Protein 1L5J (pdb70)

Radius of gyration: 39.79 Å; Cα contacts (8 Å, |Δi|>4): 3976; chains: 2; bounding box: 123×72×80 Å

InterPro domains:
  IPR001030 Aconitase/3-isopropylmalate dehydratase large subunit, alpha/beta/alpha domain [PF00330] (472-818)
  IPR004406 Aconitase B [PIRSF036687] (1-857)
  IPR004406 Aconitase B [TIGR00117] (1-854)
  IPR015928 Aconitase/3-isopropylmalate dehydratase, swivel [G3DSA:3.20.19.10] (162-361)
  IPR015929 Aconitase B, swivel [PF06434] (168-382)
  IPR015929 Aconitase B, swivel [cd01576] (171-311)
  IPR015931 Aconitase/3-isopropylmalate dehydratase large subunit, alpha/beta/alpha, subdomain 1/3 [G3DSA:3.30.499.10] (402-529)
  IPR015931 Aconitase/3-isopropylmalate dehydratase large subunit, alpha/beta/alpha, subdomain 1/3 [G3DSA:3.30.499.10] (683-865)
  IPR015932 Aconitase, domain 2 [G3DSA:3.40.1060.10] (382-681)
  IPR015933 Aconitase B, HEAT-like domain [PF11791] (4-156)
  IPR018136 Aconitase family, 4Fe-4S cluster binding site [PS00450] (702-719)
  IPR018136 Aconitase family, 4Fe-4S cluster binding site [PS01244] (761-774)
  IPR036008 Aconitase, iron-sulfur domain [SSF53732] (380-859)
  IPR036288 Aconitase B, HEAT-like domain superfamily [G3DSA:1.25.40.310] (1-161)
  IPR036288 Aconitase B, HEAT-like domain superfamily [SSF74778] (1-160)
  IPR050926 Aconitase/IPM Isomerase [PTHR43160] (245-829)

Sequence (1724 aa):
MLEEYRKHVAERAAEGIAPKPLDANQMAALVELLKNPPAGEEEFLLDLLTNRVPPGVDEAAYVKAGFLAAIAKGEAKSPLLTPEKAIELLGTMQGGYNIHPLIDALDDAKLAPIAAKALSHTLLMFDNFYDVEEKAKAGNEYAKQVMQSWADAEWFLNRPALAEKLTVTVFKVTGETNTDDLSPAPDAWSRPDIPLHALAMLKNAREGIEPDQPGVVGPIKQIEALQQKGFPLAYVGDVVGTGSSRKSATNSVLWFMGDDIPHVPNKRGGGLCLGGKIAPIFFNTMEDAGALPIEVDVSNLNMGDVIDVYPYKGEVRNHETGELLATFELKTDVLIDEVRAGGRIPLIIGRGLTTKAREALGLPHSDVFRQAKDVAESDRGFSLAQKMVGRACGVKGIRPGAYCEPKMTSVGSQDTTGPMTRDELKDLACLGFSADLVMQSFCHTAAYPKPVDVNTHHTLPDFIMNRGGVSLRPGDGVIHSWLNRMLLPDTVGTGGDSHTRFPIGISFPAGSGLVAFAAATGVMPLDMPESVLVRFKGKMQPGITLRDLVHAIPLYAIKQGLLTVEKKGKKNIFSGRILEIEGLPDLKVEQAFELTDASAERSAAGCTIKLNKEPIIEYLNSNIVLLKWMIAEGYGDRRTLERRIQGMEKWLANPELLEADADAEYAAVIDIDLADIKEPILCAPNDPDDARPLSAVQGEKIDEVFIGSCMTNIGHFRAAGKLLDAHKGQLPTRLWVAPPTRMDAAQLTEEGYYSVFGKSGARIEIPGCSLCMGNQARVADGATVVSTSTRNFPNRLGTGANVFLASAELAAVAALIGKLPTPEEYQTYVAQVDKTAVDTYRYLNFNQLSQYTEKADGVIFQMLEEYRKHVAERAAEGIAPKPLDANQMAALVELLKNPPAGEEEFLLDLLTNRVPPGVDEAAYVKAGFLAAIAKGEAKSPLLTPEKAIELLGTMQGGYNIHPLIDALDDAKLAPIAAKALSHTLLMFDNFYDVEEKAKAGNEYAKQVMQSWADAEWFLNRPALAEKLTVTVFKVTGETNTDDLSPAPDAWSRPDIPLHALAMLKNAREGIEPDQPGVVGPIKQIEALQQKGFPLAYVGDVVGTGSSRKSATNSVLWFMGDDIPHVPNKRGGGLCLGGKIAPIFFNTMEDAGALPIEVDVSNLNMGDVIDVYPYKGEVRNHETGELLATFELKTDVLIDEVRAGGRIPLIIGRGLTTKAREALGLPHSDVFRQAKDVAESDRGFSLAQKMVGRACGVKGIRPGAYCEPKMTSVGSQDTTGPMTRDELKDLACLGFSADLVMQSFCHTAAYPKPVDVNTHHTLPDFIMNRGGVSLRPGDGVIHSWLNRMLLPDTVGTGGDSHTRFPIGISFPAGSGLVAFAAATGVMPLDMPESVLVRFKGKMQPGITLRDLVHAIPLYAIKQGLLTVEKKGKKNIFSGRILEIEGLPDLKVEQAFELTDASAERSAAGCTIKLNKEPIIEYLNSNIVLLKWMIAEGYGDRRTLERRIQGMEKWLANPELLEADADAEYAAVIDIDLADIKEPILCAPNDPDDARPLSAVQGEKIDEVFIGSCMTNIGHFRAAGKLLDAHKGQLPTRLWVAPPTRMDAAQLTEEGYYSVFGKSGARIEIPGCSLCMGNQARVADGATVVSTSTRNFPNRLGTGANVFLASAELAAVAALIGKLPTPEEYQTYVAQVDKTAVDTYRYLNFNQLSQYTEKADGVIFQ

CATH classification: 1.25.40.310 (+4 more: 3.20.19.10, 3.40.1060.10, 3.30.499.10)

GO terms:
  GO:0051539 4 iron, 4 sulfur cluster binding (F, IDA)
  GO:0005829 cytosol (C, IDA)
  GO:0003729 mRNA binding (F, IDA)
  GO:0003730 mRNA 3'-UTR binding (F, IDA)
  GO:0003994 aconitate hydratase activity (F, IDA)
  GO:0006417 regulation of translation (P, IDA)
  GO:0047456 2-methylisocitrate dehydratase activity (F, IDA)
  GO:0005515 protein binding (F, IPI)

Solvent-accessible surface area: 63455 Å² total; per-residue (Å²): 60,19,152,141,6,93,148,51,48,60,112,22,65,91,126,65,18,29,25,103,42,3,72,31,122,52,0,49,38,0,15,107,36,0,90,118,26,52,101,72,31,63,141,59,0,44,68,2,0,24,50,40,2,24,8,1,9,22,96,0,0,136,39,3,2,44,12,0,28,21,3,15,169,46,136,18,169,13,108,41,12,62,51,72,72,0,0,98,8,0,25,20,4,69,0,21,71,1,2,114,28,0,6,96,8,4,98,55,91,163,13,0,56,51,0,0,147,15,0,8,76,4,32,16,0,92,112,38,3,109,65,0,59,119,41,13,185,91,44,25,128,72,0,105,98,0,4,80,8,0,3,64,0,73,8,4,85,105,102,118,59,21,51,124,102,46,28,5,0,0,0,24,0,37,15,24,0,6,2,12,26,1,0,6,3,51,23,12,103,6,5,58,19,15,1,45,4,0,31,5,1,2,23,47,75,63,130,56,8,127,19,62,100,95,36,83,29,0,1,24,136,38,1,85,57,20,72,154,110,63,64,87,5,0,2,0,0,13,6,0,3,14,15,14,7,3,17,0,0,1,16,1,3,3,33,32,13,20,99,102,58,96,69,15,14,14,44,65,10,20,26,13,2,0,0,32,54,6,7,18,15,11,14,33,9,1,2,15,22,2,1,4,2,3,78,10,85,3,75,78,1,82,67,10,48,31,0,7,0,40,4,90,144,5,46,1,73,44,66,165,82,35,100,101,32,13,97,16,158,28,105,30,94,18,0,10,7,8,32,48,5,34,0,6,13,38,0,25,21,0,55,30,10,0,64,94,0,41,116,46,73,66,60,94,139,36,140,59,22,98,166,38,142,138,63,83,148,87,116,118,13,28,0,13,0,3,39,7,0,0,137,19,42,73,90,185,8,15,33,41,27,22,67,14,70,0,123,2,10,0,0,0,4,6,4,9,6,2,15,8,7,41,39,20,2,21,30,22,16,7,110,39,32,73,9,46,1,6,0,1,0,1,4,16,6,12,22,14,1,48,83,67,14,13,90,11,22,116,55,1,24,80,25,7,58,117,34,26,0,0,4,3,95,59,20,4,1,3,1,4,20,0,0,7,9,0,1,33,11,9,20,0,0,0,0,1,14,4,14,0,4,2,2,8,4,0,1,7,4,2,5,2,8,5,2,0,9,0,2,18,48,8,43,4,2,12,26,4,20,76,1,0,10,0,74,4,98,66,160,86,39,103,16,17,23,13,13,1,0,3,4,0,5,0,25,31,0,56,151,93,54,53,6,41,62,110,48,138,58,16,127,16,32,1,17,30,61,0,2,4,2,33,38,24,46,100,17,67,2,38,38,0,10,5,2,0,0,12,0,9,20,8,14,1,14,0,2,2,12,64,15,63,104,88,10,3,50,60,18,0,59,2,0,15,20,1,0,46,16,0,9,49,48,59,10,5,43,77,185,6,0,16,109,4,0,103,20,0,77,165,33,39,90,97,50,117,60,44,103,24,47,120,62,11,94,53,47,19,69,0,63,1,70,3,45,97,4,151,44,1,5,1,1,3,44,41,19,8,10,28,9,95,46,0,55,65,16,91,43,88,154,3,58,6,0,0,1,0,1,19,5,11,9,3,0,20,0,4,0,1,0,43,0,2,72,63,74,177,48,77,26,93,14,79,2,2,0,0,0,3,0,76,4,6,16,53,28,0,38,82,48,5,26,26,6,25,1,5,119,6,18,0,13,38,13,77,16,4,11,22,0,13,11,0,22,25,5,44,1,38,109,45,7,24,0,0,0,1,0,8,6,0,13,57,46,8,2,1,71,47,4,61,3,8,4,0,0,4,5,0,0,1,0,0,0,20,41,11,90,1,0,36,20,122,66,0,58,90,39,7,56,80,5,80,179,60,31,132,60,0,74,98,40,12,22,0,60,139,39,74,107,16,35,122,98,9,127,65,25,144,82,163,49,20,120,134,6,106,132,47,48,62,128,21,62,90,113,70,17,29,24,101,42,4,83,35,123,52,0,48,38,0,15,105,37,0,88,125,33,54,100,72,34,76,154,67,0,56,68,3,0,26,50,44,2,24,6,0,8,22,104,0,0,133,40,5,3,44,14,0,17,18,4,12,125,62,134,22,178,8,100,36,10,77,51,66,84,0,0,91,6,0,24,28,4,88,0,22,70,1,1,104,22,0,7,66,8,3,101,53,86,166,10,0,51,44,0,0,143,14,0,5,90,7,32,15,0,92,107,33,4,97,58,0,49,119,42,9,184,89,43,32,128,82,0,99,93,0,7,80,7,0,1,63,0,68,7,2,82,105,103,120,59,24,52,120,106,40,23,6,0,0,0,19,0,54,20,20,0,12,2,24,44,1,0,7,5,61,26,13,104,7,4,51,18,16,1,41,4,2,23,6,2,2,24,71,75,63,141,53,5,133,17,51,99,96,35,92,21,1,3,31,138,40,2,89,72,22,67,159,104,62,71,84,4,0,4,0,0,14,5,0,2,15,20,17,7,7,16,0,0,1,15,0,5,4,39,35,14,18,97,105,58,98,63,18,13,14,43,62,7,20,22,14,0,1,0,29,56,7,7,18,18,11,12,30,8,2,2,16,22,4,1,5,2,3,80,10,82,5,60,86,1,85,65,13,45,27,1,9,0,34,5,84,143,9,38,1,72,42,70,166,92,32,113,89,39,11,84,24,155,24,109,25,94,17,1,14,7,5,33,50,4,32,0,5,15,37,0,21,19,0,52,33,12,0,61,87,0,40,134,54,69,71,69,98,171,23,136,50,31,100,149,32,137,130,59,84,151,85,116,128,12,30,0,12,0,5,41,8,0,0,133,22,42,70,83,184,11,19,36,48,26,18,59,10,66,0,117,1,10,1,0,0,4,8,6,14,5,1,15,5,6,47,40,22,2,24,32,24,15,8,110,37,30,75,7,46,1,5,0,1,0,0,3,21,4,15,19,15,2,55,84,63,20,12,89,16,23,111,63,1,24,81,31,6,54,117,28,26,0,0,6,3,95,59,23,4,0,3,2,4,18,0,0,7,5,0,2,30,7,8,35,1,0,0,0,1,14,4,13,0,5,5,3,7,4,0,1,10,5,1,4,2,7,6,2,0,7,0,2,17,49,9,42,2,3,14,26,4,20,78,2,0,8,0,100,8,112,59,168,87,44,101,12,14,23,13,12,1,1,4,5,0,5,0,17,30,0,50,138,102,56,57,5,39,52,111,56,144,58,18,129,16,32,1,23,27,66,0,3,4,1,42,37,28,44,96,20,67,2,36,39,0,10,4,2,0,0,9,1,14,22,8,18,3,13,0,3,2,12,78,18,56,98,99,6,4,48,62,18,0,59,2,1,16,21,0,0,49,13,0,16,49,54,56,9,10,43,83,175,5,0,12,114,4,0,96,22,0,80,164,32,41,88,93,47,111,57,46,100,26,45,118,68,12,104,42,51,19,62,0,58,0,50,4,45,95,6,130,54,1,6,1,1,2,45,40,16,5,9,22,6,94,42,0,50,69,13,74,48,84,152,3,55,6,0,0,0,0,1,17,5,10,8,3,0,18,0,5,0,0,0,40,3,6,79,61,69,189,51,73,26,93,14,84,3,2,0,0,0,2,0,74,4,5,16,57,33,0,35,66,47,6,24,24,6,22,0,5,109,8,17,0,12,37,12,76,16,3,12,18,0,13,9,2,30,32,4,60,1,41,102,47,7,22,0,0,0,0,0,7,8,0,24,80,64,17,0,1,72,48,3,59,2,6,5,0,1,4,7,1,0,0,0,0,0,19,52,11,88,0,0,40,28,144,52,0,52,89,40,10,54,113,10,65,174,66,29,139,60,0,71,100,44,13,20,0,61,138,37,69,93,22,42,125,97,3,114,62,24,141,68,135

Foldseek 3Di:
DVVVQVVQQVVVVVVPFGGAADAQVRLQVLLVCQQPPDPPCLVVSVCNLQFRHAAFQHNSNLSSLVSLLCQLVVVGDGPNDHNLRSLQSLLQRQDASSLVSLLVCLPPPVNNLSSLVSLLLRQLCVVVLVVLLVCVVVPRPSSVVSLVSLLQLVNQVVFDFDDQKAKAWEAEDEFEDELCQQQPQLLLLCLVQQRLRLQSGNLDDDPPFDAPHRPGGGRLVVLVVLVVVPHAHEYEYAEYHADKQALSSVQNVCLSRFADDGSHPSGGAEHEYEYCYYQQQRCQSNQQQLYAYFRWACPQPDRGFIWMQGQVQQFIAGPVPRHTRTGGHRLWPQSSSSNRLRHPVSSVSSLVSNQVSCVSVPHDGDPPHDDFDDDDDPDDFAAQQQCLQQVQQVHRGDDAQDKGKGFAQEEEEEQSLQVVLLSLLSSSNFQAFPHLEYEYEYFSAQFPHDPSSVVSQVPSLCSQLSRQYWYDHRLFFAGCVLRLLLDDASHEHEYCILLPARLGHKYQYHHSNQSSVCGRPRIGIDNHFFEEEEEEDDDAAALEDLLLVLLVVLVQCVVVPQFDDGSRSTHAVQRAAEYEYEHCQDDQSLSSSLNRSLSSLSSHRHYYYHHDQPSVLLSNLLSLLVLLLCVLVPIRRNVSSLVSSVSSVVCNVPPDGDRTDPRHDHPYYHYHYNVPCHAGWKAWWAGSSRIDGLQVFFFAFAAEEEEEASSDFLLLLLLLLVLLQVPFDEWNHAYEYAHRGVVSVVVCVVVPSVVSCVRNNYDYTRHHHPLLACNPQADDAQGEYEYCHRGNHAQGRHHNYTYMYGGSLQRSLCRRPRTRHHRVSSSVSNVVCVVVSVVSPDGDRNVPPCVSNVSSVVDDDD/DVVVQVVQQVVQVVVPFGGAADALVVLLVLLVCQQPPDPPCLVVSVCNLQARHAAFQHNSNLSSLVSLLCQLVVVGDGPNDHNQRSLLSLLQRLDASSPVSLLVLLPPPVNLLSSLVSLLLRLLCVPVLVVLVVVVVVPRVSSVSSLVSLLVLVNLVVFDFDDQKAKAWEAEDEFEDELCQQQPLQLLLCLVQLRVRLQSRNLADDVPWDAPHRPGGGRPVLLVVLCVVPHAYAYEYAEYHADKLALSSVQNVCQSRFADDGSHPSGGAEHEYEYCAYQQQRCQSNQQQLYQYFNWACPQPDHGFIWMARQVQQFIAGPVPGDTPTGGHRLWPQSSSQNRLRHPLSSVSSQVSNVVSQVSVVHDDDPPGDDQDDDDDPDFFAAQLQCLQQVQQVHRGDDARGKGKGFAQEEEEEQSLQVVLLSLLSSSNFQAFPHLEYEYEYFAAQFPHDPSSVVCQVPSCCSQLRRQYWYDHRLFFDGCVLRLLLDDASHEHEYCTLLPAHLGHKYFYHHSNQSSVCRRPRIGIDNHFFEEEEEEEEDAAFLEDLLLVLLVVLVVCVVVVQFDDGRRSTHQVQRAAEYEYEHCQDDQSLSSSLNQSLSSLSSHRHYYYHHDCVSVLLSNLQSLLVLLLCVLVPIRRNPSSLVSSVSSVVCNVPPDHDRTDPRHDHPYYHYHYSVPCHFGWKAWWAGSSRIDGLQVFFPAFAAEEEEEASSDALLLLLLLLVLQVVDFDAWPHAYEYEHRGVVSVVVCVVVPSVVSCVRNVYDYTRHHRPLLACNPDADDAQGEYEYCHRGNHAQGRHHNYTYMHGGSLQRSVCRRVRTRHHSVVSSVSSVVSCVCSVVSPDGDRNVPPPVSNVSSVPGDRD

Structure (mmCIF, N/CA/C/O backbone):
data_1L5J
#
_entry.id   1L5J
#
_cell.length_a   138.970
_cell.length_b   169.630
_cell.length_c   113.380
_cell.angle_alpha   90.00
_cell.angle_beta   90.00
_cell.angle_gamma   90.00
#
_symmetry.space_group_name_H-M   'P 21 21 2'
#
loop_
_entity.id
_entity.type
_entity.pdbx_description
1 polymer 'Aconitate hydratase 2'
2 non-polymer 'ACONITATE ION'
3 non-polymer 'FE3-S4 CLUSTER'
4 water water
#
loop_
_atom_site.group_PDB
_atom_site.id
_atom_site.type_symbol
_atom_site.label_atom_id
_atom_site.label_alt_id
_atom_site.label_comp_id
_atom_site.label_asym_id
_atom_site.label_entity_id
_atom_site.label_seq_id
_atom_site.pdbx_PDB_ins_code
_atom_site.Cartn_x
_atom_site.Cartn_y
_atom_site.Cartn_z
_atom_site.occupancy
_atom_site.B_iso_or_equiv
_atom_site.auth_seq_id
_atom_site.auth_comp_id
_atom_site.auth_asym_id
_atom_site.auth_atom_id
_atom_site.pdbx_PDB_model_num
ATOM 1 N N . MET A 1 1 ? 51.689 -25.464 59.810 1.00 35.98 1 MET A N 1
ATOM 2 C CA . MET A 1 1 ? 52.105 -26.163 58.565 1.00 56.62 1 MET A CA 1
ATOM 3 C C . MET A 1 1 ? 52.744 -27.511 58.864 1.00 41.42 1 MET A C 1
ATOM 4 O O . MET A 1 1 ? 52.367 -28.536 58.289 1.00 39.26 1 MET A O 1
ATOM 9 N N . LEU A 1 2 ? 53.705 -27.492 59.781 1.00 27.12 2 LEU A N 1
ATOM 10 C CA . LEU A 1 2 ? 54.508 -28.666 60.113 1.00 45.93 2 LEU A CA 1
ATOM 11 C C . LEU A 1 2 ? 53.720 -29.935 60.414 1.00 43.24 2 LEU A C 1
ATOM 12 O O . LEU A 1 2 ? 54.014 -30.995 59.866 1.00 30.80 2 LEU A O 1
ATOM 17 N N . GLU A 1 3 ? 52.723 -29.828 61.281 1.00 23.33 3 GLU A N 1
ATOM 18 C CA . GLU A 1 3 ? 51.951 -30.991 61.694 1.00 42.09 3 GLU A CA 1
ATOM 19 C C . GLU A 1 3 ? 51.222 -31.623 60.512 1.00 36.91 3 GLU A C 1
ATOM 20 O O . GLU A 1 3 ? 51.337 -32.828 60.265 1.00 43.35 3 GLU A O 1
ATOM 26 N N . GLU A 1 4 ? 50.492 -30.802 59.772 1.00 34.74 4 GLU A N 1
ATOM 27 C CA . GLU A 1 4 ? 49.779 -31.285 58.603 1.00 49.91 4 GLU A CA 1
ATOM 28 C C . GLU A 1 4 ? 50.795 -31.795 57.596 1.00 32.31 4 GLU A C 1
ATOM 29 O O . GLU A 1 4 ? 50.608 -32.838 56.970 1.00 29.06 4 GLU A O 1
ATOM 35 N N . TYR A 1 5 ? 51.901 -31.084 57.462 1.00 30.99 5 TYR A N 1
ATOM 36 C CA . TYR A 1 5 ? 52.875 -31.511 56.483 1.00 32.36 5 TYR A CA 1
ATOM 37 C C . TYR A 1 5 ? 53.465 -32.909 56.722 1.00 38.60 5 TYR A C 1
ATOM 38 O O . TYR A 1 5 ? 53.618 -33.671 55.769 1.00 33.64 5 TYR A O 1
ATOM 47 N N . ARG A 1 6 ? 53.819 -33.255 57.960 1.00 26.78 6 ARG A N 1
ATOM 48 C CA . ARG A 1 6 ? 54.369 -34.602 58.176 1.00 36.27 6 ARG A CA 1
ATOM 49 C C . ARG A 1 6 ? 53.331 -35.698 58.293 1.00 40.76 6 ARG A C 1
ATOM 50 O O . ARG A 1 6 ? 53.664 -36.873 58.161 1.00 36.49 6 ARG A O 1
ATOM 58 N N . LYS A 1 7 ? 52.082 -35.332 58.553 1.00 23.80 7 LYS A N 1
ATOM 59 C CA . LYS A 1 7 ? 51.043 -36.337 58.491 1.00 32.09 7 LYS A CA 1
ATOM 60 C C . LYS A 1 7 ? 51.022 -36.790 57.025 1.00 41.38 7 LYS A C 1
ATOM 61 O O . LYS A 1 7 ? 50.917 -37.980 56.729 1.00 35.60 7 LYS A O 1
ATOM 67 N N . HIS A 1 8 ? 51.171 -35.826 56.116 1.00 31.87 8 HIS A N 1
ATOM 68 C CA . HIS A 1 8 ? 51.214 -36.091 54.678 1.00 44.74 8 HIS A CA 1
ATOM 69 C C . HIS A 1 8 ? 52.429 -36.953 54.336 1.00 35.74 8 HIS A C 1
ATOM 70 O O . HIS A 1 8 ? 52.336 -37.913 53.569 1.00 33.06 8 HIS A O 1
ATOM 77 N N . VAL A 1 9 ? 53.566 -36.619 54.931 1.00 30.71 9 VAL A N 1
ATOM 78 C CA . VAL A 1 9 ? 54.795 -37.370 54.708 1.00 21.15 9 VAL A CA 1
ATOM 79 C C . VAL A 1 9 ? 54.613 -38.833 55.086 1.00 33.96 9 VAL A C 1
ATOM 80 O O . VAL A 1 9 ? 55.022 -39.740 54.356 1.00 32.86 9 VAL A O 1
ATOM 84 N N . ALA A 1 10 ? 53.984 -39.043 56.236 1.00 25.24 10 ALA A N 1
ATOM 85 C CA . ALA A 1 10 ? 53.718 -40.373 56.763 1.00 49.91 10 ALA A CA 1
ATOM 86 C C . ALA A 1 10 ? 52.705 -41.134 55.908 1.00 28.79 10 ALA A C 1
ATOM 87 O O . ALA A 1 10 ? 52.880 -42.324 55.640 1.00 47.55 10 ALA A O 1
ATOM 89 N N . GLU A 1 11 ? 51.654 -40.443 55.481 1.00 31.83 11 GLU A N 1
ATOM 90 C CA . GLU A 1 11 ? 50.630 -41.050 54.632 1.00 35.09 11 GLU A CA 1
ATOM 91 C C . GLU A 1 11 ? 51.308 -41.588 53.391 1.00 43.42 11 GLU A C 1
ATOM 92 O O . GLU A 1 11 ? 51.035 -42.695 52.939 1.00 33.06 11 GLU A O 1
ATOM 98 N N . ARG A 1 12 ? 52.214 -40.788 52.850 1.00 28.02 12 ARG A N 1
ATOM 99 C CA . ARG A 1 12 ? 52.897 -41.134 51.617 1.00 37.51 12 ARG A CA 1
ATOM 100 C C . ARG A 1 12 ? 53.980 -42.178 51.772 1.00 39.26 12 ARG A C 1
ATOM 101 O O . ARG A 1 12 ? 54.154 -43.025 50.897 1.00 36.80 12 ARG A O 1
ATOM 109 N N . ALA A 1 13 ? 54.723 -42.105 52.872 1.00 36.91 13 ALA A N 1
ATOM 110 C CA . ALA A 1 13 ? 55.788 -43.067 53.108 1.00 25.18 13 ALA A CA 1
ATOM 111 C C . ALA A 1 13 ? 55.177 -44.448 53.278 1.00 24.21 13 ALA A C 1
ATOM 112 O O . ALA A 1 13 ? 55.770 -45.451 52.899 1.00 29.97 13 ALA A O 1
ATOM 114 N N . ALA A 1 14 ? 53.982 -44.491 53.854 1.00 23.74 14 ALA A N 1
ATOM 115 C CA . ALA A 1 14 ? 53.277 -45.749 54.031 1.00 51.00 14 ALA A CA 1
ATOM 116 C C . ALA A 1 14 ? 53.043 -46.373 52.663 1.00 73.78 14 ALA A C 1
ATOM 117 O O . ALA A 1 14 ? 53.067 -47.592 52.509 1.00 53.95 14 ALA A O 1
ATOM 119 N N . GLU A 1 15 ? 52.829 -45.527 51.664 1.00 45.70 15 GLU A N 1
ATOM 120 C CA . GLU A 1 15 ? 52.584 -46.014 50.313 1.00 49.22 15 GLU A CA 1
ATOM 121 C C . GLU A 1 15 ? 53.862 -46.110 49.499 1.00 40.46 15 GLU A C 1
ATOM 122 O O . GLU A 1 15 ? 53.832 -46.431 48.313 1.00 41.40 15 GLU A O 1
ATOM 128 N N . GLY A 1 16 ? 54.986 -45.829 50.150 1.00 43.53 16 GLY A N 1
ATOM 129 C CA . GLY A 1 16 ? 56.289 -45.942 49.519 1.00 20.84 16 GLY A CA 1
ATOM 130 C C . GLY A 1 16 ? 56.719 -44.825 48.581 1.00 29.62 16 GLY A C 1
ATOM 131 O O . GLY A 1 16 ? 57.601 -45.027 47.751 1.00 38.69 16 GLY A O 1
ATOM 132 N N . ILE A 1 17 ? 56.131 -43.640 48.699 1.00 29.86 17 ILE A N 1
ATOM 133 C CA . ILE A 1 17 ? 56.533 -42.571 47.788 1.00 35.06 17 ILE A CA 1
ATOM 134 C C . ILE A 1 17 ? 56.868 -41.250 48.453 1.00 39.02 17 ILE A C 1
ATOM 135 O O . ILE A 1 17 ? 56.506 -40.998 49.598 1.00 24.51 17 ILE A O 1
ATOM 140 N N . ALA A 1 18 ? 57.571 -40.407 47.709 1.00 24.29 18 ALA A N 1
ATOM 141 C CA . ALA A 1 18 ? 57.938 -39.086 48.187 1.00 26.28 18 ALA A CA 1
ATOM 142 C C . ALA A 1 18 ? 56.710 -38.194 48.375 1.00 23.29 18 ALA A C 1
ATOM 143 O O . ALA A 1 18 ? 55.665 -38.409 47.757 1.00 32.39 18 ALA A O 1
ATOM 145 N N . PRO A 1 19 ? 56.839 -37.209 49.254 1.00 31.03 19 PRO A N 1
ATOM 146 C CA . PRO A 1 19 ? 55.777 -36.231 49.493 1.00 22.48 19 PRO A CA 1
ATOM 147 C C . PRO A 1 19 ? 55.731 -35.178 48.376 1.00 18.06 19 PRO A C 1
ATOM 148 O O . PRO A 1 19 ? 56.747 -34.919 47.737 1.00 28.64 19 PRO A O 1
ATOM 152 N N . LYS A 1 20 ? 54.569 -34.568 48.161 1.00 29.52 20 LYS A N 1
ATOM 153 C CA . LYS A 1 20 ? 54.440 -33.514 47.161 1.00 24.18 20 LYS A CA 1
ATOM 154 C C . LYS A 1 20 ? 55.265 -32.303 47.585 1.00 29.71 20 LYS A C 1
ATOM 155 O O . LYS A 1 20 ? 55.469 -32.069 48.773 1.00 28.02 20 LYS A O 1
ATOM 161 N N . PRO A 1 21 ? 55.730 -31.527 46.617 1.00 35.54 21 PRO A N 1
ATOM 162 C CA . PRO A 1 21 ? 56.500 -30.317 46.908 1.00 22.27 21 PRO A CA 1
ATOM 163 C C . PRO A 1 21 ? 55.643 -29.313 47.665 1.00 24.22 21 PRO A C 1
ATOM 164 O O . PRO A 1 21 ? 54.422 -29.395 47.615 1.00 26.71 21 PRO A O 1
ATOM 168 N N . LEU A 1 22 ? 56.273 -28.374 48.358 1.00 25.35 22 LEU A N 1
ATOM 169 C CA . LEU A 1 22 ? 55.528 -27.361 49.086 1.00 36.96 22 LEU A CA 1
ATOM 170 C C . LEU A 1 22 ? 54.790 -26.458 48.116 1.00 32.97 22 LEU A C 1
ATOM 171 O O . LEU A 1 22 ? 55.283 -26.177 47.022 1.00 29.96 22 LEU A O 1
ATOM 176 N N . ASP A 1 23 ? 53.610 -26.004 48.516 1.00 40.92 23 ASP A N 1
ATOM 177 C CA . ASP A 1 23 ? 52.862 -25.049 47.714 1.00 21.68 23 ASP A CA 1
ATOM 178 C C . ASP A 1 23 ? 53.081 -23.648 48.276 1.00 37.25 23 ASP A C 1
ATOM 179 O O . ASP A 1 23 ? 53.800 -23.471 49.271 1.00 27.44 23 ASP A O 1
ATOM 184 N N . ALA A 1 24 ? 52.449 -22.661 47.651 1.00 26.18 24 ALA A N 1
ATOM 185 C CA . ALA A 1 24 ? 52.607 -21.263 48.059 1.00 32.51 24 ALA A CA 1
ATOM 186 C C . ALA A 1 24 ? 52.212 -21.015 49.510 1.00 21.79 24 ALA A C 1
ATOM 187 O O . ALA A 1 24 ? 52.929 -20.339 50.246 1.00 32.85 24 ALA A O 1
ATOM 189 N N . ASN A 1 25 ? 51.072 -21.557 49.925 1.00 29.75 25 ASN A N 1
ATOM 190 C CA . ASN A 1 25 ? 50.636 -21.345 51.301 1.00 27.42 25 ASN A CA 1
ATOM 191 C C . ASN A 1 25 ? 51.654 -21.906 52.282 1.00 33.51 25 ASN A C 1
ATOM 192 O O . ASN A 1 25 ? 52.062 -21.234 53.220 1.00 44.37 25 ASN A O 1
ATOM 197 N N . GLN A 1 26 ? 52.090 -23.135 52.044 1.00 29.99 26 GLN A N 1
ATOM 198 C CA . GLN A 1 26 ? 53.042 -23.762 52.947 1.00 41.77 26 GLN A CA 1
ATOM 199 C C . GLN A 1 26 ? 54.368 -23.012 52.950 1.00 40.92 26 GLN A C 1
ATOM 200 O O . GLN A 1 26 ? 55.019 -22.883 53.984 1.00 31.01 26 GLN A O 1
ATOM 206 N N . MET A 1 27 ? 54.765 -22.500 51.794 1.00 27.88 27 MET A N 1
ATOM 207 C CA . MET A 1 27 ? 56.032 -21.792 51.704 1.00 34.50 27 MET A CA 1
ATOM 208 C C . MET A 1 27 ? 55.975 -20.507 52.527 1.00 39.43 27 MET A C 1
ATOM 209 O O . MET A 1 27 ? 56.955 -20.125 53.168 1.00 38.18 27 MET A O 1
ATOM 214 N N . ALA A 1 28 ? 54.813 -19.863 52.528 1.00 42.10 28 ALA A N 1
ATOM 215 C CA . ALA A 1 28 ? 54.618 -18.623 53.280 1.00 37.29 28 ALA A CA 1
ATOM 216 C C . ALA A 1 28 ? 54.747 -18.861 54.777 1.00 42.97 28 ALA A C 1
ATOM 217 O O . ALA A 1 28 ? 55.386 -18.084 55.486 1.00 49.31 28 ALA A O 1
ATOM 219 N N . ALA A 1 29 ? 54.117 -19.929 55.255 1.00 29.09 29 ALA A N 1
ATOM 220 C CA . ALA A 1 29 ? 54.202 -20.295 56.661 1.00 68.53 29 ALA A CA 1
ATOM 221 C C . ALA A 1 29 ? 55.642 -20.648 57.005 1.00 27.82 29 ALA A C 1
ATOM 222 O O . ALA A 1 29 ? 56.142 -20.326 58.083 1.00 51.85 29 ALA A O 1
ATOM 224 N N . LEU A 1 30 ? 56.309 -21.309 56.069 1.00 35.12 30 LEU A N 1
ATOM 225 C CA . LEU A 1 30 ? 57.695 -21.696 56.257 1.00 42.76 30 LEU A CA 1
ATOM 226 C C . LEU A 1 30 ? 58.586 -20.469 56.467 1.00 39.43 30 LEU A C 1
ATOM 227 O O . LEU A 1 30 ? 59.501 -20.497 57.287 1.00 39.09 30 LEU A O 1
ATOM 232 N N . VAL A 1 31 ? 58.312 -19.396 55.726 1.00 57.89 31 VAL A N 1
ATOM 233 C CA . VAL A 1 31 ? 59.065 -18.146 55.846 1.00 41.18 31 VAL A CA 1
ATOM 234 C C . VAL A 1 31 ? 59.065 -17.667 57.295 1.00 70.35 31 VAL A C 1
ATOM 235 O O . VAL A 1 31 ? 60.097 -17.294 57.844 1.00 30.97 31 VAL A O 1
ATOM 239 N N . GLU A 1 32 ? 57.889 -17.682 57.908 1.00 26.42 32 GLU A N 1
ATOM 240 C CA . GLU A 1 32 ? 57.741 -17.274 59.293 1.00 44.34 32 GLU A CA 1
ATOM 241 C C . GLU A 1 32 ? 58.580 -18.155 60.214 1.00 49.96 32 GLU A C 1
ATOM 242 O O . GLU A 1 32 ? 59.214 -17.664 61.144 1.00 63.29 32 GLU A O 1
ATOM 248 N N . LEU A 1 33 ? 58.586 -19.455 59.940 1.00 39.86 33 LEU A N 1
ATOM 249 C CA . LEU A 1 33 ? 59.340 -20.411 60.744 1.00 38.37 33 LEU A CA 1
ATOM 250 C C . LEU A 1 33 ? 60.842 -20.191 60.634 1.00 42.73 33 LEU A C 1
ATOM 251 O O . LEU A 1 33 ? 61.576 -20.391 61.595 1.00 43.80 33 LEU A O 1
ATOM 256 N N . LEU A 1 34 ? 61.298 -19.775 59.461 1.00 38.34 34 LEU A N 1
ATOM 257 C CA . LEU A 1 34 ? 62.715 -19.521 59.261 1.00 41.99 34 LEU A CA 1
ATOM 258 C C . LEU A 1 34 ? 63.163 -18.275 60.019 1.00 56.74 34 LEU A C 1
ATOM 259 O O . LEU A 1 34 ? 64.326 -18.155 60.404 1.00 39.85 34 LEU A O 1
ATOM 264 N N . LYS A 1 35 ? 62.236 -17.349 60.231 1.00 41.77 35 LYS A N 1
ATOM 265 C CA . LYS A 1 35 ? 62.543 -16.115 60.948 1.00 63.04 35 LYS A CA 1
ATOM 266 C C . LYS A 1 35 ? 62.607 -16.347 62.458 1.00 41.97 35 LYS A C 1
ATOM 267 O O . LYS A 1 35 ? 63.349 -15.676 63.171 1.00 65.43 35 LYS A O 1
ATOM 273 N N . ASN A 1 36 ? 61.812 -17.299 62.932 1.00 59.42 36 ASN A N 1
ATOM 274 C CA . ASN A 1 36 ? 61.778 -17.657 64.343 1.00 46.60 36 ASN A CA 1
ATOM 275 C C . ASN A 1 36 ? 61.647 -19.172 64.471 1.00 52.57 36 ASN A C 1
ATOM 276 O O . ASN A 1 36 ? 60.567 -19.695 64.760 1.00 51.62 36 ASN A O 1
ATOM 281 N N . PRO A 1 37 ? 62.760 -19.868 64.265 1.00 44.90 37 PRO A N 1
ATOM 282 C CA . PRO A 1 37 ? 62.776 -21.332 64.257 1.00 48.17 37 PRO A CA 1
ATOM 283 C C . PRO A 1 37 ? 62.560 -21.960 65.630 1.00 43.58 37 PRO A C 1
ATOM 284 O O . PRO A 1 37 ? 63.304 -21.671 66.566 1.00 78.40 37 PRO A O 1
ATOM 288 N N . PRO A 1 38 ? 61.549 -22.816 65.732 1.00 48.59 38 PRO A N 1
ATOM 289 C CA . PRO A 1 38 ? 61.290 -23.571 66.960 1.00 41.21 38 PRO A CA 1
ATOM 290 C C . PRO A 1 38 ? 62.465 -24.503 67.207 1.00 54.81 38 PRO A C 1
ATOM 291 O O . PRO A 1 38 ? 63.045 -25.015 66.248 1.00 51.30 38 PRO A O 1
ATOM 295 N N . ALA A 1 39 ? 62.820 -24.710 68.469 1.00 55.24 39 ALA A N 1
ATOM 296 C CA . ALA A 1 39 ? 63.962 -25.552 68.814 1.00 55.94 39 ALA A CA 1
ATOM 297 C C . ALA A 1 39 ? 63.835 -26.979 68.280 1.00 43.46 39 ALA A C 1
ATOM 298 O O . ALA A 1 39 ? 62.781 -27.600 68.370 1.00 39.34 39 ALA A O 1
ATOM 300 N N . GLY A 1 40 ? 64.917 -27.490 67.709 1.00 29.83 40 GLY A N 1
ATOM 301 C CA . GLY A 1 40 ? 64.933 -28.856 67.226 1.00 33.17 40 GLY A CA 1
ATOM 302 C C . GLY A 1 40 ? 64.364 -29.073 65.840 1.00 58.02 40 GLY A C 1
ATOM 303 O O . GLY A 1 40 ? 64.261 -30.209 65.379 1.00 33.31 40 GLY A O 1
ATOM 304 N N . GLU A 1 41 ? 63.986 -27.997 65.164 1.00 26.70 41 GLU A N 1
ATOM 305 C CA . GLU A 1 41 ? 63.456 -28.143 63.821 1.00 44.66 41 GLU A CA 1
ATOM 306 C C . GLU A 1 41 ? 64.378 -27.593 62.736 1.00 33.46 41 GLU A C 1
ATOM 307 O O . GLU A 1 41 ? 64.061 -27.636 61.544 1.00 47.25 41 GLU A O 1
ATOM 313 N N . GLU A 1 42 ? 65.544 -27.118 63.160 1.00 28.80 42 GLU A N 1
ATOM 314 C CA . GLU A 1 42 ? 66.506 -26.477 62.266 1.00 32.50 42 GLU A CA 1
ATOM 315 C C . GLU A 1 42 ? 66.824 -27.249 60.982 1.00 54.50 42 GLU A C 1
ATOM 316 O O . GLU A 1 42 ? 66.823 -26.678 59.893 1.00 31.46 42 GLU A O 1
ATOM 322 N N . GLU A 1 43 ? 67.110 -28.538 61.106 1.00 27.81 43 GLU A N 1
ATOM 323 C CA . GLU A 1 43 ? 67.526 -29.319 59.944 1.00 34.73 43 GLU A CA 1
ATOM 324 C C . GLU A 1 43 ? 66.383 -29.586 58.970 1.00 44.62 43 GLU A C 1
ATOM 325 O O . GLU A 1 43 ? 66.578 -29.555 57.758 1.00 32.30 43 GLU A O 1
ATOM 331 N N . PHE A 1 44 ? 65.200 -29.858 59.513 1.00 31.34 44 PHE A N 1
ATOM 332 C CA . PHE A 1 44 ? 63.995 -30.078 58.716 1.00 34.40 44 PHE A CA 1
ATOM 333 C C . PHE A 1 44 ? 63.674 -28.816 57.921 1.00 30.19 44 PHE A C 1
ATOM 334 O O . PHE A 1 44 ? 63.521 -28.872 56.703 1.00 27.92 44 PHE A O 1
ATOM 342 N N . LEU A 1 45 ? 63.593 -27.680 58.616 1.00 29.57 45 LEU A N 1
ATOM 343 C CA . LEU A 1 45 ? 63.231 -26.411 57.985 1.00 26.68 45 LEU A CA 1
ATOM 344 C C . LEU A 1 45 ? 64.191 -26.069 56.875 1.00 29.41 45 LEU A C 1
ATOM 345 O O . LEU A 1 45 ? 63.801 -25.490 55.860 1.00 40.64 45 LEU A O 1
ATOM 350 N N . LEU A 1 46 ? 65.451 -26.430 57.073 1.00 31.13 46 LEU A N 1
ATOM 351 C CA . LEU A 1 46 ? 66.482 -26.133 56.093 1.00 26.95 46 LEU A CA 1
ATOM 352 C C . LEU A 1 46 ? 66.367 -27.066 54.890 1.00 50.87 46 LEU A C 1
ATOM 353 O O . LEU A 1 46 ? 66.677 -26.687 53.757 1.00 24.72 46 LEU A O 1
ATOM 358 N N . ASP A 1 47 ? 65.927 -28.295 55.126 1.00 22.29 47 ASP A N 1
ATOM 359 C CA . ASP A 1 47 ? 65.783 -29.222 54.016 1.00 29.54 47 ASP A CA 1
ATOM 360 C C . ASP A 1 47 ? 64.604 -28.839 53.134 1.00 43.80 47 ASP A C 1
ATOM 361 O O . ASP A 1 47 ? 64.707 -28.873 51.908 1.00 32.43 47 ASP A O 1
ATOM 366 N N . LEU A 1 48 ? 63.487 -28.483 53.764 1.00 23.63 48 LEU A N 1
ATOM 367 C CA . LEU A 1 48 ? 62.287 -28.087 53.037 1.00 27.10 48 LEU A CA 1
ATOM 368 C C . LEU A 1 48 ? 62.601 -26.907 52.143 1.00 33.51 48 LEU A C 1
ATOM 369 O O . LEU A 1 48 ? 62.289 -26.916 50.952 1.00 28.59 48 LEU A O 1
ATOM 374 N N . LEU A 1 49 ? 63.237 -25.898 52.728 1.00 30.53 49 LEU A N 1
ATOM 375 C CA . LEU A 1 49 ? 63.602 -24.692 52.004 1.00 28.32 49 LEU A CA 1
ATOM 376 C C . LEU A 1 49 ? 64.513 -24.991 50.828 1.00 31.54 49 LEU A C 1
ATOM 377 O O . LEU A 1 49 ? 64.337 -24.462 49.733 1.00 29.66 49 LEU A O 1
ATOM 382 N N . THR A 1 50 ? 65.487 -25.855 51.066 1.00 26.51 50 THR A N 1
ATOM 383 C CA . THR A 1 50 ? 66.518 -26.143 50.079 1.00 26.64 50 THR A CA 1
ATOM 384 C C . THR A 1 50 ? 66.125 -27.102 48.958 1.00 26.73 50 THR A C 1
ATOM 385 O O . THR A 1 50 ? 66.557 -26.938 47.817 1.00 32.66 50 THR A O 1
ATOM 389 N N . ASN A 1 51 ? 65.301 -28.096 49.271 1.00 27.12 51 ASN A N 1
ATOM 390 C CA . ASN A 1 51 ? 65.050 -29.164 48.310 1.00 21.61 51 ASN A CA 1
ATOM 391 C C . ASN A 1 51 ? 63.611 -29.414 47.905 1.00 25.47 51 ASN A C 1
ATOM 392 O O . ASN A 1 51 ? 63.359 -30.110 46.922 1.00 25.14 51 ASN A O 1
ATOM 397 N N . ARG A 1 52 ? 62.670 -28.856 48.656 1.00 23.66 52 ARG A N 1
ATOM 398 C CA . ARG A 1 52 ? 61.272 -29.220 48.479 1.00 17.35 52 ARG A CA 1
ATOM 399 C C . ARG A 1 52 ? 60.392 -28.134 47.871 1.00 22.44 52 ARG A C 1
ATOM 400 O O . ARG A 1 52 ? 59.178 -28.169 48.027 1.00 26.33 52 ARG A O 1
ATOM 408 N N . VAL A 1 53 ? 61.004 -27.184 47.172 1.00 22.07 53 VAL A N 1
ATOM 409 C CA . VAL A 1 53 ? 60.260 -26.092 46.555 1.00 13.31 53 VAL A CA 1
ATOM 410 C C . VAL A 1 53 ? 60.530 -26.054 45.061 1.00 22.48 53 VAL A C 1
ATOM 411 O O . VAL A 1 53 ? 61.683 -26.041 44.627 1.00 26.30 53 VAL A O 1
ATOM 415 N N . PRO A 1 54 ? 59.471 -26.059 44.265 1.00 21.86 54 PRO A N 1
ATOM 416 C CA . PRO A 1 54 ? 59.621 -25.983 42.811 1.00 28.04 54 PRO A CA 1
ATOM 417 C C . PRO A 1 54 ? 60.410 -24.734 42.439 1.00 22.33 54 PRO A C 1
ATOM 418 O O . PRO A 1 54 ? 60.368 -23.753 43.171 1.00 25.95 54 PRO A O 1
ATOM 422 N N . PRO A 1 55 ? 61.151 -24.792 41.340 1.00 23.80 55 PRO A N 1
ATOM 423 C CA . PRO A 1 55 ? 61.950 -23.660 40.862 1.00 35.83 55 PRO A CA 1
ATOM 424 C C . PRO A 1 55 ? 61.155 -22.784 39.908 1.00 26.50 55 PRO A C 1
ATOM 425 O O . PRO A 1 55 ? 59.942 -22.936 39.808 1.00 26.86 55 PRO A O 1
ATOM 429 N N . GLY A 1 56 ? 61.844 -21.877 39.221 1.00 28.19 56 GLY A N 1
ATOM 430 C CA . GLY A 1 56 ? 61.234 -21.042 38.198 1.00 17.62 56 GLY A CA 1
ATOM 431 C C . GLY A 1 56 ? 60.161 -20.076 38.647 1.00 33.58 56 GLY A C 1
ATOM 432 O O . GLY A 1 56 ? 60.321 -19.377 39.643 1.00 35.09 56 GLY A O 1
ATOM 433 N N . VAL A 1 57 ? 59.057 -20.021 37.912 1.00 24.99 57 VAL A N 1
ATOM 434 C CA . VAL A 1 57 ? 58.006 -19.079 38.278 1.00 28.23 57 VAL A CA 1
ATOM 435 C C . VAL A 1 57 ? 56.794 -19.731 38.897 1.00 30.41 57 VAL A C 1
ATOM 436 O O . VAL A 1 57 ? 55.676 -19.237 38.784 1.00 39.98 57 VAL A O 1
ATOM 440 N N . ASP A 1 58 ? 57.030 -20.848 39.568 1.00 33.35 58 ASP A N 1
ATOM 441 C CA . ASP A 1 58 ? 55.979 -21.477 40.335 1.00 14.23 58 ASP A CA 1
ATOM 442 C C . ASP A 1 58 ? 55.642 -20.491 41.458 1.00 36.93 58 ASP A C 1
ATOM 443 O O . ASP A 1 58 ? 56.503 -19.738 41.919 1.00 18.63 58 ASP A O 1
ATOM 448 N N . GLU A 1 59 ? 54.394 -20.486 41.897 1.00 25.44 59 GLU A N 1
ATOM 449 C CA . GLU A 1 59 ? 53.978 -19.566 42.943 1.00 37.08 59 GLU A CA 1
ATOM 450 C C . GLU A 1 59 ? 54.791 -19.725 44.228 1.00 40.64 59 GLU A C 1
ATOM 451 O O . GLU A 1 59 ? 55.091 -18.743 44.897 1.00 38.27 59 GLU A O 1
ATOM 457 N N . ALA A 1 60 ? 55.168 -20.952 44.565 1.00 32.12 60 ALA A N 1
ATOM 458 C CA . ALA A 1 60 ? 55.957 -21.166 45.775 1.00 30.38 60 ALA A CA 1
ATOM 459 C C . ALA A 1 60 ? 57.351 -20.582 45.587 1.00 43.40 60 ALA A C 1
ATOM 460 O O . ALA A 1 60 ? 57.949 -20.049 46.525 1.00 27.44 60 ALA A O 1
ATOM 462 N N . ALA A 1 61 ? 57.862 -20.675 44.365 1.00 25.47 61 ALA A N 1
ATOM 463 C CA . ALA A 1 61 ? 59.170 -20.109 44.056 1.00 42.16 61 ALA A CA 1
ATOM 464 C C . ALA A 1 61 ? 59.152 -18.597 44.247 1.00 28.79 61 ALA A C 1
ATOM 465 O O . ALA A 1 61 ? 60.112 -18.017 44.761 1.00 23.85 61 ALA A O 1
ATOM 467 N N . TYR A 1 62 ? 58.052 -17.961 43.844 1.00 37.15 62 TYR A N 1
ATOM 468 C CA . TYR A 1 62 ? 57.916 -16.515 44.006 1.00 26.98 62 TYR A CA 1
ATOM 469 C C . TYR A 1 62 ? 58.119 -16.140 45.469 1.00 30.16 62 TYR A C 1
ATOM 470 O O . TYR A 1 62 ? 58.895 -15.249 45.796 1.00 29.22 62 TYR A O 1
ATOM 479 N N . VAL A 1 63 ? 57.425 -16.848 46.347 1.00 35.42 63 VAL A N 1
ATOM 480 C CA . VAL A 1 63 ? 57.527 -16.595 47.770 1.00 31.47 63 VAL A CA 1
ATOM 481 C C . VAL A 1 63 ? 58.934 -16.852 48.286 1.00 47.84 63 VAL A C 1
ATOM 482 O O . VAL A 1 63 ? 59.478 -16.046 49.040 1.00 39.45 63 VAL A O 1
ATOM 486 N N . LYS A 1 64 ? 59.520 -17.971 47.872 1.00 39.00 64 LYS A N 1
ATOM 487 C CA . LYS A 1 64 ? 60.859 -18.337 48.314 1.00 34.62 64 LYS A CA 1
ATOM 488 C C . LYS A 1 64 ? 61.897 -17.305 47.885 1.00 36.01 64 LYS A C 1
ATOM 489 O O . LYS A 1 64 ? 62.689 -16.834 48.703 1.00 40.92 64 LYS A O 1
ATOM 495 N N . ALA A 1 65 ? 61.886 -16.948 46.609 1.00 39.97 65 ALA A N 1
ATOM 496 C CA . ALA A 1 65 ? 62.830 -15.959 46.094 1.00 33.07 65 ALA A CA 1
ATOM 497 C C . ALA A 1 65 ? 62.707 -14.607 46.812 1.00 39.42 65 ALA A C 1
ATOM 498 O O . ALA A 1 65 ? 63.712 -13.980 47.146 1.00 38.68 65 ALA A O 1
ATOM 500 N N . GLY A 1 66 ? 61.477 -14.160 47.045 1.00 21.66 66 GLY A N 1
ATOM 501 C CA . GLY A 1 66 ? 61.250 -12.892 47.718 1.00 73.38 66 GLY A CA 1
ATOM 502 C C . GLY A 1 66 ? 61.878 -12.877 49.097 1.00 36.58 66 GLY A C 1
ATOM 503 O O . GLY A 1 66 ? 62.535 -11.915 49.491 1.00 71.61 66 GLY A O 1
ATOM 504 N N . PHE A 1 67 ? 61.681 -13.970 49.824 1.00 48.54 67 PHE A N 1
ATOM 505 C CA . PHE A 1 67 ? 62.222 -14.119 51.162 1.00 30.16 67 PHE A CA 1
ATOM 506 C C . PHE A 1 67 ? 63.743 -14.072 51.158 1.00 52.58 67 PHE A C 1
ATOM 507 O O . PHE A 1 67 ? 64.359 -13.362 51.949 1.00 39.51 67 PHE A O 1
ATOM 515 N N . LEU A 1 68 ? 64.347 -14.835 50.259 1.00 27.99 68 LEU A N 1
ATOM 516 C CA . LEU A 1 68 ? 65.796 -14.891 50.175 1.00 39.18 68 LEU A CA 1
ATOM 517 C C . LEU A 1 68 ? 66.421 -13.557 49.769 1.00 39.76 68 LEU A C 1
ATOM 518 O O . LEU A 1 68 ? 67.445 -13.161 50.314 1.00 49.01 68 LEU A O 1
ATOM 523 N N . ALA A 1 69 ? 65.806 -12.868 48.812 1.00 30.95 69 ALA A N 1
ATOM 524 C CA . ALA A 1 69 ? 66.312 -11.575 48.365 1.00 43.88 69 ALA A CA 1
ATOM 525 C C . ALA A 1 69 ? 66.384 -10.616 49.550 1.00 65.48 69 ALA A C 1
ATOM 526 O O . ALA A 1 69 ? 67.364 -9.890 49.730 1.00 36.72 69 ALA A O 1
ATOM 528 N N . ALA A 1 70 ? 65.333 -10.627 50.356 1.00 37.73 70 ALA A N 1
ATOM 529 C CA . ALA A 1 70 ? 65.271 -9.816 51.562 1.00 50.22 70 ALA A CA 1
ATOM 530 C C . ALA A 1 70 ? 66.404 -10.159 52.528 1.00 67.96 70 ALA A C 1
ATOM 531 O O . ALA A 1 70 ? 66.982 -9.271 53.149 1.00 52.88 70 ALA A O 1
ATOM 533 N N . ILE A 1 71 ? 66.716 -11.446 52.656 1.00 44.00 71 ILE A N 1
ATOM 534 C CA . ILE A 1 71 ? 67.768 -11.878 53.569 1.00 32.34 71 ILE A CA 1
ATOM 535 C C . ILE A 1 71 ? 69.114 -11.354 53.091 1.00 38.48 71 ILE A C 1
ATOM 536 O O . ILE A 1 71 ? 69.915 -10.846 53.873 1.00 67.17 71 ILE A O 1
ATOM 541 N N . ALA A 1 72 ? 69.341 -11.481 51.793 1.00 38.85 72 ALA A N 1
ATOM 542 C CA . ALA A 1 72 ? 70.578 -11.050 51.165 1.00 75.87 72 ALA A CA 1
ATOM 543 C C . ALA A 1 72 ? 70.765 -9.545 51.247 1.00 64.75 72 ALA A C 1
ATOM 544 O O . ALA A 1 72 ? 71.891 -9.053 51.206 1.00 50.50 72 ALA A O 1
ATOM 546 N N . LYS A 1 73 ? 69.660 -8.817 51.358 1.00 46.30 73 LYS A N 1
ATOM 547 C CA . LYS A 1 73 ? 69.718 -7.362 51.375 1.00 61.78 73 LYS A CA 1
ATOM 548 C C . LYS A 1 73 ? 69.575 -6.798 52.790 1.00 83.99 73 LYS A C 1
ATOM 549 O O . LYS A 1 73 ? 69.389 -5.596 52.975 1.00 79.35 73 LYS A O 1
ATOM 555 N N . GLY A 1 74 ? 69.671 -7.672 53.787 1.00 44.31 74 GLY A N 1
ATOM 556 C CA . GLY A 1 74 ? 69.550 -7.265 55.177 1.00 82.34 74 GLY A CA 1
ATOM 557 C C . GLY A 1 74 ? 68.130 -6.884 55.564 1.00 52.00 74 GLY A C 1
ATOM 558 O O . GLY A 1 74 ? 67.813 -6.713 56.744 1.00 55.93 74 GLY A O 1
ATOM 559 N N . GLU A 1 75 ? 67.268 -6.753 54.563 1.00 43.23 75 GLU A N 1
ATOM 560 C CA . GLU A 1 75 ? 65.869 -6.390 54.794 1.00 32.77 75 GLU A CA 1
ATOM 561 C C . GLU A 1 75 ? 65.127 -7.431 55.633 1.00 48.00 75 GLU A C 1
ATOM 562 O O . GLU A 1 75 ? 63.969 -7.234 55.999 1.00 56.41 75 GLU A O 1
ATOM 568 N N . ALA A 1 76 ? 65.793 -8.540 55.933 1.00 51.87 76 ALA A N 1
ATOM 569 C CA . ALA A 1 76 ? 65.185 -9.592 56.741 1.00 50.11 76 ALA A CA 1
ATOM 570 C C . ALA A 1 76 ? 66.274 -10.456 57.361 1.00 36.35 76 ALA A C 1
ATOM 571 O O . ALA A 1 76 ? 67.399 -10.524 56.849 1.00 41.12 76 ALA A O 1
ATOM 573 N N . LYS A 1 77 ? 65.944 -11.118 58.465 1.00 40.64 77 LYS A N 1
ATOM 574 C CA . LYS A 1 77 ? 66.944 -11.907 59.172 1.00 74.17 77 LYS A CA 1
ATOM 575 C C . LYS A 1 77 ? 66.452 -13.262 59.668 1.00 35.36 77 LYS A C 1
ATOM 576 O O . LYS A 1 77 ? 65.307 -13.416 60.095 1.00 44.35 77 LYS A O 1
ATOM 582 N N . SER A 1 78 ? 67.350 -14.238 59.608 1.00 48.86 78 SER A N 1
ATOM 583 C CA . SER A 1 78 ? 67.081 -15.581 60.089 1.00 49.98 78 SER A CA 1
ATOM 584 C C . SER A 1 78 ? 68.345 -16.134 60.719 1.00 46.89 78 SER A C 1
ATOM 585 O O . SER A 1 78 ? 69.430 -16.034 60.154 1.00 42.93 78 SER A O 1
ATOM 588 N N . PRO A 1 79 ? 68.202 -16.727 61.893 1.00 48.51 79 PRO A N 1
ATOM 589 C CA . PRO A 1 79 ? 69.337 -17.341 62.582 1.00 39.38 79 PRO A CA 1
ATOM 590 C C . PRO A 1 79 ? 69.853 -18.561 61.822 1.00 57.94 79 PRO A C 1
ATOM 591 O O . PRO A 1 79 ? 70.953 -19.026 62.109 1.00 58.52 79 PRO A O 1
ATOM 595 N N . LEU A 1 80 ? 69.079 -19.063 60.862 1.00 41.22 80 LEU A N 1
ATOM 596 C CA . LEU A 1 80 ? 69.481 -20.258 60.112 1.00 40.34 80 LEU A CA 1
ATOM 597 C C . LEU A 1 80 ? 70.212 -19.976 58.804 1.00 41.96 80 LEU A C 1
ATOM 598 O O . LEU A 1 80 ? 70.873 -20.855 58.255 1.00 41.51 80 LEU A O 1
ATOM 603 N N . LEU A 1 81 ? 70.098 -18.763 58.283 1.00 41.31 81 LEU A N 1
ATOM 604 C CA . LEU A 1 81 ? 70.808 -18.478 57.048 1.00 44.11 81 LEU A CA 1
ATOM 605 C C . LEU A 1 81 ? 71.459 -17.103 56.994 1.00 55.94 81 LEU A C 1
ATOM 606 O O . LEU A 1 81 ? 70.947 -16.126 57.531 1.00 52.23 81 LEU A O 1
ATOM 611 N N . THR A 1 82 ? 72.612 -17.043 56.348 1.00 66.41 82 THR A N 1
ATOM 612 C CA . THR A 1 82 ? 73.322 -15.792 56.207 1.00 39.04 82 THR A CA 1
ATOM 613 C C . THR A 1 82 ? 73.118 -15.275 54.787 1.00 64.36 82 THR A C 1
ATOM 614 O O . THR A 1 82 ? 72.844 -16.054 53.876 1.00 58.23 82 THR A O 1
ATOM 618 N N . PRO A 1 83 ? 73.217 -13.964 54.598 1.00 66.82 83 PRO A N 1
ATOM 619 C CA . PRO A 1 83 ? 73.078 -13.376 53.264 1.00 40.37 83 PRO A CA 1
ATOM 620 C C . PRO A 1 83 ? 73.839 -14.186 52.216 1.00 47.41 83 PRO A C 1
ATOM 621 O O . PRO A 1 83 ? 73.314 -14.418 51.131 1.00 55.53 83 PRO A O 1
ATOM 625 N N . GLU A 1 84 ? 75.056 -14.613 52.545 1.00 37.00 84 GLU A N 1
ATOM 626 C CA . GLU A 1 84 ? 75.861 -15.413 51.629 1.00 50.38 84 GLU A CA 1
ATOM 627 C C . GLU A 1 84 ? 75.105 -16.676 51.219 1.00 51.67 84 GLU A C 1
ATOM 628 O O . GLU A 1 84 ? 75.071 -17.045 50.047 1.00 40.47 84 GLU A O 1
ATOM 634 N N . LYS A 1 85 ? 74.504 -17.332 52.203 1.00 34.20 85 LYS A N 1
ATOM 635 C CA . LYS A 1 85 ? 73.753 -18.556 51.977 1.00 59.46 85 LYS A CA 1
ATOM 636 C C . LYS A 1 85 ? 72.528 -18.286 51.108 1.00 51.60 85 LYS A C 1
ATOM 637 O O . LYS A 1 85 ? 72.194 -19.076 50.227 1.00 41.19 85 LYS A O 1
ATOM 643 N N . ALA A 1 86 ? 71.867 -17.160 51.354 1.00 41.77 86 ALA A N 1
ATOM 644 C CA . ALA A 1 86 ? 70.684 -16.790 50.587 1.00 44.27 86 ALA A CA 1
ATOM 645 C C . ALA A 1 86 ? 70.995 -16.628 49.101 1.00 34.91 86 ALA A C 1
ATOM 646 O O . ALA A 1 86 ? 70.213 -17.035 48.244 1.00 58.71 86 ALA A O 1
ATOM 648 N N . ILE A 1 87 ? 72.140 -16.031 48.802 1.00 45.37 87 ILE A N 1
ATOM 649 C CA . ILE A 1 87 ? 72.560 -15.853 47.425 1.00 47.05 87 ILE A CA 1
ATOM 650 C C . ILE A 1 87 ? 72.792 -17.221 46.806 1.00 49.03 87 ILE A C 1
ATOM 651 O O . ILE A 1 87 ? 72.356 -17.500 45.687 1.00 49.31 87 ILE A O 1
ATOM 656 N N . GLU A 1 88 ? 73.482 -18.075 47.549 1.00 44.45 88 GLU A N 1
ATOM 657 C CA . GLU A 1 88 ? 73.794 -19.412 47.070 1.00 55.47 88 GLU A CA 1
ATOM 658 C C . GLU A 1 88 ? 72.512 -20.142 46.687 1.00 34.47 88 GLU A C 1
ATOM 659 O O . GLU A 1 88 ? 72.411 -20.686 45.589 1.00 39.44 88 GLU A O 1
ATOM 665 N N . LEU A 1 89 ? 71.535 -20.137 47.592 1.00 33.58 89 LEU A N 1
ATOM 666 C CA . LEU A 1 89 ? 70.255 -20.798 47.350 1.00 38.32 89 LEU A CA 1
ATOM 667 C C . LEU A 1 89 ? 69.520 -20.163 46.178 1.00 64.27 89 LEU A C 1
ATOM 668 O O . LEU A 1 89 ? 68.913 -20.862 45.370 1.00 43.46 89 LEU A O 1
ATOM 673 N N . LEU A 1 90 ? 69.580 -18.839 46.079 1.00 33.45 90 LEU A N 1
ATOM 674 C CA . LEU A 1 90 ? 68.951 -18.155 44.957 1.00 33.46 90 LEU A CA 1
ATOM 675 C C . LEU A 1 90 ? 69.505 -18.699 43.646 1.00 36.57 90 LEU A C 1
ATOM 676 O O . LEU A 1 90 ? 68.782 -18.826 42.657 1.00 32.94 90 LEU A O 1
ATOM 681 N N . GLY A 1 91 ? 70.789 -19.038 43.644 1.00 38.94 91 GLY A N 1
ATOM 682 C CA . GLY A 1 91 ? 71.424 -19.566 42.448 1.00 33.36 91 GLY A CA 1
ATOM 683 C C . GLY A 1 91 ? 71.019 -20.996 42.142 1.00 43.03 91 GLY A C 1
ATOM 684 O O . GLY A 1 91 ? 71.556 -21.625 41.237 1.00 30.39 91 GLY A O 1
ATOM 685 N N . THR A 1 92 ? 70.065 -21.524 42.895 1.00 37.38 92 THR A N 1
ATOM 686 C CA . THR A 1 92 ? 69.637 -22.897 42.677 1.00 35.27 92 THR A CA 1
ATOM 687 C C . THR A 1 92 ? 68.216 -22.984 42.102 1.00 39.36 92 THR A C 1
ATOM 688 O O . THR A 1 92 ? 67.706 -24.074 41.848 1.00 35.77 92 THR A O 1
ATOM 692 N N . MET A 1 93 ? 67.598 -21.829 41.861 1.00 25.14 93 MET A N 1
ATOM 693 C CA . MET A 1 93 ? 66.218 -21.767 41.378 1.00 37.45 93 MET A CA 1
ATOM 694 C C . MET A 1 93 ? 66.103 -21.670 39.851 1.00 32.38 93 MET A C 1
ATOM 695 O O . MET A 1 93 ? 65.019 -21.448 39.312 1.00 37.45 93 MET A O 1
ATOM 700 N N . GLN A 1 94 ? 67.239 -21.852 39.182 1.00 26.66 94 GLN A N 1
ATOM 701 C CA . GLN A 1 94 ? 67.397 -21.826 37.716 1.00 32.17 94 GLN A CA 1
ATOM 702 C C . GLN A 1 94 ? 66.895 -20.649 36.872 1.00 29.37 94 GLN A C 1
ATOM 703 O O . GLN A 1 94 ? 67.435 -20.404 35.802 1.00 35.03 94 GLN A O 1
ATOM 709 N N . GLY A 1 95 ? 65.872 -19.940 37.314 1.00 25.05 95 GLY A N 1
ATOM 710 C CA . GLY A 1 95 ? 65.402 -18.828 36.518 1.00 15.88 95 GLY A CA 1
ATOM 711 C C . GLY A 1 95 ? 64.134 -18.254 37.085 1.00 33.16 95 GLY A C 1
ATOM 712 O O . GLY A 1 95 ? 63.562 -18.798 38.027 1.00 30.39 95 GLY A O 1
ATOM 713 N N . GLY A 1 96 ? 63.685 -17.154 36.499 1.00 18.53 96 GLY A N 1
ATOM 714 C CA . GLY A 1 96 ? 62.476 -16.523 36.960 1.00 23.91 96 GLY A CA 1
ATOM 715 C C . GLY A 1 96 ? 62.748 -15.459 37.999 1.00 47.03 96 GLY A C 1
ATOM 716 O O . GLY A 1 96 ? 63.503 -14.519 37.772 1.00 40.23 96 GLY A O 1
ATOM 717 N N . TYR A 1 97 ? 62.140 -15.635 39.161 1.00 42.02 97 TYR A N 1
ATOM 718 C CA . TYR A 1 97 ? 62.188 -14.644 40.223 1.00 35.48 97 TYR A CA 1
ATOM 719 C C . TYR A 1 97 ? 63.512 -14.536 40.976 1.00 36.23 97 TYR A C 1
ATOM 720 O O . TYR A 1 97 ? 63.662 -13.673 41.838 1.00 44.68 97 TYR A O 1
ATOM 729 N N . ASN A 1 98 ? 64.465 -15.405 40.669 1.00 24.28 98 ASN A N 1
ATOM 730 C CA . ASN A 1 98 ? 65.738 -15.374 41.377 1.00 39.80 98 ASN A CA 1
ATOM 731 C C . ASN A 1 98 ? 66.814 -14.557 40.674 1.00 34.28 98 ASN A C 1
ATOM 732 O O . ASN A 1 98 ? 67.863 -14.281 41.250 1.00 40.90 98 ASN A O 1
ATOM 737 N N . ILE A 1 99 ? 66.562 -14.164 39.433 1.00 38.98 99 ILE A N 1
ATOM 738 C CA . ILE A 1 99 ? 67.588 -13.477 38.651 1.00 43.59 99 ILE A CA 1
ATOM 739 C C . ILE A 1 99 ? 67.875 -12.010 39.023 1.00 48.02 99 ILE A C 1
ATOM 740 O O . ILE A 1 99 ? 69.039 -11.626 39.146 1.00 43.84 99 ILE A O 1
ATOM 745 N N . HIS A 1 100 ? 66.834 -11.205 39.224 1.00 24.69 100 HIS A N 1
ATOM 746 C CA . HIS A 1 100 ? 67.013 -9.799 39.595 1.00 65.50 100 HIS A CA 1
ATOM 747 C C . HIS A 1 100 ? 67.839 -9.637 40.871 1.00 53.88 100 HIS A C 1
ATOM 748 O O . HIS A 1 100 ? 68.809 -8.880 40.891 1.00 52.08 100 HIS A O 1
ATOM 755 N N . PRO A 1 101 ? 67.464 -10.347 41.932 1.00 51.95 101 PRO A N 1
ATOM 756 C CA . PRO A 1 101 ? 68.198 -10.276 43.199 1.00 42.53 101 PRO A CA 1
ATOM 757 C C . PRO A 1 101 ? 69.645 -10.719 43.017 1.00 34.29 101 PRO A C 1
ATOM 758 O O . PRO A 1 101 ? 70.547 -10.262 43.721 1.00 50.74 101 PRO A O 1
ATOM 762 N N . LEU A 1 102 ? 69.860 -11.608 42.058 1.00 49.70 102 LEU A N 1
ATOM 763 C CA . LEU A 1 102 ? 71.185 -12.138 41.808 1.00 33.78 102 LEU A CA 1
ATOM 764 C C . LEU A 1 102 ? 72.030 -11.092 41.088 1.00 65.05 102 LEU A C 1
ATOM 765 O O . LEU A 1 102 ? 73.230 -10.971 41.330 1.00 35.72 102 LEU A O 1
ATOM 770 N N . ILE A 1 103 ? 71.393 -10.323 40.214 1.00 45.42 103 ILE A N 1
ATOM 771 C CA . ILE A 1 103 ? 72.098 -9.298 39.456 1.00 69.22 103 ILE A CA 1
ATOM 772 C C . ILE A 1 103 ? 72.421 -8.095 40.337 1.00 87.73 103 ILE A C 1
ATOM 773 O O . ILE A 1 103 ? 73.525 -7.555 40.281 1.00 49.63 103 ILE A O 1
ATOM 778 N N . ASP A 1 104 ? 71.455 -7.685 41.154 1.00 47.47 104 ASP A N 1
ATOM 779 C CA . ASP A 1 104 ? 71.653 -6.586 42.092 1.00 54.34 104 ASP A CA 1
ATOM 780 C C . ASP A 1 104 ? 72.831 -6.859 43.013 1.00 74.03 104 ASP A C 1
ATOM 781 O O . ASP A 1 104 ? 73.557 -5.943 43.397 1.00 62.74 104 ASP A O 1
ATOM 786 N N . ALA A 1 105 ? 73.014 -8.128 43.358 1.00 48.29 105 ALA A N 1
ATOM 787 C CA . ALA A 1 105 ? 74.064 -8.535 44.280 1.00 57.94 105 ALA A CA 1
ATOM 788 C C . ALA A 1 105 ? 75.457 -8.344 43.705 1.00 50.09 105 ALA A C 1
ATOM 789 O O . ALA A 1 105 ? 76.449 -8.478 44.419 1.00 61.12 105 ALA A O 1
ATOM 791 N N . LEU A 1 106 ? 75.539 -8.043 42.414 1.00 45.96 106 LEU A N 1
ATOM 792 C CA . LEU A 1 106 ? 76.839 -7.840 41.786 1.00 72.08 106 LEU A CA 1
ATOM 793 C C . LEU A 1 106 ? 77.410 -6.484 42.168 1.00 67.57 106 LEU A C 1
ATOM 794 O O . LEU A 1 106 ? 78.592 -6.214 41.963 1.00 73.78 106 LEU A O 1
ATOM 799 N N . ASP A 1 107 ? 76.555 -5.635 42.723 1.00 69.18 107 ASP A N 1
ATOM 800 C CA . ASP A 1 107 ? 76.955 -4.305 43.148 1.00 53.75 107 ASP A CA 1
ATOM 801 C C . ASP A 1 107 ? 77.292 -4.302 44.635 1.00 75.93 107 ASP A C 1
ATOM 802 O O . ASP A 1 107 ? 77.346 -3.250 45.270 1.00 72.91 107 ASP A O 1
ATOM 807 N N . ASP A 1 108 ? 77.523 -5.490 45.180 1.00 80.98 108 ASP A N 1
ATOM 808 C CA . ASP A 1 108 ? 77.843 -5.643 46.593 1.00 61.53 108 ASP A CA 1
ATOM 809 C C . ASP A 1 108 ? 79.113 -6.469 46.767 1.00 75.05 108 ASP A C 1
ATOM 810 O O . ASP A 1 108 ? 79.094 -7.690 46.615 1.00 97.09 108 ASP A O 1
ATOM 815 N N . ALA A 1 109 ? 80.203 -5.789 47.112 1.00 72.29 109 ALA A N 1
ATOM 816 C CA . ALA A 1 109 ? 81.528 -6.399 47.248 1.00 64.26 109 ALA A CA 1
ATOM 817 C C . ALA A 1 109 ? 81.584 -7.695 48.062 1.00 33.16 109 ALA A C 1
ATOM 818 O O . ALA A 1 109 ? 82.455 -8.539 47.835 1.00 68.71 109 ALA A O 1
ATOM 820 N N . LYS A 1 110 ? 80.669 -7.857 49.008 1.00 42.21 110 LYS A N 1
ATOM 821 C CA . LYS A 1 110 ? 80.644 -9.077 49.804 1.00 55.90 110 LYS A CA 1
ATOM 822 C C . LYS A 1 110 ? 79.993 -10.225 49.036 1.00 97.09 110 LYS A C 1
ATOM 823 O O . LYS A 1 110 ? 80.595 -11.284 48.848 1.00 52.39 110 LYS A O 1
ATOM 829 N N . LEU A 1 111 ? 78.768 -9.992 48.573 1.00 42.99 111 LEU A N 1
ATOM 830 C CA . LEU A 1 111 ? 77.979 -11.021 47.897 1.00 45.95 111 LEU A CA 1
ATOM 831 C C . LEU A 1 111 ? 78.403 -11.290 46.450 1.00 52.43 111 LEU A C 1
ATOM 832 O O . LEU A 1 111 ? 78.390 -12.431 45.995 1.00 51.22 111 LEU A O 1
ATOM 837 N N . ALA A 1 112 ? 78.789 -10.230 45.747 1.00 49.78 112 ALA A N 1
ATOM 838 C CA . ALA A 1 112 ? 79.166 -10.296 44.334 1.00 45.64 112 ALA A CA 1
ATOM 839 C C . ALA A 1 112 ? 79.863 -11.578 43.840 1.00 47.62 112 ALA A C 1
ATOM 840 O O . ALA A 1 112 ? 79.397 -12.204 42.892 1.00 68.37 112 ALA A O 1
ATOM 842 N N . PRO A 1 113 ? 80.974 -11.961 44.460 1.00 59.89 113 PRO A N 1
ATOM 843 C CA . PRO A 1 113 ? 81.707 -13.158 44.033 1.00 61.57 113 PRO A CA 1
ATOM 844 C C . PRO A 1 113 ? 80.833 -14.410 44.023 1.00 54.87 113 PRO A C 1
ATOM 845 O O . PRO A 1 113 ? 81.066 -15.321 43.226 1.00 47.19 113 PRO A O 1
ATOM 849 N N . ILE A 1 114 ? 79.846 -14.455 44.911 1.00 59.26 114 ILE A N 1
ATOM 850 C CA . ILE A 1 114 ? 78.963 -15.609 45.009 1.00 68.23 114 ILE A CA 1
ATOM 851 C C . ILE A 1 114 ? 77.870 -15.524 43.962 1.00 45.94 114 ILE A C 1
ATOM 852 O O . ILE A 1 114 ? 77.556 -16.508 43.294 1.00 55.43 114 ILE A O 1
ATOM 857 N N . ALA A 1 115 ? 77.292 -14.337 43.826 1.00 40.68 115 ALA A N 1
ATOM 858 C CA . ALA A 1 115 ? 76.248 -14.112 42.843 1.00 43.73 115 ALA A CA 1
ATOM 859 C C . ALA A 1 115 ? 76.790 -14.413 41.457 1.00 52.19 115 ALA A C 1
ATOM 860 O O . ALA A 1 115 ? 76.095 -14.974 40.609 1.00 68.39 115 ALA A O 1
ATOM 862 N N . ALA A 1 116 ? 78.050 -14.053 41.250 1.00 41.07 116 ALA A N 1
ATOM 863 C CA . ALA A 1 116 ? 78.710 -14.237 39.967 1.00 63.25 116 ALA A CA 1
ATOM 864 C C . ALA A 1 116 ? 78.860 -15.710 39.612 1.00 46.72 116 ALA A C 1
ATOM 865 O O . ALA A 1 116 ? 78.685 -16.097 38.456 1.00 50.64 116 ALA A O 1
ATOM 867 N N . LYS A 1 117 ? 79.197 -16.524 40.607 1.00 41.74 117 LYS A N 1
ATOM 868 C CA . LYS A 1 117 ? 79.335 -17.963 40.402 1.00 56.87 117 LYS A CA 1
ATOM 869 C C . LYS A 1 117 ? 77.973 -18.590 40.096 1.00 41.34 117 LYS A C 1
ATOM 870 O O . LYS A 1 117 ? 77.860 -19.517 39.294 1.00 49.26 117 LYS A O 1
ATOM 876 N N . ALA A 1 118 ? 76.939 -18.070 40.743 1.00 43.11 118 ALA A N 1
ATOM 877 C CA . ALA A 1 118 ? 75.582 -18.556 40.549 1.00 42.47 118 ALA A CA 1
ATOM 878 C C . ALA A 1 118 ? 75.045 -18.195 39.162 1.00 38.94 118 ALA A C 1
ATOM 879 O O . ALA A 1 118 ? 74.435 -19.024 38.484 1.00 45.48 118 ALA A O 1
ATOM 881 N N . LEU A 1 119 ? 75.275 -16.955 38.746 1.00 32.91 119 LEU A N 1
ATOM 882 C CA . LEU A 1 119 ? 74.824 -16.492 37.441 1.00 48.73 119 LEU A CA 1
ATOM 883 C C . LEU A 1 119 ? 75.617 -17.174 36.337 1.00 37.21 119 LEU A C 1
ATOM 884 O O . LEU A 1 119 ? 75.144 -17.344 35.208 1.00 44.74 119 LEU A O 1
ATOM 889 N N . SER A 1 120 ? 76.836 -17.568 36.669 1.00 42.82 120 SER A N 1
ATOM 890 C CA . SER A 1 120 ? 77.694 -18.221 35.700 1.00 40.87 120 SER A CA 1
ATOM 891 C C . SER A 1 120 ? 77.085 -19.542 35.238 1.00 39.28 120 SER A C 1
ATOM 892 O O . SER A 1 120 ? 77.298 -19.972 34.106 1.00 41.09 120 SER A O 1
ATOM 895 N N . HIS A 1 121 ? 76.312 -20.179 36.110 1.00 43.70 121 HIS A N 1
ATOM 896 C CA . HIS A 1 121 ? 75.697 -21.454 35.767 1.00 35.30 121 HIS A CA 1
ATOM 897 C C . HIS A 1 121 ? 74.184 -21.349 35.635 1.00 57.34 121 HIS A C 1
ATOM 898 O O . HIS A 1 121 ? 73.474 -22.348 35.707 1.00 37.64 121 HIS A O 1
ATOM 905 N N . THR A 1 122 ? 73.695 -20.132 35.451 1.00 33.32 122 THR A N 1
ATOM 906 C CA . THR A 1 122 ? 72.274 -19.905 35.255 1.00 30.34 122 THR A CA 1
ATOM 907 C C . THR A 1 122 ? 71.990 -19.828 33.760 1.00 34.20 122 THR A C 1
ATOM 908 O O . THR A 1 122 ? 72.518 -18.963 33.067 1.00 29.60 122 THR A O 1
ATOM 912 N N . LEU A 1 123 ? 71.158 -20.732 33.256 1.00 34.67 123 LEU A N 1
ATOM 913 C CA . LEU A 1 123 ? 70.878 -20.759 31.824 1.00 30.25 123 LEU A CA 1
ATOM 914 C C . LEU A 1 123 ? 69.715 -19.868 31.391 1.00 34.49 123 LEU A C 1
ATOM 915 O O . LEU A 1 123 ? 69.784 -19.203 30.358 1.00 29.60 123 LEU A O 1
ATOM 920 N N . LEU A 1 124 ? 68.658 -19.840 32.191 1.00 35.51 124 LEU A N 1
ATOM 921 C CA . LEU A 1 124 ? 67.442 -19.124 31.809 1.00 31.81 124 LEU A CA 1
ATOM 922 C C . LEU A 1 124 ? 67.541 -17.610 31.959 1.00 36.81 124 LEU A C 1
ATOM 923 O O . LEU A 1 124 ? 66.692 -16.986 32.588 1.00 41.56 124 LEU A O 1
ATOM 928 N N . MET A 1 125 ? 68.571 -17.019 31.362 1.00 23.38 125 MET A N 1
ATOM 929 C CA . MET A 1 125 ? 68.783 -15.581 31.480 1.00 44.33 125 MET A CA 1
ATOM 930 C C . MET A 1 125 ? 67.857 -14.795 30.569 1.00 32.59 125 MET A C 1
ATOM 931 O O . MET A 1 125 ? 67.334 -13.754 30.958 1.00 42.27 125 MET A O 1
ATOM 936 N N . PHE A 1 126 ? 67.664 -15.299 29.355 1.00 44.72 126 PHE A N 1
ATOM 937 C CA . PHE A 1 126 ? 66.858 -14.612 28.351 1.00 57.45 126 PHE A CA 1
ATOM 938 C C . PHE A 1 126 ? 67.245 -13.138 28.266 1.00 32.04 126 PHE A C 1
ATOM 939 O O . PHE A 1 126 ? 68.431 -12.815 28.198 1.00 52.07 126 PHE A O 1
ATOM 947 N N . ASP A 1 127 ? 66.266 -12.243 28.281 1.00 59.19 127 ASP A N 1
ATOM 948 C CA . ASP A 1 127 ? 66.561 -10.819 28.135 1.00 57.52 127 ASP A CA 1
ATOM 949 C C . ASP A 1 127 ? 67.416 -10.254 29.260 1.00 48.92 127 ASP A C 1
ATOM 950 O O . ASP A 1 127 ? 68.020 -9.195 29.114 1.00 52.05 127 ASP A O 1
ATOM 955 N N . ASN A 1 128 ? 67.477 -10.961 30.378 1.00 51.63 128 ASN A N 1
ATOM 956 C CA . ASN A 1 128 ? 68.265 -10.495 31.512 1.00 45.14 128 ASN A CA 1
ATOM 957 C C . ASN A 1 128 ? 69.766 -10.502 31.250 1.00 44.42 128 ASN A C 1
ATOM 958 O O . ASN A 1 128 ? 70.547 -9.979 32.043 1.00 46.17 128 ASN A O 1
ATOM 963 N N . PHE A 1 129 ? 70.162 -11.086 30.126 1.00 40.44 129 PHE A N 1
ATOM 964 C CA . PHE A 1 129 ? 71.565 -11.137 29.744 1.00 61.61 129 PHE A CA 1
ATOM 965 C C . PHE A 1 129 ? 72.106 -9.735 29.528 1.00 67.56 129 PHE A C 1
ATOM 966 O O . PHE A 1 129 ? 73.278 -9.463 29.792 1.00 43.72 129 PHE A O 1
ATOM 974 N N . TYR A 1 130 ? 71.235 -8.851 29.054 1.00 48.38 130 TYR A N 1
ATOM 975 C CA . TYR A 1 130 ? 71.611 -7.481 28.738 1.00 76.74 130 TYR A CA 1
ATOM 976 C C . TYR A 1 130 ? 71.855 -6.683 30.002 1.00 69.41 130 TYR A C 1
ATOM 977 O O . TYR A 1 130 ? 72.740 -5.833 30.046 1.00 51.10 130 TYR A O 1
ATOM 986 N N . ASP A 1 131 ? 71.075 -6.969 31.036 1.00 65.67 131 ASP A N 1
ATOM 987 C CA . ASP A 1 131 ? 71.267 -6.302 32.310 1.00 63.34 131 ASP A CA 1
ATOM 988 C C . ASP A 1 131 ? 72.677 -6.585 32.806 1.00 35.50 131 ASP A C 1
ATOM 989 O O . ASP A 1 131 ? 73.319 -5.723 33.401 1.00 72.51 131 ASP A O 1
ATOM 994 N N . VAL A 1 132 ? 73.162 -7.793 32.544 1.00 50.32 132 VAL A N 1
ATOM 995 C CA . VAL A 1 132 ? 74.492 -8.179 32.992 1.00 59.35 132 VAL A CA 1
ATOM 996 C C . VAL A 1 132 ? 75.579 -7.544 32.139 1.00 85.01 132 VAL A C 1
ATOM 997 O O . VAL A 1 132 ? 76.634 -7.173 32.656 1.00 46.18 132 VAL A O 1
ATOM 1001 N N . GLU A 1 133 ? 75.326 -7.407 30.840 1.00 34.97 133 GLU A N 1
ATOM 1002 C CA . GLU A 1 133 ? 76.332 -6.826 29.958 1.00 65.45 133 GLU A CA 1
ATOM 1003 C C . GLU A 1 133 ? 76.537 -5.356 30.318 1.00 58.58 133 GLU A C 1
ATOM 1004 O O . GLU A 1 133 ? 77.658 -4.851 30.301 1.00 72.65 133 GLU A O 1
ATOM 1010 N N . GLU A 1 134 ? 75.441 -4.692 30.673 1.00 68.68 134 GLU A N 1
ATOM 1011 C CA . GLU A 1 134 ? 75.465 -3.279 31.025 1.00 52.70 134 GLU A CA 1
ATOM 1012 C C . GLU A 1 134 ? 76.303 -2.998 32.272 1.00 69.72 134 GLU A C 1
ATOM 1013 O O . GLU A 1 134 ? 76.987 -1.980 32.342 1.00 87.17 134 GLU A O 1
ATOM 1019 N N . LYS A 1 135 ? 76.250 -3.891 33.256 1.00 58.04 135 LYS A N 1
ATOM 1020 C CA . LYS A 1 135 ? 77.035 -3.697 34.468 1.00 56.13 135 LYS A CA 1
ATOM 1021 C C . LYS A 1 135 ? 78.511 -3.912 34.160 1.00 54.14 135 LYS A C 1
ATOM 1022 O O . LYS A 1 135 ? 79.381 -3.245 34.721 1.00 64.57 135 LYS A O 1
ATOM 1028 N N . ALA A 1 136 ? 78.786 -4.835 33.247 1.00 43.19 136 ALA A N 1
ATOM 1029 C CA . ALA A 1 136 ? 80.158 -5.124 32.864 1.00 66.66 136 ALA A CA 1
ATOM 1030 C C . ALA A 1 136 ? 80.755 -3.920 32.149 1.00 75.61 136 ALA A C 1
ATOM 1031 O O . ALA A 1 136 ? 81.914 -3.562 32.357 1.00 90.54 136 ALA A O 1
ATOM 1033 N N . LYS A 1 137 ? 79.935 -3.292 31.316 1.00 67.06 137 LYS A N 1
ATOM 1034 C CA . LYS A 1 137 ? 80.354 -2.146 30.529 1.00 82.52 137 LYS A CA 1
ATOM 1035 C C . LYS A 1 137 ? 80.528 -0.897 31.393 1.00 71.69 137 LYS A C 1
ATOM 1036 O O . LYS A 1 137 ? 81.189 0.061 30.993 1.00 85.98 137 LYS A O 1
ATOM 1042 N N . ALA A 1 138 ? 79.930 -0.917 32.579 1.00 74.45 138 ALA A N 1
ATOM 1043 C CA . ALA A 1 138 ? 80.030 0.204 33.504 1.00 58.00 138 ALA A CA 1
ATOM 1044 C C . ALA A 1 138 ? 81.195 -0.001 34.472 1.00 78.95 138 ALA A C 1
ATOM 1045 O O . ALA A 1 138 ? 81.366 0.761 35.429 1.00 96.71 138 ALA A O 1
ATOM 1047 N N . GLY A 1 139 ? 81.988 -1.041 34.220 1.00 53.71 139 GLY A N 1
ATOM 1048 C CA . GLY A 1 139 ? 83.155 -1.330 35.035 1.00 78.14 139 GLY A CA 1
ATOM 1049 C C . GLY A 1 139 ? 83.050 -2.429 36.084 1.00 67.93 139 GLY A C 1
ATOM 1050 O O . GLY A 1 139 ? 83.982 -2.616 36.863 1.00 75.48 139 GLY A O 1
ATOM 1051 N N . ASN A 1 140 ? 81.941 -3.164 36.114 1.00 93.66 140 ASN A N 1
ATOM 1052 C CA . ASN A 1 140 ? 81.785 -4.216 37.119 1.00 92.38 140 ASN A CA 1
ATOM 1053 C C . ASN A 1 140 ? 82.615 -5.459 36.809 1.00 56.62 140 ASN A C 1
ATOM 1054 O O . ASN A 1 140 ? 82.350 -6.176 35.848 1.00 55.98 140 ASN A O 1
ATOM 1059 N N . GLU A 1 141 ? 83.615 -5.711 37.643 1.00 39.38 141 GLU A N 1
ATOM 1060 C CA . GLU A 1 141 ? 84.531 -6.823 37.423 1.00 61.45 141 GLU A CA 1
ATOM 1061 C C . GLU A 1 141 ? 83.856 -8.185 37.506 1.00 65.34 141 GLU A C 1
ATOM 1062 O O . GLU A 1 141 ? 84.137 -9.076 36.702 1.00 80.74 141 GLU A O 1
ATOM 1068 N N . TYR A 1 142 ? 82.971 -8.343 38.484 1.00 57.25 142 TYR A N 1
ATOM 1069 C CA . TYR A 1 142 ? 82.263 -9.601 38.669 1.00 77.40 142 TYR A CA 1
ATOM 1070 C C . TYR A 1 142 ? 81.287 -9.866 37.520 1.00 52.90 142 TYR A C 1
ATOM 1071 O O . TYR A 1 142 ? 81.042 -11.012 37.158 1.00 51.65 142 TYR A O 1
ATOM 1080 N N . ALA A 1 143 ? 80.751 -8.804 36.930 1.00 42.53 143 ALA A N 1
ATOM 1081 C CA . ALA A 1 143 ? 79.903 -8.961 35.763 1.00 36.61 143 ALA A CA 1
ATOM 1082 C C . ALA A 1 143 ? 80.759 -9.447 34.605 1.00 42.05 143 ALA A C 1
ATOM 1083 O O . ALA A 1 143 ? 80.317 -10.246 33.773 1.00 58.76 143 ALA A O 1
ATOM 1085 N N . LYS A 1 144 ? 81.997 -8.968 34.566 1.00 54.34 144 LYS A N 1
ATOM 1086 C CA . LYS A 1 144 ? 82.918 -9.322 33.496 1.00 50.32 144 LYS A CA 1
ATOM 1087 C C . LYS A 1 144 ? 83.270 -10.795 33.544 1.00 67.47 144 LYS A C 1
ATOM 1088 O O . LYS A 1 144 ? 83.394 -11.441 32.505 1.00 52.71 144 LYS A O 1
ATOM 1094 N N . GLN A 1 145 ? 83.428 -11.335 34.747 1.00 38.10 145 GLN A N 1
ATOM 1095 C CA . GLN A 1 145 ? 83.802 -12.738 34.847 1.00 70.97 145 GLN A CA 1
ATOM 1096 C C . GLN A 1 145 ? 82.616 -13.652 34.543 1.00 85.93 145 GLN A C 1
ATOM 1097 O O . GLN A 1 145 ? 82.799 -14.792 34.130 1.00 58.73 145 GLN A O 1
ATOM 1103 N N . VAL A 1 146 ? 81.404 -13.143 34.732 1.00 40.50 146 VAL A N 1
ATOM 1104 C CA . VAL A 1 146 ? 80.214 -13.894 34.373 1.00 54.89 146 VAL A CA 1
ATOM 1105 C C . VAL A 1 146 ? 80.153 -13.994 32.852 1.00 50.77 146 VAL A C 1
ATOM 1106 O O . VAL A 1 146 ? 79.919 -15.069 32.292 1.00 50.57 146 VAL A O 1
ATOM 1110 N N . MET A 1 147 ? 80.383 -12.869 32.186 1.00 40.34 147 MET A N 1
ATOM 1111 C CA . MET A 1 147 ? 80.374 -12.829 30.723 1.00 35.34 147 MET A CA 1
ATOM 1112 C C . MET A 1 147 ? 81.386 -13.813 30.157 1.00 62.82 147 MET A C 1
ATOM 1113 O O . MET A 1 147 ? 81.052 -14.670 29.342 1.00 55.31 147 MET A O 1
ATOM 1118 N N . GLN A 1 148 ? 82.626 -13.687 30.609 1.00 45.94 148 GLN A N 1
ATOM 1119 C CA . GLN A 1 148 ? 83.695 -14.558 30.154 1.00 70.81 148 GLN A CA 1
ATOM 1120 C C . GLN A 1 148 ? 83.352 -16.014 30.451 1.00 31.24 148 GLN A C 1
ATOM 1121 O O . GLN A 1 148 ? 83.631 -16.904 29.644 1.00 57.29 148 GLN A O 1
ATOM 1127 N N . SER A 1 149 ? 82.741 -16.256 31.608 1.00 47.29 149 SER A N 1
ATOM 1128 C CA . SER A 1 149 ? 82.355 -17.613 31.986 1.00 41.02 149 SER A CA 1
ATOM 1129 C C . SER A 1 149 ? 81.348 -18.180 30.986 1.00 55.39 149 SER A C 1
ATOM 1130 O O . SER A 1 149 ? 81.477 -19.322 30.551 1.00 41.29 149 SER A O 1
ATOM 1133 N N . TRP A 1 150 ? 80.348 -17.376 30.626 1.00 35.38 150 TRP A N 1
ATOM 1134 C CA . TRP A 1 150 ? 79.375 -17.784 29.628 1.00 40.86 150 TRP A CA 1
ATOM 1135 C C . TRP A 1 150 ? 80.101 -18.005 28.316 1.00 48.25 150 TRP A C 1
ATOM 1136 O O . TRP A 1 150 ? 79.867 -18.995 27.622 1.00 51.51 150 TRP A O 1
ATOM 1147 N N . ALA A 1 151 ? 80.991 -17.075 27.988 1.00 53.60 151 ALA A N 1
ATOM 1148 C CA . ALA A 1 151 ? 81.745 -17.135 26.744 1.00 50.70 151 ALA A CA 1
ATOM 1149 C C . ALA A 1 151 ? 82.603 -18.394 26.660 1.00 29.81 151 ALA A C 1
ATOM 1150 O O . ALA A 1 151 ? 82.843 -18.918 25.576 1.00 47.86 151 ALA A O 1
ATOM 1152 N N . ASP A 1 152 ? 83.057 -18.888 27.805 1.00 50.23 152 ASP A N 1
ATOM 1153 C CA . ASP A 1 152 ? 83.882 -20.092 27.817 1.00 36.95 152 ASP A CA 1
ATOM 1154 C C . ASP A 1 152 ? 83.057 -21.359 28.026 1.00 78.32 152 ASP A C 1
ATOM 1155 O O . ASP A 1 152 ? 83.603 -22.465 28.090 1.00 43.43 152 ASP A O 1
ATOM 1160 N N . ALA A 1 153 ? 81.743 -21.190 28.142 1.00 39.30 153 ALA A N 1
ATOM 1161 C CA . ALA A 1 153 ? 80.829 -22.318 28.303 1.00 53.30 153 ALA A CA 1
ATOM 1162 C C . ALA A 1 153 ? 81.119 -23.137 29.558 1.00 37.70 153 ALA A C 1
ATOM 1163 O O . ALA A 1 153 ? 81.045 -24.368 29.536 1.00 49.11 153 ALA A O 1
ATOM 1165 N N . GLU A 1 154 ? 81.462 -22.462 30.651 1.00 38.80 154 GLU A N 1
ATOM 1166 C CA . GLU A 1 154 ? 81.732 -23.172 31.896 1.00 48.19 154 GLU A CA 1
ATOM 1167 C C . GLU A 1 154 ? 80.514 -23.982 32.337 1.00 50.76 154 GLU A C 1
ATOM 1168 O O . GLU A 1 154 ? 80.660 -25.108 32.810 1.00 40.02 154 GLU A O 1
ATOM 1174 N N . TRP A 1 155 ? 79.317 -23.419 32.161 1.00 40.73 155 TRP A N 1
ATOM 1175 C CA . TRP A 1 155 ? 78.082 -24.108 32.544 1.00 44.38 155 TRP A CA 1
ATOM 1176 C C . TRP A 1 155 ? 78.026 -25.499 31.924 1.00 32.12 155 TRP A C 1
ATOM 1177 O O . TRP A 1 155 ? 77.481 -26.432 32.509 1.00 47.18 155 TRP A O 1
ATOM 1188 N N . PHE A 1 156 ? 78.616 -25.627 30.743 1.00 33.19 156 PHE A N 1
ATOM 1189 C CA . PHE A 1 156 ? 78.615 -26.876 30.002 1.00 30.08 156 PHE A CA 1
ATOM 1190 C C . PHE A 1 156 ? 79.807 -27.770 30.358 1.00 50.18 156 PHE A C 1
ATOM 1191 O O . PHE A 1 156 ? 79.642 -28.959 30.638 1.00 39.72 156 PHE A O 1
ATOM 1199 N N . LEU A 1 157 ? 81.007 -27.197 30.355 1.00 43.16 157 LEU A N 1
ATOM 1200 C CA . LEU A 1 157 ? 82.219 -27.977 30.612 1.00 41.53 157 LEU A CA 1
ATOM 1201 C C . LEU A 1 157 ? 82.358 -28.480 32.046 1.00 40.22 157 LEU A C 1
ATOM 1202 O O . LEU A 1 157 ? 83.070 -29.454 32.292 1.00 40.69 157 LEU A O 1
ATOM 1207 N N . ASN A 1 158 ? 81.683 -27.825 32.990 1.00 32.29 158 ASN A N 1
ATOM 1208 C CA . ASN A 1 158 ? 81.715 -28.274 34.384 1.00 31.38 158 ASN A CA 1
ATOM 1209 C C . ASN A 1 158 ? 80.810 -29.480 34.622 1.00 49.83 158 ASN A C 1
ATOM 1210 O O . ASN A 1 158 ? 80.773 -30.044 35.718 1.00 52.76 158 ASN A O 1
ATOM 1215 N N . ARG A 1 159 ? 80.078 -29.872 33.587 1.00 60.38 159 ARG A N 1
ATOM 1216 C CA . ARG A 1 159 ? 79.213 -31.033 33.676 1.00 47.38 159 ARG A CA 1
ATOM 1217 C C . ARG A 1 159 ? 79.949 -32.263 33.170 1.00 43.05 159 ARG A C 1
ATOM 1218 O O . ARG A 1 159 ? 80.650 -32.206 32.164 1.00 58.94 159 ARG A O 1
ATOM 1226 N N . PRO A 1 160 ? 79.784 -33.375 33.874 1.00 58.53 160 PRO A N 1
ATOM 1227 C CA . PRO A 1 160 ? 80.424 -34.633 33.489 1.00 55.51 160 PRO A CA 1
ATOM 1228 C C . PRO A 1 160 ? 80.081 -34.996 32.052 1.00 57.85 160 PRO A C 1
ATOM 1229 O O . PRO A 1 160 ? 78.907 -35.020 31.698 1.00 58.35 160 PRO A O 1
ATOM 1233 N N . ALA A 1 161 ? 81.087 -35.273 31.233 1.00 39.14 161 ALA A N 1
ATOM 1234 C CA . ALA A 1 161 ? 80.834 -35.693 29.864 1.00 41.86 161 ALA A CA 1
ATOM 1235 C C . ALA A 1 161 ? 80.230 -37.090 29.874 1.00 51.88 161 ALA A C 1
ATOM 1236 O O . ALA A 1 161 ? 80.314 -37.808 30.869 1.00 58.92 161 ALA A O 1
ATOM 1238 N N . LEU A 1 162 ? 79.604 -37.469 28.770 1.00 51.67 162 LEU A N 1
ATOM 1239 C CA . LEU A 1 162 ? 79.031 -38.795 28.667 1.00 43.43 162 LEU A CA 1
ATOM 1240 C C . LEU A 1 162 ? 80.171 -39.799 28.680 1.00 46.39 162 LEU A C 1
ATOM 1241 O O . LEU A 1 162 ? 81.079 -39.722 27.853 1.00 53.69 162 LEU A O 1
ATOM 1246 N N . ALA A 1 163 ? 80.125 -40.731 29.626 1.00 70.21 163 ALA A N 1
ATOM 1247 C CA . ALA A 1 163 ? 81.161 -41.752 29.755 1.00 53.22 163 ALA A CA 1
ATOM 1248 C C . ALA A 1 163 ? 81.322 -42.558 28.469 1.00 69.48 163 ALA A C 1
ATOM 1249 O O . ALA A 1 163 ? 80.446 -42.544 27.603 1.00 66.62 163 ALA A O 1
ATOM 1251 N N . GLU A 1 164 ? 82.444 -43.259 28.347 1.00 43.02 164 GLU A N 1
ATOM 1252 C CA . GLU A 1 164 ? 82.712 -44.047 27.149 1.00 59.64 164 GLU A CA 1
ATOM 1253 C C . GLU A 1 164 ? 82.171 -45.451 27.326 1.00 36.59 164 GLU A C 1
ATOM 1254 O O . GLU A 1 164 ? 81.899 -46.151 26.353 1.00 42.87 164 GLU A O 1
ATOM 1260 N N . LYS A 1 165 ? 82.006 -45.846 28.585 1.00 36.39 165 LYS A N 1
ATOM 1261 C CA . LYS A 1 165 ? 81.506 -47.169 28.918 1.00 34.79 165 LYS A CA 1
ATOM 1262 C C . LYS A 1 165 ? 80.362 -47.047 29.923 1.00 51.83 165 LYS A C 1
ATOM 1263 O O . LYS A 1 165 ? 80.550 -46.560 31.034 1.00 39.48 165 LYS A O 1
ATOM 1269 N N . LEU A 1 166 ? 79.170 -47.475 29.524 1.00 45.77 166 LEU A N 1
ATOM 1270 C CA . LEU A 1 166 ? 78.021 -47.443 30.418 1.00 52.32 166 LEU A CA 1
ATOM 1271 C C . LEU A 1 166 ? 77.629 -48.867 30.765 1.00 37.74 166 LEU A C 1
ATOM 1272 O O . LEU A 1 166 ? 77.332 -49.674 29.884 1.00 58.60 166 LEU A O 1
ATOM 1277 N N . THR A 1 167 ? 77.647 -49.181 32.051 1.00 45.10 167 THR A N 1
ATOM 1278 C CA . THR A 1 167 ? 77.266 -50.508 32.480 1.00 45.41 167 THR A CA 1
ATOM 1279 C C . THR A 1 167 ? 75.876 -50.409 33.054 1.00 55.29 167 THR A C 1
ATOM 1280 O O . THR A 1 167 ? 75.642 -49.709 34.038 1.00 40.16 167 THR A O 1
ATOM 1284 N N . VAL A 1 168 ? 74.948 -51.127 32.447 1.00 37.66 168 VAL A N 1
ATOM 1285 C CA . VAL A 1 168 ? 73.568 -50.993 32.843 1.00 49.26 168 VAL A CA 1
ATOM 1286 C C . VAL A 1 168 ? 72.893 -52.350 32.883 1.00 28.69 168 VAL A C 1
ATOM 1287 O O . VAL A 1 168 ? 73.296 -53.277 32.183 1.00 49.05 168 VAL A O 1
ATOM 1291 N N . THR A 1 169 ? 71.873 -52.462 33.728 1.00 55.64 169 THR A N 1
ATOM 1292 C CA . THR A 1 169 ? 71.098 -53.687 33.854 1.00 24.41 169 THR A CA 1
ATOM 1293 C C . THR A 1 169 ? 69.846 -53.560 32.987 1.00 75.12 169 THR A C 1
ATOM 1294 O O . THR A 1 169 ? 69.122 -52.564 33.054 1.00 31.74 169 THR A O 1
ATOM 1298 N N . VAL A 1 170 ? 69.593 -54.580 32.178 1.00 31.02 170 VAL A N 1
ATOM 1299 C CA . VAL A 1 170 ? 68.497 -54.564 31.217 1.00 31.56 170 VAL A CA 1
ATOM 1300 C C . VAL A 1 170 ? 67.124 -54.872 31.805 1.00 56.39 170 VAL A C 1
ATOM 1301 O O . VAL A 1 170 ? 66.879 -55.976 32.281 1.00 41.92 170 VAL A O 1
ATOM 1305 N N . PHE A 1 171 ? 66.233 -53.886 31.784 1.00 31.36 171 PHE A N 1
ATOM 1306 C CA . PHE A 1 171 ? 64.842 -54.129 32.161 1.00 33.61 171 PHE A CA 1
ATOM 1307 C C . PHE A 1 171 ? 64.113 -54.265 30.831 1.00 31.47 171 PHE A C 1
ATOM 1308 O O . PHE A 1 171 ? 63.837 -53.279 30.154 1.00 46.65 171 PHE A O 1
ATOM 1316 N N . LYS A 1 172 ? 63.828 -55.502 30.450 1.00 36.10 172 LYS A N 1
ATOM 1317 C CA . LYS A 1 172 ? 63.313 -55.790 29.122 1.00 35.08 172 LYS A CA 1
ATOM 1318 C C . LYS A 1 172 ? 61.823 -56.061 29.052 1.00 38.48 172 LYS A C 1
ATOM 1319 O O . LYS A 1 172 ? 61.288 -56.877 29.796 1.00 35.93 172 LYS A O 1
ATOM 1325 N N . VAL A 1 173 ? 61.164 -55.385 28.122 1.00 36.98 173 VAL A N 1
ATOM 1326 C CA . VAL A 1 173 ? 59.741 -55.553 27.912 1.00 27.12 173 VAL A CA 1
ATOM 1327 C C . VAL A 1 173 ? 59.552 -55.998 26.465 1.00 31.70 173 VAL A C 1
ATOM 1328 O O . VAL A 1 173 ? 59.776 -55.232 25.545 1.00 28.42 173 VAL A O 1
ATOM 1332 N N . THR A 1 174 ? 59.170 -57.250 26.266 1.00 19.97 174 THR A N 1
ATOM 1333 C CA . THR A 1 174 ? 59.009 -57.778 24.921 1.00 54.06 174 THR A CA 1
ATOM 1334 C C . THR A 1 174 ? 57.779 -57.223 24.253 1.00 35.01 174 THR A C 1
ATOM 1335 O O . THR A 1 174 ? 56.775 -56.938 24.900 1.00 31.83 174 THR A O 1
ATOM 1339 N N . GLY A 1 175 ? 57.852 -57.103 22.938 1.00 33.15 175 GLY A N 1
ATOM 1340 C CA . GLY A 1 175 ? 56.722 -56.616 22.184 1.00 42.98 175 GLY A CA 1
ATOM 1341 C C . GLY A 1 175 ? 56.750 -55.110 22.118 1.00 24.33 175 GLY A C 1
ATOM 1342 O O . GLY A 1 175 ? 57.818 -54.492 22.224 1.00 26.34 175 GLY A O 1
ATOM 1343 N N . GLU A 1 176 ? 55.571 -54.521 21.947 1.00 26.52 176 GLU A N 1
ATOM 1344 C CA . GLU A 1 176 ? 55.449 -53.075 21.825 1.00 17.54 176 GLU A CA 1
ATOM 1345 C C . GLU A 1 176 ? 55.011 -52.483 23.142 1.00 36.93 176 GLU A C 1
ATOM 1346 O O . GLU A 1 176 ? 54.081 -52.979 23.777 1.00 22.17 176 GLU A O 1
ATOM 1352 N N . THR A 1 177 ? 55.714 -51.435 23.552 1.00 27.31 177 THR A N 1
ATOM 1353 C CA . THR A 1 177 ? 55.338 -50.644 24.704 1.00 34.79 177 THR A CA 1
ATOM 1354 C C . THR A 1 177 ? 54.776 -49.349 24.144 1.00 27.21 177 THR A C 1
ATOM 1355 O O . THR A 1 177 ? 55.529 -48.554 23.579 1.00 20.39 177 THR A O 1
ATOM 1359 N N . ASN A 1 178 ? 53.465 -49.137 24.245 1.00 18.37 178 ASN A N 1
ATOM 1360 C CA . ASN A 1 178 ? 52.919 -47.842 23.840 1.00 25.05 178 ASN A CA 1
ATOM 1361 C C . ASN A 1 178 ? 52.837 -46.967 25.081 1.00 18.45 178 ASN A C 1
ATOM 1362 O O . ASN A 1 178 ? 52.982 -47.468 26.199 1.00 22.94 178 ASN A O 1
ATOM 1367 N N . THR A 1 179 ? 52.620 -45.668 24.908 1.00 24.83 179 THR A N 1
ATOM 1368 C CA . THR A 1 179 ? 52.598 -44.785 26.070 1.00 19.12 179 THR A CA 1
ATOM 1369 C C . THR A 1 179 ? 51.414 -45.001 27.018 1.00 33.87 179 THR A C 1
ATOM 1370 O O . THR A 1 179 ? 51.467 -44.597 28.180 1.00 31.91 179 THR A O 1
ATOM 1374 N N . ASP A 1 180 ? 50.365 -45.659 26.532 1.00 19.39 180 ASP A N 1
ATOM 1375 C CA . ASP A 1 180 ? 49.244 -46.043 27.394 1.00 16.27 180 ASP A CA 1
ATOM 1376 C C . ASP A 1 180 ? 49.713 -47.085 28.394 1.00 32.42 180 ASP A C 1
ATOM 1377 O O . ASP A 1 180 ? 49.293 -47.073 29.544 1.00 18.05 180 ASP A O 1
ATOM 1382 N N . ASP A 1 181 ? 50.556 -48.013 27.941 1.00 15.61 181 ASP A N 1
ATOM 1383 C CA . ASP A 1 181 ? 51.078 -49.052 28.820 1.00 18.11 181 ASP A CA 1
ATOM 1384 C C . ASP A 1 181 ? 51.849 -48.439 29.974 1.00 27.41 181 ASP A C 1
ATOM 1385 O O . ASP A 1 181 ? 51.698 -48.850 31.122 1.00 30.56 181 ASP A O 1
ATOM 1390 N N . LEU A 1 182 ? 52.690 -47.465 29.648 1.00 24.11 182 LEU A N 1
ATOM 1391 C CA . LEU A 1 182 ? 53.540 -46.799 30.622 1.00 25.11 182 LEU A CA 1
ATOM 1392 C C . LEU A 1 182 ? 52.799 -45.786 31.494 1.00 34.88 182 LEU A C 1
ATOM 1393 O O . LEU A 1 182 ? 53.192 -45.539 32.632 1.00 25.49 182 LEU A O 1
ATOM 1398 N N . SER A 1 183 ? 51.741 -45.193 30.952 1.00 18.58 183 SER A N 1
ATOM 1399 C CA . SER A 1 183 ? 50.979 -44.159 31.652 1.00 26.91 183 SER A CA 1
ATOM 1400 C C . SER A 1 183 ? 49.500 -44.319 31.290 1.00 26.16 183 SER A C 1
ATOM 1401 O O . SER A 1 183 ? 49.011 -43.677 30.375 1.00 16.50 183 SER A O 1
ATOM 1404 N N . PRO A 1 184 ? 48.798 -45.192 32.004 1.00 24.33 184 PRO A N 1
ATOM 1405 C CA . PRO A 1 184 ? 47.401 -45.538 31.677 1.00 24.56 184 PRO A CA 1
ATOM 1406 C C . PRO A 1 184 ? 46.391 -44.386 31.770 1.00 24.43 184 PRO A C 1
ATOM 1407 O O . PRO A 1 184 ? 46.460 -43.545 32.667 1.00 21.05 184 PRO A O 1
ATOM 1411 N N . ALA A 1 185 ? 45.438 -44.374 30.843 1.00 23.81 185 ALA A N 1
ATOM 1412 C CA . ALA A 1 185 ? 44.443 -43.300 30.761 1.00 29.90 185 ALA A CA 1
ATOM 1413 C C . ALA A 1 185 ? 43.725 -42.986 32.072 1.00 11.12 185 ALA A C 1
ATOM 1414 O O . ALA A 1 185 ? 43.725 -41.841 32.518 1.00 35.23 185 ALA A O 1
ATOM 1416 N N . PRO A 1 186 ? 43.132 -43.992 32.703 1.00 22.64 186 PRO A N 1
ATOM 1417 C CA . PRO A 1 186 ? 42.399 -43.772 33.955 1.00 22.17 186 PRO A CA 1
ATOM 1418 C C . PRO A 1 186 ? 43.259 -43.101 35.023 1.00 20.70 186 PRO A C 1
ATOM 1419 O O . PRO A 1 186 ? 42.727 -42.602 36.010 1.00 29.56 186 PRO A O 1
ATOM 1423 N N . ASP A 1 187 ? 44.570 -43.071 34.822 1.00 26.62 187 ASP A N 1
ATOM 1424 C CA . ASP A 1 187 ? 45.457 -42.446 35.794 1.00 20.42 187 ASP A CA 1
ATOM 1425 C C . ASP A 1 187 ? 45.937 -41.084 35.331 1.00 27.04 187 ASP A C 1
ATOM 1426 O O . ASP A 1 187 ? 46.884 -40.550 35.890 1.00 27.51 187 ASP A O 1
ATOM 1431 N N . ALA A 1 188 ? 45.269 -40.504 34.336 1.00 13.82 188 ALA A N 1
ATOM 1432 C CA . ALA A 1 188 ? 45.717 -39.229 33.783 1.00 38.12 188 ALA A CA 1
ATOM 1433 C C . ALA A 1 188 ? 45.614 -38.126 34.811 1.00 20.09 188 ALA A C 1
ATOM 1434 O O . ALA A 1 188 ? 46.347 -37.138 34.755 1.00 27.17 188 ALA A O 1
ATOM 1436 N N . TRP A 1 189 ? 44.703 -38.301 35.756 1.00 22.36 189 TRP A N 1
ATOM 1437 C CA . TRP A 1 189 ? 44.482 -37.298 36.787 1.00 14.36 189 TRP A CA 1
ATOM 1438 C C . TRP A 1 189 ? 45.703 -37.027 37.657 1.00 38.36 189 TRP A C 1
ATOM 1439 O O . TRP A 1 189 ? 45.859 -35.917 38.155 1.00 23.25 189 TRP A O 1
ATOM 1450 N N . SER A 1 190 ? 46.573 -38.022 37.826 1.00 15.28 190 SER A N 1
ATOM 1451 C CA . SER A 1 190 ? 47.724 -37.868 38.733 1.00 21.72 190 SER A CA 1
ATOM 1452 C C . SER A 1 190 ? 49.051 -37.537 38.054 1.00 25.38 190 SER A C 1
ATOM 1453 O O . SER A 1 190 ? 50.078 -37.508 38.711 1.00 25.09 190 SER A O 1
ATOM 1456 N N . ARG A 1 191 ? 49.030 -37.276 36.752 1.00 23.18 191 ARG A N 1
ATOM 1457 C CA . ARG A 1 191 ? 50.257 -37.000 35.999 1.00 19.57 191 ARG A CA 1
ATOM 1458 C C . ARG A 1 191 ? 51.213 -35.951 36.585 1.00 20.52 191 ARG A C 1
ATOM 1459 O O . ARG A 1 191 ? 52.418 -36.161 36.587 1.00 29.73 191 ARG A O 1
ATOM 1467 N N . PRO A 1 192 ? 50.700 -34.820 37.056 1.00 26.86 192 PRO A N 1
ATOM 1468 C CA . PRO A 1 192 ? 51.574 -33.758 37.576 1.00 29.17 192 PRO A CA 1
ATOM 1469 C C . PRO A 1 192 ? 52.287 -34.181 38.854 1.00 45.08 192 PRO A C 1
ATOM 1470 O O . PRO A 1 192 ? 53.292 -33.576 39.218 1.00 21.16 192 PRO A O 1
ATOM 1474 N N . ASP A 1 193 ? 51.756 -35.201 39.523 1.00 22.67 193 ASP A 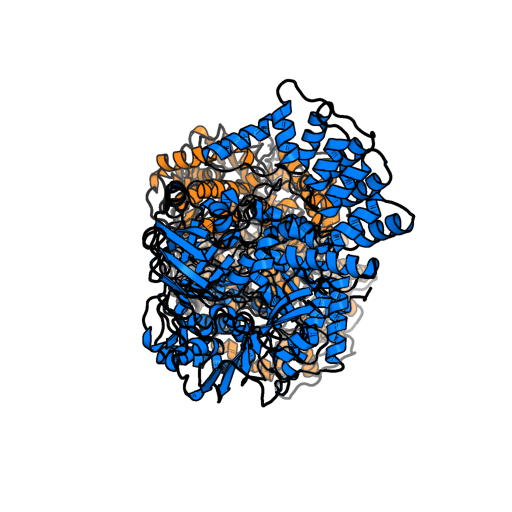N 1
ATOM 1475 C CA . ASP A 1 193 ? 52.351 -35.747 40.736 1.00 21.39 193 ASP A CA 1
ATOM 1476 C C . ASP A 1 193 ? 53.170 -36.968 40.322 1.00 31.12 193 ASP A C 1
ATOM 1477 O O . ASP A 1 193 ? 52.710 -38.118 40.421 1.00 17.46 193 ASP A O 1
ATOM 1482 N N . ILE A 1 194 ? 54.385 -36.699 39.856 1.00 22.39 194 ILE A N 1
ATOM 1483 C CA . ILE A 1 194 ? 55.250 -37.720 39.260 1.00 18.18 194 ILE A CA 1
ATOM 1484 C C . ILE A 1 194 ? 55.428 -39.038 40.032 1.00 27.62 194 ILE A C 1
ATOM 1485 O O . ILE A 1 194 ? 55.170 -40.106 39.483 1.00 23.19 194 ILE A O 1
ATOM 1490 N N . PRO A 1 195 ? 55.818 -38.976 41.299 1.00 23.15 195 PRO A N 1
ATOM 1491 C CA . PRO A 1 195 ? 56.047 -40.198 42.079 1.00 26.97 195 PRO A CA 1
ATOM 1492 C C . PRO A 1 195 ? 54.773 -41.037 42.236 1.00 22.52 195 PRO A C 1
ATOM 1493 O O . PRO A 1 195 ? 54.834 -42.265 42.179 1.00 29.23 195 PRO A O 1
ATOM 1497 N N . LEU A 1 196 ? 53.636 -40.383 42.439 1.00 25.33 196 LEU A N 1
ATOM 1498 C CA . LEU A 1 196 ? 52.363 -41.092 42.583 1.00 22.08 196 LEU A CA 1
ATOM 1499 C C . LEU A 1 196 ? 51.950 -41.705 41.241 1.00 26.20 196 LEU A C 1
ATOM 1500 O O . LEU A 1 196 ? 51.598 -42.873 41.165 1.00 24.14 196 LEU A O 1
ATOM 1505 N N . HIS A 1 197 ? 52.000 -40.908 40.181 1.00 21.20 197 HIS A N 1
ATOM 1506 C CA . HIS A 1 197 ? 51.612 -41.384 38.854 1.00 26.42 197 HIS A CA 1
ATOM 1507 C C . HIS A 1 197 ? 52.464 -42.562 38.377 1.00 21.64 197 HIS A C 1
ATOM 1508 O O . HIS A 1 197 ? 51.966 -43.477 37.716 1.00 21.55 197 HIS A O 1
ATOM 1515 N N . ALA A 1 198 ? 53.747 -42.537 38.722 1.00 23.96 198 ALA A N 1
ATOM 1516 C CA . ALA A 1 198 ? 54.679 -43.603 38.349 1.00 23.45 198 ALA A CA 1
ATOM 1517 C C . ALA A 1 198 ? 54.290 -44.990 38.882 1.00 33.65 198 ALA A C 1
ATOM 1518 O O . ALA A 1 198 ? 54.710 -46.010 38.337 1.00 35.21 198 ALA A O 1
ATOM 1520 N N . LEU A 1 199 ? 53.484 -45.036 39.937 1.00 27.14 199 LEU A N 1
ATOM 1521 C CA . LEU A 1 199 ? 53.041 -46.322 40.474 1.00 33.09 199 LEU A CA 1
ATOM 1522 C C . LEU A 1 199 ? 52.178 -47.091 39.493 1.00 20.51 199 LEU A C 1
ATOM 1523 O O . LEU A 1 199 ? 52.043 -48.313 39.601 1.00 30.03 199 LEU A O 1
ATOM 1528 N N . ALA A 1 200 ? 51.585 -46.377 38.541 1.00 25.62 200 ALA A N 1
ATOM 1529 C CA . ALA A 1 200 ? 50.674 -47.004 37.586 1.00 19.91 200 ALA A CA 1
ATOM 1530 C C . ALA A 1 200 ? 51.396 -47.541 36.368 1.00 21.48 200 ALA A C 1
ATOM 1531 O O . ALA A 1 200 ? 50.795 -48.221 35.543 1.00 26.86 200 ALA A O 1
ATOM 1533 N N . MET A 1 201 ? 52.684 -47.229 36.256 1.00 22.34 201 MET A N 1
ATOM 1534 C CA . MET A 1 201 ? 53.463 -47.668 35.113 1.00 27.21 201 MET A CA 1
ATOM 1535 C C . MET A 1 201 ? 53.426 -49.181 34.951 1.00 35.10 201 MET A C 1
ATOM 1536 O O . MET A 1 201 ? 53.818 -49.916 35.850 1.00 33.42 201 MET A O 1
ATOM 1541 N N . LEU A 1 202 ? 52.939 -49.633 33.799 1.00 23.03 202 LEU A N 1
ATOM 1542 C CA . LEU A 1 202 ? 52.836 -51.059 33.480 1.00 25.58 202 LEU A CA 1
ATOM 1543 C C . LEU A 1 202 ? 52.012 -51.828 34.497 1.00 27.19 202 LEU A C 1
ATOM 1544 O O . LEU A 1 202 ? 52.341 -52.965 34.836 1.00 32.49 202 LEU A O 1
ATOM 1549 N N . LYS A 1 203 ? 50.935 -51.218 34.978 1.00 35.60 203 LYS A N 1
ATOM 1550 C CA . LYS A 1 203 ? 50.097 -51.861 35.983 1.00 26.54 203 LYS A CA 1
ATOM 1551 C C . LYS A 1 203 ? 49.275 -53.002 35.388 1.00 38.74 203 LYS A C 1
ATOM 1552 O O . LYS A 1 203 ? 48.692 -53.806 36.116 1.00 26.12 203 LYS A O 1
ATOM 1558 N N . ASN A 1 204 ? 49.210 -53.066 34.063 1.00 30.80 204 ASN A N 1
ATOM 1559 C CA . ASN A 1 204 ? 48.490 -54.156 33.409 1.00 28.69 204 ASN A CA 1
ATOM 1560 C C . ASN A 1 204 ? 49.463 -55.271 33.041 1.00 24.70 204 ASN A C 1
ATOM 1561 O O . ASN A 1 204 ? 50.526 -55.018 32.473 1.00 43.52 204 ASN A O 1
ATOM 1566 N N . ALA A 1 205 ? 49.105 -56.500 33.389 1.00 38.96 205 ALA A N 1
ATOM 1567 C CA . ALA A 1 205 ? 49.982 -57.647 33.177 1.00 23.64 205 ALA A CA 1
ATOM 1568 C C . ALA A 1 205 ? 50.230 -57.956 31.712 1.00 29.03 205 ALA A C 1
ATOM 1569 O O . ALA A 1 205 ? 49.336 -57.854 30.867 1.00 32.78 205 ALA A O 1
ATOM 1571 N N . ARG A 1 206 ? 51.475 -58.320 31.436 1.00 31.22 206 ARG A N 1
ATOM 1572 C CA . ARG A 1 206 ? 51.914 -58.706 30.114 1.00 59.98 206 ARG A CA 1
ATOM 1573 C C . ARG A 1 206 ? 53.146 -59.583 30.287 1.00 52.80 206 ARG A C 1
ATOM 1574 O O . ARG A 1 206 ? 53.761 -59.602 31.355 1.00 44.35 206 ARG A O 1
ATOM 1582 N N . GLU A 1 207 ? 53.495 -60.313 29.237 1.00 49.79 207 GLU A N 1
ATOM 1583 C CA . GLU A 1 207 ? 54.603 -61.255 29.280 1.00 48.67 207 GLU A CA 1
ATOM 1584 C C . GLU A 1 207 ? 55.847 -60.760 30.010 1.00 31.57 207 GLU A C 1
ATOM 1585 O O . GLU A 1 207 ? 56.422 -59.730 29.657 1.00 35.92 207 GLU A O 1
ATOM 1591 N N . GLY A 1 208 ? 56.256 -61.507 31.032 1.00 29.13 208 GLY A N 1
ATOM 1592 C CA . GLY A 1 208 ? 57.521 -61.259 31.704 1.00 29.22 208 GLY A CA 1
ATOM 1593 C C . GLY A 1 208 ? 57.565 -60.117 32.693 1.00 35.76 208 GLY A C 1
ATOM 1594 O O . GLY A 1 208 ? 58.619 -59.794 33.246 1.00 37.46 208 GLY A O 1
ATOM 1595 N N . ILE A 1 209 ? 56.416 -59.510 32.934 1.00 33.13 209 ILE A N 1
ATOM 1596 C CA . ILE A 1 209 ? 56.349 -58.394 33.853 1.00 42.27 209 ILE A CA 1
ATOM 1597 C C . ILE A 1 209 ? 55.354 -58.701 34.957 1.00 39.39 209 ILE A C 1
ATOM 1598 O O . ILE A 1 209 ? 54.238 -59.156 34.686 1.00 32.93 209 ILE A O 1
ATOM 1603 N N . GLU A 1 210 ? 55.773 -58.459 36.199 1.00 33.68 210 GLU A N 1
ATOM 1604 C CA . GLU A 1 210 ? 54.960 -58.758 37.375 1.00 48.39 210 GLU A CA 1
ATOM 1605 C C . GLU A 1 210 ? 54.481 -57.523 38.138 1.00 31.63 210 GLU A C 1
ATOM 1606 O O . GLU A 1 210 ? 55.193 -56.995 38.991 1.00 51.72 210 GLU A O 1
ATOM 1612 N N . PRO A 1 211 ? 53.261 -57.090 37.850 1.00 55.19 211 PRO A N 1
ATOM 1613 C CA . PRO A 1 211 ? 52.659 -55.929 38.516 1.00 30.54 211 PRO A CA 1
ATOM 1614 C C . PRO A 1 211 ? 52.466 -56.233 39.995 1.00 53.52 211 PRO A C 1
ATOM 1615 O O . PRO A 1 211 ? 51.910 -57.285 40.311 1.00 38.43 211 PRO A O 1
ATOM 1619 N N . ASP A 1 212 ? 52.892 -55.348 40.890 1.00 36.07 212 ASP A N 1
ATOM 1620 C CA . ASP A 1 212 ? 52.714 -55.631 42.316 1.00 44.15 212 ASP A CA 1
ATOM 1621 C C . ASP A 1 212 ? 51.237 -55.835 42.648 1.00 33.81 212 ASP A C 1
ATOM 1622 O O . ASP A 1 212 ? 50.895 -56.617 43.526 1.00 42.13 212 ASP A O 1
ATOM 1627 N N . GLN A 1 213 ? 50.365 -55.131 41.930 1.00 32.38 213 GLN A N 1
ATOM 1628 C CA . GLN A 1 213 ? 48.925 -55.273 42.110 1.00 45.84 213 GLN A CA 1
ATOM 1629 C C . GLN A 1 213 ? 48.237 -55.037 40.765 1.00 29.44 213 GLN A C 1
ATOM 1630 O O . GLN A 1 213 ? 47.919 -53.906 40.403 1.00 42.38 213 GLN A O 1
ATOM 1636 N N . PRO A 1 214 ? 48.014 -56.124 40.036 1.00 56.82 214 PRO A N 1
ATOM 1637 C CA . PRO A 1 214 ? 47.444 -56.072 38.686 1.00 41.29 214 PRO A CA 1
ATOM 1638 C C . PRO A 1 214 ? 46.291 -55.088 38.546 1.00 45.59 214 PRO A C 1
ATOM 1639 O O . PRO A 1 214 ? 45.319 -55.175 39.283 1.00 40.37 214 PRO A O 1
ATOM 1643 N N . GLY A 1 215 ? 46.408 -54.166 37.596 1.00 38.72 215 GLY A N 1
ATOM 1644 C CA . GLY A 1 215 ? 45.367 -53.192 37.345 1.00 24.65 215 GLY A CA 1
ATOM 1645 C C . GLY A 1 215 ? 45.453 -51.953 38.216 1.00 32.89 215 GLY A C 1
ATOM 1646 O O . GLY A 1 215 ? 44.630 -51.048 38.080 1.00 32.84 215 GLY A O 1
ATOM 1647 N N . VAL A 1 216 ? 46.452 -51.894 39.095 1.00 30.45 216 VAL A N 1
ATOM 1648 C CA . VAL A 1 216 ? 46.567 -50.777 40.037 1.00 25.01 216 VAL A CA 1
ATOM 1649 C C . VAL A 1 216 ? 48.010 -50.319 40.245 1.00 33.91 216 VAL A C 1
ATOM 1650 O O . VAL A 1 216 ? 48.302 -49.129 40.149 1.00 37.87 216 VAL A O 1
ATOM 1654 N N . VAL A 1 217 ? 48.902 -51.261 40.542 1.00 32.01 217 VAL A N 1
ATOM 1655 C CA . VAL A 1 217 ? 50.315 -50.943 40.762 1.00 30.42 217 VAL A CA 1
ATOM 1656 C C . VAL A 1 217 ? 51.247 -51.793 39.891 1.00 23.23 217 VAL A C 1
ATOM 1657 O O . VAL A 1 217 ? 51.060 -52.998 39.761 1.00 29.35 217 VAL A O 1
ATOM 1661 N N . GLY A 1 218 ? 52.244 -51.151 39.289 1.00 23.22 218 GLY A N 1
ATOM 1662 C CA . GLY A 1 218 ? 53.184 -51.836 38.417 1.00 26.44 218 GLY A CA 1
ATOM 1663 C C . GLY A 1 218 ? 54.208 -52.703 39.131 1.00 34.33 218 GLY A C 1
ATOM 1664 O O . GLY A 1 218 ? 54.093 -52.980 40.321 1.00 30.13 218 GLY A O 1
ATOM 1665 N N . PRO A 1 219 ? 55.241 -53.102 38.402 1.00 44.09 219 PRO A N 1
ATOM 1666 C CA . PRO A 1 219 ? 56.260 -54.025 38.915 1.00 32.54 219 PRO A CA 1
ATOM 1667 C C . PRO A 1 219 ? 57.326 -53.272 39.696 1.00 27.77 219 PRO A C 1
ATOM 1668 O O . PRO A 1 219 ? 58.523 -53.400 39.406 1.00 24.48 219 PRO A O 1
ATOM 1672 N N . ILE A 1 220 ? 56.900 -52.479 40.668 1.00 35.41 220 ILE A N 1
ATOM 1673 C CA . ILE A 1 220 ? 57.844 -51.656 41.406 1.00 25.66 220 ILE A CA 1
ATOM 1674 C C . ILE A 1 220 ? 58.860 -52.540 42.105 1.00 48.59 220 ILE A C 1
ATOM 1675 O O . ILE A 1 220 ? 60.059 -52.290 42.041 1.00 37.79 220 ILE A O 1
ATOM 1680 N N . LYS A 1 221 ? 58.380 -53.601 42.740 1.00 29.24 221 LYS A N 1
ATOM 1681 C CA . LYS A 1 221 ? 59.281 -54.505 43.438 1.00 68.22 221 LYS A CA 1
ATOM 1682 C C . LYS A 1 221 ? 60.175 -55.312 42.497 1.00 43.87 221 LYS A C 1
ATOM 1683 O O . LYS A 1 221 ? 61.309 -55.618 42.835 1.00 39.60 221 LYS A O 1
ATOM 1689 N N . GLN A 1 222 ? 59.686 -55.622 41.304 1.00 34.35 222 GLN A N 1
ATOM 1690 C CA . GLN A 1 222 ? 60.530 -56.288 40.321 1.00 26.82 222 GLN A CA 1
ATOM 1691 C C . GLN A 1 222 ? 61.640 -55.329 39.886 1.00 34.56 222 GLN A C 1
ATOM 1692 O O . GLN A 1 222 ? 62.790 -55.729 39.707 1.00 37.82 222 GLN A O 1
ATOM 1698 N N . ILE A 1 223 ? 61.289 -54.057 39.730 1.00 36.22 223 ILE A N 1
ATOM 1699 C CA . ILE A 1 223 ? 62.261 -53.043 39.339 1.00 35.51 223 ILE A CA 1
ATOM 1700 C C . ILE A 1 223 ? 63.296 -52.851 40.452 1.00 36.41 223 ILE A C 1
ATOM 1701 O O . ILE A 1 223 ? 64.503 -52.862 40.202 1.00 30.73 223 ILE A O 1
ATOM 1706 N N . GLU A 1 224 ? 62.815 -52.702 41.683 1.00 35.17 224 GLU A N 1
ATOM 1707 C CA . GLU A 1 224 ? 63.689 -52.502 42.836 1.00 46.75 224 GLU A CA 1
ATOM 1708 C C . GLU A 1 224 ? 64.682 -53.639 43.018 1.00 47.86 224 GLU A C 1
ATOM 1709 O O . GLU A 1 224 ? 65.856 -53.407 43.306 1.00 47.64 224 GLU A O 1
ATOM 1715 N N . ALA A 1 225 ? 64.209 -54.867 42.833 1.00 37.88 225 ALA A N 1
ATOM 1716 C CA . ALA A 1 225 ? 65.070 -56.036 42.942 1.00 49.21 225 ALA A CA 1
ATOM 1717 C C . ALA A 1 225 ? 66.209 -55.972 41.929 1.00 51.80 225 ALA A C 1
ATOM 1718 O O . ALA A 1 225 ? 67.343 -56.328 42.236 1.00 69.80 225 ALA A O 1
ATOM 1720 N N . LEU A 1 226 ? 65.905 -55.514 40.720 1.00 46.79 226 LEU A N 1
ATOM 1721 C CA . LEU A 1 226 ? 66.926 -55.405 39.686 1.00 60.72 226 LEU A CA 1
ATOM 1722 C C . LEU A 1 226 ? 67.924 -54.304 40.011 1.00 53.45 226 LEU A C 1
ATOM 1723 O O . LEU A 1 226 ? 69.073 -54.350 39.580 1.00 43.06 226 LEU A O 1
ATOM 1728 N N . GLN A 1 227 ? 67.485 -53.306 40.768 1.00 35.20 227 GLN A N 1
ATOM 1729 C CA . GLN A 1 227 ? 68.370 -52.208 41.119 1.00 59.62 227 GLN A CA 1
ATOM 1730 C C . GLN A 1 227 ? 69.456 -52.662 42.085 1.00 66.68 227 GLN A C 1
ATOM 1731 O O . GLN A 1 227 ? 70.507 -52.034 42.186 1.00 64.90 227 GLN A O 1
ATOM 1737 N N . GLN A 1 228 ? 69.200 -53.768 42.775 1.00 57.47 228 GLN A N 1
ATOM 1738 C CA . GLN A 1 228 ? 70.138 -54.311 43.752 1.00 83.44 228 GLN A CA 1
ATOM 1739 C C . GLN A 1 228 ? 71.378 -54.943 43.124 1.00 86.82 228 GLN A C 1
ATOM 1740 O O . GLN A 1 228 ? 72.339 -55.246 43.826 1.00 73.14 228 GLN A O 1
ATOM 1746 N N . LYS A 1 229 ? 71.365 -55.151 41.812 1.00 50.21 229 LYS A N 1
ATOM 1747 C CA . LYS A 1 229 ? 72.530 -55.729 41.154 1.00 50.52 229 LYS A CA 1
ATOM 1748 C C . LYS A 1 229 ? 73.658 -54.712 41.132 1.00 57.41 229 LYS A C 1
ATOM 1749 O O . LYS A 1 229 ? 74.777 -55.022 40.732 1.00 56.33 229 LYS A O 1
ATOM 1755 N N . GLY A 1 230 ? 73.348 -53.494 41.565 1.00 50.84 230 GLY A N 1
ATOM 1756 C CA . GLY A 1 230 ? 74.340 -52.442 41.665 1.00 73.45 230 GLY A CA 1
ATOM 1757 C C . GLY A 1 230 ? 74.453 -51.506 40.478 1.00 52.68 230 GLY A C 1
ATOM 1758 O O . GLY A 1 230 ? 75.165 -50.507 40.547 1.00 56.29 230 GLY A O 1
ATOM 1759 N N . PHE A 1 231 ? 73.758 -51.806 39.388 1.00 60.47 231 PHE A N 1
ATOM 1760 C CA . PHE A 1 231 ? 73.845 -50.952 38.205 1.00 54.63 231 PHE A CA 1
ATOM 1761 C C . PHE A 1 231 ? 72.537 -50.234 37.909 1.00 41.99 231 PHE A C 1
ATOM 1762 O O . PHE A 1 231 ? 71.466 -50.724 38.254 1.00 55.51 231 PHE A O 1
ATOM 1770 N N . PRO A 1 232 ? 72.628 -49.060 37.295 1.00 48.03 232 PRO A N 1
ATOM 1771 C CA . PRO A 1 232 ? 71.436 -48.327 36.865 1.00 56.21 232 PRO A CA 1
ATOM 1772 C C . PRO A 1 232 ? 70.680 -49.155 35.832 1.00 41.37 232 PRO A C 1
ATOM 1773 O O . PRO A 1 232 ? 71.284 -49.995 35.159 1.00 44.24 232 PRO A O 1
ATOM 1777 N N . LEU A 1 233 ? 69.375 -48.934 35.718 1.00 44.82 233 LEU A N 1
ATOM 1778 C CA . LEU A 1 233 ? 68.561 -49.672 34.763 1.00 35.46 233 LEU A CA 1
ATOM 1779 C C . LEU A 1 233 ? 68.447 -48.961 33.427 1.00 42.72 233 LEU A C 1
ATOM 1780 O O . LEU A 1 233 ? 68.608 -47.744 33.339 1.00 34.84 233 LEU A O 1
ATOM 1785 N N . ALA A 1 234 ? 68.179 -49.745 32.389 1.00 31.77 234 ALA A N 1
ATOM 1786 C CA . ALA A 1 234 ? 67.892 -49.226 31.060 1.00 44.08 234 ALA A CA 1
ATOM 1787 C C . ALA A 1 234 ? 66.573 -49.839 30.611 1.00 44.11 234 ALA A C 1
ATOM 1788 O O . ALA A 1 234 ? 66.326 -51.033 30.823 1.00 33.59 234 ALA A O 1
ATOM 1790 N N . TYR A 1 235 ? 65.717 -49.030 29.999 1.00 23.62 235 TYR A N 1
ATOM 1791 C CA . TYR A 1 235 ? 64.457 -49.563 29.494 1.00 31.99 235 TYR A CA 1
ATOM 1792 C C . TYR A 1 235 ? 64.723 -50.149 28.113 1.00 21.57 235 TYR A C 1
ATOM 1793 O O . TYR A 1 235 ? 65.358 -49.504 27.271 1.00 31.19 235 TYR A O 1
ATOM 1802 N N . VAL A 1 236 ? 64.236 -51.364 27.876 1.00 29.63 236 VAL A N 1
ATOM 1803 C CA . VAL A 1 236 ? 64.509 -52.057 26.620 1.00 17.54 236 VAL A CA 1
ATOM 1804 C C . VAL A 1 236 ? 63.298 -52.782 26.048 1.00 26.78 236 VAL A C 1
ATOM 1805 O O . VAL A 1 236 ? 62.673 -53.601 26.729 1.00 28.54 236 VAL A O 1
ATOM 1809 N N . GLY A 1 237 ? 62.993 -52.512 24.781 1.00 20.37 237 GLY A N 1
ATOM 1810 C CA . GLY A 1 237 ? 61.858 -53.148 24.135 1.00 27.70 237 GLY A CA 1
ATOM 1811 C C . GLY A 1 237 ? 62.006 -53.221 22.627 1.00 24.52 237 GLY A C 1
ATOM 1812 O O . GLY A 1 237 ? 62.842 -52.532 22.056 1.00 28.92 237 GLY A O 1
ATOM 1813 N N . ASP A 1 238 ? 61.192 -54.056 21.982 1.00 29.46 238 ASP A N 1
ATOM 1814 C CA . ASP A 1 238 ? 61.241 -54.196 20.527 1.00 28.85 238 ASP A CA 1
ATOM 1815 C C . ASP A 1 238 ? 60.714 -52.947 19.843 1.00 45.66 238 ASP A C 1
ATOM 1816 O O . ASP A 1 238 ? 61.347 -52.408 18.938 1.00 39.32 238 ASP A O 1
ATOM 1821 N N . VAL A 1 239 ? 59.544 -52.493 20.275 1.00 23.64 239 VAL A N 1
ATOM 1822 C CA . VAL A 1 239 ? 58.978 -51.261 19.758 1.00 27.11 239 VAL A CA 1
ATOM 1823 C C . VAL A 1 239 ? 58.627 -50.421 20.968 1.00 36.25 239 VAL A C 1
ATOM 1824 O O . VAL A 1 239 ? 57.911 -50.869 21.860 1.00 27.15 239 VAL A O 1
ATOM 1828 N N . VAL A 1 240 ? 59.142 -49.202 21.012 1.00 26.75 240 VAL A N 1
ATOM 1829 C CA . VAL A 1 240 ? 58.975 -48.391 22.204 1.00 26.56 240 VAL A CA 1
ATOM 1830 C C . VAL A 1 240 ? 58.463 -46.984 21.976 1.00 32.81 240 VAL A C 1
ATOM 1831 O O . VAL A 1 240 ? 59.001 -46.234 21.162 1.00 26.31 240 VAL A O 1
ATOM 1835 N N . GLY A 1 241 ? 57.416 -46.635 22.714 1.00 25.24 241 GLY A N 1
ATOM 1836 C CA . GLY A 1 241 ? 56.925 -45.271 22.746 1.00 29.29 241 GLY A CA 1
ATOM 1837 C C . GLY A 1 241 ? 55.935 -44.864 21.680 1.00 19.99 241 GLY A C 1
ATOM 1838 O O . GLY A 1 241 ? 55.820 -43.687 21.363 1.00 26.12 241 GLY A O 1
ATOM 1839 N N . THR A 1 242 ? 55.219 -45.826 21.118 1.00 17.82 242 THR A N 1
ATOM 1840 C CA . THR A 1 242 ? 54.222 -45.488 20.123 1.00 29.48 242 THR A CA 1
ATOM 1841 C C . THR A 1 242 ? 52.993 -44.910 20.803 1.00 32.30 242 THR A C 1
ATOM 1842 O O . THR A 1 242 ? 52.825 -45.023 22.023 1.00 18.85 242 THR A O 1
ATOM 1846 N N . GLY A 1 243 ? 52.141 -44.271 20.011 1.00 24.32 243 GLY A N 1
ATOM 1847 C CA . GLY A 1 243 ? 50.888 -43.753 20.523 1.00 15.27 243 GLY A CA 1
ATOM 1848 C C . GLY A 1 243 ? 50.961 -42.354 21.081 1.00 26.19 243 GLY A C 1
ATOM 1849 O O . GLY A 1 243 ? 51.706 -41.514 20.585 1.00 19.95 243 GLY A O 1
ATOM 1850 N N . SER A 1 244 ? 50.173 -42.125 22.126 1.00 16.39 244 SER A N 1
ATOM 1851 C CA . SER A 1 244 ? 50.028 -40.820 22.779 1.00 19.85 244 SER A CA 1
ATOM 1852 C C . SER A 1 244 ? 51.344 -40.132 23.123 1.00 30.62 244 SER A C 1
ATOM 1853 O O . SER A 1 244 ? 52.345 -40.786 23.415 1.00 20.01 244 SER A O 1
ATOM 1856 N N . SER A 1 245 ? 51.321 -38.802 23.108 1.00 23.98 245 SER A N 1
ATOM 1857 C CA . SER A 1 245 ? 52.510 -37.996 23.372 1.00 19.83 245 SER A CA 1
ATOM 1858 C C . SER A 1 245 ? 52.771 -37.760 24.867 1.00 27.58 245 SER A C 1
ATOM 1859 O O . SER A 1 245 ? 53.817 -37.232 25.235 1.00 17.39 245 SER A O 1
ATOM 1862 N N . ARG A 1 246 ? 51.828 -38.150 25.718 1.00 9.56 246 ARG A N 1
ATOM 1863 C CA . ARG A 1 246 ? 51.916 -37.873 27.157 1.00 18.20 246 ARG A CA 1
ATOM 1864 C C . ARG A 1 246 ? 53.311 -38.051 27.730 1.00 18.11 246 ARG A C 1
ATOM 1865 O O . ARG A 1 246 ? 53.850 -39.157 27.757 1.00 17.19 246 ARG A O 1
ATOM 1873 N N . LYS A 1 247 ? 53.882 -36.943 28.194 1.00 16.83 247 LYS A N 1
ATOM 1874 C CA . LYS A 1 247 ? 55.220 -36.935 28.760 1.00 30.80 247 LYS A CA 1
ATOM 1875 C C . LYS A 1 247 ? 55.273 -37.786 30.021 1.00 35.85 247 LYS A C 1
ATOM 1876 O O . LYS A 1 247 ? 56.345 -38.227 30.443 1.00 23.81 247 LYS A O 1
ATOM 1882 N N . SER A 1 248 ? 54.103 -38.014 30.610 1.00 21.37 248 SER A N 1
ATOM 1883 C CA . SER A 1 248 ? 53.989 -38.779 31.843 1.00 20.60 248 SER A CA 1
ATOM 1884 C C . SER A 1 248 ? 54.610 -40.160 31.695 1.00 30.39 248 SER A C 1
ATOM 1885 O O . SER A 1 248 ? 55.150 -40.708 32.658 1.00 26.03 248 SER A O 1
ATOM 1888 N N . ALA A 1 249 ? 54.532 -40.713 30.488 1.00 15.53 249 ALA A N 1
ATOM 1889 C CA . ALA A 1 249 ? 55.149 -42.001 30.198 1.00 27.23 249 ALA A CA 1
ATOM 1890 C C . ALA A 1 249 ? 56.649 -41.901 30.422 1.00 35.33 249 ALA A C 1
ATOM 1891 O O . ALA A 1 249 ? 57.263 -42.788 31.016 1.00 25.82 249 ALA A O 1
ATOM 1893 N N . THR A 1 250 ? 57.233 -40.808 29.954 1.00 22.40 250 THR A N 1
ATOM 1894 C CA . THR A 1 250 ? 58.664 -40.596 30.117 1.00 23.09 250 THR A CA 1
ATOM 1895 C C . THR A 1 250 ? 59.000 -40.249 31.559 1.00 34.14 250 THR A C 1
ATOM 1896 O O . THR A 1 250 ? 59.948 -40.791 32.112 1.00 26.31 250 THR A O 1
ATOM 1900 N N . ASN A 1 251 ? 58.221 -39.352 32.164 1.00 22.24 251 ASN A N 1
ATOM 1901 C CA . ASN A 1 251 ? 58.428 -38.976 33.563 1.00 25.74 251 ASN A CA 1
ATOM 1902 C C . ASN A 1 251 ? 58.548 -40.224 34.428 1.00 40.21 251 ASN A C 1
ATOM 1903 O O . ASN A 1 251 ? 59.431 -40.328 35.271 1.00 19.10 251 ASN A O 1
ATOM 1908 N N . SER A 1 252 ? 57.638 -41.164 34.216 1.00 18.33 252 SER A N 1
ATOM 1909 C CA . SER A 1 252 ? 57.602 -42.380 35.009 1.00 18.99 252 SER A CA 1
ATOM 1910 C C . SER A 1 252 ? 58.842 -43.259 34.840 1.00 50.46 252 SER A C 1
ATOM 1911 O O . SER A 1 252 ? 59.442 -43.693 35.826 1.00 27.01 252 SER A O 1
ATOM 1914 N N . VAL A 1 253 ? 59.220 -43.534 33.598 1.00 25.82 253 VAL A N 1
ATOM 1915 C CA . VAL A 1 253 ? 60.403 -44.348 33.342 1.00 22.84 253 VAL A CA 1
ATOM 1916 C C . VAL A 1 253 ? 61.608 -43.734 34.037 1.00 47.65 253 VAL A C 1
ATOM 1917 O O . VAL A 1 253 ? 62.328 -44.405 34.776 1.00 29.33 253 VAL A O 1
ATOM 1921 N N . LEU A 1 254 ? 61.807 -42.442 33.808 1.00 15.84 254 LEU A N 1
ATOM 1922 C CA . LEU A 1 254 ? 62.928 -41.730 34.386 1.00 37.89 254 LEU A CA 1
ATOM 1923 C C . LEU A 1 254 ? 62.853 -41.652 35.905 1.00 21.38 254 LEU A C 1
ATOM 1924 O O . LEU A 1 254 ? 63.884 -41.621 36.572 1.00 25.91 254 LEU A O 1
ATOM 1929 N N . TRP A 1 255 ? 61.645 -41.634 36.457 1.00 24.18 255 TRP A N 1
ATOM 1930 C CA . TRP A 1 255 ? 61.514 -41.596 37.908 1.00 32.80 255 TRP A CA 1
ATOM 1931 C C . TRP A 1 255 ? 62.188 -42.829 38.493 1.00 50.42 255 TRP A C 1
ATOM 1932 O O . TRP A 1 255 ? 62.835 -42.756 39.528 1.00 28.60 255 TRP A O 1
ATOM 1943 N N . PHE A 1 256 ? 62.058 -43.951 37.796 1.00 27.72 256 PHE A N 1
ATOM 1944 C CA . PHE A 1 256 ? 62.624 -45.214 38.241 1.00 31.56 256 PHE A CA 1
ATOM 1945 C C . PHE A 1 256 ? 64.066 -45.430 37.770 1.00 28.56 256 PHE A C 1
ATOM 1946 O O . PHE A 1 256 ? 64.868 -46.026 38.477 1.00 44.53 256 PHE A O 1
ATOM 1954 N N . MET A 1 257 ? 64.395 -44.936 36.583 1.00 24.33 257 MET A N 1
ATOM 1955 C CA . MET A 1 257 ? 65.703 -45.206 35.988 1.00 23.05 257 MET A CA 1
ATOM 1956 C C . MET A 1 257 ? 66.559 -43.984 35.718 1.00 28.52 257 MET A C 1
ATOM 1957 O O . MET A 1 257 ? 67.578 -44.083 35.039 1.00 55.88 257 MET A O 1
ATOM 1962 N N . GLY A 1 258 ? 66.147 -42.832 36.227 1.00 29.69 258 GLY A N 1
ATOM 1963 C CA . GLY A 1 258 ? 66.912 -41.619 36.011 1.00 38.17 258 GLY A CA 1
ATOM 1964 C C . GLY A 1 258 ? 67.647 -41.150 37.248 1.00 29.14 258 GLY A C 1
ATOM 1965 O O . GLY A 1 258 ? 67.698 -41.848 38.261 1.00 31.04 258 GLY A O 1
ATOM 1966 N N . ASP A 1 259 ? 68.209 -39.950 37.155 1.00 43.55 259 ASP A N 1
ATOM 1967 C CA . ASP A 1 259 ? 68.958 -39.343 38.242 1.00 30.23 259 ASP A CA 1
ATOM 1968 C C . ASP A 1 259 ? 68.223 -38.125 38.776 1.00 44.21 259 ASP A C 1
ATOM 1969 O O . ASP A 1 259 ? 67.550 -37.420 38.020 1.00 33.46 259 ASP A O 1
ATOM 1974 N N . ASP A 1 260 ? 68.362 -37.874 40.075 1.00 25.39 260 ASP A N 1
ATOM 1975 C CA . ASP A 1 260 ? 67.780 -36.692 40.702 1.00 34.99 260 ASP A CA 1
ATOM 1976 C C . ASP A 1 260 ? 68.361 -35.416 40.106 1.00 38.59 260 ASP A C 1
ATOM 1977 O O . ASP A 1 260 ? 69.471 -35.409 39.577 1.00 33.49 260 ASP A O 1
ATOM 1982 N N . ILE A 1 261 ? 67.594 -34.339 40.181 1.00 38.87 261 ILE A N 1
ATOM 1983 C CA . ILE A 1 261 ? 68.066 -33.041 39.729 1.00 32.15 261 ILE A CA 1
ATOM 1984 C C . ILE A 1 261 ? 68.245 -32.192 40.982 1.00 32.78 261 ILE A C 1
ATOM 1985 O O . ILE A 1 261 ? 67.304 -31.978 41.747 1.00 41.83 261 ILE A O 1
ATOM 1990 N N . PRO A 1 262 ? 69.468 -31.748 41.219 1.00 45.92 262 PRO A N 1
ATOM 1991 C CA . PRO A 1 262 ? 69.782 -30.997 42.435 1.00 34.52 262 PRO A CA 1
ATOM 1992 C C . PRO A 1 262 ? 68.775 -29.888 42.722 1.00 23.69 262 PRO A C 1
ATOM 1993 O O . PRO A 1 262 ? 68.538 -29.029 41.869 1.00 36.72 262 PRO A O 1
ATOM 1997 N N . HIS A 1 263 ? 68.166 -29.945 43.903 1.00 38.38 263 HIS A N 1
ATOM 1998 C CA . HIS A 1 263 ? 67.281 -28.887 44.389 1.00 33.95 263 HIS A CA 1
ATOM 1999 C C . HIS A 1 263 ? 65.956 -28.742 43.650 1.00 31.00 263 HIS A C 1
ATOM 2000 O O . HIS A 1 263 ? 65.246 -27.758 43.823 1.00 40.40 263 HIS A O 1
ATOM 2007 N N . VAL A 1 264 ? 65.624 -29.740 42.844 1.00 33.00 264 VAL A N 1
ATOM 2008 C CA . VAL A 1 264 ? 64.366 -29.763 42.123 1.00 23.85 264 VAL A CA 1
ATOM 2009 C C . VAL A 1 264 ? 63.640 -31.035 42.543 1.00 25.41 264 VAL A C 1
ATOM 2010 O O . VAL A 1 264 ? 63.998 -32.133 42.131 1.00 40.68 264 VAL A O 1
ATOM 2014 N N . PRO A 1 265 ? 62.621 -30.884 43.376 1.00 30.36 265 PRO A N 1
ATOM 2015 C CA . PRO A 1 265 ? 61.901 -32.029 43.943 1.00 42.02 265 PRO A CA 1
ATOM 2016 C C . PRO A 1 265 ? 61.003 -32.787 42.972 1.00 37.58 265 PRO A C 1
ATOM 2017 O O . PRO A 1 265 ? 60.366 -32.181 42.119 1.00 24.17 265 PRO A O 1
ATOM 2021 N N . ASN A 1 266 ? 60.974 -34.107 43.133 1.00 28.21 266 ASN A N 1
ATOM 2022 C CA . ASN A 1 266 ? 60.051 -34.996 42.434 1.00 28.96 266 ASN A CA 1
ATOM 2023 C C . ASN A 1 266 ? 60.115 -35.017 40.926 1.00 32.67 266 ASN A C 1
ATOM 2024 O O . ASN A 1 266 ? 59.101 -35.211 40.262 1.00 33.52 266 ASN A O 1
ATOM 2029 N N . LYS A 1 267 ? 61.304 -34.818 40.386 1.00 24.23 267 LYS A N 1
ATOM 2030 C CA . LYS A 1 267 ? 61.483 -34.836 38.948 1.00 32.72 267 LYS A CA 1
ATOM 2031 C C . LYS A 1 267 ? 62.871 -35.367 38.668 1.00 24.99 267 LYS A C 1
ATOM 2032 O O . LYS A 1 267 ? 63.846 -34.899 39.238 1.00 31.23 267 LYS A O 1
ATOM 2038 N N . ARG A 1 268 ? 62.963 -36.347 37.783 1.00 37.19 268 ARG A N 1
ATOM 2039 C CA . ARG A 1 268 ? 64.247 -36.963 37.515 1.00 32.70 268 ARG A CA 1
ATOM 2040 C C . ARG A 1 268 ? 64.628 -36.776 36.036 1.00 31.14 268 ARG A C 1
ATOM 2041 O O . ARG A 1 268 ? 63.774 -36.544 35.184 1.00 29.45 268 ARG A O 1
ATOM 2049 N N . GLY A 1 269 ? 65.917 -36.853 35.736 1.00 32.45 269 GLY A N 1
ATOM 2050 C CA . GLY A 1 269 ? 66.383 -36.721 34.367 1.00 28.99 269 GLY A CA 1
ATOM 2051 C C . GLY A 1 269 ? 67.336 -37.849 34.016 1.00 35.15 269 GLY A C 1
ATOM 2052 O O . GLY A 1 269 ? 67.482 -38.802 34.774 1.00 35.00 269 GLY A O 1
ATOM 2053 N N . GLY A 1 270 ? 67.991 -37.747 32.868 1.00 37.64 270 GLY A N 1
ATOM 2054 C CA . GLY A 1 270 ? 68.950 -38.757 32.462 1.00 27.33 270 GLY A CA 1
ATOM 2055 C C . GLY A 1 270 ? 68.305 -40.063 32.037 1.00 30.57 270 GLY A C 1
ATOM 2056 O O . GLY A 1 270 ? 67.152 -40.092 31.623 1.00 43.44 270 GLY A O 1
ATOM 2057 N N . GLY A 1 271 ? 69.057 -41.151 32.142 1.00 40.48 271 GLY A N 1
ATOM 2058 C CA . GLY A 1 271 ? 68.548 -42.454 31.770 1.00 30.51 271 GLY A CA 1
ATOM 2059 C C . GLY A 1 271 ? 68.998 -42.907 30.394 1.00 30.81 271 GLY A C 1
ATOM 2060 O O . GLY A 1 271 ? 69.642 -42.168 29.649 1.00 34.39 271 GLY A O 1
ATOM 2061 N N . LEU A 1 272 ? 68.622 -44.132 30.057 1.00 34.35 272 LEU A N 1
ATOM 2062 C CA . LEU A 1 272 ? 69.013 -44.762 28.812 1.00 22.98 272 LEU A CA 1
ATOM 2063 C C . LEU A 1 272 ? 67.845 -45.617 28.346 1.00 29.02 272 LEU A C 1
ATOM 2064 O O . LEU A 1 272 ? 67.221 -46.313 29.141 1.00 31.08 272 LEU A O 1
ATOM 2069 N N . CYS A 1 273 ? 67.547 -45.559 27.056 1.00 28.12 273 CYS A N 1
ATOM 2070 C CA . CYS A 1 273 ? 66.418 -46.292 26.516 1.00 27.74 273 CYS A CA 1
ATOM 2071 C C . CYS A 1 273 ? 66.822 -46.950 25.205 1.00 23.38 273 CYS A C 1
ATOM 2072 O O . CYS A 1 273 ? 67.417 -46.308 24.342 1.00 27.74 273 CYS A O 1
ATOM 2075 N N . LEU A 1 274 ? 66.507 -48.231 25.052 1.00 24.33 274 LEU A N 1
ATOM 2076 C CA . LEU A 1 274 ? 66.882 -48.949 23.839 1.00 31.02 274 LEU A CA 1
ATOM 2077 C C . LEU A 1 274 ? 65.692 -49.678 23.259 1.00 33.20 274 LEU A C 1
ATOM 2078 O O . LEU A 1 274 ? 65.003 -50.419 23.961 1.00 31.11 274 LEU A O 1
ATOM 2083 N N . GLY A 1 275 ? 65.457 -49.480 21.969 1.00 19.86 275 GLY A N 1
ATOM 2084 C CA . GLY A 1 275 ? 64.358 -50.157 21.311 1.00 32.51 275 GLY A CA 1
ATOM 2085 C C . GLY A 1 275 ? 64.701 -50.548 19.893 1.00 25.69 275 GLY A C 1
ATOM 2086 O O . GLY A 1 275 ? 65.526 -49.900 19.255 1.00 33.44 275 GLY A O 1
ATOM 2087 N N . GLY A 1 276 ? 64.081 -51.618 19.404 1.00 30.12 276 GLY A N 1
ATOM 2088 C CA . GLY A 1 276 ? 64.291 -52.033 18.032 1.00 22.18 276 GLY A CA 1
ATOM 2089 C C . GLY A 1 276 ? 63.874 -50.861 17.171 1.00 43.59 276 GLY A C 1
ATOM 2090 O O . GLY A 1 276 ? 64.543 -50.493 16.211 1.00 26.32 276 GLY A O 1
ATOM 2091 N N . LYS A 1 277 ? 62.748 -50.269 17.546 1.00 24.78 277 LYS A N 1
ATOM 2092 C CA . LYS A 1 277 ? 62.229 -49.076 16.901 1.00 26.78 277 LYS A CA 1
ATOM 2093 C C . LYS A 1 277 ? 61.710 -48.150 18.003 1.00 37.58 277 LYS A C 1
ATOM 2094 O O . LYS A 1 277 ? 61.093 -48.610 18.968 1.00 26.61 277 LYS A O 1
ATOM 2100 N N . ILE A 1 278 ? 61.989 -46.856 17.884 1.00 31.38 278 ILE A N 1
ATOM 2101 C CA . ILE A 1 278 ? 61.495 -45.883 18.853 1.00 26.18 278 ILE A CA 1
ATOM 2102 C C . ILE A 1 278 ? 60.673 -44.807 18.154 1.00 26.34 278 ILE A C 1
ATOM 2103 O O . ILE A 1 278 ? 61.200 -44.064 17.329 1.00 25.24 278 ILE A O 1
ATOM 2108 N N . ALA A 1 279 ? 59.385 -44.729 18.483 1.00 29.06 279 ALA A N 1
ATOM 2109 C CA . ALA A 1 279 ? 58.496 -43.726 17.890 1.00 17.44 279 ALA A CA 1
ATOM 2110 C C . ALA A 1 279 ? 59.087 -42.315 18.013 1.00 29.11 279 ALA A C 1
ATOM 2111 O O . ALA A 1 279 ? 59.654 -41.938 19.041 1.00 29.56 279 ALA A O 1
ATOM 2113 N N . PRO A 1 280 ? 58.950 -41.539 16.951 1.00 21.90 280 PRO A N 1
ATOM 2114 C CA . PRO A 1 280 ? 59.574 -40.208 16.869 1.00 24.50 280 PRO A CA 1
ATOM 2115 C C . PRO A 1 280 ? 59.224 -39.258 18.024 1.00 35.06 280 PRO A C 1
ATOM 2116 O O . PRO A 1 280 ? 60.121 -38.643 18.588 1.00 21.32 280 PRO A O 1
ATOM 2120 N N . ILE A 1 281 ? 57.952 -39.137 18.382 1.00 23.99 281 ILE A N 1
ATOM 2121 C CA . ILE A 1 281 ? 57.590 -38.238 19.469 1.00 20.23 281 ILE A CA 1
ATOM 2122 C C . ILE A 1 281 ? 58.243 -38.667 20.782 1.00 23.02 281 ILE A C 1
ATOM 2123 O O . ILE A 1 281 ? 58.732 -37.839 21.555 1.00 21.69 281 ILE A O 1
ATOM 2128 N N . PHE A 1 282 ? 58.242 -39.968 21.035 1.00 20.36 282 PHE A N 1
ATOM 2129 C CA . PHE A 1 282 ? 58.802 -40.487 22.272 1.00 23.81 282 PHE A CA 1
ATOM 2130 C C . PHE A 1 282 ? 60.282 -40.212 22.296 1.00 34.00 282 PHE A C 1
ATOM 2131 O O . PHE A 1 282 ? 60.819 -39.777 23.311 1.00 18.59 282 PHE A O 1
ATOM 2139 N N . PHE A 1 283 ? 60.930 -40.459 21.162 1.00 19.71 283 PHE A N 1
ATOM 2140 C CA . PHE A 1 283 ? 62.352 -40.203 21.021 1.00 30.08 283 PHE A CA 1
ATOM 2141 C C . PHE A 1 283 ? 62.683 -38.768 21.428 1.00 33.42 283 PHE A C 1
ATOM 2142 O O . PHE A 1 283 ? 63.615 -38.535 22.205 1.00 28.25 283 PHE A O 1
ATOM 2150 N N . ASN A 1 284 ? 61.910 -37.814 20.911 1.00 21.44 284 ASN A N 1
ATOM 2151 C CA . ASN A 1 284 ? 62.134 -36.393 21.206 1.00 19.92 284 ASN A CA 1
ATOM 2152 C C . ASN A 1 284 ? 61.959 -36.070 22.677 1.00 30.81 284 ASN A C 1
ATOM 2153 O O . ASN A 1 284 ? 62.766 -35.353 23.280 1.00 23.40 284 ASN A O 1
ATOM 2158 N N . THR A 1 285 ? 60.903 -36.614 23.262 1.00 16.38 285 THR A N 1
ATOM 2159 C CA . THR A 1 285 ? 60.618 -36.354 24.663 1.00 28.37 285 THR A CA 1
ATOM 2160 C C . THR A 1 285 ? 61.747 -36.851 25.548 1.00 25.42 285 THR A C 1
ATOM 2161 O O . THR A 1 285 ? 62.134 -36.208 26.527 1.00 28.31 285 THR A O 1
ATOM 2165 N N . MET A 1 286 ? 62.270 -38.014 25.194 1.00 32.11 286 MET A N 1
ATOM 2166 C CA . MET A 1 286 ? 63.352 -38.621 25.946 1.00 17.54 286 MET A CA 1
ATOM 2167 C C . MET A 1 286 ? 64.616 -37.749 25.846 1.00 25.52 286 MET A C 1
ATOM 2168 O O . MET A 1 286 ? 65.249 -37.449 26.856 1.00 30.73 286 MET A O 1
ATOM 2173 N N . GLU A 1 287 ? 64.961 -37.297 24.643 1.00 22.02 287 GLU A N 1
ATOM 2174 C CA . GLU A 1 287 ? 66.169 -36.486 24.486 1.00 33.73 287 GLU A CA 1
ATOM 2175 C C . GLU A 1 287 ? 66.034 -35.104 25.121 1.00 28.62 287 GLU A C 1
ATOM 2176 O O . GLU A 1 287 ? 67.019 -34.529 25.591 1.00 24.38 287 GLU A O 1
ATOM 2182 N N . ASP A 1 288 ? 64.817 -34.574 25.143 1.00 24.61 288 ASP A N 1
ATOM 2183 C CA . ASP A 1 288 ? 64.584 -33.264 25.740 1.00 24.31 288 ASP A CA 1
ATOM 2184 C C . ASP A 1 288 ? 64.706 -33.364 27.248 1.00 26.07 288 ASP A C 1
ATOM 2185 O O . ASP A 1 288 ? 65.016 -32.388 27.930 1.00 26.46 288 ASP A O 1
ATOM 2190 N N . ALA A 1 289 ? 64.448 -34.558 27.764 1.00 27.34 289 ALA A N 1
ATOM 2191 C CA . ALA A 1 289 ? 64.488 -34.795 29.198 1.00 25.66 289 ALA A CA 1
ATOM 2192 C C . ALA A 1 289 ? 65.867 -35.241 29.677 1.00 45.63 289 ALA A C 1
ATOM 2193 O O . ALA A 1 289 ? 66.052 -35.515 30.855 1.00 29.10 289 ALA A O 1
ATOM 2195 N N . GLY A 1 290 ? 66.827 -35.341 28.763 1.00 31.39 290 GLY A N 1
ATOM 2196 C CA . GLY A 1 290 ? 68.181 -35.707 29.141 1.00 31.11 290 GLY A CA 1
ATOM 2197 C C . GLY A 1 290 ? 68.532 -37.182 29.072 1.00 48.51 290 GLY A C 1
ATOM 2198 O O . GLY A 1 290 ? 69.614 -37.581 29.484 1.00 31.44 290 GLY A O 1
ATOM 2199 N N . ALA A 1 291 ? 67.624 -38.001 28.556 1.00 20.13 291 ALA A N 1
ATOM 2200 C CA . ALA A 1 291 ? 67.889 -39.425 28.434 1.00 20.79 291 ALA A CA 1
ATOM 2201 C C . ALA A 1 291 ? 68.597 -39.674 27.113 1.00 20.53 291 ALA A C 1
ATOM 2202 O O . ALA A 1 291 ? 68.693 -38.778 26.279 1.00 32.04 291 ALA A O 1
ATOM 2204 N N . LEU A 1 292 ? 69.096 -40.891 26.937 1.00 34.37 292 LEU A N 1
ATOM 2205 C CA . LEU A 1 292 ? 69.784 -41.280 25.715 1.00 18.10 292 LEU A CA 1
ATOM 2206 C C . LEU A 1 292 ? 69.001 -42.409 25.059 1.00 34.49 292 LEU A C 1
ATOM 2207 O O . LEU A 1 292 ? 69.018 -43.551 25.534 1.00 30.56 292 LEU A O 1
ATOM 2212 N N . PRO A 1 293 ? 68.286 -42.084 23.989 1.00 31.67 293 PRO A N 1
ATOM 2213 C CA . PRO A 1 293 ? 67.493 -43.077 23.264 1.00 34.80 293 PRO A CA 1
ATOM 2214 C C . PRO A 1 293 ? 68.309 -43.608 22.098 1.00 28.89 293 PRO A C 1
ATOM 2215 O O . PRO A 1 293 ? 68.919 -42.830 21.359 1.00 31.12 293 PRO A O 1
ATOM 2219 N N . ILE A 1 294 ? 68.310 -44.923 21.934 1.00 32.75 294 ILE A N 1
ATOM 2220 C CA . ILE A 1 294 ? 69.086 -45.567 20.892 1.00 26.92 294 ILE A CA 1
ATOM 2221 C C . ILE A 1 294 ? 68.282 -46.669 20.207 1.00 21.84 294 ILE A C 1
ATOM 2222 O O . ILE A 1 294 ? 67.735 -47.558 20.866 1.00 41.63 294 ILE A O 1
ATOM 2227 N N . GLU A 1 295 ? 68.206 -46.606 18.885 1.00 32.69 295 GLU A N 1
ATOM 2228 C CA . GLU A 1 295 ? 67.559 -47.665 18.128 1.00 38.01 295 GLU A CA 1
ATOM 2229 C C . GLU A 1 295 ? 68.604 -48.721 17.805 1.00 42.36 295 GLU A C 1
ATOM 2230 O O . GLU A 1 295 ? 69.614 -48.433 17.162 1.00 48.97 295 GLU A O 1
ATOM 2236 N N . VAL A 1 296 ? 68.361 -49.938 18.276 1.00 32.06 296 VAL A N 1
ATOM 2237 C CA . VAL A 1 296 ? 69.276 -51.057 18.083 1.00 34.13 296 VAL A CA 1
ATOM 2238 C C . VAL A 1 296 ? 68.529 -52.364 18.145 1.00 38.53 296 VAL A C 1
ATOM 2239 O O . VAL A 1 296 ? 67.431 -52.434 18.695 1.00 33.42 296 VAL A O 1
ATOM 2243 N N . ASP A 1 297 ? 69.130 -53.404 17.581 1.00 50.33 297 ASP A N 1
ATOM 2244 C CA . ASP A 1 297 ? 68.561 -54.738 17.665 1.00 39.04 297 ASP A CA 1
ATOM 2245 C C . ASP A 1 297 ? 68.610 -55.144 19.135 1.00 46.71 297 ASP A C 1
ATOM 2246 O O . ASP A 1 297 ? 69.650 -55.032 19.783 1.00 31.05 297 ASP A O 1
ATOM 2251 N N . VAL A 1 298 ? 67.481 -55.595 19.668 1.00 26.63 298 VAL A N 1
ATOM 2252 C CA . VAL A 1 298 ? 67.395 -55.927 21.081 1.00 35.73 298 VAL A CA 1
ATOM 2253 C C . VAL A 1 298 ? 67.128 -57.406 21.330 1.00 44.07 298 VAL A C 1
ATOM 2254 O O . VAL A 1 298 ? 66.952 -57.827 22.475 1.00 34.64 298 VAL A O 1
ATOM 2258 N N . SER A 1 299 ? 67.091 -58.199 20.267 1.00 33.36 299 SER A N 1
ATOM 2259 C CA . SER A 1 299 ? 66.764 -59.616 20.418 1.00 87.42 299 SER A CA 1
ATOM 2260 C C . SER A 1 299 ? 67.739 -60.382 21.311 1.00 51.97 299 SER A C 1
ATOM 2261 O O . SER A 1 299 ? 67.367 -61.390 21.909 1.00 53.16 299 SER A O 1
ATOM 2264 N N . ASN A 1 300 ? 68.972 -59.894 21.423 1.00 48.85 300 ASN A N 1
ATOM 2265 C CA . ASN A 1 300 ? 69.972 -60.553 22.262 1.00 56.87 300 ASN A CA 1
ATOM 2266 C C . ASN A 1 300 ? 70.030 -60.011 23.677 1.00 76.45 300 ASN A C 1
ATOM 2267 O O . ASN A 1 300 ? 70.873 -60.433 24.465 1.00 43.40 300 ASN A O 1
ATOM 2272 N N . LEU A 1 301 ? 69.151 -59.065 23.997 1.00 53.27 301 LEU A N 1
ATOM 2273 C CA . LEU A 1 301 ? 69.127 -58.485 25.337 1.00 29.70 301 LEU A CA 1
ATOM 2274 C C . LEU A 1 301 ? 67.959 -59.054 26.138 1.00 50.84 301 LEU A C 1
ATOM 2275 O O . LEU A 1 301 ? 66.810 -58.997 25.706 1.00 48.70 301 LEU A O 1
ATOM 2280 N N . ASN A 1 302 ? 68.262 -59.599 27.309 1.00 38.52 302 ASN A N 1
ATOM 2281 C CA . ASN A 1 302 ? 67.256 -60.271 28.117 1.00 32.57 302 ASN A CA 1
ATOM 2282 C C . ASN A 1 302 ? 67.045 -59.631 29.475 1.00 36.98 302 ASN A C 1
ATOM 2283 O O . ASN A 1 302 ? 67.945 -58.993 30.028 1.00 32.31 302 ASN A O 1
ATOM 2288 N N . MET A 1 303 ? 65.848 -59.832 30.015 1.00 33.44 303 MET A N 1
ATOM 2289 C CA . MET A 1 303 ? 65.481 -59.280 31.308 1.00 40.45 303 MET A CA 1
ATOM 2290 C C . MET A 1 303 ? 66.526 -59.662 32.341 1.00 51.83 303 MET A C 1
ATOM 2291 O O . MET A 1 303 ? 66.693 -60.835 32.666 1.00 55.53 303 MET A O 1
ATOM 2296 N N . GLY A 1 304 ? 67.248 -58.663 32.833 1.00 54.93 304 GLY A N 1
ATOM 2297 C CA . GLY A 1 304 ? 68.243 -58.879 33.864 1.00 40.50 304 GLY A CA 1
ATOM 2298 C C . GLY A 1 304 ? 69.672 -58.969 33.369 1.00 42.93 304 GLY A C 1
ATOM 2299 O O . GLY A 1 304 ? 70.595 -59.027 34.170 1.00 39.40 304 GLY A O 1
ATOM 2300 N N . ASP A 1 305 ? 69.867 -59.002 32.057 1.00 38.28 305 ASP A N 1
ATOM 2301 C CA . ASP A 1 305 ? 71.218 -59.058 31.518 1.00 42.43 305 ASP A CA 1
ATOM 2302 C C . ASP A 1 305 ? 71.971 -57.806 31.928 1.00 39.67 305 ASP A C 1
ATOM 2303 O O . ASP A 1 305 ? 71.421 -56.709 31.878 1.00 44.61 305 ASP A O 1
ATOM 2308 N N . VAL A 1 306 ? 73.217 -57.960 32.363 1.00 60.70 306 VAL A N 1
ATOM 2309 C CA . VAL A 1 306 ? 74.042 -56.792 32.635 1.00 38.37 306 VAL A CA 1
ATOM 2310 C C . VAL A 1 306 ? 74.748 -56.500 31.329 1.00 54.67 306 VAL A C 1
ATOM 2311 O O . VAL A 1 306 ? 75.166 -57.418 30.632 1.00 48.55 306 VAL A O 1
ATOM 2315 N N . ILE A 1 307 ? 74.889 -55.228 30.990 1.00 44.48 307 ILE A N 1
ATOM 2316 C CA . ILE A 1 307 ? 75.381 -54.887 29.670 1.00 35.28 307 ILE A CA 1
ATOM 2317 C C . ILE A 1 307 ? 76.278 -53.663 29.658 1.00 57.69 307 ILE A C 1
ATOM 2318 O O . ILE A 1 307 ? 76.169 -52.792 30.520 1.00 38.98 307 ILE A O 1
ATOM 2323 N N . ASP A 1 308 ? 77.178 -53.622 28.682 1.00 38.30 308 ASP A N 1
ATOM 2324 C CA . ASP A 1 308 ? 78.088 -52.500 28.508 1.00 46.59 308 ASP A CA 1
ATOM 2325 C C . ASP A 1 308 ? 77.733 -51.769 27.233 1.00 39.32 308 ASP A C 1
ATOM 2326 O O . ASP A 1 308 ? 77.775 -52.350 26.151 1.00 57.82 308 ASP A O 1
ATOM 2331 N N . VAL A 1 309 ? 77.393 -50.492 27.361 1.00 53.58 309 VAL A N 1
ATOM 2332 C CA . VAL A 1 309 ? 77.023 -49.678 26.209 1.00 39.30 309 VAL A CA 1
ATOM 2333 C C . VAL A 1 309 ? 78.124 -48.657 25.944 1.00 34.72 309 VAL A C 1
ATOM 2334 O O . VAL A 1 309 ? 78.542 -47.938 26.849 1.00 49.08 309 VAL A O 1
ATOM 2338 N N . TYR A 1 310 ? 78.615 -48.627 24.710 1.00 36.61 310 TYR A N 1
ATOM 2339 C CA . TYR A 1 310 ? 79.696 -47.720 24.328 1.00 40.01 310 TYR A CA 1
ATOM 2340 C C . TYR A 1 310 ? 79.149 -46.749 23.311 1.00 37.46 310 TYR A C 1
ATOM 2341 O O . TYR A 1 310 ? 79.089 -47.060 22.123 1.00 47.09 310 TYR A O 1
ATOM 2350 N N . PRO A 1 311 ? 78.778 -45.562 23.770 1.00 45.36 311 PRO A N 1
ATOM 2351 C CA . PRO A 1 311 ? 78.136 -44.568 22.910 1.00 50.49 311 PRO A CA 1
ATOM 2352 C C . PRO A 1 311 ? 79.025 -44.136 21.756 1.00 68.67 311 PRO A C 1
ATOM 2353 O O . PRO A 1 311 ? 78.591 -44.167 20.607 1.00 56.13 311 PRO A O 1
ATOM 2357 N N . TYR A 1 312 ? 80.257 -43.746 22.055 1.00 46.19 312 TYR A N 1
ATOM 2358 C CA . TYR A 1 312 ? 81.155 -43.265 21.010 1.00 67.22 312 TYR A CA 1
ATOM 2359 C C . TYR A 1 312 ? 81.517 -44.341 19.984 1.00 49.29 312 TYR A C 1
ATOM 2360 O O . TYR A 1 312 ? 81.694 -44.038 18.808 1.00 50.38 312 TYR A O 1
ATOM 2369 N N . LYS A 1 313 ? 81.599 -45.595 20.420 1.00 40.43 313 LYS A N 1
ATOM 2370 C CA . LYS A 1 313 ? 81.957 -46.688 19.512 1.00 66.41 313 LYS A CA 1
ATOM 2371 C C . LYS A 1 313 ? 80.754 -47.306 18.801 1.00 61.17 313 LYS A C 1
ATOM 2372 O O . LYS A 1 313 ? 80.893 -47.885 17.724 1.00 59.92 313 LYS A O 1
ATOM 2378 N N . GLY A 1 314 ? 79.579 -47.199 19.410 1.00 76.62 314 GLY A N 1
ATOM 2379 C CA . GLY A 1 314 ? 78.369 -47.746 18.819 1.00 40.36 314 GLY A CA 1
ATOM 2380 C C . GLY A 1 314 ? 78.252 -49.249 18.983 1.00 51.01 314 GLY A C 1
ATOM 2381 O O . GLY A 1 314 ? 77.817 -49.954 18.067 1.00 42.94 314 GLY A O 1
ATOM 2382 N N . GLU A 1 315 ? 78.630 -49.742 20.157 1.00 41.96 315 GLU A N 1
ATOM 2383 C CA . GLU A 1 315 ? 78.618 -51.178 20.421 1.00 43.38 315 GLU A CA 1
ATOM 2384 C C . GLU A 1 315 ? 77.974 -51.516 21.756 1.00 36.26 315 GLU A C 1
ATOM 2385 O O . GLU A 1 315 ? 78.105 -50.765 22.727 1.00 46.81 315 GLU A O 1
ATOM 2391 N N . VAL A 1 316 ? 77.283 -52.656 21.794 1.00 47.78 316 VAL A N 1
ATOM 2392 C CA . VAL A 1 316 ? 76.705 -53.188 23.025 1.00 33.05 316 VAL A CA 1
ATOM 2393 C C . VAL A 1 316 ? 77.291 -54.577 23.285 1.00 50.89 316 VAL A C 1
ATOM 2394 O O . VAL A 1 316 ? 77.179 -55.469 22.444 1.00 52.57 316 VAL A O 1
ATOM 2398 N N . ARG A 1 317 ? 77.894 -54.760 24.456 1.00 50.33 317 ARG A N 1
ATOM 2399 C CA . ARG A 1 317 ? 78.549 -56.018 24.795 1.00 55.47 317 ARG A CA 1
ATOM 2400 C C . ARG A 1 317 ? 78.106 -56.575 26.131 1.00 56.61 317 ARG A C 1
ATOM 2401 O O . ARG A 1 317 ? 77.743 -55.829 27.040 1.00 53.15 317 ARG A O 1
ATOM 2409 N N . ASN A 1 318 ? 78.167 -57.897 26.249 1.00 65.97 318 ASN A N 1
ATOM 2410 C CA . ASN A 1 318 ? 77.896 -58.555 27.512 1.00 80.20 318 ASN A CA 1
ATOM 2411 C C . ASN A 1 318 ? 78.981 -58.112 28.485 1.00 54.73 318 ASN A C 1
ATOM 2412 O O . ASN A 1 318 ? 80.151 -58.043 28.118 1.00 57.35 318 ASN A O 1
ATOM 2417 N N . HIS A 1 319 ? 78.597 -57.808 29.719 1.00 56.19 319 HIS A N 1
ATOM 2418 C CA . HIS A 1 319 ? 79.554 -57.319 30.710 1.00 63.42 319 HIS A CA 1
ATOM 2419 C C . HIS A 1 319 ? 80.511 -58.398 31.206 1.00 96.81 319 HIS A C 1
ATOM 2420 O O . HIS A 1 319 ? 81.692 -58.136 3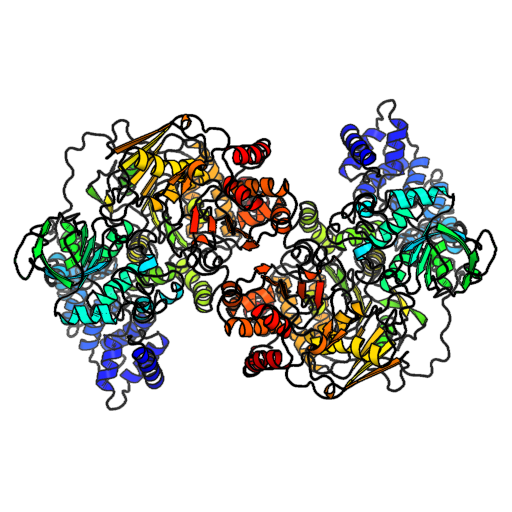1.423 1.00 49.02 319 HIS A O 1
ATOM 2427 N N . GLU A 1 320 ? 80.001 -59.611 31.391 1.00 57.38 320 GLU A N 1
ATOM 2428 C CA . GLU A 1 320 ? 80.829 -60.706 31.889 1.00 73.22 320 GLU A CA 1
ATOM 2429 C C . GLU A 1 320 ? 81.727 -61.303 30.814 1.00 55.96 320 GLU A C 1
ATOM 2430 O O . GLU A 1 320 ? 82.887 -61.616 31.066 1.00 92.01 320 GLU A O 1
ATOM 2436 N N . THR A 1 321 ? 81.187 -61.443 29.611 1.00 85.73 321 THR A N 1
ATOM 2437 C CA . THR A 1 321 ? 81.909 -62.095 28.530 1.00 50.71 321 THR A CA 1
ATOM 2438 C C . THR A 1 321 ? 82.691 -61.164 27.604 1.00 71.43 321 THR A C 1
ATOM 2439 O O . THR A 1 321 ? 83.751 -61.534 27.100 1.00 86.55 321 THR A O 1
ATOM 2443 N N . GLY A 1 322 ? 82.175 -59.963 27.375 1.00 85.55 322 GLY A N 1
ATOM 2444 C CA . GLY A 1 322 ? 82.822 -59.040 26.459 1.00 40.66 322 GLY A CA 1
ATOM 2445 C C . GLY A 1 322 ? 82.333 -59.303 25.046 1.00 60.28 322 GLY A C 1
ATOM 2446 O O . GLY A 1 322 ? 82.746 -58.652 24.084 1.00 49.85 322 GLY A O 1
ATOM 2447 N N . GLU A 1 323 ? 81.436 -60.275 24.928 1.00 47.08 323 GLU A N 1
ATOM 2448 C CA . GLU A 1 323 ? 80.854 -60.639 23.646 1.00 60.93 323 GLU A CA 1
ATOM 2449 C C . GLU A 1 323 ? 80.108 -59.469 23.013 1.00 74.79 323 GLU A C 1
ATOM 2450 O O . GLU A 1 323 ? 79.450 -58.693 23.705 1.00 77.94 323 GLU A O 1
ATOM 2456 N N . LEU A 1 324 ? 80.214 -59.341 21.696 1.00 63.84 324 LEU A N 1
ATOM 2457 C CA . LEU A 1 324 ? 79.471 -58.313 20.981 1.00 43.39 324 LEU A CA 1
ATOM 2458 C C . LEU A 1 324 ? 78.016 -58.764 20.874 1.00 87.84 324 LEU A C 1
ATOM 2459 O O . LEU A 1 324 ? 77.738 -59.870 20.414 1.00 50.88 324 LEU A O 1
ATOM 2464 N N . LEU A 1 325 ? 77.090 -57.918 21.314 1.00 68.28 325 LEU A N 1
ATOM 2465 C CA . LEU A 1 325 ? 75.671 -58.258 21.268 1.00 38.65 325 LEU A CA 1
ATOM 2466 C C . LEU A 1 325 ? 74.968 -57.528 20.132 1.00 57.51 325 LEU A C 1
ATOM 2467 O O . LEU A 1 325 ? 74.039 -58.057 19.515 1.00 39.72 325 LEU A O 1
ATOM 2472 N N . ALA A 1 326 ? 75.416 -56.307 19.868 1.00 54.33 326 ALA A N 1
ATOM 2473 C CA . ALA A 1 326 ? 74.855 -55.504 18.794 1.00 35.63 326 ALA A CA 1
ATOM 2474 C C . ALA A 1 326 ? 75.675 -54.251 18.554 1.00 43.10 326 ALA A C 1
ATOM 2475 O O . ALA A 1 326 ? 76.511 -53.867 19.373 1.00 43.72 326 ALA A O 1
ATOM 2477 N N . THR A 1 327 ? 75.418 -53.623 17.414 1.00 37.06 327 THR A N 1
ATOM 2478 C CA . THR A 1 327 ? 76.080 -52.395 17.012 1.00 48.71 327 THR A CA 1
ATOM 2479 C C . THR A 1 327 ? 75.006 -51.349 16.692 1.00 43.05 327 THR A C 1
ATOM 2480 O O . THR A 1 327 ? 73.859 -51.693 16.415 1.00 47.45 327 THR A O 1
ATOM 2484 N N . PHE A 1 328 ? 75.376 -50.076 16.706 1.00 42.99 328 PHE A N 1
ATOM 2485 C CA . PHE A 1 328 ? 74.407 -49.026 16.439 1.00 41.52 328 PHE A CA 1
ATOM 2486 C C . PHE A 1 328 ? 75.060 -47.691 16.138 1.00 55.03 328 PHE A C 1
ATOM 2487 O O . PHE A 1 328 ? 76.263 -47.508 16.323 1.00 37.76 328 PHE A O 1
ATOM 2495 N N . GLU A 1 329 ? 74.231 -46.749 15.704 1.00 40.99 329 GLU A N 1
ATOM 2496 C CA . GLU A 1 329 ? 74.656 -45.376 15.458 1.00 41.10 329 GLU A CA 1
ATOM 2497 C C . GLU A 1 329 ? 73.652 -44.419 16.090 1.00 45.70 329 GLU A C 1
ATOM 2498 O O . GLU A 1 329 ? 72.439 -44.593 15.943 1.00 47.84 329 GLU A O 1
ATOM 2504 N N . LEU A 1 330 ? 74.149 -43.426 16.816 1.00 33.65 330 LEU A N 1
ATOM 2505 C CA . LEU A 1 330 ? 73.271 -42.410 17.367 1.00 50.66 330 LEU A CA 1
ATOM 2506 C C . LEU A 1 330 ? 72.654 -41.669 16.185 1.00 52.16 330 LEU A C 1
ATOM 2507 O O . LEU A 1 330 ? 73.302 -41.526 15.152 1.00 50.32 330 LEU A O 1
ATOM 2512 N N . LYS A 1 331 ? 71.412 -41.206 16.319 1.00 33.67 331 LYS A N 1
ATOM 2513 C CA . LYS A 1 331 ? 70.752 -40.523 15.201 1.00 37.96 331 LYS A CA 1
ATOM 2514 C C . LYS A 1 331 ? 71.525 -39.282 14.755 1.00 31.97 331 LYS A C 1
ATOM 2515 O O . LYS A 1 331 ? 71.559 -38.959 13.565 1.00 32.56 331 LYS A O 1
ATOM 2521 N N . THR A 1 332 ? 72.130 -38.589 15.719 1.00 27.55 332 THR A N 1
ATOM 2522 C CA . THR A 1 332 ? 72.984 -37.431 15.456 1.00 59.32 332 THR A CA 1
ATOM 2523 C C . THR A 1 332 ? 74.111 -37.447 16.474 1.00 51.40 332 THR A C 1
ATOM 2524 O O . THR A 1 332 ? 73.989 -38.074 17.525 1.00 49.20 332 THR A O 1
ATOM 2528 N N . ASP A 1 333 ? 75.204 -36.758 16.173 1.00 48.71 333 ASP A N 1
ATOM 2529 C CA . ASP A 1 333 ? 76.305 -36.657 17.123 1.00 57.62 333 ASP A CA 1
ATOM 2530 C C . ASP A 1 333 ? 75.983 -35.641 18.215 1.00 49.84 333 ASP A C 1
ATOM 2531 O O . ASP A 1 333 ? 76.521 -35.710 19.318 1.00 39.41 333 ASP A O 1
ATOM 2536 N N . VAL A 1 334 ? 75.095 -34.704 17.901 1.00 32.69 334 VAL A N 1
ATOM 2537 C CA . VAL A 1 334 ? 74.670 -33.685 18.853 1.00 20.72 334 VAL A CA 1
ATOM 2538 C C . VAL A 1 334 ? 74.009 -34.291 20.111 1.00 21.50 334 VAL A C 1
ATOM 2539 O O . VAL A 1 334 ? 73.963 -33.656 21.164 1.00 39.56 334 VAL A O 1
ATOM 2543 N N . LEU A 1 335 ? 73.515 -35.522 20.005 1.00 26.79 335 LEU A N 1
ATOM 2544 C CA . LEU A 1 335 ? 72.918 -36.204 21.156 1.00 29.11 335 LEU A CA 1
ATOM 2545 C C . LEU A 1 335 ? 73.882 -36.231 22.331 1.00 37.94 335 LEU A C 1
ATOM 2546 O O . LEU A 1 335 ? 73.477 -36.079 23.481 1.00 38.13 335 LEU A O 1
ATOM 2551 N N . ILE A 1 336 ? 75.161 -36.442 22.035 1.00 36.37 336 ILE A N 1
ATOM 2552 C CA . ILE A 1 336 ? 76.185 -36.462 23.070 1.00 33.10 336 ILE A CA 1
ATOM 2553 C C . ILE A 1 336 ? 76.176 -35.157 23.871 1.00 30.78 336 ILE A C 1
ATOM 2554 O O . ILE A 1 336 ? 76.210 -35.176 25.101 1.00 36.08 336 ILE A O 1
ATOM 2559 N N . ASP A 1 337 ? 76.096 -34.023 23.184 1.00 31.13 337 ASP A N 1
ATOM 2560 C CA . ASP A 1 337 ? 75.985 -32.751 23.889 1.00 25.04 337 ASP A CA 1
ATOM 2561 C C . ASP A 1 337 ? 74.670 -32.650 24.656 1.00 47.30 337 ASP A C 1
ATOM 2562 O O . ASP A 1 337 ? 74.620 -32.128 25.774 1.00 27.28 337 ASP A O 1
ATOM 2567 N N . GLU A 1 338 ? 73.600 -33.157 24.059 1.00 27.31 338 GLU A N 1
ATOM 2568 C CA . GLU A 1 338 ? 72.292 -33.058 24.696 1.00 43.67 338 GLU A CA 1
ATOM 2569 C C . GLU A 1 338 ? 72.301 -33.726 26.060 1.00 30.28 338 GLU A C 1
ATOM 2570 O O . GLU A 1 338 ? 71.837 -33.152 27.050 1.00 28.92 338 GLU A O 1
ATOM 2576 N N . VAL A 1 339 ? 72.856 -34.929 26.123 1.00 25.73 339 VAL A N 1
ATOM 2577 C CA . VAL A 1 339 ? 72.906 -35.653 27.387 1.00 24.90 339 VAL A CA 1
ATOM 2578 C C . VAL A 1 339 ? 73.752 -34.919 28.430 1.00 39.48 339 VAL A C 1
ATOM 2579 O O . VAL A 1 339 ? 73.394 -34.868 29.605 1.00 26.19 339 VAL A O 1
ATOM 2583 N N . ARG A 1 340 ? 74.865 -34.342 27.991 1.00 25.54 340 ARG A N 1
ATOM 2584 C CA . ARG A 1 340 ? 75.769 -33.640 28.895 1.00 33.08 340 ARG A CA 1
ATOM 2585 C C . ARG A 1 340 ? 75.085 -32.431 29.515 1.00 28.67 340 ARG A C 1
ATOM 2586 O O . ARG A 1 340 ? 75.204 -32.185 30.717 1.00 49.53 340 ARG A O 1
ATOM 2594 N N . ALA A 1 341 ? 74.369 -31.680 28.680 1.00 37.21 341 ALA A N 1
ATOM 2595 C CA . ALA A 1 341 ? 73.647 -30.489 29.116 1.00 43.18 341 ALA A CA 1
ATOM 2596 C C . ALA A 1 341 ? 72.465 -30.789 30.032 1.00 31.41 341 ALA A C 1
ATOM 2597 O O . ALA A 1 341 ? 71.931 -29.887 30.670 1.00 45.91 341 ALA A O 1
ATOM 2599 N N . GLY A 1 342 ? 72.063 -32.053 30.105 1.00 23.36 342 GLY A N 1
ATOM 2600 C CA . GLY A 1 342 ? 70.904 -32.430 30.900 1.00 28.67 342 GLY A CA 1
ATOM 2601 C C . GLY A 1 342 ? 69.640 -32.400 30.052 1.00 43.99 342 GLY A C 1
ATOM 2602 O O . GLY A 1 342 ? 68.520 -32.306 30.555 1.00 31.06 342 GLY A O 1
ATOM 2603 N N . GLY A 1 343 ? 69.829 -32.484 28.744 1.00 32.37 343 GLY A N 1
ATOM 2604 C CA . GLY A 1 343 ? 68.726 -32.455 27.815 1.00 27.63 343 GLY A CA 1
ATOM 2605 C C . GLY A 1 343 ? 68.948 -31.492 26.666 1.00 26.19 343 GLY A C 1
ATOM 2606 O O . GLY A 1 343 ? 69.676 -30.505 26.777 1.00 40.42 343 GLY A O 1
ATOM 2607 N N . ARG A 1 344 ? 68.291 -31.790 25.555 1.00 24.59 344 ARG A N 1
ATOM 2608 C CA . ARG A 1 344 ? 68.341 -30.970 24.355 1.00 30.02 344 ARG A CA 1
ATOM 2609 C C . ARG A 1 344 ? 67.894 -29.525 24.599 1.00 31.45 344 ARG A C 1
ATOM 2610 O O . ARG A 1 344 ? 68.548 -28.578 24.157 1.00 34.22 344 ARG A O 1
ATOM 2618 N N . ILE A 1 345 ? 66.791 -29.351 25.313 1.00 28.38 345 ILE A N 1
ATOM 2619 C CA . ILE A 1 345 ? 66.292 -28.008 25.602 1.00 30.73 345 ILE A CA 1
ATOM 2620 C C . ILE A 1 345 ? 67.315 -27.121 26.341 1.00 22.37 345 ILE A C 1
ATOM 2621 O O . ILE A 1 345 ? 67.667 -26.047 25.857 1.00 30.72 345 ILE A O 1
ATOM 2626 N N . PRO A 1 346 ? 67.800 -27.556 27.502 1.00 29.64 346 PRO A N 1
ATOM 2627 C CA . PRO A 1 346 ? 68.855 -26.813 28.197 1.00 27.56 346 PRO A CA 1
ATOM 2628 C C . PRO A 1 346 ? 70.059 -26.587 27.284 1.00 25.49 346 PRO A C 1
ATOM 2629 O O . PRO A 1 346 ? 70.688 -25.531 27.349 1.00 26.82 346 PRO A O 1
ATOM 2633 N N . LEU A 1 347 ? 70.375 -27.564 26.439 1.00 22.66 347 LEU A N 1
ATOM 2634 C CA . LEU A 1 347 ? 71.482 -27.399 25.511 1.00 26.94 347 LEU A CA 1
ATOM 2635 C C . LEU A 1 347 ? 71.232 -26.199 24.604 1.00 31.36 347 LEU A C 1
ATOM 2636 O O . LEU A 1 347 ? 72.053 -25.286 24.537 1.00 41.44 347 LEU A O 1
ATOM 2641 N N . ILE A 1 348 ? 70.097 -26.196 23.910 1.00 31.01 348 ILE A N 1
ATOM 2642 C CA . ILE A 1 348 ? 69.776 -25.094 23.000 1.00 17.73 348 ILE A CA 1
ATOM 2643 C C . ILE A 1 348 ? 69.866 -23.744 23.718 1.00 27.67 348 ILE A C 1
ATOM 2644 O O . ILE A 1 348 ? 70.510 -22.819 23.238 1.00 32.63 348 ILE A O 1
ATOM 2649 N N . ILE A 1 349 ? 69.222 -23.640 24.873 1.00 33.74 349 ILE A N 1
ATOM 2650 C CA . ILE A 1 349 ? 69.204 -22.387 25.621 1.00 37.81 349 ILE A CA 1
ATOM 2651 C C . ILE A 1 349 ? 70.594 -21.940 26.071 1.00 47.98 349 ILE A C 1
ATOM 2652 O O . ILE A 1 349 ? 70.971 -20.781 25.890 1.00 30.55 349 ILE A O 1
ATOM 2657 N N . GLY A 1 350 ? 71.349 -22.861 26.662 1.00 30.80 350 GLY A N 1
ATOM 2658 C CA . GLY A 1 350 ? 72.687 -22.556 27.142 1.00 35.44 350 GLY A CA 1
ATOM 2659 C C . GLY A 1 350 ? 73.652 -22.199 26.030 1.00 61.79 350 GLY A C 1
ATOM 2660 O O . GLY A 1 350 ? 74.416 -21.235 26.135 1.00 33.80 350 GLY A O 1
ATOM 2661 N N . ARG A 1 351 ? 73.616 -22.991 24.964 1.00 25.07 351 ARG A N 1
ATOM 2662 C CA . ARG A 1 351 ? 74.450 -22.772 23.791 1.00 41.18 351 ARG A CA 1
ATOM 2663 C C . ARG A 1 351 ? 74.194 -21.379 23.204 1.00 35.90 351 ARG A C 1
ATOM 2664 O O . ARG A 1 351 ? 75.104 -20.726 22.707 1.00 51.38 351 ARG A O 1
ATOM 2672 N N . GLY A 1 352 ? 72.952 -20.919 23.288 1.00 42.80 352 GLY A N 1
ATOM 2673 C CA . GLY A 1 352 ? 72.600 -19.602 22.793 1.00 28.35 352 GLY A CA 1
ATOM 2674 C C . GLY A 1 352 ? 73.111 -18.498 23.707 1.00 47.43 352 GLY A C 1
ATOM 2675 O O . GLY A 1 352 ? 73.369 -17.376 23.269 1.00 43.19 352 GLY A O 1
ATOM 2676 N N . LEU A 1 353 ? 73.257 -18.816 24.985 1.00 29.68 353 LEU A N 1
ATOM 2677 C CA . LEU A 1 353 ? 73.731 -17.840 25.955 1.00 44.38 353 LEU A CA 1
ATOM 2678 C C . LEU A 1 353 ? 75.206 -17.606 25.687 1.00 56.90 353 LEU A C 1
ATOM 2679 O O . LEU A 1 353 ? 75.671 -16.473 25.608 1.00 40.61 353 LEU A O 1
ATOM 2684 N N . THR A 1 354 ? 75.928 -18.703 25.521 1.00 32.41 354 THR A N 1
ATOM 2685 C CA . THR A 1 354 ? 77.350 -18.660 25.234 1.00 63.53 354 THR A CA 1
ATOM 2686 C C . THR A 1 354 ? 77.600 -17.881 23.952 1.00 55.26 354 THR A C 1
ATOM 2687 O O . THR A 1 354 ? 78.404 -16.946 23.923 1.00 45.93 354 THR A O 1
ATOM 2691 N N . THR A 1 355 ? 76.895 -18.264 22.896 1.00 41.54 355 THR A N 1
ATOM 2692 C CA . THR A 1 355 ? 76.990 -17.582 21.615 1.00 39.68 355 THR A CA 1
ATOM 2693 C C . THR A 1 355 ? 76.765 -16.083 21.771 1.00 50.14 355 THR A C 1
ATOM 2694 O O . THR A 1 355 ? 77.511 -15.272 21.228 1.00 80.94 355 THR A O 1
ATOM 2698 N N . LYS A 1 356 ? 75.739 -15.724 22.532 1.00 61.36 356 LYS A N 1
ATOM 2699 C CA . LYS A 1 356 ? 75.389 -14.327 22.735 1.00 51.90 356 LYS A CA 1
ATOM 2700 C C . LYS A 1 356 ? 76.502 -13.580 23.462 1.00 62.84 356 LYS A C 1
ATOM 2701 O O . LYS A 1 356 ? 76.774 -12.413 23.179 1.00 45.33 356 LYS A O 1
ATOM 2707 N N . ALA A 1 357 ? 77.144 -14.265 24.399 1.00 39.11 357 ALA A N 1
ATOM 2708 C CA . ALA A 1 357 ? 78.228 -13.674 25.176 1.00 79.73 357 ALA A CA 1
ATOM 2709 C C . ALA A 1 357 ? 79.498 -13.566 24.344 1.00 51.61 357 ALA A C 1
ATOM 2710 O O . ALA A 1 357 ? 80.301 -12.653 24.524 1.00 63.67 357 ALA A O 1
ATOM 2712 N N . ARG A 1 358 ? 79.667 -14.515 23.433 1.00 75.06 358 ARG A N 1
ATOM 2713 C CA . ARG A 1 358 ? 80.841 -14.570 22.582 1.00 49.48 358 ARG A CA 1
ATOM 2714 C C . ARG A 1 358 ? 80.824 -13.420 21.580 1.00 48.62 358 ARG A C 1
ATOM 2715 O O . ARG A 1 358 ? 81.869 -12.970 21.115 1.00 96.48 358 ARG A O 1
ATOM 2723 N N . GLU A 1 359 ? 79.629 -12.953 21.243 1.00 66.91 359 GLU A N 1
ATOM 2724 C CA . GLU A 1 359 ? 79.484 -11.877 20.274 1.00 61.97 359 GLU A CA 1
ATOM 2725 C C . GLU A 1 359 ? 79.550 -10.520 20.953 1.00 70.29 359 GLU A C 1
ATOM 2726 O O . GLU A 1 359 ? 79.891 -9.520 20.325 1.00 95.20 359 GLU A O 1
ATOM 2732 N N . ALA A 1 360 ? 79.215 -10.486 22.237 1.00 69.13 360 ALA A N 1
ATOM 2733 C CA . ALA A 1 360 ? 79.253 -9.241 22.988 1.00 73.42 360 ALA A CA 1
ATOM 2734 C C . ALA A 1 360 ? 80.696 -8.875 23.304 1.00 62.68 360 ALA A C 1
ATOM 2735 O O . ALA A 1 360 ? 81.094 -7.716 23.196 1.00 77.54 360 ALA A O 1
ATOM 2737 N N . LEU A 1 361 ? 81.475 -9.882 23.683 1.00 46.04 361 LEU A N 1
ATOM 2738 C CA . LEU A 1 361 ? 82.881 -9.690 24.024 1.00 49.79 361 LEU A CA 1
ATOM 2739 C C . LEU A 1 361 ? 83.781 -9.662 22.787 1.00 57.98 361 LEU A C 1
ATOM 2740 O O . LEU A 1 361 ? 85.003 -9.568 22.907 1.00 62.06 361 LEU A O 1
ATOM 2745 N N . GLY A 1 362 ? 83.180 -9.760 21.606 1.00 91.92 362 GLY A N 1
ATOM 2746 C CA . GLY A 1 362 ? 83.927 -9.700 20.362 1.00 61.99 362 GLY A CA 1
ATOM 2747 C C . GLY A 1 362 ? 84.795 -10.906 20.045 1.00 92.70 362 GLY A C 1
ATOM 2748 O O . GLY A 1 362 ? 85.768 -10.793 19.301 1.00 86.50 362 GLY A O 1
ATOM 2749 N N . LEU A 1 363 ? 84.446 -12.063 20.598 1.00 72.65 363 LEU A N 1
ATOM 2750 C CA . LEU A 1 363 ? 85.203 -13.288 20.344 1.00 61.21 363 LEU A CA 1
ATOM 2751 C C . LEU A 1 363 ? 84.771 -13.958 19.033 1.00 70.86 363 LEU A C 1
ATOM 2752 O O . LEU A 1 363 ? 83.737 -13.606 18.463 1.00 66.79 363 LEU A O 1
ATOM 2757 N N . PRO A 1 364 ? 85.569 -14.912 18.555 1.00 61.12 364 PRO A N 1
ATOM 2758 C CA . PRO A 1 364 ? 85.303 -15.590 17.278 1.00 97.09 364 PRO A CA 1
ATOM 2759 C C . PRO A 1 364 ? 83.979 -16.346 17.238 1.00 97.09 364 PRO A C 1
ATOM 2760 O O . PRO A 1 364 ? 82.935 -15.759 16.952 1.00 93.67 364 PRO A O 1
ATOM 2764 N N . HIS A 1 365 ? 84.047 -17.647 17.501 1.00 61.44 365 HIS A N 1
ATOM 2765 C CA . HIS A 1 365 ? 82.886 -18.533 17.490 1.00 47.45 365 HIS A CA 1
ATOM 2766 C C . HIS A 1 365 ? 83.292 -19.783 18.247 1.00 76.98 365 HIS A C 1
ATOM 2767 O O . HIS A 1 365 ? 84.375 -20.322 18.018 1.00 60.95 365 HIS A O 1
ATOM 2774 N N . SER A 1 366 ? 82.435 -20.245 19.151 1.00 53.63 366 SER A N 1
ATOM 2775 C CA . SER A 1 366 ? 82.792 -21.385 19.984 1.00 51.92 366 SER A CA 1
ATOM 2776 C C . SER A 1 366 ? 83.102 -22.653 19.197 1.00 82.59 366 SER A C 1
ATOM 2777 O O . SER A 1 366 ? 82.459 -22.952 18.188 1.00 53.57 366 SER A O 1
ATOM 2780 N N . ASP A 1 367 ? 84.106 -23.383 19.673 1.00 44.07 367 ASP A N 1
ATOM 2781 C CA . ASP A 1 367 ? 84.479 -24.675 19.105 1.00 61.18 367 ASP A CA 1
ATOM 2782 C C . ASP A 1 367 ? 84.148 -25.779 20.112 1.00 50.51 367 ASP A C 1
ATOM 2783 O O . ASP A 1 367 ? 84.380 -26.960 19.862 1.00 51.59 367 ASP A O 1
ATOM 2788 N N . VAL A 1 368 ? 83.599 -25.378 21.254 1.00 33.98 368 VAL A N 1
ATOM 2789 C CA . VAL A 1 368 ? 83.256 -26.317 22.319 1.00 53.90 368 VAL A CA 1
ATOM 2790 C C . VAL A 1 368 ? 82.094 -27.261 21.985 1.00 44.95 368 VAL A C 1
ATOM 2791 O O . VAL A 1 368 ? 82.087 -28.420 22.408 1.00 49.10 368 VAL A O 1
ATOM 2795 N N . PHE A 1 369 ? 81.117 -26.770 21.230 1.00 50.82 369 PHE A N 1
ATOM 2796 C CA . PHE A 1 369 ? 79.935 -27.567 20.903 1.00 39.48 369 PHE A CA 1
ATOM 2797 C C . PHE A 1 369 ? 80.031 -28.267 19.552 1.00 48.70 369 PHE A C 1
ATOM 2798 O O . PHE A 1 369 ? 80.596 -27.732 18.600 1.00 70.55 369 PHE A O 1
ATOM 2806 N N . ARG A 1 370 ? 79.463 -29.465 19.478 1.00 36.80 370 ARG A N 1
ATOM 2807 C CA . ARG A 1 370 ? 79.415 -30.210 18.232 1.00 38.29 370 ARG A CA 1
ATOM 2808 C C . ARG A 1 370 ? 78.348 -29.598 17.345 1.00 39.06 370 ARG A C 1
ATOM 2809 O O . ARG A 1 370 ? 77.261 -29.267 17.816 1.00 45.06 370 ARG A O 1
ATOM 2817 N N . GLN A 1 371 ? 78.652 -29.441 16.063 1.00 51.77 371 GLN A N 1
ATOM 2818 C CA . GLN A 1 371 ? 77.684 -28.877 15.133 1.00 66.48 371 GLN A CA 1
ATOM 2819 C C . GLN A 1 371 ? 76.948 -29.994 14.419 1.00 53.99 371 GLN A C 1
ATOM 2820 O O . GLN A 1 371 ? 77.461 -31.107 14.299 1.00 87.63 371 GLN A O 1
ATOM 2826 N N . ALA A 1 372 ? 75.737 -29.703 13.957 1.00 97.09 372 ALA A N 1
ATOM 2827 C CA . ALA A 1 372 ? 74.961 -30.687 13.216 1.00 54.06 372 ALA A CA 1
ATOM 2828 C C . ALA A 1 372 ? 75.631 -30.914 11.872 1.00 87.64 372 ALA A C 1
ATOM 2829 O O . ALA A 1 372 ? 76.204 -29.987 11.294 1.00 96.79 372 ALA A O 1
ATOM 2831 N N . LYS A 1 373 ? 75.560 -32.147 11.379 1.00 97.09 373 LYS A N 1
ATOM 2832 C CA . LYS A 1 373 ? 76.185 -32.505 10.106 1.00 97.09 373 LYS A CA 1
ATOM 2833 C C . LYS A 1 373 ? 75.725 -31.609 8.958 1.00 97.09 373 LYS A C 1
ATOM 2834 O O . LYS A 1 373 ? 74.637 -31.030 8.997 1.00 92.02 373 LYS A O 1
ATOM 2840 N N . ASP A 1 374 ? 76.565 -31.497 7.936 1.00 95.01 374 ASP A N 1
ATOM 2841 C CA . ASP A 1 374 ? 76.232 -30.687 6.775 1.00 97.09 374 ASP A CA 1
ATOM 2842 C C . ASP A 1 374 ? 75.538 -31.542 5.730 1.00 97.09 374 ASP A C 1
ATOM 2843 O O . ASP A 1 374 ? 75.823 -32.735 5.603 1.00 61.28 374 ASP A O 1
ATOM 2848 N N . VAL A 1 375 ? 74.617 -30.928 4.994 1.00 80.38 375 VAL A N 1
ATOM 2849 C CA . VAL A 1 375 ? 73.925 -31.611 3.910 1.00 93.18 375 VAL A CA 1
ATOM 2850 C C . VAL A 1 375 ? 74.644 -31.318 2.595 1.00 95.63 375 VAL A C 1
ATOM 2851 O O . VAL A 1 375 ? 75.048 -30.184 2.339 1.00 92.54 375 VAL A O 1
ATOM 2855 N N . ALA A 1 376 ? 74.799 -32.348 1.769 1.00 97.09 376 ALA A N 1
ATOM 2856 C CA . ALA A 1 376 ? 75.524 -32.241 0.504 1.00 97.09 376 ALA A CA 1
ATOM 2857 C C . ALA A 1 376 ? 74.893 -31.295 -0.527 1.00 97.09 376 ALA A C 1
ATOM 2858 O O . ALA A 1 376 ? 73.846 -30.694 -0.285 1.00 92.48 376 ALA A O 1
ATOM 2860 N N . GLU A 1 377 ? 75.556 -31.191 -1.679 1.00 97.09 377 GLU A N 1
ATOM 2861 C CA . GLU A 1 377 ? 75.138 -30.346 -2.805 1.00 84.54 377 GLU A CA 1
ATOM 2862 C C . GLU A 1 377 ? 73.631 -30.087 -2.912 1.00 88.36 377 GLU A C 1
ATOM 2863 O O . GLU A 1 377 ? 72.841 -31.005 -3.170 1.00 69.04 377 GLU A O 1
ATOM 2869 N N . SER A 1 378 ? 73.243 -28.828 -2.742 1.00 71.71 378 SER A N 1
ATOM 2870 C CA . SER A 1 378 ? 71.837 -28.451 -2.843 1.00 97.09 378 SER A CA 1
ATOM 2871 C C . SER A 1 378 ? 71.391 -28.313 -4.300 1.00 86.12 378 SER A C 1
ATOM 2872 O O . SER A 1 378 ? 71.004 -27.231 -4.737 1.00 97.09 378 SER A O 1
ATOM 2875 N N . ASP A 1 379 ? 71.438 -29.413 -5.046 1.00 49.19 379 ASP A N 1
ATOM 2876 C CA . ASP A 1 379 ? 71.031 -29.397 -6.455 1.00 71.47 379 ASP A CA 1
ATOM 2877 C C . ASP A 1 379 ? 69.518 -29.550 -6.672 1.00 82.15 379 ASP A C 1
ATOM 2878 O O . ASP A 1 379 ? 68.877 -28.707 -7.306 1.00 55.48 379 ASP A O 1
ATOM 2883 N N . ARG A 1 380 ? 68.960 -30.634 -6.140 1.00 83.67 380 ARG A N 1
ATOM 2884 C CA . ARG A 1 380 ? 67.558 -30.982 -6.368 1.00 49.66 380 ARG A CA 1
ATOM 2885 C C . ARG A 1 380 ? 66.506 -30.116 -5.669 1.00 30.59 380 ARG A C 1
ATOM 2886 O O . ARG A 1 380 ? 66.816 -29.322 -4.781 1.00 43.07 380 ARG A O 1
ATOM 2894 N N . GLY A 1 381 ? 65.256 -30.283 -6.095 1.00 31.19 381 GLY A N 1
ATOM 2895 C CA . GLY A 1 381 ? 64.144 -29.525 -5.555 1.00 38.13 381 GLY A CA 1
ATOM 2896 C C . GLY A 1 381 ? 63.674 -30.029 -4.207 1.00 36.78 381 GLY A C 1
ATOM 2897 O O . GLY A 1 381 ? 64.297 -30.903 -3.598 1.00 28.39 381 GLY A O 1
ATOM 2898 N N . PHE A 1 382 ? 62.554 -29.493 -3.739 1.00 32.72 382 PHE A N 1
ATOM 2899 C CA . PHE A 1 382 ? 62.068 -29.850 -2.413 1.00 21.83 382 PHE A CA 1
ATOM 2900 C C . PHE A 1 382 ? 60.658 -30.358 -2.431 1.00 24.43 382 PHE A C 1
ATOM 2901 O O . PHE A 1 382 ? 59.876 -29.995 -3.315 1.00 24.96 382 PHE A O 1
ATOM 2909 N N . SER A 1 383 ? 60.332 -31.192 -1.441 1.00 22.69 383 SER A N 1
ATOM 2910 C CA . SER A 1 383 ? 58.965 -31.685 -1.292 1.00 26.85 383 SER A CA 1
ATOM 2911 C C . SER A 1 383 ? 58.154 -30.601 -0.612 1.00 36.84 383 SER A C 1
ATOM 2912 O O . SER A 1 383 ? 58.720 -29.646 -0.068 1.00 22.00 383 SER A O 1
ATOM 2915 N N . LEU A 1 384 ? 56.835 -30.756 -0.645 1.00 19.28 384 LEU A N 1
ATOM 2916 C CA . LEU A 1 384 ? 55.929 -29.787 -0.043 1.00 23.75 384 LEU A CA 1
ATOM 2917 C C . LEU A 1 384 ? 56.346 -29.437 1.387 1.00 32.90 384 LEU A C 1
ATOM 2918 O O . LEU A 1 384 ? 56.542 -28.267 1.716 1.00 28.66 384 LEU A O 1
ATOM 2923 N N . ALA A 1 385 ? 56.498 -30.459 2.224 1.00 17.21 385 ALA A N 1
ATOM 2924 C CA . ALA A 1 385 ? 56.868 -30.265 3.629 1.00 24.91 385 ALA A CA 1
ATOM 2925 C C . ALA A 1 385 ? 58.212 -29.581 3.811 1.00 39.24 385 ALA A C 1
ATOM 2926 O O . ALA A 1 385 ? 58.402 -28.812 4.755 1.00 26.77 385 ALA A O 1
ATOM 2928 N N . GLN A 1 386 ? 59.154 -29.887 2.927 1.00 23.47 386 GLN A N 1
ATOM 2929 C CA . GLN A 1 386 ? 60.491 -29.310 3.008 1.00 26.24 386 GLN A CA 1
ATOM 2930 C C . GLN A 1 386 ? 60.428 -27.817 2.716 1.00 43.33 386 GLN A C 1
ATOM 2931 O O . GLN A 1 386 ? 61.192 -27.025 3.276 1.00 28.64 386 GLN A O 1
ATOM 2937 N N . LYS A 1 387 ? 59.501 -27.443 1.841 1.00 19.93 387 LYS A N 1
ATOM 2938 C CA . LYS A 1 387 ? 59.264 -26.045 1.511 1.00 34.67 387 LYS A CA 1
ATOM 2939 C C . LYS A 1 387 ? 58.551 -25.352 2.665 1.00 24.27 387 LYS A C 1
ATOM 2940 O O . LYS A 1 387 ? 58.835 -24.195 2.981 1.00 31.12 387 LYS A O 1
ATOM 2946 N N . MET A 1 388 ? 57.631 -26.057 3.312 1.00 23.98 388 MET A N 1
ATOM 2947 C CA . MET A 1 388 ? 56.911 -25.452 4.426 1.00 21.63 388 MET A CA 1
ATOM 2948 C C . MET A 1 388 ? 57.872 -25.154 5.557 1.00 25.08 388 MET A C 1
ATOM 2949 O O . MET A 1 388 ? 57.892 -24.046 6.095 1.00 23.58 388 MET A O 1
ATOM 2954 N N . VAL A 1 389 ? 58.683 -26.144 5.917 1.00 22.77 389 VAL A N 1
ATOM 2955 C CA . VAL A 1 389 ? 59.625 -25.938 7.003 1.00 30.20 389 VAL A CA 1
ATOM 2956 C C . VAL A 1 389 ? 60.651 -24.886 6.599 1.00 32.18 389 VAL A C 1
ATOM 2957 O O . VAL A 1 389 ? 61.015 -24.031 7.402 1.00 30.17 389 VAL A O 1
ATOM 2961 N N . GLY A 1 390 ? 61.095 -24.930 5.345 1.00 35.28 390 GLY A N 1
ATOM 2962 C CA . GLY A 1 390 ? 62.076 -23.971 4.863 1.00 27.20 390 GLY A CA 1
ATOM 2963 C C . GLY A 1 390 ? 61.597 -22.538 5.037 1.00 18.87 390 GLY A C 1
ATOM 2964 O O . GLY A 1 390 ? 62.311 -21.674 5.558 1.00 35.38 390 GLY A O 1
ATOM 2965 N N . ARG A 1 391 ? 60.372 -22.288 4.598 1.00 27.99 391 ARG A N 1
ATOM 2966 C CA . ARG A 1 391 ? 59.769 -20.969 4.710 1.00 17.77 391 ARG A CA 1
ATOM 2967 C C . ARG A 1 391 ? 59.705 -20.535 6.175 1.00 40.23 391 ARG A C 1
ATOM 2968 O O . ARG A 1 391 ? 59.930 -19.372 6.493 1.00 25.01 391 ARG A O 1
ATOM 2976 N N . ALA A 1 392 ? 59.430 -21.467 7.080 1.00 29.02 392 ALA A N 1
ATOM 2977 C CA . ALA A 1 392 ? 59.402 -21.105 8.498 1.00 25.33 392 ALA A CA 1
ATOM 2978 C C . ALA A 1 392 ? 60.797 -20.803 9.032 1.00 26.60 392 ALA A C 1
ATOM 2979 O O . ALA A 1 392 ? 60.952 -20.351 10.164 1.00 26.05 392 ALA A O 1
ATOM 2981 N N . CYS A 1 393 ? 61.815 -21.056 8.217 1.00 30.73 393 CYS A N 1
ATOM 2982 C CA . CYS A 1 393 ? 63.192 -20.816 8.631 1.00 25.23 393 CYS A CA 1
ATOM 2983 C C . CYS A 1 393 ? 63.865 -19.709 7.823 1.00 42.59 393 CYS A C 1
ATOM 2984 O O . CYS A 1 393 ? 65.060 -19.470 7.965 1.00 36.44 393 CYS A O 1
ATOM 2987 N N . GLY A 1 394 ? 63.093 -19.038 6.977 1.00 39.24 394 GLY A N 1
ATOM 2988 C CA . GLY A 1 394 ? 63.617 -17.956 6.167 1.00 49.97 394 GLY A CA 1
ATOM 2989 C C . GLY A 1 394 ? 64.405 -18.436 4.965 1.00 65.40 394 GLY A C 1
ATOM 2990 O O . GLY A 1 394 ? 65.211 -17.696 4.419 1.00 38.54 394 GLY A O 1
ATOM 2991 N N . VAL A 1 395 ? 64.168 -19.676 4.551 1.00 41.35 395 VAL A N 1
ATOM 2992 C CA . VAL A 1 395 ? 64.868 -20.259 3.411 1.00 32.05 395 VAL A CA 1
ATOM 2993 C C . VAL A 1 395 ? 63.869 -20.916 2.440 1.00 35.50 395 VAL A C 1
ATOM 2994 O O . VAL A 1 395 ? 62.695 -21.065 2.761 1.00 48.07 395 VAL A O 1
ATOM 2998 N N . LYS A 1 396 ? 64.333 -21.278 1.248 1.00 31.01 396 LYS A N 1
ATOM 2999 C CA . LYS A 1 396 ? 63.489 -21.905 0.236 1.00 31.68 396 LYS A CA 1
ATOM 3000 C C . LYS A 1 396 ? 63.071 -23.322 0.613 1.00 50.51 396 LYS A C 1
ATOM 3001 O O . LYS A 1 396 ? 62.013 -23.787 0.224 1.00 32.34 396 LYS A O 1
ATOM 3007 N N . GLY A 1 397 ? 63.908 -24.008 1.374 1.00 27.89 397 GLY A N 1
ATOM 3008 C CA . GLY A 1 397 ? 63.642 -25.384 1.740 1.00 25.80 397 GLY A CA 1
ATOM 3009 C C . GLY A 1 397 ? 64.694 -25.975 2.648 1.00 25.08 397 GLY A C 1
ATOM 3010 O O . GLY A 1 397 ? 65.841 -25.532 2.672 1.00 41.30 397 GLY A O 1
ATOM 3011 N N . ILE A 1 398 ? 64.292 -26.971 3.425 1.00 36.85 398 ILE A N 1
ATOM 3012 C CA . ILE A 1 398 ? 65.213 -27.628 4.334 1.00 29.08 398 ILE A CA 1
ATOM 3013 C C . ILE A 1 398 ? 65.361 -29.103 3.981 1.00 29.90 398 ILE A C 1
ATOM 3014 O O . ILE A 1 398 ? 64.374 -29.787 3.758 1.00 30.43 398 ILE A O 1
ATOM 3019 N N . ARG A 1 399 ? 66.593 -29.594 3.923 1.00 30.49 399 ARG A N 1
ATOM 3020 C CA . ARG A 1 399 ? 66.811 -30.982 3.528 1.00 23.68 399 ARG A CA 1
ATOM 3021 C C . ARG A 1 399 ? 66.821 -31.958 4.713 1.00 25.87 399 ARG A C 1
ATOM 3022 O O . ARG A 1 399 ? 67.194 -31.604 5.832 1.00 35.77 399 ARG A O 1
ATOM 3030 N N . PRO A 1 400 ? 66.372 -33.182 4.456 1.00 27.74 400 PRO A N 1
ATOM 3031 C CA . PRO A 1 400 ? 66.353 -34.235 5.474 1.00 26.75 400 PRO A CA 1
ATOM 3032 C C . PRO A 1 400 ? 67.723 -34.380 6.111 1.00 28.20 400 PRO A C 1
ATOM 3033 O O . PRO A 1 400 ? 68.730 -34.376 5.410 1.00 32.96 400 PRO A O 1
ATOM 3037 N N . GLY A 1 401 ? 67.759 -34.502 7.429 1.00 37.18 401 GLY A N 1
ATOM 3038 C CA . GLY A 1 401 ? 69.016 -34.654 8.135 1.00 22.16 401 GLY A CA 1
ATOM 3039 C C . GLY A 1 401 ? 69.512 -33.326 8.662 1.00 38.30 401 GLY A C 1
ATOM 3040 O O . GLY A 1 401 ? 70.345 -33.274 9.556 1.00 29.99 401 GLY A O 1
ATOM 3041 N N . ALA A 1 402 ? 68.997 -32.234 8.120 1.00 28.13 402 ALA A N 1
ATOM 3042 C CA . ALA A 1 402 ? 69.447 -30.938 8.587 1.00 34.48 402 ALA A CA 1
ATOM 3043 C C . ALA A 1 402 ? 68.775 -30.580 9.902 1.00 34.43 402 ALA A C 1
ATOM 3044 O O . ALA A 1 402 ? 67.633 -30.959 10.167 1.00 33.43 402 ALA A O 1
ATOM 3046 N N . TYR A 1 403 ? 69.502 -29.854 10.731 1.00 32.05 403 TYR A N 1
ATOM 3047 C CA . TYR A 1 403 ? 68.954 -29.348 11.959 1.00 35.76 403 TYR A CA 1
ATOM 3048 C C . TYR A 1 403 ? 68.426 -27.956 11.675 1.00 41.72 403 TYR A C 1
ATOM 3049 O O . TYR A 1 403 ? 69.106 -27.150 11.047 1.00 45.54 403 TYR A O 1
ATOM 3058 N N . CYS A 1 404 ? 67.223 -27.663 12.144 1.00 32.72 404 CYS A N 1
ATOM 3059 C CA . CYS A 1 404 ? 66.667 -26.337 11.941 1.00 24.67 404 CYS A CA 1
ATOM 3060 C C . CYS A 1 404 ? 65.742 -25.951 13.086 1.00 21.93 404 CYS A C 1
ATOM 3061 O O . CYS A 1 404 ? 65.445 -26.767 13.965 1.00 28.79 404 CYS A O 1
ATOM 3064 N N . GLU A 1 405 ? 65.286 -24.703 13.063 1.00 32.96 405 GLU A N 1
ATOM 3065 C CA . GLU A 1 405 ? 64.451 -24.164 14.125 1.00 35.68 405 GLU A CA 1
ATOM 3066 C C . GLU A 1 405 ? 63.300 -23.336 13.571 1.00 39.90 405 GLU A C 1
ATOM 3067 O O . GLU A 1 405 ? 63.337 -22.116 13.622 1.00 33.20 405 GLU A O 1
ATOM 3073 N N . PRO A 1 406 ? 62.270 -24.007 13.072 1.00 28.63 406 PRO A N 1
ATOM 3074 C CA . PRO A 1 406 ? 61.123 -23.333 12.461 1.00 23.11 406 PRO A CA 1
ATOM 3075 C C . PRO A 1 406 ? 60.349 -22.465 13.438 1.00 25.49 406 PRO A C 1
ATOM 3076 O O . PRO A 1 406 ? 60.174 -22.814 14.605 1.00 25.85 406 PRO A O 1
ATOM 3080 N N . LYS A 1 407 ? 59.886 -21.335 12.928 1.00 31.77 407 LYS A N 1
ATOM 3081 C CA . LYS A 1 407 ? 59.034 -20.418 13.660 1.00 24.98 407 LYS A CA 1
ATOM 3082 C C . LYS A 1 407 ? 57.689 -21.103 13.917 1.00 34.06 407 LYS A C 1
ATOM 3083 O O . LYS A 1 407 ? 57.145 -21.783 13.048 1.00 26.61 407 LYS A O 1
ATOM 3089 N N . MET A 1 408 ? 57.163 -20.942 15.121 1.00 20.36 408 MET A N 1
ATOM 3090 C CA . MET A 1 408 ? 55.898 -21.565 15.472 1.00 37.19 408 MET A CA 1
ATOM 3091 C C . MET A 1 408 ? 54.724 -20.604 15.282 1.00 22.64 408 MET A C 1
ATOM 3092 O O . MET A 1 408 ? 54.607 -19.614 15.996 1.00 33.30 408 MET A O 1
ATOM 3097 N N . THR A 1 409 ? 53.859 -20.896 14.317 1.00 33.50 409 THR A N 1
ATOM 3098 C CA . THR A 1 409 ? 52.694 -20.049 14.060 1.00 18.64 409 THR A CA 1
ATOM 3099 C C . THR A 1 409 ? 51.511 -20.423 14.952 1.00 28.22 409 THR A C 1
ATOM 3100 O O . THR A 1 409 ? 50.810 -19.550 15.458 1.00 24.03 409 THR A O 1
ATOM 3104 N N . SER A 1 410 ? 51.296 -21.718 15.158 1.00 22.78 410 SER A N 1
ATOM 3105 C CA . SER A 1 410 ? 50.194 -22.176 15.999 1.00 26.92 410 SER A CA 1
ATOM 3106 C C . SER A 1 410 ? 50.632 -23.271 16.953 1.00 23.70 410 SER A C 1
ATOM 3107 O O . SER A 1 410 ? 51.335 -24.200 16.566 1.00 29.11 410 SER A O 1
ATOM 3110 N N . VAL A 1 411 ? 50.206 -23.162 18.204 1.00 22.87 411 VAL A N 1
ATOM 3111 C CA . VAL A 1 411 ? 50.522 -24.170 19.204 1.00 16.43 411 VAL A CA 1
ATOM 3112 C C . VAL A 1 411 ? 49.238 -24.592 19.919 1.00 30.54 411 VAL A C 1
ATOM 3113 O O . VAL A 1 411 ? 48.513 -23.754 20.450 1.00 26.39 411 VAL A O 1
ATOM 3117 N N . GLY A 1 412 ? 48.943 -25.886 19.920 1.00 20.23 412 GLY A N 1
ATOM 3118 C CA . GLY A 1 412 ? 47.764 -26.377 20.612 1.00 23.53 412 GLY A CA 1
ATOM 3119 C C . GLY A 1 412 ? 48.074 -27.054 21.941 1.00 17.90 412 GLY A C 1
ATOM 3120 O O . GLY A 1 412 ? 49.146 -27.619 22.141 1.00 21.45 412 GLY A O 1
ATOM 3121 N N . SER A 1 413 ? 47.126 -26.989 22.863 1.00 22.97 413 SER A N 1
ATOM 3122 C CA . SER A 1 413 ? 47.273 -27.646 24.154 1.00 14.97 413 SER A CA 1
ATOM 3123 C C . SER A 1 413 ? 45.901 -28.129 24.626 1.00 21.44 413 SER A C 1
ATOM 3124 O O . SER A 1 413 ? 44.911 -27.410 24.504 1.00 21.15 413 SER A O 1
ATOM 3127 N N . GLN A 1 414 ? 45.835 -29.347 25.153 1.00 19.27 414 GLN A N 1
ATOM 3128 C CA . GLN A 1 414 ? 44.567 -29.879 25.651 1.00 17.74 414 GLN A CA 1
ATOM 3129 C C . GLN A 1 414 ? 44.657 -30.123 27.151 1.00 28.00 414 GLN A C 1
ATOM 3130 O O . GLN A 1 414 ? 45.682 -29.840 27.759 1.00 25.37 414 GLN A O 1
ATOM 3136 N N . ASP A 1 415 ? 43.609 -30.669 27.751 1.00 15.92 415 ASP A N 1
ATOM 3137 C CA . ASP A 1 415 ? 43.562 -30.706 29.222 1.00 16.65 415 ASP A CA 1
ATOM 3138 C C . ASP A 1 415 ? 44.155 -31.896 29.957 1.00 18.97 415 ASP A C 1
ATOM 3139 O O . ASP A 1 415 ? 44.146 -31.908 31.184 1.00 22.82 415 ASP A O 1
ATOM 3144 N N . THR A 1 416 ? 44.642 -32.911 29.242 1.00 11.38 416 THR A N 1
ATOM 3145 C CA . THR A 1 416 ? 45.344 -33.996 29.930 1.00 12.19 416 THR A CA 1
ATOM 3146 C C . THR A 1 416 ? 46.871 -33.852 29.829 1.00 22.62 416 THR A C 1
ATOM 3147 O O . THR A 1 416 ? 47.589 -34.419 30.642 1.00 24.43 416 THR A O 1
ATOM 3151 N N . THR A 1 417 ? 47.368 -33.106 28.839 1.00 13.90 417 THR A N 1
ATOM 3152 C CA . THR A 1 417 ? 48.786 -32.734 28.861 1.00 13.00 417 THR A CA 1
ATOM 3153 C C . THR A 1 417 ? 48.966 -31.325 29.429 1.00 18.02 417 THR A C 1
ATOM 3154 O O . THR A 1 417 ? 50.074 -30.945 29.812 1.00 28.10 417 THR A O 1
ATOM 3158 N N . GLY A 1 418 ? 47.870 -30.563 29.486 1.00 18.11 418 GLY A N 1
ATOM 3159 C CA . GLY A 1 418 ? 47.884 -29.175 29.938 1.00 21.59 418 GLY A CA 1
ATOM 3160 C C . GLY A 1 418 ? 48.589 -28.909 31.259 1.00 20.75 418 GLY A C 1
ATOM 3161 O O . GLY A 1 418 ? 49.494 -28.082 31.342 1.00 23.59 418 GLY A O 1
ATOM 3162 N N . PRO A 1 419 ? 48.160 -29.605 32.301 1.00 15.87 419 PRO A N 1
ATOM 3163 C CA . PRO A 1 419 ? 48.785 -29.481 33.622 1.00 16.39 419 PRO A CA 1
ATOM 3164 C C . PRO A 1 419 ? 50.290 -29.720 33.566 1.00 21.70 419 PRO A C 1
ATOM 3165 O O . PRO A 1 419 ? 51.028 -28.989 34.221 1.00 24.68 419 PRO A O 1
ATOM 3169 N N . MET A 1 420 ? 50.743 -30.698 32.785 1.00 20.03 420 MET A N 1
ATOM 3170 C CA . MET A 1 420 ? 52.180 -30.954 32.666 1.00 25.68 420 MET A CA 1
ATOM 3171 C C . MET A 1 420 ? 52.856 -29.831 31.905 1.00 34.87 420 MET A C 1
ATOM 3172 O O . MET A 1 420 ? 53.935 -29.371 32.281 1.00 30.60 420 MET A O 1
ATOM 3177 N N . THR A 1 421 ? 52.222 -29.399 30.824 1.00 19.78 421 THR A N 1
ATOM 3178 C CA . THR A 1 421 ? 52.766 -28.321 30.019 1.00 22.04 421 THR A CA 1
ATOM 3179 C C . THR A 1 421 ? 52.864 -27.051 30.849 1.00 19.59 421 THR A C 1
ATOM 3180 O O . THR A 1 421 ? 53.813 -26.287 30.725 1.00 24.56 421 THR A O 1
ATOM 3184 N N . ARG A 1 422 ? 51.872 -26.833 31.704 1.00 21.09 422 ARG A N 1
ATOM 3185 C CA . ARG A 1 422 ? 51.881 -25.665 32.562 1.00 23.15 422 ARG A CA 1
ATOM 3186 C C . ARG A 1 422 ? 53.085 -25.747 33.503 1.00 23.85 422 ARG A C 1
ATOM 3187 O O . ARG A 1 422 ? 53.805 -24.760 33.710 1.00 21.41 422 ARG A O 1
ATOM 3195 N N . ASP A 1 423 ? 53.335 -26.935 34.042 1.00 17.78 423 ASP A N 1
ATOM 3196 C CA . ASP A 1 423 ? 54.479 -27.106 34.941 1.00 21.25 423 ASP A CA 1
ATOM 3197 C C . ASP A 1 423 ? 55.802 -26.887 34.232 1.00 19.12 423 ASP A C 1
ATOM 3198 O O . ASP A 1 423 ? 56.691 -26.230 34.771 1.00 22.68 423 ASP A O 1
ATOM 3203 N N . GLU A 1 424 ? 55.915 -27.409 33.011 1.00 19.68 424 GLU A N 1
ATOM 3204 C CA . GLU A 1 424 ? 57.130 -27.256 32.227 1.00 29.22 424 GLU A CA 1
ATOM 3205 C C . GLU A 1 424 ? 57.346 -25.787 31.922 1.00 19.86 424 GLU A C 1
ATOM 3206 O O . GLU A 1 424 ? 58.476 -25.307 31.913 1.00 24.57 424 GLU A O 1
ATOM 3212 N N . LEU A 1 425 ? 56.254 -25.068 31.681 1.00 26.18 425 LEU A N 1
ATOM 3213 C CA . LEU A 1 425 ? 56.346 -23.639 31.410 1.00 22.55 425 LEU A CA 1
ATOM 3214 C C . LEU A 1 425 ? 56.868 -22.894 32.633 1.00 32.58 425 LEU A C 1
ATOM 3215 O O . LEU A 1 425 ? 57.597 -21.915 32.503 1.00 29.52 425 LEU A O 1
ATOM 3220 N N . LYS A 1 426 ? 56.480 -23.348 33.820 1.00 21.42 426 LYS A N 1
ATOM 3221 C CA . LYS A 1 426 ? 56.951 -22.725 35.052 1.00 31.11 426 LYS A CA 1
ATOM 3222 C C . LYS A 1 426 ? 58.442 -22.971 35.196 1.00 41.33 426 LYS A C 1
ATOM 3223 O O . LYS A 1 426 ? 59.188 -22.074 35.595 1.00 37.37 426 LYS A O 1
ATOM 3229 N N . ASP A 1 427 ? 58.871 -24.189 34.868 1.00 19.14 427 ASP A N 1
ATOM 3230 C CA . ASP A 1 427 ? 60.285 -24.558 34.989 1.00 29.02 427 ASP A CA 1
ATOM 3231 C C . ASP A 1 427 ? 61.144 -23.743 34.042 1.00 37.34 427 ASP A C 1
ATOM 3232 O O . ASP A 1 427 ? 62.332 -23.555 34.281 1.00 38.20 427 ASP A O 1
ATOM 3237 N N . LEU A 1 428 ? 60.541 -23.278 32.954 1.00 22.34 428 LEU A N 1
ATOM 3238 C CA . LEU A 1 428 ? 61.264 -22.509 31.957 1.00 28.12 428 LEU A CA 1
ATOM 3239 C C . LEU A 1 428 ? 61.120 -21.030 32.244 1.00 30.26 428 LEU A C 1
ATOM 3240 O O . LEU A 1 428 ? 61.544 -20.193 31.452 1.00 29.61 428 LEU A O 1
ATOM 3245 N N . ALA A 1 429 ? 60.491 -20.725 33.373 1.00 18.06 429 ALA A N 1
ATOM 3246 C CA . ALA A 1 429 ? 60.316 -19.357 33.817 1.00 36.14 429 ALA A CA 1
ATOM 3247 C C . ALA A 1 429 ? 59.565 -18.532 32.785 1.00 44.24 429 ALA A C 1
ATOM 3248 O O . ALA A 1 429 ? 59.843 -17.348 32.603 1.00 29.91 429 ALA A O 1
ATOM 3250 N N . CYS A 1 430 ? 58.601 -19.155 32.112 1.00 30.35 430 CYS A N 1
ATOM 3251 C CA . CYS A 1 430 ? 57.833 -18.443 31.092 1.00 19.77 430 CYS A CA 1
ATOM 3252 C C . CYS A 1 430 ? 56.724 -17.560 31.675 1.00 19.16 430 CYS A C 1
ATOM 3253 O O . CYS A 1 430 ? 55.862 -18.028 32.410 1.00 28.29 430 CYS A O 1
ATOM 3256 N N . LEU A 1 431 ? 56.759 -16.278 31.330 1.00 30.39 431 LEU A N 1
ATOM 3257 C CA . LEU A 1 431 ? 55.760 -15.322 31.795 1.00 20.20 431 LEU A CA 1
ATOM 3258 C C . LEU A 1 431 ? 54.905 -14.799 30.637 1.00 52.26 431 LEU A C 1
ATOM 3259 O O . LEU A 1 431 ? 53.935 -14.091 30.856 1.00 29.12 431 LEU A O 1
ATOM 3264 N N . GLY A 1 432 ? 55.275 -15.142 29.407 1.00 23.53 432 GLY A N 1
ATOM 3265 C CA . GLY A 1 432 ? 54.527 -14.724 28.232 1.00 23.31 432 GLY A CA 1
ATOM 3266 C C . GLY A 1 432 ? 54.866 -15.596 27.036 1.00 34.70 432 GLY A C 1
ATOM 3267 O O . GLY A 1 432 ? 55.975 -16.104 26.948 1.00 31.28 432 GLY A O 1
ATOM 3268 N N . PHE A 1 433 ? 53.916 -15.772 26.122 1.00 22.53 433 PHE A N 1
ATOM 3269 C CA . PHE A 1 433 ? 54.122 -16.603 24.937 1.00 30.48 433 PHE A CA 1
ATOM 3270 C C . PHE A 1 433 ? 54.692 -15.794 23.783 1.00 29.91 433 PHE A C 1
ATOM 3271 O O . PHE A 1 433 ? 54.314 -14.644 23.590 1.00 31.38 433 PHE A O 1
ATOM 3279 N N . SER A 1 434 ? 55.587 -16.404 23.009 1.00 23.57 434 SER A N 1
ATOM 3280 C CA . SER A 1 434 ? 56.133 -15.760 21.813 1.00 27.83 434 SER A CA 1
ATOM 3281 C C . SER A 1 434 ? 55.566 -16.388 20.554 1.00 39.46 434 SER A C 1
ATOM 3282 O O . SER A 1 434 ? 55.678 -15.820 19.472 1.00 29.26 434 SER A O 1
ATOM 3285 N N . ALA A 1 435 ? 54.977 -17.572 20.675 1.00 21.42 435 ALA A N 1
ATOM 3286 C CA . ALA A 1 435 ? 54.375 -18.179 19.501 1.00 39.69 435 ALA A CA 1
ATOM 3287 C C . ALA A 1 435 ? 53.204 -17.297 19.118 1.00 24.23 435 ALA A C 1
ATOM 3288 O O . ALA A 1 435 ? 52.579 -16.691 19.974 1.00 29.35 435 ALA A O 1
ATOM 3290 N N . ASP A 1 436 ? 52.919 -17.213 17.829 1.00 20.66 436 ASP A N 1
ATOM 3291 C CA . ASP A 1 436 ? 51.870 -16.336 17.338 1.00 35.85 436 ASP A CA 1
ATOM 3292 C C . ASP A 1 436 ? 50.492 -16.652 17.924 1.00 21.09 436 ASP A C 1
ATOM 3293 O O . ASP A 1 436 ? 49.696 -15.750 18.170 1.00 36.24 436 ASP A O 1
ATOM 3298 N N . LEU A 1 437 ? 50.218 -17.931 18.150 1.00 21.03 437 LEU A N 1
ATOM 3299 C CA . LEU A 1 437 ? 48.943 -18.357 18.706 1.00 19.23 437 LEU A CA 1
ATOM 3300 C C . LEU A 1 437 ? 49.108 -19.619 19.527 1.00 19.29 437 LEU A C 1
ATOM 3301 O O . LEU A 1 437 ? 49.679 -20.597 19.066 1.00 28.62 437 LEU A O 1
ATOM 3306 N N . VAL A 1 438 ? 48.610 -19.579 20.756 1.00 25.25 438 VAL A N 1
ATOM 3307 C CA . VAL A 1 438 ? 48.607 -20.741 21.630 1.00 20.46 438 VAL A CA 1
ATOM 3308 C C . VAL A 1 438 ? 47.165 -20.910 22.072 1.00 31.42 438 VAL A C 1
ATOM 3309 O O . VAL A 1 438 ? 46.565 -19.995 22.628 1.00 23.91 438 VAL A O 1
ATOM 3313 N N . MET A 1 439 ? 46.599 -22.073 21.800 1.00 16.99 439 MET A N 1
ATOM 3314 C CA . MET A 1 439 ? 45.215 -22.343 22.149 1.00 32.14 439 MET A CA 1
ATOM 3315 C C . MET A 1 439 ? 45.147 -23.509 23.134 1.00 18.23 439 MET A C 1
ATOM 3316 O O . MET A 1 439 ? 45.881 -24.486 22.993 1.00 23.93 439 MET A O 1
ATOM 3321 N N . GLN A 1 440 ? 44.249 -23.412 24.109 1.00 27.10 440 GLN A N 1
ATOM 3322 C CA . GLN A 1 440 ? 44.087 -24.438 25.132 1.00 15.13 440 GLN A CA 1
ATOM 3323 C C . GLN A 1 440 ? 42.639 -24.914 25.177 1.00 29.22 440 GLN A C 1
ATOM 3324 O O . GLN A 1 440 ? 41.724 -24.103 25.257 1.00 25.31 440 GLN A O 1
ATOM 3330 N N . SER A 1 441 ? 42.424 -26.224 25.116 1.00 15.75 441 SER A N 1
ATOM 3331 C CA . SER A 1 441 ? 41.066 -26.758 25.144 1.00 18.52 441 SER A CA 1
ATOM 3332 C C . SER A 1 441 ? 40.766 -27.557 26.407 1.00 16.89 441 SER A C 1
ATOM 3333 O O . SER A 1 441 ? 41.653 -27.837 27.214 1.00 21.30 441 SER A O 1
ATOM 3336 N N . PHE A 1 442 ? 39.499 -27.930 26.557 1.00 19.23 442 PHE A N 1
ATOM 3337 C CA . PHE A 1 442 ? 39.052 -28.737 27.682 1.00 13.00 442 PHE A CA 1
ATOM 3338 C C . PHE A 1 442 ? 38.134 -29.833 27.188 1.00 22.58 442 PHE A C 1
ATOM 3339 O O . PHE A 1 442 ? 36.948 -29.865 27.521 1.00 21.57 442 PHE A O 1
ATOM 3347 N N . CYS A 1 443 ? 38.711 -30.730 26.390 1.00 21.28 443 CYS A N 1
ATOM 3348 C CA . CYS A 1 443 ? 37.977 -31.810 25.721 1.00 20.38 443 CYS A CA 1
ATOM 3349 C C . CYS A 1 443 ? 38.138 -33.201 26.338 1.00 23.79 443 CYS A C 1
ATOM 3350 O O . CYS A 1 443 ? 37.298 -34.070 26.128 1.00 14.62 443 CYS A O 1
ATOM 3353 N N . HIS A 1 444 ? 39.211 -33.431 27.088 1.00 17.38 444 HIS A N 1
ATOM 3354 C CA . HIS A 1 444 ? 39.425 -34.766 27.645 1.00 30.87 444 HIS A CA 1
ATOM 3355 C C . HIS A 1 444 ? 38.840 -35.012 29.042 1.00 20.09 444 HIS A C 1
ATOM 3356 O O . HIS A 1 444 ? 38.661 -36.164 29.430 1.00 25.19 444 HIS A O 1
ATOM 3363 N N . THR A 1 445 ? 38.553 -33.955 29.801 1.00 18.99 445 THR A N 1
ATOM 3364 C CA . THR A 1 445 ? 38.055 -34.141 31.169 1.00 18.81 445 THR A CA 1
ATOM 3365 C C . THR A 1 445 ? 36.700 -33.503 31.455 1.00 24.50 445 THR A C 1
ATOM 3366 O O . THR A 1 445 ? 36.259 -33.488 32.598 1.00 24.23 445 THR A O 1
ATOM 3370 N N . ALA A 1 446 ? 36.039 -32.975 30.435 1.00 26.44 446 ALA A N 1
ATOM 3371 C CA . ALA A 1 446 ? 34.824 -32.199 30.662 1.00 34.85 446 ALA A CA 1
ATOM 3372 C C . ALA A 1 446 ? 33.580 -33.011 31.008 1.00 15.56 446 ALA A C 1
ATOM 3373 O O . ALA A 1 446 ? 32.742 -32.571 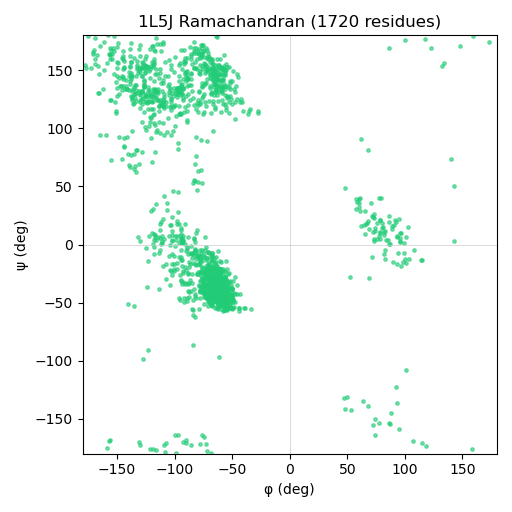31.779 1.00 32.37 446 ALA A O 1
ATOM 3375 N N . ALA A 1 447 ? 33.466 -34.198 30.441 1.00 25.09 447 ALA A N 1
ATOM 3376 C CA . ALA A 1 447 ? 32.274 -34.997 30.655 1.00 24.62 447 ALA A CA 1
ATOM 3377 C C . ALA A 1 447 ? 32.094 -35.441 32.104 1.00 23.84 447 ALA A C 1
ATOM 3378 O O . ALA A 1 447 ? 31.057 -35.196 32.699 1.00 23.18 447 ALA A O 1
ATOM 3380 N N . TYR A 1 448 ? 33.096 -36.091 32.678 1.00 17.61 448 TYR A N 1
ATOM 3381 C CA . TYR A 1 448 ? 32.955 -36.603 34.043 1.00 23.24 448 TYR A CA 1
ATOM 3382 C C . TYR A 1 448 ? 34.132 -36.235 34.922 1.00 22.31 448 TYR A C 1
ATOM 3383 O O . TYR A 1 448 ? 34.891 -37.104 35.343 1.00 31.08 448 TYR A O 1
ATOM 3392 N N . PRO A 1 449 ? 34.243 -34.950 35.237 1.00 23.85 449 PRO A N 1
ATOM 3393 C CA . PRO A 1 449 ? 35.388 -34.413 35.968 1.00 18.81 449 PRO A CA 1
ATOM 3394 C C . PRO A 1 449 ? 35.534 -34.922 37.389 1.00 32.29 449 PRO A C 1
ATOM 3395 O O . PRO A 1 449 ? 34.552 -35.029 38.122 1.00 20.37 449 PRO A O 1
ATOM 3399 N N . LYS A 1 450 ? 36.772 -35.204 37.771 1.00 18.65 450 LYS A N 1
ATOM 3400 C CA . LYS A 1 450 ? 37.108 -35.461 39.161 1.00 29.07 450 LYS A CA 1
ATOM 3401 C C . LYS A 1 450 ? 37.366 -34.085 39.779 1.00 18.21 450 LYS A C 1
ATOM 3402 O O . LYS A 1 450 ? 37.553 -33.093 39.064 1.00 31.46 450 LYS A O 1
ATOM 3408 N N . PRO A 1 451 ? 37.370 -34.014 41.103 1.00 26.83 451 PRO A N 1
ATOM 3409 C CA . PRO A 1 451 ? 37.660 -32.752 41.782 1.00 21.97 451 PRO A CA 1
ATOM 3410 C C . PRO A 1 451 ? 38.944 -32.101 41.263 1.00 32.18 451 PRO A C 1
ATOM 3411 O O . PRO A 1 451 ? 38.971 -30.895 41.047 1.00 30.85 451 PRO A O 1
ATOM 3415 N N . VAL A 1 452 ? 39.998 -32.878 41.056 1.00 27.95 452 VAL A N 1
ATOM 3416 C CA . VAL A 1 452 ? 41.234 -32.289 40.548 1.00 21.64 452 VAL A CA 1
ATOM 3417 C C . VAL A 1 452 ? 41.059 -31.705 39.131 1.00 28.77 452 VAL A C 1
ATOM 3418 O O . VAL A 1 452 ? 41.670 -30.690 38.788 1.00 27.87 452 VAL A O 1
ATOM 3422 N N . ASP A 1 453 ? 40.221 -32.339 38.315 1.00 19.03 453 ASP A N 1
ATOM 3423 C CA . ASP A 1 453 ? 39.926 -31.816 36.976 1.00 17.79 453 ASP A CA 1
ATOM 3424 C C . ASP A 1 453 ? 39.191 -30.469 37.073 1.00 31.25 453 ASP A C 1
ATOM 3425 O O . ASP A 1 453 ? 39.468 -29.537 36.313 1.00 22.34 453 ASP A O 1
ATOM 3430 N N . VAL A 1 454 ? 38.253 -30.375 38.014 1.00 21.33 454 VAL A N 1
ATOM 3431 C CA . VAL A 1 454 ? 37.526 -29.133 38.256 1.00 26.70 454 VAL A CA 1
ATOM 3432 C C . VAL A 1 454 ? 38.495 -27.994 38.583 1.00 26.54 454 VAL A C 1
ATOM 3433 O O . VAL A 1 454 ? 38.338 -26.870 38.094 1.00 18.85 454 VAL A O 1
ATOM 3437 N N . ASN A 1 455 ? 39.501 -28.279 39.404 1.00 21.36 455 ASN A N 1
ATOM 3438 C CA . ASN A 1 455 ? 40.515 -27.269 39.711 1.00 25.71 455 ASN A CA 1
ATOM 3439 C C . ASN A 1 455 ? 41.235 -26.900 38.428 1.00 21.50 455 ASN A C 1
ATOM 3440 O O . ASN A 1 455 ? 41.539 -25.732 38.173 1.00 28.97 455 ASN A O 1
ATOM 3445 N N . THR A 1 456 ? 41.502 -27.907 37.601 1.00 20.90 456 THR A N 1
ATOM 3446 C CA . THR A 1 456 ? 42.129 -27.640 36.318 1.00 20.32 456 THR A CA 1
ATOM 3447 C C . THR A 1 456 ? 41.247 -26.679 35.521 1.00 30.17 456 THR A C 1
ATOM 3448 O O . THR A 1 456 ? 41.738 -25.699 34.961 1.00 20.68 456 THR A O 1
ATOM 3452 N N . HIS A 1 457 ? 39.941 -26.944 35.498 1.00 17.56 457 HIS A N 1
ATOM 3453 C CA . HIS A 1 457 ? 39.011 -26.086 34.757 1.00 23.24 457 HIS A CA 1
ATOM 3454 C C . HIS A 1 457 ? 39.027 -24.642 35.236 1.00 27.55 457 HIS A C 1
ATOM 3455 O O . HIS A 1 457 ? 38.904 -23.727 34.432 1.00 25.33 457 HIS A O 1
ATOM 3462 N N . HIS A 1 458 ? 39.154 -24.437 36.546 1.00 23.71 458 HIS A N 1
ATOM 3463 C CA . HIS A 1 458 ? 39.088 -23.086 37.107 1.00 36.21 458 HIS A CA 1
ATOM 3464 C C . HIS A 1 458 ? 40.418 -22.374 37.099 1.00 30.62 458 HIS A C 1
ATOM 3465 O O . HIS A 1 458 ? 40.493 -21.194 37.420 1.00 38.24 458 HIS A O 1
ATOM 3472 N N . THR A 1 459 ? 41.481 -23.074 36.746 1.00 29.98 459 THR A N 1
ATOM 3473 C CA . THR A 1 459 ? 42.790 -22.466 36.931 1.00 23.22 459 THR A CA 1
ATOM 3474 C C . THR A 1 459 ? 43.632 -22.394 35.660 1.00 24.12 459 THR A C 1
ATOM 3475 O O . THR A 1 459 ? 44.317 -21.407 35.426 1.00 20.61 459 THR A O 1
ATOM 3479 N N . LEU A 1 460 ? 43.540 -23.408 34.805 1.00 25.45 460 LEU A N 1
ATOM 3480 C CA . LEU A 1 460 ? 44.350 -23.417 33.590 1.00 26.11 460 LEU A CA 1
ATOM 3481 C C . LEU A 1 460 ? 44.022 -22.285 32.579 1.00 22.13 460 LEU A C 1
ATOM 3482 O O . LEU A 1 460 ? 44.928 -21.719 31.972 1.00 27.64 460 LEU A O 1
ATOM 3487 N N . PRO A 1 461 ? 42.747 -21.953 32.389 1.00 26.92 461 PRO A N 1
ATOM 3488 C CA . PRO A 1 461 ? 42.374 -20.872 31.457 1.00 18.15 461 PRO A CA 1
ATOM 3489 C C . PRO A 1 461 ? 43.123 -19.566 31.724 1.00 28.08 461 PRO A C 1
ATOM 3490 O O . PRO A 1 461 ? 43.708 -18.998 30.802 1.00 25.49 461 PRO A O 1
ATOM 3494 N N . ASP A 1 462 ? 43.107 -19.094 32.966 1.00 24.75 462 ASP A N 1
ATOM 3495 C CA . ASP A 1 462 ? 43.822 -17.868 33.321 1.00 22.03 462 ASP A CA 1
ATOM 3496 C C . ASP A 1 462 ? 45.312 -17.995 33.070 1.00 38.33 462 ASP A C 1
ATOM 3497 O O . ASP A 1 462 ? 45.925 -17.119 32.462 1.00 28.27 462 ASP A O 1
ATOM 3502 N N . PHE A 1 463 ? 45.899 -19.090 33.539 1.00 22.10 463 PHE A N 1
ATOM 3503 C CA . PHE A 1 463 ? 47.318 -19.307 33.323 1.00 20.72 463 PHE A CA 1
ATOM 3504 C C . PHE A 1 463 ? 47.645 -19.130 31.841 1.00 37.85 463 PHE A C 1
ATOM 3505 O O . PHE A 1 463 ? 48.678 -18.571 31.489 1.00 24.14 463 PHE A O 1
ATOM 3513 N N . ILE A 1 464 ? 46.753 -19.596 30.974 1.00 20.89 464 ILE A N 1
ATOM 3514 C CA . ILE A 1 464 ? 46.962 -19.492 29.532 1.00 18.25 464 ILE A CA 1
ATOM 3515 C C . ILE A 1 464 ? 46.669 -18.104 28.968 1.00 29.36 464 ILE A C 1
ATOM 3516 O O . ILE A 1 464 ? 47.448 -17.561 28.178 1.00 26.91 464 ILE A O 1
ATOM 3521 N N . MET A 1 465 ? 45.544 -17.523 29.364 1.00 18.05 465 MET A N 1
ATOM 3522 C CA . MET A 1 465 ? 45.169 -16.216 28.819 1.00 36.63 465 MET A CA 1
ATOM 3523 C C . MET A 1 465 ? 46.110 -15.107 29.280 1.00 23.59 465 MET A C 1
ATOM 3524 O O . MET A 1 465 ? 46.419 -14.192 28.519 1.00 26.40 465 MET A O 1
ATOM 3529 N N . ASN A 1 466 ? 46.574 -15.196 30.522 1.00 22.42 466 ASN A N 1
ATOM 3530 C CA . ASN A 1 466 ? 47.510 -14.209 31.055 1.00 32.23 466 ASN A CA 1
ATOM 3531 C C . ASN A 1 466 ? 48.809 -14.162 30.267 1.00 36.54 466 ASN A C 1
ATOM 3532 O O . ASN A 1 466 ? 49.503 -13.159 30.266 1.00 27.60 466 ASN A O 1
ATOM 3537 N N . ARG A 1 467 ? 49.136 -15.258 29.601 1.00 29.38 467 ARG A N 1
ATOM 3538 C CA . ARG A 1 467 ? 50.361 -15.333 28.824 1.00 23.56 467 ARG A CA 1
ATOM 3539 C C . ARG A 1 467 ? 50.092 -14.983 27.369 1.00 26.85 467 ARG A C 1
ATOM 3540 O O . ARG A 1 467 ? 50.990 -15.064 26.530 1.00 25.46 467 ARG A O 1
ATOM 3548 N N . GLY A 1 468 ? 48.854 -14.596 27.070 1.00 27.80 468 GLY A N 1
ATOM 3549 C CA . GLY A 1 468 ? 48.493 -14.200 25.716 1.00 19.77 468 GLY A CA 1
ATOM 3550 C C . GLY A 1 468 ? 47.861 -15.300 24.878 1.00 52.20 468 GLY A C 1
ATOM 3551 O O . GLY A 1 468 ? 47.564 -15.107 23.700 1.00 18.37 468 GLY A O 1
ATOM 3552 N N . GLY A 1 469 ? 47.652 -16.463 25.481 1.00 15.03 469 GLY A N 1
ATOM 3553 C CA . GLY A 1 469 ? 47.045 -17.577 24.778 1.00 26.12 469 GLY A CA 1
ATOM 3554 C C . GLY A 1 469 ? 45.524 -17.534 24.741 1.00 18.39 469 GLY A C 1
ATOM 3555 O O . GLY A 1 469 ? 44.885 -16.795 25.481 1.00 19.98 469 GLY A O 1
ATOM 3556 N N . VAL A 1 470 ? 44.941 -18.340 23.869 1.00 20.55 470 VAL A N 1
ATOM 3557 C CA . VAL A 1 470 ? 43.496 -18.425 23.750 1.00 13.48 470 VAL A CA 1
ATOM 3558 C C . VAL A 1 470 ? 42.975 -19.659 24.470 1.00 31.92 470 VAL A C 1
ATOM 3559 O O . VAL A 1 470 ? 43.520 -20.750 24.324 1.00 27.35 470 VAL A O 1
ATOM 3563 N N . SER A 1 471 ? 41.909 -19.491 25.239 1.00 12.33 471 SER A N 1
ATOM 3564 C CA . SER A 1 471 ? 41.368 -20.589 26.007 1.00 22.18 471 SER A CA 1
ATOM 3565 C C . SER A 1 471 ? 39.925 -20.867 25.690 1.00 22.19 471 SER A C 1
ATOM 3566 O O . SER A 1 471 ? 39.110 -19.957 25.654 1.00 23.59 471 SER A O 1
ATOM 3569 N N . LEU A 1 472 ? 39.613 -22.142 25.490 1.00 18.96 472 LEU A N 1
ATOM 3570 C CA . LEU A 1 472 ? 38.248 -22.566 25.261 1.00 16.32 472 LEU A CA 1
ATOM 3571 C C . LEU A 1 472 ? 37.608 -22.889 26.616 1.00 18.52 472 LEU A C 1
ATOM 3572 O O . LEU A 1 472 ? 38.200 -22.631 27.651 1.00 22.35 472 LEU A O 1
ATOM 3577 N N . ARG A 1 473 ? 36.414 -23.478 26.600 1.00 14.73 473 ARG A N 1
ATOM 3578 C CA . ARG A 1 473 ? 35.703 -23.816 27.829 1.00 16.78 473 ARG A CA 1
ATOM 3579 C C . ARG A 1 473 ? 35.292 -25.287 27.863 1.00 22.50 473 ARG A C 1
ATOM 3580 O O . ARG A 1 473 ? 35.065 -25.895 26.820 1.00 18.05 473 ARG A O 1
ATOM 3588 N N . PRO A 1 474 ? 35.177 -25.853 29.061 1.00 22.12 474 PRO A N 1
ATOM 3589 C CA . PRO A 1 474 ? 34.699 -27.229 29.203 1.00 8.18 474 PRO A CA 1
ATOM 3590 C C . PRO A 1 474 ? 33.332 -27.298 28.529 1.00 18.99 474 PRO A C 1
ATOM 3591 O O . PRO A 1 474 ? 32.468 -26.482 28.827 1.00 21.38 474 PRO A O 1
ATOM 3595 N N . GLY A 1 475 ? 33.135 -28.253 27.636 1.00 19.76 475 GLY A N 1
ATOM 3596 C CA . GLY A 1 475 ? 31.879 -28.351 26.919 1.00 13.04 475 GLY A CA 1
ATOM 3597 C C . GLY A 1 475 ? 31.982 -27.830 25.491 1.00 23.44 475 GLY A C 1
ATOM 3598 O O . GLY A 1 475 ? 31.083 -28.062 24.694 1.00 21.80 475 GLY A O 1
ATOM 3599 N N . ASP A 1 476 ? 33.063 -27.130 25.152 1.00 12.58 476 ASP A N 1
ATOM 3600 C CA . ASP A 1 476 ? 33.182 -26.580 23.797 1.00 20.28 476 ASP A CA 1
ATOM 3601 C C . ASP A 1 476 ? 33.497 -27.678 22.793 1.00 13.28 476 ASP A C 1
ATOM 3602 O O . ASP A 1 476 ? 33.127 -27.600 21.615 1.00 22.96 476 ASP A O 1
ATOM 3607 N N . GLY A 1 477 ? 34.178 -28.711 23.262 1.00 16.42 477 GLY A N 1
ATOM 3608 C CA . GLY A 1 477 ? 34.496 -29.817 22.385 1.00 23.80 477 GLY A CA 1
ATOM 3609 C C . GLY A 1 477 ? 35.972 -30.016 22.116 1.00 37.49 477 GLY A C 1
ATOM 3610 O O . GLY A 1 477 ? 36.828 -29.366 22.721 1.00 20.46 477 GLY A O 1
ATOM 3611 N N . VAL A 1 478 ? 36.241 -30.905 21.167 1.00 20.55 478 VAL A N 1
ATOM 3612 C CA . VAL A 1 478 ? 37.580 -31.399 20.851 1.00 15.69 478 VAL A CA 1
ATOM 3613 C C . VAL A 1 478 ? 38.614 -30.412 20.321 1.00 18.95 478 VAL A C 1
ATOM 3614 O O . VAL A 1 478 ? 38.348 -29.636 19.406 1.00 20.37 478 VAL A O 1
ATOM 3618 N N . ILE A 1 479 ? 39.818 -30.482 20.884 1.00 19.57 479 ILE A N 1
ATOM 3619 C CA . ILE A 1 479 ? 40.892 -29.573 20.504 1.00 17.04 479 ILE A CA 1
ATOM 3620 C C . ILE A 1 479 ? 41.069 -29.338 18.998 1.00 19.39 479 ILE A C 1
ATOM 3621 O O . ILE A 1 479 ? 41.041 -28.197 18.545 1.00 22.24 479 ILE A O 1
ATOM 3626 N N . HIS A 1 480 ? 41.236 -30.403 18.220 1.00 13.55 480 HIS A N 1
ATOM 3627 C CA . HIS A 1 480 ? 41.570 -30.225 16.801 1.00 17.24 480 HIS A CA 1
ATOM 3628 C C . HIS A 1 480 ? 40.449 -29.632 15.962 1.00 16.04 480 HIS A C 1
ATOM 3629 O O . HIS A 1 480 ? 40.710 -28.928 14.993 1.00 20.14 480 HIS A O 1
ATOM 3636 N N . SER A 1 481 ? 39.202 -29.897 16.345 1.00 17.15 481 SER A N 1
ATOM 3637 C CA . SER A 1 481 ? 38.077 -29.354 15.600 1.00 13.63 481 SER A CA 1
ATOM 3638 C C . SER A 1 481 ? 38.082 -27.840 15.686 1.00 16.55 481 SER A C 1
ATOM 3639 O O . SER A 1 481 ? 37.599 -27.155 14.781 1.00 22.80 481 SER A O 1
ATOM 3642 N N . TRP A 1 482 ? 38.609 -27.318 16.789 1.00 15.35 482 TRP A N 1
ATOM 3643 C CA . TRP A 1 482 ? 38.671 -25.877 16.969 1.00 21.96 482 TRP A CA 1
ATOM 3644 C C . TRP A 1 482 ? 39.987 -25.353 16.449 1.00 17.56 482 TRP A C 1
ATOM 3645 O O . TRP A 1 482 ? 40.025 -24.383 15.702 1.00 21.02 482 TRP A O 1
ATOM 3656 N N . LEU A 1 483 ? 41.067 -25.996 16.872 1.00 30.93 483 LEU A N 1
ATOM 3657 C CA . LEU A 1 483 ? 42.405 -25.576 16.491 1.00 11.78 483 LEU A CA 1
ATOM 3658 C C . LEU A 1 483 ? 42.565 -25.511 14.976 1.00 40.97 483 LEU A C 1
ATOM 3659 O O . LEU A 1 483 ? 43.160 -24.571 14.457 1.00 18.40 483 LEU A O 1
ATOM 3664 N N . ASN A 1 484 ? 42.034 -26.497 14.260 1.00 11.53 484 ASN A N 1
ATOM 3665 C CA . ASN A 1 484 ? 42.142 -26.469 12.801 1.00 26.35 484 ASN A CA 1
ATOM 3666 C C . ASN A 1 484 ? 41.483 -25.244 12.179 1.00 23.80 484 ASN A C 1
ATOM 3667 O O . ASN A 1 484 ? 41.911 -24.775 11.131 1.00 28.09 484 ASN A O 1
ATOM 3672 N N . ARG A 1 485 ? 40.450 -24.720 12.833 1.00 18.93 485 ARG A N 1
ATOM 3673 C CA . ARG A 1 485 ? 39.772 -23.531 12.334 1.00 24.77 485 ARG A CA 1
ATOM 3674 C C . ARG A 1 485 ? 40.518 -22.250 12.723 1.00 29.78 485 ARG A C 1
ATOM 3675 O O . ARG A 1 485 ? 40.005 -21.149 12.544 1.00 21.71 485 ARG A O 1
ATOM 3683 N N . MET A 1 486 ? 41.728 -22.388 13.255 1.00 13.17 486 MET A N 1
ATOM 3684 C CA . MET A 1 486 ? 42.516 -21.214 13.625 1.00 16.10 486 MET A CA 1
ATOM 3685 C C . MET A 1 486 ? 43.833 -21.137 12.863 1.00 15.52 486 MET A C 1
ATOM 3686 O O . MET A 1 486 ? 44.608 -20.205 13.055 1.00 26.99 486 MET A O 1
ATOM 3691 N N . LEU A 1 487 ? 44.070 -22.113 11.991 1.00 17.37 487 LEU A N 1
ATOM 3692 C CA . LEU A 1 487 ? 45.332 -22.233 11.268 1.00 16.74 487 LEU A CA 1
ATOM 3693 C C . LEU A 1 487 ? 45.486 -21.354 10.038 1.00 28.28 487 LEU A C 1
ATOM 3694 O O . LEU A 1 487 ? 44.517 -21.028 9.360 1.00 22.33 487 LEU A O 1
ATOM 3699 N N . LEU A 1 488 ? 46.734 -21.013 9.738 1.00 29.41 488 LEU A N 1
ATOM 3700 C CA . LEU A 1 488 ? 47.069 -20.294 8.519 1.00 28.44 488 LEU A CA 1
ATOM 3701 C C . LEU A 1 488 ? 47.718 -21.288 7.572 1.00 17.97 488 LEU A C 1
ATOM 3702 O O . LEU A 1 488 ? 48.553 -22.094 7.984 1.00 29.98 488 LEU A O 1
ATOM 3707 N N . PRO A 1 489 ? 47.333 -21.243 6.309 1.00 25.40 489 PRO A N 1
ATOM 3708 C CA . PRO A 1 489 ? 47.902 -22.145 5.293 1.00 17.64 489 PRO A CA 1
ATOM 3709 C C . PRO A 1 489 ? 49.420 -22.066 5.189 1.00 32.98 489 PRO A C 1
ATOM 3710 O O . PRO A 1 489 ? 49.993 -20.996 5.385 1.00 22.27 489 PRO A O 1
ATOM 3714 N N . ASP A 1 490 ? 50.054 -23.198 4.893 1.00 24.58 490 ASP A N 1
ATOM 3715 C CA . ASP A 1 490 ? 51.496 -23.257 4.647 1.00 25.85 490 ASP A CA 1
ATOM 3716 C C . ASP A 1 490 ? 52.358 -22.750 5.793 1.00 22.78 490 ASP A C 1
ATOM 3717 O O . ASP A 1 490 ? 53.456 -22.229 5.579 1.00 26.93 490 ASP A O 1
ATOM 3722 N N . THR A 1 491 ? 51.882 -22.907 7.015 1.00 26.87 491 THR A N 1
ATOM 3723 C CA . THR A 1 491 ? 52.689 -22.469 8.136 1.00 19.59 491 THR A CA 1
ATOM 3724 C C . THR A 1 491 ? 53.005 -23.651 9.031 1.00 20.55 491 THR A C 1
ATOM 3725 O O . THR A 1 491 ? 52.474 -24.740 8.823 1.00 28.07 491 THR A O 1
ATOM 3729 N N . VAL A 1 492 ? 53.884 -23.451 10.003 1.00 21.79 492 VAL A N 1
ATOM 3730 C CA . VAL A 1 492 ? 54.343 -24.554 10.835 1.00 26.97 492 VAL A CA 1
ATOM 3731 C C . VAL A 1 492 ? 53.926 -24.406 12.297 1.00 26.70 492 VAL A C 1
ATOM 3732 O O . VAL A 1 492 ? 53.842 -23.298 12.826 1.00 28.56 492 VAL A O 1
ATOM 3736 N N . GLY A 1 493 ? 53.671 -25.530 12.953 1.00 25.89 493 GLY A N 1
ATOM 3737 C CA . GLY A 1 493 ? 53.240 -25.496 14.339 1.00 11.80 493 GLY A CA 1
ATOM 3738 C C . GLY A 1 493 ? 53.530 -26.770 15.103 1.00 30.96 493 GLY A C 1
ATOM 3739 O O . GLY A 1 493 ? 54.270 -27.637 14.643 1.00 29.27 493 GLY A O 1
ATOM 3740 N N . THR A 1 494 ? 52.948 -26.873 16.289 1.00 20.13 494 THR A N 1
ATOM 3741 C CA . THR A 1 494 ? 53.082 -28.059 17.114 1.00 22.59 494 THR A CA 1
ATOM 3742 C C . THR A 1 494 ? 51.926 -28.089 18.114 1.00 22.02 494 THR A C 1
ATOM 3743 O O . THR A 1 494 ? 51.042 -27.243 18.064 1.00 23.82 494 THR A O 1
ATOM 3747 N N . GLY A 1 495 ? 51.930 -29.054 19.024 1.00 17.73 495 GLY A N 1
ATOM 3748 C CA . GLY A 1 495 ? 50.873 -29.136 20.006 1.00 18.76 495 GLY A CA 1
ATOM 3749 C C . GLY A 1 495 ? 51.065 -30.250 21.011 1.00 27.63 495 GLY A C 1
ATOM 3750 O O . GLY A 1 495 ? 51.665 -31.277 20.708 1.00 20.79 495 GLY A O 1
ATOM 3751 N N . GLY A 1 496 ? 50.531 -30.061 22.211 1.00 22.89 496 GLY A N 1
ATOM 3752 C CA . GLY A 1 496 ? 50.664 -31.065 23.250 1.00 13.01 496 GLY A CA 1
ATOM 3753 C C . GLY A 1 496 ? 49.674 -32.194 23.059 1.00 26.68 496 GLY A C 1
ATOM 3754 O O . GLY A 1 496 ? 48.929 -32.531 23.971 1.00 17.36 496 GLY A O 1
ATOM 3755 N N . ASP A 1 497 ? 49.674 -32.788 21.870 1.00 16.01 497 ASP A N 1
ATOM 3756 C CA . ASP A 1 497 ? 48.773 -33.898 21.561 1.00 20.38 497 ASP A CA 1
ATOM 3757 C C . ASP A 1 497 ? 49.232 -34.580 20.269 1.00 20.23 497 ASP A C 1
ATOM 3758 O O . ASP A 1 497 ? 49.469 -33.928 19.256 1.00 22.07 497 ASP A O 1
ATOM 3763 N N . SER A 1 498 ? 49.345 -35.897 20.296 1.00 15.03 498 SER A N 1
ATOM 3764 C CA . SER A 1 498 ? 49.911 -36.605 19.155 1.00 19.01 498 SER A CA 1
ATOM 3765 C C . SER A 1 498 ? 49.099 -36.420 17.887 1.00 30.72 498 SER A C 1
ATOM 3766 O O . SER A 1 498 ? 49.624 -36.585 16.787 1.00 19.56 498 SER A O 1
ATOM 3769 N N . HIS A 1 499 ? 47.822 -36.085 18.044 1.00 17.92 499 HIS A N 1
ATOM 3770 C CA . HIS A 1 499 ? 46.938 -35.888 16.895 1.00 20.16 499 HIS A CA 1
ATOM 3771 C C . HIS A 1 499 ? 46.904 -34.435 16.393 1.00 13.08 499 HIS A C 1
ATOM 3772 O O . HIS A 1 499 ? 46.004 -34.027 15.656 1.00 20.80 499 HIS A O 1
ATOM 3779 N N . THR A 1 500 ? 47.893 -33.646 16.784 1.00 21.56 500 THR A N 1
ATOM 3780 C CA . THR A 1 500 ? 47.995 -32.317 16.218 1.00 21.01 500 THR A CA 1
ATOM 3781 C C . THR A 1 500 ? 48.576 -32.520 14.829 1.00 28.66 500 THR A C 1
ATOM 3782 O O . THR A 1 500 ? 49.791 -32.536 14.637 1.00 20.55 500 THR A O 1
ATOM 3786 N N . ARG A 1 501 ? 47.703 -32.712 13.856 1.00 17.40 501 ARG A N 1
ATOM 3787 C CA . ARG A 1 501 ? 48.154 -32.970 12.499 1.00 18.48 501 ARG A CA 1
ATOM 3788 C C . ARG A 1 501 ? 47.465 -32.006 11.559 1.00 19.44 501 ARG A C 1
ATOM 3789 O O . ARG A 1 501 ? 46.483 -32.359 10.904 1.00 19.82 501 ARG A O 1
ATOM 3797 N N . PHE A 1 502 ? 47.976 -30.779 11.511 1.00 17.08 502 PHE A N 1
ATOM 3798 C CA . PHE A 1 502 ? 47.389 -29.722 10.686 1.00 12.67 502 PHE A CA 1
ATOM 3799 C C . PHE A 1 502 ? 46.988 -30.193 9.291 1.00 39.68 502 PHE A C 1
ATOM 3800 O O . PHE A 1 502 ? 47.827 -30.685 8.551 1.00 23.03 502 PHE A O 1
ATOM 3808 N N . PRO A 1 503 ? 45.716 -30.024 8.928 1.00 18.17 503 PRO A N 1
ATOM 3809 C CA . PRO A 1 503 ? 45.232 -30.376 7.581 1.00 19.73 503 PRO A CA 1
ATOM 3810 C C . PRO A 1 503 ? 45.712 -29.346 6.557 1.00 26.34 503 PRO A C 1
ATOM 3811 O O . PRO A 1 503 ? 45.708 -29.626 5.364 1.00 23.54 503 PRO A O 1
ATOM 3815 N N . ILE A 1 504 ? 46.076 -28.151 7.017 1.00 16.55 504 ILE A N 1
ATOM 3816 C CA . ILE A 1 504 ? 46.741 -27.168 6.156 1.00 22.79 504 ILE A CA 1
ATOM 3817 C C . ILE A 1 504 ? 48.018 -26.752 6.893 1.00 20.02 504 ILE A C 1
ATOM 3818 O O . ILE A 1 504 ? 48.022 -26.626 8.116 1.00 23.87 504 ILE A O 1
ATOM 3823 N N . GLY A 1 505 ? 49.110 -26.571 6.164 1.00 29.24 505 GLY A N 1
ATOM 3824 C CA . GLY A 1 505 ? 50.388 -26.322 6.811 1.00 16.16 505 GLY A CA 1
ATOM 3825 C C . GLY A 1 505 ? 50.878 -27.633 7.404 1.00 27.04 505 GLY A C 1
ATOM 3826 O O . GLY A 1 505 ? 50.372 -28.691 7.051 1.00 26.22 505 GLY A O 1
ATOM 3827 N N . ILE A 1 506 ? 51.846 -27.577 8.311 1.00 15.14 506 ILE A N 1
ATOM 3828 C CA . ILE A 1 506 ? 52.357 -28.791 8.924 1.00 19.11 506 ILE A CA 1
ATOM 3829 C C . ILE A 1 506 ? 52.675 -28.606 10.410 1.00 26.17 506 ILE A C 1
ATOM 3830 O O . ILE A 1 506 ? 53.147 -27.551 10.830 1.00 21.73 506 ILE A O 1
ATOM 3835 N N . SER A 1 507 ? 52.385 -29.629 11.204 1.00 19.12 507 SER A N 1
ATOM 3836 C CA . SER A 1 507 ? 52.671 -29.602 12.634 1.00 20.03 507 SER A CA 1
ATOM 3837 C C . SER A 1 507 ? 53.510 -30.817 13.035 1.00 30.57 507 SER A C 1
ATOM 3838 O O . SER A 1 507 ? 53.375 -31.887 12.443 1.00 27.75 507 SER A O 1
ATOM 3841 N N . PHE A 1 508 ? 54.371 -30.633 14.035 1.00 23.50 508 PHE A N 1
ATOM 3842 C CA . PHE A 1 508 ? 55.198 -31.702 14.595 1.00 19.61 508 PHE A CA 1
ATOM 3843 C C . PHE A 1 508 ? 54.872 -31.843 16.075 1.00 22.34 508 PHE A C 1
ATOM 3844 O O . PHE A 1 508 ? 55.487 -31.189 16.920 1.00 29.20 508 PHE A O 1
ATOM 3852 N N . PRO A 1 509 ? 53.927 -32.724 16.378 1.00 20.47 509 PRO A N 1
ATOM 3853 C CA . PRO A 1 509 ? 53.440 -32.934 17.747 1.00 17.85 509 PRO A CA 1
ATOM 3854 C C . PRO A 1 509 ? 54.596 -33.209 18.692 1.00 31.00 509 PRO A C 1
ATOM 3855 O O . PRO A 1 509 ? 55.611 -33.745 18.254 1.00 20.96 509 PRO A O 1
ATOM 3859 N N . ALA A 1 510 ? 54.436 -32.886 19.972 1.00 22.29 510 ALA A N 1
ATOM 3860 C CA . ALA A 1 510 ? 55.523 -33.071 20.920 1.00 19.76 510 ALA A CA 1
ATOM 3861 C C . ALA A 1 510 ? 55.073 -33.232 22.371 1.00 22.04 510 ALA A C 1
ATOM 3862 O O . ALA A 1 510 ? 53.914 -32.990 22.717 1.00 26.27 510 ALA A O 1
ATOM 3864 N N . GLY A 1 511 ? 56.004 -33.663 23.217 1.00 27.59 511 GLY A N 1
ATOM 3865 C CA . GLY A 1 511 ? 55.743 -33.782 24.638 1.00 13.69 511 GLY A CA 1
ATOM 3866 C C . GLY A 1 511 ? 55.679 -32.400 25.265 1.00 22.94 511 GLY A C 1
ATOM 3867 O O . GLY A 1 511 ? 56.066 -31.398 24.646 1.00 20.09 511 GLY A O 1
ATOM 3868 N N . SER A 1 512 ? 55.233 -32.347 26.514 1.00 12.47 512 SER A N 1
ATOM 3869 C CA . SER A 1 512 ? 55.018 -31.073 27.207 1.00 17.92 512 SER A CA 1
ATOM 3870 C C . SER A 1 512 ? 56.243 -30.163 27.323 1.00 26.41 512 SER A C 1
ATOM 3871 O O . SER A 1 512 ? 56.114 -28.941 27.303 1.00 27.61 512 SER A O 1
ATOM 3874 N N . GLY A 1 513 ? 57.425 -30.757 27.442 1.00 20.96 513 GLY A N 1
ATOM 3875 C CA . GLY A 1 513 ? 58.644 -29.988 27.549 1.00 25.66 513 GLY A CA 1
ATOM 3876 C C . GLY A 1 513 ? 58.884 -29.137 26.318 1.00 19.87 513 GLY A C 1
ATOM 3877 O O . GLY A 1 513 ? 59.110 -27.936 26.414 1.00 22.28 513 GLY A O 1
ATOM 3878 N N . LEU A 1 514 ? 58.820 -29.763 25.155 1.00 22.90 514 LEU A N 1
ATOM 3879 C CA . LEU A 1 514 ? 59.057 -29.063 23.901 1.00 17.68 514 LEU A CA 1
ATOM 3880 C C . LEU A 1 514 ? 57.887 -28.129 23.557 1.00 22.52 514 LEU A C 1
ATOM 3881 O O . LEU A 1 514 ? 58.088 -27.052 23.007 1.00 24.90 514 LEU A O 1
ATOM 3886 N N . VAL A 1 515 ? 56.665 -28.529 23.895 1.00 15.89 515 VAL A N 1
ATOM 3887 C CA . VAL A 1 515 ? 55.519 -27.648 23.652 1.00 24.27 515 VAL A CA 1
ATOM 3888 C C . VAL A 1 515 ? 55.679 -26.364 24.467 1.00 26.49 515 VAL A C 1
ATOM 3889 O O . VAL A 1 515 ? 55.409 -25.274 23.979 1.00 19.50 515 VAL A O 1
ATOM 3893 N N . ALA A 1 516 ? 56.151 -26.499 25.701 1.00 18.30 516 ALA A N 1
ATOM 3894 C CA . ALA A 1 516 ? 56.408 -25.336 26.546 1.00 32.13 516 ALA A CA 1
ATOM 3895 C C . ALA A 1 516 ? 57.455 -24.426 25.913 1.00 25.63 516 ALA A C 1
ATOM 3896 O O . ALA A 1 516 ? 57.266 -23.210 25.812 1.00 30.56 516 ALA A O 1
ATOM 3898 N N . PHE A 1 517 ? 58.551 -25.029 25.467 1.00 24.74 517 PHE A N 1
ATOM 3899 C CA . PHE A 1 517 ? 59.649 -24.284 24.866 1.00 20.07 517 PHE A CA 1
ATOM 3900 C C . PHE A 1 517 ? 59.166 -23.553 23.615 1.00 29.94 517 PHE A C 1
ATOM 3901 O O . PHE A 1 517 ? 59.460 -22.376 23.413 1.00 29.81 517 PHE A O 1
ATOM 3909 N N . ALA A 1 518 ? 58.399 -24.256 22.792 1.00 18.89 518 ALA A N 1
ATOM 3910 C CA . ALA A 1 518 ? 57.892 -23.695 21.546 1.00 31.04 518 ALA A CA 1
ATOM 3911 C C . ALA A 1 518 ? 56.911 -22.562 21.816 1.00 20.38 518 ALA A C 1
ATOM 3912 O O . ALA A 1 518 ? 56.916 -21.544 21.125 1.00 28.50 518 ALA A O 1
ATOM 3914 N N . ALA A 1 519 ? 56.069 -22.734 22.827 1.00 23.36 519 ALA A N 1
ATOM 3915 C CA . ALA A 1 519 ? 55.149 -21.673 23.210 1.00 23.15 519 ALA A CA 1
ATOM 3916 C C . ALA A 1 519 ? 55.902 -20.431 23.683 1.00 38.68 519 ALA A C 1
ATOM 3917 O O . ALA A 1 519 ? 55.594 -19.314 23.278 1.00 19.38 519 ALA A O 1
ATOM 3919 N N . ALA A 1 520 ? 56.896 -20.634 24.539 1.00 15.95 520 ALA A N 1
ATOM 3920 C CA . ALA A 1 520 ? 57.641 -19.522 25.126 1.00 28.73 520 ALA A CA 1
ATOM 3921 C C . ALA A 1 520 ? 58.532 -18.764 24.145 1.00 25.88 520 ALA A C 1
ATOM 3922 O O . ALA A 1 520 ? 58.499 -17.545 24.103 1.00 33.90 520 ALA A O 1
ATOM 3924 N N . THR A 1 521 ? 59.324 -19.482 23.356 1.00 30.99 521 THR A N 1
ATOM 3925 C CA . THR A 1 521 ? 60.274 -18.837 22.449 1.00 31.21 521 THR A CA 1
ATOM 3926 C C . THR A 1 521 ? 59.751 -18.630 21.038 1.00 39.17 521 THR A C 1
ATOM 3927 O O . THR A 1 521 ? 60.359 -17.908 20.256 1.00 29.61 521 THR A O 1
ATOM 3931 N N . GLY A 1 522 ? 58.642 -19.273 20.697 1.00 27.01 522 GLY A N 1
ATOM 3932 C CA . GLY A 1 522 ? 58.101 -19.149 19.354 1.00 15.23 522 GLY A CA 1
ATOM 3933 C C . GLY A 1 522 ? 58.895 -19.918 18.311 1.00 29.56 522 GLY A C 1
ATOM 3934 O O . GLY A 1 522 ? 58.713 -19.735 17.109 1.00 22.54 522 GLY A O 1
ATOM 3935 N N . VAL A 1 523 ? 59.763 -20.808 18.768 1.00 28.40 523 VAL A N 1
ATOM 3936 C CA . VAL A 1 523 ? 60.593 -21.579 17.853 1.00 33.06 523 VAL A CA 1
ATOM 3937 C C . VAL A 1 523 ? 60.671 -23.040 18.308 1.00 27.71 523 VAL A C 1
ATOM 3938 O O . VAL A 1 523 ? 60.441 -23.332 19.473 1.00 27.28 523 VAL A O 1
ATOM 3942 N N . MET A 1 524 ? 60.967 -23.960 17.396 1.00 27.60 524 MET A N 1
ATOM 3943 C CA . MET A 1 524 ? 61.118 -25.365 17.776 1.00 43.12 524 MET A CA 1
ATOM 3944 C C . MET A 1 524 ? 62.318 -26.037 17.107 1.00 32.02 524 MET A C 1
ATOM 3945 O O . MET A 1 524 ? 62.452 -25.990 15.893 1.00 34.16 524 MET A O 1
ATOM 3950 N N . PRO A 1 525 ? 63.201 -26.646 17.895 1.00 28.80 525 PRO A N 1
ATOM 3951 C CA . PRO A 1 525 ? 64.319 -27.416 17.334 1.00 20.64 525 PRO A CA 1
ATOM 3952 C C . PRO A 1 525 ? 63.786 -28.595 16.529 1.00 32.77 525 PRO A C 1
ATOM 3953 O O . PRO A 1 525 ? 62.796 -29.211 16.917 1.00 23.23 525 PRO A O 1
ATOM 3957 N N . LEU A 1 526 ? 64.434 -28.914 15.418 1.00 28.72 526 LEU A N 1
ATOM 3958 C CA . LEU A 1 526 ? 63.968 -30.005 14.587 1.00 30.70 526 LEU A CA 1
ATOM 3959 C C . LEU A 1 526 ? 65.085 -30.591 13.747 1.00 25.68 526 LEU A C 1
ATOM 3960 O O . LEU A 1 526 ? 65.763 -29.867 13.021 1.00 27.73 526 LEU A O 1
ATOM 3965 N N . ASP A 1 527 ? 65.289 -31.898 13.875 1.00 22.33 527 ASP A N 1
ATOM 3966 C CA . ASP A 1 527 ? 66.167 -32.615 12.971 1.00 37.77 527 ASP A CA 1
ATOM 3967 C C . ASP A 1 527 ? 65.242 -33.033 11.855 1.00 29.47 527 ASP A C 1
ATOM 3968 O O . ASP A 1 527 ? 64.404 -33.906 12.050 1.00 29.63 527 ASP A O 1
ATOM 3973 N N . MET A 1 528 ? 65.372 -32.385 10.700 1.00 20.79 528 MET A N 1
ATOM 3974 C CA . MET A 1 528 ? 64.480 -32.639 9.568 1.00 25.07 528 MET A CA 1
ATOM 3975 C C . MET A 1 528 ? 64.422 -34.093 9.141 1.00 21.58 528 MET A C 1
ATOM 3976 O O . MET A 1 528 ? 65.409 -34.652 8.686 1.00 38.00 528 MET A O 1
ATOM 3981 N N . PRO A 1 529 ? 63.246 -34.694 9.280 1.00 33.73 529 PRO A N 1
ATOM 3982 C CA . PRO A 1 529 ? 63.034 -36.094 8.914 1.00 27.06 529 PRO A CA 1
ATOM 3983 C C . PRO A 1 529 ? 62.867 -36.274 7.413 1.00 35.10 529 PRO A C 1
ATOM 3984 O O . PRO A 1 529 ? 62.708 -35.298 6.680 1.00 23.03 529 PRO A O 1
ATOM 3988 N N . GLU A 1 530 ? 62.919 -37.524 6.968 1.00 35.85 530 GLU A N 1
ATOM 3989 C CA . GLU A 1 530 ? 62.703 -37.854 5.571 1.00 33.84 530 GLU A CA 1
ATOM 3990 C C . GLU A 1 530 ? 61.207 -37.933 5.358 1.00 19.12 530 GLU A C 1
ATOM 3991 O O . GLU A 1 530 ? 60.436 -37.924 6.314 1.00 26.39 530 GLU A O 1
ATOM 3997 N N . SER A 1 531 ? 60.793 -38.010 4.103 1.00 21.79 531 SER A N 1
ATOM 3998 C CA . SER A 1 531 ? 59.385 -38.085 3.793 1.00 18.21 531 SER A CA 1
ATOM 3999 C C . SER A 1 531 ? 59.060 -39.345 3.034 1.00 24.39 531 SER A C 1
ATOM 4000 O O . SER A 1 531 ? 59.909 -39.902 2.342 1.00 30.64 531 SER A O 1
ATOM 4003 N N . VAL A 1 532 ? 57.815 -39.787 3.173 1.00 30.04 532 VAL A N 1
ATOM 4004 C CA . VAL A 1 532 ? 57.304 -40.904 2.406 1.00 17.93 532 VAL A CA 1
ATOM 4005 C C . VAL A 1 532 ? 56.107 -40.357 1.641 1.00 40.30 532 VAL A C 1
ATOM 4006 O O . VAL A 1 532 ? 55.240 -39.704 2.214 1.00 35.37 532 VAL A O 1
ATOM 4010 N N . LEU A 1 533 ? 56.062 -40.605 0.341 1.00 28.81 533 LEU A N 1
ATOM 4011 C CA . LEU A 1 533 ? 54.987 -40.085 -0.482 1.00 18.60 533 LEU A CA 1
ATOM 4012 C C . LEU A 1 533 ? 53.906 -41.124 -0.709 1.00 23.85 533 LEU A C 1
ATOM 4013 O O . LEU A 1 533 ? 54.176 -42.246 -1.129 1.00 28.18 533 LEU A O 1
ATOM 4018 N N . VAL A 1 534 ? 52.673 -40.749 -0.416 1.00 24.12 534 VAL A N 1
ATOM 4019 C CA . VAL A 1 534 ? 51.556 -41.627 -0.677 1.00 24.24 534 VAL A CA 1
ATOM 4020 C C . VAL A 1 534 ? 50.710 -40.914 -1.705 1.00 18.79 534 VAL A C 1
ATOM 4021 O O . VAL A 1 534 ? 50.317 -39.762 -1.511 1.00 29.77 534 VAL A O 1
ATOM 4025 N N . ARG A 1 535 ? 50.424 -41.606 -2.797 1.00 25.12 535 ARG A N 1
ATOM 4026 C CA . ARG A 1 535 ? 49.695 -41.017 -3.909 1.00 18.48 535 ARG A CA 1
ATOM 4027 C C . ARG A 1 535 ? 48.446 -41.849 -4.179 1.00 23.48 535 ARG A C 1
ATOM 4028 O O . ARG A 1 535 ? 48.529 -43.055 -4.416 1.00 36.20 535 ARG A O 1
ATOM 4036 N N . PHE A 1 536 ? 47.285 -41.210 -4.114 1.00 27.48 536 PHE A N 1
ATOM 4037 C CA . PHE A 1 536 ? 46.028 -41.884 -4.404 1.00 27.27 536 PHE A CA 1
ATOM 4038 C C . PHE A 1 536 ? 45.707 -41.680 -5.877 1.00 26.22 536 PHE A C 1
ATOM 4039 O O . PHE A 1 536 ? 45.951 -40.606 -6.417 1.00 25.29 536 PHE A O 1
ATOM 4047 N N . LYS A 1 537 ? 45.150 -42.700 -6.520 1.00 34.19 537 LYS A N 1
ATOM 4048 C CA . LYS A 1 537 ? 44.801 -42.606 -7.933 1.00 24.78 537 LYS A CA 1
ATOM 4049 C C . LYS A 1 537 ? 43.435 -43.215 -8.223 1.00 27.72 537 LYS A C 1
ATOM 4050 O O . LYS A 1 537 ? 43.046 -44.212 -7.610 1.00 36.93 537 LYS A O 1
ATOM 4056 N N . GLY A 1 538 ? 42.717 -42.615 -9.164 1.00 36.00 538 GLY A N 1
ATOM 4057 C CA . GLY A 1 538 ? 41.437 -43.140 -9.591 1.00 31.08 538 GLY A CA 1
ATOM 4058 C C . GLY A 1 538 ? 40.243 -42.532 -8.893 1.00 37.90 538 GLY A C 1
ATOM 4059 O O . GLY A 1 538 ? 40.325 -41.438 -8.329 1.00 36.97 538 GLY A O 1
ATOM 4060 N N . LYS A 1 539 ? 39.130 -43.259 -8.923 1.00 41.64 539 LYS A N 1
ATOM 4061 C CA . LYS A 1 539 ? 37.880 -42.794 -8.328 1.00 44.14 539 LYS A CA 1
ATOM 4062 C C . LYS A 1 539 ? 37.374 -43.765 -7.264 1.00 44.89 539 LYS A C 1
ATOM 4063 O O . LYS A 1 539 ? 37.505 -44.976 -7.406 1.00 30.06 539 LYS A O 1
ATOM 4069 N N . MET A 1 540 ? 36.796 -43.234 -6.194 1.00 34.98 540 MET A N 1
ATOM 4070 C CA . MET A 1 540 ? 36.274 -44.091 -5.142 1.00 45.64 540 MET A CA 1
ATOM 4071 C C . MET A 1 540 ? 35.139 -44.947 -5.664 1.00 43.71 540 MET A C 1
ATOM 4072 O O . MET A 1 540 ? 34.288 -44.478 -6.411 1.00 36.12 540 MET A O 1
ATOM 4077 N N . GLN A 1 541 ? 35.140 -46.213 -5.268 1.00 31.58 541 GLN A N 1
ATOM 4078 C CA . GLN A 1 541 ? 34.079 -47.133 -5.641 1.00 30.18 541 GLN A CA 1
ATOM 4079 C C . GLN A 1 541 ? 32.842 -46.917 -4.758 1.00 39.54 541 GLN A C 1
ATOM 4080 O O . GLN A 1 541 ? 32.920 -46.267 -3.718 1.00 42.67 541 GLN A O 1
ATOM 4086 N N . PRO A 1 542 ? 31.699 -47.445 -5.177 1.00 54.81 542 PRO A N 1
ATOM 4087 C CA . PRO A 1 542 ? 30.449 -47.255 -4.431 1.00 46.56 542 PRO A CA 1
ATOM 4088 C C . PRO A 1 542 ? 30.546 -47.679 -2.967 1.00 42.67 542 PRO A C 1
ATOM 4089 O O . PRO A 1 542 ? 31.114 -48.729 -2.672 1.00 29.49 542 PRO A O 1
ATOM 4093 N N . GLY A 1 543 ? 30.001 -46.863 -2.067 1.00 30.24 543 GLY A N 1
ATOM 4094 C CA . GLY A 1 543 ? 29.969 -47.187 -0.649 1.00 27.76 543 GLY A CA 1
ATOM 4095 C C . GLY A 1 543 ? 31.292 -47.088 0.089 1.00 35.73 543 GLY A C 1
ATOM 4096 O O . GLY A 1 543 ? 31.388 -47.428 1.267 1.00 38.70 543 GLY A O 1
ATOM 4097 N N . ILE A 1 544 ? 32.324 -46.629 -0.596 1.00 26.38 544 ILE A N 1
ATOM 4098 C CA . ILE A 1 544 ? 33.616 -46.474 0.053 1.00 22.99 544 ILE A CA 1
ATOM 4099 C C . ILE A 1 544 ? 33.689 -45.074 0.642 1.00 28.55 544 ILE A C 1
ATOM 4100 O O . ILE A 1 544 ? 33.155 -44.137 0.064 1.00 23.11 544 ILE A O 1
ATOM 4105 N N . THR A 1 545 ? 34.321 -44.929 1.801 1.00 19.68 545 THR A N 1
ATOM 4106 C CA . THR A 1 545 ? 34.413 -43.618 2.431 1.00 16.86 545 THR A CA 1
ATOM 4107 C C . THR A 1 545 ? 35.866 -43.193 2.512 1.00 21.15 545 THR A C 1
ATOM 4108 O O . THR A 1 545 ? 36.769 -43.931 2.116 1.00 23.29 545 THR A O 1
ATOM 4112 N N . LEU A 1 546 ? 36.078 -41.988 3.020 1.00 27.18 546 LEU A N 1
ATOM 4113 C CA . LEU A 1 546 ? 37.408 -41.447 3.198 1.00 18.28 546 LEU A CA 1
ATOM 4114 C C . LEU A 1 546 ? 38.130 -42.292 4.236 1.00 21.39 546 LEU A C 1
ATOM 4115 O O . LEU A 1 546 ? 39.324 -42.557 4.116 1.00 29.48 546 LEU A O 1
ATOM 4120 N N . ARG A 1 547 ? 37.394 -42.698 5.268 1.00 26.98 547 ARG A N 1
ATOM 4121 C CA . ARG A 1 547 ? 37.971 -43.468 6.361 1.00 19.89 547 ARG A CA 1
ATOM 4122 C C . ARG A 1 547 ? 38.558 -44.790 5.853 1.00 27.96 547 ARG A C 1
ATOM 4123 O O . ARG A 1 547 ? 39.610 -45.224 6.319 1.00 26.82 547 ARG A O 1
ATOM 4131 N N . ASP A 1 548 ? 37.892 -45.420 4.889 1.00 28.12 548 ASP A N 1
ATOM 4132 C CA . ASP A 1 548 ? 38.417 -46.657 4.305 1.00 26.03 548 ASP A CA 1
ATOM 4133 C C . ASP A 1 548 ? 39.769 -46.419 3.630 1.00 30.45 548 ASP A C 1
ATOM 4134 O O . ASP A 1 548 ? 40.634 -47.296 3.619 1.00 19.63 548 ASP A O 1
ATOM 4139 N N . LEU A 1 549 ? 39.942 -45.226 3.067 1.00 14.29 549 LEU A N 1
ATOM 4140 C CA . LEU A 1 549 ? 41.191 -44.868 2.406 1.00 17.72 549 LEU A CA 1
ATOM 4141 C C . LEU A 1 549 ? 42.285 -44.703 3.444 1.00 30.77 549 LEU A C 1
ATOM 4142 O O . LEU A 1 549 ? 43.427 -45.108 3.231 1.00 42.78 549 LEU A O 1
ATOM 4147 N N . VAL A 1 550 ? 41.930 -44.090 4.568 1.00 24.01 550 VAL A N 1
ATOM 4148 C CA . VAL A 1 550 ? 42.883 -43.919 5.654 1.00 22.04 550 VAL A CA 1
ATOM 4149 C C . VAL A 1 550 ? 43.446 -45.285 6.029 1.00 22.78 550 VAL A C 1
ATOM 4150 O O . VAL A 1 550 ? 44.652 -45.456 6.152 1.00 20.33 550 VAL A O 1
ATOM 4154 N N . HIS A 1 551 ? 42.566 -46.268 6.165 1.00 17.06 551 HIS A N 1
ATOM 4155 C CA . HIS A 1 551 ? 42.988 -47.620 6.517 1.00 17.80 551 HIS A CA 1
ATOM 4156 C C . HIS A 1 551 ? 43.698 -48.359 5.375 1.00 26.49 551 HIS A C 1
ATOM 4157 O O . HIS A 1 551 ? 44.445 -49.309 5.606 1.00 21.36 551 HIS A O 1
ATOM 4164 N N . ALA A 1 552 ? 43.475 -47.926 4.144 1.00 27.22 552 ALA A N 1
ATOM 4165 C CA . ALA A 1 552 ? 44.124 -48.580 3.013 1.00 20.97 552 ALA A CA 1
ATOM 4166 C C . ALA A 1 552 ? 45.631 -48.330 2.992 1.00 31.35 552 ALA A C 1
ATOM 4167 O O . ALA A 1 552 ? 46.399 -49.130 2.449 1.00 28.19 552 ALA A O 1
ATOM 4169 N N . ILE A 1 553 ? 46.053 -47.218 3.581 1.00 19.34 553 ILE A N 1
ATOM 4170 C CA . ILE A 1 553 ? 47.472 -46.892 3.617 1.00 33.97 553 ILE A CA 1
ATOM 4171 C C . ILE A 1 553 ? 48.317 -48.017 4.261 1.00 20.47 553 ILE A C 1
ATOM 4172 O O . ILE A 1 553 ? 49.233 -48.537 3.629 1.00 34.95 553 ILE A O 1
ATOM 4177 N N . PRO A 1 554 ? 48.006 -48.415 5.490 1.00 37.35 554 PRO A N 1
ATOM 4178 C CA . PRO A 1 554 ? 48.721 -49.534 6.122 1.00 25.19 554 PRO A CA 1
ATOM 4179 C C . PRO A 1 554 ? 48.505 -50.820 5.326 1.00 30.01 554 PRO A C 1
ATOM 4180 O O . PRO A 1 554 ? 49.416 -51.628 5.153 1.00 18.73 554 PRO A O 1
ATOM 4184 N N . LEU A 1 555 ? 47.287 -51.017 4.845 1.00 22.62 555 LEU A N 1
ATOM 4185 C CA . LEU A 1 555 ? 46.994 -52.211 4.066 1.00 19.64 555 LEU A CA 1
ATOM 4186 C C . LEU A 1 555 ? 47.958 -52.369 2.878 1.00 26.67 555 LEU A C 1
ATOM 4187 O O . LEU A 1 555 ? 48.643 -53.378 2.761 1.00 22.47 555 LEU A O 1
ATOM 4192 N N . TYR A 1 556 ? 48.053 -51.353 2.026 1.00 18.36 556 TYR A N 1
ATOM 4193 C CA . TYR A 1 556 ? 48.897 -51.455 0.838 1.00 23.61 556 TYR A CA 1
ATOM 4194 C C . TYR A 1 556 ? 50.378 -51.455 1.157 1.00 24.27 556 TYR A C 1
ATOM 4195 O O . TYR A 1 556 ? 51.190 -52.027 0.426 1.00 31.88 556 TYR A O 1
ATOM 4204 N N . ALA A 1 557 ? 50.728 -50.841 2.277 1.00 27.51 557 ALA A N 1
ATOM 4205 C CA . ALA A 1 557 ? 52.116 -50.823 2.707 1.00 19.82 557 ALA A CA 1
ATOM 4206 C C . ALA A 1 557 ? 52.543 -52.234 3.130 1.00 29.91 557 ALA A C 1
ATOM 4207 O O . ALA A 1 557 ? 53.709 -52.627 3.000 1.00 24.55 557 ALA A O 1
ATOM 4209 N N . ILE A 1 558 ? 51.588 -52.997 3.641 1.00 21.17 558 ILE A N 1
ATOM 4210 C CA . ILE A 1 558 ? 51.855 -54.366 4.059 1.00 35.20 558 ILE A CA 1
ATOM 4211 C C . ILE A 1 558 ? 51.995 -55.241 2.825 1.00 28.23 558 ILE A C 1
ATOM 4212 O O . ILE A 1 558 ? 52.876 -56.087 2.754 1.00 30.41 558 ILE A O 1
ATOM 4217 N N . LYS A 1 559 ? 51.142 -55.004 1.838 1.00 30.50 559 LYS A N 1
ATOM 4218 C CA . LYS A 1 559 ? 51.195 -55.769 0.603 1.00 27.37 559 LYS A CA 1
ATOM 4219 C C . LYS A 1 559 ? 52.516 -55.555 -0.116 1.00 49.37 559 LYS A C 1
ATOM 4220 O O . LYS A 1 559 ? 53.108 -56.497 -0.617 1.00 33.41 559 LYS A O 1
ATOM 4226 N N . GLN A 1 560 ? 52.986 -54.314 -0.146 1.00 28.68 560 GLN A N 1
ATOM 4227 C CA . GLN A 1 560 ? 54.226 -53.999 -0.830 1.00 29.86 560 GLN A CA 1
ATOM 4228 C C . GLN A 1 560 ? 55.448 -54.367 -0.004 1.00 28.08 560 GLN A C 1
ATOM 4229 O O . GLN A 1 560 ? 56.569 -54.321 -0.501 1.00 41.60 560 GLN A O 1
ATOM 4235 N N . GLY A 1 561 ? 55.235 -54.730 1.257 1.00 31.36 561 GLY A N 1
ATOM 4236 C CA . GLY A 1 561 ? 56.342 -55.149 2.103 1.00 20.78 561 GLY A CA 1
ATOM 4237 C C . GLY A 1 561 ? 57.049 -54.048 2.867 1.00 35.77 561 GLY A C 1
ATOM 4238 O O . GLY A 1 561 ? 58.138 -54.253 3.377 1.00 24.07 561 GLY A O 1
ATOM 4239 N N . LEU A 1 562 ? 56.430 -52.880 2.966 1.00 23.19 562 LEU A N 1
ATOM 4240 C CA . LEU A 1 562 ? 57.052 -51.770 3.677 1.00 24.51 562 LEU A CA 1
ATOM 4241 C C . LEU A 1 562 ? 56.594 -51.691 5.129 1.00 16.81 562 LEU A C 1
ATOM 4242 O O . LEU A 1 562 ? 57.081 -50.865 5.894 1.00 33.31 562 LEU A O 1
ATOM 4247 N N . LEU A 1 563 ? 55.649 -52.548 5.500 1.00 26.12 563 LEU A N 1
ATOM 4248 C CA . LEU A 1 563 ? 55.129 -52.557 6.861 1.00 18.14 563 LEU A CA 1
ATOM 4249 C C . LEU A 1 563 ? 54.820 -53.991 7.257 1.00 23.42 563 LEU A C 1
ATOM 4250 O O . LEU A 1 563 ? 54.384 -54.788 6.432 1.00 32.19 563 LEU A O 1
ATOM 4255 N N . THR A 1 564 ? 55.087 -54.326 8.512 1.00 19.26 564 THR A N 1
ATOM 4256 C CA . THR A 1 564 ? 54.783 -55.656 9.016 1.00 29.08 564 THR A CA 1
ATOM 4257 C C . THR A 1 564 ? 53.997 -55.507 10.305 1.00 18.73 564 THR A C 1
ATOM 4258 O O . THR A 1 564 ? 54.127 -54.496 10.995 1.00 35.49 564 THR A O 1
ATOM 4262 N N . VAL A 1 565 ? 53.160 -56.490 10.627 1.00 29.87 565 VAL A N 1
ATOM 4263 C CA . VAL A 1 565 ? 52.347 -56.395 11.831 1.00 29.47 565 VAL A CA 1
ATOM 4264 C C . VAL A 1 565 ? 53.038 -56.922 13.085 1.00 36.15 565 VAL A C 1
ATOM 4265 O O . VAL A 1 565 ? 52.820 -56.404 14.180 1.00 37.14 565 VAL A O 1
ATOM 4269 N N . GLU A 1 566 ? 53.868 -57.944 12.927 1.00 34.88 566 GLU A N 1
ATOM 4270 C CA . GLU A 1 566 ? 54.543 -58.556 14.073 1.00 29.59 566 GLU A CA 1
ATOM 4271 C C . GLU A 1 566 ? 55.494 -57.583 14.758 1.00 28.13 566 GLU A C 1
ATOM 4272 O O . GLU A 1 566 ? 56.295 -56.925 14.108 1.00 34.38 566 GLU A O 1
ATOM 4278 N N . LYS A 1 567 ? 55.404 -57.509 16.077 1.00 28.55 567 LYS A N 1
ATOM 4279 C CA . LYS A 1 567 ? 56.170 -56.530 16.837 1.00 29.49 567 LYS A CA 1
ATOM 4280 C C . LYS A 1 567 ? 57.666 -56.799 16.874 1.00 30.16 567 LYS A C 1
ATOM 4281 O O . LYS A 1 567 ? 58.459 -55.867 16.771 1.00 35.07 567 LYS A O 1
ATOM 4287 N N . LYS A 1 568 ? 58.055 -58.062 17.026 1.00 36.55 568 LYS A N 1
ATOM 4288 C CA . LYS A 1 568 ? 59.473 -58.409 17.035 1.00 37.15 568 LYS A CA 1
ATOM 4289 C C . LYS A 1 568 ? 60.057 -58.155 15.658 1.00 32.10 568 LYS A C 1
ATOM 4290 O O . LYS A 1 568 ? 59.595 -58.714 14.666 1.00 45.23 568 LYS A O 1
ATOM 4296 N N . GLY A 1 569 ? 61.068 -57.296 15.601 1.00 44.29 569 GLY A N 1
ATOM 4297 C CA . GLY A 1 569 ? 61.694 -56.954 14.338 1.00 27.11 569 GLY A CA 1
ATOM 4298 C C . GLY A 1 569 ? 60.753 -56.218 13.400 1.00 39.21 569 GLY A C 1
ATOM 4299 O O . GLY A 1 569 ? 60.896 -56.301 12.190 1.00 35.82 569 GLY A O 1
ATOM 4300 N N . LYS A 1 570 ? 59.793 -55.482 13.950 1.00 42.43 570 LYS A N 1
ATOM 4301 C CA . LYS A 1 570 ? 58.838 -54.765 13.114 1.00 30.98 570 LYS A CA 1
ATOM 4302 C C . LYS A 1 570 ? 59.462 -53.869 12.036 1.00 29.25 570 LYS A C 1
ATOM 4303 O O . LYS A 1 570 ? 60.463 -53.185 12.254 1.00 27.03 570 LYS A O 1
ATOM 4309 N N . LYS A 1 571 ? 58.841 -53.870 10.868 1.00 16.60 571 LYS A N 1
ATOM 4310 C CA . LYS A 1 571 ? 59.275 -53.008 9.782 1.00 30.18 571 LYS A CA 1
ATOM 4311 C C . LYS A 1 571 ? 58.195 -51.962 9.635 1.00 36.05 571 LYS A C 1
ATOM 4312 O O . LYS A 1 571 ? 57.008 -52.277 9.768 1.00 24.15 571 LYS A O 1
ATOM 4318 N N . ASN A 1 572 ? 58.592 -50.725 9.359 1.00 22.95 572 ASN A N 1
ATOM 4319 C CA . ASN A 1 572 ? 57.632 -49.629 9.259 1.00 22.55 572 ASN A CA 1
ATOM 4320 C C . ASN A 1 572 ? 58.256 -48.434 8.580 1.00 20.31 572 ASN A C 1
ATOM 4321 O O . ASN A 1 572 ? 58.883 -47.608 9.237 1.00 25.91 572 ASN A O 1
ATOM 4326 N N . ILE A 1 573 ? 58.058 -48.328 7.270 1.00 24.80 573 ILE A N 1
ATOM 4327 C CA . ILE A 1 573 ? 58.672 -47.268 6.475 1.00 22.69 573 ILE A CA 1
ATOM 4328 C C . ILE A 1 573 ? 58.273 -45.861 6.940 1.00 39.59 573 ILE A C 1
ATOM 4329 O O . ILE A 1 573 ? 59.002 -44.892 6.722 1.00 25.90 573 ILE A O 1
ATOM 4334 N N . PHE A 1 574 ? 57.116 -45.760 7.587 1.00 25.75 574 PHE A N 1
ATOM 4335 C CA . PHE A 1 574 ? 56.575 -44.476 8.028 1.00 24.10 574 PHE A CA 1
ATOM 4336 C C . PHE A 1 574 ? 57.189 -43.972 9.323 1.00 30.49 574 PHE A C 1
ATOM 4337 O O . PHE A 1 574 ? 57.198 -42.773 9.583 1.00 19.64 574 PHE A O 1
ATOM 4345 N N . SER A 1 575 ? 57.685 -44.888 10.146 1.00 18.54 575 SER A N 1
ATOM 4346 C CA . SER A 1 575 ? 58.159 -44.505 11.472 1.00 24.65 575 SER A CA 1
ATOM 4347 C C . SER A 1 575 ? 59.257 -43.471 11.418 1.00 29.22 575 SER A C 1
ATOM 4348 O O . SER A 1 575 ? 60.267 -43.667 10.766 1.00 24.41 575 SER A O 1
ATOM 4351 N N . GLY A 1 576 ? 59.034 -42.356 12.104 1.00 26.24 576 GLY A N 1
ATOM 4352 C CA . GLY A 1 576 ? 60.013 -41.295 12.168 1.00 25.42 576 GLY A CA 1
ATOM 4353 C C . GLY A 1 576 ? 60.081 -40.435 10.927 1.00 31.50 576 GLY A C 1
ATOM 4354 O O . GLY A 1 576 ? 60.959 -39.583 10.809 1.00 22.66 576 GLY A O 1
ATOM 4355 N N . ARG A 1 577 ? 59.158 -40.632 9.996 1.00 21.71 577 ARG A N 1
ATOM 4356 C CA . ARG A 1 577 ? 59.210 -39.842 8.776 1.00 24.17 577 ARG A CA 1
ATOM 4357 C C . ARG A 1 577 ? 57.980 -38.981 8.606 1.00 21.09 577 ARG A C 1
ATOM 4358 O O . ARG A 1 577 ? 56.987 -39.161 9.309 1.00 22.56 577 ARG A O 1
ATOM 4366 N N . ILE A 1 578 ? 58.052 -38.039 7.670 1.00 23.77 578 ILE A N 1
ATOM 4367 C CA . ILE A 1 578 ? 56.895 -37.222 7.345 1.00 21.24 578 ILE A CA 1
ATOM 4368 C C . ILE A 1 578 ? 56.100 -37.934 6.271 1.00 29.86 578 ILE A C 1
ATOM 4369 O O . ILE A 1 578 ? 56.642 -38.365 5.253 1.00 28.95 578 ILE A O 1
ATOM 4374 N N . LEU A 1 579 ? 54.809 -38.075 6.508 1.00 16.27 579 LEU A N 1
ATOM 4375 C CA . LEU A 1 579 ? 53.927 -38.670 5.525 1.00 13.93 579 LEU A CA 1
ATOM 4376 C C . LEU A 1 579 ? 53.343 -37.576 4.631 1.00 28.96 579 LEU A C 1
ATOM 4377 O O . LEU A 1 579 ? 52.658 -36.674 5.114 1.00 29.85 579 LEU A O 1
ATOM 4382 N N . GLU A 1 580 ? 53.629 -37.636 3.335 1.00 20.21 580 GLU A N 1
ATOM 4383 C CA . GLU A 1 580 ? 53.071 -36.660 2.398 1.00 18.77 580 GLU A CA 1
ATOM 4384 C C . GLU A 1 580 ? 52.079 -37.320 1.435 1.00 33.85 580 GLU A C 1
ATOM 4385 O O . GLU A 1 580 ? 52.430 -38.265 0.728 1.00 35.19 580 GLU A O 1
ATOM 4391 N N . ILE A 1 581 ? 50.844 -36.814 1.419 1.00 17.77 581 ILE A N 1
ATOM 4392 C CA . ILE A 1 581 ? 49.767 -37.373 0.602 1.00 26.37 581 ILE A CA 1
ATOM 4393 C C . ILE A 1 581 ? 49.381 -36.488 -0.581 1.00 28.56 581 ILE A C 1
ATOM 4394 O O . ILE A 1 581 ? 49.424 -35.263 -0.485 1.00 25.09 581 ILE A O 1
ATOM 4399 N N . GLU A 1 582 ? 49.009 -37.120 -1.694 1.00 27.44 582 GLU A N 1
ATOM 4400 C CA . GLU A 1 582 ? 48.515 -36.415 -2.874 1.00 24.33 582 GLU A CA 1
ATOM 4401 C C . GLU A 1 582 ? 47.441 -37.264 -3.547 1.00 17.92 582 GLU A C 1
ATOM 4402 O O . GLU A 1 582 ? 47.309 -38.446 -3.248 1.00 28.85 582 GLU A O 1
ATOM 4408 N N . GLY A 1 583 ? 46.689 -36.659 -4.465 1.00 25.06 583 GLY A N 1
ATOM 4409 C CA . GLY A 1 583 ? 45.711 -37.386 -5.257 1.00 20.16 583 GLY A CA 1
ATOM 4410 C C . GLY A 1 583 ? 44.269 -37.002 -4.996 1.00 36.97 583 GLY A C 1
ATOM 4411 O O . GLY A 1 583 ? 43.380 -37.363 -5.757 1.00 33.11 583 GLY A O 1
ATOM 4412 N N . LEU A 1 584 ? 44.035 -36.270 -3.916 1.00 24.59 584 LEU A N 1
ATOM 4413 C CA . LEU A 1 584 ? 42.686 -35.864 -3.538 1.00 18.80 584 LEU A CA 1
ATOM 4414 C C . LEU A 1 584 ? 42.675 -34.386 -3.156 1.00 23.36 584 LEU A C 1
ATOM 4415 O O . LEU A 1 584 ? 42.437 -34.047 -2.004 1.00 29.24 584 LEU A O 1
ATOM 4420 N N . PRO A 1 585 ? 42.898 -33.510 -4.130 1.00 38.24 585 PRO A N 1
ATOM 4421 C CA . PRO A 1 585 ? 43.096 -32.081 -3.858 1.00 21.41 585 PRO A CA 1
ATOM 4422 C C . PRO A 1 585 ? 41.819 -31.287 -3.628 1.00 22.16 585 PRO A C 1
ATOM 4423 O O . PRO A 1 585 ? 41.918 -30.125 -3.242 1.00 24.09 585 PRO A O 1
ATOM 4427 N N . ASP A 1 586 ? 40.658 -31.879 -3.883 1.00 19.09 586 ASP A N 1
ATOM 4428 C CA . ASP A 1 586 ? 39.386 -31.168 -3.723 1.00 33.82 586 ASP A CA 1
ATOM 4429 C C . ASP A 1 586 ? 38.649 -31.548 -2.447 1.00 29.74 586 ASP A C 1
ATOM 4430 O O . ASP A 1 586 ? 37.493 -31.170 -2.268 1.00 34.42 586 ASP A O 1
ATOM 4435 N N . LEU A 1 587 ? 39.298 -32.312 -1.574 1.00 22.87 587 LEU A N 1
ATOM 4436 C CA . LEU A 1 587 ? 38.680 -32.679 -0.303 1.00 24.29 587 LEU A CA 1
ATOM 4437 C C . LEU A 1 587 ? 38.367 -31.424 0.515 1.00 33.28 587 LEU A C 1
ATOM 4438 O O . LEU A 1 587 ? 39.093 -30.436 0.441 1.00 21.89 587 LEU A O 1
ATOM 4443 N N . LYS A 1 588 ? 37.284 -31.451 1.283 1.00 31.72 588 LYS A N 1
ATOM 4444 C CA . LYS A 1 588 ? 37.008 -30.351 2.196 1.00 26.33 588 LYS A CA 1
ATOM 4445 C C . LYS A 1 588 ? 38.105 -30.419 3.254 1.00 29.90 588 LYS A C 1
ATOM 4446 O O . LYS A 1 588 ? 38.640 -31.493 3.540 1.00 23.26 588 LYS A O 1
ATOM 4452 N N . VAL A 1 589 ? 38.461 -29.289 3.840 1.00 23.73 589 VAL A N 1
ATOM 4453 C CA . VAL A 1 589 ? 39.535 -29.315 4.821 1.00 17.88 589 VAL A CA 1
ATOM 4454 C C . VAL A 1 589 ? 39.315 -30.315 5.965 1.00 27.68 589 VAL A C 1
ATOM 4455 O O . VAL A 1 589 ? 40.246 -31.022 6.359 1.00 25.35 589 VAL A O 1
ATOM 4459 N N . GLU A 1 590 ? 38.100 -30.405 6.494 1.00 22.07 590 GLU A N 1
ATOM 4460 C CA . GLU A 1 590 ? 37.879 -31.369 7.577 1.00 45.62 590 GLU A CA 1
ATOM 4461 C C . GLU A 1 590 ? 37.966 -32.805 7.091 1.00 17.09 590 GLU A C 1
ATOM 4462 O O . GLU A 1 590 ? 38.242 -33.705 7.877 1.00 34.02 590 GLU A O 1
ATOM 4468 N N . GLN A 1 591 ? 37.742 -33.022 5.799 1.00 46.00 591 GLN A N 1
ATOM 4469 C CA . GLN A 1 591 ? 37.918 -34.355 5.239 1.00 25.36 591 GLN A CA 1
ATOM 4470 C C . GLN A 1 591 ? 39.410 -34.622 5.207 1.00 29.46 591 GLN A C 1
ATOM 4471 O O . GLN A 1 591 ? 39.880 -35.679 5.626 1.00 26.10 591 GLN A O 1
ATOM 4477 N N . ALA A 1 592 ? 40.160 -33.641 4.727 1.00 23.47 592 ALA A N 1
ATOM 4478 C CA . ALA A 1 592 ? 41.603 -33.768 4.704 1.00 13.53 592 ALA A CA 1
ATOM 4479 C C . ALA A 1 592 ? 42.124 -34.174 6.081 1.00 30.36 592 ALA A C 1
ATOM 4480 O O . ALA A 1 592 ? 43.074 -34.944 6.182 1.00 24.21 592 ALA A O 1
ATOM 4482 N N . PHE A 1 593 ? 41.482 -33.683 7.140 1.00 21.72 593 PHE A N 1
ATOM 4483 C CA . PHE A 1 593 ? 41.963 -33.978 8.485 1.00 19.47 593 PHE A CA 1
ATOM 4484 C C . PHE A 1 593 ? 41.925 -35.464 8.842 1.00 29.93 593 PHE A C 1
ATOM 4485 O O . PHE A 1 593 ? 42.793 -35.941 9.567 1.00 19.41 593 PHE A O 1
ATOM 4493 N N . GLU A 1 594 ? 40.924 -36.190 8.346 1.00 16.61 594 GLU A N 1
ATOM 4494 C CA . GLU A 1 594 ? 40.848 -37.636 8.575 1.00 24.73 594 GLU A CA 1
ATOM 4495 C C . GLU A 1 594 ? 42.138 -38.330 8.165 1.00 39.36 594 GLU A C 1
ATOM 4496 O O . GLU A 1 594 ? 42.635 -39.196 8.879 1.00 32.20 594 GLU A O 1
ATOM 4502 N N . LEU A 1 595 ? 42.681 -37.942 7.015 1.00 26.20 595 LEU A N 1
ATOM 4503 C CA . LEU A 1 595 ? 43.921 -38.531 6.523 1.00 25.33 595 LEU A CA 1
ATOM 4504 C C . LEU A 1 595 ? 45.136 -38.057 7.302 1.00 17.72 595 LEU A C 1
ATOM 4505 O O . LEU A 1 595 ? 46.009 -38.845 7.660 1.00 20.04 595 LEU A O 1
ATOM 4510 N N . THR A 1 596 ? 45.216 -36.761 7.549 1.00 18.06 596 THR A N 1
ATOM 4511 C CA . THR A 1 596 ? 46.385 -36.233 8.240 1.00 11.48 596 THR A CA 1
ATOM 4512 C C . THR A 1 596 ? 46.413 -36.676 9.696 1.00 20.12 596 THR A C 1
ATOM 4513 O O . THR A 1 596 ? 47.474 -36.984 10.251 1.00 22.56 596 THR A O 1
ATOM 4517 N N . ASP A 1 597 ? 45.241 -36.738 10.312 1.00 23.17 597 ASP A N 1
ATOM 4518 C CA . ASP A 1 597 ? 45.160 -37.185 11.694 1.00 21.92 597 ASP A CA 1
ATOM 4519 C C . ASP A 1 597 ? 45.733 -38.594 11.858 1.00 44.66 597 ASP A C 1
ATOM 4520 O O . ASP A 1 597 ? 46.512 -38.856 12.768 1.00 23.45 597 ASP A O 1
ATOM 4525 N N . ALA A 1 598 ? 45.364 -39.496 10.958 1.00 21.67 598 ALA A N 1
ATOM 4526 C CA . ALA A 1 598 ? 45.772 -40.894 11.073 1.00 24.13 598 ALA A CA 1
ATOM 4527 C C . ALA A 1 598 ? 47.259 -41.135 10.871 1.00 15.25 598 ALA A C 1
ATOM 4528 O O . ALA A 1 598 ? 47.743 -42.234 11.118 1.00 27.67 598 ALA A O 1
ATOM 4530 N N . SER A 1 599 ? 47.990 -40.121 10.424 1.00 22.41 599 SER A N 1
ATOM 4531 C CA . SER A 1 599 ? 49.427 -40.290 10.276 1.00 20.89 599 SER A CA 1
ATOM 4532 C C . SER A 1 599 ? 50.056 -40.609 11.635 1.00 38.01 599 SER A C 1
ATOM 4533 O O . SER A 1 599 ? 51.157 -41.159 11.703 1.00 18.64 599 SER A O 1
ATOM 4536 N N . ALA A 1 600 ? 49.363 -40.263 12.718 1.00 19.25 600 ALA A N 1
ATOM 4537 C CA . ALA A 1 600 ? 49.882 -40.541 14.061 1.00 25.93 600 ALA A CA 1
ATOM 4538 C C . ALA A 1 600 ? 50.046 -42.032 14.301 1.00 22.56 600 ALA A C 1
ATOM 4539 O O . ALA A 1 600 ? 51.048 -42.471 14.853 1.00 25.94 600 ALA A O 1
ATOM 4541 N N . GLU A 1 601 ? 49.051 -42.806 13.891 1.00 23.08 601 GLU A N 1
ATOM 4542 C CA . GLU A 1 601 ? 49.099 -44.255 14.056 1.00 19.69 601 GLU A CA 1
ATOM 4543 C C . GLU A 1 601 ? 50.133 -44.918 13.145 1.00 35.59 601 GLU A C 1
ATOM 4544 O O . GLU A 1 601 ? 50.536 -46.056 13.378 1.00 21.08 601 GLU A O 1
ATOM 4550 N N . ARG A 1 602 ? 50.570 -44.200 12.116 1.00 16.65 602 ARG A N 1
ATOM 4551 C CA . ARG A 1 602 ? 51.645 -44.683 11.257 1.00 21.56 602 ARG A CA 1
ATOM 4552 C C . ARG A 1 602 ? 52.984 -44.481 11.967 1.00 31.62 602 ARG A C 1
ATOM 4553 O O . ARG A 1 602 ? 54.009 -45.018 11.537 1.00 23.66 602 ARG A O 1
ATOM 4561 N N . SER A 1 603 ? 52.969 -43.713 13.057 1.00 18.72 603 SER A N 1
ATOM 4562 C CA . SER A 1 603 ? 54.195 -43.346 13.779 1.00 21.14 603 SER A CA 1
ATOM 4563 C C . SER A 1 603 ? 55.002 -42.323 12.985 1.00 15.56 603 SER A C 1
ATOM 4564 O O . SER A 1 603 ? 56.228 -42.254 13.110 1.00 27.43 603 SER A O 1
ATOM 4567 N N . ALA A 1 604 ? 54.317 -41.553 12.144 1.00 23.76 604 ALA A N 1
ATOM 4568 C CA . ALA A 1 604 ? 54.974 -40.510 11.365 1.00 22.83 604 ALA A CA 1
ATOM 4569 C C . ALA A 1 604 ? 55.212 -39.312 12.257 1.00 26.17 604 ALA A C 1
ATOM 4570 O O . ALA A 1 604 ? 54.436 -39.060 13.182 1.00 22.52 604 ALA A O 1
ATOM 4572 N N . ALA A 1 605 ? 56.281 -38.574 11.976 1.00 20.51 605 ALA A N 1
ATOM 4573 C CA . ALA A 1 605 ? 56.628 -37.397 12.760 1.00 24.19 605 ALA A CA 1
ATOM 4574 C C . ALA A 1 605 ? 55.696 -36.238 12.438 1.00 22.56 605 ALA A C 1
ATOM 4575 O O . ALA A 1 605 ? 55.501 -35.339 13.255 1.00 22.98 605 ALA A O 1
ATOM 4577 N N . GLY A 1 606 ? 55.114 -36.275 11.247 1.00 21.89 606 GLY A N 1
ATOM 4578 C CA . GLY A 1 606 ? 54.257 -35.202 10.778 1.00 25.21 606 GLY A CA 1
ATOM 4579 C C . GLY A 1 606 ? 53.638 -35.567 9.446 1.00 25.06 606 GLY A C 1
ATOM 4580 O O . GLY A 1 606 ? 53.925 -36.629 8.899 1.00 24.15 606 GLY A O 1
ATOM 4581 N N . CYS A 1 607 ? 52.817 -34.675 8.902 1.00 20.51 607 CYS A N 1
ATOM 4582 C CA . CYS A 1 607 ? 52.090 -34.989 7.688 1.00 15.80 607 CYS A CA 1
ATOM 4583 C C . CYS A 1 607 ? 51.807 -33.763 6.831 1.00 33.72 607 CYS A C 1
ATOM 4584 O O . CYS A 1 607 ? 51.742 -32.645 7.334 1.00 18.74 607 CYS A O 1
ATOM 4587 N N . THR A 1 608 ? 51.699 -33.969 5.521 1.00 14.05 608 THR A N 1
ATOM 4588 C CA . THR A 1 608 ? 51.177 -32.935 4.639 1.00 15.34 608 THR A CA 1
ATOM 4589 C C . THR A 1 608 ? 50.207 -33.597 3.705 1.00 18.35 608 THR A C 1
ATOM 4590 O O . THR A 1 608 ? 50.226 -34.814 3.521 1.00 21.81 608 THR A O 1
ATOM 4594 N N . ILE A 1 609 ? 49.348 -32.784 3.118 1.00 21.20 609 ILE A N 1
ATOM 4595 C CA . ILE A 1 609 ? 48.445 -33.270 2.102 1.00 19.93 609 ILE A CA 1
ATOM 4596 C C . ILE A 1 609 ? 48.271 -32.139 1.101 1.00 26.05 609 ILE A C 1
ATOM 4597 O O . ILE A 1 609 ? 48.083 -30.986 1.488 1.00 25.61 609 ILE A O 1
ATOM 4602 N N . LYS A 1 610 ? 48.375 -32.452 -0.184 1.00 27.28 610 LYS A N 1
ATOM 4603 C CA . LYS A 1 610 ? 48.222 -31.420 -1.194 1.00 24.59 610 LYS A CA 1
ATOM 4604 C C . LYS A 1 610 ? 46.753 -31.127 -1.540 1.00 18.27 610 LYS A C 1
ATOM 4605 O O . LYS A 1 610 ? 46.021 -31.994 -2.005 1.00 31.80 610 LYS A O 1
ATOM 4611 N N . LEU A 1 611 ? 46.348 -29.884 -1.326 1.00 16.46 611 LEU A N 1
ATOM 4612 C CA . LEU A 1 611 ? 44.986 -29.459 -1.585 1.00 37.25 611 LEU A CA 1
ATOM 4613 C C . LEU A 1 611 ? 44.958 -28.245 -2.514 1.00 15.46 611 LEU A C 1
ATOM 4614 O O . LEU A 1 611 ? 45.917 -27.478 -2.563 1.00 37.55 611 LEU A O 1
ATOM 4619 N N . ASN A 1 612 ? 43.858 -28.061 -3.236 1.00 22.90 612 ASN A N 1
ATOM 4620 C CA . ASN A 1 612 ? 43.693 -26.850 -4.029 1.00 24.25 612 ASN A CA 1
ATOM 4621 C C . ASN A 1 612 ? 43.199 -25.710 -3.147 1.00 34.30 612 ASN A C 1
ATOM 4622 O O . ASN A 1 612 ? 42.794 -25.918 -2.002 1.00 23.78 612 ASN A O 1
ATOM 4627 N N . LYS A 1 613 ? 43.220 -24.510 -3.709 1.00 23.87 613 LYS A N 1
ATOM 4628 C CA . LYS A 1 613 ? 42.849 -23.295 -3.002 1.00 21.93 613 LYS A CA 1
ATOM 4629 C C . LYS A 1 613 ? 41.376 -23.225 -2.606 1.00 22.57 613 LYS A C 1
ATOM 4630 O O . LYS A 1 613 ? 41.048 -22.748 -1.517 1.00 30.03 613 LYS A O 1
ATOM 4636 N N . GLU A 1 614 ? 40.485 -23.704 -3.469 1.00 19.39 614 GLU A N 1
ATOM 4637 C CA . GLU A 1 614 ? 39.052 -23.521 -3.210 1.00 41.43 614 GLU A CA 1
ATOM 4638 C C . GLU A 1 614 ? 38.524 -24.011 -1.847 1.00 17.16 614 GLU A C 1
ATOM 4639 O O . GLU A 1 614 ? 37.916 -23.237 -1.113 1.00 47.95 614 GLU A O 1
ATOM 4645 N N . PRO A 1 615 ? 38.734 -25.284 -1.523 1.00 38.50 615 PRO A N 1
ATOM 4646 C CA . PRO A 1 615 ? 38.295 -25.828 -0.235 1.00 29.52 615 PRO A CA 1
ATOM 4647 C C . PRO A 1 615 ? 38.914 -25.094 0.961 1.00 19.90 615 PRO A C 1
ATOM 4648 O O . PRO A 1 615 ? 38.286 -25.050 2.019 1.00 30.25 615 PRO A O 1
ATOM 4652 N N . ILE A 1 616 ? 40.114 -24.536 0.803 1.00 21.95 616 ILE A N 1
ATOM 4653 C CA . ILE A 1 616 ? 40.738 -23.766 1.878 1.00 22.89 616 ILE A CA 1
ATOM 4654 C C . ILE A 1 616 ? 40.075 -22.394 1.992 1.00 33.70 616 ILE A C 1
ATOM 4655 O O . ILE A 1 616 ? 39.867 -21.872 3.091 1.00 33.88 616 ILE A O 1
ATOM 4660 N N . ILE A 1 617 ? 39.744 -21.812 0.846 1.00 22.20 617 ILE A N 1
ATOM 4661 C CA . ILE A 1 617 ? 39.064 -20.524 0.813 1.00 30.76 617 ILE A CA 1
ATOM 4662 C C . ILE A 1 617 ? 37.708 -20.644 1.510 1.00 27.09 617 ILE A C 1
ATOM 4663 O O . ILE A 1 617 ? 37.321 -19.793 2.316 1.00 27.46 617 ILE A O 1
ATOM 4668 N N . GLU A 1 618 ? 36.990 -21.717 1.208 1.00 19.40 618 GLU A N 1
ATOM 4669 C CA . GLU A 1 618 ? 35.697 -21.953 1.835 1.00 17.69 618 GLU A CA 1
ATOM 4670 C C . GLU A 1 618 ? 35.867 -22.049 3.353 1.00 34.80 618 GLU A C 1
ATOM 4671 O O . GLU A 1 618 ? 35.162 -21.395 4.111 1.00 21.90 618 GLU A O 1
ATOM 4677 N N . TYR A 1 619 ? 36.821 -22.871 3.777 1.00 22.01 619 TYR A N 1
ATOM 4678 C CA . TYR A 1 619 ? 37.125 -23.094 5.187 1.00 28.03 619 TYR A CA 1
ATOM 4679 C C . TYR A 1 619 ? 37.472 -21.792 5.913 1.00 20.92 619 TYR A C 1
ATOM 4680 O O . TYR A 1 619 ? 36.887 -21.476 6.953 1.00 23.38 619 TYR A O 1
ATOM 4689 N N . LEU A 1 620 ? 38.415 -21.032 5.370 1.00 24.10 620 LEU A N 1
ATOM 4690 C CA . LEU A 1 620 ? 38.796 -19.778 6.011 1.00 26.72 620 LEU A CA 1
ATOM 4691 C C . LEU A 1 620 ? 37.646 -18.775 6.084 1.00 27.42 620 LEU A C 1
ATOM 4692 O O . LEU A 1 620 ? 37.487 -18.102 7.095 1.00 25.28 620 LEU A O 1
ATOM 4697 N N . ASN A 1 621 ? 36.845 -18.668 5.029 1.00 21.63 621 ASN A N 1
ATOM 4698 C CA . ASN A 1 621 ? 35.716 -17.739 5.072 1.00 24.96 621 ASN A CA 1
ATOM 4699 C C . ASN A 1 621 ? 34.784 -18.112 6.203 1.00 34.06 621 ASN A C 1
ATOM 4700 O O . ASN A 1 621 ? 34.206 -17.254 6.849 1.00 20.62 621 ASN A O 1
ATOM 4705 N N . SER A 1 622 ? 34.630 -19.405 6.439 1.00 22.74 622 SER A N 1
ATOM 4706 C CA . SER A 1 622 ? 33.804 -19.838 7.542 1.00 18.38 622 SER A CA 1
ATOM 4707 C C . SER A 1 622 ? 34.476 -19.526 8.891 1.00 20.07 622 SER A C 1
ATOM 4708 O O . SER A 1 622 ? 33.822 -19.051 9.822 1.00 24.53 622 SER A O 1
ATOM 4711 N N . ASN A 1 623 ? 35.782 -19.769 8.987 1.00 25.37 623 ASN A N 1
ATOM 4712 C CA . ASN A 1 623 ? 36.505 -19.587 10.253 1.00 19.26 623 ASN A CA 1
ATOM 4713 C C . ASN A 1 623 ? 36.561 -18.130 10.735 1.00 21.19 623 ASN A C 1
ATOM 4714 O O . ASN A 1 623 ? 36.468 -17.849 11.933 1.00 20.12 623 ASN A O 1
ATOM 4719 N N . ILE A 1 624 ? 36.707 -17.202 9.800 1.00 28.22 624 ILE A N 1
ATOM 4720 C CA . ILE A 1 624 ? 36.739 -15.801 10.162 1.00 19.65 624 ILE A CA 1
ATOM 4721 C C . ILE A 1 624 ? 35.500 -15.454 10.977 1.00 21.01 624 ILE A C 1
ATOM 4722 O O . ILE A 1 624 ? 35.593 -14.823 12.028 1.00 26.36 624 ILE A O 1
ATOM 4727 N N . VAL A 1 625 ? 34.342 -15.901 10.502 1.00 25.63 625 VAL A N 1
ATOM 4728 C CA . VAL A 1 625 ? 33.099 -15.629 11.204 1.00 28.26 625 VAL A CA 1
ATOM 4729 C C . VAL A 1 625 ? 33.082 -16.309 12.570 1.00 28.15 625 VAL A C 1
ATOM 4730 O O . VAL A 1 625 ? 32.639 -15.717 13.555 1.00 30.24 625 VAL A O 1
ATOM 4734 N N . LEU A 1 626 ? 33.581 -17.538 12.646 1.00 24.67 626 LEU A N 1
ATOM 4735 C CA . LEU A 1 626 ? 33.594 -18.240 13.932 1.00 25.72 626 LEU A CA 1
ATOM 4736 C C . LEU A 1 626 ? 34.451 -17.496 14.953 1.00 20.45 626 LEU A C 1
ATOM 4737 O O . LEU A 1 626 ? 34.069 -17.361 16.122 1.00 21.13 626 LEU A O 1
ATOM 4742 N N . LEU A 1 627 ? 35.603 -17.000 14.514 1.00 20.58 627 LEU A N 1
ATOM 4743 C CA . LEU A 1 627 ? 36.495 -16.289 15.430 1.00 25.36 627 LEU A CA 1
ATOM 4744 C C . LEU A 1 627 ? 35.907 -14.946 15.886 1.00 27.99 627 LEU A C 1
ATOM 4745 O O . LEU A 1 627 ? 36.029 -14.580 17.054 1.00 28.59 627 LEU A O 1
ATOM 4750 N N . LYS A 1 628 ? 35.262 -14.217 14.980 1.00 23.65 628 LYS A N 1
ATOM 4751 C CA . LYS A 1 628 ? 34.607 -12.971 15.378 1.00 32.83 628 LYS A CA 1
ATOM 4752 C C . LYS A 1 628 ? 33.509 -13.296 16.386 1.00 16.93 628 LYS A C 1
ATOM 4753 O O . LYS A 1 628 ? 33.326 -12.602 17.391 1.00 28.09 628 LYS A O 1
ATOM 4759 N N . TRP A 1 629 ? 32.782 -14.371 16.107 1.00 18.89 629 TRP A N 1
ATOM 4760 C CA . TRP A 1 629 ? 31.715 -14.829 16.985 1.00 22.33 629 TRP A CA 1
ATOM 4761 C C . TRP A 1 629 ? 32.278 -15.164 18.364 1.00 23.72 629 TRP A C 1
ATOM 4762 O O . TRP A 1 629 ? 31.673 -14.826 19.382 1.00 28.27 629 TRP A O 1
ATOM 4773 N N . MET A 1 630 ? 33.450 -15.797 18.400 1.00 19.04 630 MET A N 1
ATOM 4774 C CA . MET A 1 630 ? 34.093 -16.111 19.681 1.00 35.92 630 MET A CA 1
ATOM 4775 C C . MET A 1 630 ? 34.359 -14.829 20.473 1.00 32.43 630 MET A C 1
ATOM 4776 O O . MET A 1 630 ? 34.159 -14.785 21.683 1.00 19.47 630 MET A O 1
ATOM 4781 N N . ILE A 1 631 ? 34.830 -13.788 19.794 1.00 18.14 631 ILE A N 1
ATOM 4782 C CA . ILE A 1 631 ? 35.100 -12.529 20.471 1.00 28.84 631 ILE A CA 1
ATOM 4783 C C . ILE A 1 631 ? 33.815 -12.015 21.110 1.00 30.27 631 ILE A C 1
ATOM 4784 O O . ILE A 1 631 ? 33.787 -11.709 22.295 1.00 23.93 631 ILE A O 1
ATOM 4789 N N . ALA A 1 632 ? 32.745 -11.955 20.325 1.00 17.45 632 ALA A N 1
ATOM 4790 C CA . ALA A 1 632 ? 31.433 -11.538 20.826 1.00 33.98 632 ALA A CA 1
ATOM 4791 C C . ALA A 1 632 ? 30.966 -12.384 22.002 1.00 29.22 632 ALA A C 1
ATOM 4792 O O . ALA A 1 632 ? 30.192 -11.918 22.839 1.00 35.64 632 ALA A O 1
ATOM 4794 N N . GLU A 1 633 ? 31.404 -13.640 22.044 1.00 33.12 633 GLU A N 1
ATOM 4795 C CA . GLU A 1 633 ? 31.021 -14.552 23.122 1.00 21.08 633 GLU A CA 1
ATOM 4796 C C . GLU A 1 633 ? 31.917 -14.394 24.346 1.00 38.59 633 GLU A C 1
ATOM 4797 O O . GLU A 1 633 ? 31.669 -15.019 25.378 1.00 17.75 633 GLU A O 1
ATOM 4803 N N . GLY A 1 634 ? 32.974 -13.592 24.216 1.00 24.41 634 GLY A N 1
ATOM 4804 C CA . GLY A 1 634 ? 33.884 -13.319 25.321 1.00 24.80 634 GLY A CA 1
ATOM 4805 C C . GLY A 1 634 ? 35.123 -14.197 25.479 1.00 49.82 634 GLY A C 1
ATOM 4806 O O . GLY A 1 634 ? 35.714 -14.205 26.554 1.00 23.62 634 GLY A O 1
ATOM 4807 N N . TYR A 1 635 ? 35.543 -14.897 24.424 1.00 23.02 635 TYR A N 1
ATOM 4808 C CA . TYR A 1 635 ? 36.684 -15.817 24.509 1.00 38.14 635 TYR A CA 1
ATOM 4809 C C . TYR A 1 635 ? 38.092 -15.258 24.740 1.00 31.00 635 TYR A C 1
ATOM 4810 O O . TYR A 1 635 ? 38.400 -14.138 24.352 1.00 27.27 635 TYR A O 1
ATOM 4819 N N . GLY A 1 636 ? 38.923 -16.140 25.312 1.00 85.73 636 GLY A N 1
ATOM 4820 C CA . GLY A 1 636 ? 40.299 -15.940 25.762 1.00 64.34 636 GLY A CA 1
ATOM 4821 C C . GLY A 1 636 ? 41.391 -15.273 24.957 1.00 19.87 636 GLY A C 1
ATOM 4822 O O . GLY A 1 636 ? 41.951 -15.840 24.029 1.00 97.09 636 GLY A O 1
ATOM 4823 N N . ASP A 1 637 ? 41.724 -14.067 25.397 1.00 97.09 637 ASP A N 1
ATOM 4824 C CA . ASP A 1 637 ? 42.656 -13.143 24.747 1.00 39.46 637 ASP A CA 1
ATOM 4825 C C . ASP A 1 637 ? 42.231 -12.696 23.361 1.00 57.87 637 ASP A C 1
ATOM 4826 O O . ASP A 1 637 ? 42.557 -13.321 22.350 1.00 23.34 637 ASP A O 1
ATOM 4831 N N . ARG A 1 638 ? 41.506 -11.585 23.347 1.00 24.53 638 ARG A N 1
ATOM 4832 C CA . ARG A 1 638 ? 40.925 -11.045 22.128 1.00 39.74 638 ARG A CA 1
ATOM 4833 C C . ARG A 1 638 ? 41.967 -10.625 21.101 1.00 18.23 638 ARG A C 1
ATOM 4834 O O . ARG A 1 638 ? 41.784 -10.853 19.905 1.00 36.72 638 ARG A O 1
ATOM 4842 N N . ARG A 1 639 ? 43.052 -10.006 21.565 1.00 26.64 639 ARG A N 1
ATOM 4843 C CA . ARG A 1 639 ? 44.098 -9.535 20.659 1.00 25.20 639 ARG A CA 1
ATOM 4844 C C . ARG A 1 639 ? 44.638 -10.675 19.803 1.00 27.19 639 ARG A C 1
ATOM 4845 O O . ARG A 1 639 ? 44.852 -10.509 18.604 1.00 25.58 639 ARG A O 1
ATOM 4853 N N . THR A 1 640 ? 44.841 -11.837 20.422 1.00 25.51 640 THR A N 1
ATOM 4854 C CA . THR A 1 640 ? 45.367 -12.989 19.707 1.00 16.22 640 THR A CA 1
ATOM 4855 C C . THR A 1 640 ? 44.367 -13.435 18.647 1.00 19.55 640 THR A C 1
ATOM 4856 O O . THR A 1 640 ? 44.736 -13.712 17.511 1.00 33.88 640 THR A O 1
ATOM 4860 N N . LEU A 1 641 ? 43.096 -13.457 19.020 1.00 26.57 641 LEU A N 1
ATOM 4861 C CA . LEU A 1 641 ? 42.030 -13.791 18.092 1.00 20.36 641 LEU A CA 1
ATOM 4862 C C . LEU A 1 641 ? 41.964 -12.792 16.935 1.00 19.26 641 LEU A C 1
ATOM 4863 O O . LEU A 1 641 ? 41.861 -13.180 15.766 1.00 24.38 641 LEU A O 1
ATOM 4868 N N . GLU A 1 642 ? 42.038 -11.505 17.258 1.00 20.14 642 GLU A N 1
ATOM 4869 C CA . GLU A 1 642 ? 41.955 -10.455 16.235 1.00 27.37 642 GLU A CA 1
ATOM 4870 C C . GLU A 1 642 ? 43.106 -10.531 15.240 1.00 31.31 642 GLU A C 1
ATOM 4871 O O . GLU A 1 642 ? 42.906 -10.408 14.031 1.00 28.26 642 GLU A O 1
ATOM 4877 N N . ARG A 1 643 ? 44.313 -10.745 15.749 1.00 23.08 643 ARG A N 1
ATOM 4878 C CA . ARG A 1 643 ? 45.483 -10.815 14.887 1.00 33.72 643 ARG A CA 1
ATOM 4879 C C . ARG A 1 643 ? 45.372 -12.016 13.959 1.00 19.71 643 ARG A C 1
ATOM 4880 O O . ARG A 1 643 ? 45.702 -11.947 12.782 1.00 31.25 643 ARG A O 1
ATOM 4888 N N . ARG A 1 644 ? 44.864 -13.122 14.481 1.00 27.17 644 ARG A N 1
ATOM 4889 C CA . ARG A 1 644 ? 44.701 -14.285 13.639 1.00 20.73 644 ARG A CA 1
ATOM 4890 C C . ARG A 1 644 ? 43.678 -14.043 12.523 1.00 26.24 644 ARG A C 1
ATOM 4891 O O . ARG A 1 644 ? 43.869 -14.493 11.392 1.00 24.15 644 ARG A O 1
ATOM 4899 N N . ILE A 1 645 ? 42.593 -13.342 12.842 1.00 22.01 645 ILE A N 1
ATOM 4900 C CA . ILE A 1 645 ? 41.579 -13.041 11.832 1.00 22.63 645 ILE A CA 1
ATOM 4901 C C . ILE A 1 645 ? 42.192 -12.256 10.677 1.00 37.04 645 ILE A C 1
ATOM 4902 O O . ILE A 1 645 ? 41.963 -12.578 9.507 1.00 26.28 645 ILE A O 1
ATOM 4907 N N . GLN A 1 646 ? 42.976 -11.235 11.018 1.00 20.63 646 GLN A N 1
ATOM 4908 C CA . GLN A 1 646 ? 43.700 -10.438 10.026 1.00 33.95 646 GLN A CA 1
ATOM 4909 C C . GLN A 1 646 ? 44.628 -11.293 9.176 1.00 31.90 646 GLN A C 1
ATOM 4910 O O . GLN A 1 646 ? 44.771 -11.071 7.973 1.00 29.66 646 GLN A O 1
ATOM 4916 N N . GLY A 1 647 ? 45.278 -12.263 9.806 1.00 23.04 647 GLY A N 1
ATOM 4917 C CA . GLY A 1 647 ? 46.151 -13.158 9.072 1.00 20.35 647 GLY A CA 1
ATOM 4918 C C . GLY A 1 647 ? 45.358 -13.922 8.026 1.00 25.41 647 GLY A C 1
ATOM 4919 O O . GLY A 1 647 ? 45.824 -14.127 6.906 1.00 29.99 647 GLY A O 1
ATOM 4920 N N . MET A 1 648 ? 44.149 -14.343 8.383 1.00 20.40 648 MET A N 1
ATOM 4921 C CA . MET A 1 648 ? 43.326 -15.075 7.430 1.00 36.79 648 MET A CA 1
ATOM 4922 C C . MET A 1 648 ? 42.866 -14.167 6.305 1.00 32.35 648 MET A C 1
ATOM 4923 O O . MET A 1 648 ? 42.865 -14.562 5.139 1.00 35.52 648 MET A O 1
ATOM 4928 N N . GLU A 1 649 ? 42.486 -12.944 6.655 1.00 35.20 649 GLU A N 1
ATOM 4929 C CA . GLU A 1 649 ? 42.007 -12.002 5.655 1.00 35.07 649 GLU A CA 1
ATOM 4930 C C . GLU A 1 649 ? 43.112 -11.672 4.658 1.00 27.10 649 GLU A C 1
ATOM 4931 O O . GLU A 1 649 ? 42.868 -11.587 3.455 1.00 29.84 649 GLU A O 1
ATOM 4937 N N . LYS A 1 650 ? 44.332 -11.534 5.160 1.00 25.08 650 LYS A N 1
ATOM 4938 C CA . LYS A 1 650 ? 45.472 -11.219 4.314 1.00 31.85 650 LYS A CA 1
ATOM 4939 C C . LYS A 1 650 ? 45.711 -12.322 3.286 1.00 35.51 650 LYS A C 1
ATOM 4940 O O . LYS A 1 650 ? 45.992 -12.042 2.121 1.00 39.57 650 LYS A O 1
ATOM 4946 N N . TRP A 1 651 ? 45.569 -13.571 3.712 1.00 29.99 651 TRP A N 1
ATOM 4947 C CA . TRP A 1 651 ? 45.769 -14.703 2.817 1.00 41.56 651 TRP A CA 1
ATOM 4948 C C . TRP A 1 651 ? 44.654 -14.801 1.777 1.00 32.13 651 TRP A C 1
ATOM 4949 O O . TRP A 1 651 ? 44.914 -15.044 0.603 1.00 36.10 651 TRP A O 1
ATOM 4960 N N . LEU A 1 652 ? 43.412 -14.610 2.205 1.00 25.61 652 LEU A N 1
ATOM 4961 C CA . LEU A 1 652 ? 42.285 -14.680 1.282 1.00 42.47 652 LEU A CA 1
ATOM 4962 C C . LEU A 1 652 ? 42.428 -13.669 0.152 1.00 36.43 652 LEU A C 1
ATOM 4963 O O . LEU A 1 652 ? 41.984 -13.904 -0.971 1.00 45.48 652 LEU A O 1
ATOM 4968 N N . ALA A 1 653 ? 43.049 -12.540 0.468 1.00 35.58 653 ALA A N 1
ATOM 4969 C CA . ALA A 1 653 ? 43.271 -11.476 -0.497 1.00 67.11 653 ALA A CA 1
ATOM 4970 C C . ALA A 1 653 ? 44.325 -11.851 -1.540 1.00 42.19 653 ALA A C 1
ATOM 4971 O O . ALA A 1 653 ? 44.323 -11.311 -2.643 1.00 61.30 653 ALA A O 1
ATOM 4973 N N . ASN A 1 654 ? 45.217 -12.775 -1.186 1.00 43.07 654 ASN A N 1
ATOM 4974 C CA . ASN A 1 654 ? 46.267 -13.250 -2.095 1.00 39.61 654 ASN A CA 1
ATOM 4975 C C . ASN A 1 654 ? 46.552 -14.737 -1.837 1.00 38.88 654 ASN A C 1
ATOM 4976 O O . ASN A 1 654 ? 47.590 -15.109 -1.279 1.00 40.60 654 ASN A O 1
ATOM 4981 N N . PRO A 1 655 ? 45.626 -15.585 -2.268 1.00 41.15 655 PRO A N 1
ATOM 4982 C CA . PRO A 1 655 ? 45.660 -17.019 -1.952 1.00 37.17 655 PRO A CA 1
ATOM 4983 C C . PRO A 1 655 ? 46.749 -17.817 -2.669 1.00 35.87 655 PRO A C 1
ATOM 4984 O O . PRO A 1 655 ? 46.512 -18.375 -3.735 1.00 61.13 655 PRO A O 1
ATOM 4988 N N . GLU A 1 656 ? 47.926 -17.890 -2.062 1.00 42.87 656 GLU A N 1
ATOM 4989 C CA . GLU A 1 656 ? 49.044 -18.615 -2.648 1.00 38.50 656 GLU A CA 1
ATOM 4990 C C . GLU A 1 656 ? 49.346 -19.890 -1.861 1.00 49.99 656 GLU A C 1
ATOM 4991 O O . GLU A 1 656 ? 49.325 -19.884 -0.633 1.00 38.79 656 GLU A O 1
ATOM 4997 N N . LEU A 1 657 ? 49.632 -20.976 -2.574 1.00 26.69 657 LEU A N 1
ATOM 4998 C CA . LEU A 1 657 ? 49.980 -22.250 -1.950 1.00 21.59 657 LEU A CA 1
ATOM 4999 C C . LEU A 1 657 ? 51.295 -22.804 -2.480 1.00 25.17 657 LEU A C 1
ATOM 5000 O O . LEU A 1 657 ? 51.542 -22.773 -3.689 1.00 32.50 657 LEU A O 1
ATOM 5005 N N . LEU A 1 658 ? 52.132 -23.313 -1.577 1.00 24.95 658 LEU A N 1
ATOM 5006 C CA . LEU A 1 658 ? 53.397 -23.940 -1.963 1.00 26.00 658 LEU A CA 1
ATOM 5007 C C . LEU A 1 658 ? 53.107 -25.267 -2.645 1.00 19.09 658 LEU A C 1
ATOM 5008 O O . LEU A 1 658 ? 52.011 -25.821 -2.506 1.00 28.65 658 LEU A O 1
ATOM 5013 N N . GLU A 1 659 ? 54.093 -25.783 -3.370 1.00 31.31 659 GLU A N 1
ATOM 5014 C CA . GLU A 1 659 ? 53.917 -27.018 -4.128 1.00 24.40 659 GLU A CA 1
ATOM 5015 C C . GLU A 1 659 ? 55.238 -27.752 -4.237 1.00 29.77 659 GLU A C 1
ATOM 5016 O O . GLU A 1 659 ? 56.294 -27.132 -4.340 1.00 40.02 659 GLU A O 1
ATOM 5022 N N . ALA A 1 660 ? 55.182 -29.077 -4.206 1.00 31.13 660 ALA A N 1
ATOM 5023 C CA . ALA A 1 660 ? 56.390 -29.880 -4.326 1.00 30.71 660 ALA A CA 1
ATOM 5024 C C . ALA A 1 660 ? 57.028 -29.731 -5.711 1.00 41.63 660 ALA A C 1
ATOM 5025 O O . ALA A 1 660 ? 56.343 -29.485 -6.700 1.00 23.83 660 ALA A O 1
ATOM 5027 N N . ASP A 1 661 ? 58.346 -29.867 -5.775 1.00 43.60 661 ASP A N 1
ATOM 5028 C CA . ASP A 1 661 ? 59.039 -29.876 -7.055 1.00 39.42 661 ASP A CA 1
ATOM 5029 C C . ASP A 1 661 ? 58.952 -31.290 -7.618 1.00 27.83 661 ASP A C 1
ATOM 5030 O O . ASP A 1 661 ? 58.877 -32.261 -6.866 1.00 33.84 661 ASP A O 1
ATOM 5035 N N . ALA A 1 662 ? 58.978 -31.414 -8.937 1.00 45.71 662 ALA A N 1
ATOM 5036 C CA . ALA A 1 662 ? 58.845 -32.724 -9.564 1.00 36.04 662 ALA A CA 1
ATOM 5037 C C . ALA A 1 662 ? 59.997 -33.660 -9.222 1.00 38.53 662 ALA A C 1
ATOM 5038 O O . ALA A 1 662 ? 59.831 -34.877 -9.246 1.00 34.59 662 ALA A O 1
ATOM 5040 N N . ASP A 1 663 ? 61.154 -33.092 -8.889 1.00 25.76 663 ASP A N 1
ATOM 5041 C CA . ASP A 1 663 ? 62.341 -33.895 -8.589 1.00 35.90 663 ASP A CA 1
ATOM 5042 C C . ASP A 1 663 ? 62.651 -34.025 -7.096 1.00 28.92 663 ASP A C 1
ATOM 5043 O O . ASP A 1 663 ? 63.797 -34.261 -6.712 1.00 41.07 663 ASP A O 1
ATOM 5048 N N . ALA A 1 664 ? 61.643 -33.866 -6.252 1.00 35.44 664 ALA A N 1
ATOM 5049 C CA . ALA A 1 664 ? 61.855 -33.998 -4.814 1.00 27.14 664 ALA A CA 1
ATOM 5050 C C . ALA A 1 664 ? 62.274 -35.420 -4.459 1.00 35.06 664 ALA A C 1
ATOM 5051 O O . ALA A 1 664 ? 61.919 -36.379 -5.150 1.00 37.86 664 ALA A O 1
ATOM 5053 N N . GLU A 1 665 ? 63.023 -35.545 -3.371 1.00 25.62 665 GLU A N 1
ATOM 5054 C CA . GLU A 1 665 ? 63.491 -36.838 -2.899 1.00 44.32 665 GLU A CA 1
ATOM 5055 C C . GLU A 1 665 ? 62.615 -37.377 -1.775 1.00 30.63 665 GLU A C 1
ATOM 5056 O O . GLU A 1 665 ? 62.348 -36.692 -0.790 1.00 41.61 665 GLU A O 1
ATOM 5062 N N . TYR A 1 666 ? 62.179 -38.616 -1.933 1.00 37.71 666 TYR A N 1
ATOM 5063 C CA . TYR A 1 666 ? 61.367 -39.271 -0.931 1.00 21.56 666 TYR A CA 1
ATOM 5064 C C . TYR A 1 666 ? 62.034 -40.588 -0.559 1.00 34.40 666 TYR A C 1
ATOM 5065 O O . TYR A 1 666 ? 62.701 -41.199 -1.383 1.00 33.13 666 TYR A O 1
ATOM 5074 N N . ALA A 1 667 ? 61.875 -41.007 0.691 1.00 26.13 667 ALA A N 1
ATOM 5075 C CA . ALA A 1 667 ? 62.414 -42.279 1.153 1.00 25.47 667 ALA A CA 1
ATOM 5076 C C . ALA A 1 667 ? 61.707 -43.448 0.467 1.00 28.26 667 ALA A C 1
ATOM 5077 O O . ALA A 1 667 ? 62.281 -44.523 0.325 1.00 31.86 667 ALA A O 1
ATOM 5079 N N . ALA A 1 668 ? 60.457 -43.233 0.063 1.00 24.29 668 ALA A N 1
ATOM 5080 C CA . ALA A 1 668 ? 59.657 -44.252 -0.609 1.00 25.42 668 ALA A CA 1
ATOM 5081 C C . ALA A 1 668 ? 58.440 -43.601 -1.220 1.00 34.23 668 ALA A C 1
ATOM 5082 O O . ALA A 1 668 ? 57.985 -42.569 -0.740 1.00 25.74 668 ALA A O 1
ATOM 5084 N N . VAL A 1 669 ? 57.906 -44.207 -2.271 1.00 24.10 669 VAL A N 1
ATOM 5085 C CA . VAL A 1 669 ? 56.680 -43.711 -2.879 1.00 27.26 669 VAL A CA 1
ATOM 5086 C C . VAL A 1 669 ? 55.671 -44.842 -2.908 1.00 29.91 669 VAL A C 1
ATOM 5087 O O . VAL A 1 669 ? 55.980 -45.935 -3.356 1.00 31.51 669 VAL A O 1
ATOM 5091 N N . ILE A 1 670 ? 54.472 -44.597 -2.401 1.00 33.83 670 ILE A N 1
ATOM 5092 C CA . ILE A 1 670 ? 53.451 -45.625 -2.408 1.00 21.93 670 ILE A CA 1
ATOM 5093 C C . ILE A 1 670 ? 52.222 -45.203 -3.208 1.00 38.52 670 ILE A C 1
ATOM 5094 O O . ILE A 1 670 ? 51.544 -44.239 -2.860 1.00 36.57 670 ILE A O 1
ATOM 5099 N N . ASP A 1 671 ? 51.946 -45.935 -4.281 1.00 22.83 671 ASP A N 1
ATOM 5100 C CA . ASP A 1 671 ? 50.785 -45.679 -5.118 1.00 34.57 671 ASP A CA 1
ATOM 5101 C C . ASP A 1 671 ? 49.609 -46.522 -4.656 1.00 21.38 671 ASP A C 1
ATOM 5102 O O . ASP A 1 671 ? 49.754 -47.716 -4.389 1.00 39.71 671 ASP A O 1
ATOM 5107 N N . ILE A 1 672 ? 48.440 -45.905 -4.561 1.00 29.99 672 ILE A N 1
ATOM 5108 C CA . ILE A 1 672 ? 47.247 -46.641 -4.176 1.00 26.03 672 ILE A CA 1
ATOM 5109 C C . ILE A 1 672 ? 46.145 -46.350 -5.163 1.00 26.87 672 ILE A C 1
ATOM 5110 O O . ILE A 1 672 ? 45.767 -45.198 -5.363 1.00 34.00 672 ILE A O 1
ATOM 5115 N N . ASP A 1 673 ? 45.634 -47.411 -5.778 1.00 38.64 673 ASP A N 1
ATOM 5116 C CA . ASP A 1 673 ? 44.625 -47.291 -6.809 1.00 27.15 673 ASP A CA 1
ATOM 5117 C C . ASP A 1 673 ? 43.232 -47.479 -6.216 1.00 42.42 673 ASP A C 1
ATOM 5118 O O . ASP A 1 673 ? 42.874 -48.574 -5.792 1.00 30.79 673 ASP A O 1
ATOM 5123 N N . LEU A 1 674 ? 42.445 -46.408 -6.202 1.00 24.05 674 LEU A N 1
ATOM 5124 C CA . LEU A 1 674 ? 41.104 -46.446 -5.614 1.00 24.42 674 LEU A CA 1
ATOM 5125 C C . LEU A 1 674 ? 40.177 -47.509 -6.192 1.00 49.83 674 LEU A C 1
ATOM 5126 O O . LEU A 1 674 ? 39.257 -47.973 -5.513 1.00 41.38 674 LEU A O 1
ATOM 5131 N N . ALA A 1 675 ? 40.414 -47.887 -7.444 1.00 38.17 675 ALA A N 1
ATOM 5132 C CA . ALA A 1 675 ? 39.590 -48.896 -8.102 1.00 39.68 675 ALA A CA 1
ATOM 5133 C C . ALA A 1 675 ? 39.724 -50.266 -7.436 1.00 32.87 675 ALA A C 1
ATOM 5134 O O . ALA A 1 675 ? 38.812 -51.087 -7.501 1.00 61.76 675 ALA A O 1
ATOM 5136 N N . ASP A 1 676 ? 40.857 -50.500 -6.781 1.00 39.09 676 ASP A N 1
ATOM 5137 C CA . ASP A 1 676 ? 41.103 -51.765 -6.087 1.00 27.01 676 ASP A CA 1
ATOM 5138 C C . ASP A 1 676 ? 40.456 -51.837 -4.704 1.00 48.42 676 ASP A C 1
ATOM 5139 O O . ASP A 1 676 ? 40.520 -52.871 -4.040 1.00 34.92 676 ASP A O 1
ATOM 5144 N N . ILE A 1 677 ? 39.857 -50.741 -4.250 1.00 37.79 677 ILE A N 1
ATOM 5145 C CA . ILE A 1 677 ? 39.201 -50.759 -2.950 1.00 31.99 677 ILE A CA 1
ATOM 5146 C C . ILE A 1 677 ? 37.697 -50.857 -3.155 1.00 30.44 677 ILE A C 1
ATOM 5147 O O . ILE A 1 677 ? 37.016 -49.849 -3.347 1.00 30.14 677 ILE A O 1
ATOM 5152 N N . LYS A 1 678 ? 37.188 -52.085 -3.122 1.00 22.47 678 LYS A N 1
ATOM 5153 C CA . LYS A 1 678 ? 35.775 -52.332 -3.393 1.00 35.92 678 LYS A CA 1
ATOM 5154 C C . LYS A 1 678 ? 34.960 -52.566 -2.135 1.00 34.38 678 LYS A C 1
ATOM 5155 O O . LYS A 1 678 ? 33.735 -52.498 -2.159 1.00 26.11 678 LYS A O 1
ATOM 5161 N N . GLU A 1 679 ? 35.640 -52.859 -1.036 1.00 25.41 679 GLU A N 1
ATOM 5162 C CA . GLU A 1 679 ? 34.942 -53.078 0.214 1.00 28.62 679 GLU A CA 1
ATOM 5163 C C . GLU A 1 679 ? 35.597 -52.304 1.340 1.00 32.13 679 GLU A C 1
ATOM 5164 O O . GLU A 1 679 ? 36.771 -51.973 1.267 1.00 32.68 679 GLU A O 1
ATOM 5170 N N . PRO A 1 680 ? 34.821 -51.981 2.367 1.00 33.02 680 PRO A N 1
ATOM 5171 C CA . PRO A 1 680 ? 35.334 -51.216 3.505 1.00 33.21 680 PRO A CA 1
ATOM 5172 C C . PRO A 1 680 ? 36.521 -51.900 4.170 1.00 33.67 680 PRO A C 1
ATOM 5173 O O . PRO A 1 680 ? 36.647 -53.124 4.135 1.00 27.37 680 PRO A O 1
ATOM 5177 N N . ILE A 1 681 ? 37.394 -51.103 4.767 1.00 21.49 681 ILE A N 1
ATOM 5178 C CA . ILE A 1 681 ? 38.577 -51.637 5.415 1.00 14.03 681 ILE A CA 1
ATOM 5179 C C . ILE A 1 681 ? 38.570 -51.263 6.889 1.00 18.53 681 ILE A C 1
ATOM 5180 O O . ILE A 1 681 ? 38.425 -50.092 7.239 1.00 29.01 681 ILE A O 1
ATOM 5185 N N . LEU A 1 682 ? 38.735 -52.253 7.757 1.00 26.74 682 LEU A N 1
ATOM 5186 C CA . LEU A 1 682 ? 38.750 -51.992 9.196 1.00 16.94 682 LEU A CA 1
ATOM 5187 C C . LEU A 1 682 ? 40.130 -52.220 9.791 1.00 31.60 682 LEU A C 1
ATOM 5188 O O . LEU A 1 682 ? 41.011 -52.776 9.144 1.00 38.10 682 LEU A O 1
ATOM 5193 N N . CYS A 1 683 ? 40.329 -51.757 11.019 1.00 23.17 683 CYS A N 1
ATOM 5194 C CA . CYS A 1 683 ? 41.557 -52.063 11.735 1.00 28.37 683 CYS A CA 1
ATOM 5195 C C . CYS A 1 683 ? 41.132 -53.064 12.784 1.00 22.00 683 CYS A C 1
ATOM 5196 O O . CYS A 1 683 ? 40.233 -52.783 13.575 1.00 29.27 683 CYS A O 1
ATOM 5199 N N . ALA A 1 684 ? 41.753 -54.237 12.768 1.00 24.92 684 ALA A N 1
ATOM 5200 C CA . ALA A 1 684 ? 41.344 -55.332 13.642 1.00 26.23 684 ALA A CA 1
ATOM 5201 C C . ALA A 1 684 ? 41.783 -55.147 15.078 1.00 19.89 684 ALA A C 1
ATOM 5202 O O . ALA A 1 684 ? 42.806 -54.532 15.350 1.00 27.80 684 ALA A O 1
ATOM 5204 N N . PRO A 1 685 ? 40.996 -55.712 15.987 1.00 28.39 685 PRO A N 1
ATOM 5205 C CA . PRO A 1 685 ? 41.223 -55.576 17.416 1.00 33.60 685 PRO A CA 1
ATOM 5206 C C . PRO A 1 685 ? 42.651 -55.511 17.886 1.00 80.51 685 PRO A C 1
ATOM 5207 O O . PRO A 1 685 ? 43.475 -56.421 17.722 1.00 24.96 685 PRO A O 1
ATOM 5211 N N . ASN A 1 686 ? 42.889 -54.332 18.447 1.00 82.93 686 ASN A N 1
ATOM 5212 C CA . ASN A 1 686 ? 44.056 -53.954 19.218 1.00 31.50 686 ASN A CA 1
ATOM 5213 C C . ASN A 1 686 ? 45.354 -53.554 18.539 1.00 31.46 686 ASN A C 1
ATOM 5214 O O . ASN A 1 686 ? 46.383 -53.400 19.200 1.00 28.91 686 ASN A O 1
ATOM 5219 N N . ASP A 1 687 ? 45.278 -53.294 17.241 1.00 31.20 687 ASP A N 1
ATOM 5220 C CA . ASP A 1 687 ? 46.440 -52.829 16.507 1.00 23.15 687 ASP A CA 1
ATOM 5221 C C . ASP A 1 687 ? 45.995 -51.954 15.340 1.00 28.17 687 ASP A C 1
ATOM 5222 O O . ASP A 1 687 ? 45.360 -52.432 14.411 1.00 25.24 687 ASP A O 1
ATOM 5227 N N . PRO A 1 688 ? 46.314 -50.665 15.399 1.00 27.62 688 PRO A N 1
ATOM 5228 C CA . PRO A 1 688 ? 45.941 -49.724 14.337 1.00 24.07 688 PRO A CA 1
ATOM 5229 C C . PRO A 1 688 ? 46.521 -50.100 12.973 1.00 23.05 688 PRO A C 1
ATOM 5230 O O . PRO A 1 688 ? 45.994 -49.655 11.956 1.00 28.62 688 PRO A O 1
ATOM 5234 N N . ASP A 1 689 ? 47.585 -50.900 12.955 1.00 25.53 689 ASP A N 1
ATOM 5235 C CA . ASP A 1 689 ? 48.235 -51.306 11.704 1.00 17.70 689 ASP A CA 1
ATOM 5236 C C . ASP A 1 689 ? 47.618 -52.560 11.080 1.00 34.01 689 ASP A C 1
ATOM 5237 O O . ASP A 1 689 ? 47.862 -52.877 9.920 1.00 26.20 689 ASP A O 1
ATOM 5242 N N . ASP A 1 690 ? 46.823 -53.283 11.852 1.00 22.55 690 ASP A N 1
ATOM 5243 C CA . ASP A 1 690 ? 46.293 -54.555 11.380 1.00 25.93 690 ASP A CA 1
ATOM 5244 C C . ASP A 1 690 ? 45.067 -54.326 10.513 1.00 21.90 690 ASP A C 1
ATOM 5245 O O . ASP A 1 690 ? 43.948 -54.651 10.911 1.00 24.93 690 ASP A O 1
ATOM 5250 N N . ALA A 1 691 ? 45.281 -53.763 9.327 1.00 15.90 691 ALA A N 1
ATOM 5251 C CA . ALA A 1 691 ? 44.176 -53.437 8.432 1.00 26.57 691 ALA A CA 1
ATOM 5252 C C . ALA A 1 691 ? 43.648 -54.648 7.684 1.00 34.91 691 ALA A C 1
ATOM 5253 O O . ALA A 1 691 ? 44.415 -55.412 7.112 1.00 30.77 691 ALA A O 1
ATOM 5255 N N . ARG A 1 692 ? 42.329 -54.802 7.678 1.00 21.15 692 ARG A N 1
ATOM 5256 C CA . ARG A 1 692 ? 41.688 -55.925 7.010 1.00 21.10 692 ARG A CA 1
ATOM 5257 C C . ARG A 1 692 ? 40.422 -55.496 6.279 1.00 34.34 692 ARG A C 1
ATOM 5258 O O . ARG A 1 692 ? 39.731 -54.571 6.701 1.00 36.75 692 ARG A O 1
ATOM 5266 N N . PRO A 1 693 ? 40.124 -56.177 5.179 1.00 33.35 693 PRO A N 1
ATOM 5267 C CA . PRO A 1 693 ? 38.903 -55.920 4.418 1.00 19.89 693 PRO A CA 1
ATOM 5268 C C . PRO A 1 693 ? 37.714 -56.473 5.188 1.00 26.47 693 PRO A C 1
ATOM 5269 O O . PRO A 1 693 ? 37.868 -57.429 5.942 1.00 31.37 693 PRO A O 1
ATOM 5273 N N . LEU A 1 694 ? 36.540 -55.896 4.977 1.00 21.29 694 LEU A N 1
ATOM 5274 C CA . LEU A 1 694 ? 35.341 -56.324 5.680 1.00 29.43 694 LEU A CA 1
ATOM 5275 C C . LEU A 1 694 ? 35.066 -57.826 5.557 1.00 42.99 694 LEU A C 1
ATOM 5276 O O . LEU A 1 694 ? 34.697 -58.480 6.540 1.00 29.07 694 LEU A O 1
ATOM 5281 N N . SER A 1 695 ? 35.262 -58.365 4.357 1.00 30.11 695 SER A N 1
ATOM 5282 C CA . SER A 1 695 ? 34.979 -59.775 4.079 1.00 47.71 695 SER A CA 1
ATOM 5283 C C . SER A 1 695 ? 35.790 -60.711 4.962 1.00 31.91 695 SER A C 1
ATOM 5284 O O . SER A 1 695 ? 35.384 -61.843 5.208 1.00 40.41 695 SER A O 1
ATOM 5287 N N . ALA A 1 696 ? 36.933 -60.233 5.438 1.00 25.12 696 ALA A N 1
ATOM 5288 C CA . ALA A 1 696 ? 37.792 -61.031 6.303 1.00 29.32 696 ALA A CA 1
ATOM 5289 C C . ALA A 1 696 ? 37.327 -61.098 7.757 1.00 56.42 696 ALA A C 1
ATOM 5290 O O . ALA A 1 696 ? 37.787 -61.956 8.507 1.00 29.43 696 ALA A O 1
ATOM 5292 N N . VAL A 1 697 ? 36.436 -60.197 8.166 1.00 27.34 697 VAL A N 1
ATOM 5293 C CA . VAL A 1 697 ? 35.983 -60.185 9.564 1.00 29.59 697 VAL A CA 1
ATOM 5294 C C . VAL A 1 697 ? 34.460 -60.158 9.698 1.00 24.20 697 VAL A C 1
ATOM 5295 O O . VAL A 1 697 ? 33.926 -60.097 10.803 1.00 37.03 697 VAL A O 1
ATOM 5299 N N . GLN A 1 698 ? 33.768 -60.215 8.565 1.00 30.67 698 GLN A N 1
ATOM 5300 C CA . GLN A 1 698 ? 32.307 -60.234 8.542 1.00 25.51 698 GLN A CA 1
ATOM 5301 C C . GLN A 1 698 ? 31.727 -61.205 9.568 1.00 30.89 698 GLN A C 1
ATOM 5302 O O . GLN A 1 698 ? 32.290 -62.267 9.823 1.00 29.98 698 GLN A O 1
ATOM 5308 N N . GLY A 1 699 ? 30.599 -60.835 10.163 1.00 32.05 699 GLY A N 1
ATOM 5309 C CA . GLY A 1 699 ? 29.926 -61.726 11.086 1.00 28.20 699 GLY A CA 1
ATOM 5310 C C . GLY A 1 699 ? 30.317 -61.652 12.546 1.00 45.03 699 GLY A C 1
ATOM 5311 O O . GLY A 1 699 ? 29.603 -62.182 13.394 1.00 35.08 699 GLY A O 1
ATOM 5312 N N . GLU A 1 700 ? 31.444 -61.020 12.855 1.00 30.94 700 GLU A N 1
ATOM 5313 C CA . GLU A 1 700 ? 31.843 -60.884 14.258 1.00 31.76 700 GLU A CA 1
ATOM 5314 C C . GLU A 1 700 ? 30.757 -60.149 15.048 1.00 37.24 700 GLU A C 1
ATOM 5315 O O . GLU A 1 700 ? 30.220 -59.126 14.600 1.00 28.44 700 GLU A O 1
ATOM 5321 N N . LYS A 1 701 ? 30.435 -60.679 16.220 1.00 27.76 701 LYS A N 1
ATOM 5322 C CA . LYS A 1 701 ? 29.409 -60.100 17.074 1.00 54.61 701 LYS A CA 1
ATOM 5323 C C . LYS A 1 701 ? 29.933 -58.841 17.745 1.00 47.50 701 LYS A C 1
ATOM 5324 O O . LYS A 1 701 ? 31.067 -58.808 18.222 1.00 26.91 701 LYS A O 1
ATOM 5330 N N . ILE A 1 702 ? 29.084 -57.818 17.779 1.00 26.67 702 ILE A N 1
ATOM 5331 C CA . ILE A 1 702 ? 29.420 -56.514 18.324 1.00 29.71 702 ILE A CA 1
ATOM 5332 C C . ILE A 1 702 ? 28.570 -56.168 19.544 1.00 27.03 702 ILE A C 1
ATOM 5333 O O . ILE A 1 702 ? 27.358 -56.291 19.493 1.00 29.55 702 ILE A O 1
ATOM 5338 N N . ASP A 1 703 ? 29.199 -55.707 20.624 1.00 36.81 703 ASP A N 1
ATOM 5339 C CA . ASP A 1 703 ? 28.461 -55.301 21.827 1.00 23.49 703 ASP A CA 1
ATOM 5340 C C . ASP A 1 703 ? 28.184 -53.808 21.880 1.00 34.57 703 ASP A C 1
ATOM 5341 O O . ASP A 1 703 ? 27.069 -53.382 22.177 1.00 34.20 703 ASP A O 1
ATOM 5346 N N . GLU A 1 704 ? 29.219 -53.015 21.622 1.00 33.30 704 GLU A N 1
ATOM 5347 C CA . GLU A 1 704 ? 29.106 -51.569 21.730 1.00 22.02 704 GLU A CA 1
ATOM 5348 C C . GLU A 1 704 ? 29.671 -50.863 20.513 1.00 32.96 704 GLU A C 1
ATOM 5349 O O . GLU A 1 704 ? 30.611 -51.337 19.884 1.00 19.36 704 GLU A O 1
ATOM 5355 N N . VAL A 1 705 ? 29.079 -49.726 20.178 1.00 27.77 705 VAL A N 1
ATOM 5356 C CA . VAL A 1 705 ? 29.555 -48.932 19.065 1.00 19.67 705 VAL A CA 1
ATOM 5357 C C . VAL A 1 705 ? 29.799 -47.504 19.530 1.00 33.65 705 VAL A C 1
ATOM 5358 O O . VAL A 1 705 ? 29.045 -46.972 20.350 1.00 23.85 705 VAL A O 1
ATOM 5362 N N . PHE A 1 706 ? 30.863 -46.893 19.015 1.00 17.08 706 PHE A N 1
ATOM 5363 C CA . PHE A 1 706 ? 31.185 -45.502 19.329 1.00 17.61 706 PHE A CA 1
ATOM 5364 C C . PHE A 1 706 ? 31.350 -44.671 18.071 1.00 19.14 706 PHE A C 1
ATOM 5365 O O . PHE A 1 706 ? 32.131 -45.012 17.181 1.00 24.26 706 PHE A O 1
ATOM 5373 N N . ILE A 1 707 ? 30.634 -43.558 18.014 1.00 22.79 707 ILE A N 1
ATOM 5374 C CA . ILE A 1 707 ? 30.754 -42.658 16.888 1.00 26.49 707 ILE A CA 1
ATOM 5375 C C . ILE A 1 707 ? 31.056 -41.234 17.355 1.00 25.19 707 ILE A C 1
ATOM 5376 O O . ILE A 1 707 ? 30.216 -40.606 17.997 1.00 35.61 707 ILE A O 1
ATOM 5381 N N . GLY A 1 708 ? 32.242 -40.719 17.041 1.00 29.07 708 GLY A N 1
ATOM 5382 C CA . GLY A 1 708 ? 32.538 -39.336 17.359 1.00 31.01 708 GLY A CA 1
ATOM 5383 C C . GLY A 1 708 ? 33.923 -38.992 17.867 1.00 29.34 708 GLY A C 1
ATOM 5384 O O . GLY A 1 708 ? 34.112 -38.673 19.033 1.00 97.09 708 GLY A O 1
ATOM 5385 N N . SER A 1 709 ? 34.904 -39.006 17.001 1.00 47.13 709 SER A N 1
ATOM 5386 C CA . SER A 1 709 ? 36.224 -38.619 17.454 1.00 35.81 709 SER A CA 1
ATOM 5387 C C . SER A 1 709 ? 36.524 -37.272 16.812 1.00 37.71 709 SER A C 1
ATOM 5388 O O . SER A 1 709 ? 35.647 -36.682 16.186 1.00 13.52 709 SER A O 1
ATOM 5391 N N . CYS A 1 710 ? 37.745 -36.765 16.946 1.00 21.02 710 CYS A N 1
ATOM 5392 C CA . CYS A 1 710 ? 38.076 -35.615 16.115 1.00 20.04 710 CYS A CA 1
ATOM 5393 C C . CYS A 1 710 ? 38.111 -36.090 14.650 1.00 26.68 710 CYS A C 1
ATOM 5394 O O . CYS A 1 710 ? 38.230 -35.290 13.740 1.00 24.52 710 CYS A O 1
ATOM 5397 N N . MET A 1 711 ? 37.998 -37.400 14.433 1.00 20.11 711 MET A N 1
ATOM 5398 C CA . MET A 1 711 ? 37.962 -37.955 13.077 1.00 20.36 711 MET A CA 1
ATOM 5399 C C . MET A 1 711 ? 36.599 -37.746 12.421 1.00 35.86 711 MET A C 1
ATOM 5400 O O . MET A 1 711 ? 36.432 -38.032 11.242 1.00 37.56 711 MET A O 1
ATOM 5405 N N . THR A 1 712 ? 35.618 -37.261 13.172 1.00 25.59 712 THR A N 1
ATOM 5406 C CA . THR A 1 712 ? 34.283 -37.094 12.595 1.00 30.64 712 THR A CA 1
ATOM 5407 C C . THR A 1 712 ? 33.874 -35.658 12.360 1.00 30.45 712 THR A C 1
ATOM 5408 O O . THR A 1 712 ? 34.393 -34.736 12.983 1.00 23.01 712 THR A O 1
ATOM 5412 N N . ASN A 1 713 ? 32.938 -35.483 11.436 1.00 22.05 713 ASN A N 1
ATOM 5413 C CA . ASN A 1 713 ? 32.366 -34.181 11.160 1.00 25.41 713 ASN A CA 1
ATOM 5414 C C . ASN A 1 713 ? 30.861 -34.356 11.178 1.00 23.44 713 ASN A C 1
ATOM 5415 O O . ASN A 1 713 ? 30.370 -35.486 11.239 1.00 20.69 713 ASN A O 1
ATOM 5420 N N . ILE A 1 714 ? 30.127 -33.251 11.116 1.00 22.72 714 ILE A N 1
ATOM 5421 C CA . ILE A 1 714 ? 28.676 -33.317 11.220 1.00 21.35 714 ILE A CA 1
ATOM 5422 C C . ILE A 1 714 ? 28.037 -34.284 10.209 1.00 26.95 714 ILE A C 1
ATOM 5423 O O . ILE A 1 714 ? 27.038 -34.949 10.512 1.00 23.52 714 ILE A O 1
ATOM 5428 N N . GLY A 1 715 ? 28.639 -34.410 9.032 1.00 22.92 715 GLY A N 1
ATOM 5429 C CA . GLY A 1 715 ? 28.108 -35.317 8.020 1.00 20.73 715 GLY A CA 1
ATOM 5430 C C . GLY A 1 715 ? 27.998 -36.760 8.480 1.00 25.15 715 GLY A C 1
ATOM 5431 O O . GLY A 1 715 ? 27.028 -37.453 8.173 1.00 25.30 715 GLY A O 1
ATOM 5432 N N . HIS A 1 716 ? 29.001 -37.224 9.219 1.00 19.07 716 HIS A N 1
ATOM 5433 C CA . HIS A 1 716 ? 28.990 -38.590 9.729 1.00 20.73 716 HIS A CA 1
ATOM 5434 C C . HIS A 1 716 ? 27.779 -38.834 10.632 1.00 32.77 716 HIS A C 1
ATOM 5435 O O . HIS A 1 716 ? 27.199 -39.913 10.628 1.00 24.85 716 HIS A O 1
ATOM 5442 N N . PHE A 1 717 ? 27.420 -37.838 11.433 1.00 20.80 717 PHE A N 1
ATOM 5443 C CA . PHE A 1 717 ? 26.289 -37.973 12.336 1.00 28.43 717 PHE A CA 1
ATOM 5444 C C . PHE A 1 717 ? 24.959 -37.982 11.587 1.00 13.30 717 PHE A C 1
ATOM 5445 O O . PHE A 1 717 ? 24.041 -38.717 11.950 1.00 31.29 717 PHE A O 1
ATOM 5453 N N . ARG A 1 718 ? 24.860 -37.180 10.535 1.00 22.60 718 ARG A N 1
ATOM 5454 C CA . ARG A 1 718 ? 23.650 -37.176 9.724 1.00 22.78 718 ARG A CA 1
ATOM 5455 C C . ARG A 1 718 ? 23.513 -38.538 9.076 1.00 22.69 718 ARG A C 1
ATOM 5456 O O . ARG A 1 718 ? 22.424 -39.106 9.031 1.00 22.54 718 ARG A O 1
ATOM 5464 N N . ALA A 1 719 ? 24.629 -39.078 8.594 1.00 22.19 719 ALA A N 1
ATOM 5465 C CA . ALA A 1 719 ? 24.604 -40.399 7.974 1.00 32.55 719 ALA A CA 1
ATOM 5466 C C . ALA A 1 719 ? 24.097 -41.460 8.951 1.00 20.65 719 ALA A C 1
ATOM 5467 O O . ALA A 1 719 ? 23.188 -42.229 8.635 1.00 36.52 719 ALA A O 1
ATOM 5469 N N . ALA A 1 720 ? 24.678 -41.493 10.143 1.00 29.99 720 ALA A N 1
ATOM 5470 C CA . ALA A 1 720 ? 24.271 -42.476 11.134 1.00 16.82 720 ALA A CA 1
ATOM 5471 C C . ALA A 1 720 ? 22.801 -42.292 11.477 1.00 25.64 720 ALA A C 1
ATOM 5472 O O . ALA A 1 720 ? 22.063 -43.266 11.649 1.00 26.33 720 ALA A O 1
ATOM 5474 N N . GLY A 1 721 ? 22.381 -41.035 11.564 1.00 23.30 721 GLY A N 1
ATOM 5475 C CA . GLY A 1 721 ? 21.004 -40.712 11.872 1.00 37.99 721 GLY A CA 1
ATOM 5476 C C . GLY A 1 721 ? 20.034 -41.239 10.833 1.00 31.81 721 GLY A C 1
ATOM 5477 O O . GLY A 1 721 ? 18.994 -41.805 11.164 1.00 30.19 721 GLY A O 1
ATOM 5478 N N . LYS A 1 722 ? 20.362 -41.050 9.564 1.00 37.03 722 LYS A N 1
ATOM 5479 C CA . LYS A 1 722 ? 19.476 -41.527 8.507 1.00 36.43 722 LYS A CA 1
ATOM 5480 C C . LYS A 1 722 ? 19.392 -43.050 8.508 1.00 22.80 722 LYS A C 1
ATOM 5481 O O . LYS A 1 722 ? 18.346 -43.625 8.222 1.00 30.44 722 LYS A O 1
ATOM 5487 N N . LEU A 1 723 ? 20.492 -43.703 8.851 1.00 32.92 723 LEU A N 1
ATOM 5488 C CA . LEU A 1 723 ? 20.500 -45.155 8.927 1.00 29.58 723 LEU A CA 1
ATOM 5489 C C . LEU A 1 723 ? 19.650 -45.646 10.097 1.00 34.63 723 LEU A C 1
ATOM 5490 O O . LEU A 1 723 ? 18.895 -46.603 9.963 1.00 40.15 723 LEU A O 1
ATOM 5495 N N . LEU A 1 724 ? 19.754 -44.976 11.239 1.00 37.48 724 LEU A N 1
ATOM 5496 C CA . LEU A 1 724 ? 18.999 -45.383 12.415 1.00 35.20 724 LEU A CA 1
ATOM 5497 C C . LEU A 1 724 ? 17.520 -45.081 12.250 1.00 19.14 724 LEU A C 1
ATOM 5498 O O . LEU A 1 724 ? 16.665 -45.834 12.705 1.00 39.51 724 LEU A O 1
ATOM 5503 N N . ASP A 1 725 ? 17.224 -43.960 11.611 1.00 31.46 725 ASP A N 1
ATOM 5504 C CA . ASP A 1 725 ? 15.844 -43.552 11.396 1.00 36.67 725 ASP A CA 1
ATOM 5505 C C . ASP A 1 725 ? 15.113 -44.554 10.526 1.00 52.72 725 ASP A C 1
ATOM 5506 O O . ASP A 1 725 ? 13.916 -44.766 10.684 1.00 40.54 725 ASP A O 1
ATOM 5511 N N . ALA A 1 726 ? 15.842 -45.168 9.603 1.00 62.04 726 ALA A N 1
ATOM 5512 C CA . ALA A 1 726 ? 15.246 -46.123 8.682 1.00 68.89 726 ALA A CA 1
ATOM 5513 C C . ALA A 1 726 ? 14.860 -47.431 9.359 1.00 63.65 726 ALA A C 1
ATOM 5514 O O . ALA A 1 726 ? 13.914 -48.088 8.941 1.00 57.15 726 ALA A O 1
ATOM 5516 N N . HIS A 1 727 ? 15.578 -47.809 10.409 1.00 53.80 727 HIS A N 1
ATOM 5517 C CA . HIS A 1 727 ? 15.302 -49.083 11.064 1.00 48.23 727 HIS A CA 1
ATOM 5518 C C . HIS A 1 727 ? 14.901 -48.917 12.519 1.00 65.52 727 HIS A C 1
ATOM 5519 O O . HIS A 1 727 ? 15.643 -49.273 13.437 1.00 73.88 727 HIS A O 1
ATOM 5526 N N . LYS A 1 728 ? 13.697 -48.381 12.691 1.00 43.60 728 LYS A N 1
ATOM 5527 C CA . LYS A 1 728 ? 13.100 -48.065 13.990 1.00 48.83 728 LYS A CA 1
ATOM 5528 C C . LYS A 1 728 ? 13.029 -49.201 15.012 1.00 74.78 728 LYS A C 1
ATOM 5529 O O . LYS A 1 728 ? 12.942 -50.385 14.665 1.00 53.49 728 LYS A O 1
ATOM 5535 N N . GLY A 1 729 ? 13.031 -48.804 16.281 1.00 97.09 729 GLY A N 1
ATOM 5536 C CA . GLY A 1 729 ? 13.054 -49.724 17.402 1.00 97.08 729 GLY A CA 1
ATOM 5537 C C . GLY A 1 729 ? 14.343 -49.457 18.155 1.00 89.63 729 GLY A C 1
ATOM 5538 O O . GLY A 1 729 ? 15.144 -48.625 17.734 1.00 58.79 729 GLY A O 1
ATOM 5539 N N . GLN A 1 730 ? 14.553 -50.140 19.272 1.00 68.87 730 GLN A N 1
ATOM 5540 C CA . GLN A 1 730 ? 15.790 -49.956 20.018 1.00 56.99 730 GLN A CA 1
ATOM 5541 C C . GLN A 1 730 ? 16.871 -50.870 19.461 1.00 97.09 730 GLN A C 1
ATOM 5542 O O . GLN A 1 730 ? 16.583 -51.970 18.989 1.00 35.69 730 GLN A O 1
ATOM 5548 N N . LEU A 1 731 ? 18.113 -50.402 19.511 1.00 34.55 731 LEU A N 1
ATOM 5549 C CA . LEU A 1 731 ? 19.248 -51.149 18.984 1.00 53.69 731 LEU A CA 1
ATOM 5550 C C . LEU A 1 731 ? 19.629 -52.331 19.863 1.00 39.20 731 LEU A C 1
ATOM 5551 O O . LEU A 1 731 ? 19.370 -52.332 21.060 1.00 38.81 731 LEU A O 1
ATOM 5556 N N . PRO A 1 732 ? 20.245 -53.340 19.255 1.00 35.35 732 PRO A N 1
ATOM 5557 C CA . PRO A 1 732 ? 20.721 -54.517 19.978 1.00 30.56 732 PRO A CA 1
ATOM 5558 C C . PRO A 1 732 ? 22.082 -54.246 20.611 1.00 34.44 732 PRO A C 1
ATOM 5559 O O . PRO A 1 732 ? 22.627 -55.091 21.311 1.00 49.43 732 PRO A O 1
ATOM 5563 N N . THR A 1 733 ? 22.640 -53.080 20.332 1.00 31.21 733 THR A N 1
ATOM 5564 C CA . THR A 1 733 ? 23.941 -52.729 20.860 1.00 29.50 733 THR A CA 1
ATOM 5565 C C . THR A 1 733 ? 23.816 -51.460 21.676 1.00 21.36 733 THR A C 1
ATOM 5566 O O . THR A 1 733 ? 22.801 -50.762 21.629 1.00 36.93 733 THR A O 1
ATOM 5570 N N . ARG A 1 734 ? 24.870 -51.162 22.414 1.00 25.59 734 ARG A N 1
ATOM 5571 C CA . ARG A 1 734 ? 24.952 -49.944 23.186 1.00 28.26 734 ARG A CA 1
ATOM 5572 C C . ARG A 1 734 ? 25.683 -48.960 22.281 1.00 23.94 734 ARG A C 1
ATOM 5573 O O . ARG A 1 734 ? 26.857 -49.158 21.965 1.00 32.53 734 ARG A O 1
ATOM 5581 N N . LEU A 1 735 ? 24.980 -47.933 21.822 1.00 23.39 735 LEU A N 1
ATOM 5582 C CA . LEU A 1 735 ? 25.568 -46.947 20.921 1.00 25.59 735 LEU A CA 1
ATOM 5583 C C . LEU A 1 735 ? 25.921 -45.654 21.638 1.00 37.13 735 LEU A C 1
ATOM 5584 O O . LEU A 1 735 ? 25.069 -45.043 22.286 1.00 21.94 735 LEU A O 1
ATOM 5589 N N . TRP A 1 736 ? 27.183 -45.250 21.524 1.00 20.08 736 TRP A N 1
ATOM 5590 C CA . TRP A 1 736 ? 27.643 -43.980 22.074 1.00 13.76 736 TRP A CA 1
ATOM 5591 C C . TRP A 1 736 ? 27.843 -42.971 20.936 1.00 19.19 736 TRP A C 1
ATOM 5592 O O . TRP A 1 736 ? 28.483 -43.270 19.932 1.00 31.98 736 TRP A O 1
ATOM 5603 N N . VAL A 1 737 ? 27.304 -41.774 21.111 1.00 20.03 737 VAL A N 1
ATOM 5604 C CA . VAL A 1 737 ? 27.408 -40.720 20.120 1.00 19.33 737 VAL A CA 1
ATOM 5605 C C . VAL A 1 737 ? 27.980 -39.485 20.802 1.00 17.35 737 VAL A C 1
ATOM 5606 O O . VAL A 1 737 ? 27.482 -39.058 21.841 1.00 28.79 737 VAL A O 1
ATOM 5610 N N . ALA A 1 738 ? 29.018 -38.911 20.207 1.00 19.98 738 ALA A N 1
ATOM 5611 C CA . ALA A 1 738 ? 29.699 -37.771 20.798 1.00 25.53 738 ALA A CA 1
ATOM 5612 C C . ALA A 1 738 ? 30.165 -36.780 19.751 1.00 19.94 738 ALA A C 1
ATOM 5613 O O . ALA A 1 738 ? 31.261 -36.911 19.213 1.00 19.63 738 ALA A O 1
ATOM 5615 N N . PRO A 1 739 ? 29.322 -35.801 19.456 1.00 26.75 739 PRO A N 1
ATOM 5616 C CA . PRO A 1 739 ? 29.652 -34.744 18.498 1.00 28.68 739 PRO A CA 1
ATOM 5617 C C . PRO A 1 739 ? 30.905 -34.010 18.965 1.00 18.66 739 PRO A C 1
ATOM 5618 O O . PRO A 1 739 ? 31.039 -33.738 20.149 1.00 31.45 739 PRO A O 1
ATOM 5622 N N . PRO A 1 740 ? 31.823 -33.733 18.053 1.00 25.19 740 PRO A N 1
ATOM 5623 C CA . PRO A 1 740 ? 33.103 -33.111 18.404 1.00 25.56 740 PRO A CA 1
ATOM 5624 C C . PRO A 1 740 ? 33.026 -31.680 18.926 1.00 19.89 740 PRO A C 1
ATOM 5625 O O . PRO A 1 740 ? 33.935 -31.292 19.645 1.00 25.92 740 PRO A O 1
ATOM 5629 N N . THR A 1 741 ? 32.016 -30.898 18.558 1.00 26.08 741 THR A N 1
ATOM 5630 C CA . THR A 1 741 ? 31.918 -29.531 19.082 1.00 15.87 741 THR A CA 1
ATOM 5631 C C . THR A 1 741 ? 30.499 -29.191 19.437 1.00 21.65 741 THR A C 1
ATOM 5632 O O . THR A 1 741 ? 29.564 -29.823 18.955 1.00 18.64 741 THR A O 1
ATOM 5636 N N . ARG A 1 742 ? 30.334 -28.144 20.240 1.00 21.29 742 ARG A N 1
ATOM 5637 C CA . ARG A 1 742 ? 28.999 -27.725 20.602 1.00 21.37 742 ARG A CA 1
ATOM 5638 C C . ARG A 1 742 ? 28.285 -27.104 19.406 1.00 20.18 742 ARG A C 1
ATOM 5639 O O . ARG A 1 742 ? 27.060 -27.118 19.343 1.00 19.99 742 ARG A O 1
ATOM 5647 N N . MET A 1 743 ? 29.046 -26.576 18.453 1.00 20.13 743 MET A N 1
ATOM 5648 C CA . MET A 1 743 ? 28.430 -26.089 17.227 1.00 32.43 743 MET A CA 1
ATOM 5649 C C . MET A 1 743 ? 27.813 -27.282 16.498 1.00 26.89 743 MET A C 1
ATOM 5650 O O . MET A 1 743 ? 26.703 -27.188 15.979 1.00 23.40 743 MET A O 1
ATOM 5655 N N . ASP A 1 744 ? 28.524 -28.408 16.476 1.00 20.40 744 ASP A N 1
ATOM 5656 C CA . ASP A 1 744 ? 27.994 -29.616 15.841 1.00 21.31 744 ASP A CA 1
ATOM 5657 C C . ASP A 1 744 ? 26.730 -30.091 16.561 1.00 22.33 744 ASP A C 1
ATOM 5658 O O . ASP A 1 744 ? 25.724 -30.407 15.932 1.00 25.32 744 ASP A O 1
ATOM 5663 N N . ALA A 1 745 ? 26.796 -30.143 17.888 1.00 17.17 745 ALA A N 1
ATOM 5664 C CA . ALA A 1 745 ? 25.677 -30.604 18.701 1.00 21.46 745 ALA A CA 1
ATOM 5665 C C . ALA A 1 745 ? 24.428 -29.759 18.490 1.00 27.39 745 ALA A C 1
ATOM 5666 O O . ALA A 1 745 ? 23.326 -30.292 18.352 1.00 18.02 745 ALA A O 1
ATOM 5668 N N . ALA A 1 746 ? 24.613 -28.442 18.445 1.00 13.02 746 ALA A N 1
ATOM 5669 C CA . ALA A 1 746 ? 23.500 -27.500 18.289 1.00 23.67 746 ALA A CA 1
ATOM 5670 C C . ALA A 1 746 ? 22.825 -27.624 16.932 1.00 24.70 746 ALA A C 1
ATOM 5671 O O . ALA A 1 746 ? 21.605 -27.539 16.836 1.00 26.36 746 ALA A O 1
ATOM 5673 N N . GLN A 1 747 ? 23.619 -27.813 15.883 1.00 22.40 747 GLN A N 1
ATOM 5674 C CA . GLN A 1 747 ? 23.069 -27.938 14.542 1.00 14.03 747 GLN A CA 1
ATOM 5675 C C . GLN A 1 747 ? 22.325 -29.262 14.369 1.00 22.67 747 GLN A C 1
ATOM 5676 O O . GLN A 1 747 ? 21.268 -29.311 13.755 1.00 21.43 747 GLN A O 1
ATOM 5682 N N . LEU A 1 748 ? 22.873 -30.331 14.929 1.00 20.44 748 LEU A N 1
ATOM 5683 C CA . LEU A 1 748 ? 22.210 -31.625 14.885 1.00 23.61 748 LEU A CA 1
ATOM 5684 C C . LEU A 1 748 ? 20.900 -31.572 15.662 1.00 25.72 748 LEU A C 1
ATOM 5685 O O . LEU A 1 748 ? 19.917 -32.190 15.276 1.00 21.29 748 LEU A O 1
ATOM 5690 N N . THR A 1 749 ? 20.905 -30.843 16.773 1.00 24.15 749 THR A N 1
ATOM 5691 C CA . THR A 1 749 ? 19.711 -30.696 17.598 1.00 27.96 749 THR A CA 1
ATOM 5692 C C . THR A 1 749 ? 18.645 -29.953 16.814 1.00 23.10 749 THR A C 1
ATOM 5693 O O . THR A 1 749 ? 17.496 -30.368 16.740 1.00 23.70 749 THR A O 1
ATOM 5697 N N . GLU A 1 750 ? 19.047 -28.844 16.220 1.00 30.78 750 GLU A N 1
ATOM 5698 C CA . GLU A 1 750 ? 18.144 -28.022 15.443 1.00 14.14 750 GLU A CA 1
ATOM 5699 C C . GLU A 1 750 ? 17.528 -28.798 14.279 1.00 39.13 750 GLU A C 1
ATOM 5700 O O . GLU A 1 750 ? 16.367 -28.595 13.943 1.00 32.69 750 GLU A O 1
ATOM 5706 N N . GLU A 1 751 ? 18.298 -29.701 13.678 1.00 28.91 751 GLU A N 1
ATOM 5707 C CA . GLU A 1 751 ? 17.803 -30.453 12.526 1.00 32.05 751 GLU A CA 1
ATOM 5708 C C . GLU A 1 751 ? 16.929 -31.636 12.919 1.00 33.12 751 GLU A C 1
ATOM 5709 O O . GLU A 1 751 ? 16.336 -32.279 12.060 1.00 29.69 751 GLU A O 1
ATOM 5715 N N . GLY A 1 752 ? 16.852 -31.923 14.214 1.00 25.23 752 GLY A N 1
ATOM 5716 C CA . GLY A 1 752 ? 15.997 -32.993 14.700 1.00 21.51 752 GLY A CA 1
ATOM 5717 C C . GLY A 1 752 ? 16.668 -34.336 14.910 1.00 26.87 752 GLY A C 1
ATOM 5718 O O . GLY A 1 752 ? 16.011 -35.312 15.257 1.00 24.06 752 GLY A O 1
ATOM 5719 N N . TYR A 1 753 ? 17.981 -34.398 14.748 1.00 22.60 753 TYR A N 1
ATOM 5720 C CA . TYR A 1 753 ? 18.671 -35.679 14.903 1.00 20.89 753 TYR A CA 1
ATOM 5721 C C . TYR A 1 753 ? 18.785 -36.249 16.328 1.00 24.71 753 TYR A C 1
ATOM 5722 O O . TYR A 1 753 ? 19.001 -37.449 16.485 1.00 19.10 753 TYR A O 1
ATOM 5731 N N . TYR A 1 754 ? 18.647 -35.419 17.359 1.00 19.15 754 TYR A N 1
ATOM 5732 C CA . TYR A 1 754 ? 18.723 -35.940 18.729 1.00 20.73 754 TYR A CA 1
ATOM 5733 C C . TYR A 1 754 ? 17.523 -36.826 19.031 1.00 37.36 754 TYR A C 1
ATOM 5734 O O . TYR A 1 754 ? 17.612 -37.760 19.825 1.00 28.12 754 TYR A O 1
ATOM 5743 N N . SER A 1 755 ? 16.400 -36.534 18.387 1.00 17.52 755 SER A N 1
ATOM 5744 C CA . SER A 1 755 ? 15.204 -37.349 18.553 1.00 22.72 755 SER A CA 1
ATOM 5745 C C . SER A 1 755 ? 15.482 -38.733 17.964 1.00 23.18 755 SER A C 1
ATOM 5746 O O . SER A 1 755 ? 15.095 -39.764 18.516 1.00 24.50 755 SER A O 1
ATOM 5749 N N . VAL A 1 756 ? 16.177 -38.746 16.839 1.00 18.89 756 VAL A N 1
ATOM 5750 C CA . VAL A 1 756 ? 16.518 -39.994 16.180 1.00 15.58 756 VAL A CA 1
ATOM 5751 C C . VAL A 1 756 ? 17.475 -40.819 17.044 1.00 33.99 756 VAL A C 1
ATOM 5752 O O . VAL A 1 756 ? 17.255 -42.004 17.247 1.00 26.39 756 VAL A O 1
ATOM 5756 N N . PHE A 1 757 ? 18.519 -40.201 17.584 1.00 22.00 757 PHE A N 1
ATOM 5757 C CA . PHE A 1 757 ? 19.414 -40.946 18.465 1.00 29.08 757 PHE A CA 1
ATOM 5758 C C . PHE A 1 757 ? 18.694 -41.369 19.742 1.00 22.62 757 PHE A C 1
ATOM 5759 O O . PHE A 1 757 ? 18.897 -42.478 20.244 1.00 29.18 757 PHE A O 1
ATOM 5767 N N . GLY A 1 758 ? 17.854 -40.478 20.263 1.00 38.08 758 GLY A N 1
ATOM 5768 C CA . GLY A 1 758 ? 17.093 -40.754 21.470 1.00 17.18 758 GLY A CA 1
ATOM 5769 C C . GLY A 1 758 ? 16.169 -41.952 21.328 1.00 32.09 758 GLY A C 1
ATOM 5770 O O . GLY A 1 758 ? 16.158 -42.821 22.188 1.00 27.69 758 GLY A O 1
ATOM 5771 N N . LYS A 1 759 ? 15.403 -42.014 20.241 1.00 18.34 759 LYS A N 1
ATOM 5772 C CA . LYS A 1 759 ? 14.499 -43.151 20.024 1.00 38.15 759 LYS A CA 1
ATOM 5773 C C . LYS A 1 759 ? 15.257 -44.459 19.886 1.00 32.11 759 LYS A C 1
ATOM 5774 O O . LYS A 1 759 ? 14.806 -45.495 20.356 1.00 35.57 759 LYS A O 1
ATOM 5780 N N . SER A 1 760 ? 16.417 -44.402 19.244 1.00 37.08 760 SER A N 1
ATOM 5781 C CA . SER A 1 760 ? 17.234 -45.590 19.023 1.00 29.39 760 SER A CA 1
ATOM 5782 C C . SER A 1 760 ? 17.795 -46.179 20.312 1.00 21.78 760 SER A C 1
ATOM 5783 O O . SER A 1 760 ? 18.213 -47.336 20.338 1.00 31.53 760 SER A O 1
ATOM 5786 N N . GLY A 1 761 ? 17.818 -45.387 21.380 1.00 39.59 761 GLY A N 1
ATOM 5787 C CA . GLY A 1 761 ? 18.339 -45.869 22.649 1.00 30.28 761 GLY A CA 1
ATOM 5788 C C . GLY A 1 761 ? 19.794 -45.498 22.868 1.00 27.03 761 GLY A C 1
ATOM 5789 O O . GLY A 1 761 ? 20.431 -45.960 23.806 1.00 24.31 761 GLY A O 1
ATOM 5790 N N . ALA A 1 762 ? 20.319 -44.636 22.009 1.00 28.15 762 ALA A N 1
ATOM 5791 C CA . ALA A 1 762 ? 21.710 -44.235 22.124 1.00 26.10 762 ALA A CA 1
ATOM 5792 C C . ALA A 1 762 ? 21.976 -43.274 23.274 1.00 40.46 762 ALA A C 1
ATOM 5793 O O . ALA A 1 762 ? 21.087 -42.576 23.758 1.00 26.41 762 ALA A O 1
ATOM 5795 N N . ARG A 1 763 ? 23.226 -43.279 23.710 1.00 19.84 763 ARG A N 1
ATOM 5796 C CA . ARG A 1 763 ? 23.741 -42.337 24.679 1.00 40.20 763 ARG A CA 1
ATOM 5797 C C . ARG A 1 763 ? 24.340 -41.170 23.905 1.00 10.68 763 ARG A C 1
ATOM 5798 O O . ARG A 1 763 ? 25.219 -41.382 23.059 1.00 27.32 763 ARG A O 1
ATOM 5806 N N . ILE A 1 764 ? 23.923 -39.948 24.195 1.00 25.31 764 ILE A N 1
ATOM 5807 C CA . ILE A 1 764 ? 24.582 -38.808 23.574 1.00 17.40 764 ILE A CA 1
ATOM 5808 C C . ILE A 1 764 ? 25.480 -38.179 24.618 1.00 25.13 764 ILE A C 1
ATOM 5809 O O . ILE A 1 764 ? 24.994 -37.743 25.649 1.00 30.93 764 ILE A O 1
ATOM 5814 N N . GLU A 1 765 ? 26.787 -38.159 24.363 1.00 18.89 765 GLU A N 1
ATOM 5815 C CA . GLU A 1 765 ? 27.760 -37.579 25.301 1.00 16.56 765 GLU A CA 1
ATOM 5816 C C . GLU A 1 765 ? 28.010 -36.105 24.988 1.00 18.43 765 GLU A C 1
ATOM 5817 O O . GLU A 1 765 ? 27.794 -35.679 23.869 1.00 20.01 765 GLU A O 1
ATOM 5823 N N . ILE A 1 766 ? 28.478 -35.328 25.958 1.00 26.85 766 ILE A N 1
ATOM 5824 C CA . ILE A 1 766 ? 28.772 -33.928 25.683 1.00 17.69 766 ILE A CA 1
ATOM 5825 C C . ILE A 1 766 ? 29.980 -33.823 24.762 1.00 24.40 766 ILE A C 1
ATOM 5826 O O . ILE A 1 766 ? 30.798 -34.738 24.682 1.00 18.05 766 ILE A O 1
ATOM 5831 N N . PRO A 1 767 ? 30.081 -32.709 24.053 1.00 19.33 767 PRO A N 1
ATOM 5832 C CA . PRO A 1 767 ? 31.175 -32.502 23.101 1.00 19.78 767 PRO A CA 1
ATOM 5833 C C . PRO A 1 767 ? 32.533 -32.690 23.759 1.00 25.10 767 PRO A C 1
ATOM 5834 O O . PRO A 1 767 ? 32.811 -32.057 24.773 1.00 18.20 767 PRO A O 1
ATOM 5838 N N . GLY A 1 768 ? 33.365 -33.558 23.189 1.00 19.09 768 GLY A N 1
ATOM 5839 C CA . GLY A 1 768 ? 34.681 -33.826 23.747 1.00 19.55 768 GLY A CA 1
ATOM 5840 C C . GLY A 1 768 ? 35.179 -35.167 23.258 1.00 28.53 768 GLY A C 1
ATOM 5841 O O . GLY A 1 768 ? 34.512 -35.802 22.457 1.00 13.01 768 GLY A O 1
ATOM 5842 N N . CYS A 1 769 ? 36.335 -35.598 23.752 1.00 11.33 769 CYS A N 1
ATOM 5843 C CA . CYS A 1 769 ? 36.949 -36.848 23.337 1.00 20.58 769 CYS A CA 1
ATOM 5844 C C . CYS A 1 769 ? 36.186 -38.098 23.761 1.00 24.25 769 CYS A C 1
ATOM 5845 O O . CYS A 1 769 ? 36.279 -39.125 23.102 1.00 22.50 769 CYS A O 1
ATOM 5848 N N . SER A 1 770 ? 35.449 -38.035 24.863 1.00 28.32 770 SER A N 1
ATOM 5849 C CA . SER A 1 770 ? 34.667 -39.197 25.270 1.00 23.49 770 SER A CA 1
ATOM 5850 C C . SER A 1 770 ? 35.504 -40.489 25.245 1.00 26.51 770 SER A C 1
ATOM 5851 O O . SER A 1 770 ? 36.684 -40.476 25.598 1.00 24.76 770 SER A O 1
ATOM 5854 N N . LEU A 1 771 ? 34.890 -41.588 24.808 1.00 29.44 771 LEU A N 1
ATOM 5855 C CA . LEU A 1 771 ? 35.524 -42.919 24.783 1.00 21.45 771 LEU A CA 1
ATOM 5856 C C . LEU A 1 771 ? 36.869 -42.993 24.086 1.00 26.27 771 LEU A C 1
ATOM 5857 O O . LEU A 1 771 ? 37.672 -43.883 24.367 1.00 30.29 771 LEU A O 1
ATOM 5862 N N . CYS A 1 772 ? 37.114 -42.073 23.166 1.00 30.89 772 CYS A N 1
ATOM 5863 C CA . CYS A 1 772 ? 38.341 -42.111 22.385 1.00 20.92 772 CYS A CA 1
ATOM 5864 C C . CYS A 1 772 ? 39.598 -42.255 23.230 1.00 38.16 772 CYS A C 1
ATOM 5865 O O . CYS A 1 772 ? 40.537 -42.944 22.835 1.00 22.55 772 CYS A O 1
ATOM 5868 N N . MET A 1 773 ? 39.620 -41.595 24.384 1.00 26.15 773 MET A N 1
ATOM 5869 C CA . MET A 1 773 ? 40.787 -41.642 25.257 1.00 18.15 773 MET A CA 1
ATOM 5870 C C . MET A 1 773 ? 40.690 -42.700 26.340 1.00 28.45 773 MET A C 1
ATOM 5871 O O . MET A 1 773 ? 41.705 -43.248 26.752 1.00 22.75 773 MET A O 1
ATOM 5876 N N . GLY A 1 774 ? 39.478 -42.988 26.805 1.00 21.70 774 GLY A N 1
ATOM 5877 C CA . GLY A 1 774 ? 39.301 -44.008 27.824 1.00 17.52 774 GLY A CA 1
ATOM 5878 C C . GLY A 1 774 ? 39.641 -43.580 29.248 1.00 27.87 774 GLY A C 1
ATOM 5879 O O . GLY A 1 774 ? 39.681 -44.415 30.141 1.00 24.19 774 GLY A O 1
ATOM 5880 N N . ASN A 1 775 ? 39.860 -42.288 29.472 1.00 23.39 775 ASN A N 1
ATOM 5881 C CA . ASN A 1 775 ? 40.196 -41.793 30.812 1.00 26.78 775 ASN A CA 1
ATOM 5882 C C . ASN A 1 775 ? 39.012 -41.521 31.738 1.00 24.93 775 ASN A C 1
ATOM 5883 O O . ASN A 1 775 ? 39.185 -41.358 32.946 1.00 26.96 775 ASN A O 1
ATOM 5888 N N . GLN A 1 776 ? 37.812 -41.437 31.187 1.00 30.44 776 GLN A N 1
ATOM 5889 C CA . GLN A 1 776 ? 36.653 -41.231 32.042 1.00 17.96 776 GLN A CA 1
ATOM 5890 C C . GLN A 1 776 ? 35.650 -42.347 31.810 1.00 17.94 776 GLN A C 1
ATOM 5891 O O . GLN A 1 776 ? 35.733 -43.387 32.458 1.00 37.61 776 GLN A O 1
ATOM 5897 N N . ALA A 1 777 ? 34.717 -42.169 30.888 1.00 23.87 777 ALA A N 1
ATOM 5898 C CA . ALA A 1 777 ? 33.787 -43.258 30.638 1.00 23.79 777 ALA A CA 1
ATOM 5899 C C . ALA A 1 777 ? 34.516 -44.359 29.880 1.00 24.69 777 ALA A C 1
ATOM 5900 O O . ALA A 1 777 ? 35.425 -44.111 29.091 1.00 25.75 777 ALA A O 1
ATOM 5902 N N . ARG A 1 778 ? 34.119 -45.587 30.143 1.00 22.48 778 ARG A N 1
ATOM 5903 C CA . ARG A 1 778 ? 34.752 -46.712 29.509 1.00 24.16 778 ARG A CA 1
ATOM 5904 C C . ARG A 1 778 ? 33.681 -47.687 29.103 1.00 22.39 778 ARG A C 1
ATOM 5905 O O . ARG A 1 778 ? 32.591 -47.702 29.649 1.00 27.55 778 ARG A O 1
ATOM 5913 N N . VAL A 1 779 ? 34.014 -48.503 28.128 1.00 26.10 779 VAL A N 1
ATOM 5914 C CA . VAL A 1 779 ? 33.121 -49.514 27.617 1.00 27.78 779 VAL A CA 1
ATOM 5915 C C . VAL A 1 779 ? 33.113 -50.667 28.629 1.00 31.39 779 VAL A C 1
ATOM 5916 O O . VAL A 1 779 ? 33.977 -50.735 29.496 1.00 27.81 779 VAL A O 1
ATOM 5920 N N . ALA A 1 780 ? 32.138 -51.560 28.550 1.00 26.96 780 ALA A N 1
ATOM 5921 C CA . ALA A 1 780 ? 32.090 -52.681 29.484 1.00 29.30 780 ALA A CA 1
ATOM 5922 C C . ALA A 1 780 ? 33.274 -53.641 29.300 1.00 23.06 780 ALA A C 1
ATOM 5923 O O . ALA A 1 780 ? 33.737 -53.867 28.178 1.00 29.52 780 ALA A O 1
ATOM 5925 N N . ASP A 1 781 ? 33.752 -54.211 30.403 1.00 37.37 781 ASP A N 1
ATOM 5926 C CA . ASP A 1 781 ? 34.872 -55.153 30.366 1.00 31.55 781 ASP A CA 1
ATOM 5927 C C . ASP A 1 781 ? 34.684 -56.222 29.307 1.00 44.16 781 ASP A C 1
ATOM 5928 O O . ASP A 1 781 ? 33.609 -56.809 29.198 1.00 36.45 781 ASP A O 1
ATOM 5933 N N . GLY A 1 782 ? 35.741 -56.475 28.538 1.00 28.25 782 GLY A N 1
ATOM 5934 C CA . GLY A 1 782 ? 35.741 -57.516 27.522 1.00 25.08 782 GLY A CA 1
ATOM 5935 C C . GLY A 1 782 ? 34.745 -57.377 26.384 1.00 32.84 782 GLY A C 1
ATOM 5936 O O . GLY A 1 782 ? 34.493 -58.331 25.656 1.00 26.82 782 GLY A O 1
ATOM 5937 N N . ALA A 1 783 ? 34.189 -56.186 26.209 1.00 24.67 783 ALA A N 1
ATOM 5938 C CA . ALA A 1 783 ? 33.215 -55.981 25.155 1.00 39.57 783 ALA A CA 1
ATOM 5939 C C . ALA A 1 783 ? 33.904 -55.956 23.813 1.00 25.32 783 ALA A C 1
ATOM 5940 O O . ALA A 1 783 ? 35.102 -55.678 23.723 1.00 25.84 783 ALA A O 1
ATOM 5942 N N . THR A 1 784 ? 33.150 -56.275 22.769 1.00 22.36 784 THR A N 1
ATOM 5943 C CA . THR A 1 784 ? 33.668 -56.154 21.420 1.00 31.71 784 THR A CA 1
ATOM 5944 C C . THR A 1 784 ? 33.055 -54.890 20.855 1.00 31.63 784 THR A C 1
ATOM 5945 O O . THR A 1 784 ? 31.832 -54.740 20.823 1.00 26.22 784 THR A O 1
ATOM 5949 N N . VAL A 1 785 ? 33.889 -53.960 20.420 1.00 31.06 785 VAL A N 1
ATOM 5950 C CA . VAL A 1 785 ? 33.335 -52.723 19.905 1.00 17.04 785 VAL A CA 1
ATOM 5951 C C . VAL A 1 785 ? 33.831 -52.328 18.531 1.00 24.82 785 VAL A C 1
ATOM 5952 O O . VAL A 1 785 ? 34.885 -52.781 18.077 1.00 25.44 785 VAL A O 1
ATOM 5956 N N . VAL A 1 786 ? 33.014 -51.527 17.853 1.00 18.92 786 VAL A N 1
ATOM 5957 C CA . VAL A 1 786 ? 33.409 -50.892 16.606 1.00 29.45 786 VAL A CA 1
ATOM 5958 C C . VAL A 1 786 ? 33.432 -49.390 16.900 1.00 27.54 786 VAL A C 1
ATOM 5959 O O . VAL A 1 786 ? 32.498 -48.841 17.491 1.00 22.05 786 VAL A O 1
ATOM 5963 N N . SER A 1 787 ? 34.521 -48.733 16.531 1.00 25.94 787 SER A N 1
ATOM 5964 C CA . SER A 1 787 ? 34.705 -47.340 16.903 1.00 29.88 787 SER A CA 1
ATOM 5965 C C . SER A 1 787 ? 35.265 -46.497 15.774 1.00 30.47 787 SER A C 1
ATOM 5966 O O . SER A 1 787 ? 36.064 -46.975 14.972 1.00 29.51 787 SER A O 1
ATOM 5969 N N . THR A 1 788 ? 34.836 -45.239 15.717 1.00 25.39 788 THR A N 1
ATOM 5970 C CA . THR A 1 788 ? 35.357 -44.311 14.730 1.00 26.94 788 THR A CA 1
ATOM 5971 C C . THR A 1 788 ? 36.512 -43.538 15.327 1.00 22.99 788 THR A C 1
ATOM 5972 O O . THR A 1 788 ? 37.052 -42.659 14.673 1.00 16.14 788 THR A O 1
ATOM 5976 N N . SER A 1 789 ? 36.876 -43.853 16.568 1.00 17.50 789 SER A N 1
ATOM 5977 C CA . SER A 1 789 ? 38.011 -43.199 17.218 1.00 26.78 789 SER A CA 1
ATOM 5978 C C . SER A 1 789 ? 39.321 -43.618 16.541 1.00 31.51 789 SER A C 1
ATOM 5979 O O . SER A 1 789 ? 39.306 -44.399 15.590 1.00 25.29 789 SER A O 1
ATOM 5982 N N . THR A 1 790 ? 40.447 -43.112 17.038 1.00 28.52 790 THR A N 1
ATOM 5983 C CA . THR A 1 790 ? 41.746 -43.330 16.384 1.00 27.06 790 THR A CA 1
ATOM 5984 C C . THR A 1 790 ? 42.559 -44.517 16.860 1.00 43.82 790 THR A C 1
ATOM 5985 O O . THR A 1 790 ? 43.419 -44.990 16.133 1.00 23.71 790 THR A O 1
ATOM 5989 N N . ARG A 1 791 ? 42.324 -44.991 18.075 1.00 22.17 791 ARG A N 1
ATOM 5990 C CA . ARG A 1 791 ? 43.228 -45.988 18.622 1.00 15.43 791 ARG A CA 1
ATOM 5991 C C . ARG A 1 791 ? 42.533 -47.165 19.262 1.00 29.25 791 ARG A C 1
ATOM 5992 O O . ARG A 1 791 ? 41.654 -46.999 20.095 1.00 36.29 791 ARG A O 1
ATOM 6000 N N . ASN A 1 792 ? 42.953 -48.360 18.877 1.00 20.55 792 ASN A N 1
ATOM 6001 C CA . ASN A 1 792 ? 42.375 -49.565 19.433 1.00 27.99 792 ASN A CA 1
ATOM 6002 C C . ASN A 1 792 ? 43.408 -50.361 20.222 1.00 33.24 792 ASN A C 1
ATOM 6003 O O . ASN A 1 792 ? 43.382 -51.577 20.229 1.00 27.28 792 ASN A O 1
ATOM 6008 N N . PHE A 1 793 ? 44.318 -49.652 20.883 1.00 21.30 793 PHE A N 1
ATOM 6009 C CA . PHE A 1 793 ? 45.309 -50.269 21.757 1.00 28.17 793 PHE A CA 1
ATOM 6010 C C . PHE A 1 793 ? 44.623 -51.059 22.865 1.00 27.74 793 PHE A C 1
ATOM 6011 O O . PHE A 1 793 ? 43.519 -50.717 23.281 1.00 28.91 793 PHE A O 1
ATOM 6019 N N . PRO A 1 794 ? 45.284 -52.096 23.372 1.00 31.55 794 PRO A N 1
ATOM 6020 C CA . PRO A 1 794 ? 44.704 -52.915 24.440 1.00 33.92 794 PRO A CA 1
ATOM 6021 C C . PRO A 1 794 ? 44.404 -52.071 25.668 1.00 33.92 794 PRO A C 1
ATOM 6022 O O . PRO A 1 794 ? 45.244 -51.260 26.058 1.00 28.48 794 PRO A O 1
ATOM 6026 N N . ASN A 1 795 ? 43.224 -52.255 26.256 1.00 21.84 795 ASN A N 1
ATOM 6027 C CA . ASN A 1 795 ? 42.868 -51.584 27.506 1.00 36.40 795 ASN A CA 1
ATOM 6028 C C . ASN A 1 795 ? 42.544 -50.097 27.397 1.00 26.46 795 ASN A C 1
ATOM 6029 O O . ASN A 1 795 ? 42.417 -49.414 28.406 1.00 34.37 795 ASN A O 1
ATOM 6034 N N . ARG A 1 796 ? 42.386 -49.596 26.183 1.00 31.99 796 ARG A N 1
ATOM 6035 C CA . ARG A 1 796 ? 42.135 -48.175 26.022 1.00 23.56 796 ARG A CA 1
ATOM 6036 C C . ARG A 1 796 ? 40.660 -47.785 26.185 1.00 29.37 796 ARG A C 1
ATOM 6037 O O . ARG A 1 796 ? 40.341 -47.005 27.072 1.00 47.57 796 ARG A O 1
ATOM 6045 N N . LEU A 1 797 ? 39.763 -48.317 25.352 1.00 22.12 797 LEU A N 1
ATOM 6046 C CA . LEU A 1 797 ? 38.344 -47.970 25.492 1.00 30.51 797 LEU A CA 1
ATOM 6047 C C . LEU A 1 797 ? 37.723 -48.709 26.668 1.00 28.73 797 LEU A C 1
ATOM 6048 O O . LEU A 1 797 ? 36.706 -48.285 27.211 1.00 34.60 797 LEU A O 1
ATOM 6053 N N . GLY A 1 798 ? 38.340 -49.822 27.050 1.00 25.15 798 GLY A N 1
ATOM 6054 C CA . GLY A 1 798 ? 37.845 -50.636 28.143 1.00 25.75 798 GLY A CA 1
ATOM 6055 C C . GLY A 1 798 ? 38.833 -51.717 28.518 1.00 41.78 798 GLY A C 1
ATOM 6056 O O . GLY A 1 798 ? 39.757 -52.009 27.762 1.00 33.69 798 GLY A O 1
ATOM 6057 N N . THR A 1 799 ? 38.651 -52.312 29.691 1.00 46.93 799 THR A N 1
ATOM 6058 C CA . THR A 1 799 ? 39.569 -53.350 30.145 1.00 22.60 799 THR A CA 1
ATOM 6059 C C . THR A 1 799 ? 39.277 -54.668 29.439 1.00 33.95 799 THR A C 1
ATOM 6060 O O . THR A 1 799 ? 38.163 -55.187 29.511 1.00 31.91 799 THR A O 1
ATOM 6064 N N . GLY A 1 800 ? 40.275 -55.187 28.730 1.00 33.65 800 GLY A N 1
ATOM 6065 C CA . GLY A 1 800 ? 40.112 -56.418 27.974 1.00 24.59 800 GLY A CA 1
ATOM 6066 C C . GLY A 1 800 ? 39.151 -56.293 26.799 1.00 48.47 800 GLY A C 1
ATOM 6067 O O . GLY A 1 800 ? 38.664 -57.292 26.290 1.00 27.80 800 GLY A O 1
ATOM 6068 N N . ALA A 1 801 ? 38.863 -55.074 26.357 1.00 32.26 801 ALA A N 1
ATOM 6069 C CA . ALA A 1 801 ? 37.960 -54.910 25.217 1.00 32.26 801 ALA A CA 1
ATOM 6070 C C . ALA A 1 801 ? 38.667 -55.134 23.878 1.00 27.58 801 ALA A C 1
ATOM 6071 O O . ALA A 1 801 ? 39.872 -54.906 23.742 1.00 28.19 801 ALA A O 1
ATOM 6073 N N . ASN A 1 802 ? 37.912 -55.597 22.894 1.00 20.33 802 ASN A N 1
ATOM 6074 C CA . ASN A 1 802 ? 38.449 -55.797 21.556 1.00 23.43 802 ASN A CA 1
ATOM 6075 C C . ASN A 1 802 ? 37.829 -54.769 20.639 1.00 20.31 802 ASN A C 1
ATOM 6076 O O . ASN A 1 802 ? 36.610 -54.725 20.483 1.00 29.50 802 ASN A O 1
ATOM 6081 N N . VAL A 1 803 ? 38.666 -53.928 20.043 1.00 30.06 803 VAL A N 1
ATOM 6082 C CA . VAL A 1 803 ? 38.145 -52.810 19.266 1.00 15.51 803 VAL A CA 1
ATOM 6083 C C . VAL A 1 803 ? 38.504 -52.791 17.788 1.00 29.69 803 VAL A C 1
ATOM 6084 O O . VAL A 1 803 ? 39.668 -52.806 17.412 1.00 21.95 803 VAL A O 1
ATOM 6088 N N . PHE A 1 804 ? 37.470 -52.750 16.961 1.00 18.08 804 PHE A N 1
ATOM 6089 C CA . PHE A 1 804 ? 37.608 -52.627 15.526 1.00 24.58 804 PHE A CA 1
ATOM 6090 C C . PHE A 1 804 ? 37.473 -51.150 15.216 1.00 26.14 804 PHE A C 1
ATOM 6091 O O . PHE A 1 804 ? 36.568 -50.503 15.728 1.00 22.62 804 PHE A O 1
ATOM 6099 N N . LEU A 1 805 ? 38.361 -50.615 14.388 1.00 19.52 805 LEU A N 1
ATOM 6100 C CA . LEU A 1 805 ? 38.225 -49.239 13.938 1.00 16.51 805 LEU A CA 1
ATOM 6101 C C . LEU A 1 805 ? 37.573 -49.276 12.562 1.00 26.97 805 LEU A C 1
ATOM 6102 O O . LEU A 1 805 ? 37.968 -50.067 11.709 1.00 29.08 805 LEU A O 1
ATOM 6107 N N . ALA A 1 806 ? 36.582 -48.422 12.342 1.00 27.05 806 ALA A N 1
ATOM 6108 C CA . ALA A 1 806 ? 35.884 -48.392 11.065 1.00 27.05 806 ALA A CA 1
ATOM 6109 C C . ALA A 1 806 ? 35.307 -47.012 10.787 1.00 27.99 806 ALA A C 1
ATOM 6110 O O . ALA A 1 806 ? 35.458 -46.091 11.582 1.00 25.12 806 ALA A O 1
ATOM 6112 N N . SER A 1 807 ? 34.653 -46.881 9.641 1.00 22.00 807 SER A N 1
ATOM 6113 C CA . SER A 1 807 ? 34.022 -45.636 9.255 1.00 16.49 807 SER A CA 1
ATOM 6114 C C . SER A 1 807 ? 32.725 -45.472 10.033 1.00 23.73 807 SER A C 1
ATOM 6115 O O . SER A 1 807 ? 32.172 -46.439 10.550 1.00 21.65 807 SER A O 1
ATOM 6118 N N . ALA A 1 808 ? 32.225 -44.248 10.085 1.00 18.81 808 ALA A N 1
ATOM 6119 C CA . ALA A 1 808 ? 30.991 -43.968 10.789 1.00 26.71 808 ALA A CA 1
ATOM 6120 C C . ALA A 1 808 ? 29.836 -44.713 10.144 1.00 26.28 808 ALA A C 1
ATOM 6121 O O . ALA A 1 808 ? 28.997 -45.299 10.830 1.00 26.55 808 ALA A O 1
ATOM 6123 N N . GLU A 1 809 ? 29.787 -44.706 8.821 1.00 20.57 809 GLU A N 1
ATOM 6124 C CA . GLU A 1 809 ? 28.678 -45.374 8.154 1.00 27.95 809 GLU A CA 1
ATOM 6125 C C . GLU A 1 809 ? 28.681 -46.887 8.404 1.00 20.53 809 GLU A C 1
ATOM 6126 O O . GLU A 1 809 ? 27.623 -47.483 8.631 1.00 31.23 809 GLU A O 1
ATOM 6132 N N . LEU A 1 810 ? 29.856 -47.508 8.409 1.00 33.93 810 LEU A N 1
ATOM 6133 C CA . LEU A 1 810 ? 29.926 -48.942 8.707 1.00 16.36 810 LEU A CA 1
ATOM 6134 C C . LEU A 1 810 ? 29.581 -49.195 10.176 1.00 27.69 810 LEU A C 1
ATOM 6135 O O . LEU A 1 810 ? 28.927 -50.181 10.511 1.00 25.30 810 LEU A O 1
ATOM 6140 N N . ALA A 1 811 ? 30.020 -48.297 11.052 1.00 25.68 811 ALA A N 1
ATOM 6141 C CA . ALA A 1 811 ? 29.741 -48.419 12.480 1.00 24.94 811 ALA A CA 1
ATOM 6142 C C . ALA A 1 811 ? 28.242 -48.373 12.771 1.00 26.81 811 ALA A C 1
ATOM 6143 O O . ALA A 1 811 ? 27.751 -49.090 13.644 1.00 28.47 811 ALA A O 1
ATOM 6145 N N . ALA A 1 812 ? 27.519 -47.526 12.045 1.00 22.77 812 ALA A N 1
ATOM 6146 C CA . ALA A 1 812 ? 26.080 -47.403 12.253 1.00 35.42 812 ALA A CA 1
ATOM 6147 C C . ALA A 1 812 ? 25.367 -48.693 11.839 1.00 25.79 812 ALA A C 1
ATOM 6148 O O . ALA A 1 812 ? 24.447 -49.156 12.515 1.00 31.08 812 ALA A O 1
ATOM 6150 N N . VAL A 1 813 ? 25.813 -49.287 10.739 1.00 34.24 813 VAL A N 1
ATOM 6151 C CA . VAL A 1 813 ? 25.233 -50.541 10.291 1.00 28.11 813 VAL A CA 1
ATOM 6152 C C . VAL A 1 813 ? 25.450 -51.602 11.361 1.00 36.14 813 VAL A C 1
ATOM 6153 O O . VAL A 1 813 ? 24.519 -52.311 11.765 1.00 25.66 813 VAL A O 1
ATOM 6157 N N . ALA A 1 814 ? 26.680 -51.687 11.848 1.00 21.95 814 ALA A N 1
ATOM 6158 C CA . ALA A 1 814 ? 27.006 -52.656 12.897 1.00 18.96 814 ALA A CA 1
ATOM 6159 C C . ALA A 1 814 ? 26.139 -52.472 14.137 1.00 23.61 814 ALA A C 1
ATOM 6160 O O . ALA A 1 814 ? 25.725 -53.448 14.759 1.00 36.69 814 ALA A O 1
ATOM 6162 N N . ALA A 1 815 ? 25.868 -51.220 14.502 1.00 29.00 815 ALA A N 1
ATOM 6163 C CA . ALA A 1 815 ? 25.074 -50.955 15.698 1.00 32.34 815 ALA A CA 1
ATOM 6164 C C . ALA A 1 815 ? 23.659 -51.459 15.504 1.00 33.95 815 ALA A C 1
ATOM 6165 O O . ALA A 1 815 ? 23.045 -51.950 16.441 1.00 27.43 815 ALA A O 1
ATOM 6167 N N . LEU A 1 816 ? 23.155 -51.336 14.280 1.00 26.38 816 LEU A N 1
ATOM 6168 C CA . LEU A 1 816 ? 21.818 -51.805 13.940 1.00 26.15 816 LEU A CA 1
ATOM 6169 C C . LEU A 1 816 ? 21.653 -53.324 13.987 1.00 41.02 816 LEU A C 1
ATOM 6170 O O . LEU A 1 816 ? 20.626 -53.821 14.439 1.00 39.45 816 LEU A O 1
ATOM 6175 N N . ILE A 1 817 ? 22.643 -54.071 13.513 1.00 32.83 817 ILE A N 1
ATOM 6176 C CA . ILE A 1 817 ? 22.462 -55.519 13.427 1.00 59.26 817 ILE A CA 1
ATOM 6177 C C . ILE A 1 817 ? 23.191 -56.325 14.490 1.00 41.65 817 ILE A C 1
ATOM 6178 O O . ILE A 1 817 ? 22.969 -57.522 14.615 1.00 35.87 817 ILE A O 1
ATOM 6183 N N . GLY A 1 818 ? 24.066 -55.683 15.250 1.00 34.80 818 GLY A N 1
ATOM 6184 C CA . GLY A 1 818 ? 24.746 -56.378 16.331 1.00 18.44 818 GLY A CA 1
ATOM 6185 C C . GLY A 1 818 ? 25.951 -57.190 15.913 1.00 26.10 818 GLY A C 1
ATOM 6186 O O . GLY A 1 818 ? 26.519 -57.932 16.709 1.00 31.89 818 GLY A O 1
ATOM 6187 N N . LYS A 1 819 ? 26.356 -57.050 14.660 1.00 21.07 819 LYS A N 1
ATOM 6188 C CA . LYS A 1 819 ? 27.529 -57.764 14.188 1.00 32.12 819 LYS A CA 1
ATOM 6189 C C . LYS A 1 819 ? 28.138 -57.052 12.995 1.00 34.92 819 LYS A C 1
ATOM 6190 O O . LYS A 1 819 ? 27.507 -56.189 12.391 1.00 27.26 819 LYS A O 1
ATOM 6196 N N . LEU A 1 820 ? 29.374 -57.392 12.660 1.00 21.22 820 LEU A N 1
ATOM 6197 C CA . LEU A 1 820 ? 29.974 -56.796 11.481 1.00 16.90 820 LEU A CA 1
ATOM 6198 C C . LEU A 1 820 ? 29.212 -57.360 10.298 1.00 38.03 820 LEU A C 1
ATOM 6199 O O . LEU A 1 820 ? 29.037 -58.566 10.191 1.00 39.56 820 LEU A O 1
ATOM 6204 N N . PRO A 1 821 ? 28.771 -56.492 9.400 1.00 38.31 821 PRO A N 1
ATOM 6205 C CA . PRO A 1 821 ? 27.956 -56.917 8.266 1.00 21.24 821 PRO A CA 1
ATOM 6206 C C . PRO A 1 821 ? 28.786 -57.485 7.136 1.00 33.50 821 PRO A C 1
ATOM 6207 O O . PRO A 1 821 ? 30.003 -57.304 7.078 1.00 34.43 821 PRO A O 1
ATOM 6211 N N . THR A 1 822 ? 28.116 -58.172 6.224 1.00 26.88 822 THR A N 1
ATOM 6212 C CA . THR A 1 822 ? 28.796 -58.689 5.054 1.00 37.66 822 THR A CA 1
ATOM 6213 C C . THR A 1 822 ? 28.864 -57.524 4.065 1.00 32.65 822 THR A C 1
ATOM 6214 O O . THR A 1 822 ? 28.072 -56.579 4.162 1.00 43.80 822 THR A O 1
ATOM 6218 N N . PRO A 1 823 ? 29.816 -57.563 3.141 1.00 40.38 823 PRO A N 1
ATOM 6219 C CA . PRO A 1 823 ? 29.957 -56.497 2.142 1.00 35.83 823 PRO A CA 1
ATOM 6220 C C . PRO A 1 823 ? 28.624 -56.202 1.458 1.00 26.96 823 PRO A C 1
ATOM 6221 O O . PRO A 1 823 ? 28.245 -55.041 1.297 1.00 43.89 823 PRO A O 1
ATOM 6225 N N . GLU A 1 824 ? 27.910 -57.254 1.079 1.00 40.45 824 GLU A N 1
ATOM 6226 C CA . GLU A 1 824 ? 26.596 -57.107 0.445 1.00 59.00 824 GLU A CA 1
ATOM 6227 C C . GLU A 1 824 ? 25.586 -56.357 1.330 1.00 27.32 824 GLU A C 1
ATOM 6228 O O . GLU A 1 824 ? 24.919 -55.423 0.876 1.00 46.77 824 GLU A O 1
ATOM 6234 N N . GLU A 1 825 ? 25.466 -56.778 2.586 1.00 31.83 825 GLU A N 1
ATOM 6235 C CA . GLU A 1 825 ? 24.580 -56.105 3.528 1.00 49.17 825 GLU A CA 1
ATOM 6236 C C . GLU A 1 825 ? 24.984 -54.643 3.640 1.00 32.81 825 GLU A C 1
ATOM 6237 O O . GLU A 1 825 ? 24.158 -53.744 3.485 1.00 37.02 825 GLU A O 1
ATOM 6243 N N . TYR A 1 826 ? 26.268 -54.409 3.890 1.00 26.36 826 TYR A N 1
ATOM 6244 C CA . TYR A 1 826 ? 26.758 -53.047 4.047 1.00 25.01 826 TYR A CA 1
ATOM 6245 C C . TYR A 1 826 ? 26.287 -52.158 2.906 1.00 22.67 826 TYR A C 1
ATOM 6246 O O . TYR A 1 826 ? 25.765 -51.068 3.135 1.00 32.47 826 TYR A O 1
ATOM 6255 N N . GLN A 1 827 ? 26.468 -52.630 1.675 1.00 31.85 827 GLN A N 1
ATOM 6256 C CA . GLN A 1 827 ? 26.067 -51.882 0.483 1.00 30.36 827 GLN A CA 1
ATOM 6257 C C . GLN A 1 827 ? 24.572 -51.582 0.431 1.00 33.57 827 GLN A C 1
ATOM 6258 O O . GLN A 1 827 ? 24.152 -50.534 -0.060 1.00 36.55 827 GLN A O 1
ATOM 6264 N N . THR A 1 828 ? 23.768 -52.515 0.922 1.00 34.66 828 THR A N 1
ATOM 6265 C CA . THR A 1 828 ? 22.322 -52.359 0.888 1.00 37.90 828 THR A CA 1
ATOM 6266 C C . THR A 1 828 ? 21.878 -51.212 1.784 1.00 46.41 828 THR A C 1
ATOM 6267 O O . THR A 1 828 ? 21.072 -50.373 1.382 1.00 44.20 828 THR A O 1
ATOM 6271 N N . TYR A 1 829 ? 22.411 -51.182 3.000 1.00 36.67 829 TYR A N 1
ATOM 6272 C CA . TYR A 1 829 ? 22.090 -50.116 3.944 1.00 35.43 829 TYR A CA 1
ATOM 6273 C C . TYR A 1 829 ? 22.560 -48.750 3.446 1.00 49.35 829 TYR A C 1
ATOM 6274 O O . TYR A 1 829 ? 21.815 -47.777 3.489 1.00 36.60 829 TYR A O 1
ATOM 6283 N N . VAL A 1 830 ? 23.795 -48.678 2.963 1.00 31.73 830 VAL A N 1
ATOM 6284 C CA . VAL A 1 830 ? 24.356 -47.397 2.556 1.00 44.90 830 VAL A CA 1
ATOM 6285 C C . VAL A 1 830 ? 23.732 -46.838 1.285 1.00 35.13 830 VAL A C 1
ATOM 6286 O O . VAL A 1 830 ? 23.577 -45.625 1.151 1.00 62.87 830 VAL A O 1
ATOM 6290 N N . ALA A 1 831 ? 23.358 -47.722 0.364 1.00 56.69 831 ALA A N 1
ATOM 6291 C CA . ALA A 1 831 ? 22.696 -47.299 -0.865 1.00 57.66 831 ALA A CA 1
ATOM 6292 C C . ALA A 1 831 ? 21.541 -46.374 -0.512 1.00 54.89 831 ALA A C 1
ATOM 6293 O O . ALA A 1 831 ? 21.281 -45.387 -1.198 1.00 64.41 831 ALA A O 1
ATOM 6295 N N . GLN A 1 832 ? 20.865 -46.706 0.581 1.00 73.04 832 GLN A N 1
ATOM 6296 C CA . GLN A 1 832 ? 19.733 -45.936 1.069 1.00 80.26 832 GLN A CA 1
ATOM 6297 C C . GLN A 1 832 ? 20.084 -44.481 1.390 1.00 50.29 832 GLN A C 1
ATOM 6298 O O . GLN A 1 832 ? 19.345 -43.571 1.030 1.00 97.09 832 GLN A O 1
ATOM 6304 N N . VAL A 1 833 ? 21.213 -44.253 2.054 1.00 57.13 833 VAL A N 1
ATOM 6305 C CA . VAL A 1 833 ? 21.577 -42.885 2.425 1.00 34.97 833 VAL A CA 1
ATOM 6306 C C . VAL A 1 833 ? 22.261 -42.096 1.305 1.00 73.88 833 VAL A C 1
ATOM 6307 O O . VAL A 1 833 ? 22.334 -40.869 1.373 1.00 63.47 833 VAL A O 1
ATOM 6311 N N . ASP A 1 834 ? 22.753 -42.790 0.280 1.00 51.35 834 ASP A N 1
ATOM 6312 C CA . ASP A 1 834 ? 23.403 -42.114 -0.841 1.00 86.21 834 ASP A CA 1
ATOM 6313 C C . ASP A 1 834 ? 22.421 -41.299 -1.678 1.00 40.86 834 ASP A C 1
ATOM 6314 O O . ASP A 1 834 ? 22.803 -40.324 -2.328 1.00 54.07 834 ASP A O 1
ATOM 6319 N N . LYS A 1 835 ? 21.155 -41.702 -1.653 1.00 48.43 835 LYS A N 1
ATOM 6320 C CA . LYS A 1 835 ? 20.113 -40.998 -2.387 1.00 69.35 835 LYS A CA 1
ATOM 6321 C C . LYS A 1 835 ? 19.998 -39.553 -1.918 1.00 73.43 835 LYS A C 1
ATOM 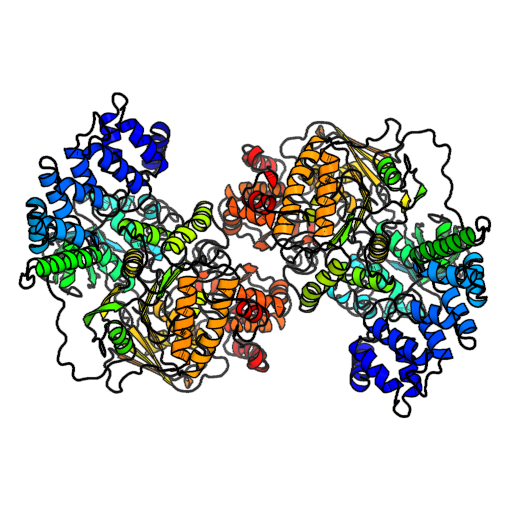6322 O O . LYS A 1 835 ? 19.603 -38.675 -2.684 1.00 61.87 835 LYS A O 1
ATOM 6328 N N . THR A 1 836 ? 20.349 -39.314 -0.657 1.00 54.01 836 THR A N 1
ATOM 6329 C CA . THR A 1 836 ? 20.268 -37.978 -0.076 1.00 57.72 836 THR A CA 1
ATOM 6330 C C . THR A 1 836 ? 21.633 -37.513 0.404 1.00 53.67 836 THR A C 1
ATOM 6331 O O . THR A 1 836 ? 21.735 -36.716 1.337 1.00 44.78 836 THR A O 1
ATOM 6335 N N . ALA A 1 837 ? 22.677 -38.011 -0.251 1.00 40.83 837 ALA A N 1
ATOM 6336 C CA . ALA A 1 837 ? 24.052 -37.681 0.107 1.00 49.78 837 ALA A CA 1
ATOM 6337 C C . ALA A 1 837 ? 24.345 -36.185 0.090 1.00 38.21 837 ALA A C 1
ATOM 6338 O O . ALA A 1 837 ? 25.200 -35.711 0.836 1.00 50.95 837 ALA A O 1
ATOM 6340 N N . VAL A 1 838 ? 23.650 -35.443 -0.765 1.00 52.76 838 VAL A N 1
ATOM 6341 C CA . VAL A 1 838 ? 23.887 -34.009 -0.878 1.00 58.28 838 VAL A CA 1
ATOM 6342 C C . VAL A 1 838 ? 23.478 -33.285 0.410 1.00 53.13 838 VAL A C 1
ATOM 6343 O O . VAL A 1 838 ? 24.183 -32.389 0.879 1.00 57.53 838 VAL A O 1
ATOM 6347 N N . ASP A 1 839 ? 22.353 -33.704 0.984 1.00 40.04 839 ASP A N 1
ATOM 6348 C CA . ASP A 1 839 ? 21.829 -33.127 2.217 1.00 44.65 839 ASP A CA 1
ATOM 6349 C C . ASP A 1 839 ? 22.622 -33.614 3.426 1.00 32.30 839 ASP A C 1
ATOM 6350 O O . ASP A 1 839 ? 22.838 -32.877 4.384 1.00 53.30 839 ASP A O 1
ATOM 6355 N N . THR A 1 840 ? 23.056 -34.866 3.355 1.00 32.05 840 THR A N 1
ATOM 6356 C CA . THR A 1 840 ? 23.744 -35.530 4.446 1.00 28.27 840 THR A CA 1
ATOM 6357 C C . THR A 1 840 ? 25.113 -34.949 4.726 1.00 34.98 840 THR A C 1
ATOM 6358 O O . THR A 1 840 ? 25.452 -34.653 5.866 1.00 34.14 840 THR A O 1
ATOM 6362 N N . TYR A 1 841 ? 25.892 -34.774 3.671 1.00 30.44 841 TYR A N 1
ATOM 6363 C CA . TYR A 1 841 ? 27.256 -34.321 3.821 1.00 25.87 841 TYR A CA 1
ATOM 6364 C C . TYR A 1 841 ? 27.468 -32.816 3.623 1.00 21.16 841 TYR A C 1
ATOM 6365 O O . TYR A 1 841 ? 28.397 -32.393 2.944 1.00 60.32 841 TYR A O 1
ATOM 6374 N N . ARG A 1 842 ? 26.594 -32.021 4.228 1.00 41.00 842 ARG A N 1
ATOM 6375 C CA . ARG A 1 842 ? 26.734 -30.573 4.229 1.00 29.20 842 ARG A CA 1
ATOM 6376 C C . ARG A 1 842 ? 27.624 -30.214 5.409 1.00 31.88 842 ARG A C 1
ATOM 6377 O O . ARG A 1 842 ? 27.325 -30.578 6.545 1.00 35.18 842 ARG A O 1
ATOM 6385 N N . TYR A 1 843 ? 28.714 -29.509 5.153 1.00 23.89 843 TYR A N 1
ATOM 6386 C CA . TYR A 1 843 ? 29.616 -29.109 6.222 1.00 26.70 843 TYR A CA 1
ATOM 6387 C C . TYR A 1 843 ? 29.157 -27.810 6.878 1.00 35.48 843 TYR A C 1
ATOM 6388 O O . TYR A 1 843 ? 28.361 -27.072 6.325 1.00 25.78 843 TYR A O 1
ATOM 6397 N N . LEU A 1 844 ? 29.630 -27.561 8.086 1.00 19.23 844 LEU A N 1
ATOM 6398 C CA . LEU A 1 844 ? 29.299 -26.338 8.776 1.00 15.70 844 LEU A CA 1
ATOM 6399 C C . LEU A 1 844 ? 30.040 -25.175 8.154 1.00 22.74 844 LEU A C 1
ATOM 6400 O O . LEU A 1 844 ? 31.263 -25.196 8.060 1.00 22.07 844 LEU A O 1
ATOM 6405 N N . ASN A 1 845 ? 29.293 -24.174 7.707 1.00 21.50 845 ASN A N 1
ATOM 6406 C CA . ASN A 1 845 ? 29.881 -22.947 7.190 1.00 24.45 845 ASN A CA 1
ATOM 6407 C C . ASN A 1 845 ? 29.268 -21.812 7.974 1.00 33.74 845 ASN A C 1
ATOM 6408 O O . ASN A 1 845 ? 28.132 -21.409 7.732 1.00 34.46 845 ASN A O 1
ATOM 6413 N N . PHE A 1 846 ? 30.027 -21.315 8.936 1.00 24.08 846 PHE A N 1
ATOM 6414 C CA . PHE A 1 846 ? 29.511 -20.337 9.871 1.00 32.98 846 PHE A CA 1
ATOM 6415 C C . PHE A 1 846 ? 29.100 -19.032 9.216 1.00 26.62 846 PHE A C 1
ATOM 6416 O O . PHE A 1 846 ? 28.237 -18.325 9.724 1.00 24.53 846 PHE A O 1
ATOM 6424 N N . ASN A 1 847 ? 29.692 -18.729 8.071 1.00 29.49 847 ASN A N 1
ATOM 6425 C CA . ASN A 1 847 ? 29.337 -17.516 7.361 1.00 35.65 847 ASN A CA 1
ATOM 6426 C C . ASN A 1 847 ? 27.966 -17.618 6.701 1.00 27.37 847 ASN A C 1
ATOM 6427 O O . ASN A 1 847 ? 27.497 -16.660 6.106 1.00 34.74 847 ASN A O 1
ATOM 6432 N N . GLN A 1 848 ? 27.330 -18.779 6.827 1.00 29.71 848 GLN A N 1
ATOM 6433 C CA . GLN A 1 848 ? 26.008 -19.020 6.251 1.00 27.65 848 GLN A CA 1
ATOM 6434 C C . GLN A 1 848 ? 24.981 -19.290 7.338 1.00 28.61 848 GLN A C 1
ATOM 6435 O O . GLN A 1 848 ? 23.846 -19.640 7.045 1.00 35.09 848 GLN A O 1
ATOM 6441 N N . LEU A 1 849 ? 25.388 -19.140 8.594 1.00 31.65 849 LEU A N 1
ATOM 6442 C CA . LEU A 1 849 ? 24.490 -19.347 9.726 1.00 26.95 849 LEU A CA 1
ATOM 6443 C C . LEU A 1 849 ? 24.243 -18.029 10.468 1.00 37.29 849 LEU A C 1
ATOM 6444 O O . LEU A 1 849 ? 25.157 -17.454 11.067 1.00 37.46 849 LEU A O 1
ATOM 6449 N N . SER A 1 850 ? 22.998 -17.567 10.438 1.00 25.71 850 SER A N 1
ATOM 6450 C CA . SER A 1 850 ? 22.646 -16.239 10.949 1.00 29.07 850 SER A CA 1
ATOM 6451 C C . SER A 1 850 ? 23.028 -15.988 12.406 1.00 21.66 850 SER A C 1
ATOM 6452 O O . SER A 1 850 ? 23.546 -14.920 12.746 1.00 43.23 850 SER A O 1
ATOM 6455 N N . GLN A 1 851 ? 22.783 -16.973 13.259 1.00 27.80 851 GLN A N 1
ATOM 6456 C CA . GLN A 1 851 ? 23.124 -16.862 14.667 1.00 32.06 851 GLN A CA 1
ATOM 6457 C C . GLN A 1 851 ? 24.606 -16.556 14.851 1.00 30.18 851 GLN A C 1
ATOM 6458 O O . GLN A 1 851 ? 24.995 -15.938 15.839 1.00 49.96 851 GLN A O 1
ATOM 6464 N N . TYR A 1 852 ? 25.435 -16.985 13.902 1.00 32.12 852 TYR A N 1
ATOM 6465 C CA . TYR A 1 852 ? 26.863 -16.704 13.986 1.00 26.06 852 TYR A CA 1
ATOM 6466 C C . TYR A 1 852 ? 27.211 -15.372 13.361 1.00 21.30 852 TYR A C 1
ATOM 6467 O O . TYR A 1 852 ? 27.966 -14.590 13.939 1.00 33.05 852 TYR A O 1
ATOM 6476 N N . THR A 1 853 ? 26.672 -15.099 12.179 1.00 16.05 853 THR A N 1
ATOM 6477 C CA . THR A 1 853 ? 27.029 -13.847 11.510 1.00 29.50 853 THR A CA 1
ATOM 6478 C C . THR A 1 853 ? 26.495 -12.634 12.255 1.00 30.64 853 THR A C 1
ATOM 6479 O O . THR A 1 853 ? 27.133 -11.587 12.276 1.00 32.14 853 THR A O 1
ATOM 6483 N N . GLU A 1 854 ? 25.325 -12.787 12.868 1.00 32.95 854 GLU A N 1
ATOM 6484 C CA . GLU A 1 854 ? 24.712 -11.700 13.621 1.00 30.30 854 GLU A CA 1
ATOM 6485 C C . GLU A 1 854 ? 25.607 -11.248 14.761 1.00 39.29 854 GLU A C 1
ATOM 6486 O O . GLU A 1 854 ? 25.747 -10.054 15.011 1.00 44.39 854 GLU A O 1
ATOM 6492 N N . LYS A 1 855 ? 26.226 -12.196 15.452 1.00 30.14 855 LYS A N 1
ATOM 6493 C CA . LYS A 1 855 ? 27.112 -11.815 16.542 1.00 25.25 855 LYS A CA 1
ATOM 6494 C C . LYS A 1 855 ? 28.436 -11.272 16.019 1.00 27.50 855 LYS A C 1
ATOM 6495 O O . LYS A 1 855 ? 29.031 -10.398 16.633 1.00 33.28 855 LYS A O 1
ATOM 6501 N N . ALA A 1 856 ? 28.870 -11.762 14.862 1.00 19.84 856 ALA A N 1
ATOM 6502 C CA . ALA A 1 856 ? 30.107 -11.299 14.257 1.00 42.82 856 ALA A CA 1
ATOM 6503 C C . ALA A 1 856 ? 29.954 -9.875 13.753 1.00 40.59 856 ALA A C 1
ATOM 6504 O O . ALA A 1 856 ? 30.896 -9.087 13.808 1.00 28.82 856 ALA A O 1
ATOM 6506 N N . ASP A 1 857 ? 28.767 -9.543 13.260 1.00 37.80 857 ASP A N 1
ATOM 6507 C CA . ASP A 1 857 ? 28.512 -8.189 12.767 1.00 39.24 857 ASP A CA 1
ATOM 6508 C C . ASP A 1 857 ? 28.546 -7.164 13.900 1.00 22.53 857 ASP A C 1
ATOM 6509 O O . ASP A 1 857 ? 28.765 -5.981 13.667 1.00 38.97 857 ASP A O 1
ATOM 6514 N N . GLY A 1 858 ? 28.353 -7.623 15.132 1.00 28.25 858 GLY A N 1
ATOM 6515 C CA . GLY A 1 858 ? 28.360 -6.728 16.274 1.00 19.89 858 GLY A CA 1
ATOM 6516 C C . GLY A 1 858 ? 29.721 -6.477 16.902 1.00 30.67 858 GLY A C 1
ATOM 6517 O O . GLY A 1 858 ? 29.817 -5.823 17.943 1.00 35.41 858 GLY A O 1
ATOM 6518 N N . VAL A 1 859 ? 30.776 -6.981 16.272 1.00 30.46 859 VAL A N 1
ATOM 6519 C CA . VAL A 1 859 ? 32.126 -6.867 16.831 1.00 27.79 859 VAL A CA 1
ATOM 6520 C C . VAL A 1 859 ? 32.941 -5.708 16.251 1.00 32.66 859 VAL A C 1
ATOM 6521 O O . VAL A 1 859 ? 32.994 -5.524 15.036 1.00 30.63 859 VAL A O 1
ATOM 6525 N N . ILE A 1 860 ? 33.573 -4.925 17.123 1.00 41.18 860 ILE A N 1
ATOM 6526 C CA . ILE A 1 860 ? 34.446 -3.841 16.672 1.00 37.61 860 ILE A CA 1
ATOM 6527 C C . ILE A 1 860 ? 35.893 -4.203 16.960 1.00 27.15 860 ILE A C 1
ATOM 6528 O O . ILE A 1 860 ? 36.256 -4.474 18.105 1.00 54.99 860 ILE A O 1
ATOM 6533 N N . PHE A 1 861 ? 36.719 -4.204 15.921 1.00 37.08 861 PHE A N 1
ATOM 6534 C CA . PHE A 1 861 ? 38.131 -4.523 16.085 1.00 51.99 861 PHE A CA 1
ATOM 6535 C C . PHE A 1 861 ? 38.847 -3.491 16.940 1.00 78.25 861 PHE A C 1
ATOM 6536 O O . PHE A 1 861 ? 38.912 -2.315 16.585 1.00 65.87 861 PHE A O 1
ATOM 6544 N N . GLN A 1 862 ? 39.373 -3.944 18.073 1.00 42.97 862 GLN A N 1
ATOM 6545 C CA . GLN A 1 862 ? 40.136 -3.091 18.974 1.00 77.09 862 GLN A CA 1
ATOM 6546 C C . GLN A 1 862 ? 41.509 -2.788 18.384 1.00 73.54 862 GLN A C 1
ATOM 6547 O O . GLN A 1 862 ? 42.281 -2.023 18.956 1.00 70.57 862 GLN A O 1
ATOM 6553 N N . MET B 1 1 ? -3.014 -20.820 -3.281 1.00 85.76 1 MET B N 1
ATOM 6554 C CA . MET B 1 1 ? -3.644 -21.346 -2.047 1.00 47.36 1 MET B CA 1
ATOM 6555 C C . MET B 1 1 ? -4.323 -22.659 -2.390 1.00 39.21 1 MET B C 1
ATOM 6556 O O . MET B 1 1 ? -3.940 -23.740 -1.935 1.00 38.00 1 MET B O 1
ATOM 6561 N N . LEU B 1 2 ? -5.310 -22.501 -3.263 1.00 21.98 2 LEU B N 1
ATOM 6562 C CA . LEU B 1 2 ? -6.321 -23.490 -3.597 1.00 41.46 2 LEU B CA 1
ATOM 6563 C C . LEU B 1 2 ? -5.760 -24.834 -3.999 1.00 37.28 2 LEU B C 1
ATOM 6564 O O . LEU B 1 2 ? -6.152 -25.873 -3.469 1.00 44.57 2 LEU B O 1
ATOM 6569 N N . GLU B 1 3 ? -4.830 -24.811 -4.934 1.00 27.61 3 GLU B N 1
ATOM 6570 C CA . GLU B 1 3 ? -4.217 -26.039 -5.391 1.00 31.41 3 GLU B CA 1
ATOM 6571 C C . GLU B 1 3 ? -3.595 -26.773 -4.219 1.00 23.61 3 GLU B C 1
ATOM 6572 O O . GLU B 1 3 ? -3.929 -27.929 -3.953 1.00 41.69 3 GLU B O 1
ATOM 6578 N N . GLU B 1 4 ? -2.702 -26.092 -3.509 1.00 27.25 4 GLU B N 1
ATOM 6579 C CA . GLU B 1 4 ? -2.028 -26.689 -2.356 1.00 35.06 4 GLU B CA 1
ATOM 6580 C C . GLU B 1 4 ? -3.029 -27.090 -1.286 1.00 28.53 4 GLU B C 1
ATOM 6581 O O . GLU B 1 4 ? -2.909 -28.151 -0.666 1.00 30.17 4 GLU B O 1
ATOM 6587 N N . TYR B 1 5 ? -4.042 -26.259 -1.079 1.00 20.07 5 TYR B N 1
ATOM 6588 C CA . TYR B 1 5 ? -5.025 -26.580 -0.059 1.00 28.08 5 TYR B CA 1
ATOM 6589 C C . TYR B 1 5 ? -5.757 -27.862 -0.423 1.00 36.78 5 TYR B C 1
ATOM 6590 O O . TYR B 1 5 ? -5.956 -28.737 0.415 1.00 28.88 5 TYR B O 1
ATOM 6599 N N . ARG B 1 6 ? -6.156 -27.962 -1.683 1.00 20.44 6 ARG B N 1
ATOM 6600 C CA . ARG B 1 6 ? -6.887 -29.128 -2.178 1.00 28.06 6 ARG B CA 1
ATOM 6601 C C . ARG B 1 6 ? -6.047 -30.391 -2.000 1.00 19.84 6 ARG B C 1
ATOM 6602 O O . ARG B 1 6 ? -6.572 -31.453 -1.672 1.00 27.57 6 ARG B O 1
ATOM 6610 N N . LYS B 1 7 ? -4.733 -30.273 -2.173 1.00 32.81 7 LYS B N 1
ATOM 6611 C CA . LYS B 1 7 ? -3.851 -31.420 -1.959 1.00 25.91 7 LYS B CA 1
ATOM 6612 C C . LYS B 1 7 ? -3.791 -31.778 -0.478 1.00 38.37 7 LYS B C 1
ATOM 6613 O O . LYS B 1 7 ? -3.775 -32.952 -0.112 1.00 26.41 7 LYS B O 1
ATOM 6619 N N . HIS B 1 8 ? -3.770 -30.762 0.378 1.00 35.39 8 HIS B N 1
ATOM 6620 C CA . HIS B 1 8 ? -3.755 -31.001 1.814 1.00 24.07 8 HIS B CA 1
ATOM 6621 C C . HIS B 1 8 ? -5.021 -31.752 2.238 1.00 36.71 8 HIS B C 1
ATOM 6622 O O . HIS B 1 8 ? -4.940 -32.726 2.986 1.00 26.69 8 HIS B O 1
ATOM 6629 N N . VAL B 1 9 ? -6.180 -31.323 1.730 1.00 20.19 9 VAL B N 1
ATOM 6630 C CA . VAL B 1 9 ? -7.463 -31.967 2.044 1.00 23.81 9 VAL B CA 1
ATOM 6631 C C . VAL B 1 9 ? -7.464 -33.452 1.700 1.00 31.09 9 VAL B C 1
ATOM 6632 O O . VAL B 1 9 ? -7.918 -34.274 2.494 1.00 29.56 9 VAL B O 1
ATOM 6636 N N . ALA B 1 10 ? -6.981 -33.790 0.508 1.00 24.75 10 ALA B N 1
ATOM 6637 C CA . ALA B 1 10 ? -6.942 -35.182 0.071 1.00 35.58 10 ALA B CA 1
ATOM 6638 C C . ALA B 1 10 ? -6.038 -35.991 0.994 1.00 39.08 10 ALA B C 1
ATOM 6639 O O . ALA B 1 10 ? -6.406 -37.066 1.464 1.00 35.12 10 ALA B O 1
ATOM 6641 N N . GLU B 1 11 ? -4.848 -35.455 1.243 1.00 26.86 11 GLU B N 1
ATOM 6642 C CA . GLU B 1 11 ? -3.866 -36.078 2.121 1.00 30.45 11 GLU B CA 1
ATOM 6643 C C . GLU B 1 11 ? -4.518 -36.462 3.441 1.00 36.48 11 GLU B C 1
ATOM 6644 O O . GLU B 1 11 ? -4.346 -37.569 3.940 1.00 36.20 11 GLU B O 1
ATOM 6650 N N . ARG B 1 12 ? -5.287 -35.537 3.998 1.00 15.96 12 ARG B N 1
ATOM 6651 C CA . ARG B 1 12 ? -5.963 -35.769 5.262 1.00 20.13 12 ARG B CA 1
ATOM 6652 C C . ARG B 1 12 ? -7.136 -36.719 5.136 1.00 37.99 12 ARG B C 1
ATOM 6653 O O . ARG B 1 12 ? -7.378 -37.539 6.020 1.00 29.81 12 ARG B O 1
ATOM 6661 N N . ALA B 1 13 ? -7.882 -36.581 4.045 1.00 29.62 13 ALA B N 1
ATOM 6662 C CA . ALA B 1 13 ? -9.060 -37.403 3.826 1.00 32.28 13 ALA B CA 1
ATOM 6663 C C . ALA B 1 13 ? -8.652 -38.865 3.764 1.00 24.28 13 ALA B C 1
ATOM 6664 O O . ALA B 1 13 ? -9.397 -39.747 4.188 1.00 32.73 13 ALA B O 1
ATOM 6666 N N . ALA B 1 14 ? -7.453 -39.111 3.245 1.00 25.55 14 ALA B N 1
ATOM 6667 C CA . ALA B 1 14 ? -6.917 -40.465 3.155 1.00 35.82 14 ALA B CA 1
ATOM 6668 C C . ALA B 1 14 ? -6.843 -41.142 4.518 1.00 41.79 14 ALA B C 1
ATOM 6669 O O . ALA B 1 14 ? -6.779 -42.363 4.603 1.00 45.14 14 ALA B O 1
ATOM 6671 N N . GLU B 1 15 ? -6.840 -40.348 5.582 1.00 39.05 15 GLU B N 1
ATOM 6672 C CA . GLU B 1 15 ? -6.745 -40.901 6.927 1.00 39.92 15 GLU B CA 1
ATOM 6673 C C . GLU B 1 15 ? -8.033 -40.676 7.687 1.00 37.14 15 GLU B C 1
ATOM 6674 O O . GLU B 1 15 ? -8.121 -40.968 8.873 1.00 29.42 15 GLU B O 1
ATOM 6680 N N . GLY B 1 16 ? -9.029 -40.139 6.990 1.00 27.63 16 GLY B N 1
ATOM 6681 C CA . GLY B 1 16 ? -10.335 -39.914 7.573 1.00 36.96 16 GLY B CA 1
ATOM 6682 C C . GLY B 1 16 ? -10.439 -38.671 8.432 1.00 33.81 16 GLY B C 1
ATOM 6683 O O . GLY B 1 16 ? -11.368 -38.547 9.226 1.00 31.87 16 GLY B O 1
ATOM 6684 N N . ILE B 1 17 ? -9.508 -37.733 8.283 1.00 31.11 17 ILE B N 1
ATOM 6685 C CA . ILE B 1 17 ? -9.578 -36.541 9.128 1.00 35.79 17 ILE B CA 1
ATOM 6686 C C . ILE B 1 17 ? -9.740 -35.207 8.404 1.00 32.58 17 ILE B C 1
ATOM 6687 O O . ILE B 1 17 ? -9.345 -35.035 7.249 1.00 28.08 17 ILE B O 1
ATOM 6692 N N . ALA B 1 18 ? -10.344 -34.266 9.115 1.00 26.36 18 ALA B N 1
ATOM 6693 C CA . ALA B 1 18 ? -10.537 -32.911 8.627 1.00 23.00 18 ALA B CA 1
ATOM 6694 C C . ALA B 1 18 ? -9.207 -32.253 8.286 1.00 22.71 18 ALA B C 1
ATOM 6695 O O . ALA B 1 18 ? -8.173 -32.582 8.864 1.00 23.74 18 ALA B O 1
ATOM 6697 N N . PRO B 1 19 ? -9.224 -31.338 7.326 1.00 25.73 19 PRO B N 1
ATOM 6698 C CA . PRO B 1 19 ? -8.038 -30.536 7.015 1.00 26.70 19 PRO B CA 1
ATOM 6699 C C . PRO B 1 19 ? -7.710 -29.585 8.167 1.00 36.62 19 PRO B C 1
ATOM 6700 O O . PRO B 1 19 ? -8.594 -29.265 8.962 1.00 27.97 19 PRO B O 1
ATOM 6704 N N . LYS B 1 20 ? -6.462 -29.137 8.250 1.00 20.78 20 LYS B N 1
ATOM 6705 C CA . LYS B 1 20 ? -6.062 -28.165 9.266 1.00 26.70 20 LYS B CA 1
ATOM 6706 C C . LYS B 1 20 ? -6.660 -26.794 8.948 1.00 22.02 20 LYS B C 1
ATOM 6707 O O . LYS B 1 20 ? -6.829 -26.453 7.789 1.00 25.05 20 LYS B O 1
ATOM 6713 N N . PRO B 1 21 ? -6.947 -25.993 9.966 1.00 29.08 21 PRO B N 1
ATOM 6714 C CA . PRO B 1 21 ? -7.473 -24.642 9.745 1.00 27.93 21 PRO B CA 1
ATOM 6715 C C . PRO B 1 21 ? -6.483 -23.810 8.945 1.00 25.62 21 PRO B C 1
ATOM 6716 O O . PRO B 1 21 ? -5.296 -24.126 8.915 1.00 23.35 21 PRO B O 1
ATOM 6720 N N . LEU B 1 22 ? -6.960 -22.745 8.320 1.00 25.82 22 LEU B N 1
ATOM 6721 C CA . LEU B 1 22 ? -6.086 -21.879 7.540 1.00 24.58 22 LEU B CA 1
ATOM 6722 C C . LEU B 1 22 ? -5.060 -21.124 8.377 1.00 31.47 22 LEU B C 1
ATOM 6723 O O . LEU B 1 22 ? -5.346 -20.687 9.484 1.00 23.72 22 LEU B O 1
ATOM 6728 N N . ASP B 1 23 ? -3.864 -21.012 7.810 1.00 22.13 23 ASP B N 1
ATOM 6729 C CA . ASP B 1 23 ? -2.729 -20.226 8.288 1.00 20.27 23 ASP B CA 1
ATOM 6730 C C . ASP B 1 23 ? -2.954 -18.752 7.993 1.00 13.99 23 ASP B C 1
ATOM 6731 O O . ASP B 1 23 ? -3.821 -18.406 7.195 1.00 24.45 23 ASP B O 1
ATOM 6736 N N . ALA B 1 24 ? -2.075 -17.900 8.523 1.00 20.51 24 ALA B N 1
ATOM 6737 C CA . ALA B 1 24 ? -2.084 -16.483 8.160 1.00 36.86 24 ALA B CA 1
ATOM 6738 C C . ALA B 1 24 ? -1.725 -16.309 6.665 1.00 21.38 24 ALA B C 1
ATOM 6739 O O . ALA B 1 24 ? -2.341 -15.507 5.951 1.00 32.80 24 ALA B O 1
ATOM 6741 N N . ASN B 1 25 ? -0.738 -17.069 6.194 1.00 26.18 25 ASN B N 1
ATOM 6742 C CA . ASN B 1 25 ? -0.327 -17.013 4.789 1.00 29.81 25 ASN B CA 1
ATOM 6743 C C . ASN B 1 25 ? -1.469 -17.384 3.842 1.00 16.96 25 ASN B C 1
ATOM 6744 O O . ASN B 1 25 ? -1.726 -16.701 2.851 1.00 40.03 25 ASN B O 1
ATOM 6749 N N . GLN B 1 26 ? -2.145 -18.480 4.156 1.00 28.70 26 GLN B N 1
ATOM 6750 C CA . GLN B 1 26 ? -3.271 -18.930 3.360 1.00 25.65 26 GLN B CA 1
ATOM 6751 C C . GLN B 1 26 ? -4.396 -17.904 3.428 1.00 20.99 26 GLN B C 1
ATOM 6752 O O . GLN B 1 26 ? -5.037 -17.605 2.420 1.00 35.20 26 GLN B O 1
ATOM 6758 N N . MET B 1 27 ? -4.627 -17.359 4.617 1.00 22.72 27 MET B N 1
ATOM 6759 C CA . MET B 1 27 ? -5.687 -16.375 4.788 1.00 24.87 27 MET B CA 1
ATOM 6760 C C . MET B 1 27 ? -5.422 -15.159 3.918 1.00 31.04 27 MET B C 1
ATOM 6761 O O . MET B 1 27 ? -6.335 -14.641 3.276 1.00 31.48 27 MET B O 1
ATOM 6766 N N . ALA B 1 28 ? -4.167 -14.713 3.878 1.00 26.84 28 ALA B N 1
ATOM 6767 C CA . ALA B 1 28 ? -3.820 -13.572 3.038 1.00 32.17 28 ALA B CA 1
ATOM 6768 C C . ALA B 1 28 ? -4.160 -13.873 1.582 1.00 35.22 28 ALA B C 1
ATOM 6769 O O . ALA B 1 28 ? -4.829 -13.084 0.914 1.00 33.75 28 ALA B O 1
ATOM 6771 N N . ALA B 1 29 ? -3.703 -15.026 1.101 1.00 26.80 29 ALA B N 1
ATOM 6772 C CA . ALA B 1 29 ? -3.964 -15.444 -0.273 1.00 31.52 29 ALA B CA 1
ATOM 6773 C C . ALA B 1 29 ? -5.462 -15.537 -0.536 1.00 28.45 29 ALA B C 1
ATOM 6774 O O . ALA B 1 29 ? -5.936 -15.153 -1.603 1.00 31.29 29 ALA B O 1
ATOM 6776 N N . LEU B 1 30 ? -6.208 -16.029 0.451 1.00 27.31 30 LEU B N 1
ATOM 6777 C CA . LEU B 1 30 ? -7.667 -16.142 0.338 1.00 30.39 30 LEU B CA 1
ATOM 6778 C C . LEU B 1 30 ? -8.312 -14.780 0.088 1.00 32.16 30 LEU B C 1
ATOM 6779 O O . LEU B 1 30 ? -9.268 -14.668 -0.681 1.00 37.20 30 LEU B O 1
ATOM 6784 N N . VAL B 1 31 ? -7.780 -13.750 0.744 1.00 27.82 31 VAL B N 1
ATOM 6785 C CA . VAL B 1 31 ? -8.279 -12.387 0.582 1.00 28.18 31 VAL B CA 1
ATOM 6786 C C . VAL B 1 31 ? -8.260 -11.980 -0.884 1.00 45.25 31 VAL B C 1
ATOM 6787 O O . VAL B 1 31 ? -9.265 -11.512 -1.422 1.00 24.91 31 VAL B O 1
ATOM 6791 N N . GLU B 1 32 ? -7.114 -12.172 -1.526 1.00 23.26 32 GLU B N 1
ATOM 6792 C CA . GLU B 1 32 ? -6.965 -11.844 -2.940 1.00 33.52 32 GLU B CA 1
ATOM 6793 C C . GLU B 1 32 ? -7.992 -12.594 -3.768 1.00 27.97 32 GLU B C 1
ATOM 6794 O O . GLU B 1 32 ? -8.624 -12.023 -4.659 1.00 40.14 32 GLU B O 1
ATOM 6800 N N . LEU B 1 33 ? -8.172 -13.873 -3.457 1.00 40.47 33 LEU B N 1
ATOM 6801 C CA . LEU B 1 33 ? -9.164 -14.682 -4.151 1.00 14.82 33 LEU B CA 1
ATOM 6802 C C . LEU B 1 33 ? -10.562 -14.134 -3.945 1.00 51.33 33 LEU B C 1
ATOM 6803 O O . LEU B 1 33 ? -11.359 -14.138 -4.871 1.00 28.92 33 LEU B O 1
ATOM 6808 N N . LEU B 1 34 ? -10.862 -13.655 -2.740 1.00 25.54 34 LEU B N 1
ATOM 6809 C CA . LEU B 1 34 ? -12.198 -13.131 -2.469 1.00 40.67 34 LEU B CA 1
ATOM 6810 C C . LEU B 1 34 ? -12.441 -11.822 -3.211 1.00 28.78 34 LEU B C 1
ATOM 6811 O O . LEU B 1 34 ? -13.585 -11.465 -3.510 1.00 27.14 34 LEU B O 1
ATOM 6816 N N . LYS B 1 35 ? -11.362 -11.105 -3.497 1.00 39.44 35 LYS B N 1
ATOM 6817 C CA . LYS B 1 35 ? -11.462 -9.870 -4.250 1.00 41.31 35 LYS B CA 1
ATOM 6818 C C . LYS B 1 35 ? -11.724 -10.196 -5.716 1.00 66.54 35 LYS B C 1
ATOM 6819 O O . LYS B 1 35 ? -12.544 -9.550 -6.359 1.00 54.99 35 LYS B O 1
ATOM 6825 N N . ASN B 1 36 ? -11.036 -11.213 -6.230 1.00 36.59 36 ASN B N 1
ATOM 6826 C CA . ASN B 1 36 ? -11.177 -11.624 -7.628 1.00 53.01 36 ASN B CA 1
ATOM 6827 C C . ASN B 1 36 ? -11.334 -13.149 -7.741 1.00 33.72 36 ASN B C 1
ATOM 6828 O O . ASN B 1 36 ? -10.385 -13.863 -8.052 1.00 41.28 36 ASN B O 1
ATOM 6833 N N . PRO B 1 37 ? -12.553 -13.629 -7.523 1.00 33.76 37 PRO B N 1
ATOM 6834 C CA . PRO B 1 37 ? -12.835 -15.063 -7.395 1.00 35.33 37 PRO B CA 1
ATOM 6835 C C . PRO B 1 37 ? -12.910 -15.808 -8.709 1.00 52.94 37 PRO B C 1
ATOM 6836 O O . PRO B 1 37 ? -13.622 -15.377 -9.613 1.00 48.14 37 PRO B O 1
ATOM 6840 N N . PRO B 1 38 ? -12.206 -16.929 -8.798 1.00 53.91 38 PRO B N 1
ATOM 6841 C CA . PRO B 1 38 ? -12.276 -17.791 -9.977 1.00 36.18 38 PRO B CA 1
ATOM 6842 C C . PRO B 1 38 ? -13.699 -18.308 -10.141 1.00 68.60 38 PRO B C 1
ATOM 6843 O O . PRO B 1 38 ? -14.415 -18.465 -9.150 1.00 41.32 38 PRO B O 1
ATOM 6847 N N . ALA B 1 39 ? -14.109 -18.558 -11.378 1.00 59.49 39 ALA B N 1
ATOM 6848 C CA . ALA B 1 39 ? -15.462 -19.029 -11.649 1.00 45.84 39 ALA B CA 1
ATOM 6849 C C . ALA B 1 39 ? -15.719 -20.401 -11.033 1.00 26.26 39 ALA B C 1
ATOM 6850 O O . ALA B 1 39 ? -14.859 -21.286 -11.079 1.00 53.64 39 ALA B O 1
ATOM 6852 N N . GLY B 1 40 ? -16.898 -20.565 -10.436 1.00 40.03 40 GLY B N 1
ATOM 6853 C CA . GLY B 1 40 ? -17.271 -21.824 -9.814 1.00 25.73 40 GLY B CA 1
ATOM 6854 C C . GLY B 1 40 ? -16.762 -22.086 -8.395 1.00 33.67 40 GLY B C 1
ATOM 6855 O O . GLY B 1 40 ? -17.234 -23.009 -7.727 1.00 42.47 40 GLY B O 1
ATOM 6856 N N . GLU B 1 41 ? -15.811 -21.287 -7.919 1.00 29.24 41 GLU B N 1
ATOM 6857 C CA . GLU B 1 41 ? -15.249 -21.500 -6.581 1.00 50.88 41 GLU B CA 1
ATOM 6858 C C . GLU B 1 41 ? -15.931 -20.661 -5.494 1.00 38.35 41 GLU B C 1
ATOM 6859 O O . GLU B 1 41 ? -15.526 -20.678 -4.330 1.00 46.51 41 GLU B O 1
ATOM 6865 N N . GLU B 1 42 ? -16.980 -19.948 -5.884 1.00 37.19 42 GLU B N 1
ATOM 6866 C CA . GLU B 1 42 ? -17.674 -18.995 -5.014 1.00 24.66 42 GLU B CA 1
ATOM 6867 C C . GLU B 1 42 ? -18.085 -19.531 -3.645 1.00 39.36 42 GLU B C 1
ATOM 6868 O O . GLU B 1 42 ? -17.730 -18.954 -2.617 1.00 41.57 42 GLU B O 1
ATOM 6874 N N . GLU B 1 43 ? -18.817 -20.639 -3.633 1.00 31.30 43 GLU B N 1
ATOM 6875 C CA . GLU B 1 43 ? -19.290 -21.225 -2.380 1.00 41.03 43 GLU B CA 1
ATOM 6876 C C . GLU B 1 43 ? -18.174 -21.847 -1.544 1.00 47.79 43 GLU B C 1
ATOM 6877 O O . GLU B 1 43 ? -18.251 -21.858 -0.317 1.00 33.25 43 GLU B O 1
ATOM 6883 N N . PHE B 1 44 ? -17.144 -22.361 -2.212 1.00 20.01 44 PHE B N 1
ATOM 6884 C CA . PHE B 1 44 ? -16.028 -22.998 -1.536 1.00 26.33 44 PHE B CA 1
ATOM 6885 C C . PHE B 1 44 ? -15.249 -21.951 -0.746 1.00 38.42 44 PHE B C 1
ATOM 6886 O O . PHE B 1 44 ? -14.912 -22.153 0.418 1.00 25.88 44 PHE B O 1
ATOM 6894 N N . LEU B 1 45 ? -14.981 -20.827 -1.394 1.00 19.66 45 LEU B N 1
ATOM 6895 C CA . LEU B 1 45 ? -14.256 -19.728 -0.779 1.00 39.28 45 LEU B CA 1
ATOM 6896 C C . LEU B 1 45 ? -15.019 -19.170 0.411 1.00 29.42 45 LEU B C 1
ATOM 6897 O O . LEU B 1 45 ? -14.442 -18.939 1.471 1.00 33.22 45 LEU B O 1
ATOM 6902 N N . LEU B 1 46 ? -16.315 -18.938 0.237 1.00 24.86 46 LEU B N 1
ATOM 6903 C CA . LEU B 1 46 ? -17.110 -18.419 1.335 1.00 23.86 46 LEU B CA 1
ATOM 6904 C C . LEU B 1 46 ? -17.023 -19.369 2.517 1.00 21.33 46 LEU B C 1
ATOM 6905 O O . LEU B 1 46 ? -16.909 -18.934 3.663 1.00 32.39 46 LEU B O 1
ATOM 6910 N N . ASP B 1 47 ? -17.044 -20.665 2.230 1.00 24.52 47 ASP B N 1
ATOM 6911 C CA . ASP B 1 47 ? -16.951 -21.674 3.273 1.00 28.22 47 ASP B CA 1
ATOM 6912 C C . ASP B 1 47 ? -15.617 -21.609 4.020 1.00 30.62 47 ASP B C 1
ATOM 6913 O O . ASP B 1 47 ? -15.587 -21.706 5.247 1.00 26.08 47 ASP B O 1
ATOM 6918 N N . LEU B 1 48 ? -14.520 -21.458 3.279 1.00 16.50 48 LEU B N 1
ATOM 6919 C CA . LEU B 1 48 ? -13.197 -21.352 3.891 1.00 21.16 48 LEU B CA 1
ATOM 6920 C C . LEU B 1 48 ? -13.151 -20.188 4.858 1.00 42.50 48 LEU B C 1
ATOM 6921 O O . LEU B 1 48 ? -12.655 -20.309 5.977 1.00 21.08 48 LEU B O 1
ATOM 6926 N N . LEU B 1 49 ? -13.680 -19.061 4.403 1.00 20.64 49 LEU B N 1
ATOM 6927 C CA . LEU B 1 49 ? -13.666 -17.820 5.151 1.00 28.83 49 LEU B CA 1
ATOM 6928 C C . LEU B 1 49 ? -14.544 -17.900 6.389 1.00 24.63 49 LEU B C 1
ATOM 6929 O O . LEU B 1 49 ? -14.177 -17.438 7.468 1.00 23.73 49 LEU B O 1
ATOM 6934 N N . THR B 1 50 ? -15.712 -18.495 6.217 1.00 19.98 50 THR B N 1
ATOM 6935 C CA . THR B 1 50 ? -16.703 -18.542 7.267 1.00 16.19 50 THR B CA 1
ATOM 6936 C C . THR B 1 50 ? -16.403 -19.586 8.332 1.00 28.12 50 THR B C 1
ATOM 6937 O O . THR B 1 50 ? -16.579 -19.333 9.521 1.00 27.93 50 THR B O 1
ATOM 6941 N N . ASN B 1 51 ? -15.924 -20.749 7.910 1.00 22.89 51 ASN B N 1
ATOM 6942 C CA . ASN B 1 51 ? -15.780 -21.868 8.838 1.00 19.11 51 ASN B CA 1
ATOM 6943 C C . ASN B 1 51 ? -14.389 -22.441 9.099 1.00 29.60 51 ASN B C 1
ATOM 6944 O O . ASN B 1 51 ? -14.244 -23.274 9.978 1.00 24.17 51 ASN B O 1
ATOM 6949 N N . ARG B 1 52 ? -13.371 -22.025 8.355 1.00 22.72 52 ARG B N 1
ATOM 6950 C CA . ARG B 1 52 ? -12.075 -22.701 8.465 1.00 21.09 52 ARG B CA 1
ATOM 6951 C C . ARG B 1 52 ? -10.951 -21.872 9.062 1.00 15.75 52 ARG B C 1
ATOM 6952 O O . ARG B 1 52 ? -9.776 -22.249 8.999 1.00 31.36 52 ARG B O 1
ATOM 6960 N N . VAL B 1 53 ? -11.312 -20.745 9.648 1.00 25.92 53 VAL B N 1
ATOM 6961 C CA . VAL B 1 53 ? -10.330 -19.867 10.251 1.00 14.94 53 VAL B CA 1
ATOM 6962 C C . VAL B 1 53 ? -10.554 -19.835 11.748 1.00 17.69 53 VAL B C 1
ATOM 6963 O O . VAL B 1 53 ? -11.680 -19.708 12.206 1.00 23.37 53 VAL B O 1
ATOM 6967 N N . PRO B 1 54 ? -9.479 -19.970 12.509 1.00 24.21 54 PRO B N 1
ATOM 6968 C CA . PRO B 1 54 ? -9.543 -19.858 13.967 1.00 29.49 54 PRO B CA 1
ATOM 6969 C C . PRO B 1 54 ? -10.056 -18.478 14.380 1.00 18.91 54 PRO B C 1
ATOM 6970 O O . PRO B 1 54 ? -9.877 -17.493 13.663 1.00 19.08 54 PRO B O 1
ATOM 6974 N N . PRO B 1 55 ? -10.697 -18.405 15.534 1.00 23.89 55 PRO B N 1
ATOM 6975 C CA . PRO B 1 55 ? -11.234 -17.141 16.034 1.00 27.92 55 PRO B CA 1
ATOM 6976 C C . PRO B 1 55 ? -10.231 -16.451 16.936 1.00 19.60 55 PRO B C 1
ATOM 6977 O O . PRO B 1 55 ? -9.080 -16.871 16.982 1.00 22.37 55 PRO B O 1
ATOM 6981 N N . GLY B 1 56 ? -10.654 -15.400 17.630 1.00 18.43 56 GLY B N 1
ATOM 6982 C CA . GLY B 1 56 ? -9.807 -14.761 18.622 1.00 13.00 56 GLY B CA 1
ATOM 6983 C C . GLY B 1 56 ? -8.596 -14.032 18.075 1.00 25.26 56 GLY B C 1
ATOM 6984 O O . GLY B 1 56 ? -8.679 -13.335 17.067 1.00 23.84 56 GLY B O 1
ATOM 6985 N N . VAL B 1 57 ? -7.462 -14.171 18.750 1.00 17.97 57 VAL B N 1
ATOM 6986 C CA . VAL B 1 57 ? -6.268 -13.455 18.312 1.00 26.65 57 VAL B CA 1
ATOM 6987 C C . VAL B 1 57 ? -5.227 -14.351 17.661 1.00 22.96 57 VAL B C 1
ATOM 6988 O O . VAL B 1 57 ? -4.029 -14.147 17.822 1.00 33.51 57 VAL B O 1
ATOM 6992 N N . ASP B 1 58 ? -5.708 -15.346 16.925 1.00 24.76 58 ASP B N 1
ATOM 6993 C CA . ASP B 1 58 ? -4.851 -16.165 16.089 1.00 33.28 58 ASP B CA 1
ATOM 6994 C C . ASP B 1 58 ? -4.409 -15.262 14.936 1.00 28.74 58 ASP B C 1
ATOM 6995 O O . ASP B 1 58 ? -5.128 -14.334 14.566 1.00 23.66 58 ASP B O 1
ATOM 7000 N N . GLU B 1 59 ? -3.238 -15.523 14.369 1.00 27.89 59 GLU B N 1
ATOM 7001 C CA . GLU B 1 59 ? -2.708 -14.661 13.316 1.00 28.71 59 GLU B CA 1
ATOM 7002 C C . GLU B 1 59 ? -3.607 -14.619 12.091 1.00 40.77 59 GLU B C 1
ATOM 7003 O O . GLU B 1 59 ? -3.752 -13.576 11.457 1.00 28.27 59 GLU B O 1
ATOM 7009 N N . ALA B 1 60 ? -4.211 -15.753 11.757 1.00 20.41 60 ALA B N 1
ATOM 7010 C CA . ALA B 1 60 ? -5.099 -15.798 10.605 1.00 24.73 60 ALA B CA 1
ATOM 7011 C C . ALA B 1 60 ? -6.353 -14.975 10.870 1.00 31.44 60 ALA B C 1
ATOM 7012 O O . ALA B 1 60 ? -6.878 -14.324 9.969 1.00 21.82 60 ALA B O 1
ATOM 7014 N N . ALA B 1 61 ? -6.820 -14.996 12.115 1.00 19.75 61 ALA B N 1
ATOM 7015 C CA . ALA B 1 61 ? -7.985 -14.211 12.507 1.00 32.95 61 ALA B CA 1
ATOM 7016 C C . ALA B 1 61 ? -7.679 -12.734 12.345 1.00 20.35 61 ALA B C 1
ATOM 7017 O O . ALA B 1 61 ? -8.551 -11.931 12.008 1.00 26.34 61 ALA B O 1
ATOM 7019 N N . TYR B 1 62 ? -6.431 -12.368 12.594 1.00 22.32 62 TYR B N 1
ATOM 7020 C CA . TYR B 1 62 ? -6.031 -10.977 12.447 1.00 25.28 62 TYR B CA 1
ATOM 7021 C C . TYR B 1 62 ? -6.220 -10.541 10.997 1.00 33.45 62 TYR B C 1
ATOM 7022 O O . TYR B 1 62 ? -6.786 -9.484 10.728 1.00 21.30 62 TYR B O 1
ATOM 7031 N N . VAL B 1 63 ? -5.764 -11.371 10.064 1.00 21.76 63 VAL B N 1
ATOM 7032 C CA . VAL B 1 63 ? -5.920 -11.070 8.646 1.00 26.53 63 VAL B CA 1
ATOM 7033 C C . VAL B 1 63 ? -7.397 -11.079 8.267 1.00 32.97 63 VAL B C 1
ATOM 7034 O O . VAL B 1 63 ? -7.872 -10.214 7.534 1.00 26.79 63 VAL B O 1
ATOM 7038 N N . LYS B 1 64 ? -8.135 -12.051 8.777 1.00 22.02 64 LYS B N 1
ATOM 7039 C CA . LYS B 1 64 ? -9.553 -12.130 8.452 1.00 19.33 64 LYS B CA 1
ATOM 7040 C C . LYS B 1 64 ? -10.316 -10.901 8.946 1.00 32.81 64 LYS B C 1
ATOM 7041 O O . LYS B 1 64 ? -11.090 -10.304 8.203 1.00 24.54 64 LYS B O 1
ATOM 7047 N N . ALA B 1 65 ? -10.096 -10.517 10.199 1.00 18.09 65 ALA B N 1
ATOM 7048 C CA . ALA B 1 65 ? -10.796 -9.366 10.754 1.00 26.29 65 ALA B CA 1
ATOM 7049 C C . ALA B 1 65 ? -10.491 -8.064 9.998 1.00 22.97 65 ALA B C 1
ATOM 7050 O O . ALA B 1 65 ? -11.392 -7.286 9.700 1.00 24.59 65 ALA B O 1
ATOM 7052 N N . GLY B 1 66 ? -9.224 -7.827 9.692 1.00 26.54 66 GLY B N 1
ATOM 7053 C CA . GLY B 1 66 ? -8.842 -6.617 8.983 1.00 26.66 66 GLY B CA 1
ATOM 7054 C C . GLY B 1 66 ? -9.490 -6.522 7.614 1.00 40.22 66 GLY B C 1
ATOM 7055 O O . GLY B 1 66 ? -9.850 -5.446 7.150 1.00 40.22 66 GLY B O 1
ATOM 7056 N N . PHE B 1 67 ? -9.651 -7.663 6.965 1.00 29.82 67 PHE B N 1
ATOM 7057 C CA . PHE B 1 67 ? -10.253 -7.691 5.647 1.00 20.27 67 PHE B CA 1
ATOM 7058 C C . PHE B 1 67 ? -11.748 -7.417 5.740 1.00 23.13 67 PHE B C 1
ATOM 7059 O O . PHE B 1 67 ? -12.293 -6.624 4.975 1.00 34.20 67 PHE B O 1
ATOM 7067 N N . LEU B 1 68 ? -12.408 -8.073 6.683 1.00 28.39 68 LEU B N 1
ATOM 7068 C CA . LEU B 1 68 ? -13.835 -7.869 6.871 1.00 28.26 68 LEU B CA 1
ATOM 7069 C C . LEU B 1 68 ? -14.128 -6.441 7.300 1.00 39.32 68 LEU B C 1
ATOM 7070 O O . LEU B 1 68 ? -15.142 -5.863 6.910 1.00 25.17 68 LEU B O 1
ATOM 7075 N N . ALA B 1 69 ? -13.238 -5.875 8.107 1.00 34.76 69 ALA B N 1
ATOM 7076 C CA . ALA B 1 69 ? -13.403 -4.502 8.552 1.00 38.32 69 ALA B CA 1
ATOM 7077 C C . ALA B 1 69 ? -13.343 -3.584 7.347 1.00 46.96 69 ALA B C 1
ATOM 7078 O O . ALA B 1 69 ? -14.191 -2.710 7.199 1.00 26.73 69 ALA B O 1
ATOM 7080 N N . ALA B 1 70 ? -12.351 -3.797 6.482 1.00 24.82 70 ALA B N 1
ATOM 7081 C CA . ALA B 1 70 ? -12.204 -2.968 5.289 1.00 23.61 70 ALA B CA 1
ATOM 7082 C C . ALA B 1 70 ? -13.421 -3.080 4.377 1.00 33.58 70 ALA B C 1
ATOM 7083 O O . ALA B 1 70 ? -13.840 -2.101 3.766 1.00 35.23 70 ALA B O 1
ATOM 7085 N N . ILE B 1 71 ? -14.004 -4.269 4.299 1.00 40.68 71 ILE B N 1
ATOM 7086 C CA . ILE B 1 71 ? -15.178 -4.444 3.459 1.00 34.65 71 ILE B CA 1
ATOM 7087 C C . ILE B 1 71 ? -16.368 -3.697 4.043 1.00 35.03 71 ILE B C 1
ATOM 7088 O O . ILE B 1 71 ? -17.201 -3.170 3.315 1.00 40.02 71 ILE B O 1
ATOM 7093 N N . ALA B 1 72 ? -16.418 -3.629 5.366 1.00 30.24 72 ALA B N 1
ATOM 7094 C CA . ALA B 1 72 ? -17.523 -2.986 6.055 1.00 28.93 72 ALA B CA 1
ATOM 7095 C C . ALA B 1 72 ? -17.519 -1.476 5.871 1.00 50.90 72 ALA B C 1
ATOM 7096 O O . ALA B 1 72 ? -18.577 -0.842 5.853 1.00 35.79 72 ALA B O 1
ATOM 7098 N N . LYS B 1 73 ? -16.326 -0.910 5.738 1.00 25.27 73 LYS B N 1
ATOM 7099 C CA . LYS B 1 73 ? -16.166 0.537 5.599 1.00 81.24 73 LYS B CA 1
ATOM 7100 C C . LYS B 1 73 ? -16.047 0.987 4.144 1.00 45.26 73 LYS B C 1
ATOM 7101 O O . LYS B 1 73 ? -15.881 2.174 3.862 1.00 74.32 73 LYS B O 1
ATOM 7107 N N . GLY B 1 74 ? -16.126 0.030 3.228 1.00 44.67 74 GLY B N 1
ATOM 7108 C CA . GLY B 1 74 ? -16.075 0.335 1.812 1.00 38.50 74 GLY B CA 1
ATOM 7109 C C . GLY B 1 74 ? -14.718 0.678 1.222 1.00 43.83 74 GLY B C 1
ATOM 7110 O O . GLY B 1 74 ? -14.659 1.264 0.145 1.00 50.93 74 GLY B O 1
ATOM 7111 N N . GLU B 1 75 ? -13.630 0.319 1.900 1.00 31.32 75 GLU B N 1
ATOM 7112 C CA . GLU B 1 75 ? -12.299 0.581 1.360 1.00 41.29 75 GLU B CA 1
ATOM 7113 C C . GLU B 1 75 ? -11.728 -0.658 0.684 1.00 51.47 75 GLU B C 1
ATOM 7114 O O . GLU B 1 75 ? -10.564 -0.698 0.291 1.00 40.94 75 GLU B O 1
ATOM 7120 N N . ALA B 1 76 ? -12.571 -1.673 0.567 1.00 43.22 76 ALA B N 1
ATOM 7121 C CA . ALA B 1 76 ? -12.204 -2.912 -0.092 1.00 42.60 76 ALA B CA 1
ATOM 7122 C C . ALA B 1 76 ? -13.506 -3.470 -0.610 1.00 37.94 76 ALA B C 1
ATOM 7123 O O . ALA B 1 76 ? -14.548 -3.276 0.007 1.00 31.06 76 ALA B O 1
ATOM 7125 N N . LYS B 1 77 ? -13.470 -4.142 -1.750 1.00 35.53 77 LYS B N 1
ATOM 7126 C CA . LYS B 1 77 ? -14.707 -4.641 -2.326 1.00 53.62 77 LYS B CA 1
ATOM 7127 C C . LYS B 1 77 ? -14.598 -6.112 -2.694 1.00 37.22 77 LYS B C 1
ATOM 7128 O O . LYS B 1 77 ? -13.513 -6.612 -2.981 1.00 39.20 77 LYS B O 1
ATOM 7134 N N . SER B 1 78 ? -15.728 -6.807 -2.663 1.00 31.38 78 SER B N 1
ATOM 7135 C CA . SER B 1 78 ? -15.771 -8.202 -3.064 1.00 39.54 78 SER B CA 1
ATOM 7136 C C . SER B 1 78 ? -17.145 -8.502 -3.616 1.00 38.35 78 SER B C 1
ATOM 7137 O O . SER B 1 78 ? -18.156 -8.107 -3.041 1.00 41.86 78 SER B O 1
ATOM 7140 N N . PRO B 1 79 ? -17.180 -9.195 -4.743 1.00 29.82 79 PRO B N 1
ATOM 7141 C CA . PRO B 1 79 ? -18.445 -9.583 -5.373 1.00 38.08 79 PRO B CA 1
ATOM 7142 C C . PRO B 1 79 ? -19.212 -10.552 -4.492 1.00 33.07 79 PRO B C 1
ATOM 7143 O O . PRO B 1 79 ? -20.409 -10.747 -4.684 1.00 53.12 79 PRO B O 1
ATOM 7147 N N . LEU B 1 80 ? -18.525 -11.140 -3.520 1.00 48.23 80 LEU B N 1
ATOM 7148 C CA . LEU B 1 80 ? -19.126 -12.173 -2.691 1.00 38.77 80 LEU B CA 1
ATOM 7149 C C . LEU B 1 80 ? -19.560 -11.705 -1.313 1.00 34.92 80 LEU B C 1
ATOM 7150 O O . LEU B 1 80 ? -20.214 -12.452 -0.584 1.00 42.44 80 LEU B O 1
ATOM 7155 N N . LEU B 1 81 ? -19.203 -10.476 -0.953 1.00 32.35 81 LEU B N 1
ATOM 7156 C CA . LEU B 1 81 ? -19.504 -9.969 0.383 1.00 41.23 81 LEU B CA 1
ATOM 7157 C C . LEU B 1 81 ? -20.029 -8.538 0.415 1.00 32.12 81 LEU B C 1
ATOM 7158 O O . LEU B 1 81 ? -19.380 -7.620 -0.079 1.00 35.38 81 LEU B O 1
ATOM 7163 N N . THR B 1 82 ? -21.194 -8.348 1.020 1.00 40.12 82 THR B N 1
ATOM 7164 C CA . THR B 1 82 ? -21.726 -7.010 1.213 1.00 34.82 82 THR B CA 1
ATOM 7165 C C . THR B 1 82 ? -21.229 -6.525 2.573 1.00 44.97 82 THR B C 1
ATOM 7166 O O . THR B 1 82 ? -20.865 -7.338 3.423 1.00 47.88 82 THR B O 1
ATOM 7170 N N . PRO B 1 83 ? -21.183 -5.211 2.778 1.00 54.40 83 PRO B N 1
ATOM 7171 C CA . PRO B 1 83 ? -20.777 -4.658 4.074 1.00 50.63 83 PRO B CA 1
ATOM 7172 C C . PRO B 1 83 ? -21.583 -5.293 5.200 1.00 24.89 83 PRO B C 1
ATOM 7173 O O . PRO B 1 83 ? -21.052 -5.555 6.277 1.00 35.22 83 PRO B O 1
ATOM 7177 N N . GLU B 1 84 ? -22.854 -5.561 4.925 1.00 25.95 84 GLU B N 1
ATOM 7178 C CA . GLU B 1 84 ? -23.751 -6.190 5.882 1.00 29.46 84 GLU B CA 1
ATOM 7179 C C . GLU B 1 84 ? -23.263 -7.586 6.266 1.00 40.48 84 GLU B C 1
ATOM 7180 O O . GLU B 1 84 ? -23.258 -7.944 7.437 1.00 36.44 84 GLU B O 1
ATOM 7186 N N . LYS B 1 85 ? -22.860 -8.370 5.271 1.00 25.24 85 LYS B N 1
ATOM 7187 C CA . LYS B 1 85 ? -22.398 -9.733 5.506 1.00 35.62 85 LYS B CA 1
ATOM 7188 C C . LYS B 1 85 ? -21.097 -9.737 6.308 1.00 22.90 85 LYS B C 1
ATOM 7189 O O . LYS B 1 85 ? -20.902 -10.571 7.190 1.00 34.73 85 LYS B O 1
ATOM 7195 N N . ALA B 1 86 ? -20.221 -8.787 5.998 1.00 26.95 86 ALA B N 1
ATOM 7196 C CA . ALA B 1 86 ? -18.946 -8.659 6.682 1.00 33.39 86 ALA B CA 1
ATOM 7197 C C . ALA B 1 86 ? -19.169 -8.421 8.169 1.00 42.04 86 ALA B C 1
ATOM 7198 O O . ALA B 1 86 ? -18.465 -8.983 9.008 1.00 32.05 86 ALA B O 1
ATOM 7200 N N . ILE B 1 87 ? -20.163 -7.603 8.498 1.00 33.28 87 ILE B N 1
ATOM 7201 C CA . ILE B 1 87 ? -20.451 -7.332 9.900 1.00 24.61 87 ILE B CA 1
ATOM 7202 C C . ILE B 1 87 ? -20.952 -8.600 10.566 1.00 33.98 87 ILE B C 1
ATOM 7203 O O . ILE B 1 87 ? -20.562 -8.931 11.684 1.00 20.97 87 ILE B O 1
ATOM 7208 N N . GLU B 1 88 ? -21.811 -9.321 9.861 1.00 19.16 88 GLU B N 1
ATOM 7209 C CA . GLU B 1 88 ? -22.346 -10.568 10.377 1.00 29.01 88 GLU B CA 1
ATOM 7210 C C . GLU B 1 88 ? -21.208 -11.562 10.646 1.00 22.50 88 GLU B C 1
ATOM 7211 O O . GLU B 1 88 ? -21.155 -12.181 11.703 1.00 34.98 88 GLU B O 1
ATOM 7217 N N . LEU B 1 89 ? -20.293 -11.690 9.688 1.00 25.26 89 LEU B N 1
ATOM 7218 C CA . LEU B 1 89 ? -19.147 -12.589 9.816 1.00 30.74 89 LEU B CA 1
ATOM 7219 C C . LEU B 1 89 ? -18.220 -12.175 10.954 1.00 22.76 89 LEU B C 1
ATOM 7220 O O . LEU B 1 89 ? -17.703 -13.023 11.682 1.00 27.96 89 LEU B O 1
ATOM 7225 N N . LEU B 1 90 ? -18.010 -10.872 11.106 1.00 31.32 90 LEU B N 1
ATOM 7226 C CA . LEU B 1 90 ? -17.175 -10.379 12.191 1.00 20.57 90 LEU B CA 1
ATOM 7227 C C . LEU B 1 90 ? -17.774 -10.845 13.505 1.00 26.93 90 LEU B C 1
ATOM 7228 O O . LEU B 1 90 ? -17.056 -11.128 14.468 1.00 29.74 90 LEU B O 1
ATOM 7233 N N . GLY B 1 91 ? -19.101 -10.937 13.525 1.00 24.11 91 GLY B N 1
ATOM 7234 C CA . GLY B 1 91 ? -19.837 -11.367 14.698 1.00 18.63 91 GLY B CA 1
ATOM 7235 C C . GLY B 1 91 ? -19.635 -12.825 15.085 1.00 44.21 91 GLY B C 1
ATOM 7236 O O . GLY B 1 91 ? -20.108 -13.249 16.133 1.00 32.07 91 GLY B O 1
ATOM 7237 N N . THR B 1 92 ? -18.941 -13.603 14.257 1.00 23.18 92 THR B N 1
ATOM 7238 C CA . THR B 1 92 ? -18.722 -15.012 14.587 1.00 33.03 92 THR B CA 1
ATOM 7239 C C . THR B 1 92 ? -17.319 -15.270 15.083 1.00 19.90 92 THR B C 1
ATOM 7240 O O . THR B 1 92 ? -16.977 -16.411 15.402 1.00 30.37 92 THR B O 1
ATOM 7244 N N . MET B 1 93 ? -16.498 -14.225 15.135 1.00 26.11 93 MET B N 1
ATOM 7245 C CA . MET B 1 93 ? -15.082 -14.421 15.437 1.00 35.64 93 MET B CA 1
ATOM 7246 C C . MET B 1 93 ? -14.781 -14.582 16.918 1.00 15.97 93 MET B C 1
ATOM 7247 O O . MET B 1 93 ? -13.624 -14.519 17.351 1.00 30.48 93 MET B O 1
ATOM 7252 N N . GLN B 1 94 ? -15.845 -14.774 17.691 1.00 31.03 94 GLN B N 1
ATOM 7253 C CA . GLN B 1 94 ? -15.706 -15.203 19.078 1.00 29.46 94 GLN B CA 1
ATOM 7254 C C . GLN B 1 94 ? -15.089 -14.092 19.951 1.00 42.46 94 GLN B C 1
ATOM 7255 O O . GLN B 1 94 ? -15.390 -14.009 21.129 1.00 54.81 94 GLN B O 1
ATOM 7261 N N . GLY B 1 95 ? -14.258 -13.220 19.376 1.00 39.26 95 GLY B N 1
ATOM 7262 C CA . GLY B 1 95 ? -13.637 -12.137 20.138 1.00 14.28 95 GLY B CA 1
ATOM 7263 C C . GLY B 1 95 ? -12.233 -11.721 19.660 1.00 25.26 95 GLY B C 1
ATOM 7264 O O . GLY B 1 95 ? -11.638 -12.378 18.820 1.00 27.32 95 GLY B O 1
ATOM 7265 N N . GLY B 1 96 ? -11.701 -10.621 20.184 1.00 20.49 96 GLY B N 1
ATOM 7266 C CA . GLY B 1 96 ? -10.361 -10.168 19.811 1.00 22.35 96 GLY B CA 1
ATOM 7267 C C . GLY B 1 96 ? -10.244 -9.027 18.803 1.00 29.92 96 GLY B C 1
ATOM 7268 O O . GLY B 1 96 ? -10.516 -7.878 19.120 1.00 28.56 96 GLY B O 1
ATOM 7269 N N . TYR B 1 97 ? -9.824 -9.332 17.579 1.00 21.47 97 TYR B N 1
ATOM 7270 C CA . TYR B 1 97 ? -9.664 -8.294 16.566 1.00 21.85 97 TYR B CA 1
ATOM 7271 C C . TYR B 1 97 ? -10.975 -7.840 15.938 1.00 27.50 97 TYR B C 1
ATOM 7272 O O . TYR B 1 97 ? -11.007 -6.828 15.252 1.00 26.62 97 TYR B O 1
ATOM 7281 N N . ASN B 1 98 ? -12.045 -8.595 16.161 1.00 22.99 98 ASN B N 1
ATOM 7282 C CA . ASN B 1 98 ? -13.337 -8.292 15.557 1.00 29.97 98 ASN B CA 1
ATOM 7283 C C . ASN B 1 98 ? -14.139 -7.218 16.283 1.00 23.71 98 ASN B C 1
ATOM 7284 O O . ASN B 1 98 ? -15.117 -6.701 15.744 1.00 36.02 98 ASN B O 1
ATOM 7289 N N . ILE B 1 99 ? -13.709 -6.867 17.489 1.00 28.45 99 ILE B N 1
ATOM 7290 C CA . ILE B 1 99 ? -14.510 -6.005 18.365 1.00 16.92 99 ILE B CA 1
ATOM 7291 C C . ILE B 1 99 ? -14.573 -4.522 18.004 1.00 28.55 99 ILE B C 1
ATOM 7292 O O . ILE B 1 99 ? -15.658 -3.954 17.899 1.00 30.95 99 ILE B O 1
ATOM 7297 N N . HIS B 1 100 ? -13.427 -3.892 17.797 1.00 23.12 100 HIS B N 1
ATOM 7298 C CA . HIS B 1 100 ? -13.441 -2.479 17.435 1.00 24.53 100 HIS B CA 1
ATOM 7299 C C . HIS B 1 100 ? -14.224 -2.193 16.137 1.00 18.38 100 HIS B C 1
ATOM 7300 O O . HIS B 1 100 ? -15.009 -1.254 16.093 1.00 28.52 100 HIS B O 1
ATOM 7307 N N . PRO B 1 101 ? -14.022 -2.988 15.090 1.00 36.02 101 PRO B N 1
ATOM 7308 C CA . PRO B 1 101 ? -14.816 -2.830 13.867 1.00 23.07 101 PRO B CA 1
ATOM 7309 C C . PRO B 1 101 ? -16.317 -2.916 14.149 1.00 43.84 101 PRO B C 1
ATOM 7310 O O . PRO B 1 101 ? -17.079 -2.169 13.552 1.00 33.08 101 PRO B O 1
ATOM 7314 N N . LEU B 1 102 ? -16.738 -3.803 15.044 1.00 24.21 102 LEU B N 1
ATOM 7315 C CA . LEU B 1 102 ? -18.159 -3.933 15.357 1.00 30.21 102 LEU B CA 1
ATOM 7316 C C . LEU B 1 102 ? -18.676 -2.705 16.107 1.00 30.82 102 LEU B C 1
ATOM 7317 O O . LEU B 1 102 ? -19.792 -2.243 15.880 1.00 28.18 102 LEU B O 1
ATOM 7322 N N . ILE B 1 103 ? -17.864 -2.192 17.019 1.00 17.38 103 ILE B N 1
ATOM 7323 C CA . ILE B 1 103 ? -18.247 -1.021 17.783 1.00 27.80 103 ILE B CA 1
ATOM 7324 C C . ILE B 1 103 ? -18.326 0.186 16.854 1.00 38.76 103 ILE B C 1
ATOM 7325 O O . ILE B 1 103 ? -19.282 0.958 16.908 1.00 31.15 103 ILE B O 1
ATOM 7330 N N . ASP B 1 104 ? -17.335 0.340 15.986 1.00 22.42 104 ASP B N 1
ATOM 7331 C CA . ASP B 1 104 ? -17.364 1.444 15.036 1.00 20.20 104 ASP B CA 1
ATOM 7332 C C . ASP B 1 104 ? -18.663 1.409 14.251 1.00 42.56 104 ASP B C 1
ATOM 7333 O O . ASP B 1 104 ? -19.290 2.445 14.035 1.00 23.18 104 ASP B O 1
ATOM 7338 N N . ALA B 1 105 ? -19.082 0.207 13.865 1.00 23.96 105 ALA B N 1
ATOM 7339 C CA . ALA B 1 105 ? -20.248 0.040 12.994 1.00 28.04 105 ALA B CA 1
ATOM 7340 C C . ALA B 1 105 ? -21.554 0.510 13.625 1.00 26.46 105 ALA B C 1
ATOM 7341 O O . ALA B 1 105 ? -22.582 0.613 12.963 1.00 30.42 105 ALA B O 1
ATOM 7343 N N . LEU B 1 106 ? -21.504 0.787 14.914 1.00 19.65 106 LEU B N 1
ATOM 7344 C CA . LEU B 1 106 ? -22.665 1.276 15.634 1.00 32.97 106 LEU B CA 1
ATOM 7345 C C . LEU B 1 106 ? -23.025 2.697 15.212 1.00 33.89 106 LEU B C 1
ATOM 7346 O O . LEU B 1 106 ? -24.147 3.150 15.412 1.00 31.12 106 LEU B O 1
ATOM 7351 N N . ASP B 1 107 ? -22.063 3.399 14.628 1.00 25.32 107 ASP B N 1
ATOM 7352 C CA . ASP B 1 107 ? -22.284 4.766 14.163 1.00 29.88 107 ASP B CA 1
ATOM 7353 C C . ASP B 1 107 ? -22.675 4.805 12.692 1.00 39.21 107 ASP B C 1
ATOM 7354 O O . ASP B 1 107 ? -22.638 5.863 12.063 1.00 60.26 107 ASP B O 1
ATOM 7359 N N . ASP B 1 108 ? -23.032 3.648 12.143 1.00 35.96 108 ASP B N 1
ATOM 7360 C CA . ASP B 1 108 ? -23.457 3.558 10.750 1.00 26.34 108 ASP B CA 1
ATOM 7361 C C . ASP B 1 108 ? -24.900 3.078 10.686 1.00 39.84 108 ASP B C 1
ATOM 7362 O O . ASP B 1 108 ? -25.194 1.925 10.999 1.00 39.75 108 ASP B O 1
ATOM 7367 N N . ALA B 1 109 ? -25.791 3.964 10.254 1.00 30.84 109 ALA B N 1
ATOM 7368 C CA . ALA B 1 109 ? -27.224 3.669 10.195 1.00 47.11 109 ALA B CA 1
ATOM 7369 C C . ALA B 1 109 ? -27.580 2.340 9.522 1.00 25.38 109 ALA B C 1
ATOM 7370 O O . ALA B 1 109 ? -28.465 1.626 9.989 1.00 66.97 109 ALA B O 1
ATOM 7372 N N . LYS B 1 110 ? -26.914 2.019 8.413 1.00 30.92 110 LYS B N 1
ATOM 7373 C CA . LYS B 1 110 ? -27.187 0.773 7.703 1.00 55.94 110 LYS B CA 1
ATOM 7374 C C . LYS B 1 110 ? -26.666 -0.471 8.424 1.00 36.35 110 LYS B C 1
ATOM 7375 O O . LYS B 1 110 ? -27.352 -1.489 8.483 1.00 43.63 110 LYS B O 1
ATOM 7381 N N . LEU B 1 111 ? -25.457 -0.374 8.969 1.00 26.82 111 LEU B N 1
ATOM 7382 C CA . LEU B 1 111 ? -24.786 -1.495 9.625 1.00 32.07 111 LEU B CA 1
ATOM 7383 C C . LEU B 1 111 ? -25.183 -1.685 11.091 1.00 36.68 111 LEU B C 1
ATOM 7384 O O . LEU B 1 111 ? -25.241 -2.811 11.588 1.00 41.91 111 LEU B O 1
ATOM 7389 N N . ALA B 1 112 ? -25.470 -0.578 11.768 1.00 36.59 112 ALA B N 1
ATOM 7390 C CA . ALA B 1 112 ? -25.806 -0.582 13.193 1.00 33.61 112 ALA B CA 1
ATOM 7391 C C . ALA B 1 112 ? -26.690 -1.726 13.683 1.00 31.70 112 ALA B C 1
ATOM 7392 O O . ALA B 1 112 ? -26.325 -2.419 14.630 1.00 38.22 112 ALA B O 1
ATOM 7394 N N . PRO B 1 113 ? -27.849 -1.929 13.068 1.00 41.26 113 PRO B N 1
ATOM 7395 C CA . PRO B 1 113 ? -28.745 -3.003 13.504 1.00 24.74 113 PRO B CA 1
ATOM 7396 C C . PRO B 1 113 ? -28.021 -4.346 13.484 1.00 34.77 113 PRO B C 1
ATOM 7397 O O . PRO B 1 113 ? -28.196 -5.161 14.382 1.00 23.89 113 PRO B O 1
ATOM 7401 N N . ILE B 1 114 ? -27.195 -4.566 12.472 1.00 20.38 114 ILE B N 1
ATOM 7402 C CA . ILE B 1 114 ? -26.478 -5.834 12.365 1.00 28.60 114 ILE B CA 1
ATOM 7403 C C . ILE B 1 114 ? -25.377 -5.958 13.410 1.00 34.37 114 ILE B C 1
ATOM 7404 O O . ILE B 1 114 ? -25.250 -6.994 14.063 1.00 26.32 114 ILE B O 1
ATOM 7409 N N . ALA B 1 115 ? -24.594 -4.899 13.589 1.00 20.20 115 ALA B N 1
ATOM 7410 C CA . ALA B 1 115 ? -23.544 -4.913 14.607 1.00 22.10 115 ALA B CA 1
ATOM 7411 C C . ALA B 1 115 ? -24.117 -5.056 16.020 1.00 39.58 115 ALA B C 1
ATOM 7412 O O . ALA B 1 115 ? -23.485 -5.625 16.910 1.00 25.88 115 ALA B O 1
ATOM 7414 N N . ALA B 1 116 ? -25.322 -4.549 16.228 1.00 28.95 116 ALA B N 1
ATOM 7415 C CA . ALA B 1 116 ? -25.912 -4.627 17.551 1.00 30.88 116 ALA B CA 1
ATOM 7416 C C . ALA B 1 116 ? -26.256 -6.072 17.886 1.00 32.74 116 ALA B C 1
ATOM 7417 O O . ALA B 1 116 ? -26.110 -6.512 19.029 1.00 25.68 116 ALA B O 1
ATOM 7419 N N . LYS B 1 117 ? -26.722 -6.806 16.883 1.00 28.05 117 LYS B N 1
ATOM 7420 C CA . LYS B 1 117 ? -27.052 -8.210 17.066 1.00 48.19 117 LYS B CA 1
ATOM 7421 C C . LYS B 1 117 ? -25.777 -8.970 17.407 1.00 40.14 117 LYS B C 1
ATOM 7422 O O . LYS B 1 117 ? -25.737 -9.729 18.368 1.00 32.57 117 LYS B O 1
ATOM 7428 N N . ALA B 1 118 ? -24.734 -8.735 16.617 1.00 19.50 118 ALA B N 1
ATOM 7429 C CA . ALA B 1 118 ? -23.425 -9.360 16.809 1.00 29.27 118 ALA B CA 1
ATOM 7430 C C . ALA B 1 118 ? -22.869 -9.140 18.216 1.00 24.82 118 ALA B C 1
ATOM 7431 O O . ALA B 1 118 ? -22.513 -10.091 18.914 1.00 27.56 118 ALA B O 1
ATOM 7433 N N . LEU B 1 119 ? -22.806 -7.884 18.635 1.00 15.93 119 LEU B N 1
ATOM 7434 C CA . LEU B 1 119 ? -22.286 -7.566 19.957 1.00 22.34 119 LEU B CA 1
ATOM 7435 C C . LEU B 1 119 ? -23.135 -8.162 21.077 1.00 26.32 119 LEU B C 1
ATOM 7436 O O . LEU B 1 119 ? -22.626 -8.467 22.168 1.00 22.75 119 LEU B O 1
ATOM 7441 N N . SER B 1 120 ? -24.425 -8.345 20.818 1.00 35.37 120 SER B N 1
ATOM 7442 C CA . SER B 1 120 ? -25.311 -8.875 21.857 1.00 24.99 120 SER B CA 1
ATOM 7443 C C . SER B 1 120 ? -24.950 -10.302 22.228 1.00 33.82 120 SER B C 1
ATOM 7444 O O . SER B 1 120 ? -25.236 -10.753 23.327 1.00 25.20 120 SER B O 1
ATOM 7447 N N . HIS B 1 121 ? -24.302 -11.010 21.314 1.00 25.89 121 HIS B N 1
ATOM 7448 C CA . HIS B 1 121 ? -23.951 -12.390 21.575 1.00 35.36 121 HIS B CA 1
ATOM 7449 C C . HIS B 1 121 ? -22.445 -12.572 21.683 1.00 28.43 121 HIS B C 1
ATOM 7450 O O . HIS B 1 121 ? -21.936 -13.681 21.572 1.00 35.80 121 HIS B O 1
ATOM 7457 N N . THR B 1 122 ? -21.742 -11.466 21.895 1.00 29.30 122 THR B N 1
ATOM 7458 C CA . THR B 1 122 ? -20.297 -11.486 22.045 1.00 19.87 122 THR B CA 1
ATOM 7459 C C . THR B 1 122 ? -19.972 -11.414 23.526 1.00 36.65 122 THR B C 1
ATOM 7460 O O . THR B 1 122 ? -20.315 -10.444 24.191 1.00 28.76 122 THR B O 1
ATOM 7464 N N . LEU B 1 123 ? -19.307 -12.440 24.041 1.00 20.47 123 LEU B N 1
ATOM 7465 C CA . LEU B 1 123 ? -19.022 -12.514 25.468 1.00 21.24 123 LEU B CA 1
ATOM 7466 C C . LEU B 1 123 ? -17.669 -11.937 25.843 1.00 27.53 123 LEU B C 1
ATOM 7467 O O . LEU B 1 123 ? -17.509 -11.389 26.927 1.00 30.37 123 LEU B O 1
ATOM 7472 N N . LEU B 1 124 ? -16.697 -12.047 24.946 1.00 23.32 124 LEU B N 1
ATOM 7473 C CA . LEU B 1 124 ? -15.348 -11.589 25.255 1.00 26.60 124 LEU B CA 1
ATOM 7474 C C . LEU B 1 124 ? -15.173 -10.089 25.099 1.00 34.52 124 LEU B C 1
ATOM 7475 O O . LEU B 1 124 ? -14.198 -9.641 24.504 1.00 29.64 124 LEU B O 1
ATOM 7480 N N . MET B 1 125 ? -16.108 -9.319 25.653 1.00 25.61 125 MET B N 1
ATOM 7481 C CA . MET B 1 125 ? -16.043 -7.859 25.596 1.00 19.76 125 MET B CA 1
ATOM 7482 C C . MET B 1 125 ? -14.928 -7.291 26.459 1.00 19.11 125 MET B C 1
ATOM 7483 O O . MET B 1 125 ? -14.202 -6.389 26.033 1.00 29.22 125 MET B O 1
ATOM 7488 N N . PHE B 1 126 ? -14.811 -7.815 27.676 1.00 24.89 126 PHE B N 1
ATOM 7489 C CA . PHE B 1 126 ? -13.853 -7.307 28.650 1.00 27.70 126 PHE B CA 1
ATOM 7490 C C . PHE B 1 126 ? -13.967 -5.793 28.782 1.00 21.96 126 PHE B C 1
ATOM 7491 O O . PHE B 1 126 ? -15.065 -5.264 28.928 1.00 36.04 126 PHE B O 1
ATOM 7499 N N . ASP B 1 127 ? -12.837 -5.098 28.716 1.00 47.68 127 ASP B N 1
ATOM 7500 C CA . ASP B 1 127 ? -12.826 -3.647 28.864 1.00 30.02 127 ASP B CA 1
ATOM 7501 C C . ASP B 1 127 ? -13.579 -2.918 27.756 1.00 42.60 127 ASP B C 1
ATOM 7502 O O . ASP B 1 127 ? -14.046 -1.802 27.954 1.00 35.59 127 ASP B O 1
ATOM 7507 N N . ASN B 1 128 ? -13.695 -3.538 26.589 1.00 28.60 128 ASN B N 1
ATOM 7508 C CA . ASN B 1 128 ? -14.434 -2.911 25.499 1.00 23.20 128 ASN B CA 1
ATOM 7509 C C . ASN B 1 128 ? -15.886 -2.657 25.901 1.00 32.82 128 ASN B C 1
ATOM 7510 O O . ASN B 1 128 ? -16.599 -1.894 25.258 1.00 28.77 128 ASN B O 1
ATOM 7515 N N . PHE B 1 129 ? -16.316 -3.297 26.981 1.00 32.60 129 PHE B N 1
ATOM 7516 C CA . PHE B 1 129 ? -17.655 -3.076 27.504 1.00 30.53 129 PHE B CA 1
ATOM 7517 C C . PHE B 1 129 ? -17.924 -1.588 27.686 1.00 32.24 129 PHE B C 1
ATOM 7518 O O . PHE B 1 129 ? -19.008 -1.105 27.393 1.00 22.74 129 PHE B O 1
ATOM 7526 N N . TYR B 1 130 ? -16.927 -0.866 28.181 1.00 26.65 130 TYR B N 1
ATOM 7527 C CA . TYR B 1 130 ? -17.077 0.552 28.457 1.00 34.20 130 TYR B CA 1
ATOM 7528 C C . TYR B 1 130 ? -17.120 1.386 27.189 1.00 43.83 130 TYR B C 1
ATOM 7529 O O . TYR B 1 130 ? -17.620 2.510 27.186 1.00 37.39 130 TYR B O 1
ATOM 7538 N N . ASP B 1 131 ? -16.597 0.841 26.103 1.00 29.59 131 ASP B N 1
ATOM 7539 C CA . ASP B 1 131 ? -16.668 1.567 24.851 1.00 32.68 131 ASP B CA 1
ATOM 7540 C C . ASP B 1 131 ? -18.127 1.624 24.413 1.00 22.08 131 ASP B C 1
ATOM 7541 O O . ASP B 1 131 ? -18.571 2.616 23.842 1.00 46.25 131 ASP B O 1
ATOM 7546 N N . VAL B 1 132 ? -18.879 0.574 24.731 1.00 31.84 132 VAL B N 1
ATOM 7547 C CA . VAL B 1 132 ? -20.276 0.487 24.316 1.00 32.05 132 VAL B CA 1
ATOM 7548 C C . VAL B 1 132 ? -21.186 1.269 25.253 1.00 37.62 132 VAL B C 1
ATOM 7549 O O . VAL B 1 132 ? -22.096 1.969 24.815 1.00 26.59 132 VAL B O 1
ATOM 7553 N N . GLU B 1 133 ? -20.944 1.155 26.551 1.00 33.05 133 GLU B N 1
ATOM 7554 C CA . GLU B 1 133 ? -21.760 1.890 27.501 1.00 41.22 133 GLU B CA 1
ATOM 7555 C C . GLU B 1 133 ? -21.645 3.375 27.202 1.00 35.16 133 GLU B C 1
ATOM 7556 O O . GLU B 1 133 ? -22.621 4.117 27.314 1.00 47.04 133 GLU B O 1
ATOM 7562 N N . GLU B 1 134 ? -20.453 3.797 26.789 1.00 35.92 134 GLU B N 1
ATOM 7563 C CA . GLU B 1 134 ? -20.212 5.201 26.489 1.00 30.98 134 GLU B CA 1
ATOM 7564 C C . GLU B 1 134 ? -21.028 5.708 25.307 1.00 49.06 134 GLU B C 1
ATOM 7565 O O . GLU B 1 134 ? -21.492 6.839 25.327 1.00 34.97 134 GLU B O 1
ATOM 7571 N N . LYS B 1 135 ? -21.202 4.886 24.275 1.00 26.40 135 LYS B N 1
ATOM 7572 C CA . LYS B 1 135 ? -21.975 5.334 23.132 1.00 29.08 135 LYS B CA 1
ATOM 7573 C C . LYS B 1 135 ? -23.445 5.402 23.517 1.00 24.04 135 LYS B C 1
ATOM 7574 O O . LYS B 1 135 ? -24.172 6.290 23.078 1.00 38.04 135 LYS B O 1
ATOM 7580 N N . ALA B 1 136 ? -23.873 4.460 24.350 1.00 28.48 136 ALA B N 1
ATOM 7581 C CA . ALA B 1 136 ? -25.249 4.432 24.826 1.00 35.76 136 ALA B CA 1
ATOM 7582 C C . ALA B 1 136 ? -25.568 5.693 25.633 1.00 30.63 136 ALA B C 1
ATOM 7583 O O . ALA B 1 136 ? -26.630 6.291 25.482 1.00 52.97 136 ALA B O 1
ATOM 7585 N N . LYS B 1 137 ? -24.627 6.100 26.474 1.00 35.49 137 LYS B N 1
ATOM 7586 C CA . LYS B 1 137 ? -24.805 7.273 27.312 1.00 72.76 137 LYS B CA 1
ATOM 7587 C C . LYS B 1 137 ? -24.757 8.560 26.484 1.00 48.60 137 LYS B C 1
ATOM 7588 O O . LYS B 1 137 ? -25.190 9.618 26.935 1.00 55.17 137 LYS B O 1
ATOM 7594 N N . ALA B 1 138 ? -24.244 8.462 25.265 1.00 53.47 138 ALA B N 1
ATOM 7595 C CA . ALA B 1 138 ? -24.173 9.623 24.387 1.00 32.83 138 ALA B CA 1
ATOM 7596 C C . ALA B 1 138 ? -25.390 9.709 23.476 1.00 33.95 138 ALA B C 1
ATOM 7597 O O . ALA B 1 138 ? -25.471 10.596 22.630 1.00 56.47 138 ALA B O 1
ATOM 7599 N N . GLY B 1 139 ? -26.327 8.779 23.631 1.00 32.94 139 GLY B N 1
ATOM 7600 C CA . GLY B 1 139 ? -27.551 8.834 22.850 1.00 23.65 139 GLY B CA 1
ATOM 7601 C C . GLY B 1 139 ? -27.717 7.809 21.751 1.00 54.29 139 GLY B C 1
ATOM 7602 O O . GLY B 1 139 ? -28.763 7.765 21.114 1.00 26.20 139 GLY B O 1
ATOM 7603 N N . ASN B 1 140 ? -26.701 6.986 21.515 1.00 29.69 140 ASN B N 1
ATOM 7604 C CA . ASN B 1 140 ? -26.805 5.959 20.482 1.00 24.58 140 ASN B CA 1
ATOM 7605 C C . ASN B 1 140 ? -27.701 4.804 20.929 1.00 29.47 140 ASN B C 1
ATOM 7606 O O . ASN B 1 140 ? -27.356 4.064 21.851 1.00 43.05 140 ASN B O 1
ATOM 7611 N N . GLU B 1 141 ? -28.842 4.637 20.268 1.00 31.72 141 GLU B N 1
ATOM 7612 C CA . GLU B 1 141 ? -29.822 3.638 20.707 1.00 50.42 141 GLU B CA 1
ATOM 7613 C C . GLU B 1 141 ? -29.482 2.204 20.322 1.00 30.88 141 GLU B C 1
ATOM 7614 O O . GLU B 1 141 ? -29.977 1.260 20.934 1.00 30.03 141 GLU B O 1
ATOM 7620 N N . TYR B 1 142 ? -28.670 2.031 19.283 1.00 23.68 142 TYR B N 1
ATOM 7621 C CA . TYR B 1 142 ? -28.207 0.697 18.946 1.00 38.51 142 TYR B CA 1
ATOM 7622 C C . TYR B 1 142 ? -27.313 0.205 20.082 1.00 20.91 142 TYR B C 1
ATOM 7623 O O . TYR B 1 142 ? -27.366 -0.955 20.476 1.00 31.50 142 TYR B O 1
ATOM 7632 N N . ALA B 1 143 ? -26.514 1.109 20.635 1.00 27.19 143 ALA B N 1
ATOM 7633 C CA . ALA B 1 143 ? -25.664 0.764 21.764 1.00 24.29 143 ALA B CA 1
ATOM 7634 C C . ALA B 1 143 ? -26.521 0.489 22.999 1.00 59.90 143 ALA B C 1
ATOM 7635 O O . ALA B 1 143 ? -26.160 -0.315 23.859 1.00 30.27 143 ALA B O 1
ATOM 7637 N N . LYS B 1 144 ? -27.661 1.162 23.093 1.00 25.40 144 LYS B N 1
ATOM 7638 C CA . LYS B 1 144 ? -28.537 0.951 24.241 1.00 30.35 144 LYS B CA 1
ATOM 7639 C C . LYS B 1 144 ? -29.170 -0.429 24.146 1.00 30.18 144 LYS B C 1
ATOM 7640 O O . LYS B 1 144 ? -29.369 -1.113 25.153 1.00 35.26 144 LYS B O 1
ATOM 7646 N N . GLN B 1 145 ? -29.474 -0.832 22.921 1.00 21.35 145 GLN B N 1
ATOM 7647 C CA . GLN B 1 145 ? -30.032 -2.145 22.661 1.00 27.60 145 GLN B CA 1
ATOM 7648 C C . GLN B 1 145 ? -29.065 -3.248 23.108 1.00 30.08 145 GLN B C 1
ATOM 7649 O O . GLN B 1 145 ? -29.472 -4.246 23.705 1.00 38.18 145 GLN B O 1
ATOM 7655 N N . VAL B 1 146 ? -27.784 -3.061 22.809 1.00 31.41 146 VAL B N 1
ATOM 7656 C CA . VAL B 1 146 ? -26.767 -4.028 23.194 1.00 35.01 146 VAL B CA 1
ATOM 7657 C C . VAL B 1 146 ? -26.718 -4.130 24.720 1.00 26.14 146 VAL B C 1
ATOM 7658 O O . VAL B 1 146 ? -26.738 -5.232 25.281 1.00 33.73 146 VAL B O 1
ATOM 7662 N N . MET B 1 147 ? -26.680 -2.980 25.388 1.00 29.60 147 MET B N 1
ATOM 7663 C CA . MET B 1 147 ? -26.669 -2.944 26.852 1.00 14.73 147 MET B CA 1
ATOM 7664 C C . MET B 1 147 ? -27.852 -3.710 27.442 1.00 34.20 147 MET B C 1
ATOM 7665 O O . MET B 1 147 ? -27.671 -4.557 28.318 1.00 38.20 147 MET B O 1
ATOM 7670 N N . GLN B 1 148 ? -29.053 -3.424 26.941 1.00 27.35 148 GLN B N 1
ATOM 7671 C CA . GLN B 1 148 ? -30.264 -4.082 27.410 1.00 45.67 148 GLN B CA 1
ATOM 7672 C C . GLN B 1 148 ? -30.189 -5.570 27.157 1.00 24.13 148 GLN B C 1
ATOM 7673 O O . GLN B 1 148 ? -30.567 -6.370 28.011 1.00 31.19 148 GLN B O 1
ATOM 7679 N N . SER B 1 149 ? -29.708 -5.941 25.975 1.00 19.63 149 SER B N 1
ATOM 7680 C CA . SER B 1 149 ? -29.625 -7.360 25.627 1.00 23.06 149 SER B CA 1
ATOM 7681 C C . SER B 1 149 ? -28.715 -8.098 26.602 1.00 38.55 149 SER B C 1
ATOM 7682 O O . SER B 1 149 ? -29.058 -9.178 27.066 1.00 30.23 149 SER B O 1
ATOM 7685 N N . TRP B 1 150 ? -27.567 -7.508 26.932 1.00 25.01 150 TRP B N 1
ATOM 7686 C CA . TRP B 1 150 ? -26.662 -8.147 27.881 1.00 28.53 150 TRP B CA 1
ATOM 7687 C C . TRP B 1 150 ? -27.352 -8.245 29.234 1.00 24.15 150 TRP B C 1
ATOM 7688 O O . TRP B 1 150 ? -27.320 -9.282 29.891 1.00 32.39 150 TRP B O 1
ATOM 7699 N N . ALA B 1 151 ? -27.986 -7.153 29.645 1.00 35.44 151 ALA B N 1
ATOM 7700 C CA . ALA B 1 151 ? -28.669 -7.114 30.931 1.00 31.90 151 ALA B CA 1
ATOM 7701 C C . ALA B 1 151 ? -29.793 -8.146 31.014 1.00 33.49 151 ALA B C 1
ATOM 7702 O O . ALA B 1 151 ? -30.079 -8.667 32.084 1.00 35.99 151 ALA B O 1
ATOM 7704 N N . ASP B 1 152 ? -30.429 -8.430 29.883 1.00 22.23 152 ASP B N 1
ATOM 7705 C CA . ASP B 1 152 ? -31.490 -9.432 29.826 1.00 28.01 152 ASP B CA 1
ATOM 7706 C C . ASP B 1 152 ? -30.934 -10.847 29.678 1.00 31.00 152 ASP B C 1
ATOM 7707 O O . ASP B 1 152 ? -31.684 -11.818 29.701 1.00 47.00 152 ASP B O 1
ATOM 7712 N N . ALA B 1 153 ? -29.621 -10.953 29.494 1.00 32.09 153 ALA B N 1
ATOM 7713 C CA . ALA B 1 153 ? -28.958 -12.242 29.341 1.00 36.77 153 ALA B CA 1
ATOM 7714 C C . ALA B 1 153 ? -29.452 -13.026 28.127 1.00 34.35 153 ALA B C 1
ATOM 7715 O O . ALA B 1 153 ? -29.610 -14.247 28.186 1.00 24.96 153 ALA B O 1
ATOM 7717 N N . GLU B 1 154 ? -29.671 -12.330 27.021 1.00 23.68 154 GLU B N 1
ATOM 7718 C CA . GLU B 1 154 ? -30.153 -12.989 25.813 1.00 35.86 154 GLU B CA 1
ATOM 7719 C C . GLU B 1 154 ? -29.136 -13.982 25.259 1.00 31.16 154 GLU B C 1
ATOM 7720 O O . GLU B 1 154 ? -29.512 -15.006 24.695 1.00 34.81 154 GLU B O 1
ATOM 7726 N N . TRP B 1 155 ? -27.851 -13.664 25.403 1.00 29.41 155 TRP B N 1
ATOM 7727 C CA . TRP B 1 155 ? -26.793 -14.538 24.922 1.00 37.86 155 TRP B CA 1
ATOM 7728 C C . TRP B 1 155 ? -26.979 -15.918 25.519 1.00 31.66 155 TRP B C 1
ATOM 7729 O O . TRP B 1 155 ? -26.775 -16.928 24.857 1.00 35.51 155 TRP B O 1
ATOM 7740 N N . PHE B 1 156 ? -27.403 -15.943 26.774 1.00 31.47 156 PHE B N 1
ATOM 7741 C CA . PHE B 1 156 ? -27.604 -17.183 27.504 1.00 22.76 156 PHE B CA 1
ATOM 7742 C C . PHE B 1 156 ? -28.979 -17.791 27.211 1.00 48.01 156 PHE B C 1
ATOM 7743 O O . PHE B 1 156 ? -29.094 -18.977 26.908 1.00 29.74 156 PHE B O 1
ATOM 7751 N N . LEU B 1 157 ? -30.016 -16.964 27.282 1.00 38.76 157 LEU B N 1
ATOM 7752 C CA . LEU B 1 157 ? -31.387 -17.423 27.076 1.00 33.36 157 LEU B CA 1
ATOM 7753 C C . LEU B 1 157 ? -31.663 -17.967 25.684 1.00 37.83 157 LEU B C 1
ATOM 7754 O O . LEU B 1 157 ? -32.508 -18.838 25.514 1.00 33.46 157 LEU B O 1
ATOM 7759 N N . ASN B 1 158 ? -30.943 -17.465 24.690 1.00 21.39 158 ASN B N 1
ATOM 7760 C CA . ASN B 1 158 ? -31.135 -17.920 23.314 1.00 32.73 158 ASN B CA 1
ATOM 7761 C C . ASN B 1 158 ? -30.522 -19.284 23.028 1.00 38.87 158 ASN B C 1
ATOM 7762 O O . ASN B 1 158 ? -30.653 -19.817 21.926 1.00 39.12 158 ASN B O 1
ATOM 7767 N N . ARG B 1 159 ? -29.827 -19.837 24.011 1.00 33.83 159 ARG B N 1
ATOM 7768 C CA . ARG B 1 159 ? -29.221 -21.146 23.849 1.00 48.06 159 ARG B CA 1
ATOM 7769 C C . ARG B 1 159 ? -30.156 -22.189 24.445 1.00 37.44 159 ARG B C 1
ATOM 7770 O O . ARG B 1 159 ? -30.761 -21.959 25.493 1.00 34.36 159 ARG B O 1
ATOM 7778 N N . PRO B 1 160 ? -30.265 -23.336 23.788 1.00 40.77 160 PRO B N 1
ATOM 7779 C CA . PRO B 1 160 ? -31.162 -24.400 24.249 1.00 54.02 160 PRO B CA 1
ATOM 7780 C C . PRO B 1 160 ? -30.787 -24.852 25.650 1.00 30.33 160 PRO B C 1
ATOM 7781 O O . PRO B 1 160 ? -29.609 -25.088 25.918 1.00 41.09 160 PRO B O 1
ATOM 7785 N N . ALA B 1 161 ? -31.771 -24.949 26.535 1.00 38.00 161 ALA B N 1
ATOM 7786 C CA . ALA B 1 161 ? -31.520 -25.457 27.874 1.00 30.58 161 ALA B CA 1
ATOM 7787 C C . ALA B 1 161 ? -31.250 -26.949 27.775 1.00 42.41 161 ALA B C 1
ATOM 7788 O O . ALA B 1 161 ? -31.602 -27.592 26.787 1.00 29.30 161 ALA B O 1
ATOM 7790 N N . LEU B 1 162 ? -30.604 -27.490 28.796 1.00 29.10 162 LEU B N 1
ATOM 7791 C CA . LEU B 1 162 ? -30.332 -28.915 28.858 1.00 44.27 162 LEU B CA 1
ATOM 7792 C C . LEU B 1 162 ? -31.671 -29.637 28.925 1.00 40.60 162 LEU B C 1
ATOM 7793 O O . LEU B 1 162 ? -32.524 -29.287 29.739 1.00 42.12 162 LEU B O 1
ATOM 7798 N N . ALA B 1 163 ? -31.867 -30.620 28.052 1.00 35.71 163 ALA B N 1
ATOM 7799 C CA . ALA B 1 163 ? -33.109 -31.392 28.032 1.00 47.73 163 ALA B CA 1
ATOM 7800 C C . ALA B 1 163 ? -33.335 -32.144 29.340 1.00 44.77 163 ALA B C 1
ATOM 7801 O O . ALA B 1 163 ? -32.379 -32.499 30.033 1.00 48.96 163 ALA B O 1
ATOM 7803 N N . GLU B 1 164 ? -34.600 -32.395 29.672 1.00 51.40 164 GLU B N 1
ATOM 7804 C CA . GLU B 1 164 ? -34.930 -33.118 30.900 1.00 64.21 164 GLU B CA 1
ATOM 7805 C C . GLU B 1 164 ? -34.597 -34.605 30.817 1.00 31.97 164 GLU B C 1
ATOM 7806 O O . GLU B 1 164 ? -34.386 -35.259 31.841 1.00 39.22 164 GLU B O 1
ATOM 7812 N N . LYS B 1 165 ? -34.539 -35.129 29.596 1.00 32.38 165 LYS B N 1
ATOM 7813 C CA . LYS B 1 165 ? -34.215 -36.534 29.379 1.00 31.39 165 LYS B CA 1
ATOM 7814 C C . LYS B 1 165 ? -33.225 -36.661 28.242 1.00 49.63 165 LYS B C 1
ATOM 7815 O O . LYS B 1 165 ? -33.514 -36.238 27.126 1.00 41.42 165 LYS B O 1
ATOM 7821 N N . LEU B 1 166 ? -32.060 -37.242 28.523 1.00 30.83 166 LEU B N 1
ATOM 7822 C CA . LEU B 1 166 ? -31.045 -37.451 27.490 1.00 58.70 166 LEU B CA 1
ATOM 7823 C C . LEU B 1 166 ? -30.932 -38.928 27.168 1.00 40.89 166 LEU B C 1
ATOM 7824 O O . LEU B 1 166 ? -30.790 -39.749 28.064 1.00 51.20 166 LEU B O 1
ATOM 7829 N N . THR B 1 167 ? -30.988 -39.271 25.890 1.00 54.94 167 THR B N 1
ATOM 7830 C CA . THR B 1 167 ? -30.840 -40.664 25.512 1.00 32.20 167 THR B CA 1
ATOM 7831 C C . THR B 1 167 ? -29.485 -40.898 24.856 1.00 54.56 167 THR B C 1
ATOM 7832 O O . THR B 1 167 ? -29.184 -40.328 23.813 1.00 42.18 167 THR B O 1
ATOM 7836 N N . VAL B 1 168 ? -28.675 -41.754 25.463 1.00 32.95 168 VAL B N 1
ATOM 7837 C CA . VAL B 1 168 ? -27.337 -41.992 24.957 1.00 37.58 168 VAL B CA 1
ATOM 7838 C C . VAL B 1 168 ? -26.994 -43.470 24.861 1.00 50.68 168 VAL B C 1
ATOM 7839 O O . VAL B 1 168 ? -27.595 -44.313 25.531 1.00 36.24 168 VAL B O 1
ATOM 7843 N N . THR B 1 169 ? -26.023 -43.775 24.006 1.00 34.57 169 THR B N 1
ATOM 7844 C CA . THR B 1 169 ? -25.507 -45.124 23.891 1.00 32.99 169 THR B CA 1
ATOM 7845 C C . THR B 1 169 ? -24.239 -45.195 24.732 1.00 38.99 169 THR B C 1
ATOM 7846 O O . THR B 1 169 ? -23.366 -44.338 24.614 1.00 43.59 169 THR B O 1
ATOM 7850 N N . VAL B 1 170 ? -24.138 -46.213 25.577 1.00 48.30 170 VAL B N 1
ATOM 7851 C CA . VAL B 1 170 ? -22.987 -46.360 26.456 1.00 34.61 170 VAL B CA 1
ATOM 7852 C C . VAL B 1 170 ? -21.750 -46.917 25.763 1.00 40.74 170 VAL B C 1
ATOM 7853 O O . VAL B 1 170 ? -21.793 -47.996 25.174 1.00 50.30 170 VAL B O 1
ATOM 7857 N N . PHE B 1 171 ? -20.656 -46.161 25.815 1.00 36.08 171 PHE B N 1
ATOM 7858 C CA . PHE B 1 171 ? -19.357 -46.646 25.343 1.00 45.31 171 PHE B CA 1
ATOM 7859 C C . PHE B 1 171 ? -18.605 -46.890 26.637 1.00 23.99 171 PHE B C 1
ATOM 7860 O O . PHE B 1 171 ? -18.071 -45.958 27.238 1.00 41.28 171 PHE B O 1
ATOM 7868 N N . LYS B 1 172 ? -18.605 -48.140 27.088 1.00 41.18 172 LYS B N 1
ATOM 7869 C CA . LYS B 1 172 ? -18.036 -48.491 28.387 1.00 30.66 172 LYS B CA 1
ATOM 7870 C C . LYS B 1 172 ? -16.584 -48.940 28.317 1.00 32.54 172 LYS B C 1
ATOM 7871 O O . LYS B 1 172 ? -16.225 -49.799 27.518 1.00 26.13 172 LYS B O 1
ATOM 7877 N N . VAL B 1 173 ? -15.747 -48.349 29.159 1.00 26.41 173 VAL B N 1
ATOM 7878 C CA . VAL B 1 173 ? -14.362 -48.770 29.261 1.00 33.82 173 VAL B CA 1
ATOM 7879 C C . VAL B 1 173 ? -14.202 -49.275 30.678 1.00 27.15 173 VAL B C 1
ATOM 7880 O O . VAL B 1 173 ? -14.108 -48.484 31.619 1.00 38.19 173 VAL B O 1
ATOM 7884 N N . THR B 1 174 ? -14.184 -50.593 30.847 1.00 34.47 174 THR B N 1
ATOM 7885 C CA . THR B 1 174 ? -14.101 -51.150 32.196 1.00 37.88 174 THR B CA 1
ATOM 7886 C C . THR B 1 174 ? -12.754 -50.844 32.836 1.00 25.82 174 THR B C 1
ATOM 7887 O O . THR B 1 174 ? -11.732 -50.764 32.160 1.00 36.82 174 THR B O 1
ATOM 7891 N N . GLY B 1 175 ? -12.757 -50.677 34.149 1.00 26.75 175 GLY B N 1
ATOM 7892 C CA . GLY B 1 175 ? -11.537 -50.365 34.853 1.00 25.65 175 GLY B CA 1
ATOM 7893 C C . GLY B 1 175 ? -11.239 -48.877 34.877 1.00 20.90 175 GLY B C 1
ATOM 7894 O O . GLY B 1 175 ? -12.145 -48.037 34.807 1.00 34.54 175 GLY B O 1
ATOM 7895 N N . GLU B 1 176 ? -9.955 -48.557 34.995 1.00 25.76 176 GLU B N 1
ATOM 7896 C CA . GLU B 1 176 ? -9.520 -47.179 35.096 1.00 37.55 176 GLU B CA 1
ATOM 7897 C C . GLU B 1 176 ? -9.123 -46.654 33.745 1.00 32.80 176 GLU B C 1
ATOM 7898 O O . GLU B 1 176 ? -8.348 -47.288 33.023 1.00 22.38 176 GLU B O 1
ATOM 7904 N N . THR B 1 177 ? -9.688 -45.507 33.393 1.00 25.15 177 THR B N 1
ATOM 7905 C CA . THR B 1 177 ? -9.244 -44.781 32.215 1.00 16.19 177 THR B CA 1
ATOM 7906 C C . THR B 1 177 ? -8.308 -43.694 32.707 1.00 31.51 177 THR B C 1
ATOM 7907 O O . THR B 1 177 ? -8.712 -42.751 33.389 1.00 26.45 177 THR B O 1
ATOM 7911 N N . ASN B 1 178 ? -7.044 -43.874 32.377 1.00 18.96 178 ASN B N 1
ATOM 7912 C CA . ASN B 1 178 ? -5.974 -42.943 32.668 1.00 25.35 178 ASN B CA 1
ATOM 7913 C C . ASN B 1 178 ? -5.906 -41.965 31.477 1.00 25.90 178 ASN B C 1
ATOM 7914 O O . ASN B 1 178 ? -6.230 -42.358 30.360 1.00 24.11 178 ASN B O 1
ATOM 7919 N N . THR B 1 179 ? -5.505 -40.709 31.676 1.00 22.50 179 THR B N 1
ATOM 7920 C CA . THR B 1 179 ? -5.420 -39.796 30.522 1.00 16.77 179 THR B CA 1
ATOM 7921 C C . THR B 1 179 ? -4.392 -40.233 29.458 1.00 24.16 179 THR B C 1
ATOM 7922 O O . THR B 1 179 ? -4.509 -39.876 28.286 1.00 35.63 179 THR B O 1
ATOM 7926 N N . ASP B 1 180 ? -3.395 -41.009 29.862 1.00 30.53 180 ASP B N 1
ATOM 7927 C CA . ASP B 1 180 ? -2.423 -41.541 28.916 1.00 27.84 180 ASP B CA 1
ATOM 7928 C C . ASP B 1 180 ? -3.119 -42.530 27.977 1.00 22.50 180 ASP B C 1
ATOM 7929 O O . ASP B 1 180 ? -2.758 -42.652 26.806 1.00 26.42 180 ASP B O 1
ATOM 7934 N N . ASP B 1 181 ? -4.123 -43.233 28.492 1.00 19.61 181 ASP B N 1
ATOM 7935 C CA . ASP B 1 181 ? -4.895 -44.160 27.669 1.00 18.79 181 ASP B CA 1
ATOM 7936 C C . ASP B 1 181 ? -5.610 -43.402 26.556 1.00 34.95 181 ASP B C 1
ATOM 7937 O O . ASP B 1 181 ? -5.757 -43.900 25.440 1.00 24.54 181 ASP B O 1
ATOM 7942 N N . LEU B 1 182 ? -6.056 -42.192 26.876 1.00 19.20 182 LEU B N 1
ATOM 7943 C CA . LEU B 1 182 ? -6.811 -41.372 25.943 1.00 29.09 182 LEU B CA 1
ATOM 7944 C C . LEU B 1 182 ? -5.912 -40.540 25.054 1.00 26.86 182 LEU B C 1
ATOM 7945 O O . LEU B 1 182 ? -6.261 -40.238 23.921 1.00 24.51 182 LEU B O 1
ATOM 7950 N N . SER B 1 183 ? -4.757 -40.160 25.586 1.00 24.36 183 SER B N 1
ATOM 7951 C CA . SER B 1 183 ? -3.818 -39.324 24.863 1.00 23.08 183 SER B CA 1
ATOM 7952 C C . SER B 1 183 ? -2.399 -39.769 25.220 1.00 10.13 183 SER B C 1
ATOM 7953 O O . SER B 1 183 ? -1.767 -39.214 26.107 1.00 33.54 183 SER B O 1
ATOM 7956 N N . PRO B 1 184 ? -1.925 -40.796 24.526 1.00 30.36 184 PRO B N 1
ATOM 7957 C CA . PRO B 1 184 ? -0.618 -41.414 24.789 1.00 19.57 184 PRO B CA 1
ATOM 7958 C C . PRO B 1 184 ? 0.570 -40.451 24.684 1.00 20.74 184 PRO B C 1
ATOM 7959 O O . PRO B 1 184 ? 0.593 -39.552 23.838 1.00 28.02 184 PRO B O 1
ATOM 7963 N N . ALA B 1 185 ? 1.569 -40.685 25.529 1.00 28.13 185 ALA B N 1
ATOM 7964 C CA . ALA B 1 185 ? 2.730 -39.812 25.627 1.00 23.78 185 ALA B CA 1
ATOM 7965 C C . ALA B 1 185 ? 3.519 -39.638 24.334 1.00 27.13 185 ALA B C 1
ATOM 7966 O O . ALA B 1 185 ? 3.937 -38.530 24.013 1.00 32.89 185 ALA B O 1
ATOM 7968 N N . PRO B 1 186 ? 3.743 -40.723 23.600 1.00 30.19 186 PRO B N 1
ATOM 7969 C CA . PRO B 1 186 ? 4.498 -40.642 22.348 1.00 31.03 186 PRO B CA 1
ATOM 7970 C C . PRO B 1 186 ? 3.794 -39.790 21.290 1.00 31.02 186 PRO B C 1
ATOM 7971 O O . PRO B 1 186 ? 4.434 -39.407 20.315 1.00 33.84 186 PRO B O 1
ATOM 7975 N N . ASP B 1 187 ? 2.509 -39.494 21.480 1.00 27.97 187 ASP B N 1
ATOM 7976 C CA . ASP B 1 187 ? 1.776 -38.674 20.516 1.00 25.17 187 ASP B CA 1
ATOM 7977 C C . ASP B 1 187 ? 1.591 -37.245 21.002 1.00 20.48 187 ASP B C 1
ATOM 7978 O O . ASP B 1 187 ? 0.757 -36.509 20.471 1.00 31.69 187 ASP B O 1
ATOM 7983 N N . ALA B 1 188 ? 2.371 -36.846 22.002 1.00 15.98 188 ALA B N 1
ATOM 7984 C CA . ALA B 1 188 ? 2.240 -35.507 22.581 1.00 27.47 188 ALA B CA 1
ATOM 7985 C C . ALA B 1 188 ? 2.474 -34.390 21.570 1.00 29.24 188 ALA B C 1
ATOM 7986 O O . ALA B 1 188 ? 1.894 -33.303 21.672 1.00 20.56 188 ALA B O 1
ATOM 7988 N N . TRP B 1 189 ? 3.331 -34.659 20.594 1.00 13.33 189 TRP B N 1
ATOM 7989 C CA . TRP B 1 189 ? 3.688 -33.652 19.601 1.00 32.79 189 TRP B CA 1
ATOM 7990 C C . TRP B 1 189 ? 2.509 -33.201 18.734 1.00 19.33 189 TRP B C 1
ATOM 7991 O O . TRP B 1 189 ? 2.524 -32.096 18.206 1.00 28.19 189 TRP B O 1
ATOM 8002 N N . SER B 1 190 ? 1.492 -34.046 18.589 1.00 21.75 190 SER B N 1
ATOM 8003 C CA . SER B 1 190 ? 0.358 -33.718 17.719 1.00 17.62 190 SER B CA 1
ATOM 8004 C C . SER B 1 190 ? -0.855 -33.170 18.458 1.00 25.38 190 SER B C 1
ATOM 8005 O O . SER B 1 190 ? -1.889 -32.915 17.850 1.00 21.75 190 SER B O 1
ATOM 8008 N N . ARG B 1 191 ? -0.718 -32.977 19.765 1.00 17.46 191 ARG B N 1
ATOM 8009 C CA . ARG B 1 191 ? -1.812 -32.499 20.605 1.00 19.24 191 ARG B CA 1
ATOM 8010 C C . ARG B 1 191 ? -2.618 -31.288 20.110 1.00 17.93 191 ARG B C 1
ATOM 8011 O O . ARG B 1 191 ? -3.835 -31.277 20.256 1.00 24.90 191 ARG B O 1
ATOM 8019 N N . PRO B 1 192 ? -1.966 -30.263 19.565 1.00 26.59 192 PRO B N 1
ATOM 8020 C CA . PRO B 1 192 ? -2.678 -29.058 19.112 1.00 16.02 192 PRO B CA 1
ATOM 8021 C C . PRO B 1 192 ? -3.535 -29.288 17.853 1.00 19.93 192 PRO B C 1
ATOM 8022 O O . PRO B 1 192 ? -4.417 -28.494 17.551 1.00 25.68 192 PRO B O 1
ATOM 8026 N N . ASP B 1 193 ? -3.257 -30.359 17.122 1.00 25.43 193 ASP B N 1
ATOM 8027 C CA . ASP B 1 193 ? -4.021 -30.705 15.928 1.00 15.96 193 ASP B CA 1
ATOM 8028 C C . ASP B 1 193 ? -5.062 -31.743 16.360 1.00 29.89 193 ASP B C 1
ATOM 8029 O O . ASP B 1 193 ? -4.837 -32.948 16.293 1.00 21.41 193 ASP B O 1
ATOM 8034 N N . ILE B 1 194 ? -6.206 -31.252 16.820 1.00 21.39 194 ILE B N 1
ATOM 8035 C CA . ILE B 1 194 ? -7.209 -32.095 17.454 1.00 24.60 194 ILE B CA 1
ATOM 8036 C C . ILE B 1 194 ? -7.662 -33.342 16.685 1.00 19.01 194 ILE B C 1
ATOM 8037 O O . ILE B 1 194 ? -7.573 -34.443 17.218 1.00 25.69 194 ILE B O 1
ATOM 8042 N N . PRO B 1 195 ? -8.118 -33.202 15.448 1.00 26.86 195 PRO B N 1
ATOM 8043 C CA . PRO B 1 195 ? -8.535 -34.382 14.678 1.00 19.52 195 PRO B CA 1
ATOM 8044 C C . PRO B 1 195 ? -7.398 -35.375 14.466 1.00 23.01 195 PRO B C 1
ATOM 8045 O O . PRO B 1 195 ? -7.651 -36.570 14.499 1.00 31.42 195 PRO B O 1
ATOM 8049 N N . LEU B 1 196 ? -6.172 -34.898 14.270 1.00 24.83 196 LEU B N 1
ATOM 8050 C CA . LEU B 1 196 ? -5.028 -35.795 14.071 1.00 21.12 196 LEU B CA 1
ATOM 8051 C C . LEU B 1 196 ? -4.714 -36.563 15.351 1.00 49.65 196 LEU B C 1
ATOM 8052 O O . LEU B 1 196 ? -4.597 -37.780 15.347 1.00 20.65 196 LEU B O 1
ATOM 8057 N N . HIS B 1 197 ? -4.563 -35.835 16.447 1.00 25.00 197 HIS B N 1
ATOM 8058 C CA . HIS B 1 197 ? -4.255 -36.438 17.739 1.00 20.35 197 HIS B CA 1
ATOM 8059 C C . HIS B 1 197 ? -5.323 -37.426 18.213 1.00 29.27 197 HIS B C 1
ATOM 8060 O O . HIS B 1 197 ? -5.011 -38.368 18.934 1.00 22.40 197 HIS B O 1
ATOM 8067 N N . ALA B 1 198 ? -6.577 -37.204 17.814 1.00 18.13 198 ALA B N 1
ATOM 8068 C CA . ALA B 1 198 ? -7.696 -38.066 18.222 1.00 26.36 198 ALA B CA 1
ATOM 8069 C C . ALA B 1 198 ? -7.582 -39.516 17.757 1.00 26.62 198 ALA B C 1
ATOM 8070 O O . ALA B 1 198 ? -8.146 -40.414 18.379 1.00 29.58 198 ALA B O 1
ATOM 8072 N N . LEU B 1 199 ? -6.853 -39.751 16.672 1.00 21.73 199 LEU B N 1
ATOM 8073 C CA . LEU B 1 199 ? -6.702 -41.110 16.153 1.00 23.32 199 LEU B CA 1
ATOM 8074 C C . LEU B 1 199 ? -5.941 -42.010 17.114 1.00 27.38 199 LEU B C 1
ATOM 8075 O O . LEU B 1 199 ? -6.026 -43.230 17.033 1.00 31.85 199 LEU B O 1
ATOM 8080 N N . ALA B 1 200 ? -5.176 -41.410 18.011 1.00 24.60 200 ALA B N 1
ATOM 8081 C CA . ALA B 1 200 ? -4.355 -42.186 18.927 1.00 21.63 200 ALA B CA 1
ATOM 8082 C C . ALA B 1 200 ? -5.093 -42.556 20.214 1.00 23.28 200 ALA B C 1
ATOM 8083 O O . ALA B 1 200 ? -4.545 -43.246 21.069 1.00 33.04 200 ALA B O 1
ATOM 8085 N N . MET B 1 201 ? -6.332 -42.098 20.348 1.00 19.16 201 MET B N 1
ATOM 8086 C CA . MET B 1 201 ? -7.126 -42.392 21.539 1.00 35.70 201 MET B CA 1
ATOM 8087 C C . MET B 1 201 ? -7.370 -43.901 21.705 1.00 25.25 201 MET B C 1
ATOM 8088 O O . MET B 1 201 ? -7.914 -44.555 20.813 1.00 31.01 201 MET B O 1
ATOM 8093 N N . LEU B 1 202 ? -6.974 -44.438 22.854 1.00 27.81 202 LEU B N 1
ATOM 8094 C CA . LEU B 1 202 ? -7.099 -45.865 23.132 1.00 24.68 202 LEU B CA 1
ATOM 8095 C C . LEU B 1 202 ? -6.560 -46.694 21.968 1.00 29.44 202 LEU B C 1
ATOM 8096 O O . LEU B 1 202 ? -7.220 -47.608 21.495 1.00 31.69 202 LEU B O 1
ATOM 8101 N N . LYS B 1 203 ? -5.365 -46.362 21.494 1.00 29.64 203 LYS B N 1
ATOM 8102 C CA . LYS B 1 203 ? -4.787 -47.097 20.380 1.00 31.74 203 LYS B CA 1
ATOM 8103 C C . LYS B 1 203 ? -4.219 -48.439 20.856 1.00 22.89 203 LYS B C 1
ATOM 8104 O O . LYS B 1 203 ? -3.929 -49.321 20.056 1.00 40.81 203 LYS B O 1
ATOM 8110 N N . ASN B 1 204 ? -4.062 -48.575 22.167 1.00 28.11 204 ASN B N 1
ATOM 8111 C CA . ASN B 1 204 ? -3.583 -49.811 22.754 1.00 37.43 204 ASN B CA 1
ATOM 8112 C C . ASN B 1 204 ? -4.768 -50.643 23.206 1.00 34.97 204 ASN B C 1
ATOM 8113 O O . ASN B 1 204 ? -5.671 -50.136 23.873 1.00 45.42 204 ASN B O 1
ATOM 8118 N N . ALA B 1 205 ? -4.765 -51.919 22.832 1.00 47.89 205 ALA B N 1
ATOM 8119 C CA . ALA B 1 205 ? -5.876 -52.818 23.145 1.00 33.32 205 ALA B CA 1
ATOM 8120 C C . ALA B 1 205 ? -6.163 -52.948 24.644 1.00 51.40 205 ALA B C 1
ATOM 8121 O O . ALA B 1 205 ? -5.253 -52.952 25.463 1.00 25.77 205 ALA B O 1
ATOM 8123 N N . ARG B 1 206 ? -7.444 -53.045 24.979 1.00 28.52 206 ARG B N 1
ATOM 8124 C CA . ARG B 1 206 ? -7.907 -53.188 26.352 1.00 48.50 206 ARG B CA 1
ATOM 8125 C C . ARG B 1 206 ? -9.112 -54.089 26.284 1.00 28.93 206 ARG B C 1
ATOM 8126 O O . ARG B 1 206 ? -9.739 -54.207 25.227 1.00 39.70 206 ARG B O 1
ATOM 8134 N N . GLU B 1 207 ? -9.485 -54.657 27.427 1.00 37.00 207 GLU B N 1
ATOM 8135 C CA . GLU B 1 207 ? -10.687 -55.462 27.491 1.00 61.20 207 GLU B CA 1
ATOM 8136 C C . GLU B 1 207 ? -11.844 -54.670 26.907 1.00 24.36 207 GLU B C 1
ATOM 8137 O O . GLU B 1 207 ? -12.100 -53.533 27.314 1.00 67.00 207 GLU B O 1
ATOM 8143 N N . GLY B 1 208 ? -12.543 -55.276 25.956 1.00 41.45 208 GLY B N 1
ATOM 8144 C CA . GLY B 1 208 ? -13.731 -54.680 25.376 1.00 41.63 208 GLY B CA 1
ATOM 8145 C C . GLY B 1 208 ? -13.462 -53.658 24.296 1.00 70.65 208 GLY B C 1
ATOM 8146 O O . GLY B 1 208 ? -14.381 -53.217 23.616 1.00 41.85 208 GLY B O 1
ATOM 8147 N N . ILE B 1 209 ? -12.199 -53.290 24.118 1.00 29.96 209 ILE B N 1
ATOM 8148 C CA . ILE B 1 209 ? -11.857 -52.252 23.155 1.00 43.18 209 ILE B CA 1
ATOM 8149 C C . ILE B 1 209 ? -11.006 -52.781 22.003 1.00 27.26 209 ILE B C 1
ATOM 8150 O O . ILE B 1 209 ? -9.943 -53.360 22.221 1.00 39.52 209 ILE B O 1
ATOM 8155 N N . GLU B 1 210 ? -11.482 -52.570 20.777 1.00 32.37 210 GLU B N 1
ATOM 8156 C CA . GLU B 1 210 ? -10.787 -53.056 19.591 1.00 41.80 210 GLU B CA 1
ATOM 8157 C C . GLU B 1 210 ? -10.299 -51.937 18.678 1.00 32.38 210 GLU B C 1
ATOM 8158 O O . GLU B 1 210 ? -11.045 -51.419 17.847 1.00 43.19 210 GLU B O 1
ATOM 8164 N N . PRO B 1 211 ? -9.032 -51.581 18.829 1.00 30.45 211 PRO B N 1
ATOM 8165 C CA . PRO B 1 211 ? -8.411 -50.540 18.004 1.00 33.41 211 PRO B CA 1
ATOM 8166 C C . PRO B 1 211 ? -8.391 -50.945 16.537 1.00 39.94 211 PRO B C 1
ATOM 8167 O O . PRO B 1 211 ? -8.248 -52.126 16.249 1.00 48.39 211 PRO B O 1
ATOM 8171 N N . ASP B 1 212 ? -8.528 -49.985 15.627 1.00 39.05 212 ASP B N 1
ATOM 8172 C CA . ASP B 1 212 ? -8.454 -50.279 14.199 1.00 35.03 212 ASP B CA 1
ATOM 8173 C C . ASP B 1 212 ? -7.061 -50.771 13.835 1.00 39.22 212 ASP B C 1
ATOM 8174 O O . ASP B 1 212 ? -6.910 -51.722 13.075 1.00 43.23 212 ASP B O 1
ATOM 8179 N N . GLN B 1 213 ? -6.041 -50.105 14.366 1.00 28.59 213 GLN B N 1
ATOM 8180 C CA . GLN B 1 213 ? -4.662 -50.555 14.180 1.00 43.35 213 GLN B CA 1
ATOM 8181 C C . GLN B 1 213 ? -3.960 -50.425 15.511 1.00 29.17 213 GLN B C 1
ATOM 8182 O O . GLN B 1 213 ? -3.495 -49.343 15.884 1.00 42.90 213 GLN B O 1
ATOM 8188 N N . PRO B 1 214 ? -3.884 -51.541 16.222 1.00 38.39 214 PRO B N 1
ATOM 8189 C CA . PRO B 1 214 ? -3.284 -51.577 17.556 1.00 32.41 214 PRO B CA 1
ATOM 8190 C C . PRO B 1 214 ? -1.938 -50.863 17.599 1.00 33.72 214 PRO B C 1
ATOM 8191 O O . PRO B 1 214 ? -1.086 -51.090 16.744 1.00 47.11 214 PRO B O 1
ATOM 8195 N N . GLY B 1 215 ? -1.770 -49.988 18.585 1.00 47.38 215 GLY B N 1
ATOM 8196 C CA . GLY B 1 215 ? -0.536 -49.252 18.758 1.00 46.68 215 GLY B CA 1
ATOM 8197 C C . GLY B 1 215 ? -0.422 -48.014 17.894 1.00 33.03 215 GLY B C 1
ATOM 8198 O O . GLY B 1 215 ? 0.536 -47.254 18.029 1.00 37.23 215 GLY B O 1
ATOM 8199 N N . VAL B 1 216 ? -1.400 -47.794 17.019 1.00 33.48 216 VAL B N 1
ATOM 8200 C CA . VAL B 1 216 ? -1.349 -46.657 16.103 1.00 24.48 216 VAL B CA 1
ATOM 8201 C C . VAL B 1 216 ? -2.684 -45.916 16.025 1.00 37.11 216 VAL B C 1
ATOM 8202 O O . VAL B 1 216 ? -2.727 -44.703 16.201 1.00 36.20 216 VAL B O 1
ATOM 8206 N N . VAL B 1 217 ? -3.763 -46.644 15.746 1.00 25.26 217 VAL B N 1
ATOM 8207 C CA . VAL B 1 217 ? -5.093 -46.043 15.646 1.00 29.65 217 VAL B CA 1
ATOM 8208 C C . VAL B 1 217 ? -6.114 -46.743 16.556 1.00 23.40 217 VAL B C 1
ATOM 8209 O O . VAL B 1 217 ? -6.151 -47.966 16.631 1.00 35.16 217 VAL B O 1
ATOM 8213 N N . GLY B 1 218 ? -6.936 -45.952 17.241 1.00 34.29 218 GLY B N 1
ATOM 8214 C CA . GLY B 1 218 ? -7.928 -46.465 18.170 1.00 23.44 218 GLY B CA 1
ATOM 8215 C C . GLY B 1 218 ? -9.172 -47.077 17.550 1.00 34.43 218 GLY B C 1
ATOM 8216 O O . GLY B 1 218 ? -9.227 -47.335 16.347 1.00 30.77 218 GLY B O 1
ATOM 8217 N N . PRO B 1 219 ? -10.204 -47.232 18.372 1.00 30.86 219 PRO B N 1
ATOM 8218 C CA . PRO B 1 219 ? -11.425 -47.952 17.994 1.00 19.18 219 PRO B CA 1
ATOM 8219 C C . PRO B 1 219 ? -12.405 -47.093 17.224 1.00 26.62 219 PRO B C 1
ATOM 8220 O O . PRO B 1 219 ? -13.561 -46.984 17.646 1.00 28.79 219 PRO B O 1
ATOM 8224 N N . ILE B 1 220 ? -11.978 -46.489 16.126 1.00 37.23 220 ILE B N 1
ATOM 8225 C CA . ILE B 1 220 ? -12.893 -45.633 15.387 1.00 35.27 220 ILE B CA 1
ATOM 8226 C C . ILE B 1 220 ? -14.082 -46.433 14.865 1.00 41.77 220 ILE B C 1
ATOM 8227 O O . ILE B 1 220 ? -15.230 -46.037 15.070 1.00 35.58 220 ILE B O 1
ATOM 8232 N N . LYS B 1 221 ? -13.811 -47.574 14.229 1.00 49.42 221 LYS B N 1
ATOM 8233 C CA . LYS B 1 221 ? -14.883 -48.420 13.696 1.00 44.87 221 LYS B CA 1
ATOM 8234 C C . LYS B 1 221 ? -15.874 -48.796 14.796 1.00 29.77 221 LYS B C 1
ATOM 8235 O O . LYS B 1 221 ? -17.083 -48.617 14.654 1.00 41.31 221 LYS B O 1
ATOM 8241 N N . GLN B 1 222 ? -15.351 -49.300 15.904 1.00 38.11 222 GLN B N 1
ATOM 8242 C CA . GLN B 1 222 ? -16.187 -49.635 17.043 1.00 32.39 222 GLN B CA 1
ATOM 8243 C C . GLN B 1 222 ? -17.060 -48.429 17.420 1.00 39.87 222 GLN B C 1
ATOM 8244 O O . GLN B 1 222 ? -18.267 -48.554 17.630 1.00 44.56 222 GLN B O 1
ATOM 8250 N N . ILE B 1 223 ? -16.454 -47.252 17.474 1.00 35.40 223 ILE B N 1
ATOM 8251 C CA . ILE B 1 223 ? -17.193 -46.059 17.860 1.00 34.25 223 ILE B CA 1
ATOM 8252 C C . ILE B 1 223 ? -18.268 -45.690 16.856 1.00 38.52 223 ILE B C 1
ATOM 8253 O O . ILE B 1 223 ? -19.396 -45.358 17.226 1.00 33.15 223 ILE B O 1
ATOM 8258 N N . GLU B 1 224 ? -17.929 -45.757 15.578 1.00 25.78 224 GLU B N 1
ATOM 8259 C CA . GLU B 1 224 ? -18.902 -45.413 14.553 1.00 44.49 224 GLU B CA 1
ATOM 8260 C C . GLU B 1 224 ? -20.094 -46.377 14.538 1.00 59.45 224 GLU B C 1
ATOM 8261 O O . GLU B 1 224 ? -21.241 -45.942 14.465 1.00 47.65 224 GLU B O 1
ATOM 8267 N N . ALA B 1 225 ? -19.823 -47.677 14.635 1.00 47.21 225 ALA B N 1
ATOM 8268 C CA . ALA B 1 225 ? -20.887 -48.684 14.657 1.00 50.48 225 ALA B CA 1
ATOM 8269 C C . ALA B 1 225 ? -21.905 -48.391 15.754 1.00 59.33 225 ALA B C 1
ATOM 8270 O O . ALA B 1 225 ? -23.107 -48.559 15.556 1.00 51.58 225 ALA B O 1
ATOM 8272 N N . LEU B 1 226 ? -21.415 -47.960 16.913 1.00 26.31 226 LEU B N 1
ATOM 8273 C CA . LEU B 1 226 ? -22.281 -47.591 18.032 1.00 28.12 226 LEU B CA 1
ATOM 8274 C C . LEU B 1 226 ? -23.096 -46.344 17.728 1.00 41.47 226 LEU B C 1
ATOM 8275 O O . LEU B 1 226 ? -24.225 -46.200 18.196 1.00 42.47 226 LEU B O 1
ATOM 8280 N N . GLN B 1 227 ? -22.521 -45.433 16.952 1.00 38.95 227 GLN B N 1
ATOM 8281 C CA . GLN B 1 227 ? -23.227 -44.206 16.620 1.00 48.41 227 GLN B CA 1
ATOM 8282 C C . GLN B 1 227 ? -24.382 -44.471 15.665 1.00 36.13 227 GLN B C 1
ATOM 8283 O O . GLN B 1 227 ? -25.386 -43.764 15.691 1.00 40.38 227 GLN B O 1
ATOM 8289 N N . GLN B 1 228 ? -24.237 -45.493 14.830 1.00 48.52 228 GLN B N 1
ATOM 8290 C CA . GLN B 1 228 ? -25.282 -45.866 13.881 1.00 42.29 228 GLN B CA 1
ATOM 8291 C C . GLN B 1 228 ? -26.604 -46.134 14.607 1.00 80.71 228 GLN B C 1
ATOM 8292 O O . GLN B 1 228 ? -27.681 -46.029 14.018 1.00 57.86 228 GLN B O 1
ATOM 8298 N N . LYS B 1 229 ? -26.524 -46.462 15.892 1.00 49.93 229 LYS B N 1
ATOM 8299 C CA . LYS B 1 229 ? -27.733 -46.694 16.675 1.00 44.02 229 LYS B CA 1
ATOM 8300 C C . LYS B 1 229 ? -28.616 -45.451 16.729 1.00 45.72 229 LYS B C 1
ATOM 8301 O O . LYS B 1 229 ? -29.773 -45.531 17.138 1.00 61.64 229 LYS B O 1
ATOM 8307 N N . GLY B 1 230 ? -28.063 -44.303 16.342 1.00 50.01 230 GLY B N 1
ATOM 8308 C CA . GLY B 1 230 ? -28.830 -43.070 16.248 1.00 49.77 230 GLY B CA 1
ATOM 8309 C C . GLY B 1 230 ? -28.928 -42.181 17.473 1.00 58.40 230 GLY B C 1
ATOM 8310 O O . GLY B 1 230 ? -29.751 -41.269 17.514 1.00 52.90 230 GLY B O 1
ATOM 8311 N N . PHE B 1 231 ? -28.096 -42.441 18.473 1.00 48.26 231 PHE B N 1
ATOM 8312 C CA . PHE B 1 231 ? -28.081 -41.627 19.682 1.00 43.77 231 PHE B CA 1
ATOM 8313 C C . PHE B 1 231 ? -26.645 -41.189 19.960 1.00 49.41 231 PHE B C 1
ATOM 8314 O O . PHE B 1 231 ? -25.708 -41.823 19.487 1.00 45.02 231 PHE B O 1
ATOM 8322 N N . PRO B 1 232 ? -26.463 -40.103 20.706 1.00 47.64 232 PRO B N 1
ATOM 8323 C CA . PRO B 1 232 ? -25.118 -39.653 21.074 1.00 35.63 232 PRO B CA 1
ATOM 8324 C C . PRO B 1 232 ? -24.473 -40.665 22.014 1.00 41.86 232 PRO B C 1
ATOM 8325 O O . PRO B 1 232 ? -25.177 -41.373 22.732 1.00 37.26 232 PRO B O 1
ATOM 8329 N N . LEU B 1 233 ? -23.150 -40.748 21.996 1.00 31.27 233 LEU B N 1
ATOM 8330 C CA . LEU B 1 233 ? -22.454 -41.658 22.885 1.00 39.97 233 LEU B CA 1
ATOM 8331 C C . LEU B 1 233 ? -22.112 -40.962 24.185 1.00 32.83 233 LEU B C 1
ATOM 8332 O O . LEU B 1 233 ? -22.069 -39.737 24.250 1.00 48.59 233 LEU B O 1
ATOM 8337 N N . ALA B 1 234 ? -21.853 -41.762 25.214 1.00 38.10 234 ALA B N 1
ATOM 8338 C CA . ALA B 1 234 ? -21.414 -41.257 26.506 1.00 30.64 234 ALA B CA 1
ATOM 8339 C C . ALA B 1 234 ? -20.177 -42.038 26.918 1.00 34.49 234 ALA B C 1
ATOM 8340 O O . ALA B 1 234 ? -20.172 -43.263 26.838 1.00 42.38 234 ALA B O 1
ATOM 8342 N N . TYR B 1 235 ? -19.119 -41.346 27.332 1.00 28.61 235 TYR B N 1
ATOM 8343 C CA . TYR B 1 235 ? -17.941 -42.063 27.803 1.00 47.47 235 TYR B CA 1
ATOM 8344 C C . TYR B 1 235 ? -18.248 -42.593 29.196 1.00 35.21 235 TYR B C 1
ATOM 8345 O O . TYR B 1 235 ? -18.676 -41.839 30.069 1.00 37.01 235 TYR B O 1
ATOM 8354 N N . VAL B 1 236 ? -18.033 -43.890 29.399 1.00 26.08 236 VAL B N 1
ATOM 8355 C CA . VAL B 1 236 ? -18.396 -44.527 30.659 1.00 23.08 236 VAL B CA 1
ATOM 8356 C C . VAL B 1 236 ? -17.284 -45.428 31.181 1.00 20.99 236 VAL B C 1
ATOM 8357 O O . VAL B 1 236 ? -16.765 -46.267 30.451 1.00 30.53 236 VAL B O 1
ATOM 8361 N N . GLY B 1 237 ? -16.920 -45.252 32.449 1.00 36.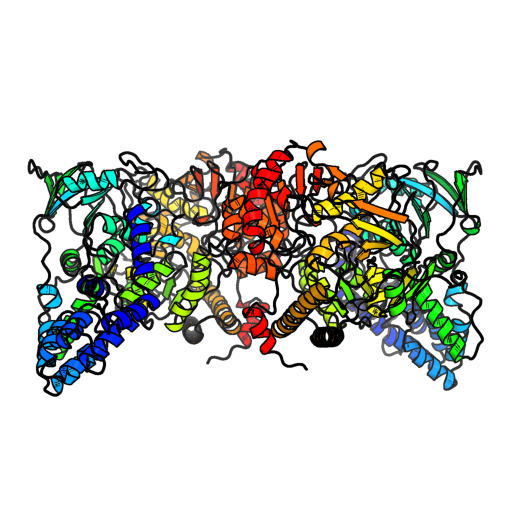27 237 GLY B N 1
ATOM 8362 C CA . GLY B 1 237 ? -15.872 -46.060 33.042 1.00 22.68 237 GLY B CA 1
ATOM 8363 C C . GLY B 1 237 ? -15.948 -46.134 34.551 1.00 34.13 237 GLY B C 1
ATOM 8364 O O . GLY B 1 237 ? -16.625 -45.326 35.182 1.00 26.32 237 GLY B O 1
ATOM 8365 N N . ASP B 1 238 ? -15.240 -47.096 35.135 1.00 17.87 238 ASP B N 1
ATOM 8366 C CA . ASP B 1 238 ? -15.241 -47.260 36.588 1.00 26.78 238 ASP B CA 1
ATOM 8367 C C . ASP B 1 238 ? -14.478 -46.126 37.256 1.00 33.80 238 ASP B C 1
ATOM 8368 O O . ASP B 1 238 ? -14.982 -45.477 38.164 1.00 27.11 238 ASP B O 1
ATOM 8373 N N . VAL B 1 239 ? -13.250 -45.901 36.810 1.00 37.71 239 VAL B N 1
ATOM 8374 C CA . VAL B 1 239 ? -12.467 -44.776 37.301 1.00 15.68 239 VAL B CA 1
ATOM 8375 C C . VAL B 1 239 ? -11.998 -44.018 36.073 1.00 42.28 239 VAL B C 1
ATOM 8376 O O . VAL B 1 239 ? -11.415 -44.601 35.155 1.00 19.08 239 VAL B O 1
ATOM 8380 N N . VAL B 1 240 ? -12.282 -42.722 36.042 1.00 28.85 240 VAL B N 1
ATOM 8381 C CA . VAL B 1 240 ? -12.019 -41.932 34.848 1.00 36.02 240 VAL B CA 1
ATOM 8382 C C . VAL B 1 240 ? -11.221 -40.668 35.077 1.00 22.33 240 VAL B C 1
ATOM 8383 O O . VAL B 1 240 ? -11.510 -39.897 35.995 1.00 24.57 240 VAL B O 1
ATOM 8387 N N . GLY B 1 241 ? -10.202 -40.482 34.239 1.00 30.64 241 GLY B N 1
ATOM 8388 C CA . GLY B 1 241 ? -9.433 -39.254 34.200 1.00 25.32 241 GLY B CA 1
ATOM 8389 C C . GLY B 1 241 ? -8.269 -39.080 35.147 1.00 25.07 241 GLY B C 1
ATOM 8390 O O . GLY B 1 241 ? -7.817 -37.951 35.390 1.00 21.76 241 GLY B O 1
ATOM 8391 N N . THR B 1 242 ? -7.758 -40.178 35.681 1.00 15.56 242 THR B N 1
ATOM 8392 C CA . THR B 1 242 ? -6.632 -40.075 36.600 1.00 24.06 242 THR B CA 1
ATOM 8393 C C . THR B 1 242 ? -5.350 -39.766 35.847 1.00 26.91 242 THR B C 1
ATOM 8394 O O . THR B 1 242 ? -5.243 -39.980 34.632 1.00 31.20 242 THR B O 1
ATOM 8398 N N . GLY B 1 243 ? -4.373 -39.271 36.587 1.00 24.51 243 GLY B N 1
ATOM 8399 C CA . GLY B 1 243 ? -3.063 -39.015 36.032 1.00 29.80 243 GLY B CA 1
ATOM 8400 C C . GLY B 1 243 ? -2.883 -37.603 35.537 1.00 37.97 243 GLY B C 1
ATOM 8401 O O . GLY B 1 243 ? -3.297 -36.648 36.191 1.00 26.28 243 GLY B O 1
ATOM 8402 N N . SER B 1 244 ? -2.267 -37.493 34.365 1.00 22.29 244 SER B N 1
ATOM 8403 C CA . SER B 1 244 ? -1.934 -36.219 33.744 1.00 25.55 244 SER B CA 1
ATOM 8404 C C . SER B 1 244 ? -3.123 -35.315 33.513 1.00 30.39 244 SER B C 1
ATOM 8405 O O . SER B 1 244 ? -4.245 -35.766 33.281 1.00 24.07 244 SER B O 1
ATOM 8408 N N . SER B 1 245 ? -2.846 -34.024 33.560 1.00 21.49 245 SER B N 1
ATOM 8409 C CA . SER B 1 245 ? -3.847 -33.004 33.326 1.00 21.04 245 SER B CA 1
ATOM 8410 C C . SER B 1 245 ? -4.065 -32.766 31.836 1.00 24.14 245 SER B C 1
ATOM 8411 O O . SER B 1 245 ? -4.989 -32.065 31.465 1.00 17.51 245 SER B O 1
ATOM 8414 N N . ARG B 1 246 ? -3.208 -33.332 30.986 1.00 19.20 246 ARG B N 1
ATOM 8415 C CA . ARG B 1 246 ? -3.276 -33.073 29.542 1.00 24.88 246 ARG B CA 1
ATOM 8416 C C . ARG B 1 246 ? -4.704 -32.924 28.971 1.00 21.47 246 ARG B C 1
ATOM 8417 O O . ARG B 1 246 ? -5.457 -33.894 28.899 1.00 18.94 246 ARG B O 1
ATOM 8425 N N . LYS B 1 247 ? -5.045 -31.715 28.526 1.00 20.88 247 LYS B N 1
ATOM 8426 C CA . LYS B 1 247 ? -6.376 -31.424 27.988 1.00 27.75 247 LYS B CA 1
ATOM 8427 C C . LYS B 1 247 ? -6.683 -32.237 26.741 1.00 27.25 247 LYS B C 1
ATOM 8428 O O . LYS B 1 247 ? -7.845 -32.419 26.377 1.00 23.57 247 LYS B O 1
ATOM 8434 N N . SER B 1 248 ? -5.634 -32.725 26.089 1.00 19.40 248 SER B N 1
ATOM 8435 C CA . SER B 1 248 ? -5.791 -33.501 24.864 1.00 14.01 248 SER B CA 1
ATOM 8436 C C . SER B 1 248 ? -6.663 -34.738 25.078 1.00 34.74 248 SER B C 1
ATOM 8437 O O . SER B 1 248 ? -7.392 -35.145 24.179 1.00 20.43 248 SER B O 1
ATOM 8440 N N . ALA B 1 249 ? -6.586 -35.333 26.266 1.00 14.72 249 ALA B N 1
ATOM 8441 C CA . ALA B 1 249 ? -7.455 -36.455 26.603 1.00 30.09 249 ALA B CA 1
ATOM 8442 C C . ALA B 1 249 ? -8.924 -36.053 26.434 1.00 17.46 249 ALA B C 1
ATOM 8443 O O . ALA B 1 249 ? -9.701 -36.774 25.824 1.00 20.77 249 ALA B O 1
ATOM 8445 N N . THR B 1 250 ? -9.300 -34.891 26.964 1.00 19.99 250 THR B N 1
ATOM 8446 C CA . THR B 1 250 ? -10.673 -34.417 26.835 1.00 25.68 250 THR B CA 1
ATOM 8447 C C . THR B 1 250 ? -10.993 -34.037 25.383 1.00 30.77 250 THR B C 1
ATOM 8448 O O . THR B 1 250 ? -12.061 -34.371 24.868 1.00 26.28 250 THR B O 1
ATOM 8452 N N . ASN B 1 251 ? -10.064 -33.347 24.727 1.00 20.98 251 ASN B N 1
ATOM 8453 C CA . ASN B 1 251 ? -10.234 -32.966 23.326 1.00 20.09 251 ASN B CA 1
ATOM 8454 C C . ASN B 1 251 ? -10.620 -34.147 22.443 1.00 24.63 251 ASN B C 1
ATOM 8455 O O . ASN B 1 251 ? -11.545 -34.058 21.638 1.00 34.66 251 ASN B O 1
ATOM 8460 N N . SER B 1 252 ? -9.894 -35.249 22.590 1.00 16.82 252 SER B N 1
ATOM 8461 C CA . SER B 1 252 ? -10.139 -36.442 21.779 1.00 15.35 252 SER B CA 1
ATOM 8462 C C . SER B 1 252 ? -11.502 -37.097 22.011 1.00 20.62 252 SER B C 1
ATOM 8463 O O . SER B 1 252 ? -12.181 -37.479 21.057 1.00 32.19 252 SER B O 1
ATOM 8466 N N . VAL B 1 253 ? -11.917 -37.247 23.261 1.00 16.58 253 VAL B N 1
ATOM 8467 C CA . VAL B 1 253 ? -13.217 -37.869 23.471 1.00 37.12 253 VAL B CA 1
ATOM 8468 C C . VAL B 1 253 ? -14.327 -36.964 22.961 1.00 27.46 253 VAL B C 1
ATOM 8469 O O . VAL B 1 253 ? -15.299 -37.437 22.380 1.00 26.90 253 VAL B O 1
ATOM 8473 N N . LEU B 1 254 ? -14.162 -35.657 23.123 1.00 20.39 254 LEU B N 1
ATOM 8474 C CA . LEU B 1 254 ? -15.188 -34.745 22.655 1.00 21.59 254 LEU B CA 1
ATOM 8475 C C . LEU B 1 254 ? -15.170 -34.692 21.138 1.00 29.86 254 LEU B C 1
ATOM 8476 O O . LEU B 1 254 ? -16.187 -34.424 20.520 1.00 23.74 254 LEU B O 1
ATOM 8481 N N . TRP B 1 255 ? -14.014 -34.953 20.536 1.00 20.31 255 TRP B N 1
ATOM 8482 C CA . TRP B 1 255 ? -13.931 -34.932 19.089 1.00 33.82 255 TRP B CA 1
ATOM 8483 C C . TRP B 1 255 ? -14.851 -36.007 18.528 1.00 27.73 255 TRP B C 1
ATOM 8484 O O . TRP B 1 255 ? -15.501 -35.804 17.511 1.00 28.42 255 TRP B O 1
ATOM 8495 N N . PHE B 1 256 ? -14.918 -37.143 19.210 1.00 32.26 256 PHE B N 1
ATOM 8496 C CA . PHE B 1 256 ? -15.767 -38.245 18.775 1.00 26.29 256 PHE B CA 1
ATOM 8497 C C . PHE B 1 256 ? -17.189 -38.187 19.351 1.00 45.94 256 PHE B C 1
ATOM 8498 O O . PHE B 1 256 ? -18.145 -38.587 18.704 1.00 26.21 256 PHE B O 1
ATOM 8506 N N . MET B 1 257 ? -17.338 -37.676 20.561 1.00 32.06 257 MET B N 1
ATOM 8507 C CA . MET B 1 257 ? -18.634 -37.737 21.218 1.00 38.50 257 MET B CA 1
ATOM 8508 C C . MET B 1 257 ? -19.341 -36.404 21.430 1.00 45.69 257 MET B C 1
ATOM 8509 O O . MET B 1 257 ? -20.471 -36.375 21.907 1.00 37.55 257 MET B O 1
ATOM 8514 N N . GLY B 1 258 ? -18.687 -35.303 21.083 1.00 35.40 258 GLY B N 1
ATOM 8515 C CA . GLY B 1 258 ? -19.280 -33.994 21.300 1.00 24.99 258 GLY B CA 1
ATOM 8516 C C . GLY B 1 258 ? -19.922 -33.363 20.079 1.00 38.53 258 GLY B C 1
ATOM 8517 O O . GLY B 1 258 ? -20.187 -34.028 19.079 1.00 29.53 258 GLY B O 1
ATOM 8518 N N . ASP B 1 259 ? -20.169 -32.062 20.166 1.00 28.09 259 ASP B N 1
ATOM 8519 C CA . ASP B 1 259 ? -20.809 -31.332 19.085 1.00 32.38 259 ASP B CA 1
ATOM 8520 C C . ASP B 1 259 ? -19.905 -30.271 18.478 1.00 22.97 259 ASP B C 1
ATOM 8521 O O . ASP B 1 259 ? -19.042 -29.708 19.158 1.00 33.53 259 ASP B O 1
ATOM 8526 N N . ASP B 1 260 ? -20.127 -29.987 17.198 1.00 31.78 260 ASP B N 1
ATOM 8527 C CA . ASP B 1 260 ? -19.422 -28.917 16.511 1.00 45.05 260 ASP B CA 1
ATOM 8528 C C . ASP B 1 260 ? -19.702 -27.594 17.193 1.00 43.32 260 ASP B C 1
ATOM 8529 O O . ASP B 1 260 ? -20.748 -27.412 17.809 1.00 27.71 260 ASP B O 1
ATOM 8534 N N . ILE B 1 261 ? -18.759 -26.670 17.080 1.00 30.10 261 ILE B N 1
ATOM 8535 C CA . ILE B 1 261 ? -18.957 -25.317 17.566 1.00 38.90 261 ILE B CA 1
ATOM 8536 C C . ILE B 1 261 ? -18.973 -24.425 16.327 1.00 21.87 261 ILE B C 1
ATOM 8537 O O . ILE B 1 261 ? -17.994 -24.362 15.586 1.00 41.09 261 ILE B O 1
ATOM 8542 N N . PRO B 1 262 ? -20.088 -23.739 16.105 1.00 48.60 262 PRO B N 1
ATOM 8543 C CA . PRO B 1 262 ? -20.279 -22.959 14.877 1.00 29.77 262 PRO B CA 1
ATOM 8544 C C . PRO B 1 262 ? -19.134 -22.005 14.567 1.00 30.80 262 PRO B C 1
ATOM 8545 O O . PRO B 1 262 ? -18.780 -21.191 15.416 1.00 21.11 262 PRO B O 1
ATOM 8549 N N . HIS B 1 263 ? -18.568 -22.124 13.366 1.00 18.43 263 HIS B N 1
ATOM 8550 C CA . HIS B 1 263 ? -17.544 -21.201 12.877 1.00 25.26 263 HIS B CA 1
ATOM 8551 C C . HIS B 1 263 ? -16.202 -21.367 13.566 1.00 30.17 263 HIS B C 1
ATOM 8552 O O . HIS B 1 263 ? -15.312 -20.531 13.410 1.00 47.37 263 HIS B O 1
ATOM 8559 N N . VAL B 1 264 ? -16.062 -22.436 14.341 1.00 28.44 264 VAL B N 1
ATOM 8560 C CA . VAL B 1 264 ? -14.802 -22.725 15.009 1.00 30.01 264 VAL B CA 1
ATOM 8561 C C . VAL B 1 264 ? -14.328 -24.091 14.525 1.00 36.10 264 VAL B C 1
ATOM 8562 O O . VAL B 1 264 ? -14.885 -25.119 14.881 1.00 32.54 264 VAL B O 1
ATOM 8566 N N . PRO B 1 265 ? -13.279 -24.092 13.717 1.00 27.54 265 PRO B N 1
ATOM 8567 C CA . PRO B 1 265 ? -12.795 -25.317 13.070 1.00 25.89 265 PRO B CA 1
ATOM 8568 C C . PRO B 1 265 ? -12.021 -26.251 13.979 1.00 31.85 265 PRO B C 1
ATOM 8569 O O . PRO B 1 265 ? -11.213 -25.793 14.774 1.00 19.32 265 PRO B O 1
ATOM 8573 N N . ASN B 1 266 ? -12.266 -27.548 13.834 1.00 22.86 266 ASN B N 1
ATOM 8574 C CA . ASN B 1 266 ? -11.493 -28.588 14.511 1.00 33.61 266 ASN B CA 1
ATOM 8575 C C . ASN B 1 266 ? -11.484 -28.614 16.028 1.00 27.22 266 ASN B C 1
ATOM 8576 O O . ASN B 1 266 ? -10.513 -29.055 16.625 1.00 28.15 266 ASN B O 1
ATOM 8581 N N . LYS B 1 267 ? -12.557 -28.137 16.645 1.00 28.33 267 LYS B N 1
ATOM 8582 C CA . LYS B 1 267 ? -12.699 -28.220 18.093 1.00 23.09 267 LYS B CA 1
ATOM 8583 C C . LYS B 1 267 ? -14.151 -28.531 18.409 1.00 24.57 267 LYS B C 1
ATOM 8584 O O . LYS B 1 267 ? -15.055 -27.920 17.864 1.00 22.75 267 LYS B O 1
ATOM 8590 N N . ARG B 1 268 ? -14.381 -29.474 19.305 1.00 26.00 268 ARG B N 1
ATOM 8591 C CA . ARG B 1 268 ? -15.743 -29.876 19.589 1.00 23.02 268 ARG B CA 1
ATOM 8592 C C . ARG B 1 268 ? -16.056 -29.589 21.050 1.00 17.89 268 ARG B C 1
ATOM 8593 O O . ARG B 1 268 ? -15.149 -29.472 21.867 1.00 28.21 268 ARG B O 1
ATOM 8601 N N . GLY B 1 269 ? -17.335 -29.451 21.377 1.00 40.38 269 GLY B N 1
ATOM 8602 C CA . GLY B 1 269 ? -17.746 -29.232 22.757 1.00 17.06 269 GLY B CA 1
ATOM 8603 C C . GLY B 1 269 ? -18.859 -30.193 23.156 1.00 22.40 269 GLY B C 1
ATOM 8604 O O . GLY B 1 269 ? -19.195 -31.105 22.401 1.00 33.13 269 GLY B O 1
ATOM 8605 N N . GLY B 1 270 ? -19.434 -29.992 24.336 1.00 40.40 270 GLY B N 1
ATOM 8606 C CA . GLY B 1 270 ? -20.528 -30.828 24.798 1.00 36.06 270 GLY B CA 1
ATOM 8607 C C . GLY B 1 270 ? -20.129 -32.227 25.253 1.00 33.90 270 GLY B C 1
ATOM 8608 O O . GLY B 1 270 ? -19.025 -32.434 25.742 1.00 37.52 270 GLY B O 1
ATOM 8609 N N . GLY B 1 271 ? -21.044 -33.181 25.085 1.00 24.75 271 GLY B N 1
ATOM 8610 C CA . GLY B 1 271 ? -20.836 -34.567 25.475 1.00 29.05 271 GLY B CA 1
ATOM 8611 C C . GLY B 1 271 ? -21.176 -34.864 26.926 1.00 22.06 271 GLY B C 1
ATOM 8612 O O . GLY B 1 271 ? -21.425 -33.953 27.736 1.00 24.20 271 GLY B O 1
ATOM 8613 N N . LEU B 1 272 ? -21.217 -36.145 27.270 1.00 48.02 272 LEU B N 1
ATOM 8614 C CA . LEU B 1 272 ? -21.397 -36.495 28.673 1.00 19.88 272 LEU B CA 1
ATOM 8615 C C . LEU B 1 272 ? -20.514 -37.639 29.107 1.00 21.52 272 LEU B C 1
ATOM 8616 O O . LEU B 1 272 ? -20.201 -38.542 28.328 1.00 26.87 272 LEU B O 1
ATOM 8621 N N . CYS B 1 273 ? -20.106 -37.591 30.364 1.00 21.40 273 CYS B N 1
ATOM 8622 C CA . CYS B 1 273 ? -19.129 -38.541 30.863 1.00 25.00 273 CYS B CA 1
ATOM 8623 C C . CYS B 1 273 ? -19.586 -39.089 32.199 1.00 36.78 273 CYS B C 1
ATOM 8624 O O . CYS B 1 273 ? -19.843 -38.319 33.129 1.00 29.35 273 CYS B O 1
ATOM 8627 N N . LEU B 1 274 ? -19.697 -40.413 32.292 1.00 27.42 274 LEU B N 1
ATOM 8628 C CA . LEU B 1 274 ? -20.131 -41.063 33.531 1.00 28.17 274 LEU B CA 1
ATOM 8629 C C . LEU B 1 274 ? -19.018 -41.929 34.104 1.00 38.50 274 LEU B C 1
ATOM 8630 O O . LEU B 1 274 ? -18.403 -42.714 33.384 1.00 36.14 274 LEU B O 1
ATOM 8635 N N . GLY B 1 275 ? -18.764 -41.786 35.400 1.00 40.99 275 GLY B N 1
ATOM 8636 C CA . GLY B 1 275 ? -17.721 -42.549 36.056 1.00 33.37 275 GLY B CA 1
ATOM 8637 C C . GLY B 1 275 ? -18.036 -42.866 37.502 1.00 54.17 275 GLY B C 1
ATOM 8638 O O . GLY B 1 275 ? -18.632 -42.056 38.214 1.00 22.36 275 GLY B O 1
ATOM 8639 N N . GLY B 1 276 ? -17.640 -44.054 37.945 1.00 26.41 276 GLY B N 1
ATOM 8640 C CA . GLY B 1 276 ? -17.884 -44.442 39.317 1.00 34.12 276 GLY B CA 1
ATOM 8641 C C . GLY B 1 276 ? -17.179 -43.420 40.176 1.00 31.71 276 GLY B C 1
ATOM 8642 O O . GLY B 1 276 ? -17.671 -42.995 41.220 1.00 43.60 276 GLY B O 1
ATOM 8643 N N . LYS B 1 277 ? -16.004 -43.031 39.707 1.00 34.75 277 LYS B N 1
ATOM 8644 C CA . LYS B 1 277 ? -15.209 -42.010 40.350 1.00 35.65 277 LYS B CA 1
ATOM 8645 C C . LYS B 1 277 ? -14.567 -41.209 39.213 1.00 48.47 277 LYS B C 1
ATOM 8646 O O . LYS B 1 277 ? -14.128 -41.795 38.227 1.00 41.18 277 LYS B O 1
ATOM 8652 N N . ILE B 1 278 ? -14.560 -39.880 39.312 1.00 32.00 278 ILE B N 1
ATOM 8653 C CA . ILE B 1 278 ? -13.914 -39.044 38.291 1.00 39.84 278 ILE B CA 1
ATOM 8654 C C . ILE B 1 278 ? -12.872 -38.138 38.928 1.00 26.71 278 ILE B C 1
ATOM 8655 O O . ILE B 1 278 ? -13.189 -37.351 39.809 1.00 33.17 278 ILE B O 1
ATOM 8660 N N . ALA B 1 279 ? -11.629 -38.246 38.475 1.00 27.68 279 ALA B N 1
ATOM 8661 C CA . ALA B 1 279 ? -10.540 -37.452 39.038 1.00 22.22 279 ALA B CA 1
ATOM 8662 C C . ALA B 1 279 ? -10.831 -35.954 38.908 1.00 17.03 279 ALA B C 1
ATOM 8663 O O . ALA B 1 279 ? -11.334 -35.494 37.889 1.00 29.83 279 ALA B O 1
ATOM 8665 N N . PRO B 1 280 ? -10.462 -35.190 39.923 1.00 22.01 280 PRO B N 1
ATOM 8666 C CA . PRO B 1 280 ? -10.850 -33.775 40.010 1.00 20.98 280 PRO B CA 1
ATOM 8667 C C . PRO B 1 280 ? -10.348 -32.913 38.850 1.00 29.05 280 PRO B C 1
ATOM 8668 O O . PRO B 1 280 ? -11.093 -32.052 38.384 1.00 33.47 280 PRO B O 1
ATOM 8672 N N . ILE B 1 281 ? -9.114 -33.114 38.396 1.00 30.65 281 ILE B N 1
ATOM 8673 C CA . ILE B 1 281 ? -8.619 -32.300 37.290 1.00 21.03 281 ILE B CA 1
ATOM 8674 C C . ILE B 1 281 ? -9.432 -32.557 36.019 1.00 30.48 281 ILE B C 1
ATOM 8675 O O . ILE B 1 281 ? -9.832 -31.626 35.330 1.00 24.02 281 ILE B O 1
ATOM 8680 N N . PHE B 1 282 ? -9.683 -33.829 35.735 1.00 20.32 282 PHE B N 1
ATOM 8681 C CA . PHE B 1 282 ? -10.457 -34.241 34.573 1.00 23.81 282 PHE B CA 1
ATOM 8682 C C . PHE B 1 282 ? -11.898 -33.745 34.649 1.00 33.58 282 PHE B C 1
ATOM 8683 O O . PHE B 1 282 ? -12.485 -33.370 33.643 1.00 25.64 282 PHE B O 1
ATOM 8691 N N . PHE B 1 283 ? -12.470 -33.747 35.845 1.00 21.43 283 PHE B N 1
ATOM 8692 C CA . PHE B 1 283 ? -13.836 -33.289 36.021 1.00 18.36 283 PHE B CA 1
ATOM 8693 C C . PHE B 1 283 ? -13.952 -31.828 35.579 1.00 30.74 283 PHE B C 1
ATOM 8694 O O . PHE B 1 283 ? -14.834 -31.461 34.803 1.00 21.27 283 PHE B O 1
ATOM 8702 N N . ASN B 1 284 ? -13.041 -30.999 36.072 1.00 20.49 284 ASN B N 1
ATOM 8703 C CA . ASN B 1 284 ? -13.032 -29.584 35.722 1.00 14.27 284 ASN B CA 1
ATOM 8704 C C . ASN B 1 284 ? -12.845 -29.380 34.233 1.00 25.43 284 ASN B C 1
ATOM 8705 O O . ASN B 1 284 ? -13.599 -28.655 33.587 1.00 27.33 284 ASN B O 1
ATOM 8710 N N . THR B 1 285 ? -11.823 -30.021 33.690 1.00 22.52 285 THR B N 1
ATOM 8711 C CA . THR B 1 285 ? -11.531 -29.891 32.273 1.00 27.98 285 THR B CA 1
ATOM 8712 C C . THR B 1 285 ? -12.779 -30.172 31.441 1.00 22.10 285 THR B C 1
ATOM 8713 O O . THR B 1 285 ? -13.079 -29.456 30.486 1.00 31.10 285 THR B O 1
ATOM 8717 N N . MET B 1 286 ? -13.504 -31.220 31.815 1.00 29.00 286 MET B N 1
ATOM 8718 C CA . MET B 1 286 ? -14.718 -31.600 31.108 1.00 13.58 286 MET B CA 1
ATOM 8719 C C . MET B 1 286 ? -15.775 -30.511 31.210 1.00 32.54 286 MET B C 1
ATOM 8720 O O . MET B 1 286 ? -16.393 -30.134 30.213 1.00 23.28 286 MET B O 1
ATOM 8725 N N . GLU B 1 287 ? -15.976 -29.991 32.415 1.00 22.87 287 GLU B N 1
ATOM 8726 C CA . GLU B 1 287 ? -16.995 -28.970 32.605 1.00 24.76 287 GLU B CA 1
ATOM 8727 C C . GLU B 1 287 ? -16.594 -27.645 31.959 1.00 30.94 287 GLU B C 1
ATOM 8728 O O . GLU B 1 287 ? -17.442 -26.885 31.502 1.00 30.16 287 GLU B O 1
ATOM 8734 N N . ASP B 1 288 ? -15.298 -27.376 31.906 1.00 20.28 288 ASP B N 1
ATOM 8735 C CA . ASP B 1 288 ? -14.825 -26.155 31.283 1.00 20.69 288 ASP B CA 1
ATOM 8736 C C . ASP B 1 288 ? -15.035 -26.209 29.774 1.00 17.12 288 ASP B C 1
ATOM 8737 O O . ASP B 1 288 ? -15.079 -25.182 29.107 1.00 29.28 288 ASP B O 1
ATOM 8742 N N . ALA B 1 289 ? -15.205 -27.417 29.252 1.00 19.42 289 ALA B N 1
ATOM 8743 C CA . ALA B 1 289 ? -15.348 -27.632 27.816 1.00 23.16 289 ALA B CA 1
ATOM 8744 C C . ALA B 1 289 ? -16.803 -27.805 27.352 1.00 20.67 289 ALA B C 1
ATOM 8745 O O . ALA B 1 289 ? -17.056 -27.986 26.167 1.00 32.21 289 ALA B O 1
ATOM 8747 N N . GLY B 1 290 ? -17.752 -27.767 28.285 1.00 22.99 290 GLY B N 1
ATOM 8748 C CA . GLY B 1 290 ? -19.160 -27.861 27.934 1.00 23.27 290 GLY B CA 1
ATOM 8749 C C . GLY B 1 290 ? -19.783 -29.237 28.102 1.00 19.99 290 GLY B C 1
ATOM 8750 O O . GLY B 1 290 ? -20.954 -29.443 27.798 1.00 43.64 290 GLY B O 1
ATOM 8751 N N . ALA B 1 291 ? -18.994 -30.186 28.578 1.00 25.67 291 ALA B N 1
ATOM 8752 C CA . ALA B 1 291 ? -19.478 -31.533 28.785 1.00 39.44 291 ALA B CA 1
ATOM 8753 C C . ALA B 1 291 ? -20.124 -31.631 30.154 1.00 27.22 291 ALA B C 1
ATOM 8754 O O . ALA B 1 291 ? -19.893 -30.784 31.018 1.00 34.63 291 ALA B O 1
ATOM 8756 N N . LEU B 1 292 ? -20.930 -32.672 30.341 1.00 32.64 292 LEU B N 1
ATOM 8757 C CA . LEU B 1 292 ? -21.595 -32.936 31.612 1.00 28.39 292 LEU B CA 1
ATOM 8758 C C . LEU B 1 292 ? -20.966 -34.183 32.226 1.00 24.99 292 LEU B C 1
ATOM 8759 O O . LEU B 1 292 ? -21.224 -35.300 31.773 1.00 26.79 292 LEU B O 1
ATOM 8764 N N . PRO B 1 293 ? -20.125 -33.995 33.236 1.00 29.03 293 PRO B N 1
ATOM 8765 C CA . PRO B 1 293 ? -19.459 -35.110 33.911 1.00 33.72 293 PRO B CA 1
ATOM 8766 C C . PRO B 1 293 ? -20.269 -35.495 35.132 1.00 30.10 293 PRO B C 1
ATOM 8767 O O . PRO B 1 293 ? -20.637 -34.617 35.912 1.00 30.47 293 PRO B O 1
ATOM 8771 N N . ILE B 1 294 ? -20.540 -36.781 35.308 1.00 34.67 294 ILE B N 1
ATOM 8772 C CA . ILE B 1 294 ? -21.355 -37.219 36.437 1.00 26.45 294 ILE B CA 1
ATOM 8773 C C . ILE B 1 294 ? -20.776 -38.439 37.129 1.00 34.51 294 ILE B C 1
ATOM 8774 O O . ILE B 1 294 ? -20.591 -39.477 36.501 1.00 26.40 294 ILE B O 1
ATOM 8779 N N . GLU B 1 295 ? -20.492 -38.308 38.422 1.00 30.93 295 GLU B N 1
ATOM 8780 C CA . GLU B 1 295 ? -20.073 -39.444 39.227 1.00 26.64 295 GLU B CA 1
ATOM 8781 C C . GLU B 1 295 ? -21.329 -40.216 39.592 1.00 51.38 295 GLU B C 1
ATOM 8782 O O . GLU B 1 295 ? -22.234 -39.677 40.229 1.00 37.90 295 GLU B O 1
ATOM 8788 N N . VAL B 1 296 ? -21.381 -41.476 39.179 1.00 33.66 296 VAL B N 1
ATOM 8789 C CA . VAL B 1 296 ? -22.538 -42.322 39.420 1.00 34.85 296 VAL B CA 1
ATOM 8790 C C . VAL B 1 296 ? -22.108 -43.781 39.377 1.00 47.98 296 VAL B C 1
ATOM 8791 O O . VAL B 1 296 ? -21.062 -44.105 38.822 1.00 34.07 296 VAL B O 1
ATOM 8795 N N . ASP B 1 297 ? -22.902 -44.664 39.970 1.00 39.39 297 ASP B N 1
ATOM 8796 C CA . ASP B 1 297 ? -22.580 -46.077 39.921 1.00 32.23 297 ASP B CA 1
ATOM 8797 C C . ASP B 1 297 ? -22.747 -46.546 38.486 1.00 39.02 297 ASP B C 1
ATOM 8798 O O . ASP B 1 297 ? -23.781 -46.312 37.869 1.00 33.66 297 ASP B O 1
ATOM 8803 N N . VAL B 1 298 ? -21.736 -47.220 37.952 1.00 31.45 298 VAL B N 1
ATOM 8804 C CA . VAL B 1 298 ? -21.783 -47.630 36.551 1.00 25.68 298 VAL B CA 1
ATOM 8805 C C . VAL B 1 298 ? -21.738 -49.145 36.348 1.00 33.44 298 VAL B C 1
ATOM 8806 O O . VAL B 1 298 ? -21.615 -49.636 35.211 1.00 31.10 298 VAL B O 1
ATOM 8810 N N . SER B 1 299 ? -21.854 -49.886 37.444 1.00 35.17 299 SER B N 1
ATOM 8811 C CA . SER B 1 299 ? -21.761 -51.342 37.372 1.00 50.19 299 SER B CA 1
ATOM 8812 C C . SER B 1 299 ? -22.847 -51.981 36.509 1.00 36.26 299 SER B C 1
ATOM 8813 O O . SER B 1 299 ? -22.623 -53.044 35.939 1.00 43.59 299 SER B O 1
ATOM 8816 N N . ASN B 1 300 ? -24.007 -51.329 36.395 1.00 33.62 300 ASN B N 1
ATOM 8817 C CA . ASN B 1 300 ? -25.093 -51.863 35.569 1.00 42.62 300 ASN B CA 1
ATOM 8818 C C . ASN B 1 300 ? -25.155 -51.242 34.183 1.00 54.63 300 ASN B C 1
ATOM 8819 O O . ASN B 1 300 ? -26.177 -51.321 33.501 1.00 44.62 300 ASN B O 1
ATOM 8824 N N . LEU B 1 301 ? -24.064 -50.610 33.774 1.00 47.89 301 LEU B N 1
ATOM 8825 C CA . LEU B 1 301 ? -24.006 -49.995 32.458 1.00 37.42 301 LEU B CA 1
ATOM 8826 C C . LEU B 1 301 ? -22.989 -50.744 31.611 1.00 32.72 301 LEU B C 1
ATOM 8827 O O . LEU B 1 301 ? -21.809 -50.813 31.953 1.00 51.68 301 LEU B O 1
ATOM 8832 N N . ASN B 1 302 ? -23.453 -51.321 30.510 1.00 40.02 302 ASN B N 1
ATOM 8833 C CA . ASN B 1 302 ? -22.573 -52.089 29.645 1.00 33.31 302 ASN B CA 1
ATOM 8834 C C . ASN B 1 302 ? -22.468 -51.497 28.249 1.00 30.32 302 ASN B C 1
ATOM 8835 O O . ASN B 1 302 ? -23.328 -50.732 27.820 1.00 37.52 302 ASN B O 1
ATOM 8840 N N . MET B 1 303 ? -21.402 -51.869 27.554 1.00 35.39 303 MET B N 1
ATOM 8841 C CA . MET B 1 303 ? -21.134 -51.422 26.196 1.00 32.91 303 MET B CA 1
ATOM 8842 C C . MET B 1 303 ? -22.338 -51.678 25.297 1.00 34.09 303 MET B C 1
ATOM 8843 O O . MET B 1 303 ? -22.803 -52.807 25.176 1.00 60.35 303 MET B O 1
ATOM 8848 N N . GLY B 1 304 ? -22.852 -50.625 24.675 1.00 52.17 304 GLY B N 1
ATOM 8849 C CA . GLY B 1 304 ? -23.966 -50.767 23.757 1.00 32.41 304 GLY B CA 1
ATOM 8850 C C . GLY B 1 304 ? -25.320 -50.454 24.356 1.00 37.16 304 GLY B C 1
ATOM 8851 O O . GLY B 1 304 ? -26.292 -50.273 23.627 1.00 48.77 304 GLY B O 1
ATOM 8852 N N . ASP B 1 305 ? -25.393 -50.383 25.681 1.00 44.49 305 ASP B N 1
ATOM 8853 C CA . ASP B 1 305 ? -26.662 -50.087 26.341 1.00 35.85 305 ASP B CA 1
ATOM 8854 C C . ASP B 1 305 ? -27.180 -48.716 25.958 1.00 59.29 305 ASP B C 1
ATOM 8855 O O . ASP B 1 305 ? -26.430 -47.739 25.917 1.00 53.29 305 ASP B O 1
ATOM 8860 N N . VAL B 1 306 ? -28.471 -48.641 25.683 1.00 46.09 306 VAL B N 1
ATOM 8861 C CA . VAL B 1 306 ? -29.087 -47.360 25.421 1.00 43.70 306 VAL B CA 1
ATOM 8862 C C . VAL B 1 306 ? -29.809 -46.961 26.690 1.00 40.47 306 VAL B C 1
ATOM 8863 O O . VAL B 1 306 ? -30.711 -47.660 27.143 1.00 67.83 306 VAL B O 1
ATOM 8867 N N . ILE B 1 307 ? -29.400 -45.841 27.271 1.00 40.28 307 ILE B N 1
ATOM 8868 C CA . ILE B 1 307 ? -29.988 -45.397 28.523 1.00 29.58 307 ILE B CA 1
ATOM 8869 C C . ILE B 1 307 ? -30.541 -43.986 28.430 1.00 42.01 307 ILE B C 1
ATOM 8870 O O . ILE B 1 307 ? -30.206 -43.227 27.522 1.00 55.52 307 ILE B O 1
ATOM 8875 N N . ASP B 1 308 ? -31.396 -43.654 29.388 1.00 34.09 308 ASP B N 1
ATOM 8876 C CA . ASP B 1 308 ? -31.957 -42.323 29.505 1.00 27.57 308 ASP B CA 1
ATOM 8877 C C . ASP B 1 308 ? -31.373 -41.704 30.757 1.00 39.30 308 ASP B C 1
ATOM 8878 O O . ASP B 1 308 ? -31.359 -42.331 31.819 1.00 39.62 308 ASP B O 1
ATOM 8883 N N . VAL B 1 309 ? -30.888 -40.474 30.626 1.00 40.02 309 VAL B N 1
ATOM 8884 C CA . VAL B 1 309 ? -30.328 -39.745 31.748 1.00 28.98 309 VAL B CA 1
ATOM 8885 C C . VAL B 1 309 ? -31.200 -38.524 32.047 1.00 23.76 309 VAL B C 1
ATOM 8886 O O . VAL B 1 309 ? -31.458 -37.700 31.170 1.00 55.43 309 VAL B O 1
ATOM 8890 N N . TYR B 1 310 ? -31.664 -38.434 33.288 1.00 43.58 310 TYR B N 1
ATOM 8891 C CA . TYR B 1 310 ? -32.503 -37.332 33.734 1.00 42.06 310 TYR B CA 1
ATOM 8892 C C . TYR B 1 310 ? -31.691 -36.456 34.673 1.00 57.14 310 TYR B C 1
ATOM 8893 O O . TYR B 1 310 ? -31.630 -36.703 35.875 1.00 50.47 310 TYR B O 1
ATOM 8902 N N . PRO B 1 311 ? -31.085 -35.418 34.120 1.00 39.81 311 PRO B N 1
ATOM 8903 C CA . PRO B 1 311 ? -30.183 -34.549 34.878 1.00 39.07 311 PRO B CA 1
ATOM 8904 C C . PRO B 1 311 ? -30.867 -33.858 36.044 1.00 41.17 311 PRO B C 1
ATOM 8905 O O . PRO B 1 311 ? -30.261 -33.725 37.104 1.00 38.13 311 PRO B O 1
ATOM 8909 N N . TYR B 1 312 ? -32.109 -33.427 35.847 1.00 42.36 312 TYR B N 1
ATOM 8910 C CA . TYR B 1 312 ? -32.833 -32.693 36.876 1.00 50.70 312 TYR B CA 1
ATOM 8911 C C . TYR B 1 312 ? -33.430 -33.608 37.940 1.00 64.32 312 TYR B C 1
ATOM 8912 O O . TYR B 1 312 ? -33.664 -33.185 39.068 1.00 64.59 312 TYR B O 1
ATOM 8921 N N . LYS B 1 313 ? -33.685 -34.858 37.575 1.00 52.41 313 LYS B N 1
ATOM 8922 C CA . LYS B 1 313 ? -34.250 -35.822 38.517 1.00 66.48 313 LYS B CA 1
ATOM 8923 C C . LYS B 1 313 ? -33.153 -36.655 39.172 1.00 59.54 313 LYS B C 1
ATOM 8924 O O . LYS B 1 313 ? -33.321 -37.158 40.280 1.00 69.65 313 LYS B O 1
ATOM 8930 N N . GLY B 1 314 ? -32.030 -36.800 38.475 1.00 73.99 314 GLY B N 1
ATOM 8931 C CA . GLY B 1 314 ? -30.890 -37.531 39.001 1.00 39.69 314 GLY B CA 1
ATOM 8932 C C . GLY B 1 314 ? -31.019 -39.035 38.896 1.00 27.55 314 GLY B C 1
ATOM 8933 O O . GLY B 1 314 ? -30.635 -39.767 39.810 1.00 54.50 314 GLY B O 1
ATOM 8934 N N . GLU B 1 315 ? -31.550 -39.502 37.774 1.00 32.83 315 GLU B N 1
ATOM 8935 C CA . GLU B 1 315 ? -31.771 -40.928 37.588 1.00 47.50 315 GLU B CA 1
ATOM 8936 C C . GLU B 1 315 ? -31.223 -41.402 36.258 1.00 46.36 315 GLU B C 1
ATOM 8937 O O . GLU B 1 315 ? -31.189 -40.650 35.283 1.00 57.33 315 GLU B O 1
ATOM 8943 N N . VAL B 1 316 ? -30.804 -42.661 36.225 1.00 35.82 316 VAL B N 1
ATOM 8944 C CA . VAL B 1 316 ? -30.412 -43.304 34.981 1.00 56.36 316 VAL B CA 1
ATOM 8945 C C . VAL B 1 316 ? -31.355 -44.492 34.793 1.00 46.77 316 VAL B C 1
ATOM 8946 O O . VAL B 1 316 ? -31.554 -45.286 35.709 1.00 78.26 316 VAL B O 1
ATOM 8950 N N . ARG B 1 317 ? -31.941 -44.599 33.608 1.00 46.09 317 ARG B N 1
ATOM 8951 C CA . ARG B 1 317 ? -32.914 -45.642 33.331 1.00 48.64 317 ARG B CA 1
ATOM 8952 C C . ARG B 1 317 ? -32.649 -46.358 32.020 1.00 52.04 317 ARG B C 1
ATOM 8953 O O . ARG B 1 317 ? -32.095 -45.783 31.086 1.00 49.13 317 ARG B O 1
ATOM 8961 N N . ASN B 1 318 ? -33.054 -47.622 31.958 1.00 49.93 318 ASN B N 1
ATOM 8962 C CA . ASN B 1 318 ? -32.961 -48.386 30.728 1.00 67.71 318 ASN B CA 1
ATOM 8963 C C . ASN B 1 318 ? -33.946 -47.776 29.739 1.00 57.11 318 ASN B C 1
ATOM 8964 O O . ASN B 1 318 ? -35.099 -47.527 30.083 1.00 53.55 318 ASN B O 1
ATOM 8969 N N . HIS B 1 319 ? -33.496 -47.513 28.519 1.00 58.42 319 HIS B N 1
ATOM 8970 C CA . HIS B 1 319 ? -34.363 -46.886 27.531 1.00 86.31 319 HIS B CA 1
ATOM 8971 C C . HIS B 1 319 ? -35.477 -47.804 27.048 1.00 92.30 319 HIS B C 1
ATOM 8972 O O . HIS B 1 319 ? -36.624 -47.377 26.932 1.00 59.73 319 HIS B O 1
ATOM 8979 N N . GLU B 1 320 ? -35.133 -49.058 26.762 1.00 73.09 320 GLU B N 1
ATOM 8980 C CA . GLU B 1 320 ? -36.108 -50.034 26.276 1.00 68.94 320 GLU B CA 1
ATOM 8981 C C . GLU B 1 320 ? -37.132 -50.379 27.349 1.00 92.44 320 GLU B C 1
ATOM 8982 O O . GLU B 1 320 ? -38.336 -50.393 27.095 1.00 79.33 320 GLU B O 1
ATOM 8988 N N . THR B 1 321 ? -36.639 -50.656 28.549 1.00 86.81 321 THR B N 1
ATOM 8989 C CA . THR B 1 321 ? -37.493 -51.014 29.669 1.00 63.96 321 THR B CA 1
ATOM 8990 C C . THR B 1 321 ? -38.026 -49.776 30.363 1.00 77.75 321 THR B C 1
ATOM 8991 O O . THR B 1 321 ? -39.116 -49.296 30.064 1.00 97.09 321 THR B O 1
ATOM 8995 N N . GLY B 1 322 ? -37.233 -49.269 31.298 1.00 77.46 322 GLY B N 1
ATOM 8996 C CA . GLY B 1 322 ? -37.600 -48.116 32.094 1.00 35.28 322 GLY B CA 1
ATOM 8997 C C . GLY B 1 322 ? -37.093 -48.338 33.503 1.00 48.15 322 GLY B C 1
ATOM 8998 O O . GLY B 1 322 ? -37.321 -47.520 34.400 1.00 51.22 322 GLY B O 1
ATOM 8999 N N . GLU B 1 323 ? -36.401 -49.461 33.691 1.00 44.34 323 GLU B N 1
ATOM 9000 C CA . GLU B 1 323 ? -35.864 -49.829 34.996 1.00 48.26 323 GLU B CA 1
ATOM 9001 C C . GLU B 1 323 ? -34.839 -48.811 35.482 1.00 62.56 323 GLU B C 1
ATOM 9002 O O . GLU B 1 323 ? -33.938 -48.423 34.744 1.00 64.89 323 GLU B O 1
ATOM 9008 N N . LEU B 1 324 ? -34.992 -48.381 36.727 1.00 64.35 324 LEU B N 1
ATOM 9009 C CA . LEU B 1 324 ? -34.058 -47.453 37.340 1.00 63.65 324 LEU B CA 1
ATOM 9010 C C . LEU B 1 324 ? -32.732 -48.182 37.546 1.00 72.59 324 LEU B C 1
ATOM 9011 O O . LEU B 1 324 ? -32.655 -49.117 38.336 1.00 48.72 324 LEU B O 1
ATOM 9016 N N . LEU B 1 325 ? -31.696 -47.753 36.824 1.00 45.78 325 LEU B N 1
ATOM 9017 C CA . LEU B 1 325 ? -30.393 -48.413 36.868 1.00 50.83 325 LEU B CA 1
ATOM 9018 C C . LEU B 1 325 ? -29.480 -47.828 37.933 1.00 41.37 325 LEU B C 1
ATOM 9019 O O . LEU B 1 325 ? -28.676 -48.540 38.537 1.00 51.17 325 LEU B O 1
ATOM 9024 N N . ALA B 1 326 ? -29.597 -46.524 38.150 1.00 54.94 326 ALA B N 1
ATOM 9025 C CA . ALA B 1 326 ? -28.779 -45.851 39.145 1.00 43.82 326 ALA B CA 1
ATOM 9026 C C . ALA B 1 326 ? -29.320 -44.464 39.401 1.00 33.84 326 ALA B C 1
ATOM 9027 O O . ALA B 1 326 ? -30.109 -43.940 38.625 1.00 39.60 326 ALA B O 1
ATOM 9029 N N . THR B 1 327 ? -28.894 -43.876 40.506 1.00 32.79 327 THR B N 1
ATOM 9030 C CA . THR B 1 327 ? -29.313 -42.536 40.848 1.00 32.04 327 THR B CA 1
ATOM 9031 C C . THR B 1 327 ? -28.045 -41.765 41.123 1.00 57.86 327 THR B C 1
ATOM 9032 O O . THR B 1 327 ? -27.037 -42.349 41.517 1.00 38.80 327 THR B O 1
ATOM 9036 N N . PHE B 1 328 ? -28.094 -40.455 40.925 1.00 47.07 328 PHE B N 1
ATOM 9037 C CA . PHE B 1 328 ? -26.924 -39.628 41.143 1.00 38.84 328 PHE B CA 1
ATOM 9038 C C . PHE B 1 328 ? -27.315 -38.231 41.579 1.00 32.21 328 PHE B C 1
ATOM 9039 O O . PHE B 1 328 ? -28.480 -37.837 41.510 1.00 46.14 328 PHE B O 1
ATOM 9047 N N . GLU B 1 329 ? -26.312 -37.479 41.998 1.00 59.63 329 GLU B N 1
ATOM 9048 C CA . GLU B 1 329 ? -26.485 -36.102 42.402 1.00 74.66 329 GLU B CA 1
ATOM 9049 C C . GLU B 1 329 ? -25.452 -35.300 41.618 1.00 34.75 329 GLU B C 1
ATOM 9050 O O . GLU B 1 329 ? -24.291 -35.701 41.541 1.00 53.25 329 GLU B O 1
ATOM 9056 N N . LEU B 1 330 ? -25.865 -34.198 41.004 1.00 36.51 330 LEU B N 1
ATOM 9057 C CA . LEU B 1 330 ? -24.910 -33.345 40.310 1.00 26.78 330 LEU B CA 1
ATOM 9058 C C . LEU B 1 330 ? -24.023 -32.677 41.348 1.00 38.76 330 LEU B C 1
ATOM 9059 O O . LEU B 1 330 ? -24.507 -32.232 42.385 1.00 38.17 330 LEU B O 1
ATOM 9064 N N . LYS B 1 331 ? -22.722 -32.627 41.083 1.00 24.31 331 LYS B N 1
ATOM 9065 C CA . LYS B 1 331 ? -21.797 -31.981 42.000 1.00 45.98 331 LYS B CA 1
ATOM 9066 C C . LYS B 1 331 ? -22.360 -30.631 42.437 1.00 47.81 331 LYS B C 1
ATOM 9067 O O . LYS B 1 331 ? -22.291 -30.267 43.611 1.00 38.92 331 LYS B O 1
ATOM 9073 N N . THR B 1 332 ? -22.923 -29.897 41.482 1.00 29.96 332 THR B N 1
ATOM 9074 C CA . THR B 1 332 ? -23.541 -28.603 41.762 1.00 43.09 332 THR B CA 1
ATOM 9075 C C . THR B 1 332 ? -24.688 -28.349 40.786 1.00 26.32 332 THR B C 1
ATOM 9076 O O . THR B 1 332 ? -24.734 -28.929 39.703 1.00 50.71 332 THR B O 1
ATOM 9080 N N . ASP B 1 333 ? -25.620 -27.489 41.174 1.00 45.54 333 ASP B N 1
ATOM 9081 C CA . ASP B 1 333 ? -26.721 -27.135 40.293 1.00 36.53 333 ASP B CA 1
ATOM 9082 C C . ASP B 1 333 ? -26.220 -26.247 39.152 1.00 27.42 333 ASP B C 1
ATOM 9083 O O . ASP B 1 333 ? -26.713 -26.334 38.034 1.00 28.65 333 ASP B O 1
ATOM 9088 N N . VAL B 1 334 ? -25.239 -25.397 39.451 1.00 21.39 334 VAL B N 1
ATOM 9089 C CA . VAL B 1 334 ? -24.650 -24.505 38.455 1.00 20.95 334 VAL B CA 1
ATOM 9090 C C . VAL B 1 334 ? -24.211 -25.255 37.205 1.00 20.75 334 VAL B C 1
ATOM 9091 O O . VAL B 1 334 ? -24.271 -24.718 36.100 1.00 32.10 334 VAL B O 1
ATOM 9095 N N . LEU B 1 335 ? -23.801 -26.510 37.373 1.00 33.27 335 LEU B N 1
ATOM 9096 C CA . LEU B 1 335 ? -23.416 -27.328 36.228 1.00 35.10 335 LEU B CA 1
ATOM 9097 C C . LEU B 1 335 ? -24.430 -27.207 35.097 1.00 24.13 335 LEU B C 1
ATOM 9098 O O . LEU B 1 335 ? -24.074 -27.236 33.920 1.00 39.55 335 LEU B O 1
ATOM 9103 N N . ILE B 1 336 ? -25.700 -27.074 35.457 1.00 33.78 336 ILE B N 1
ATOM 9104 C CA . ILE B 1 336 ? -26.747 -26.988 34.452 1.00 33.42 336 ILE B CA 1
ATOM 9105 C C . ILE B 1 336 ? -26.569 -25.763 33.547 1.00 19.89 336 ILE B C 1
ATOM 9106 O O . ILE B 1 336 ? -26.667 -25.880 32.327 1.00 33.02 336 ILE B O 1
ATOM 9111 N N . ASP B 1 337 ? -26.287 -24.606 34.151 1.00 34.31 337 ASP B N 1
ATOM 9112 C CA . ASP B 1 337 ? -26.020 -23.367 33.413 1.00 30.16 337 ASP B CA 1
ATOM 9113 C C . ASP B 1 337 ? -24.715 -23.446 32.630 1.00 38.95 337 ASP B C 1
ATOM 9114 O O . ASP B 1 337 ? -24.551 -22.769 31.608 1.00 36.43 337 ASP B O 1
ATOM 9119 N N . GLU B 1 338 ? -23.776 -24.251 33.126 1.00 23.84 338 GLU B N 1
ATOM 9120 C CA . GLU B 1 338 ? -22.459 -24.388 32.489 1.00 28.98 338 GLU B CA 1
ATOM 9121 C C . GLU B 1 338 ? -22.614 -25.075 31.152 1.00 26.13 338 GLU B C 1
ATOM 9122 O O . GLU B 1 338 ? -22.039 -24.656 30.144 1.00 33.35 338 GLU B O 1
ATOM 9128 N N . VAL B 1 339 ? -23.435 -26.116 31.141 1.00 28.71 339 VAL B N 1
ATOM 9129 C CA . VAL B 1 339 ? -23.688 -26.853 29.920 1.00 18.42 339 VAL B CA 1
ATOM 9130 C C . VAL B 1 339 ? -24.415 -26.007 28.886 1.00 41.68 339 VAL B C 1
ATOM 9131 O O . VAL B 1 339 ? -24.104 -26.071 27.698 1.00 31.47 339 VAL B O 1
ATOM 9135 N N . ARG B 1 340 ? -25.384 -25.213 29.330 1.00 28.18 340 ARG B N 1
ATOM 9136 C CA . ARG B 1 340 ? -26.163 -24.428 28.386 1.00 32.20 340 ARG B CA 1
ATOM 9137 C C . ARG B 1 340 ? -25.294 -23.350 27.750 1.00 23.79 340 ARG B C 1
ATOM 9138 O O . ARG B 1 340 ? -25.430 -23.042 26.565 1.00 29.42 340 ARG B O 1
ATOM 9146 N N . ALA B 1 341 ? -24.377 -22.809 28.542 1.00 25.84 341 ALA B N 1
ATOM 9147 C CA . ALA B 1 341 ? -23.492 -21.732 28.109 1.00 28.88 341 ALA B CA 1
ATOM 9148 C C . ALA B 1 341 ? -22.387 -22.193 27.164 1.00 27.11 341 ALA B C 1
ATOM 9149 O O . ALA B 1 341 ? -21.685 -21.376 26.570 1.00 36.62 341 ALA B O 1
ATOM 9151 N N . GLY B 1 342 ? -22.223 -23.501 27.027 1.00 22.41 342 GLY B N 1
ATOM 9152 C CA . GLY B 1 342 ? -21.143 -24.032 26.212 1.00 25.36 342 GLY B CA 1
ATOM 9153 C C . GLY B 1 342 ? -19.884 -24.268 27.043 1.00 33.29 342 GLY B C 1
ATOM 9154 O O . GLY B 1 342 ? -18.783 -24.409 26.504 1.00 25.68 342 GLY B O 1
ATOM 9155 N N . GLY B 1 343 ? -20.045 -24.308 28.364 1.00 29.17 343 GLY B N 1
ATOM 9156 C CA . GLY B 1 343 ? -18.928 -24.552 29.264 1.00 19.49 343 GLY B CA 1
ATOM 9157 C C . GLY B 1 343 ? -18.875 -23.601 30.441 1.00 17.22 343 GLY B C 1
ATOM 9158 O O . GLY B 1 343 ? -19.401 -22.501 30.371 1.00 32.34 343 GLY B O 1
ATOM 9159 N N . ARG B 1 344 ? -18.233 -24.024 31.530 1.00 23.26 344 ARG B N 1
ATOM 9160 C CA . ARG B 1 344 ? -18.111 -23.177 32.706 1.00 23.49 344 ARG B CA 1
ATOM 9161 C C . ARG B 1 344 ? -17.358 -21.875 32.411 1.00 30.30 344 ARG B C 1
ATOM 9162 O O . ARG B 1 344 ? -17.643 -20.839 33.002 1.00 23.28 344 ARG B O 1
ATOM 9170 N N . ILE B 1 345 ? -16.389 -21.914 31.506 1.00 20.32 345 ILE B N 1
ATOM 9171 C CA . ILE B 1 345 ? -15.629 -20.694 31.226 1.00 22.66 345 ILE B CA 1
ATOM 9172 C C . ILE B 1 345 ? -16.464 -19.606 30.542 1.00 25.96 345 ILE B C 1
ATOM 9173 O O . ILE B 1 345 ? -16.508 -18.478 31.017 1.00 27.85 345 ILE B O 1
ATOM 9178 N N . PRO B 1 346 ? -17.133 -19.933 29.443 1.00 29.05 346 PRO B N 1
ATOM 9179 C CA . PRO B 1 346 ? -18.039 -18.971 28.812 1.00 32.07 346 PRO B CA 1
ATOM 9180 C C . PRO B 1 346 ? -19.107 -18.492 29.798 1.00 34.16 346 PRO B C 1
ATOM 9181 O O . PRO B 1 346 ? -19.479 -17.324 29.772 1.00 26.10 346 PRO B O 1
ATOM 9185 N N . LEU B 1 347 ? -19.592 -19.375 30.662 1.00 17.19 347 LEU B N 1
ATOM 9186 C CA . LEU B 1 347 ? -20.585 -18.973 31.657 1.00 24.59 347 LEU B CA 1
ATOM 9187 C C . LEU B 1 347 ? -20.050 -17.887 32.574 1.00 21.30 347 LEU B C 1
ATOM 9188 O O . LEU B 1 347 ? -20.724 -16.893 32.819 1.00 29.48 347 LEU B O 1
ATOM 9193 N N . ILE B 1 348 ? -18.846 -18.080 33.105 1.00 34.60 348 ILE B N 1
ATOM 9194 C CA . ILE B 1 348 ? -18.275 -17.081 34.008 1.00 24.14 348 ILE B CA 1
ATOM 9195 C C . ILE B 1 348 ? -18.127 -15.736 33.311 1.00 29.72 348 ILE B C 1
ATOM 9196 O O . ILE B 1 348 ? -18.389 -14.698 33.898 1.00 29.91 348 ILE B O 1
ATOM 9201 N N . ILE B 1 349 ? -17.698 -15.759 32.057 1.00 23.76 349 ILE B N 1
ATOM 9202 C CA . ILE B 1 349 ? -17.499 -14.523 31.322 1.00 37.26 349 ILE B CA 1
ATOM 9203 C C . ILE B 1 349 ? -18.841 -13.885 30.988 1.00 31.93 349 ILE B C 1
ATOM 9204 O O . ILE B 1 349 ? -19.052 -12.706 31.245 1.00 26.25 349 ILE B O 1
ATOM 9209 N N . GLY B 1 350 ? -19.754 -14.677 30.440 1.00 28.64 350 GLY B N 1
ATOM 9210 C CA . GLY B 1 350 ? -21.053 -14.173 30.038 1.00 21.01 350 GLY B CA 1
ATOM 9211 C C . GLY B 1 350 ? -21.848 -13.627 31.204 1.00 40.15 350 GLY B C 1
ATOM 9212 O O . GLY B 1 350 ? -22.462 -12.564 31.123 1.00 25.82 350 GLY B O 1
ATOM 9213 N N . ARG B 1 351 ? -21.833 -14.367 32.299 1.00 21.49 351 ARG B N 1
ATOM 9214 C CA . ARG B 1 351 ? -22.561 -13.983 33.496 1.00 36.98 351 ARG B CA 1
ATOM 9215 C C . ARG B 1 351 ? -21.976 -12.695 34.042 1.00 30.18 351 ARG B C 1
ATOM 9216 O O . ARG B 1 351 ? -22.690 -11.843 34.578 1.00 37.22 351 ARG B O 1
ATOM 9224 N N . GLY B 1 352 ? -20.667 -12.554 33.889 1.00 31.18 352 GLY B N 1
ATOM 9225 C CA . GLY B 1 352 ? -19.975 -11.375 34.361 1.00 22.98 352 GLY B CA 1
ATOM 9226 C C . GLY B 1 352 ? -20.394 -10.187 33.535 1.00 46.04 352 GLY B C 1
ATOM 9227 O O . GLY B 1 352 ? -20.556 -9.089 34.056 1.00 32.98 352 GLY B O 1
ATOM 9228 N N . LEU B 1 353 ? -20.586 -10.423 32.239 1.00 35.66 353 LEU B N 1
ATOM 9229 C CA . LEU B 1 353 ? -20.950 -9.368 31.306 1.00 18.38 353 LEU B CA 1
ATOM 9230 C C . LEU B 1 353 ? -22.358 -8.861 31.598 1.00 45.58 353 LEU B C 1
ATOM 9231 O O . LEU B 1 353 ? -22.608 -7.653 31.633 1.00 28.35 353 LEU B O 1
ATOM 9236 N N . THR B 1 354 ? -23.271 -9.800 31.811 1.00 23.81 354 THR B N 1
ATOM 9237 C CA . THR B 1 354 ? -24.648 -9.487 32.157 1.00 31.30 354 THR B CA 1
ATOM 9238 C C . THR B 1 354 ? -24.705 -8.695 33.466 1.00 32.26 354 THR B C 1
ATOM 9239 O O . THR B 1 354 ? -25.485 -7.756 33.609 1.00 37.81 354 THR B O 1
ATOM 9243 N N . THR B 1 355 ? -23.855 -9.063 34.412 1.00 36.25 355 THR B N 1
ATOM 9244 C CA . THR B 1 355 ? -23.818 -8.383 35.699 1.00 22.02 355 THR B CA 1
ATOM 9245 C C . THR B 1 355 ? -23.377 -6.933 35.548 1.00 41.15 355 THR B C 1
ATOM 9246 O O . THR B 1 355 ? -23.999 -6.035 36.108 1.00 37.81 355 THR B O 1
ATOM 9250 N N . LYS B 1 356 ? -22.318 -6.693 34.781 1.00 23.92 356 LYS B N 1
ATOM 9251 C CA . LYS B 1 356 ? -21.857 -5.322 34.578 1.00 39.13 356 LYS B CA 1
ATOM 9252 C C . LYS B 1 356 ? -22.912 -4.459 33.885 1.00 29.79 356 LYS B C 1
ATOM 9253 O O . LYS B 1 356 ? -23.050 -3.276 34.191 1.00 34.24 356 LYS B O 1
ATOM 9259 N N . ALA B 1 357 ? -23.641 -5.053 32.945 1.00 23.95 357 ALA B N 1
ATOM 9260 C CA . ALA B 1 357 ? -24.676 -4.334 32.212 1.00 41.97 357 ALA B CA 1
ATOM 9261 C C . ALA B 1 357 ? -25.787 -3.899 33.150 1.00 35.93 357 ALA B C 1
ATOM 9262 O O . ALA B 1 357 ? -26.256 -2.766 33.093 1.00 39.55 357 ALA B O 1
ATOM 9264 N N . ARG B 1 358 ? -26.196 -4.815 34.019 1.00 37.18 358 ARG B N 1
ATOM 9265 C CA . ARG B 1 358 ? -27.264 -4.551 34.967 1.00 37.20 358 ARG B CA 1
ATOM 9266 C C . ARG B 1 358 ? -26.882 -3.481 35.990 1.00 52.19 358 ARG B C 1
ATOM 9267 O O . ARG B 1 358 ? -27.673 -2.591 36.286 1.00 32.13 358 ARG B O 1
ATOM 9275 N N . GLU B 1 359 ? -25.671 -3.563 36.524 1.00 28.64 359 GLU B N 1
ATOM 9276 C CA . GLU B 1 359 ? -25.205 -2.562 37.474 1.00 50.04 359 GLU B CA 1
ATOM 9277 C C . GLU B 1 359 ? -25.208 -1.168 36.850 1.00 38.58 359 GLU B C 1
ATOM 9278 O O . GLU B 1 359 ? -25.650 -0.201 37.462 1.00 50.63 359 GLU B O 1
ATOM 9284 N N . ALA B 1 360 ? -24.724 -1.068 35.620 1.00 46.87 360 ALA B N 1
ATOM 9285 C CA . ALA B 1 360 ? -24.652 0.220 34.949 1.00 50.11 360 ALA B CA 1
ATOM 9286 C C . ALA B 1 360 ? -26.028 0.739 34.547 1.00 52.44 360 ALA B C 1
ATOM 9287 O O . ALA B 1 360 ? -26.236 1.947 34.427 1.00 39.95 360 ALA B O 1
ATOM 9289 N N . LEU B 1 361 ? -26.963 -0.179 34.326 1.00 46.33 361 LEU B N 1
ATOM 9290 C CA . LEU B 1 361 ? -28.312 0.199 33.922 1.00 30.44 361 LEU B CA 1
ATOM 9291 C C . LEU B 1 361 ? -29.232 0.528 35.097 1.00 48.59 361 LEU B C 1
ATOM 9292 O O . LEU B 1 361 ? -30.395 0.880 34.896 1.00 70.00 361 LEU B O 1
ATOM 9297 N N . GLY B 1 362 ? -28.707 0.407 36.317 1.00 31.97 362 GLY B N 1
ATOM 9298 C CA . GLY B 1 362 ? -29.470 0.682 37.522 1.00 63.67 362 GLY B CA 1
ATOM 9299 C C . GLY B 1 362 ? -30.415 -0.440 37.911 1.00 59.67 362 GLY B C 1
ATOM 9300 O O . GLY B 1 362 ? -31.251 -0.277 38.799 1.00 42.27 362 GLY B O 1
ATOM 9301 N N . LEU B 1 363 ? -30.267 -1.590 37.261 1.00 59.74 363 LEU B N 1
ATOM 9302 C CA . LEU B 1 363 ? -31.150 -2.728 37.501 1.00 34.98 363 LEU B CA 1
ATOM 9303 C C . LEU B 1 363 ? -30.742 -3.615 38.677 1.00 34.28 363 LEU B C 1
ATOM 9304 O O . LEU B 1 363 ? -29.578 -3.649 39.075 1.00 67.97 363 LEU B O 1
ATOM 9309 N N . PRO B 1 364 ? -31.724 -4.313 39.240 1.00 75.94 364 PRO B N 1
ATOM 9310 C CA . PRO B 1 364 ? -31.491 -5.232 40.355 1.00 58.18 364 PRO B CA 1
ATOM 9311 C C . PRO B 1 364 ? -30.822 -6.515 39.881 1.00 97.09 364 PRO B C 1
ATOM 9312 O O . PRO B 1 364 ? -30.786 -6.800 38.684 1.00 47.65 364 PRO B O 1
ATOM 9316 N N . HIS B 1 365 ? -30.311 -7.286 40.832 1.00 40.37 365 HIS B N 1
ATOM 9317 C CA . HIS B 1 365 ? -29.652 -8.548 40.547 1.00 59.75 365 HIS B CA 1
ATOM 9318 C C . HIS B 1 365 ? -30.505 -9.432 39.639 1.00 61.52 365 HIS B C 1
ATOM 9319 O O . HIS B 1 365 ? -31.724 -9.489 39.781 1.00 54.03 365 HIS B O 1
ATOM 9326 N N . SER B 1 366 ? -29.851 -10.111 38.700 1.00 34.73 366 SER B N 1
ATOM 9327 C CA . SER B 1 366 ? -30.524 -11.025 37.786 1.00 40.32 366 SER B CA 1
ATOM 9328 C C . SER B 1 366 ? -30.997 -12.276 38.524 1.00 34.63 366 SER B C 1
ATOM 9329 O O . SER B 1 366 ? -30.375 -12.707 39.496 1.00 48.04 366 SER B O 1
ATOM 9332 N N . ASP B 1 367 ? -32.089 -12.861 38.048 1.00 31.91 367 ASP B N 1
ATOM 9333 C CA . ASP B 1 367 ? -32.630 -14.083 38.631 1.00 51.80 367 ASP B CA 1
ATOM 9334 C C . ASP B 1 367 ? -32.563 -15.190 37.587 1.00 40.67 367 ASP B C 1
ATOM 9335 O O . ASP B 1 367 ? -33.110 -16.280 37.772 1.00 49.53 367 ASP B O 1
ATOM 9340 N N . VAL B 1 368 ? -31.898 -14.886 36.480 1.00 42.75 368 VAL B N 1
ATOM 9341 C CA . VAL B 1 368 ? -31.782 -15.809 35.358 1.00 49.29 368 VAL B CA 1
ATOM 9342 C C . VAL B 1 368 ? -30.844 -16.994 35.605 1.00 34.16 368 VAL B C 1
ATOM 9343 O O . VAL B 1 368 ? -31.094 -18.095 35.128 1.00 36.02 368 VAL B O 1
ATOM 9347 N N . PHE B 1 369 ? -29.770 -16.765 36.352 1.00 24.14 369 PHE B N 1
ATOM 9348 C CA . PHE B 1 369 ? -28.755 -17.792 36.578 1.00 51.64 369 PHE B CA 1
ATOM 9349 C C . PHE B 1 369 ? -28.894 -18.473 37.931 1.00 34.22 369 PHE B C 1
ATOM 9350 O O . PHE B 1 369 ? -29.323 -17.858 38.904 1.00 59.48 369 PHE B O 1
ATOM 9358 N N . ARG B 1 370 ? -28.511 -19.745 37.989 1.00 36.00 370 ARG B N 1
ATOM 9359 C CA . ARG B 1 370 ? -28.527 -20.487 39.238 1.00 42.19 370 ARG B CA 1
ATOM 9360 C C . ARG B 1 370 ? -27.399 -19.985 40.113 1.00 42.09 370 ARG B C 1
ATOM 9361 O O . ARG B 1 370 ? -26.299 -19.722 39.635 1.00 49.00 370 ARG B O 1
ATOM 9369 N N . GLN B 1 371 ? -27.687 -19.839 41.397 1.00 48.58 371 GLN B N 1
ATOM 9370 C CA . GLN B 1 371 ? -26.714 -19.317 42.337 1.00 63.57 371 GLN B CA 1
ATOM 9371 C C . GLN B 1 371 ? -25.977 -20.453 43.032 1.00 59.99 371 GLN B C 1
ATOM 9372 O O . GLN B 1 371 ? -26.475 -21.577 43.106 1.00 47.58 371 GLN B O 1
ATOM 9378 N N . ALA B 1 372 ? -24.779 -20.161 43.523 1.00 64.93 372 ALA B N 1
ATOM 9379 C CA . ALA B 1 372 ? -24.002 -21.146 44.258 1.00 88.74 372 ALA B CA 1
ATOM 9380 C C . ALA B 1 372 ? -24.729 -21.470 45.555 1.00 91.26 372 ALA B C 1
ATOM 9381 O O . ALA B 1 372 ? -25.213 -20.566 46.234 1.00 71.07 372 ALA B O 1
ATOM 9383 N N . LYS B 1 373 ? -24.819 -22.753 45.896 1.00 74.51 373 LYS B N 1
ATOM 9384 C CA . LYS B 1 373 ? -25.481 -23.156 47.137 1.00 97.09 373 LYS B CA 1
ATOM 9385 C C . LYS B 1 373 ? -24.859 -22.440 48.338 1.00 97.09 373 LYS B C 1
ATOM 9386 O O . LYS B 1 373 ? -23.675 -22.093 48.325 1.00 83.03 373 LYS B O 1
ATOM 9392 N N . ASP B 1 374 ? -25.660 -22.208 49.371 1.00 90.88 374 ASP B N 1
ATOM 9393 C CA . ASP B 1 374 ? -25.165 -21.514 50.556 1.00 97.09 374 ASP B CA 1
ATOM 9394 C C . ASP B 1 374 ? -24.588 -22.476 51.587 1.00 97.09 374 ASP B C 1
ATOM 9395 O O . ASP B 1 374 ? -25.058 -23.609 51.731 1.00 70.86 374 ASP B O 1
ATOM 9400 N N . VAL B 1 375 ? -23.558 -22.020 52.293 1.00 89.66 375 VAL B N 1
ATOM 9401 C CA . VAL B 1 375 ? -22.957 -22.814 53.356 1.00 97.09 375 VAL B CA 1
ATOM 9402 C C . VAL B 1 375 ? -23.558 -22.400 54.697 1.00 97.09 375 VAL B C 1
ATOM 9403 O O . VAL B 1 375 ? -23.692 -21.210 54.982 1.00 81.46 375 VAL B O 1
ATOM 9407 N N . ALA B 1 376 ? -23.911 -23.389 55.514 1.00 97.09 376 ALA B N 1
ATOM 9408 C CA . ALA B 1 376 ? -24.560 -23.154 56.804 1.00 97.09 376 ALA B CA 1
ATOM 9409 C C . ALA B 1 376 ? -23.728 -22.368 57.825 1.00 97.09 376 ALA B C 1
ATOM 9410 O O . ALA B 1 376 ? -22.581 -21.989 57.565 1.00 90.90 376 ALA B O 1
ATOM 9412 N N . GLU B 1 377 ? -24.343 -22.142 58.987 1.00 97.09 377 GLU B N 1
ATOM 9413 C CA . GLU B 1 377 ? -23.765 -21.391 60.109 1.00 86.51 377 GLU B CA 1
ATOM 9414 C C . GLU B 1 377 ? -22.237 -21.409 60.189 1.00 91.20 377 GLU B C 1
ATOM 9415 O O . GLU B 1 377 ? -21.618 -22.448 60.457 1.00 77.18 377 GLU B O 1
ATOM 9421 N N . SER B 1 378 ? -21.635 -20.244 59.980 1.00 89.68 378 SER B N 1
ATOM 9422 C CA . SER B 1 378 ? -20.185 -20.122 60.048 1.00 97.09 378 SER B CA 1
ATOM 9423 C C . SER B 1 378 ? -19.699 -20.087 61.501 1.00 97.09 378 SER B C 1
ATOM 9424 O O . SER B 1 378 ? -19.133 -19.087 61.949 1.00 93.10 378 SER B O 1
ATOM 9427 N N . ASP B 1 379 ? -19.915 -21.179 62.233 1.00 54.69 379 ASP B N 1
ATOM 9428 C CA . ASP B 1 379 ? -19.494 -21.229 63.635 1.00 92.93 379 ASP B CA 1
ATOM 9429 C C . ASP B 1 379 ? -18.030 -21.638 63.809 1.00 84.47 379 ASP B C 1
ATOM 9430 O O . ASP B 1 379 ? -17.235 -20.922 64.429 1.00 59.96 379 ASP B O 1
ATOM 9435 N N . ARG B 1 380 ? -17.679 -22.791 63.250 1.00 73.90 380 ARG B N 1
ATOM 9436 C CA . ARG B 1 380 ? -16.344 -23.348 63.428 1.00 63.43 380 ARG B CA 1
ATOM 9437 C C . ARG B 1 380 ? -15.222 -22.606 62.690 1.00 56.79 380 ARG B C 1
ATOM 9438 O O . ARG B 1 380 ? -15.470 -21.780 61.808 1.00 40.64 380 ARG B O 1
ATOM 9446 N N . GLY B 1 381 ? -13.985 -22.896 63.085 1.00 56.49 381 GLY B N 1
ATOM 9447 C CA . GLY B 1 381 ? -12.815 -22.299 62.470 1.00 56.01 381 GLY B CA 1
ATOM 9448 C C . GLY B 1 381 ? -12.515 -22.831 61.077 1.00 43.46 381 GLY B C 1
ATOM 9449 O O . GLY B 1 381 ? -13.296 -23.585 60.491 1.00 35.76 381 GLY B O 1
ATOM 9450 N N . PHE B 1 382 ? -11.367 -22.437 60.544 1.00 47.96 382 PHE B N 1
ATOM 9451 C CA . PHE B 1 382 ? -10.987 -22.822 59.194 1.00 35.44 382 PHE B CA 1
ATOM 9452 C C . PHE B 1 382 ? -9.664 -23.546 59.184 1.00 28.87 382 PHE B C 1
ATOM 9453 O O . PHE B 1 382 ? -8.821 -23.313 60.055 1.00 30.36 382 PHE B O 1
ATOM 9461 N N . SER B 1 383 ? -9.472 -24.415 58.193 1.00 28.16 383 SER B N 1
ATOM 9462 C CA . SER B 1 383 ? -8.180 -25.092 58.041 1.00 20.19 383 SER B CA 1
ATOM 9463 C C . SER B 1 383 ? -7.218 -24.183 57.295 1.00 29.40 383 SER B C 1
ATOM 9464 O O . SER B 1 383 ? -7.598 -23.104 56.831 1.00 32.75 383 SER B O 1
ATOM 9467 N N . LEU B 1 384 ? -5.968 -24.622 57.183 1.00 34.07 384 LEU B N 1
ATOM 9468 C CA . LEU B 1 384 ? -4.955 -23.835 56.506 1.00 27.73 384 LEU B CA 1
ATOM 9469 C C . LEU B 1 384 ? -5.388 -23.543 55.069 1.00 19.59 384 LEU B C 1
ATOM 9470 O O . LEU B 1 384 ? -5.443 -22.385 54.654 1.00 30.55 384 LEU B O 1
ATOM 9475 N N . ALA B 1 385 ? -5.733 -24.593 54.326 1.00 18.27 385 ALA B N 1
ATOM 9476 C CA . ALA B 1 385 ? -6.178 -24.437 52.950 1.00 20.37 385 ALA B CA 1
ATOM 9477 C C . ALA B 1 385 ? -7.327 -23.453 52.880 1.00 25.80 385 ALA B C 1
ATOM 9478 O O . ALA B 1 385 ? -7.362 -22.575 52.012 1.00 32.42 385 ALA B O 1
ATOM 9480 N N . GLN B 1 386 ? -8.269 -23.597 53.803 1.00 27.71 386 GLN B N 1
ATOM 9481 C CA . GLN B 1 386 ? -9.455 -22.746 53.790 1.00 24.24 386 GLN B CA 1
ATOM 9482 C C . GLN B 1 386 ? -9.085 -21.284 53.988 1.00 31.55 386 GLN B C 1
ATOM 9483 O O . GLN B 1 386 ? -9.634 -20.404 53.329 1.00 31.33 386 GLN B O 1
ATOM 9489 N N . LYS B 1 387 ? -8.132 -21.028 54.875 1.00 21.98 387 LYS B N 1
ATOM 9490 C CA . LYS B 1 387 ? -7.679 -19.667 55.103 1.00 23.97 387 LYS B CA 1
ATOM 9491 C C . LYS B 1 387 ? -6.913 -19.151 53.888 1.00 34.24 387 LYS B C 1
ATOM 9492 O O . LYS B 1 387 ? -7.034 -17.988 53.521 1.00 27.31 387 LYS B O 1
ATOM 9498 N N . MET B 1 388 ? -6.120 -20.011 53.259 1.00 33.83 388 MET B N 1
ATOM 9499 C CA . MET B 1 388 ? -5.361 -19.574 52.095 1.00 27.38 388 MET B CA 1
ATOM 9500 C C . MET B 1 388 ? -6.298 -19.124 50.983 1.00 30.87 388 MET B C 1
ATOM 9501 O O . MET B 1 388 ? -6.173 -18.009 50.477 1.00 24.60 388 MET B O 1
ATOM 9506 N N . VAL B 1 389 ? -7.248 -19.982 50.617 1.00 18.56 389 VAL B N 1
ATOM 9507 C CA . VAL B 1 389 ? -8.206 -19.635 49.569 1.00 28.25 389 VAL B CA 1
ATOM 9508 C C . VAL B 1 389 ? -9.036 -18.403 49.966 1.00 45.56 389 VAL B C 1
ATOM 9509 O O . VAL B 1 389 ? -9.300 -17.520 49.145 1.00 26.94 389 VAL B O 1
ATOM 9513 N N . GLY B 1 390 ? -9.421 -18.339 51.237 1.00 29.05 390 GLY B N 1
ATOM 9514 C CA . GLY B 1 390 ? -10.191 -17.220 51.746 1.00 32.25 390 GLY B CA 1
ATOM 9515 C C . GLY B 1 390 ? -9.463 -15.915 51.507 1.00 43.70 390 GLY B C 1
ATOM 9516 O O . GLY B 1 390 ? -10.012 -14.967 50.933 1.00 26.69 390 GLY B O 1
ATOM 9517 N N . ARG B 1 391 ? -8.213 -15.872 51.951 1.00 29.62 391 ARG B N 1
ATOM 9518 C CA . ARG B 1 391 ? -7.378 -14.691 51.784 1.00 24.25 391 ARG B CA 1
ATOM 9519 C C . ARG B 1 391 ? -7.302 -14.284 50.314 1.00 46.45 391 ARG B C 1
ATOM 9520 O O . ARG B 1 391 ? -7.310 -13.112 49.992 1.00 29.15 391 ARG B O 1
ATOM 9528 N N . ALA B 1 392 ? -7.242 -15.255 49.414 1.00 32.06 392 ALA B N 1
ATOM 9529 C CA . ALA B 1 392 ? -7.167 -14.927 48.000 1.00 25.00 392 ALA B CA 1
ATOM 9530 C C . ALA B 1 392 ? -8.491 -14.378 47.474 1.00 30.09 392 ALA B C 1
ATOM 9531 O O . ALA B 1 392 ? -8.559 -13.858 46.362 1.00 31.01 392 ALA B O 1
ATOM 9533 N N . CYS B 1 393 ? -9.544 -14.498 48.273 1.00 25.25 393 CYS B N 1
ATOM 9534 C CA . CYS B 1 393 ? -10.854 -13.984 47.881 1.00 36.99 393 CYS B CA 1
ATOM 9535 C C . CYS B 1 393 ? -11.263 -12.790 48.720 1.00 47.30 393 CYS B C 1
ATOM 9536 O O . CYS B 1 393 ? -12.393 -12.337 48.632 1.00 28.91 393 CYS B O 1
ATOM 9539 N N . GLY B 1 394 ? -10.358 -12.297 49.553 1.00 30.36 394 GLY B N 1
ATOM 9540 C CA . GLY B 1 394 ? -10.667 -11.153 50.388 1.00 48.38 394 GLY B CA 1
ATOM 9541 C C . GLY B 1 394 ? -11.438 -11.433 51.672 1.00 55.76 394 GLY B C 1
ATOM 9542 O O . GLY B 1 394 ? -11.903 -10.500 52.317 1.00 46.56 394 GLY B O 1
ATOM 9543 N N . VAL B 1 395 ? -11.593 -12.697 52.051 1.00 41.11 395 VAL B N 1
ATOM 9544 C CA . VAL B 1 395 ? -12.275 -13.008 53.310 1.00 35.28 395 VAL B CA 1
ATOM 9545 C C . VAL B 1 395 ? -11.388 -13.806 54.260 1.00 39.04 395 VAL B C 1
ATOM 9546 O O . VAL B 1 395 ? -10.210 -14.017 53.985 1.00 46.40 395 VAL B O 1
ATOM 9550 N N . LYS B 1 396 ? -11.946 -14.217 55.394 1.00 47.15 396 LYS B N 1
ATOM 9551 C CA . LYS B 1 396 ? -11.172 -14.964 56.381 1.00 38.43 396 LYS B CA 1
ATOM 9552 C C . LYS B 1 396 ? -11.025 -16.431 55.988 1.00 32.53 396 LYS B C 1
ATOM 9553 O O . LYS B 1 396 ? -10.003 -17.053 56.256 1.00 36.03 396 LYS B O 1
ATOM 9559 N N . GLY B 1 397 ? -12.052 -16.987 55.357 1.00 42.27 397 GLY B N 1
ATOM 9560 C CA . GLY B 1 397 ? -11.999 -18.380 54.958 1.00 20.77 397 GLY B CA 1
ATOM 9561 C C . GLY B 1 397 ? -13.108 -18.819 54.033 1.00 36.48 397 GLY B C 1
ATOM 9562 O O . GLY B 1 397 ? -14.141 -18.168 53.932 1.00 38.74 397 GLY B O 1
ATOM 9563 N N . ILE B 1 398 ? -12.882 -19.922 53.333 1.00 28.17 398 ILE B N 1
ATOM 9564 C CA . ILE B 1 398 ? -13.903 -20.481 52.461 1.00 19.70 398 ILE B CA 1
ATOM 9565 C C . ILE B 1 398 ? -14.290 -21.862 52.970 1.00 33.97 398 ILE B C 1
ATOM 9566 O O . ILE B 1 398 ? -13.440 -22.693 53.274 1.00 35.84 398 ILE B O 1
ATOM 9571 N N . ARG B 1 399 ? -15.584 -22.111 53.058 1.00 25.70 399 ARG B N 1
ATOM 9572 C CA . ARG B 1 399 ? -16.048 -23.382 53.561 1.00 33.92 399 ARG B CA 1
ATOM 9573 C C . ARG B 1 399 ? -16.202 -24.336 52.386 1.00 29.08 399 ARG B C 1
ATOM 9574 O O . ARG B 1 399 ? -16.471 -23.918 51.264 1.00 39.75 399 ARG B O 1
ATOM 9582 N N . PRO B 1 400 ? -15.988 -25.617 52.636 1.00 29.72 400 PRO B N 1
ATOM 9583 C CA . PRO B 1 400 ? -16.145 -26.630 51.593 1.00 23.44 400 PRO B CA 1
ATOM 9584 C C . PRO B 1 400 ? -17.547 -26.573 50.986 1.00 28.28 400 PRO B C 1
ATOM 9585 O O . PRO B 1 400 ? -18.522 -26.487 51.732 1.00 41.46 400 PRO B O 1
ATOM 9589 N N . GLY B 1 401 ? -17.640 -26.613 49.658 1.00 38.33 401 GLY B N 1
ATOM 9590 C CA . GLY B 1 401 ? -18.924 -26.625 48.972 1.00 23.36 401 GLY B CA 1
ATOM 9591 C C . GLY B 1 401 ? -19.333 -25.274 48.422 1.00 27.93 401 GLY B C 1
ATOM 9592 O O . GLY B 1 401 ? -20.276 -25.161 47.642 1.00 35.80 401 GLY B O 1
ATOM 9593 N N . ALA B 1 402 ? -18.619 -24.238 48.841 1.00 25.93 402 ALA B N 1
ATOM 9594 C CA . ALA B 1 402 ? -18.902 -22.887 48.388 1.00 29.16 402 ALA B CA 1
ATOM 9595 C C . ALA B 1 402 ? -18.194 -22.590 47.081 1.00 43.59 402 ALA B C 1
ATOM 9596 O O . ALA B 1 402 ? -17.108 -23.098 46.826 1.00 31.90 402 ALA B O 1
ATOM 9598 N N . TYR B 1 403 ? -18.809 -21.764 46.249 1.00 33.71 403 TYR B N 1
ATOM 9599 C CA . TYR B 1 403 ? -18.166 -21.358 45.020 1.00 27.06 403 TYR B CA 1
ATOM 9600 C C . TYR B 1 403 ? -17.349 -20.123 45.315 1.00 28.51 403 TYR B C 1
ATOM 9601 O O . TYR B 1 403 ? -17.768 -19.280 46.099 1.00 48.20 403 TYR B O 1
ATOM 9610 N N . CYS B 1 404 ? -16.178 -20.018 44.697 1.00 29.74 404 CYS B N 1
ATOM 9611 C CA . CYS B 1 404 ? -15.344 -18.830 44.860 1.00 32.34 404 CYS B CA 1
ATOM 9612 C C . CYS B 1 404 ? -14.403 -18.644 43.685 1.00 20.29 404 CYS B C 1
ATOM 9613 O O . CYS B 1 404 ? -14.243 -19.539 42.847 1.00 35.47 404 CYS B O 1
ATOM 9616 N N . GLU B 1 405 ? -13.774 -17.477 43.643 1.00 36.70 405 GLU B N 1
ATOM 9617 C CA . GLU B 1 405 ? -12.857 -17.130 42.572 1.00 35.23 405 GLU B CA 1
ATOM 9618 C C . GLU B 1 405 ? -11.596 -16.498 43.134 1.00 26.60 405 GLU B C 1
ATOM 9619 O O . GLU B 1 405 ? -11.446 -15.278 43.117 1.00 29.56 405 GLU B O 1
ATOM 9625 N N . PRO B 1 406 ? -10.701 -17.325 43.660 1.00 29.29 406 PRO B N 1
ATOM 9626 C CA . PRO B 1 406 ? -9.431 -16.835 44.196 1.00 18.22 406 PRO B CA 1
ATOM 9627 C C . PRO B 1 406 ? -8.551 -16.187 43.140 1.00 32.25 406 PRO B C 1
ATOM 9628 O O . PRO B 1 406 ? -8.574 -16.547 41.965 1.00 32.59 406 PRO B O 1
ATOM 9632 N N . LYS B 1 407 ? -7.783 -15.210 43.598 1.00 22.16 407 LYS B N 1
ATOM 9633 C CA . LYS B 1 407 ? -6.827 -14.491 42.797 1.00 24.55 407 LYS B CA 1
ATOM 9634 C C . LYS B 1 407 ? -5.622 -15.387 42.519 1.00 24.87 407 LYS B C 1
ATOM 9635 O O . LYS B 1 407 ? -5.146 -16.096 43.408 1.00 26.66 407 LYS B O 1
ATOM 9641 N N . MET B 1 408 ? -5.113 -15.337 41.295 1.00 27.24 408 MET B N 1
ATOM 9642 C CA . MET B 1 408 ? -3.971 -16.160 40.912 1.00 26.10 408 MET B CA 1
ATOM 9643 C C . MET B 1 408 ? -2.658 -15.400 41.039 1.00 20.57 408 MET B C 1
ATOM 9644 O O . MET B 1 408 ? -2.404 -14.455 40.300 1.00 32.64 408 MET B O 1
ATOM 9649 N N . THR B 1 409 ? -1.826 -15.829 41.979 1.00 22.42 409 THR B N 1
ATOM 9650 C CA . THR B 1 409 ? -0.541 -15.197 42.219 1.00 29.53 409 THR B CA 1
ATOM 9651 C C . THR B 1 409 ? 0.547 -15.796 41.332 1.00 24.22 409 THR B C 1
ATOM 9652 O O . THR B 1 409 ? 1.390 -15.083 40.805 1.00 29.99 409 THR B O 1
ATOM 9656 N N . SER B 1 410 ? 0.524 -17.111 41.168 1.00 27.20 410 SER B N 1
ATOM 9657 C CA . SER B 1 410 ? 1.521 -17.773 40.341 1.00 16.79 410 SER B CA 1
ATOM 9658 C C . SER B 1 410 ? 0.865 -18.764 39.417 1.00 20.68 410 SER B C 1
ATOM 9659 O O . SER B 1 410 ? -0.026 -19.502 39.825 1.00 21.96 410 SER B O 1
ATOM 9662 N N . VAL B 1 411 ? 1.309 -18.774 38.167 1.00 21.19 411 VAL B N 1
ATOM 9663 C CA . VAL B 1 411 ? 0.776 -19.698 37.182 1.00 19.29 411 VAL B CA 1
ATOM 9664 C C . VAL B 1 411 ? 1.900 -20.351 36.395 1.00 23.60 411 VAL B C 1
ATOM 9665 O O . VAL B 1 411 ? 2.762 -19.670 35.824 1.00 26.99 411 VAL B O 1
ATOM 9669 N N . GLY B 1 412 ? 1.897 -21.678 36.376 1.00 24.31 412 GLY B N 1
ATOM 9670 C CA . GLY B 1 412 ? 2.940 -22.423 35.699 1.00 15.61 412 GLY B CA 1
ATOM 9671 C C . GLY B 1 412 ? 2.500 -23.045 34.394 1.00 24.33 412 GLY B C 1
ATOM 9672 O O . GLY B 1 412 ? 1.354 -23.465 34.237 1.00 20.17 412 GLY B O 1
ATOM 9673 N N . SER B 1 413 ? 3.415 -23.080 33.437 1.00 17.42 413 SER B N 1
ATOM 9674 C CA . SER B 1 413 ? 3.161 -23.748 32.168 1.00 23.75 413 SER B CA 1
ATOM 9675 C C . SER B 1 413 ? 4.407 -24.518 31.757 1.00 16.33 413 SER B C 1
ATOM 9676 O O . SER B 1 413 ? 5.527 -24.043 31.965 1.00 20.42 413 SER B O 1
ATOM 9679 N N . GLN B 1 414 ? 4.227 -25.709 31.195 1.00 22.76 414 GLN B N 1
ATOM 9680 C CA . GLN B 1 414 ? 5.368 -26.483 30.707 1.00 18.28 414 GLN B CA 1
ATOM 9681 C C . GLN B 1 414 ? 5.237 -26.725 29.197 1.00 29.46 414 GLN B C 1
ATOM 9682 O O . GLN B 1 414 ? 4.303 -26.228 28.577 1.00 25.31 414 GLN B O 1
ATOM 9688 N N . ASP B 1 415 ? 6.152 -27.487 28.603 1.00 14.51 415 ASP B N 1
ATOM 9689 C CA . ASP B 1 415 ? 6.206 -27.551 27.139 1.00 22.93 415 ASP B CA 1
ATOM 9690 C C . ASP B 1 415 ? 5.400 -28.612 26.426 1.00 19.57 415 ASP B C 1
ATOM 9691 O O . ASP B 1 415 ? 5.395 -28.637 25.202 1.00 22.00 415 ASP B O 1
ATOM 9696 N N . THR B 1 416 ? 4.754 -29.514 27.160 1.00 19.28 416 THR B N 1
ATOM 9697 C CA . THR B 1 416 ? 3.878 -30.477 26.492 1.00 17.77 416 THR B CA 1
ATOM 9698 C C . THR B 1 416 ? 2.409 -30.069 26.596 1.00 20.20 416 THR B C 1
ATOM 9699 O O . THR B 1 416 ? 1.601 -30.505 25.780 1.00 25.06 416 THR B O 1
ATOM 9703 N N . THR B 1 417 ? 2.057 -29.250 27.591 1.00 13.56 417 THR B N 1
ATOM 9704 C CA . THR B 1 417 ? 0.702 -28.674 27.617 1.00 17.88 417 THR B CA 1
ATOM 9705 C C . THR B 1 417 ? 0.738 -27.266 27.038 1.00 16.94 417 THR B C 1
ATOM 9706 O O . THR B 1 417 ? -0.287 -26.733 26.609 1.00 19.99 417 THR B O 1
ATOM 9710 N N . GLY B 1 418 ? 1.932 -26.673 27.034 1.00 19.66 418 GLY B N 1
ATOM 9711 C CA . GLY B 1 418 ? 2.147 -25.319 26.543 1.00 20.67 418 GLY B CA 1
ATOM 9712 C C . GLY B 1 418 ? 1.466 -24.930 25.238 1.00 19.39 418 GLY B C 1
ATOM 9713 O O . GLY B 1 418 ? 0.724 -23.949 25.199 1.00 22.75 418 GLY B O 1
ATOM 9714 N N . PRO B 1 419 ? 1.733 -25.664 24.161 1.00 18.03 419 PRO B N 1
ATOM 9715 C CA . PRO B 1 419 ? 1.091 -25.387 22.869 1.00 24.57 419 PRO B CA 1
ATOM 9716 C C . PRO B 1 419 ? -0.444 -25.344 22.944 1.00 21.33 419 PRO B C 1
ATOM 9717 O O . PRO B 1 419 ? -1.071 -24.499 22.295 1.00 15.24 419 PRO B O 1
ATOM 9721 N N . MET B 1 420 ? -1.050 -26.216 23.738 1.00 24.35 420 MET B N 1
ATOM 9722 C CA . MET B 1 420 ? -2.507 -26.179 23.880 1.00 27.54 420 MET B CA 1
ATOM 9723 C C . MET B 1 420 ? -2.926 -24.929 24.638 1.00 25.05 420 MET B C 1
ATOM 9724 O O . MET B 1 420 ? -3.912 -24.274 24.288 1.00 21.14 420 MET B O 1
ATOM 9729 N N . THR B 1 421 ? -2.166 -24.599 25.677 1.00 12.94 421 THR B N 1
ATOM 9730 C CA . THR B 1 421 ? -2.435 -23.412 26.483 1.00 18.98 421 THR B CA 1
ATOM 9731 C C . THR B 1 421 ? -2.322 -22.151 25.630 1.00 22.98 421 THR B C 1
ATOM 9732 O O . THR B 1 421 ? -3.110 -21.206 25.767 1.00 24.97 421 THR B O 1
ATOM 9736 N N . ARG B 1 422 ? -1.349 -22.154 24.729 1.00 18.01 422 ARG B N 1
ATOM 9737 C CA . ARG B 1 422 ? -1.170 -21.054 23.795 1.00 26.80 422 ARG B CA 1
ATOM 9738 C C . ARG B 1 422 ? -2.438 -20.909 22.964 1.00 37.51 422 ARG B C 1
ATOM 9739 O O . ARG B 1 422 ? -2.977 -19.813 22.807 1.00 20.38 422 ARG B O 1
ATOM 9747 N N . ASP B 1 423 ? -2.928 -22.028 22.446 1.00 15.70 423 ASP B N 1
ATOM 9748 C CA . ASP B 1 423 ? -4.125 -22.002 21.616 1.00 23.51 423 ASP B CA 1
ATOM 9749 C C . ASP B 1 423 ? -5.355 -21.538 22.389 1.00 20.91 423 ASP B C 1
ATOM 9750 O O . ASP B 1 423 ? -6.128 -20.719 21.897 1.00 26.71 423 ASP B O 1
ATOM 9755 N N . GLU B 1 424 ? -5.521 -22.040 23.611 1.00 10.97 424 GLU B N 1
ATOM 9756 C CA . GLU B 1 424 ? -6.655 -21.644 24.412 1.00 17.75 424 GLU B CA 1
ATOM 9757 C C . GLU B 1 424 ? -6.561 -20.148 24.709 1.00 25.82 424 GLU B C 1
ATOM 9758 O O . GLU B 1 424 ? -7.567 -19.476 24.813 1.00 15.76 424 GLU B O 1
ATOM 9764 N N . LEU B 1 425 ? -5.348 -19.630 24.848 1.00 11.15 425 LEU B N 1
ATOM 9765 C CA . LEU B 1 425 ? -5.183 -18.211 25.120 1.00 23.41 425 LEU B CA 1
ATOM 9766 C C . LEU B 1 425 ? -5.596 -17.420 23.895 1.00 26.85 425 LEU B C 1
ATOM 9767 O O . LEU B 1 425 ? -6.174 -16.335 24.006 1.00 26.88 425 LEU B O 1
ATOM 9772 N N . LYS B 1 426 ? -5.324 -17.972 22.719 1.00 18.83 426 LYS B N 1
ATOM 9773 C CA . LYS B 1 426 ? -5.712 -17.292 21.491 1.00 18.33 426 LYS B CA 1
ATOM 9774 C C . LYS B 1 426 ? -7.227 -17.272 21.347 1.00 19.10 426 LYS B C 1
ATOM 9775 O O . LYS B 1 426 ? -7.798 -16.281 20.890 1.00 23.85 426 LYS B O 1
ATOM 9781 N N . ASP B 1 427 ? -7.875 -18.359 21.759 1.00 20.94 427 ASP B N 1
ATOM 9782 C CA . ASP B 1 427 ? -9.333 -18.429 21.689 1.00 15.31 427 ASP B CA 1
ATOM 9783 C C . ASP B 1 427 ? -9.952 -17.437 22.643 1.00 23.89 427 ASP B C 1
ATOM 9784 O O . ASP B 1 427 ? -10.998 -16.883 22.361 1.00 26.40 427 ASP B O 1
ATOM 9789 N N . LEU B 1 428 ? -9.295 -17.212 23.773 1.00 23.54 428 LEU B N 1
ATOM 9790 C CA . LEU B 1 428 ? -9.790 -16.260 24.745 1.00 19.46 428 LEU B CA 1
ATOM 9791 C C . LEU B 1 428 ? -9.399 -14.827 24.404 1.00 26.38 428 LEU B C 1
ATOM 9792 O O . LEU B 1 428 ? -9.675 -13.918 25.176 1.00 23.84 428 LEU B O 1
ATOM 9797 N N . ALA B 1 429 ? -8.766 -14.623 23.252 1.00 14.82 429 ALA B N 1
ATOM 9798 C CA . ALA B 1 429 ? -8.379 -13.273 22.829 1.00 26.82 429 ALA B CA 1
ATOM 9799 C C . ALA B 1 429 ? -7.433 -12.595 23.809 1.00 27.64 429 ALA B C 1
ATOM 9800 O O . ALA B 1 429 ? -7.506 -11.385 24.013 1.00 27.93 429 ALA B O 1
ATOM 9802 N N . CYS B 1 430 ? -6.543 -13.366 24.416 1.00 27.03 430 CYS B N 1
ATOM 9803 C CA . CYS B 1 430 ? -5.639 -12.810 25.411 1.00 24.00 430 CYS B CA 1
ATOM 9804 C C . CYS B 1 430 ? -4.401 -12.173 24.790 1.00 31.97 430 CYS B C 1
ATOM 9805 O O . CYS B 1 430 ? -3.674 -12.812 24.031 1.00 27.72 430 CYS B O 1
ATOM 9808 N N . LEU B 1 431 ? -4.157 -10.915 25.141 1.00 23.02 431 LEU B N 1
ATOM 9809 C CA . LEU B 1 431 ? -3.013 -10.163 24.624 1.00 29.73 431 LEU B CA 1
ATOM 9810 C C . LEU B 1 431 ? -2.071 -9.757 25.754 1.00 25.20 431 LEU B C 1
ATOM 9811 O O . LEU B 1 431 ? -1.041 -9.146 25.509 1.00 27.97 431 LEU B O 1
ATOM 9816 N N . GLY B 1 432 ? -2.438 -10.091 26.989 1.00 23.17 432 GLY B N 1
ATOM 9817 C CA . GLY B 1 432 ? -1.630 -9.770 28.157 1.00 18.52 432 GLY B CA 1
ATOM 9818 C C . GLY B 1 432 ? -2.095 -10.559 29.370 1.00 25.67 432 GLY B C 1
ATOM 9819 O O . GLY B 1 432 ? -3.280 -10.836 29.508 1.00 28.37 432 GLY B O 1
ATOM 9820 N N . PHE B 1 433 ? -1.181 -10.935 30.256 1.00 18.11 433 PHE B N 1
ATOM 9821 C CA . PHE B 1 433 ? -1.591 -11.705 31.429 1.00 29.38 433 PHE B CA 1
ATOM 9822 C C . PHE B 1 433 ? -1.978 -10.786 32.587 1.00 21.65 433 PHE B C 1
ATOM 9823 O O . PHE B 1 433 ? -1.372 -9.751 32.779 1.00 20.73 433 PHE B O 1
ATOM 9831 N N . SER B 1 434 ? -2.989 -11.174 33.358 1.00 29.85 434 SER B N 1
ATOM 9832 C CA . SER B 1 434 ? -3.393 -10.402 34.529 1.00 26.52 434 SER B CA 1
ATOM 9833 C C . SER B 1 434 ? -2.873 -11.061 35.794 1.00 52.06 434 SER B C 1
ATOM 9834 O O . SER B 1 434 ? -2.699 -10.399 36.808 1.00 27.18 434 SER B O 1
ATOM 9837 N N . ALA B 1 435 ? -2.659 -12.373 35.747 1.00 20.11 435 ALA B N 1
ATOM 9838 C CA . ALA B 1 435 ? -2.061 -13.066 36.879 1.00 47.21 435 ALA B CA 1
ATOM 9839 C C . ALA B 1 435 ? -0.719 -12.398 37.200 1.00 19.23 435 ALA B C 1
ATOM 9840 O O . ALA B 1 435 ? -0.024 -11.915 36.308 1.00 26.55 435 ALA B O 1
ATOM 9842 N N . ASP B 1 436 ? -0.353 -12.384 38.471 1.00 25.66 436 ASP B N 1
ATOM 9843 C CA . ASP B 1 436 ? 0.860 -11.701 38.910 1.00 21.85 436 ASP B CA 1
ATOM 9844 C C . ASP B 1 436 ? 2.145 -12.283 38.293 1.00 19.96 436 ASP B C 1
ATOM 9845 O O . ASP B 1 436 ? 3.094 -11.561 38.014 1.00 28.05 436 ASP B O 1
ATOM 9850 N N . LEU B 1 437 ? 2.175 -13.591 38.085 1.00 26.06 437 LEU B N 1
ATOM 9851 C CA . LEU B 1 437 ? 3.342 -14.225 37.488 1.00 15.73 437 LEU B CA 1
ATOM 9852 C C . LEU B 1 437 ? 2.949 -15.483 36.723 1.00 20.83 437 LEU B C 1
ATOM 9853 O O . LEU B 1 437 ? 2.324 -16.392 37.271 1.00 28.00 437 LEU B O 1
ATOM 9858 N N . VAL B 1 438 ? 3.295 -15.510 35.445 1.00 18.57 438 VAL B N 1
ATOM 9859 C CA . VAL B 1 438 ? 3.069 -16.668 34.595 1.00 26.12 438 VAL B CA 1
ATOM 9860 C C . VAL B 1 438 ? 4.448 -17.098 34.136 1.00 34.69 438 VAL B C 1
ATOM 9861 O O . VAL B 1 438 ? 5.216 -16.284 33.619 1.00 20.70 438 VAL B O 1
ATOM 9865 N N . MET B 1 439 ? 4.771 -18.368 34.340 1.00 20.19 439 MET B N 1
ATOM 9866 C CA . MET B 1 439 ? 6.082 -18.890 33.958 1.00 24.39 439 MET B CA 1
ATOM 9867 C C . MET B 1 439 ? 5.948 -20.055 32.979 1.00 28.31 439 MET B C 1
ATOM 9868 O O . MET B 1 439 ? 4.981 -20.819 33.027 1.00 28.67 439 MET B O 1
ATOM 9873 N N . GLN B 1 440 ? 6.942 -20.197 32.112 1.00 24.84 440 GLN B N 1
ATOM 9874 C CA . GLN B 1 440 ? 6.950 -21.241 31.101 1.00 24.15 440 GLN B CA 1
ATOM 9875 C C . GLN B 1 440 ? 8.285 -21.978 31.089 1.00 19.91 440 GLN B C 1
ATOM 9876 O O . GLN B 1 440 ? 9.342 -21.356 31.048 1.00 22.03 440 GLN B O 1
ATOM 9882 N N . SER B 1 441 ? 8.239 -23.304 31.091 1.00 19.02 441 SER B N 1
ATOM 9883 C CA . SER B 1 441 ? 9.462 -24.096 31.072 1.00 23.79 441 SER B CA 1
ATOM 9884 C C . SER B 1 441 ? 9.585 -24.919 29.797 1.00 27.16 441 SER B C 1
ATOM 9885 O O . SER B 1 441 ? 8.658 -24.985 28.985 1.00 16.23 441 SER B O 1
ATOM 9888 N N . PHE B 1 442 ? 10.744 -25.551 29.635 1.00 16.16 442 PHE B N 1
ATOM 9889 C CA . PHE B 1 442 ? 11.013 -26.411 28.488 1.00 20.60 442 PHE B CA 1
ATOM 9890 C C . PHE B 1 442 ? 11.744 -27.621 29.008 1.00 20.33 442 PHE B C 1
ATOM 9891 O O . PHE B 1 442 ? 12.922 -27.836 28.722 1.00 34.53 442 PHE B O 1
ATOM 9899 N N . CYS B 1 443 ? 11.016 -28.405 29.795 1.00 20.03 443 CYS B N 1
ATOM 9900 C CA . CYS B 1 443 ? 11.582 -29.547 30.494 1.00 20.60 443 CYS B CA 1
ATOM 9901 C C . CYS B 1 443 ? 11.168 -30.904 29.938 1.00 18.29 443 CYS B C 1
ATOM 9902 O O . CYS B 1 443 ? 11.922 -31.869 30.045 1.00 23.60 443 CYS B O 1
ATOM 9905 N N . HIS B 1 444 ? 9.976 -30.999 29.361 1.00 21.79 444 HIS B N 1
ATOM 9906 C CA . HIS B 1 444 ? 9.515 -32.304 28.868 1.00 21.65 444 HIS B CA 1
ATOM 9907 C C . HIS B 1 444 ? 10.004 -32.627 27.468 1.00 22.86 444 HIS B C 1
ATOM 9908 O O . HIS B 1 444 ? 9.892 -33.765 27.022 1.00 18.90 444 HIS B O 1
ATOM 9915 N N . THR B 1 445 ? 10.571 -31.649 26.770 1.00 13.90 445 THR B N 1
ATOM 9916 C CA . THR B 1 445 ? 10.916 -31.898 25.374 1.00 19.96 445 THR B CA 1
ATOM 9917 C C . THR B 1 445 ? 12.334 -31.492 24.964 1.00 24.32 445 THR B C 1
ATOM 9918 O O . THR B 1 445 ? 12.688 -31.570 23.790 1.00 26.99 445 THR B O 1
ATOM 9922 N N . ALA B 1 446 ? 13.153 -31.090 25.932 1.00 20.05 446 ALA B N 1
ATOM 9923 C CA . ALA B 1 446 ? 14.484 -30.551 25.647 1.00 24.88 446 ALA B CA 1
ATOM 9924 C C . ALA B 1 446 ? 15.585 -31.543 25.279 1.00 19.26 446 ALA B C 1
ATOM 9925 O O . ALA B 1 446 ? 16.494 -31.200 24.532 1.00 30.71 446 ALA B O 1
ATOM 9927 N N . ALA B 1 447 ? 15.503 -32.757 25.805 1.00 10.39 447 ALA B N 1
ATOM 9928 C CA . ALA B 1 447 ? 16.567 -33.743 25.645 1.00 29.62 447 ALA B CA 1
ATOM 9929 C C . ALA B 1 447 ? 16.745 -34.322 24.243 1.00 44.43 447 ALA B C 1
ATOM 9930 O O . ALA B 1 447 ? 17.871 -34.458 23.766 1.00 24.54 447 ALA B O 1
ATOM 9932 N N . TYR B 1 448 ? 15.645 -34.670 23.589 1.00 17.26 448 TYR B N 1
ATOM 9933 C CA . TYR B 1 448 ? 15.719 -35.291 22.263 1.00 22.60 448 TYR B CA 1
ATOM 9934 C C . TYR B 1 448 ? 14.625 -34.738 21.376 1.00 17.50 448 TYR B C 1
ATOM 9935 O O . TYR B 1 448 ? 13.713 -35.454 20.983 1.00 25.92 448 TYR B O 1
ATOM 9944 N N . PRO B 1 449 ? 14.749 -33.471 21.020 1.00 28.07 449 PRO B N 1
ATOM 9945 C CA . PRO B 1 449 ? 13.678 -32.760 20.320 1.00 17.11 449 PRO B CA 1
ATOM 9946 C C . PRO B 1 449 ? 13.434 -33.210 18.884 1.00 29.94 449 PRO B C 1
ATOM 9947 O O . PRO B 1 449 ? 14.377 -33.394 18.128 1.00 21.40 449 PRO B O 1
ATOM 9951 N N . LYS B 1 450 ? 12.165 -33.382 18.538 1.00 18.70 450 LYS B N 1
ATOM 9952 C CA . LYS B 1 450 ? 11.740 -33.577 17.164 1.00 38.75 450 LYS B CA 1
ATOM 9953 C C . LYS B 1 450 ? 11.688 -32.181 16.530 1.00 30.97 450 LYS B C 1
ATOM 9954 O O . LYS B 1 450 ? 11.630 -31.176 17.245 1.00 27.22 450 LYS B O 1
ATOM 9960 N N . PRO B 1 451 ? 11.725 -32.102 15.201 1.00 25.98 451 PRO B N 1
ATOM 9961 C CA . PRO B 1 451 ? 11.629 -30.802 14.512 1.00 15.69 451 PRO B CA 1
ATOM 9962 C C . PRO B 1 451 ? 10.445 -29.933 14.978 1.00 29.78 451 PRO B C 1
ATOM 9963 O O . PRO B 1 451 ? 10.563 -28.701 15.105 1.00 22.02 451 PRO B O 1
ATOM 9967 N N . VAL B 1 452 ? 9.313 -30.559 15.255 1.00 19.44 452 VAL B N 1
ATOM 9968 C CA . VAL B 1 452 ? 8.166 -29.806 15.755 1.00 27.84 452 VAL B CA 1
ATOM 9969 C C . VAL B 1 452 ? 8.468 -29.207 17.144 1.00 44.39 452 VAL B C 1
ATOM 9970 O O . VAL B 1 452 ? 8.072 -28.084 17.459 1.00 26.45 452 VAL B O 1
ATOM 9974 N N . ASP B 1 453 ? 9.192 -29.945 17.971 1.00 16.33 453 ASP B N 1
ATOM 9975 C CA . ASP B 1 453 ? 9.558 -29.430 19.282 1.00 17.29 453 ASP B CA 1
ATOM 9976 C C . ASP B 1 453 ? 10.502 -28.243 19.135 1.00 12.10 453 ASP B C 1
ATOM 9977 O O . ASP B 1 453 ? 10.395 -27.255 19.869 1.00 28.47 453 ASP B O 1
ATOM 9982 N N . VAL B 1 454 ? 11.423 -28.339 18.178 1.00 27.15 454 VAL B N 1
ATOM 9983 C CA . VAL B 1 454 ? 12.371 -27.251 17.935 1.00 27.04 454 VAL B CA 1
ATOM 9984 C C . VAL B 1 454 ? 11.596 -25.985 17.573 1.00 31.03 454 VAL B C 1
ATOM 9985 O O . VAL B 1 454 ? 11.958 -24.888 17.980 1.00 21.80 454 VAL B O 1
ATOM 9989 N N . ASN B 1 455 ? 10.507 -26.144 16.829 1.00 20.07 455 ASN B N 1
ATOM 9990 C CA . ASN B 1 455 ? 9.678 -24.999 16.470 1.00 22.83 455 ASN B CA 1
ATOM 9991 C C . ASN B 1 455 ? 9.047 -24.409 17.731 1.00 18.29 455 ASN B C 1
ATOM 9992 O O . ASN B 1 455 ? 9.035 -23.197 17.933 1.00 26.12 455 ASN B O 1
ATOM 9997 N N . THR B 1 456 ? 8.540 -25.285 18.590 1.00 23.58 456 THR B N 1
ATOM 9998 C CA . THR B 1 456 ? 8.003 -24.862 19.871 1.00 23.93 456 THR B CA 1
ATOM 9999 C C . THR B 1 456 ? 9.062 -24.080 20.654 1.00 23.30 456 THR B C 1
ATOM 10000 O O . THR B 1 456 ? 8.773 -23.012 21.195 1.00 25.03 456 THR B O 1
ATOM 10004 N N . HIS B 1 457 ? 10.295 -24.585 20.681 1.00 29.57 457 HIS B N 1
ATOM 10005 C CA . HIS B 1 457 ? 11.365 -23.905 21.415 1.00 26.47 457 HIS B CA 1
ATOM 10006 C C . HIS B 1 457 ? 11.603 -22.499 20.876 1.00 23.51 457 HIS B C 1
ATOM 10007 O O . HIS B 1 457 ? 11.971 -21.595 21.619 1.00 22.83 457 HIS B O 1
ATOM 10014 N N . HIS B 1 458 ? 11.361 -22.310 19.587 1.00 21.38 458 HIS B N 1
ATOM 10015 C CA . HIS B 1 458 ? 11.588 -21.015 18.954 1.00 37.44 458 HIS B CA 1
ATOM 10016 C C . HIS B 1 458 ? 10.421 -20.025 19.012 1.00 30.43 458 HIS B C 1
ATOM 10017 O O . HIS B 1 458 ? 10.630 -18.834 18.827 1.00 36.78 458 HIS B O 1
ATOM 10024 N N . THR B 1 459 ? 9.201 -20.490 19.253 1.00 17.43 459 THR B N 1
ATOM 10025 C CA . THR B 1 459 ? 8.059 -19.570 19.209 1.00 19.64 459 THR B CA 1
ATOM 10026 C C . THR B 1 459 ? 7.377 -19.349 20.552 1.00 18.92 459 THR B C 1
ATOM 10027 O O . THR B 1 459 ? 6.950 -18.242 20.866 1.00 32.19 459 THR B O 1
ATOM 10031 N N . LEU B 1 460 ? 7.275 -20.406 21.346 1.00 20.62 460 LEU B N 1
ATOM 10032 C CA . LEU B 1 460 ? 6.589 -20.302 22.625 1.00 22.78 460 LEU B CA 1
ATOM 10033 C C . LEU B 1 460 ? 7.145 -19.230 23.575 1.00 29.08 460 LEU B C 1
ATOM 10034 O O . LEU B 1 460 ? 6.362 -18.487 24.165 1.00 34.17 460 LEU B O 1
ATOM 10039 N N . PRO B 1 461 ? 8.469 -19.117 23.712 1.00 18.58 461 PRO B N 1
ATOM 10040 C CA . PRO B 1 461 ? 9.057 -18.117 24.620 1.00 18.06 461 PRO B CA 1
ATOM 10041 C C . PRO B 1 461 ? 8.576 -16.699 24.330 1.00 21.74 461 PRO B C 1
ATOM 10042 O O . PRO B 1 461 ? 8.221 -15.974 25.265 1.00 22.37 461 PRO B O 1
ATOM 10046 N N . ASP B 1 462 ? 8.524 -16.321 23.056 1.00 25.90 462 ASP B N 1
ATOM 10047 C CA . ASP B 1 462 ? 8.080 -14.976 22.691 1.00 20.77 462 ASP B CA 1
ATOM 10048 C C . ASP B 1 462 ? 6.604 -14.809 22.961 1.00 40.17 462 ASP B C 1
ATOM 10049 O O . ASP B 1 462 ? 6.163 -13.779 23.477 1.00 26.95 462 ASP B O 1
ATOM 10054 N N . PHE B 1 463 ? 5.834 -15.832 22.620 1.00 18.99 463 PHE B N 1
ATOM 10055 C CA . PHE B 1 463 ? 4.401 -15.769 22.848 1.00 21.79 463 PHE B CA 1
ATOM 10056 C C . PHE B 1 463 ? 4.128 -15.462 24.314 1.00 36.29 463 PHE B C 1
ATOM 10057 O O . PHE B 1 463 ? 3.215 -14.706 24.642 1.00 20.05 463 PHE B O 1
ATOM 10065 N N . ILE B 1 464 ? 4.940 -16.046 25.188 1.00 14.37 464 ILE B N 1
ATOM 10066 C CA . ILE B 1 464 ? 4.765 -15.887 26.625 1.00 20.80 464 ILE B CA 1
ATOM 10067 C C . ILE B 1 464 ? 5.360 -14.580 27.140 1.00 31.87 464 ILE B C 1
ATOM 10068 O O . ILE B 1 464 ? 4.736 -13.866 27.920 1.00 20.60 464 ILE B O 1
ATOM 10073 N N . MET B 1 465 ? 6.572 -14.256 26.716 1.00 17.24 465 MET B N 1
ATOM 10074 C CA . MET B 1 465 ? 7.180 -13.017 27.198 1.00 27.42 465 MET B CA 1
ATOM 10075 C C . MET B 1 465 ? 6.458 -11.748 26.743 1.00 22.52 465 MET B C 1
ATOM 10076 O O . MET B 1 465 ? 6.432 -10.762 27.476 1.00 3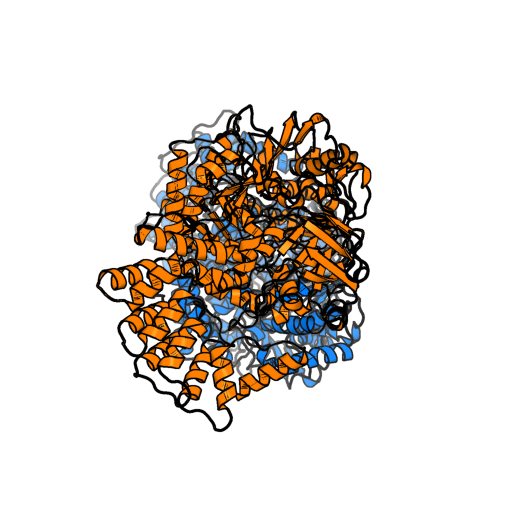2.93 465 MET B O 1
ATOM 10081 N N . ASN B 1 466 ? 5.860 -11.770 25.551 1.00 24.29 466 ASN B N 1
ATOM 10082 C CA . ASN B 1 466 ? 5.120 -10.608 25.062 1.00 29.01 466 ASN B CA 1
ATOM 10083 C C . ASN B 1 466 ? 3.860 -10.345 25.880 1.00 45.24 466 ASN B C 1
ATOM 10084 O O . ASN B 1 466 ? 3.257 -9.288 25.775 1.00 20.64 466 ASN B O 1
ATOM 10089 N N . ARG B 1 467 ? 3.452 -11.312 26.689 1.00 28.69 467 ARG B N 1
ATOM 10090 C CA . ARG B 1 467 ? 2.260 -11.133 27.511 1.00 24.44 467 ARG B CA 1
ATOM 10091 C C . ARG B 1 467 ? 2.597 -10.814 28.962 1.00 23.56 467 ARG B C 1
ATOM 10092 O O . ARG B 1 467 ? 1.708 -10.697 29.802 1.00 25.77 467 ARG B O 1
ATOM 10100 N N . GLY B 1 468 ? 3.887 -10.665 29.250 1.00 23.65 468 GLY B N 1
ATOM 10101 C CA . GLY B 1 468 ? 4.324 -10.350 30.599 1.00 26.25 468 GLY B CA 1
ATOM 10102 C C . GLY B 1 468 ? 4.759 -11.558 31.402 1.00 34.92 468 GLY B C 1
ATOM 10103 O O . GLY B 1 468 ? 4.983 -11.453 32.604 1.00 25.84 468 GLY B O 1
ATOM 10104 N N . GLY B 1 469 ? 4.893 -12.704 30.740 1.00 20.86 469 GLY B N 1
ATOM 10105 C CA . GLY B 1 469 ? 5.298 -13.920 31.418 1.00 24.34 469 GLY B CA 1
ATOM 10106 C C . GLY B 1 469 ? 6.797 -14.176 31.437 1.00 29.34 469 GLY B C 1
ATOM 10107 O O . GLY B 1 469 ? 7.581 -13.546 30.730 1.00 16.38 469 GLY B O 1
ATOM 10108 N N . VAL B 1 470 ? 7.201 -15.127 32.257 1.00 21.68 470 VAL B N 1
ATOM 10109 C CA . VAL B 1 470 ? 8.601 -15.482 32.346 1.00 7.49 470 VAL B CA 1
ATOM 10110 C C . VAL B 1 470 ? 8.851 -16.782 31.603 1.00 14.88 470 VAL B C 1
ATOM 10111 O O . VAL B 1 470 ? 8.120 -17.756 31.762 1.00 26.06 470 VAL B O 1
ATOM 10115 N N . SER B 1 471 ? 9.890 -16.787 30.781 1.00 23.47 471 SER B N 1
ATOM 10116 C CA . SER B 1 471 ? 10.221 -17.966 30.025 1.00 20.17 471 SER B CA 1
ATOM 10117 C C . SER B 1 471 ? 11.593 -18.499 30.372 1.00 9.57 471 SER B C 1
ATOM 10118 O O . SER B 1 471 ? 12.579 -17.762 30.346 1.00 24.51 471 SER B O 1
ATOM 10121 N N . LEU B 1 472 ? 11.659 -19.795 30.658 1.00 18.86 472 LEU B N 1
ATOM 10122 C CA . LEU B 1 472 ? 12.932 -20.463 30.881 1.00 18.59 472 LEU B CA 1
ATOM 10123 C C . LEU B 1 472 ? 13.488 -20.893 29.519 1.00 27.73 472 LEU B C 1
ATOM 10124 O O . LEU B 1 472 ? 12.933 -20.553 28.482 1.00 21.25 472 LEU B O 1
ATOM 10129 N N . ARG B 1 473 ? 14.568 -21.661 29.529 1.00 22.60 473 ARG B N 1
ATOM 10130 C CA . ARG B 1 473 ? 15.181 -22.148 28.305 1.00 13.87 473 ARG B CA 1
ATOM 10131 C C . ARG B 1 473 ? 15.291 -23.659 28.330 1.00 18.47 473 ARG B C 1
ATOM 10132 O O . ARG B 1 473 ? 15.371 -24.252 29.398 1.00 21.34 473 ARG B O 1
ATOM 10140 N N . PRO B 1 474 ? 15.317 -24.277 27.154 1.00 19.83 474 PRO B N 1
ATOM 10141 C CA . PRO B 1 474 ? 15.552 -25.719 27.049 1.00 30.02 474 PRO B CA 1
ATOM 10142 C C . PRO B 1 474 ? 16.905 -25.988 27.679 1.00 23.15 474 PRO B C 1
ATOM 10143 O O . PRO B 1 474 ? 17.861 -25.287 27.359 1.00 21.34 474 PRO B O 1
ATOM 10147 N N . GLY B 1 475 ? 16.991 -26.981 28.554 1.00 28.26 475 GLY B N 1
ATOM 10148 C CA . GLY B 1 475 ? 18.233 -27.274 29.236 1.00 14.33 475 GLY B CA 1
ATOM 10149 C C . GLY B 1 475 ? 18.238 -26.711 30.651 1.00 30.96 475 GLY B C 1
ATOM 10150 O O . GLY B 1 475 ? 19.062 -27.099 31.471 1.00 20.42 475 GLY B O 1
ATOM 10151 N N . ASP B 1 476 ? 17.322 -25.795 30.950 1.00 17.64 476 ASP B N 1
ATOM 10152 C CA . ASP B 1 476 ? 17.254 -25.213 32.294 1.00 18.45 476 ASP B CA 1
ATOM 10153 C C . ASP B 1 476 ? 16.754 -26.208 33.331 1.00 18.95 476 ASP B C 1
ATOM 10154 O O . ASP B 1 476 ? 17.152 -26.161 34.494 1.00 17.46 476 ASP B O 1
ATOM 10159 N N . GLY B 1 477 ? 15.874 -27.108 32.912 1.00 19.36 477 GLY B N 1
ATOM 10160 C CA . GLY B 1 477 ? 15.372 -28.113 33.823 1.00 17.63 477 GLY B CA 1
ATOM 10161 C C . GLY B 1 477 ? 13.883 -28.093 34.088 1.00 22.65 477 GLY B C 1
ATOM 10162 O O . GLY B 1 477 ? 13.132 -27.328 33.484 1.00 18.17 477 GLY B O 1
ATOM 10163 N N . VAL B 1 478 ? 13.484 -28.934 35.037 1.00 23.30 478 VAL B N 1
ATOM 10164 C CA . VAL B 1 478 ? 12.093 -29.190 35.403 1.00 18.23 478 VAL B CA 1
ATOM 10165 C C . VAL B 1 478 ? 11.263 -28.003 35.892 1.00 20.65 478 VAL B C 1
ATOM 10166 O O . VAL B 1 478 ? 11.678 -27.244 36.765 1.00 22.37 478 VAL B O 1
ATOM 10170 N N . ILE B 1 479 ? 10.059 -27.874 35.349 1.00 20.21 479 ILE B N 1
ATOM 10171 C CA . ILE B 1 479 ? 9.189 -26.761 35.703 1.00 14.62 479 ILE B CA 1
ATOM 10172 C C . ILE B 1 479 ? 9.113 -26.448 37.197 1.00 36.36 479 ILE B C 1
ATOM 10173 O O . ILE B 1 479 ? 9.375 -25.316 37.614 1.00 19.39 479 ILE B O 1
ATOM 10178 N N . HIS B 1 480 ? 8.768 -27.445 38.004 1.00 19.84 480 HIS B N 1
ATOM 10179 C CA . HIS B 1 480 ? 8.514 -27.190 39.426 1.00 34.94 480 HIS B CA 1
ATOM 10180 C C . HIS B 1 480 ? 9.723 -26.779 40.243 1.00 19.49 480 HIS B C 1
ATOM 10181 O O . HIS B 1 480 ? 9.588 -26.005 41.181 1.00 19.87 480 HIS B O 1
ATOM 10188 N N . SER B 1 481 ? 10.903 -27.271 39.873 1.00 21.31 481 SER B N 1
ATOM 10189 C CA . SER B 1 481 ? 12.114 -26.918 40.598 1.00 22.09 481 SER B CA 1
ATOM 10190 C C . SER B 1 481 ? 12.387 -25.433 40.451 1.00 25.17 481 SER B C 1
ATOM 10191 O O . SER B 1 481 ? 12.958 -24.815 41.337 1.00 21.85 481 SER B O 1
ATOM 10194 N N . TRP B 1 482 ? 11.975 -24.863 39.325 1.00 15.72 482 TRP B N 1
ATOM 10195 C CA . TRP B 1 482 ? 12.120 -23.436 39.106 1.00 28.49 482 TRP B CA 1
ATOM 10196 C C . TRP B 1 482 ? 10.907 -22.663 39.615 1.00 30.64 482 TRP B C 1
ATOM 10197 O O . TRP B 1 482 ? 11.046 -21.635 40.267 1.00 21.92 482 TRP B O 1
ATOM 10208 N N . LEU B 1 483 ? 9.715 -23.145 39.284 1.00 18.25 483 LEU B N 1
ATOM 10209 C CA . LEU B 1 483 ? 8.488 -22.448 39.655 1.00 18.67 483 LEU B CA 1
ATOM 10210 C C . LEU B 1 483 ? 8.375 -22.284 41.181 1.00 24.52 483 LEU B C 1
ATOM 10211 O O . LEU B 1 483 ? 7.992 -21.227 41.673 1.00 22.88 483 LEU B O 1
ATOM 10216 N N . ASN B 1 484 ? 8.737 -23.319 41.928 1.00 20.76 484 ASN B N 1
ATOM 10217 C CA . ASN B 1 484 ? 8.668 -23.259 43.389 1.00 21.61 484 ASN B CA 1
ATOM 10218 C C . ASN B 1 484 ? 9.537 -22.171 43.999 1.00 22.13 484 ASN B C 1
ATOM 10219 O O . ASN B 1 484 ? 9.237 -21.657 45.075 1.00 24.91 484 ASN B O 1
ATOM 10224 N N . ARG B 1 485 ? 10.613 -21.814 43.306 1.00 24.87 485 ARG B N 1
ATOM 10225 C CA . ARG B 1 485 ? 11.525 -20.791 43.800 1.00 17.71 485 ARG B CA 1
ATOM 10226 C C . ARG B 1 485 ? 11.014 -19.389 43.456 1.00 24.41 485 ARG B C 1
ATOM 10227 O O . ARG B 1 485 ? 11.696 -18.392 43.691 1.00 23.64 485 ARG B O 1
ATOM 10235 N N . MET B 1 486 ? 9.814 -19.314 42.893 1.00 16.07 486 MET B N 1
ATOM 10236 C CA . MET B 1 486 ? 9.228 -18.031 42.511 1.00 21.87 486 MET B CA 1
ATOM 10237 C C . MET B 1 486 ? 7.939 -17.735 43.272 1.00 25.07 486 MET B C 1
ATOM 10238 O O . MET B 1 486 ? 7.285 -16.734 43.013 1.00 26.06 486 MET B O 1
ATOM 10243 N N . LEU B 1 487 ? 7.581 -18.610 44.206 1.00 20.60 487 LEU B N 1
ATOM 10244 C CA . LEU B 1 487 ? 6.329 -18.498 44.940 1.00 19.99 487 LEU B CA 1
ATOM 10245 C C . LEU B 1 487 ? 6.359 -17.558 46.139 1.00 37.59 487 LEU B C 1
ATOM 10246 O O . LEU B 1 487 ? 7.399 -17.346 46.762 1.00 20.57 487 LEU B O 1
ATOM 10251 N N . LEU B 1 488 ? 5.197 -17.000 46.456 1.00 22.60 488 LEU B N 1
ATOM 10252 C CA . LEU B 1 488 ? 5.025 -16.218 47.677 1.00 20.11 488 LEU B CA 1
ATOM 10253 C C . LEU B 1 488 ? 4.250 -17.096 48.662 1.00 17.69 488 LEU B C 1
ATOM 10254 O O . LEU B 1 488 ? 3.264 -17.740 48.291 1.00 24.63 488 LEU B O 1
ATOM 10259 N N . PRO B 1 489 ? 4.694 -17.141 49.910 1.00 31.48 489 PRO B N 1
ATOM 10260 C CA . PRO B 1 489 ? 4.027 -17.969 50.918 1.00 23.79 489 PRO B CA 1
ATOM 10261 C C . PRO B 1 489 ? 2.558 -17.595 51.056 1.00 27.90 489 PRO B C 1
ATOM 10262 O O . PRO B 1 489 ? 2.201 -16.442 50.857 1.00 21.72 489 PRO B O 1
ATOM 10266 N N . ASP B 1 490 ? 1.707 -18.570 51.343 1.00 22.57 490 ASP B N 1
ATOM 10267 C CA . ASP B 1 490 ? 0.312 -18.274 51.625 1.00 24.84 490 ASP B CA 1
ATOM 10268 C C . ASP B 1 490 ? -0.507 -17.713 50.474 1.00 31.33 490 ASP B C 1
ATOM 10269 O O . ASP B 1 490 ? -1.563 -17.132 50.711 1.00 33.45 490 ASP B O 1
ATOM 10274 N N . THR B 1 491 ? -0.043 -17.860 49.240 1.00 30.67 491 THR B N 1
ATOM 10275 C CA . THR B 1 491 ? -0.859 -17.405 48.111 1.00 22.70 491 THR B CA 1
ATOM 10276 C C . THR B 1 491 ? -1.397 -18.576 47.305 1.00 26.21 491 THR B C 1
ATOM 10277 O O . THR B 1 491 ? -1.045 -19.730 47.550 1.00 31.93 491 THR B O 1
ATOM 10281 N N . VAL B 1 492 ? -2.248 -18.274 46.336 1.00 18.55 492 VAL B N 1
ATOM 10282 C CA . VAL B 1 492 ? -2.905 -19.318 45.572 1.00 13.99 492 VAL B CA 1
ATOM 10283 C C . VAL B 1 492 ? -2.516 -19.257 44.099 1.00 28.23 492 VAL B C 1
ATOM 10284 O O . VAL B 1 492 ? -2.269 -18.180 43.552 1.00 23.55 492 VAL B O 1
ATOM 10288 N N . GLY B 1 493 ? -2.450 -20.416 43.456 1.00 20.07 493 GLY B N 1
ATOM 10289 C CA . GLY B 1 493 ? -2.083 -20.459 42.049 1.00 17.29 493 GLY B CA 1
ATOM 10290 C C . GLY B 1 493 ? -2.566 -21.703 41.334 1.00 18.85 493 GLY B C 1
ATOM 10291 O O . GLY B 1 493 ? -3.373 -22.471 41.858 1.00 21.70 493 GLY B O 1
ATOM 10292 N N . THR B 1 494 ? -2.065 -21.899 40.123 1.00 24.74 494 THR B N 1
ATOM 10293 C CA . THR B 1 494 ? -2.424 -23.054 39.321 1.00 16.17 494 THR B CA 1
ATOM 10294 C C . THR B 1 494 ? -1.335 -23.289 38.278 1.00 18.80 494 THR B C 1
ATOM 10295 O O . THR B 1 494 ? -0.349 -22.552 38.217 1.00 25.44 494 THR B O 1
ATOM 10299 N N . GLY B 1 495 ? -1.504 -24.315 37.456 1.00 19.32 495 GLY B N 1
ATOM 10300 C CA . GLY B 1 495 ? -0.504 -24.615 36.452 1.00 23.41 495 GLY B CA 1
ATOM 10301 C C . GLY B 1 495 ? -0.979 -25.701 35.523 1.00 18.78 495 GLY B C 1
ATOM 10302 O O . GLY B 1 495 ? -1.794 -26.541 35.906 1.00 22.55 495 GLY B O 1
ATOM 10303 N N . GLY B 1 496 ? -0.477 -25.675 34.295 1.00 23.61 496 GLY B N 1
ATOM 10304 C CA . GLY B 1 496 ? -0.846 -26.663 33.302 1.00 21.59 496 GLY B CA 1
ATOM 10305 C C . GLY B 1 496 ? -0.040 -27.935 33.482 1.00 24.40 496 GLY B C 1
ATOM 10306 O O . GLY B 1 496 ? 0.603 -28.424 32.555 1.00 19.63 496 GLY B O 1
ATOM 10307 N N . ASP B 1 497 ? -0.088 -28.477 34.688 1.00 25.28 497 ASP B N 1
ATOM 10308 C CA . ASP B 1 497 ? 0.634 -29.691 35.006 1.00 12.39 497 ASP B CA 1
ATOM 10309 C C . ASP B 1 497 ? 0.094 -30.232 36.318 1.00 20.72 497 ASP B C 1
ATOM 10310 O O . ASP B 1 497 ? -0.003 -29.511 37.306 1.00 21.62 497 ASP B O 1
ATOM 10315 N N . SER B 1 498 ? -0.244 -31.509 36.332 1.00 14.66 498 SER B N 1
ATOM 10316 C CA . SER B 1 498 ? -0.859 -32.108 37.506 1.00 18.13 498 SER B CA 1
ATOM 10317 C C . SER B 1 498 ? 0.038 -32.110 38.732 1.00 30.08 498 SER B C 1
ATOM 10318 O O . SER B 1 498 ? -0.445 -32.290 39.845 1.00 24.80 498 SER B O 1
ATOM 10321 N N . HIS B 1 499 ? 1.338 -31.919 38.532 1.00 14.30 499 HIS B N 1
ATOM 10322 C CA . HIS B 1 499 ? 2.264 -31.904 39.657 1.00 20.83 499 HIS B CA 1
ATOM 10323 C C . HIS B 1 499 ? 2.594 -30.484 40.101 1.00 21.41 499 HIS B C 1
ATOM 10324 O O . HIS B 1 499 ? 3.605 -30.232 40.752 1.00 19.34 499 HIS B O 1
ATOM 10331 N N . THR B 1 500 ? 1.733 -29.549 39.735 1.00 18.54 500 THR B N 1
ATOM 10332 C CA . THR B 1 500 ? 1.874 -28.199 40.228 1.00 24.10 500 THR B CA 1
ATOM 10333 C C . THR B 1 500 ? 1.245 -28.261 41.601 1.00 21.47 500 THR B C 1
ATOM 10334 O O . THR B 1 500 ? 0.032 -28.122 41.737 1.00 21.46 500 THR B O 1
ATOM 10338 N N . ARG B 1 501 ? 2.063 -28.511 42.614 1.00 19.37 501 ARG B N 1
ATOM 10339 C CA . ARG B 1 501 ? 1.572 -28.623 43.974 1.00 27.70 501 ARG B CA 1
ATOM 10340 C C . ARG B 1 501 ? 2.487 -27.780 44.846 1.00 19.99 501 ARG B C 1
ATOM 10341 O O . ARG B 1 501 ? 3.423 -28.292 45.440 1.00 24.60 501 ARG B O 1
ATOM 10349 N N . PHE B 1 502 ? 2.240 -26.473 44.873 1.00 19.55 502 PHE B N 1
ATOM 10350 C CA . PHE B 1 502 ? 3.068 -25.529 45.628 1.00 17.05 502 PHE B CA 1
ATOM 10351 C C . PHE B 1 502 ? 3.403 -26.003 47.048 1.00 26.57 502 PHE B C 1
ATOM 10352 O O . PHE B 1 502 ? 2.502 -26.300 47.815 1.00 26.29 502 PHE B O 1
ATOM 10360 N N . PRO B 1 503 ? 4.686 -26.050 47.402 1.00 22.30 503 PRO B N 1
ATOM 10361 C CA . PRO B 1 503 ? 5.110 -26.414 48.761 1.00 20.93 503 PRO B CA 1
ATOM 10362 C C . PRO B 1 503 ? 4.805 -25.305 49.780 1.00 20.83 503 PRO B C 1
ATOM 10363 O O . PRO B 1 503 ? 4.788 -25.568 50.980 1.00 28.32 503 PRO B O 1
ATOM 10367 N N . ILE B 1 504 ? 4.622 -24.082 49.295 1.00 21.37 504 ILE B N 1
ATOM 10368 C CA . ILE B 1 504 ? 4.193 -22.943 50.107 1.00 21.49 504 ILE B CA 1
ATOM 10369 C C . ILE B 1 504 ? 2.982 -22.353 49.405 1.00 47.36 504 ILE B C 1
ATOM 10370 O O . ILE B 1 504 ? 2.968 -22.188 48.188 1.00 75.81 504 ILE B O 1
ATOM 10375 N N . GLY B 1 505 ? 1.960 -22.045 50.189 1.00 25.63 505 GLY B N 1
ATOM 10376 C CA . GLY B 1 505 ? 0.718 -21.575 49.625 1.00 24.00 505 GLY B CA 1
ATOM 10377 C C . GLY B 1 505 ? 0.016 -22.796 49.079 1.00 30.64 505 GLY B C 1
ATOM 10378 O O . GLY B 1 505 ? 0.247 -23.916 49.539 1.00 25.78 505 GLY B O 1
ATOM 10379 N N . ILE B 1 506 ? -0.831 -22.593 48.084 1.00 28.26 506 ILE B N 1
ATOM 10380 C CA . ILE B 1 506 ? -1.590 -23.703 47.535 1.00 40.84 506 ILE B CA 1
ATOM 10381 C C . ILE B 1 506 ? -1.938 -23.536 46.062 1.00 21.27 506 ILE B C 1
ATOM 10382 O O . ILE B 1 506 ? -2.281 -22.445 45.599 1.00 30.75 506 ILE B O 1
ATOM 10387 N N . SER B 1 507 ? -1.838 -24.636 45.329 1.00 21.62 507 SER B N 1
ATOM 10388 C CA . SER B 1 507 ? -2.167 -24.640 43.914 1.00 23.97 507 SER B CA 1
ATOM 10389 C C . SER B 1 507 ? -3.205 -25.711 43.598 1.00 17.84 507 SER B C 1
ATOM 10390 O O . SER B 1 507 ? -3.289 -26.730 44.277 1.00 25.41 507 SER B O 1
ATOM 10393 N N . PHE B 1 508 ? -4.002 -25.452 42.571 1.00 23.50 508 PHE B N 1
ATOM 10394 C CA . PHE B 1 508 ? -4.990 -26.395 42.072 1.00 19.28 508 PHE B CA 1
ATOM 10395 C C . PHE B 1 508 ? -4.703 -26.577 40.593 1.00 23.07 508 PHE B C 1
ATOM 10396 O O . PHE B 1 508 ? -5.071 -25.746 39.776 1.00 25.04 508 PHE B O 1
ATOM 10404 N N . PRO B 1 509 ? -4.012 -27.652 40.251 1.00 25.94 509 PRO B N 1
ATOM 10405 C CA . PRO B 1 509 ? -3.654 -27.916 38.857 1.00 24.58 509 PRO B CA 1
ATOM 10406 C C . PRO B 1 509 ? -4.897 -27.992 37.978 1.00 21.61 509 PRO B C 1
ATOM 10407 O O . PRO B 1 509 ? -5.977 -28.366 38.452 1.00 22.49 509 PRO B O 1
ATOM 10411 N N . ALA B 1 510 ? -4.742 -27.659 36.705 1.00 20.81 510 ALA B N 1
ATOM 10412 C CA . ALA B 1 510 ? -5.872 -27.651 35.790 1.00 22.31 510 ALA B CA 1
ATOM 10413 C C . ALA B 1 510 ? -5.462 -27.880 34.343 1.00 31.01 510 ALA B C 1
ATOM 10414 O O . ALA B 1 510 ? -4.278 -27.851 34.011 1.00 22.90 510 ALA B O 1
ATOM 10416 N N . GLY B 1 511 ? -6.455 -28.106 33.486 1.00 23.19 511 GLY B N 1
ATOM 10417 C CA . GLY B 1 511 ? -6.212 -28.281 32.068 1.00 16.02 511 GLY B CA 1
ATOM 10418 C C . GLY B 1 511 ? -5.909 -26.949 31.404 1.00 15.36 511 GLY B C 1
ATOM 10419 O O . GLY B 1 511 ? -6.076 -25.885 32.008 1.00 18.13 511 GLY B O 1
ATOM 10420 N N . SER B 1 512 ? -5.501 -27.004 30.142 1.00 12.48 512 SER B N 1
ATOM 10421 C CA . SER B 1 512 ? -5.060 -25.806 29.431 1.00 18.26 512 SER B CA 1
ATOM 10422 C C . SER B 1 512 ? -6.114 -24.703 29.367 1.00 25.90 512 SER B C 1
ATOM 10423 O O . SER B 1 512 ? -5.787 -23.525 29.510 1.00 25.13 512 SER B O 1
ATOM 10426 N N . GLY B 1 513 ? -7.370 -25.091 29.165 1.00 15.52 513 GLY B N 1
ATOM 10427 C CA . GLY B 1 513 ? -8.469 -24.142 29.114 1.00 16.91 513 GLY B CA 1
ATOM 10428 C C . GLY B 1 513 ? -8.538 -23.260 30.350 1.00 32.23 513 GLY B C 1
ATOM 10429 O O . GLY B 1 513 ? -8.572 -22.038 30.255 1.00 20.09 513 GLY B O 1
ATOM 10430 N N . LEU B 1 514 ? -8.539 -23.880 31.520 1.00 14.63 514 LEU B N 1
ATOM 10431 C CA . LEU B 1 514 ? -8.614 -23.125 32.765 1.00 12.56 514 LEU B CA 1
ATOM 10432 C C . LEU B 1 514 ? -7.327 -22.347 33.026 1.00 29.15 514 LEU B C 1
ATOM 10433 O O . LEU B 1 514 ? -7.365 -21.208 33.491 1.00 24.93 514 LEU B O 1
ATOM 10438 N N . VAL B 1 515 ? -6.183 -22.965 32.742 1.00 13.35 515 VAL B N 1
ATOM 10439 C CA . VAL B 1 515 ? -4.906 -22.275 32.928 1.00 21.10 515 VAL B CA 1
ATOM 10440 C C . VAL B 1 515 ? -4.867 -21.002 32.083 1.00 13.56 515 VAL B C 1
ATOM 10441 O O . VAL B 1 515 ? -4.387 -19.962 32.532 1.00 24.42 515 VAL B O 1
ATOM 10445 N N . ALA B 1 516 ? -5.397 -21.085 30.867 1.00 16.82 516 ALA B N 1
ATOM 10446 C CA . ALA B 1 516 ? -5.500 -19.909 30.000 1.00 21.92 516 ALA B CA 1
ATOM 10447 C C . ALA B 1 516 ? -6.392 -18.846 30.645 1.00 32.83 516 ALA B C 1
ATOM 10448 O O . ALA B 1 516 ? -6.012 -17.673 30.761 1.00 22.52 516 ALA B O 1
ATOM 10450 N N . PHE B 1 517 ? -7.579 -19.252 31.080 1.00 17.07 517 PHE B N 1
ATOM 10451 C CA . PHE B 1 517 ? -8.479 -18.304 31.722 1.00 21.98 517 PHE B CA 1
ATOM 10452 C C . PHE B 1 517 ? -7.817 -17.616 32.926 1.00 25.48 517 PHE B C 1
ATOM 10453 O O . PHE B 1 517 ? -7.861 -16.389 33.066 1.00 20.88 517 PHE B O 1
ATOM 10461 N N . ALA B 1 518 ? -7.199 -18.420 33.781 1.00 22.67 518 ALA B N 1
ATOM 10462 C CA . ALA B 1 518 ? -6.520 -17.929 34.975 1.00 25.60 518 ALA B CA 1
ATOM 10463 C C . ALA B 1 518 ? -5.397 -16.957 34.658 1.00 38.44 518 ALA B C 1
ATOM 10464 O O . ALA B 1 518 ? -5.240 -15.947 35.337 1.00 26.40 518 ALA B O 1
ATOM 10466 N N . ALA B 1 519 ? -4.598 -17.273 33.644 1.00 23.94 519 ALA B N 1
ATOM 10467 C CA . ALA B 1 519 ? -3.467 -16.416 33.300 1.00 23.20 519 ALA B CA 1
ATOM 10468 C C . ALA B 1 519 ? -3.983 -15.119 32.717 1.00 37.83 519 ALA B C 1
ATOM 10469 O O . ALA B 1 519 ? -3.438 -14.049 32.986 1.00 17.82 519 ALA B O 1
ATOM 10471 N N . ALA B 1 520 ? -5.048 -15.228 31.926 1.00 18.74 520 ALA B N 1
ATOM 10472 C CA . ALA B 1 520 ? -5.672 -14.072 31.296 1.00 28.82 520 ALA B CA 1
ATOM 10473 C C . ALA B 1 520 ? -6.402 -13.144 32.273 1.00 39.15 520 ALA B C 1
ATOM 10474 O O . ALA B 1 520 ? -6.245 -11.927 32.204 1.00 34.06 520 ALA B O 1
ATOM 10476 N N . THR B 1 521 ? -7.188 -13.699 33.190 1.00 24.70 521 THR B N 1
ATOM 10477 C CA . THR B 1 521 ? -7.963 -12.833 34.091 1.00 23.42 521 THR B CA 1
ATOM 10478 C C . THR B 1 521 ? -7.376 -12.663 35.485 1.00 30.81 521 THR B C 1
ATOM 10479 O O . THR B 1 521 ? -7.774 -11.761 36.210 1.00 27.95 521 THR B O 1
ATOM 10483 N N . GLY B 1 522 ? -6.450 -13.531 35.877 1.00 21.53 522 GLY B N 1
ATOM 10484 C CA . GLY B 1 522 ? -5.850 -13.421 37.201 1.00 18.53 522 GLY B CA 1
ATOM 10485 C C . GLY B 1 522 ? -6.724 -14.018 38.293 1.00 21.09 522 GLY B C 1
ATOM 10486 O O . GLY B 1 522 ? -6.495 -13.816 39.481 1.00 27.22 522 GLY B O 1
ATOM 10487 N N . VAL B 1 523 ? -7.708 -14.800 37.877 1.00 21.34 523 VAL B N 1
ATOM 10488 C CA . VAL B 1 523 ? -8.657 -15.379 38.799 1.00 22.27 523 VAL B CA 1
ATOM 10489 C C . VAL B 1 523 ? -9.016 -16.786 38.303 1.00 32.67 523 VAL B C 1
ATOM 10490 O O . VAL B 1 523 ? -8.836 -17.084 37.129 1.00 21.21 523 VAL B O 1
ATOM 10494 N N . MET B 1 524 ? -9.490 -17.654 39.192 1.00 20.69 524 MET B N 1
ATOM 10495 C CA . MET B 1 524 ? -9.871 -19.016 38.811 1.00 31.16 524 MET B CA 1
ATOM 10496 C C . MET B 1 524 ? -11.130 -19.474 39.552 1.00 20.67 524 MET B C 1
ATOM 10497 O O . MET B 1 524 ? -11.238 -19.307 40.766 1.00 28.25 524 MET B O 1
ATOM 10502 N N . PRO B 1 525 ? -12.070 -20.057 38.820 1.00 34.34 525 PRO B N 1
ATOM 10503 C CA . PRO B 1 525 ? -13.302 -20.580 39.417 1.00 20.25 525 PRO B CA 1
ATOM 10504 C C . PRO B 1 525 ? -12.970 -21.768 40.290 1.00 40.38 525 PRO B C 1
ATOM 10505 O O . PRO B 1 525 ? -12.105 -22.571 39.934 1.00 29.94 525 PRO B O 1
ATOM 10509 N N . LEU B 1 526 ? -13.658 -21.898 41.414 1.00 23.33 526 LEU B N 1
ATOM 10510 C CA . LEU B 1 526 ? -13.396 -23.024 42.282 1.00 30.63 526 LEU B CA 1
ATOM 10511 C C . LEU B 1 526 ? -14.585 -23.381 43.161 1.00 28.80 526 LEU B C 1
ATOM 10512 O O . LEU B 1 526 ? -15.117 -22.537 43.887 1.00 32.81 526 LEU B O 1
ATOM 10517 N N . ASP B 1 527 ? -15.013 -24.632 43.063 1.00 27.89 527 ASP B N 1
ATOM 10518 C CA . ASP B 1 527 ? -15.973 -25.189 44.003 1.00 20.66 527 ASP B CA 1
ATOM 10519 C C . ASP B 1 527 ? -15.091 -25.753 45.111 1.00 23.30 527 ASP B C 1
ATOM 10520 O O . ASP B 1 527 ? -14.427 -26.776 44.911 1.00 33.07 527 ASP B O 1
ATOM 10525 N N . MET B 1 528 ? -15.037 -25.073 46.257 1.00 18.21 528 MET B N 1
ATOM 10526 C CA . MET B 1 528 ? -14.145 -25.494 47.345 1.00 34.97 528 MET B CA 1
ATOM 10527 C C . MET B 1 528 ? -14.347 -26.941 47.797 1.00 22.12 528 MET B C 1
ATOM 10528 O O . MET B 1 528 ? -15.409 -27.310 48.282 1.00 40.19 528 MET B O 1
ATOM 10533 N N . PRO B 1 529 ? -13.311 -27.749 47.643 1.00 27.86 529 PRO B N 1
ATOM 10534 C CA . PRO B 1 529 ? -13.369 -29.155 48.043 1.00 29.95 529 PRO B CA 1
ATOM 10535 C C . PRO B 1 529 ? -13.200 -29.319 49.542 1.00 33.40 529 PRO B C 1
ATOM 10536 O O . PRO B 1 529 ? -12.761 -28.401 50.235 1.00 25.12 529 PRO B O 1
ATOM 10540 N N . GLU B 1 530 ? -13.557 -30.497 50.036 1.00 28.51 530 GLU B N 1
ATOM 10541 C CA . GLU B 1 530 ? -13.376 -30.825 51.438 1.00 31.70 530 GLU B CA 1
ATOM 10542 C C . GLU B 1 530 ? -11.914 -31.163 51.689 1.00 39.82 530 GLU B C 1
ATOM 10543 O O . GLU B 1 530 ? -11.122 -31.289 50.749 1.00 24.87 530 GLU B O 1
ATOM 10549 N N . SER B 1 531 ? -11.556 -31.320 52.956 1.00 29.38 531 SER B N 1
ATOM 10550 C CA . SER B 1 531 ? -10.182 -31.637 53.306 1.00 20.08 531 SER B CA 1
ATOM 10551 C C . SER B 1 531 ? -10.009 -32.937 54.085 1.00 31.12 531 SER B C 1
ATOM 10552 O O . SER B 1 531 ? -10.895 -33.371 54.825 1.00 30.51 531 SER B O 1
ATOM 10555 N N . VAL B 1 532 ? -8.840 -33.539 53.892 1.00 27.56 532 VAL B N 1
ATOM 10556 C CA . VAL B 1 532 ? -8.404 -34.705 54.630 1.00 31.84 532 VAL B CA 1
ATOM 10557 C C . VAL B 1 532 ? -7.100 -34.309 55.311 1.00 36.34 532 VAL B C 1
ATOM 10558 O O . VAL B 1 532 ? -6.182 -33.789 54.671 1.00 29.47 532 VAL B O 1
ATOM 10562 N N . LEU B 1 533 ? -7.022 -34.548 56.612 1.00 22.69 533 LEU B N 1
ATOM 10563 C CA . LEU B 1 533 ? -5.849 -34.187 57.384 1.00 24.20 533 LEU B CA 1
ATOM 10564 C C . LEU B 1 533 ? -4.968 -35.408 57.548 1.00 33.34 533 LEU B C 1
ATOM 10565 O O . LEU B 1 533 ? -5.442 -36.502 57.844 1.00 34.82 533 LEU B O 1
ATOM 10570 N N . VAL B 1 534 ? -3.678 -35.216 57.335 1.00 29.20 534 VAL B N 1
ATOM 10571 C CA . VAL B 1 534 ? -2.723 -36.266 57.597 1.00 20.87 534 VAL B CA 1
ATOM 10572 C C . VAL B 1 534 ? -1.709 -35.677 58.551 1.00 31.49 534 VAL B C 1
ATOM 10573 O O . VAL B 1 534 ? -1.115 -34.625 58.279 1.00 27.01 534 VAL B O 1
ATOM 10577 N N . ARG B 1 535 ? -1.528 -36.317 59.696 1.00 33.74 535 ARG B N 1
ATOM 10578 C CA . ARG B 1 535 ? -0.505 -35.828 60.597 1.00 55.17 535 ARG B CA 1
ATOM 10579 C C . ARG B 1 535 ? 0.435 -36.922 61.036 1.00 23.08 535 ARG B C 1
ATOM 10580 O O . ARG B 1 535 ? 0.016 -38.013 61.413 1.00 43.20 535 ARG B O 1
ATOM 10588 N N . PHE B 1 536 ? 1.721 -36.615 60.934 1.00 31.23 536 PHE B N 1
ATOM 10589 C CA . PHE B 1 536 ? 2.774 -37.513 61.347 1.00 33.07 536 PHE B CA 1
ATOM 10590 C C . PHE B 1 536 ? 3.142 -37.170 62.773 1.00 37.80 536 PHE B C 1
ATOM 10591 O O . PHE B 1 536 ? 3.016 -36.021 63.198 1.00 44.12 536 PHE B O 1
ATOM 10599 N N . LYS B 1 537 ? 3.609 -38.172 63.503 1.00 41.51 537 LYS B N 1
ATOM 10600 C CA . LYS B 1 537 ? 4.087 -37.980 64.858 1.00 42.08 537 LYS B CA 1
ATOM 10601 C C . LYS B 1 537 ? 5.257 -38.926 65.070 1.00 45.09 537 LYS B C 1
ATOM 10602 O O . LYS B 1 537 ? 5.274 -40.031 64.526 1.00 53.01 537 LYS B O 1
ATOM 10608 N N . GLY B 1 538 ? 6.249 -38.482 65.830 1.00 35.42 538 GLY B N 1
ATOM 10609 C CA . GLY B 1 538 ? 7.372 -39.332 66.168 1.00 65.21 538 GLY B CA 1
ATOM 10610 C C . GLY B 1 538 ? 8.680 -39.009 65.477 1.00 33.57 538 GLY B C 1
ATOM 10611 O O . GLY B 1 538 ? 8.835 -37.967 64.832 1.00 62.31 538 GLY B O 1
ATOM 10612 N N . LYS B 1 539 ? 9.632 -39.924 65.618 1.00 81.79 539 LYS B N 1
ATOM 10613 C CA . LYS B 1 539 ? 10.949 -39.758 65.033 1.00 76.31 539 LYS B CA 1
ATOM 10614 C C . LYS B 1 539 ? 11.159 -40.765 63.914 1.00 41.37 539 LYS B C 1
ATOM 10615 O O . LYS B 1 539 ? 10.766 -41.924 64.032 1.00 46.51 539 LYS B O 1
ATOM 10621 N N . MET B 1 540 ? 11.774 -40.314 62.825 1.00 45.52 540 MET B N 1
ATOM 10622 C CA . MET B 1 540 ? 12.080 -41.191 61.708 1.00 46.50 540 MET B CA 1
ATOM 10623 C C . MET B 1 540 ? 13.072 -42.265 62.141 1.00 52.20 540 MET B C 1
ATOM 10624 O O . MET B 1 540 ? 14.086 -41.975 62.771 1.00 48.36 540 MET B O 1
ATOM 10629 N N . GLN B 1 541 ? 12.777 -43.506 61.787 1.00 44.11 541 GLN B N 1
ATOM 10630 C CA . GLN B 1 541 ? 13.648 -44.621 62.119 1.00 33.06 541 GLN B CA 1
ATOM 10631 C C . GLN B 1 541 ? 14.855 -44.684 61.175 1.00 49.50 541 GLN B C 1
ATOM 10632 O O . GLN B 1 541 ? 14.836 -44.116 60.087 1.00 38.77 541 GLN B O 1
ATOM 10638 N N . PRO B 1 542 ? 15.902 -45.377 61.601 1.00 55.69 542 PRO B N 1
ATOM 10639 C CA . PRO B 1 542 ? 17.140 -45.485 60.820 1.00 49.05 542 PRO B CA 1
ATOM 10640 C C . PRO B 1 542 ? 16.929 -45.939 59.375 1.00 52.50 542 PRO B C 1
ATOM 10641 O O . PRO B 1 542 ? 16.201 -46.898 59.118 1.00 33.98 542 PRO B O 1
ATOM 10645 N N . GLY B 1 543 ? 17.580 -45.258 58.438 1.00 38.74 543 GLY B N 1
ATOM 10646 C CA . GLY B 1 543 ? 17.472 -45.604 57.030 1.00 44.80 543 GLY B CA 1
ATOM 10647 C C . GLY B 1 543 ? 16.153 -45.259 56.354 1.00 31.71 543 GLY B C 1
ATOM 10648 O O . GLY B 1 543 ? 15.949 -45.576 55.182 1.00 48.84 543 GLY B O 1
ATOM 10649 N N . ILE B 1 544 ? 15.243 -44.627 57.085 1.00 27.40 544 ILE B N 1
ATOM 10650 C CA . ILE B 1 544 ? 13.968 -44.230 56.499 1.00 35.63 544 ILE B CA 1
ATOM 10651 C C . ILE B 1 544 ? 14.111 -42.834 55.910 1.00 43.31 544 ILE B C 1
ATOM 10652 O O . ILE B 1 544 ? 14.723 -41.956 56.515 1.00 33.02 544 ILE B O 1
ATOM 10657 N N . THR B 1 545 ? 13.575 -42.635 54.713 1.00 24.07 545 THR B N 1
ATOM 10658 C CA . THR B 1 545 ? 13.639 -41.322 54.088 1.00 32.27 545 THR B CA 1
ATOM 10659 C C . THR B 1 545 ? 12.287 -40.653 54.062 1.00 27.77 545 THR B C 1
ATOM 10660 O O . THR B 1 545 ? 11.290 -41.187 54.558 1.00 30.12 545 THR B O 1
ATOM 10664 N N . LEU B 1 546 ? 12.265 -39.467 53.471 1.00 28.45 546 LEU B N 1
ATOM 10665 C CA . LEU B 1 546 ? 11.047 -38.695 53.366 1.00 32.99 546 LEU B CA 1
ATOM 10666 C C . LEU B 1 546 ? 10.155 -39.336 52.313 1.00 32.28 546 LEU B C 1
ATOM 10667 O O . LEU B 1 546 ? 8.929 -39.355 52.439 1.00 29.53 546 LEU B O 1
ATOM 10672 N N . ARG B 1 547 ? 10.779 -39.888 51.281 1.00 23.54 547 ARG B N 1
ATOM 10673 C CA . ARG B 1 547 ? 10.031 -40.554 50.226 1.00 22.25 547 ARG B CA 1
ATOM 10674 C C . ARG B 1 547 ? 9.239 -41.752 50.766 1.00 18.07 547 ARG B C 1
ATOM 10675 O O . ARG B 1 547 ? 8.124 -42.029 50.320 1.00 24.85 547 ARG B O 1
ATOM 10683 N N . ASP B 1 548 ? 9.811 -42.456 51.738 1.00 31.31 548 ASP B N 1
ATOM 10684 C CA . ASP B 1 548 ? 9.107 -43.572 52.371 1.00 23.08 548 ASP B CA 1
ATOM 10685 C C . ASP B 1 548 ? 7.830 -43.078 53.061 1.00 23.97 548 ASP B C 1
ATOM 10686 O O . ASP B 1 548 ? 6.802 -43.758 53.046 1.00 23.60 548 ASP B O 1
ATOM 10691 N N . LEU B 1 549 ? 7.905 -41.889 53.660 1.00 18.56 549 LEU B N 1
ATOM 10692 C CA . LEU B 1 549 ? 6.745 -41.289 54.311 1.00 31.75 549 LEU B CA 1
ATOM 10693 C C . LEU B 1 549 ? 5.673 -40.979 53.274 1.00 32.82 549 LEU B C 1
ATOM 10694 O O . LEU B 1 549 ? 4.481 -41.135 53.531 1.00 34.75 549 LEU B O 1
ATOM 10699 N N . VAL B 1 550 ? 6.105 -40.546 52.097 1.00 29.24 550 VAL B N 1
ATOM 10700 C CA . VAL B 1 550 ? 5.176 -40.239 51.013 1.00 19.51 550 VAL B CA 1
ATOM 10701 C C . VAL B 1 550 ? 4.358 -41.482 50.678 1.00 15.59 550 VAL B C 1
ATOM 10702 O O . VAL B 1 550 ? 3.148 -41.406 50.485 1.00 21.49 550 VAL B O 1
ATOM 10706 N N . HIS B 1 551 ? 5.032 -42.623 50.605 1.00 23.91 551 HIS B N 1
ATOM 10707 C CA . HIS B 1 551 ? 4.376 -43.882 50.276 1.00 29.17 551 HIS B CA 1
ATOM 10708 C C . HIS B 1 551 ? 3.599 -44.463 51.447 1.00 31.24 551 HIS B C 1
ATOM 10709 O O . HIS B 1 551 ? 2.677 -45.262 51.262 1.00 29.15 551 HIS B O 1
ATOM 10716 N N . ALA B 1 552 ? 3.966 -44.066 52.653 1.00 23.70 552 ALA B N 1
ATOM 10717 C CA . ALA B 1 552 ? 3.266 -44.563 53.825 1.00 23.62 552 ALA B CA 1
ATOM 10718 C C . ALA B 1 552 ? 1.847 -44.026 53.881 1.00 43.12 552 ALA B C 1
ATOM 10719 O O . ALA B 1 552 ? 0.990 -44.613 54.538 1.00 21.47 552 ALA B O 1
ATOM 10721 N N . ILE B 1 553 ? 1.596 -42.906 53.207 1.00 18.62 553 ILE B N 1
ATOM 10722 C CA . ILE B 1 553 ? 0.252 -42.332 53.226 1.00 18.26 553 ILE B CA 1
ATOM 10723 C C . ILE B 1 553 ? -0.763 -43.289 52.587 1.00 21.38 553 ILE B C 1
ATOM 10724 O O . ILE B 1 553 ? -1.756 -43.647 53.208 1.00 37.25 553 ILE B O 1
ATOM 10729 N N . PRO B 1 554 ? -0.504 -43.725 51.358 1.00 30.70 554 PRO B N 1
ATOM 10730 C CA . PRO B 1 554 ? -1.369 -44.708 50.701 1.00 32.71 554 PRO B CA 1
ATOM 10731 C C . PRO B 1 554 ? -1.414 -46.025 51.486 1.00 32.49 554 PRO B C 1
ATOM 10732 O O . PRO B 1 554 ? -2.467 -46.640 51.606 1.00 23.27 554 PRO B O 1
ATOM 10736 N N . LEU B 1 555 ? -0.269 -46.443 52.012 1.00 23.44 555 LEU B N 1
ATOM 10737 C CA . LEU B 1 555 ? -0.157 -47.693 52.756 1.00 37.31 555 LEU B CA 1
ATOM 10738 C C . LEU B 1 555 ? -1.113 -47.753 53.953 1.00 32.70 555 LEU B C 1
ATOM 10739 O O . LEU B 1 555 ? -1.840 -48.733 54.127 1.00 26.06 555 LEU B O 1
ATOM 10744 N N . TYR B 1 556 ? -1.120 -46.702 54.768 1.00 19.53 556 TYR B N 1
ATOM 10745 C CA . TYR B 1 556 ? -1.974 -46.670 55.953 1.00 46.65 556 TYR B CA 1
ATOM 10746 C C . TYR B 1 556 ? -3.435 -46.464 55.599 1.00 33.71 556 TYR B C 1
ATOM 10747 O O . TYR B 1 556 ? -4.325 -46.952 56.295 1.00 34.88 556 TYR B O 1
ATOM 10756 N N . ALA B 1 557 ? -3.687 -45.758 54.505 1.00 31.61 557 ALA B N 1
ATOM 10757 C CA . ALA B 1 557 ? -5.059 -45.593 54.065 1.00 38.36 557 ALA B CA 1
ATOM 10758 C C . ALA B 1 557 ? -5.597 -46.961 53.660 1.00 43.32 557 ALA B C 1
ATOM 10759 O O . ALA B 1 557 ? -6.757 -47.288 53.911 1.00 24.18 557 ALA B O 1
ATOM 10761 N N . ILE B 1 558 ? -4.745 -47.764 53.035 1.00 23.16 558 ILE B N 1
ATOM 10762 C CA . ILE B 1 558 ? -5.141 -49.110 52.644 1.00 32.43 558 ILE B CA 1
ATOM 10763 C C . ILE B 1 558 ? -5.354 -49.945 53.889 1.00 33.35 558 ILE B C 1
ATOM 10764 O O . ILE B 1 558 ? -6.395 -50.578 54.053 1.00 19.24 558 ILE B O 1
ATOM 10769 N N . LYS B 1 559 ? -4.350 -49.936 54.760 1.00 23.39 559 LYS B N 1
ATOM 10770 C CA . LYS B 1 559 ? -4.395 -50.682 56.008 1.00 38.03 559 LYS B CA 1
ATOM 10771 C C . LYS B 1 559 ? -5.654 -50.389 56.810 1.00 26.38 559 LYS B C 1
ATOM 10772 O O . LYS B 1 559 ? -6.269 -51.296 57.346 1.00 42.91 559 LYS B O 1
ATOM 10778 N N . GLN B 1 560 ? -6.030 -49.117 56.878 1.00 26.96 560 GLN B N 1
ATOM 10779 C CA . GLN B 1 560 ? -7.204 -48.707 57.632 1.00 33.53 560 GLN B CA 1
ATOM 10780 C C . GLN B 1 560 ? -8.516 -48.944 56.897 1.00 39.84 560 GLN B C 1
ATOM 10781 O O . GLN B 1 560 ? -9.563 -49.040 57.528 1.00 41.62 560 GLN B O 1
ATOM 10787 N N . GLY B 1 561 ? -8.477 -49.019 55.571 1.00 33.10 561 GLY B N 1
ATOM 10788 C CA . GLY B 1 561 ? -9.696 -49.271 54.812 1.00 21.80 561 GLY B CA 1
ATOM 10789 C C . GLY B 1 561 ? -10.320 -48.065 54.128 1.00 20.55 561 GLY B C 1
ATOM 10790 O O . GLY B 1 561 ? -11.472 -48.114 53.683 1.00 34.73 561 GLY B O 1
ATOM 10791 N N . LEU B 1 562 ? -9.545 -46.989 54.020 1.00 24.59 562 LEU B N 1
ATOM 10792 C CA . LEU B 1 562 ? -9.992 -45.762 53.379 1.00 24.37 562 LEU B CA 1
ATOM 10793 C C . LEU B 1 562 ? -9.552 -45.694 51.907 1.00 31.36 562 LEU B C 1
ATOM 10794 O O . LEU B 1 562 ? -9.997 -44.831 51.171 1.00 26.64 562 LEU B O 1
ATOM 10799 N N . LEU B 1 563 ? -8.674 -46.599 51.486 1.00 30.68 563 LEU B N 1
ATOM 10800 C CA . LEU B 1 563 ? -8.181 -46.608 50.103 1.00 26.29 563 LEU B CA 1
ATOM 10801 C C . LEU B 1 563 ? -8.146 -48.043 49.614 1.00 21.76 563 LEU B C 1
ATOM 10802 O O . LEU B 1 563 ? -7.797 -48.959 50.361 1.00 29.14 563 LEU B O 1
ATOM 10807 N N . THR B 1 564 ? -8.487 -48.246 48.355 1.00 33.73 564 THR B N 1
ATOM 10808 C CA . THR B 1 564 ? -8.490 -49.593 47.827 1.00 28.14 564 THR B CA 1
ATOM 10809 C C . THR B 1 564 ? -7.718 -49.651 46.517 1.00 35.30 564 THR B C 1
ATOM 10810 O O . THR B 1 564 ? -7.675 -48.673 45.769 1.00 23.15 564 THR B O 1
ATOM 10814 N N . VAL B 1 565 ? -7.091 -50.792 46.250 1.00 27.41 565 VAL B N 1
ATOM 10815 C CA . VAL B 1 565 ? -6.288 -50.955 45.043 1.00 31.16 565 VAL B CA 1
ATOM 10816 C C . VAL B 1 565 ? -7.136 -51.327 43.822 1.00 37.94 565 VAL B C 1
ATOM 10817 O O . VAL B 1 565 ? -6.886 -50.857 42.710 1.00 35.54 565 VAL B O 1
ATOM 10821 N N . GLU B 1 566 ? -8.143 -52.165 44.042 1.00 37.90 566 GLU B N 1
ATOM 10822 C CA . GLU B 1 566 ? -9.040 -52.611 42.980 1.00 42.86 566 GLU B CA 1
ATOM 10823 C C . GLU B 1 566 ? -9.737 -51.428 42.311 1.00 47.16 566 GLU B C 1
ATOM 10824 O O . GLU B 1 566 ? -10.294 -50.563 42.983 1.00 38.37 566 GLU B O 1
ATOM 10830 N N . LYS B 1 567 ? -9.699 -51.392 40.986 1.00 38.57 567 LYS B N 1
ATOM 10831 C CA . LYS B 1 567 ? -10.326 -50.304 40.246 1.00 55.01 567 LYS B CA 1
ATOM 10832 C C . LYS B 1 567 ? -11.852 -50.349 40.324 1.00 38.96 567 LYS B C 1
ATOM 10833 O O . LYS B 1 567 ? -12.488 -49.348 40.644 1.00 38.62 567 LYS B O 1
ATOM 10839 N N . LYS B 1 568 ? -12.441 -51.505 40.043 1.00 37.29 568 LYS B N 1
ATOM 10840 C CA . LYS B 1 568 ? -13.897 -51.641 40.118 1.00 37.16 568 LYS B CA 1
ATOM 10841 C C . LYS B 1 568 ? -14.394 -51.329 41.531 1.00 45.21 568 LYS B C 1
ATOM 10842 O O . LYS B 1 568 ? -14.090 -52.048 42.488 1.00 49.23 568 LYS B O 1
ATOM 10848 N N . GLY B 1 569 ? -15.148 -50.242 41.657 1.00 31.34 569 GLY B N 1
ATOM 10849 C CA . GLY B 1 569 ? -15.655 -49.808 42.947 1.00 47.61 569 GLY B CA 1
ATOM 10850 C C . GLY B 1 569 ? -14.553 -49.272 43.847 1.00 76.72 569 GLY B C 1
ATOM 10851 O O . GLY B 1 569 ? -14.599 -49.450 45.058 1.00 45.48 569 GLY B O 1
ATOM 10852 N N . LYS B 1 570 ? -13.567 -48.598 43.262 1.00 37.32 570 LYS B N 1
ATOM 10853 C CA . LYS B 1 570 ? -12.441 -48.099 44.035 1.00 42.73 570 LYS B CA 1
ATOM 10854 C C . LYS B 1 570 ? -12.883 -47.188 45.159 1.00 28.31 570 LYS B C 1
ATOM 10855 O O . LYS B 1 570 ? -13.772 -46.359 44.985 1.00 29.86 570 LYS B O 1
ATOM 10861 N N . LYS B 1 571 ? -12.262 -47.357 46.318 1.00 26.84 571 LYS B N 1
ATOM 10862 C CA . LYS B 1 571 ? -12.467 -46.442 47.431 1.00 37.19 571 LYS B CA 1
ATOM 10863 C C . LYS B 1 571 ? -11.209 -45.583 47.504 1.00 27.80 571 LYS B C 1
ATOM 10864 O O . LYS B 1 571 ? -10.096 -46.090 47.351 1.00 41.11 571 LYS B O 1
ATOM 10870 N N . ASN B 1 572 ? -11.378 -44.289 47.733 1.00 28.67 572 ASN B N 1
ATOM 10871 C CA . ASN B 1 572 ? -10.240 -43.378 47.803 1.00 24.52 572 ASN B CA 1
ATOM 10872 C C . ASN B 1 572 ? -10.656 -42.129 48.541 1.00 28.62 572 ASN B C 1
ATOM 10873 O O . ASN B 1 572 ? -11.215 -41.211 47.960 1.00 29.62 572 ASN B O 1
ATOM 10878 N N . ILE B 1 573 ? -10.397 -42.110 49.836 1.00 28.79 573 ILE B N 1
ATOM 10879 C CA . ILE B 1 573 ? -10.775 -40.984 50.661 1.00 23.13 573 ILE B CA 1
ATOM 10880 C C . ILE B 1 573 ? -10.165 -39.662 50.160 1.00 34.95 573 ILE B C 1
ATOM 10881 O O . ILE B 1 573 ? -10.705 -38.591 50.429 1.00 30.46 573 ILE B O 1
ATOM 10886 N N . PHE B 1 574 ? -9.061 -39.732 49.418 1.00 24.09 574 PHE B N 1
ATOM 10887 C CA . PHE B 1 574 ? -8.388 -38.513 48.963 1.00 34.97 574 PHE B CA 1
ATOM 10888 C C . PHE B 1 574 ? -8.978 -37.939 47.679 1.00 28.20 574 PHE B C 1
ATOM 10889 O O . PHE B 1 574 ? -8.861 -36.744 47.410 1.00 27.51 574 PHE B O 1
ATOM 10897 N N . SER B 1 575 ? -9.600 -38.794 46.881 1.00 26.25 575 SER B N 1
ATOM 10898 C CA . SER B 1 575 ? -10.088 -38.371 45.579 1.00 25.02 575 SER B CA 1
ATOM 10899 C C . SER B 1 575 ? -10.933 -37.099 45.618 1.00 33.05 575 SER B C 1
ATOM 10900 O O . SER B 1 575 ? -11.957 -37.022 46.290 1.00 21.22 575 SER B O 1
ATOM 10903 N N . GLY B 1 576 ? -10.482 -36.089 44.897 1.00 28.61 576 GLY B N 1
ATOM 10904 C CA . GLY B 1 576 ? -11.233 -34.860 44.804 1.00 15.46 576 GLY B CA 1
ATOM 10905 C C . GLY B 1 576 ? -11.157 -33.972 46.020 1.00 40.03 576 GLY B C 1
ATOM 10906 O O . GLY B 1 576 ? -11.819 -32.945 46.066 1.00 25.23 576 GLY B O 1
ATOM 10907 N N . ARG B 1 577 ? -10.348 -34.344 47.003 1.00 22.51 577 ARG B N 1
ATOM 10908 C CA . ARG B 1 577 ? -10.240 -33.516 48.194 1.00 20.82 577 ARG B CA 1
ATOM 10909 C C . ARG B 1 577 ? -8.897 -32.831 48.291 1.00 29.27 577 ARG B C 1
ATOM 10910 O O . ARG B 1 577 ? -7.993 -33.087 47.497 1.00 24.09 577 ARG B O 1
ATOM 10918 N N . ILE B 1 578 ? -8.778 -31.937 49.262 1.00 21.58 578 ILE B N 1
ATOM 10919 C CA . ILE B 1 578 ? -7.510 -31.294 49.516 1.00 24.81 578 ILE B CA 1
ATOM 10920 C C . ILE B 1 578 ? -6.804 -32.090 50.595 1.00 34.10 578 ILE B C 1
ATOM 10921 O O . ILE B 1 578 ? -7.380 -32.399 51.635 1.00 29.96 578 ILE B O 1
ATOM 10926 N N . LEU B 1 579 ? -5.557 -32.438 50.334 1.00 22.16 579 LEU B N 1
ATOM 10927 C CA . LEU B 1 579 ? -4.779 -33.200 51.282 1.00 14.63 579 LEU B CA 1
ATOM 10928 C C . LEU B 1 579 ? -3.998 -32.209 52.144 1.00 23.67 579 LEU B C 1
ATOM 10929 O O . LEU B 1 579 ? -3.273 -31.362 51.627 1.00 22.30 579 LEU B O 1
ATOM 10934 N N . GLU B 1 580 ? -4.164 -32.297 53.457 1.00 24.21 580 GLU B N 1
ATOM 10935 C CA . GLU B 1 580 ? -3.459 -31.383 54.348 1.00 25.90 580 GLU B CA 1
ATOM 10936 C C . GLU B 1 580 ? -2.570 -32.160 55.299 1.00 26.20 580 GLU B C 1
ATOM 10937 O O . GLU B 1 580 ? -3.007 -33.093 55.972 1.00 32.65 580 GLU B O 1
ATOM 10943 N N . ILE B 1 581 ? -1.308 -31.765 55.334 1.00 20.61 581 ILE B N 1
ATOM 10944 C CA . ILE B 1 581 ? -0.298 -32.469 56.112 1.00 28.60 581 ILE B CA 1
ATOM 10945 C C . ILE B 1 581 ? 0.239 -31.637 57.269 1.00 22.54 581 ILE B C 1
ATOM 10946 O O . ILE B 1 581 ? 0.394 -30.422 57.153 1.00 27.31 581 ILE B O 1
ATOM 10951 N N . GLU B 1 582 ? 0.506 -32.308 58.387 1.00 36.86 582 GLU B N 1
ATOM 10952 C CA . GLU B 1 582 ? 1.082 -31.682 59.575 1.00 39.83 582 GLU B CA 1
ATOM 10953 C C . GLU B 1 582 ? 2.000 -32.680 60.274 1.00 32.42 582 GLU B C 1
ATOM 10954 O O . GLU B 1 582 ? 1.892 -33.895 60.068 1.00 35.89 582 GLU B O 1
ATOM 10960 N N . GLY B 1 583 ? 2.893 -32.167 61.112 1.00 29.67 583 GLY B N 1
ATOM 10961 C CA . GLY B 1 583 ? 3.796 -33.021 61.862 1.00 39.37 583 GLY B CA 1
ATOM 10962 C C . GLY B 1 583 ? 5.273 -32.879 61.538 1.00 30.72 583 GLY B C 1
ATOM 10963 O O . GLY B 1 583 ? 6.115 -33.377 62.280 1.00 36.95 583 GLY B O 1
ATOM 10964 N N . LEU B 1 584 ? 5.606 -32.210 60.440 1.00 36.18 584 LEU B N 1
ATOM 10965 C CA . LEU B 1 584 ? 7.015 -32.035 60.081 1.00 25.74 584 LEU B CA 1
ATOM 10966 C C . LEU B 1 584 ? 7.274 -30.591 59.700 1.00 37.52 584 LEU B C 1
ATOM 10967 O O . LEU B 1 584 ? 7.668 -30.296 58.574 1.00 36.40 584 LEU B O 1
ATOM 10972 N N . PRO B 1 585 ? 7.077 -29.694 60.654 1.00 42.05 585 PRO B N 1
ATOM 10973 C CA . PRO B 1 585 ? 7.148 -28.255 60.388 1.00 21.99 585 PRO B CA 1
ATOM 10974 C C . PRO B 1 585 ? 8.545 -27.762 60.038 1.00 25.91 585 PRO B C 1
ATOM 10975 O O . PRO B 1 585 ? 8.675 -26.627 59.568 1.00 33.51 585 PRO B O 1
ATOM 10979 N N . ASP B 1 586 ? 9.566 -28.588 60.240 1.00 24.49 586 ASP B N 1
ATOM 10980 C CA . ASP B 1 586 ? 10.941 -28.132 60.011 1.00 37.68 586 ASP B CA 1
ATOM 10981 C C . ASP B 1 586 ? 11.607 -28.637 58.737 1.00 34.73 586 ASP B C 1
ATOM 10982 O O . ASP B 1 586 ? 12.805 -28.431 58.534 1.00 29.17 586 ASP B O 1
ATOM 10987 N N . LEU B 1 587 ? 10.845 -29.309 57.888 1.00 26.42 587 LEU B N 1
ATOM 10988 C CA . LEU B 1 587 ? 11.385 -29.753 56.611 1.00 29.25 587 LEU B CA 1
ATOM 10989 C C . LEU B 1 587 ? 11.829 -28.543 55.794 1.00 25.86 587 LEU B C 1
ATOM 10990 O O . LEU B 1 587 ? 11.220 -27.476 55.878 1.00 30.92 587 LEU B O 1
ATOM 10995 N N . LYS B 1 588 ? 12.890 -28.704 55.011 1.00 28.06 588 LYS B N 1
ATOM 10996 C CA . LYS B 1 588 ? 13.304 -27.659 54.083 1.00 38.24 588 LYS B CA 1
ATOM 10997 C C . LYS B 1 588 ? 12.195 -27.610 53.038 1.00 25.11 588 LYS B C 1
ATOM 10998 O O . LYS B 1 588 ? 11.438 -28.582 52.887 1.00 25.09 588 LYS B O 1
ATOM 11004 N N . VAL B 1 589 ? 12.078 -26.500 52.315 1.00 26.49 589 VAL B N 1
ATOM 11005 C CA . VAL B 1 589 ? 10.964 -26.361 51.370 1.00 20.66 589 VAL B CA 1
ATOM 11006 C C . VAL B 1 589 ? 10.965 -27.401 50.245 1.00 41.18 589 VAL B C 1
ATOM 11007 O O . VAL B 1 589 ? 9.911 -27.921 49.866 1.00 23.56 589 VAL B O 1
ATOM 11011 N N . GLU B 1 590 ? 12.139 -27.725 49.721 1.00 16.44 590 GLU B N 1
ATOM 11012 C CA . GLU B 1 590 ? 12.190 -28.713 48.648 1.00 42.20 590 GLU B CA 1
ATOM 11013 C C . GLU B 1 590 ? 11.808 -30.091 49.166 1.00 24.69 590 GLU B C 1
ATOM 11014 O O . GLU B 1 590 ? 11.289 -30.910 48.422 1.00 29.25 590 GLU B O 1
ATOM 11020 N N . GLN B 1 591 ? 12.027 -30.323 50.458 1.00 31.07 591 GLN B N 1
ATOM 11021 C CA . GLN B 1 591 ? 11.632 -31.582 51.077 1.00 16.72 591 GLN B CA 1
ATOM 11022 C C . GLN B 1 591 ? 10.120 -31.642 51.173 1.00 34.93 591 GLN B C 1
ATOM 11023 O O . GLN B 1 591 ? 9.503 -32.678 50.926 1.00 28.05 591 GLN B O 1
ATOM 11029 N N . ALA B 1 592 ? 9.530 -30.516 51.547 1.00 19.82 592 ALA B N 1
ATOM 11030 C CA . ALA B 1 592 ? 8.092 -30.417 51.662 1.00 21.02 592 ALA B CA 1
ATOM 11031 C C . ALA B 1 592 ? 7.466 -30.730 50.304 1.00 30.64 592 ALA B C 1
ATOM 11032 O O . ALA B 1 592 ? 6.402 -31.343 50.213 1.00 16.77 592 ALA B O 1
ATOM 11034 N N . PHE B 1 593 ? 8.140 -30.313 49.242 1.00 25.11 593 PHE B N 1
ATOM 11035 C CA . PHE B 1 593 ? 7.628 -30.574 47.913 1.00 20.27 593 PHE B CA 1
ATOM 11036 C C . PHE B 1 593 ? 7.498 -32.072 47.646 1.00 19.95 593 PHE B C 1
ATOM 11037 O O . PHE B 1 593 ? 6.608 -32.492 46.911 1.00 29.68 593 PHE B O 1
ATOM 11045 N N . GLU B 1 594 ? 8.362 -32.886 48.243 1.00 25.99 594 GLU B N 1
ATOM 11046 C CA . GLU B 1 594 ? 8.228 -34.328 48.043 1.00 26.03 594 GLU B CA 1
ATOM 11047 C C . GLU B 1 594 ? 6.845 -34.797 48.477 1.00 32.92 594 GLU B C 1
ATOM 11048 O O . GLU B 1 594 ? 6.219 -35.590 47.792 1.00 20.31 594 GLU B O 1
ATOM 11054 N N . LEU B 1 595 ? 6.359 -34.300 49.607 1.00 24.53 595 LEU B N 1
ATOM 11055 C CA . LEU B 1 595 ? 5.034 -34.698 50.071 1.00 22.15 595 LEU B CA 1
ATOM 11056 C C . LEU B 1 595 ? 3.898 -34.084 49.243 1.00 26.83 595 LEU B C 1
ATOM 11057 O O . LEU B 1 595 ? 2.934 -34.764 48.904 1.00 24.44 595 LEU B O 1
ATOM 11062 N N . THR B 1 596 ? 4.017 -32.806 48.900 1.00 23.62 596 THR B N 1
ATOM 11063 C CA . THR B 1 596 ? 2.946 -32.121 48.174 1.00 25.80 596 THR B CA 1
ATOM 11064 C C . THR B 1 596 ? 2.848 -32.611 46.745 1.00 28.96 596 THR B C 1
ATOM 11065 O O . THR B 1 596 ? 1.759 -32.790 46.205 1.00 25.03 596 THR B O 1
ATOM 11069 N N . ASP B 1 597 ? 4.005 -32.829 46.137 1.00 17.34 597 ASP B N 1
ATOM 11070 C CA . ASP B 1 597 ? 4.070 -33.307 44.770 1.00 22.82 597 ASP B CA 1
ATOM 11071 C C . ASP B 1 597 ? 3.258 -34.578 44.621 1.00 38.56 597 ASP B C 1
ATOM 11072 O O . ASP B 1 597 ? 2.422 -34.685 43.732 1.00 24.81 597 ASP B O 1
ATOM 11077 N N . ALA B 1 598 ? 3.507 -35.538 45.506 1.00 18.11 598 ALA B N 1
ATOM 11078 C CA . ALA B 1 598 ? 2.837 -36.832 45.448 1.00 23.95 598 ALA B CA 1
ATOM 11079 C C . ALA B 1 598 ? 1.327 -36.784 45.699 1.00 21.02 598 ALA B C 1
ATOM 11080 O O . ALA B 1 598 ? 0.628 -37.764 45.456 1.00 35.31 598 ALA B O 1
ATOM 11082 N N . SER B 1 599 ? 0.809 -35.658 46.175 1.00 33.81 599 SER B N 1
ATOM 11083 C CA . SER B 1 599 ? -0.633 -35.578 46.378 1.00 22.37 599 SER B CA 1
ATOM 11084 C C . SER B 1 599 ? -1.341 -35.775 45.036 1.00 38.80 599 SER B C 1
ATOM 11085 O O . SER B 1 599 ? -2.509 -36.155 44.985 1.00 26.76 599 SER B O 1
ATOM 11088 N N . ALA B 1 600 ? -0.630 -35.540 43.937 1.00 24.38 600 ALA B N 1
ATOM 11089 C CA . ALA B 1 600 ? -1.235 -35.773 42.632 1.00 34.88 600 ALA B CA 1
ATOM 11090 C C . ALA B 1 600 ? -1.645 -37.236 42.453 1.00 36.76 600 ALA B C 1
ATOM 11091 O O . ALA B 1 600 ? -2.726 -37.516 41.947 1.00 19.82 600 ALA B O 1
ATOM 11093 N N . GLU B 1 601 ? -0.798 -38.173 42.873 1.00 18.63 601 GLU B N 1
ATOM 11094 C CA . GLU B 1 601 ? -1.137 -39.595 42.710 1.00 24.98 601 GLU B CA 1
ATOM 11095 C C . GLU B 1 601 ? -2.270 -40.087 43.619 1.00 23.67 601 GLU B C 1
ATOM 11096 O O . GLU B 1 601 ? -2.806 -41.159 43.383 1.00 25.79 601 GLU B O 1
ATOM 11102 N N . ARG B 1 602 ? -2.608 -39.315 44.655 1.00 19.31 602 ARG B N 1
ATOM 11103 C CA . ARG B 1 602 ? -3.732 -39.622 45.544 1.00 25.32 602 ARG B CA 1
ATOM 11104 C C . ARG B 1 602 ? -5.035 -39.194 44.898 1.00 35.02 602 ARG B C 1
ATOM 11105 O O . ARG B 1 602 ? -6.111 -39.497 45.409 1.00 23.91 602 ARG B O 1
ATOM 11113 N N . SER B 1 603 ? -4.925 -38.453 43.799 1.00 20.78 603 SER B N 1
ATOM 11114 C CA . SER B 1 603 ? -6.082 -37.876 43.114 1.00 29.97 603 SER B CA 1
ATOM 11115 C C . SER B 1 603 ? -6.660 -36.713 43.909 1.00 20.52 603 SER B C 1
ATOM 11116 O O . SER B 1 603 ? -7.829 -36.378 43.769 1.00 24.18 603 SER B O 1
ATOM 11119 N N . ALA B 1 604 ? -5.837 -36.109 44.757 1.00 19.69 604 ALA B N 1
ATOM 11120 C CA . ALA B 1 604 ? -6.256 -34.939 45.512 1.00 25.59 604 ALA B CA 1
ATOM 11121 C C . ALA B 1 604 ? -6.354 -33.734 44.577 1.00 34.68 604 ALA B C 1
ATOM 11122 O O . ALA B 1 604 ? -5.628 -33.662 43.590 1.00 17.89 604 ALA B O 1
ATOM 11124 N N . ALA B 1 605 ? -7.239 -32.789 44.889 1.00 24.54 605 ALA B N 1
ATOM 11125 C CA . ALA B 1 605 ? -7.391 -31.582 44.076 1.00 26.26 605 ALA B CA 1
ATOM 11126 C C . ALA B 1 605 ? -6.258 -30.621 44.337 1.00 27.67 605 ALA B C 1
ATOM 11127 O O . ALA B 1 605 ? -5.877 -29.831 43.477 1.00 24.52 605 ALA B O 1
ATOM 11129 N N . GLY B 1 606 ? -5.731 -30.688 45.549 1.00 24.05 606 GLY B N 1
ATOM 11130 C CA . GLY B 1 606 ? -4.690 -29.781 45.974 1.00 25.86 606 GLY B CA 1
ATOM 11131 C C . GLY B 1 606 ? -4.115 -30.279 47.280 1.00 30.22 606 GLY B C 1
ATOM 11132 O O . GLY B 1 606 ? -4.579 -31.267 47.848 1.00 32.86 606 GLY B O 1
ATOM 11133 N N . CYS B 1 607 ? -3.110 -29.578 47.768 1.00 19.93 607 CYS B N 1
ATOM 11134 C CA . CYS B 1 607 ? -2.419 -30.010 48.955 1.00 17.67 607 CYS B CA 1
ATOM 11135 C C . CYS B 1 607 ? -1.889 -28.824 49.746 1.00 25.01 607 CYS B C 1
ATOM 11136 O O . CYS B 1 607 ? -1.662 -27.735 49.215 1.00 23.49 607 CYS B O 1
ATOM 11139 N N . THR B 1 608 ? -1.689 -29.041 51.032 1.00 18.25 608 THR B N 1
ATOM 11140 C CA . THR B 1 608 ? -1.102 -28.007 51.862 1.00 30.83 608 THR B CA 1
ATOM 11141 C C . THR B 1 608 ? -0.234 -28.708 52.879 1.00 14.97 608 THR B C 1
ATOM 11142 O O . THR B 1 608 ? -0.482 -29.870 53.220 1.00 26.66 608 THR B O 1
ATOM 11146 N N . ILE B 1 609 ? 0.817 -28.036 53.332 1.00 24.34 609 ILE B N 1
ATOM 11147 C CA . ILE B 1 609 ? 1.653 -28.607 54.370 1.00 17.09 609 ILE B CA 1
ATOM 11148 C C . ILE B 1 609 ? 2.050 -27.528 55.380 1.00 32.36 609 ILE B C 1
ATOM 11149 O O . ILE B 1 609 ? 2.442 -26.427 54.996 1.00 30.76 609 ILE B O 1
ATOM 11154 N N . LYS B 1 610 ? 1.914 -27.832 56.668 1.00 28.08 610 LYS B N 1
ATOM 11155 C CA . LYS B 1 610 ? 2.226 -26.863 57.718 1.00 26.01 610 LYS B CA 1
ATOM 11156 C C . LYS B 1 610 ? 3.720 -26.791 58.010 1.00 37.94 610 LYS B C 1
ATOM 11157 O O . LYS B 1 610 ? 4.332 -27.766 58.454 1.00 28.49 610 LYS B O 1
ATOM 11163 N N . LEU B 1 611 ? 4.299 -25.624 57.764 1.00 18.68 611 LEU B N 1
ATOM 11164 C CA . LEU B 1 611 ? 5.726 -25.418 57.970 1.00 28.42 611 LEU B CA 1
ATOM 11165 C C . LEU B 1 611 ? 6.020 -24.238 58.892 1.00 26.26 611 LEU B C 1
ATOM 11166 O O . LEU B 1 611 ? 5.237 -23.300 58.964 1.00 29.69 611 LEU B O 1
ATOM 11171 N N . ASN B 1 612 ? 7.155 -24.285 59.587 1.00 25.37 612 ASN B N 1
ATOM 11172 C CA . ASN B 1 612 ? 7.603 -23.147 60.382 1.00 31.32 612 ASN B CA 1
ATOM 11173 C C . ASN B 1 612 ? 8.157 -22.085 59.439 1.00 29.77 612 ASN B C 1
ATOM 11174 O O . ASN B 1 612 ? 8.411 -22.365 58.271 1.00 35.99 612 ASN B O 1
ATOM 11179 N N . LYS B 1 613 ? 8.369 -20.873 59.935 1.00 36.05 613 LYS B N 1
ATOM 11180 C CA . LYS B 1 613 ? 8.843 -19.793 59.075 1.00 37.90 613 LYS B CA 1
ATOM 11181 C C . LYS B 1 613 ? 10.322 -19.908 58.675 1.00 51.50 613 LYS B C 1
ATOM 11182 O O . LYS B 1 613 ? 10.727 -19.443 57.609 1.00 29.15 613 LYS B O 1
ATOM 11188 N N . GLU B 1 614 ? 11.120 -20.543 59.521 1.00 21.13 614 GLU B N 1
ATOM 11189 C CA . GLU B 1 614 ? 12.570 -20.623 59.310 1.00 33.68 614 GLU B CA 1
ATOM 11190 C C . GLU B 1 614 ? 13.008 -21.180 57.947 1.00 29.94 614 GLU B C 1
ATOM 11191 O O . GLU B 1 614 ? 13.789 -20.547 57.234 1.00 26.95 614 GLU B O 1
ATOM 11197 N N . PRO B 1 615 ? 12.533 -22.367 57.590 1.00 28.57 615 PRO B N 1
ATOM 11198 C CA . PRO B 1 615 ? 12.873 -22.958 56.291 1.00 29.26 615 PRO B CA 1
ATOM 11199 C C . PRO B 1 615 ? 12.426 -22.037 55.161 1.00 27.03 615 PRO B C 1
ATOM 11200 O O . PRO B 1 615 ? 13.130 -21.900 54.157 1.00 35.75 615 PRO B O 1
ATOM 11204 N N . ILE B 1 616 ? 11.265 -21.412 55.334 1.00 27.62 616 ILE B N 1
ATOM 11205 C CA . ILE B 1 616 ? 10.727 -20.499 54.335 1.00 19.95 616 ILE B CA 1
ATOM 11206 C C . ILE B 1 616 ? 11.620 -19.285 54.141 1.00 32.98 616 ILE B C 1
ATOM 11207 O O . ILE B 1 616 ? 11.869 -18.863 53.015 1.00 28.48 616 ILE B O 1
ATOM 11212 N N . ILE B 1 617 ? 12.102 -18.726 55.244 1.00 26.37 617 ILE B N 1
ATOM 11213 C CA . ILE B 1 617 ? 12.963 -17.560 55.189 1.00 35.23 617 ILE B CA 1
ATOM 11214 C C . ILE B 1 617 ? 14.226 -17.938 54.437 1.00 25.48 617 ILE B C 1
ATOM 11215 O O . ILE B 1 617 ? 14.700 -17.198 53.576 1.00 29.88 617 ILE B O 1
ATOM 11220 N N . GLU B 1 618 ? 14.742 -19.118 54.750 1.00 26.91 618 GLU B N 1
ATOM 11221 C CA . GLU B 1 618 ? 15.963 -19.618 54.133 1.00 39.13 618 GLU B CA 1
ATOM 11222 C C . GLU B 1 618 ? 15.797 -19.803 52.627 1.00 42.84 618 GLU B C 1
ATOM 11223 O O . GLU B 1 618 ? 16.674 -19.442 51.842 1.00 33.45 618 GLU B O 1
ATOM 11229 N N . TYR B 1 619 ? 14.663 -20.372 52.240 1.00 27.22 619 TYR B N 1
ATOM 11230 C CA . TYR B 1 619 ? 14.346 -20.621 50.842 1.00 22.61 619 TYR B CA 1
ATOM 11231 C C . TYR B 1 619 ? 14.251 -19.298 50.090 1.00 35.02 619 TYR B C 1
ATOM 11232 O O . TYR B 1 619 ? 14.918 -19.115 49.069 1.00 22.66 619 TYR B O 1
ATOM 11241 N N . LEU B 1 620 ? 13.439 -18.373 50.608 1.00 17.54 620 LEU B N 1
ATOM 11242 C CA . LEU B 1 620 ? 13.252 -17.068 49.968 1.00 32.68 620 LEU B CA 1
ATOM 11243 C C . LEU B 1 620 ? 14.542 -16.265 49.876 1.00 32.10 620 LEU B C 1
ATOM 11244 O O . LEU B 1 620 ? 14.784 -15.588 48.876 1.00 37.11 620 LEU B O 1
ATOM 11249 N N . ASN B 1 621 ? 15.372 -16.324 50.911 1.00 31.36 621 ASN B N 1
ATOM 11250 C CA . ASN B 1 621 ? 16.639 -15.596 50.855 1.00 32.29 621 ASN B CA 1
ATOM 11251 C C . ASN B 1 621 ? 17.469 -16.107 49.696 1.00 24.37 621 ASN B C 1
ATOM 11252 O O . ASN B 1 621 ? 18.158 -15.343 49.030 1.00 41.61 621 ASN B O 1
ATOM 11257 N N . SER B 1 622 ? 17.403 -17.413 49.462 1.00 23.17 622 SER B N 1
ATOM 11258 C CA . SER B 1 622 ? 18.130 -18.004 48.354 1.00 19.33 622 SER B CA 1
ATOM 11259 C C . SER B 1 622 ? 17.484 -17.630 47.031 1.00 33.60 622 SER B C 1
ATOM 11260 O O . SER B 1 622 ? 18.170 -17.282 46.075 1.00 28.73 622 SER B O 1
ATOM 11263 N N . ASN B 1 623 ? 16.158 -17.693 46.981 1.00 19.85 623 ASN B N 1
ATOM 11264 C CA . ASN B 1 623 ? 15.445 -17.439 45.735 1.00 32.53 623 ASN B CA 1
ATOM 11265 C C . ASN B 1 623 ? 15.650 -16.029 45.200 1.00 29.13 623 ASN B C 1
ATOM 11266 O O . ASN B 1 623 ? 15.782 -15.823 43.986 1.00 27.34 623 ASN B O 1
ATOM 11271 N N . ILE B 1 624 ? 15.682 -15.058 46.106 1.00 25.04 624 ILE B N 1
ATOM 11272 C CA . ILE B 1 624 ? 15.889 -13.673 45.710 1.00 27.15 624 ILE B CA 1
ATOM 11273 C C . ILE B 1 624 ? 17.166 -13.547 44.891 1.00 18.97 624 ILE B C 1
ATOM 11274 O O . ILE B 1 624 ? 17.206 -12.837 43.892 1.00 22.97 624 ILE B O 1
ATOM 11279 N N . VAL B 1 625 ? 18.205 -14.267 45.298 1.00 26.10 625 VAL B N 1
ATOM 11280 C CA . VAL B 1 625 ? 19.475 -14.190 44.591 1.00 25.39 625 VAL B CA 1
ATOM 11281 C C . VAL B 1 625 ? 19.376 -14.890 43.245 1.00 29.17 625 VAL B C 1
ATOM 11282 O O . VAL B 1 625 ? 19.947 -14.432 42.248 1.00 26.87 625 VAL B O 1
ATOM 11286 N N . LEU B 1 626 ? 18.624 -15.984 43.200 1.00 26.86 626 LEU B N 1
ATOM 11287 C CA . LEU B 1 626 ? 18.417 -16.672 41.930 1.00 21.96 626 LEU B CA 1
ATOM 11288 C C . LEU B 1 626 ? 17.682 -15.770 40.930 1.00 35.26 626 LEU B C 1
ATOM 11289 O O . LEU B 1 626 ? 18.105 -15.617 39.789 1.00 21.28 626 LEU B O 1
ATOM 11294 N N . LEU B 1 627 ? 16.584 -15.161 41.357 1.00 21.26 627 LEU B N 1
ATOM 11295 C CA . LEU B 1 627 ? 15.833 -14.297 40.454 1.00 21.81 627 LEU B CA 1
ATOM 11296 C C . LEU B 1 627 ? 16.671 -13.121 39.954 1.00 41.40 627 LEU B C 1
ATOM 11297 O O . LEU B 1 627 ? 16.604 -12.769 38.779 1.00 26.54 627 LEU B O 1
ATOM 11302 N N . LYS B 1 628 ? 17.475 -12.519 40.826 1.00 28.93 628 LYS B N 1
ATOM 11303 C CA . LYS B 1 628 ? 18.333 -11.417 40.384 1.00 32.34 628 LYS B CA 1
ATOM 11304 C C . LYS B 1 628 ? 19.334 -11.937 39.360 1.00 14.81 628 LYS B C 1
ATOM 11305 O O . LYS B 1 628 ? 19.581 -11.311 38.328 1.00 34.59 628 LYS B O 1
ATOM 11311 N N . TRP B 1 629 ? 19.899 -13.103 39.653 1.00 29.75 629 TRP B N 1
ATOM 11312 C CA . TRP B 1 629 ? 20.871 -13.723 38.768 1.00 28.04 629 TRP B CA 1
ATOM 11313 C C . TRP B 1 629 ? 20.239 -13.967 37.397 1.00 35.20 629 TRP B C 1
ATOM 11314 O O . TRP B 1 629 ? 20.883 -13.765 36.364 1.00 24.53 629 TRP B O 1
ATOM 11325 N N . MET B 1 630 ? 18.972 -14.374 37.388 1.00 20.24 630 MET B N 1
ATOM 11326 C CA . MET B 1 630 ? 18.261 -14.611 36.131 1.00 27.47 630 MET B CA 1
ATOM 11327 C C . MET B 1 630 ? 18.226 -13.334 35.300 1.00 32.39 630 MET B C 1
ATOM 11328 O O . MET B 1 630 ? 18.428 -13.364 34.088 1.00 28.72 630 MET B O 1
ATOM 11333 N N . ILE B 1 631 ? 17.964 -12.211 35.958 1.00 19.51 631 ILE B N 1
ATOM 11334 C CA . ILE B 1 631 ? 17.924 -10.933 35.272 1.00 32.12 631 ILE B CA 1
ATOM 11335 C C . ILE B 1 631 ? 19.291 -10.620 34.690 1.00 27.12 631 ILE B C 1
ATOM 11336 O O . ILE B 1 631 ? 19.403 -10.192 33.541 1.00 40.68 631 ILE B O 1
ATOM 11341 N N . ALA B 1 632 ? 20.331 -10.843 35.483 1.00 28.07 632 ALA B N 1
ATOM 11342 C CA . ALA B 1 632 ? 21.689 -10.606 35.012 1.00 28.14 632 ALA B CA 1
ATOM 11343 C C . ALA B 1 632 ? 21.963 -11.505 33.819 1.00 24.52 632 ALA B C 1
ATOM 11344 O O . ALA B 1 632 ? 22.679 -11.134 32.901 1.00 32.11 632 ALA B O 1
ATOM 11346 N N . GLU B 1 633 ? 21.357 -12.687 33.832 1.00 27.27 633 GLU B N 1
ATOM 11347 C CA . GLU B 1 633 ? 21.547 -13.658 32.761 1.00 30.87 633 GLU B CA 1
ATOM 11348 C C . GLU B 1 633 ? 20.719 -13.370 31.504 1.00 32.59 633 GLU B C 1
ATOM 11349 O O . GLU B 1 633 ? 20.922 -14.014 30.477 1.00 26.30 633 GLU B O 1
ATOM 11355 N N . GLY B 1 634 ? 19.789 -12.416 31.590 1.00 31.11 634 GLY B N 1
ATOM 11356 C CA . GLY B 1 634 ? 18.975 -12.013 30.446 1.00 19.95 634 GLY B CA 1
ATOM 11357 C C . GLY B 1 634 ? 17.615 -12.689 30.303 1.00 44.07 634 GLY B C 1
ATOM 11358 O O . GLY B 1 634 ? 17.045 -12.705 29.218 1.00 22.02 634 GLY B O 1
ATOM 11359 N N . TYR B 1 635 ? 17.075 -13.225 31.394 1.00 20.50 635 TYR B N 1
ATOM 11360 C CA . TYR B 1 635 ? 15.806 -13.940 31.333 1.00 35.39 635 TYR B CA 1
ATOM 11361 C C . TYR B 1 635 ? 14.573 -13.089 31.047 1.00 31.18 635 TYR B C 1
ATOM 11362 O O . TYR B 1 635 ? 14.436 -11.964 31.530 1.00 26.81 635 TYR B O 1
ATOM 11371 N N . GLY B 1 636 ? 13.683 -13.700 30.272 1.00 69.01 636 GLY B N 1
ATOM 11372 C CA . GLY B 1 636 ? 12.474 -13.107 29.740 1.00 97.09 636 GLY B CA 1
ATOM 11373 C C . GLY B 1 636 ? 11.436 -12.532 30.663 1.00 27.38 636 GLY B C 1
ATOM 11374 O O . GLY B 1 636 ? 10.795 -13.240 31.410 1.00 36.92 636 GLY B O 1
ATOM 11375 N N . ASP B 1 637 ? 11.207 -11.244 30.432 1.00 97.09 637 ASP B N 1
ATOM 11376 C CA . ASP B 1 637 ? 10.385 -10.299 31.198 1.00 34.72 637 ASP B CA 1
ATOM 11377 C C . ASP B 1 637 ? 10.865 -9.921 32.579 1.00 23.92 637 ASP B C 1
ATOM 11378 O O . ASP B 1 637 ? 10.397 -10.431 33.599 1.00 29.24 637 ASP B O 1
ATOM 11383 N N . ARG B 1 638 ? 11.802 -8.984 32.549 1.00 33.74 638 ARG B N 1
ATOM 11384 C CA . ARG B 1 638 ? 12.509 -8.484 33.703 1.00 39.74 638 ARG B CA 1
ATOM 11385 C C . ARG B 1 638 ? 11.562 -7.868 34.718 1.00 23.07 638 ARG B C 1
ATOM 11386 O O . ARG B 1 638 ? 11.691 -8.110 35.920 1.00 31.23 638 ARG B O 1
ATOM 11394 N N . ARG B 1 639 ? 10.599 -7.087 34.233 1.00 24.76 639 ARG B N 1
ATOM 11395 C CA . ARG B 1 639 ? 9.655 -6.405 35.120 1.00 32.46 639 ARG B CA 1
ATOM 11396 C C . ARG B 1 639 ? 8.899 -7.390 35.996 1.00 27.62 639 ARG B C 1
ATOM 11397 O O . ARG B 1 639 ? 8.737 -7.170 37.193 1.00 27.02 639 ARG B O 1
ATOM 11405 N N . THR B 1 640 ? 8.435 -8.480 35.399 1.00 26.13 640 THR B N 1
ATOM 11406 C CA . THR B 1 640 ? 7.716 -9.483 36.164 1.00 33.60 640 THR B CA 1
ATOM 11407 C C . THR B 1 640 ? 8.636 -10.078 37.223 1.00 26.90 640 THR B C 1
ATOM 11408 O O . THR B 1 640 ? 8.221 -10.312 38.362 1.00 22.76 640 THR B O 1
ATOM 11412 N N . LEU B 1 641 ? 9.901 -10.284 36.867 1.00 19.47 641 LEU B N 1
ATOM 11413 C CA . LEU B 1 641 ? 10.848 -10.831 37.843 1.00 26.89 641 LEU B CA 1
ATOM 11414 C C . LEU B 1 641 ? 11.127 -9.839 38.964 1.00 30.70 641 LEU B C 1
ATOM 11415 O O . LEU B 1 641 ? 11.178 -10.211 40.143 1.00 33.24 641 LEU B O 1
ATOM 11420 N N . GLU B 1 642 ? 11.296 -8.570 38.598 1.00 24.33 642 GLU B N 1
ATOM 11421 C CA . GLU B 1 642 ? 11.558 -7.524 39.585 1.00 37.49 642 GLU B CA 1
ATOM 11422 C C . GLU B 1 642 ? 10.411 -7.388 40.578 1.00 25.67 642 GLU B C 1
ATOM 11423 O O . GLU B 1 642 ? 10.640 -7.271 41.782 1.00 32.74 642 GLU B O 1
ATOM 11429 N N . ARG B 1 643 ? 9.179 -7.417 40.070 1.00 26.78 643 ARG B N 1
ATOM 11430 C CA . ARG B 1 643 ? 7.988 -7.293 40.916 1.00 25.07 643 ARG B CA 1
ATOM 11431 C C . ARG B 1 643 ? 7.953 -8.429 41.935 1.00 25.59 643 ARG B C 1
ATOM 11432 O O . ARG B 1 643 ? 7.620 -8.226 43.099 1.00 38.97 643 ARG B O 1
ATOM 11440 N N . ARG B 1 644 ? 8.320 -9.625 41.494 1.00 28.82 644 ARG B N 1
ATOM 11441 C CA . ARG B 1 644 ? 8.320 -10.783 42.378 1.00 22.19 644 ARG B CA 1
ATOM 11442 C C . ARG B 1 644 ? 9.428 -10.737 43.421 1.00 29.22 644 ARG B C 1
ATOM 11443 O O . ARG B 1 644 ? 9.244 -11.221 44.536 1.00 22.55 644 ARG B O 1
ATOM 11451 N N . ILE B 1 645 ? 10.582 -10.181 43.059 1.00 18.86 645 ILE B N 1
ATOM 11452 C CA . ILE B 1 645 ? 11.685 -10.084 44.017 1.00 33.25 645 ILE B CA 1
ATOM 11453 C C . ILE B 1 645 ? 11.258 -9.178 45.156 1.00 26.73 645 ILE B C 1
ATOM 11454 O O . ILE B 1 645 ? 11.472 -9.477 46.334 1.00 31.98 645 ILE B O 1
ATOM 11459 N N . GLN B 1 646 ? 10.633 -8.070 44.783 1.00 28.14 646 GLN B N 1
ATOM 11460 C CA . GLN B 1 646 ? 10.130 -7.102 45.742 1.00 43.83 646 GLN B CA 1
ATOM 11461 C C . GLN B 1 646 ? 9.095 -7.722 46.678 1.00 34.19 646 GLN B C 1
ATOM 11462 O O . GLN B 1 646 ? 9.110 -7.474 47.884 1.00 58.57 646 GLN B O 1
ATOM 11468 N N . GLY B 1 647 ? 8.205 -8.537 46.121 1.00 31.83 647 GLY B N 1
ATOM 11469 C CA . GLY B 1 647 ? 7.184 -9.206 46.911 1.00 20.54 647 GLY B CA 1
ATOM 11470 C C . GLY B 1 647 ? 7.786 -10.152 47.935 1.00 35.42 647 GLY B C 1
ATOM 11471 O O . GLY B 1 647 ? 7.277 -10.283 49.043 1.00 29.02 647 GLY B O 1
ATOM 11472 N N . MET B 1 648 ? 8.871 -10.820 47.567 1.00 28.79 648 MET B N 1
ATOM 11473 C CA . MET B 1 648 ? 9.548 -11.695 48.507 1.00 34.92 648 MET B CA 1
ATOM 11474 C C . MET B 1 648 ? 10.200 -10.862 49.601 1.00 34.98 648 MET B C 1
ATOM 11475 O O . MET B 1 648 ? 10.080 -11.178 50.785 1.00 41.97 648 MET B O 1
ATOM 11480 N N . GLU B 1 649 ? 10.894 -9.802 49.196 1.00 32.96 649 GLU B N 1
ATOM 11481 C CA . GLU B 1 649 ? 11.550 -8.908 50.148 1.00 54.09 649 GLU B CA 1
ATOM 11482 C C . GLU B 1 649 ? 10.541 -8.362 51.152 1.00 40.72 649 GLU B C 1
ATOM 11483 O O . GLU B 1 649 ? 10.843 -8.236 52.337 1.00 47.75 649 GLU B O 1
ATOM 11489 N N . LYS B 1 650 ? 9.335 -8.063 50.677 1.00 31.08 650 LYS B N 1
ATOM 11490 C CA . LYS B 1 650 ? 8.287 -7.542 51.549 1.00 39.13 650 LYS B CA 1
ATOM 11491 C C . LYS B 1 650 ? 7.861 -8.575 52.589 1.00 34.42 650 LYS B C 1
ATOM 11492 O O . LYS B 1 650 ? 7.701 -8.250 53.765 1.00 59.09 650 LYS B O 1
ATOM 11498 N N . TRP B 1 651 ? 7.690 -9.823 52.167 1.00 43.30 651 TRP B N 1
ATOM 11499 C CA . TRP B 1 651 ? 7.313 -10.868 53.114 1.00 43.47 651 TRP B CA 1
ATOM 11500 C C . TRP B 1 651 ? 8.421 -11.097 54.138 1.00 45.20 651 TRP B C 1
ATOM 11501 O O . TRP B 1 651 ? 8.140 -11.319 55.315 1.00 43.32 651 TRP B O 1
ATOM 11512 N N . LEU B 1 652 ? 9.674 -11.044 53.687 1.00 37.09 652 LEU B N 1
ATOM 11513 C CA . LEU B 1 652 ? 10.816 -11.249 54.577 1.00 36.06 652 LEU B CA 1
ATOM 11514 C C . LEU B 1 652 ? 10.927 -10.159 55.636 1.00 48.53 652 LEU B C 1
ATOM 11515 O O . LEU B 1 652 ? 11.493 -10.384 56.701 1.00 34.02 652 LEU B O 1
ATOM 11520 N N . ALA B 1 653 ? 10.389 -8.980 55.339 1.00 37.06 653 ALA B N 1
ATOM 11521 C CA . ALA B 1 653 ? 10.434 -7.857 56.270 1.00 39.78 653 ALA B CA 1
ATOM 11522 C C . ALA B 1 653 ? 9.400 -8.031 57.380 1.00 54.11 653 ALA B C 1
ATOM 11523 O O . ALA B 1 653 ? 9.481 -7.396 58.425 1.00 54.86 653 ALA B O 1
ATOM 11525 N N . ASN B 1 654 ? 8.425 -8.897 57.136 1.00 45.91 654 ASN B N 1
ATOM 11526 C CA . ASN B 1 654 ? 7.334 -9.137 58.081 1.00 41.40 654 ASN B CA 1
ATOM 11527 C C . ASN B 1 654 ? 6.739 -10.536 57.867 1.00 34.17 654 ASN B C 1
ATOM 11528 O O . ASN B 1 654 ? 5.628 -10.692 57.356 1.00 55.98 654 ASN B O 1
ATOM 11533 N N . PRO B 1 655 ? 7.505 -11.544 58.270 1.00 38.54 655 PRO B N 1
ATOM 11534 C CA . PRO B 1 655 ? 7.157 -12.954 58.053 1.00 56.19 655 PRO B CA 1
ATOM 11535 C C . PRO B 1 655 ? 5.932 -13.436 58.815 1.00 32.98 655 PRO B C 1
ATOM 11536 O O . PRO B 1 655 ? 6.039 -13.791 59.985 1.00 76.17 655 PRO B O 1
ATOM 11540 N N . GLU B 1 656 ? 4.787 -13.468 58.144 1.00 42.95 656 GLU B N 1
ATOM 11541 C CA . GLU B 1 656 ? 3.561 -13.966 58.752 1.00 38.76 656 GLU B CA 1
ATOM 11542 C C . GLU B 1 656 ? 3.071 -15.200 58.010 1.00 39.73 656 GLU B C 1
ATOM 11543 O O . GLU B 1 656 ? 3.021 -15.222 56.782 1.00 47.09 656 GLU B O 1
ATOM 11549 N N . LEU B 1 657 ? 2.701 -16.227 58.761 1.00 25.66 657 LEU B N 1
ATOM 11550 C CA . LEU B 1 657 ? 2.168 -17.436 58.165 1.00 26.48 657 LEU B CA 1
ATOM 11551 C C . LEU B 1 657 ? 0.795 -17.744 58.729 1.00 28.42 657 LEU B C 1
ATOM 11552 O O . LEU B 1 657 ? 0.575 -17.642 59.929 1.00 41.43 657 LEU B O 1
ATOM 11557 N N . LEU B 1 658 ? -0.132 -18.108 57.852 1.00 36.69 658 LEU B N 1
ATOM 11558 C CA . LEU B 1 658 ? -1.455 -18.512 58.284 1.00 27.99 658 LEU B CA 1
ATOM 11559 C C . LEU B 1 658 ? -1.329 -19.846 59.014 1.00 31.59 658 LEU B C 1
ATOM 11560 O O . LEU B 1 658 ? -0.351 -20.574 58.837 1.00 26.95 658 LEU B O 1
ATOM 11565 N N . GLU B 1 659 ? -2.326 -20.167 59.827 1.00 36.35 659 GLU B N 1
ATOM 11566 C CA . GLU B 1 659 ? -2.304 -21.383 60.621 1.00 41.14 659 GLU B CA 1
ATOM 11567 C C . GLU B 1 659 ? -3.729 -21.877 60.768 1.00 36.54 659 GLU B C 1
ATOM 11568 O O . GLU B 1 659 ? -4.647 -21.093 61.005 1.00 27.68 659 GLU B O 1
ATOM 11574 N N . ALA B 1 660 ? -3.921 -23.176 60.603 1.00 18.72 660 ALA B N 1
ATOM 11575 C CA . ALA B 1 660 ? -5.244 -23.762 60.745 1.00 35.03 660 ALA B CA 1
ATOM 11576 C C . ALA B 1 660 ? -5.789 -23.524 62.151 1.00 40.23 660 ALA B C 1
ATOM 11577 O O . ALA B 1 660 ? -5.053 -23.607 63.127 1.00 38.73 660 ALA B O 1
ATOM 11579 N N . ASP B 1 661 ? -7.075 -23.211 62.243 1.00 28.0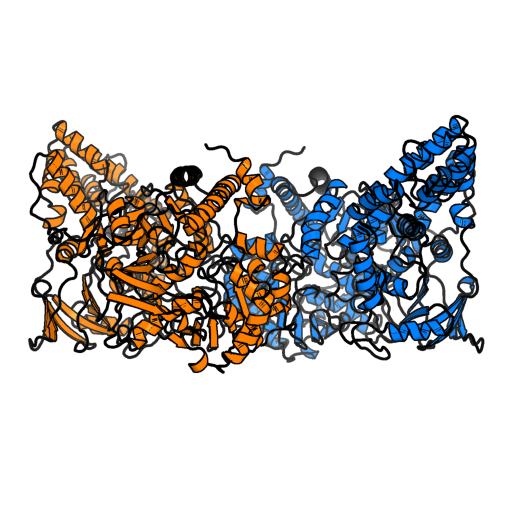6 661 ASP B N 1
ATOM 11580 C CA . ASP B 1 661 ? -7.738 -23.061 63.532 1.00 43.75 661 ASP B CA 1
ATOM 11581 C C . ASP B 1 661 ? -7.858 -24.423 64.215 1.00 50.17 661 ASP B C 1
ATOM 11582 O O . ASP B 1 661 ? -8.036 -25.447 63.552 1.00 36.98 661 ASP B O 1
ATOM 11587 N N . ALA B 1 662 ? -7.777 -24.423 65.542 1.00 51.00 662 ALA B N 1
ATOM 11588 C CA . ALA B 1 662 ? -7.834 -25.652 66.330 1.00 58.35 662 ALA B CA 1
ATOM 11589 C C . ALA B 1 662 ? -9.088 -26.478 66.056 1.00 39.59 662 ALA B C 1
ATOM 11590 O O . ALA B 1 662 ? -9.046 -27.711 66.075 1.00 39.99 662 ALA B O 1
ATOM 11592 N N . ASP B 1 663 ? -10.197 -25.796 65.786 1.00 32.82 663 ASP B N 1
ATOM 11593 C CA . ASP B 1 663 ? -11.470 -26.467 65.532 1.00 35.20 663 ASP B CA 1
ATOM 11594 C C . ASP B 1 663 ? -11.794 -26.642 64.048 1.00 61.04 663 ASP B C 1
ATOM 11595 O O . ASP B 1 663 ? -12.962 -26.702 63.662 1.00 57.31 663 ASP B O 1
ATOM 11600 N N . ALA B 1 664 ? -10.765 -26.729 63.216 1.00 45.69 664 ALA B N 1
ATOM 11601 C CA . ALA B 1 664 ? -10.982 -26.924 61.789 1.00 46.33 664 ALA B CA 1
ATOM 11602 C C . ALA B 1 664 ? -11.669 -28.266 61.574 1.00 57.75 664 ALA B C 1
ATOM 11603 O O . ALA B 1 664 ? -11.401 -29.223 62.296 1.00 32.06 664 ALA B O 1
ATOM 11605 N N . GLU B 1 665 ? -12.550 -28.330 60.582 1.00 31.56 665 GLU B N 1
ATOM 11606 C CA . GLU B 1 665 ? -13.301 -29.544 60.305 1.00 43.01 665 GLU B CA 1
ATOM 11607 C C . GLU B 1 665 ? -12.779 -30.267 59.075 1.00 63.85 665 GLU B C 1
ATOM 11608 O O . GLU B 1 665 ? -12.643 -29.677 58.009 1.00 36.96 665 GLU B O 1
ATOM 11614 N N . TYR B 1 666 ? -12.516 -31.558 59.229 1.00 52.32 666 TYR B N 1
ATOM 11615 C CA . TYR B 1 666 ? -12.021 -32.381 58.139 1.00 34.25 666 TYR B CA 1
ATOM 11616 C C . TYR B 1 666 ? -12.923 -33.583 57.875 1.00 34.61 666 TYR B C 1
ATOM 11617 O O . TYR B 1 666 ? -13.599 -34.075 58.773 1.00 44.55 666 TYR B O 1
ATOM 11626 N N . ALA B 1 667 ? -12.908 -34.059 56.636 1.00 30.67 667 ALA B N 1
ATOM 11627 C CA . ALA B 1 667 ? -13.727 -35.191 56.221 1.00 24.62 667 ALA B CA 1
ATOM 11628 C C . ALA B 1 667 ? -13.221 -36.483 56.842 1.00 37.81 667 ALA B C 1
ATOM 11629 O O . ALA B 1 667 ? -13.972 -37.441 57.017 1.00 37.94 667 ALA B O 1
ATOM 11631 N N . ALA B 1 668 ? -11.933 -36.497 57.160 1.00 22.63 668 ALA B N 1
ATOM 11632 C CA . ALA B 1 668 ? -11.273 -37.664 57.735 1.00 41.88 668 ALA B CA 1
ATOM 11633 C C . ALA B 1 668 ? -9.895 -37.262 58.230 1.00 21.63 668 ALA B C 1
ATOM 11634 O O . ALA B 1 668 ? -9.314 -36.283 57.755 1.00 32.15 668 ALA B O 1
ATOM 11636 N N . VAL B 1 669 ? -9.378 -38.013 59.192 1.00 38.35 669 VAL B N 1
ATOM 11637 C CA . VAL B 1 669 ? -8.082 -37.713 59.773 1.00 30.92 669 VAL B CA 1
ATOM 11638 C C . VAL B 1 669 ? -7.279 -38.987 59.903 1.00 36.91 669 VAL B C 1
ATOM 11639 O O . VAL B 1 669 ? -7.757 -39.982 60.438 1.00 50.76 669 VAL B O 1
ATOM 11643 N N . ILE B 1 670 ? -6.051 -38.942 59.409 1.00 34.44 670 ILE B N 1
ATOM 11644 C CA . ILE B 1 670 ? -5.174 -40.093 59.441 1.00 22.98 670 ILE B CA 1
ATOM 11645 C C . ILE B 1 670 ? -3.912 -39.772 60.213 1.00 24.78 670 ILE B C 1
ATOM 11646 O O . ILE B 1 670 ? -3.126 -38.910 59.813 1.00 36.46 670 ILE B O 1
ATOM 11651 N N . ASP B 1 671 ? -3.720 -40.483 61.318 1.00 34.74 671 ASP B N 1
ATOM 11652 C CA . ASP B 1 671 ? -2.543 -40.308 62.145 1.00 32.45 671 ASP B CA 1
ATOM 11653 C C . ASP B 1 671 ? -1.540 -41.370 61.763 1.00 39.51 671 ASP B C 1
ATOM 11654 O O . ASP B 1 671 ? -1.886 -42.534 61.606 1.00 31.16 671 ASP B O 1
ATOM 11659 N N . ILE B 1 672 ? -0.290 -40.973 61.612 1.00 34.14 672 ILE B N 1
ATOM 11660 C CA . ILE B 1 672 ? 0.731 -41.926 61.219 1.00 24.97 672 ILE B CA 1
ATOM 11661 C C . ILE B 1 672 ? 1.895 -41.847 62.187 1.00 28.98 672 ILE B C 1
ATOM 11662 O O . ILE B 1 672 ? 2.497 -40.786 62.358 1.00 32.08 672 ILE B O 1
ATOM 11667 N N . ASP B 1 673 ? 2.201 -42.966 62.836 1.00 29.25 673 ASP B N 1
ATOM 11668 C CA . ASP B 1 673 ? 3.285 -42.984 63.807 1.00 30.43 673 ASP B CA 1
ATOM 11669 C C . ASP B 1 673 ? 4.580 -43.318 63.103 1.00 28.15 673 ASP B C 1
ATOM 11670 O O . ASP B 1 673 ? 4.739 -44.421 62.579 1.00 32.46 673 ASP B O 1
ATOM 11675 N N . LEU B 1 674 ? 5.506 -42.367 63.080 1.00 29.63 674 LEU B N 1
ATOM 11676 C CA . LEU B 1 674 ? 6.788 -42.595 62.424 1.00 34.94 674 LEU B CA 1
ATOM 11677 C C . LEU B 1 674 ? 7.500 -43.810 62.991 1.00 41.82 674 LEU B C 1
ATOM 11678 O O . LEU B 1 674 ? 8.263 -44.474 62.291 1.00 34.97 674 LEU B O 1
ATOM 11683 N N . ALA B 1 675 ? 7.224 -44.113 64.256 1.00 52.64 675 ALA B N 1
ATOM 11684 C CA . ALA B 1 675 ? 7.845 -45.251 64.925 1.00 28.43 675 ALA B CA 1
ATOM 11685 C C . ALA B 1 675 ? 7.456 -46.578 64.288 1.00 36.23 675 ALA B C 1
ATOM 11686 O O . ALA B 1 675 ? 8.155 -47.574 64.444 1.00 50.92 675 ALA B O 1
ATOM 11688 N N . ASP B 1 676 ? 6.343 -46.588 63.562 1.00 36.94 676 ASP B N 1
ATOM 11689 C CA . ASP B 1 676 ? 5.862 -47.810 62.928 1.00 26.08 676 ASP B CA 1
ATOM 11690 C C . ASP B 1 676 ? 6.486 -48.110 61.563 1.00 40.65 676 ASP B C 1
ATOM 11691 O O . ASP B 1 676 ? 6.254 -49.180 60.998 1.00 44.63 676 ASP B O 1
ATOM 11696 N N . ILE B 1 677 ? 7.257 -47.164 61.031 1.00 43.20 677 ILE B N 1
ATOM 11697 C CA . ILE B 1 677 ? 7.882 -47.324 59.716 1.00 42.96 677 ILE B CA 1
ATOM 11698 C C . ILE B 1 677 ? 9.334 -47.695 59.915 1.00 36.96 677 ILE B C 1
ATOM 11699 O O . ILE B 1 677 ? 10.177 -46.821 60.122 1.00 34.29 677 ILE B O 1
ATOM 11704 N N . LYS B 1 678 ? 9.630 -48.987 59.841 1.00 28.80 678 LYS B N 1
ATOM 11705 C CA . LYS B 1 678 ? 10.980 -49.472 60.111 1.00 34.20 678 LYS B CA 1
ATOM 11706 C C . LYS B 1 678 ? 11.685 -49.985 58.861 1.00 39.49 678 LYS B C 1
ATOM 11707 O O . LYS B 1 678 ? 12.907 -50.139 58.849 1.00 33.86 678 LYS B O 1
ATOM 11713 N N . GLU B 1 679 ? 10.892 -50.275 57.833 1.00 26.38 679 GLU B N 1
ATOM 11714 C CA . GLU B 1 679 ? 11.376 -50.682 56.522 1.00 43.47 679 GLU B CA 1
ATOM 11715 C C . GLU B 1 679 ? 10.920 -49.648 55.501 1.00 28.56 679 GLU B C 1
ATOM 11716 O O . GLU B 1 679 ? 9.933 -48.942 55.712 1.00 54.61 679 GLU B O 1
ATOM 11722 N N . PRO B 1 680 ? 11.648 -49.559 54.395 1.00 36.47 680 PRO B N 1
ATOM 11723 C CA . PRO B 1 680 ? 11.268 -48.690 53.278 1.00 38.18 680 PRO B CA 1
ATOM 11724 C C . PRO B 1 680 ? 10.000 -49.183 52.594 1.00 29.34 680 PRO B C 1
ATOM 11725 O O . PRO B 1 680 ? 9.722 -50.386 52.582 1.00 37.57 680 PRO B O 1
ATOM 11729 N N . ILE B 1 681 ? 9.241 -48.252 52.026 1.00 26.35 681 ILE B N 1
ATOM 11730 C CA . ILE B 1 681 ? 7.980 -48.571 51.368 1.00 20.64 681 ILE B CA 1
ATOM 11731 C C . ILE B 1 681 ? 8.029 -48.187 49.891 1.00 36.60 681 ILE B C 1
ATOM 11732 O O . ILE B 1 681 ? 8.485 -47.104 49.533 1.00 31.66 681 ILE B O 1
ATOM 11737 N N . LEU B 1 682 ? 7.573 -49.089 49.034 1.00 26.73 682 LEU B N 1
ATOM 11738 C CA . LEU B 1 682 ? 7.608 -48.846 47.607 1.00 23.89 682 LEU B CA 1
ATOM 11739 C C . LEU B 1 682 ? 6.201 -48.871 47.045 1.00 28.10 682 LEU B C 1
ATOM 11740 O O . LEU B 1 682 ? 5.256 -49.216 47.744 1.00 30.14 682 LEU B O 1
ATOM 11745 N N . CYS B 1 683 ? 6.065 -48.480 45.783 1.00 36.08 683 CYS B N 1
ATOM 11746 C CA . CYS B 1 683 ? 4.799 -48.610 45.083 1.00 30.56 683 CYS B CA 1
ATOM 11747 C C . CYS B 1 683 ? 5.050 -49.691 44.056 1.00 28.77 683 CYS B C 1
ATOM 11748 O O . CYS B 1 683 ? 5.996 -49.590 43.281 1.00 31.85 683 CYS B O 1
ATOM 11751 N N . ALA B 1 684 ? 4.220 -50.733 44.072 1.00 32.35 684 ALA B N 1
ATOM 11752 C CA . ALA B 1 684 ? 4.437 -51.903 43.222 1.00 29.43 684 ALA B CA 1
ATOM 11753 C C . ALA B 1 684 ? 4.067 -51.671 41.772 1.00 26.53 684 ALA B C 1
ATOM 11754 O O . ALA B 1 684 ? 3.223 -50.835 41.461 1.00 24.40 684 ALA B O 1
ATOM 11756 N N . PRO B 1 685 ? 4.713 -52.428 40.892 1.00 22.07 685 PRO B N 1
ATOM 11757 C CA . PRO B 1 685 ? 4.554 -52.264 39.456 1.00 27.77 685 PRO B CA 1
ATOM 11758 C C . PRO B 1 685 ? 3.190 -51.887 38.953 1.00 60.80 685 PRO B C 1
ATOM 11759 O O . PRO B 1 685 ? 2.206 -52.607 39.091 1.00 29.12 685 PRO B O 1
ATOM 11763 N N . ASN B 1 686 ? 3.185 -50.687 38.395 1.00 97.09 686 ASN B N 1
ATOM 11764 C CA . ASN B 1 686 ? 2.097 -50.165 37.605 1.00 35.16 686 ASN B CA 1
ATOM 11765 C C . ASN B 1 686 ? 0.886 -49.518 38.270 1.00 30.35 686 ASN B C 1
ATOM 11766 O O . ASN B 1 686 ? -0.099 -49.199 37.600 1.00 31.87 686 ASN B O 1
ATOM 11771 N N . ASP B 1 687 ? 0.992 -49.256 39.567 1.00 26.54 687 ASP B N 1
ATOM 11772 C CA . ASP B 1 687 ? -0.073 -48.557 40.270 1.00 26.29 687 ASP B CA 1
ATOM 11773 C C . ASP B 1 687 ? 0.543 -47.770 41.424 1.00 17.35 687 ASP B C 1
ATOM 11774 O O . ASP B 1 687 ? 1.125 -48.343 42.339 1.00 26.44 687 ASP B O 1
ATOM 11779 N N . PRO B 1 688 ? 0.459 -46.448 41.351 1.00 30.88 688 PRO B N 1
ATOM 11780 C CA . PRO B 1 688 ? 1.024 -45.573 42.386 1.00 17.48 688 PRO B CA 1
ATOM 11781 C C . PRO B 1 688 ? 0.384 -45.757 43.761 1.00 27.63 688 PRO B C 1
ATOM 11782 O O . PRO B 1 688 ? 1.006 -45.384 44.757 1.00 24.37 688 PRO B O 1
ATOM 11786 N N . ASP B 1 689 ? -0.819 -46.326 43.818 1.00 16.06 689 ASP B N 1
ATOM 11787 C CA . ASP B 1 689 ? -1.502 -46.565 45.095 1.00 27.82 689 ASP B CA 1
ATOM 11788 C C . ASP B 1 689 ? -1.113 -47.896 45.738 1.00 18.85 689 ASP B C 1
ATOM 11789 O O . ASP B 1 689 ? -1.388 -48.122 46.912 1.00 33.79 689 ASP B O 1
ATOM 11794 N N . ASP B 1 690 ? -0.513 -48.796 44.965 1.00 34.85 690 ASP B N 1
ATOM 11795 C CA . ASP B 1 690 ? -0.179 -50.114 45.492 1.00 18.58 690 ASP B CA 1
ATOM 11796 C C . ASP B 1 690 ? 1.114 -50.089 46.296 1.00 29.06 690 ASP B C 1
ATOM 11797 O O . ASP B 1 690 ? 2.159 -50.537 45.832 1.00 30.91 690 ASP B O 1
ATOM 11802 N N . ALA B 1 691 ? 1.029 -49.567 47.513 1.00 21.03 691 ALA B N 1
ATOM 11803 C CA . ALA B 1 691 ? 2.194 -49.435 48.371 1.00 30.38 691 ALA B CA 1
ATOM 11804 C C . ALA B 1 691 ? 2.474 -50.707 49.161 1.00 27.64 691 ALA B C 1
ATOM 11805 O O . ALA B 1 691 ? 1.565 -51.321 49.693 1.00 28.48 691 ALA B O 1
ATOM 11807 N N . ARG B 1 692 ? 3.741 -51.088 49.244 1.00 22.16 692 ARG B N 1
ATOM 11808 C CA . ARG B 1 692 ? 4.135 -52.313 49.931 1.00 30.32 692 ARG B CA 1
ATOM 11809 C C . ARG B 1 692 ? 5.482 -52.109 50.608 1.00 33.98 692 ARG B C 1
ATOM 11810 O O . ARG B 1 692 ? 6.342 -51.398 50.090 1.00 37.21 692 ARG B O 1
ATOM 11818 N N . PRO B 1 693 ? 5.660 -52.723 51.771 1.00 36.66 693 PRO B N 1
ATOM 11819 C CA . PRO B 1 693 ? 6.954 -52.683 52.468 1.00 21.61 693 PRO B CA 1
ATOM 11820 C C . PRO B 1 693 ? 8.011 -53.462 51.678 1.00 20.40 693 PRO B C 1
ATOM 11821 O O . PRO B 1 693 ? 7.672 -54.395 50.944 1.00 20.59 693 PRO B O 1
ATOM 11825 N N . LEU B 1 694 ? 9.274 -53.072 51.833 1.00 27.08 694 LEU B N 1
ATOM 11826 C CA . LEU B 1 694 ? 10.384 -53.711 51.137 1.00 20.64 694 LEU B CA 1
ATOM 11827 C C . LEU B 1 694 ? 10.278 -55.224 51.253 1.00 51.34 694 LEU B C 1
ATOM 11828 O O . LEU B 1 694 ? 10.371 -55.947 50.261 1.00 29.23 694 LEU B O 1
ATOM 11833 N N . SER B 1 695 ? 10.072 -55.684 52.482 1.00 22.35 695 SER B N 1
ATOM 11834 C CA . SER B 1 695 ? 9.997 -57.113 52.796 1.00 57.77 695 SER B CA 1
ATOM 11835 C C . SER B 1 695 ? 9.074 -57.913 51.893 1.00 39.34 695 SER B C 1
ATOM 11836 O O . SER B 1 695 ? 9.323 -59.087 51.639 1.00 54.51 695 SER B O 1
ATOM 11839 N N . ALA B 1 696 ? 8.007 -57.287 51.409 1.00 25.47 696 ALA B N 1
ATOM 11840 C CA . ALA B 1 696 ? 7.050 -58.005 50.573 1.00 28.61 696 ALA B CA 1
ATOM 11841 C C . ALA B 1 696 ? 7.518 -58.152 49.135 1.00 32.37 696 ALA B C 1
ATOM 11842 O O . ALA B 1 696 ? 6.984 -58.974 48.394 1.00 32.34 696 ALA B O 1
ATOM 11844 N N . VAL B 1 697 ? 8.512 -57.364 48.732 1.00 24.05 697 VAL B N 1
ATOM 11845 C CA . VAL B 1 697 ? 8.947 -57.413 47.338 1.00 31.14 697 VAL B CA 1
ATOM 11846 C C . VAL B 1 697 ? 10.434 -57.684 47.175 1.00 21.21 697 VAL B C 1
ATOM 11847 O O . VAL B 1 697 ? 10.928 -57.812 46.054 1.00 34.81 697 VAL B O 1
ATOM 11851 N N . GLN B 1 698 ? 11.143 -57.771 48.296 1.00 39.09 698 GLN B N 1
ATOM 11852 C CA . GLN B 1 698 ? 12.576 -58.049 48.275 1.00 58.52 698 GLN B CA 1
ATOM 11853 C C . GLN B 1 698 ? 12.901 -59.192 47.320 1.00 36.93 698 GLN B C 1
ATOM 11854 O O . GLN B 1 698 ? 12.104 -60.111 47.153 1.00 32.55 698 GLN B O 1
ATOM 11860 N N . GLY B 1 699 ? 14.066 -59.125 46.683 1.00 32.14 699 GLY B N 1
ATOM 11861 C CA . GLY B 1 699 ? 14.490 -60.176 45.777 1.00 36.84 699 GLY B CA 1
ATOM 11862 C C . GLY B 1 699 ? 14.168 -60.017 44.297 1.00 36.47 699 GLY B C 1
ATOM 11863 O O . GLY B 1 699 ? 14.752 -60.712 43.472 1.00 42.86 699 GLY B O 1
ATOM 11864 N N . GLU B 1 700 ? 13.242 -59.131 43.943 1.00 38.31 700 GLU B N 1
ATOM 11865 C CA . GLU B 1 700 ? 12.917 -58.939 42.528 1.00 48.84 700 GLU B CA 1
ATOM 11866 C C . GLU B 1 700 ? 14.140 -58.481 41.740 1.00 30.71 700 GLU B C 1
ATOM 11867 O O . GLU B 1 700 ? 14.891 -57.612 42.192 1.00 35.83 700 GLU B O 1
ATOM 11873 N N . LYS B 1 701 ? 14.341 -59.066 40.563 1.00 42.49 701 LYS B N 1
ATOM 11874 C CA . LYS B 1 701 ? 15.468 -58.687 39.718 1.00 48.96 701 LYS B CA 1
ATOM 11875 C C . LYS B 1 701 ? 15.206 -57.348 39.028 1.00 32.74 701 LYS B C 1
ATOM 11876 O O . LYS B 1 701 ? 14.115 -57.110 38.503 1.00 34.81 701 LYS B O 1
ATOM 11882 N N . ILE B 1 702 ? 16.216 -56.486 39.023 1.00 27.53 702 ILE B N 1
ATOM 11883 C CA . ILE B 1 702 ? 16.093 -55.157 38.435 1.00 34.12 702 ILE B CA 1
ATOM 11884 C C . ILE B 1 702 ? 17.008 -54.995 37.233 1.00 28.29 702 ILE B C 1
ATOM 11885 O O . ILE B 1 702 ? 18.190 -55.307 37.315 1.00 33.81 702 ILE B O 1
ATOM 11890 N N . ASP B 1 703 ? 16.460 -54.488 36.131 1.00 28.36 703 ASP B N 1
ATOM 11891 C CA . ASP B 1 703 ? 17.229 -54.255 34.911 1.00 34.72 703 ASP B CA 1
ATOM 11892 C C . ASP B 1 703 ? 17.710 -52.819 34.807 1.00 32.15 703 ASP B C 1
ATOM 11893 O O . ASP B 1 703 ? 18.855 -52.563 34.459 1.00 34.03 703 ASP B O 1
ATOM 11898 N N . GLU B 1 704 ? 16.812 -51.880 35.081 1.00 35.53 704 GLU B N 1
ATOM 11899 C CA . GLU B 1 704 ? 17.136 -50.467 34.957 1.00 38.23 704 GLU B CA 1
ATOM 11900 C C . GLU B 1 704 ? 16.692 -49.667 36.166 1.00 30.84 704 GLU B C 1
ATOM 11901 O O . GLU B 1 704 ? 15.732 -50.023 36.848 1.00 38.74 704 GLU B O 1
ATOM 11907 N N . VAL B 1 705 ? 17.393 -48.570 36.416 1.00 32.42 705 VAL B N 1
ATOM 11908 C CA . VAL B 1 705 ? 17.087 -47.698 37.540 1.00 27.55 705 VAL B CA 1
ATOM 11909 C C . VAL B 1 705 ? 17.102 -46.249 37.073 1.00 29.69 705 VAL B C 1
ATOM 11910 O O . VAL B 1 705 ? 17.978 -45.844 36.299 1.00 27.66 705 VAL B O 1
ATOM 11914 N N . PHE B 1 706 ? 16.121 -45.475 37.524 1.00 33.79 706 PHE B N 1
ATOM 11915 C CA . PHE B 1 706 ? 16.061 -44.053 37.195 1.00 21.58 706 PHE B CA 1
ATOM 11916 C C . PHE B 1 706 ? 16.042 -43.183 38.447 1.00 29.33 706 PHE B C 1
ATOM 11917 O O . PHE B 1 706 ? 15.191 -43.338 39.323 1.00 24.31 706 PHE B O 1
ATOM 11925 N N . ILE B 1 707 ? 17.001 -42.274 38.529 1.00 22.87 707 ILE B N 1
ATOM 11926 C CA . ILE B 1 707 ? 17.036 -41.309 39.604 1.00 21.68 707 ILE B CA 1
ATOM 11927 C C . ILE B 1 707 ? 16.931 -39.901 39.024 1.00 20.57 707 ILE B C 1
ATOM 11928 O O . ILE B 1 707 ? 17.841 -39.452 38.329 1.00 30.82 707 ILE B O 1
ATOM 11933 N N . GLY B 1 708 ? 15.816 -39.216 39.271 1.00 34.93 708 GLY B N 1
ATOM 11934 C CA . GLY B 1 708 ? 15.742 -37.825 38.875 1.00 22.45 708 GLY B CA 1
ATOM 11935 C C . GLY B 1 708 ? 14.530 -37.101 38.316 1.00 41.89 708 GLY B C 1
ATOM 11936 O O . GLY B 1 708 ? 14.650 -36.426 37.297 1.00 97.09 708 GLY B O 1
ATOM 11937 N N . SER B 1 709 ? 13.378 -37.187 38.954 1.00 31.10 709 SER B N 1
ATOM 11938 C CA . SER B 1 709 ? 12.244 -36.363 38.497 1.00 36.00 709 SER B CA 1
ATOM 11939 C C . SER B 1 709 ? 12.190 -35.109 39.352 1.00 39.95 709 SER B C 1
ATOM 11940 O O . SER B 1 709 ? 13.141 -34.805 40.072 1.00 19.67 709 SER B O 1
ATOM 11943 N N . CYS B 1 710 ? 11.059 -34.406 39.328 1.00 23.00 710 CYS B N 1
ATOM 11944 C CA . CYS B 1 710 ? 10.920 -33.229 40.195 1.00 19.12 710 CYS B CA 1
ATOM 11945 C C . CYS B 1 710 ? 10.777 -33.606 41.674 1.00 36.21 710 CYS B C 1
ATOM 11946 O O . CYS B 1 710 ? 10.763 -32.746 42.542 1.00 20.49 710 CYS B O 1
ATOM 11949 N N . MET B 1 711 ? 10.666 -34.895 41.960 1.00 20.61 711 MET B N 1
ATOM 11950 C CA . MET B 1 711 ? 10.625 -35.362 43.340 1.00 31.38 711 MET B CA 1
ATOM 11951 C C . MET B 1 711 ? 12.014 -35.298 43.991 1.00 40.53 711 MET B C 1
ATOM 11952 O O . MET B 1 711 ? 12.143 -35.468 45.198 1.00 40.93 711 MET B O 1
ATOM 11957 N N . THR B 1 712 ? 13.052 -35.055 43.194 1.00 24.06 712 THR B N 1
ATOM 11958 C CA . THR B 1 712 ? 14.422 -35.066 43.713 1.00 32.48 712 THR B CA 1
ATOM 11959 C C . THR B 1 712 ? 15.068 -33.707 43.897 1.00 25.32 712 THR B C 1
ATOM 11960 O O . THR B 1 712 ? 14.655 -32.712 43.309 1.00 32.58 712 THR B O 1
ATOM 11964 N N . ASN B 1 713 ? 16.079 -33.686 44.753 1.00 25.28 713 ASN B N 1
ATOM 11965 C CA . ASN B 1 713 ? 16.878 -32.502 44.979 1.00 30.08 713 ASN B CA 1
ATOM 11966 C C . ASN B 1 713 ? 18.328 -32.950 45.048 1.00 24.02 713 ASN B C 1
ATOM 11967 O O . ASN B 1 713 ? 18.604 -34.149 45.053 1.00 27.94 713 ASN B O 1
ATOM 11972 N N . ILE B 1 714 ? 19.254 -32.003 45.123 1.00 21.46 714 ILE B N 1
ATOM 11973 C CA . ILE B 1 714 ? 20.671 -32.349 45.061 1.00 16.48 714 ILE B CA 1
ATOM 11974 C C . ILE B 1 714 ? 21.133 -33.381 46.100 1.00 24.80 714 ILE B C 1
ATOM 11975 O O . ILE B 1 714 ? 22.054 -34.157 45.839 1.00 29.93 714 ILE B O 1
ATOM 11980 N N . GLY B 1 715 ? 20.482 -33.409 47.258 1.00 27.32 715 GLY B N 1
ATOM 11981 C CA . GLY B 1 715 ? 20.850 -34.343 48.312 1.00 16.05 715 GLY B CA 1
ATOM 11982 C C . GLY B 1 715 ? 20.671 -35.786 47.899 1.00 27.25 715 GLY B C 1
ATOM 11983 O O . GLY B 1 715 ? 21.452 -36.660 48.274 1.00 24.42 715 GLY B O 1
ATOM 11984 N N . HIS B 1 716 ? 19.635 -36.045 47.115 1.00 18.88 716 HIS B N 1
ATOM 11985 C CA . HIS B 1 716 ? 19.392 -37.396 46.641 1.00 25.03 716 HIS B CA 1
ATOM 11986 C C . HIS B 1 716 ? 20.553 -37.870 45.765 1.00 29.13 716 HIS B C 1
ATOM 11987 O O . HIS B 1 716 ? 20.964 -39.031 45.818 1.00 24.54 716 HIS B O 1
ATOM 11994 N N . PHE B 1 717 ? 21.087 -36.963 44.960 1.00 21.38 717 PHE B N 1
ATOM 11995 C CA . PHE B 1 717 ? 22.156 -37.327 44.042 1.00 24.06 717 PHE B CA 1
ATOM 11996 C C . PHE B 1 717 ? 23.463 -37.570 44.782 1.00 33.48 717 PHE B C 1
ATOM 11997 O O . PHE B 1 717 ? 24.185 -38.520 44.485 1.00 25.87 717 PHE B O 1
ATOM 12005 N N . ARG B 1 718 ? 23.760 -36.721 45.759 1.00 16.77 718 ARG B N 1
ATOM 12006 C CA . ARG B 1 718 ? 24.925 -36.957 46.600 1.00 29.17 718 ARG B CA 1
ATOM 12007 C C . ARG B 1 718 ? 24.790 -38.316 47.288 1.00 35.89 718 ARG B C 1
ATOM 12008 O O . ARG B 1 718 ? 25.735 -39.099 47.317 1.00 24.72 718 ARG B O 1
ATOM 12016 N N . ALA B 1 719 ? 23.611 -38.604 47.829 1.00 24.74 719 ALA B N 1
ATOM 12017 C CA . ALA B 1 719 ? 23.408 -39.879 48.519 1.00 26.16 719 ALA B CA 1
ATOM 12018 C C . ALA B 1 719 ? 23.682 -41.035 47.572 1.00 39.99 719 ALA B C 1
ATOM 12019 O O . ALA B 1 719 ? 24.457 -41.932 47.885 1.00 27.88 719 ALA B O 1
ATOM 12021 N N . ALA B 1 720 ? 23.058 -41.004 46.403 1.00 25.26 720 ALA B N 1
ATOM 12022 C CA . ALA B 1 720 ? 23.285 -42.044 45.417 1.00 27.64 720 ALA B CA 1
ATOM 12023 C C . ALA B 1 720 ? 24.762 -42.089 45.112 1.00 24.25 720 ALA B C 1
ATOM 12024 O O . ALA B 1 720 ? 25.377 -43.154 45.111 1.00 26.15 720 ALA B O 1
ATOM 12026 N N . GLY B 1 721 ? 25.336 -40.919 44.861 1.00 17.27 721 GLY B N 1
ATOM 12027 C CA . GLY B 1 721 ? 26.743 -40.843 44.509 1.00 19.86 721 GLY B CA 1
ATOM 12028 C C . GLY B 1 721 ? 27.633 -41.505 45.543 1.00 37.15 721 GLY B C 1
ATOM 12029 O O . GLY B 1 721 ? 28.520 -42.285 45.209 1.00 29.88 721 GLY B O 1
ATOM 12030 N N . LYS B 1 722 ? 27.401 -41.201 46.814 1.00 31.14 722 LYS B N 1
ATOM 12031 C CA . LYS B 1 722 ? 28.205 -41.810 47.866 1.00 31.34 722 LYS B CA 1
ATOM 12032 C C . LYS B 1 722 ? 28.038 -43.330 47.909 1.00 32.88 722 LYS B C 1
ATOM 12033 O O . LYS B 1 722 ? 28.993 -44.062 48.144 1.00 33.59 722 LYS B O 1
ATOM 12039 N N . LEU B 1 723 ? 26.831 -43.808 47.644 1.00 34.10 723 LEU B N 1
ATOM 12040 C CA . LEU B 1 723 ? 26.611 -45.240 47.613 1.00 25.72 723 LEU B CA 1
ATOM 12041 C C . LEU B 1 723 ? 27.369 -45.881 46.457 1.00 61.93 723 LEU B C 1
ATOM 12042 O O . LEU B 1 723 ? 27.892 -46.979 46.597 1.00 32.21 723 LEU B O 1
ATOM 12047 N N . LEU B 1 724 ? 27.441 -45.194 45.322 1.00 32.33 724 LEU B N 1
ATOM 12048 C CA . LEU B 1 724 ? 28.134 -45.745 44.157 1.00 47.49 724 LEU B CA 1
ATOM 12049 C C . LEU B 1 724 ? 29.647 -45.717 44.309 1.00 26.06 724 LEU B C 1
ATOM 12050 O O . LEU B 1 724 ? 30.337 -46.619 43.848 1.00 30.90 724 LEU B O 1
ATOM 12055 N N . ASP B 1 725 ? 30.165 -44.673 44.944 1.00 30.42 725 ASP B N 1
ATOM 12056 C CA . ASP B 1 725 ? 31.604 -44.549 45.106 1.00 47.59 725 ASP B CA 1
ATOM 12057 C C . ASP B 1 725 ? 32.184 -45.618 46.023 1.00 77.68 725 ASP B C 1
ATOM 12058 O O . ASP B 1 725 ? 33.346 -45.987 45.892 1.00 41.18 725 ASP B O 1
ATOM 12063 N N . ALA B 1 726 ? 31.373 -46.116 46.950 1.00 69.35 726 ALA B N 1
ATOM 12064 C CA . ALA B 1 726 ? 31.840 -47.125 47.893 1.00 97.09 726 ALA B CA 1
ATOM 12065 C C . ALA B 1 726 ? 31.996 -48.491 47.232 1.00 60.81 726 ALA B C 1
ATOM 12066 O O . ALA B 1 726 ? 32.782 -49.319 47.687 1.00 59.47 726 ALA B O 1
ATOM 12068 N N . HIS B 1 727 ? 31.255 -48.722 46.154 1.00 73.49 727 HIS B N 1
ATOM 12069 C CA . HIS B 1 727 ? 31.324 -50.001 45.454 1.00 58.85 727 HIS B CA 1
ATOM 12070 C C . HIS B 1 727 ? 31.844 -49.836 44.035 1.00 55.96 727 HIS B C 1
ATOM 12071 O O . HIS B 1 727 ? 31.075 -49.840 43.073 1.00 75.67 727 HIS B O 1
ATOM 12078 N N . LYS B 1 728 ? 33.161 -49.707 43.920 1.00 77.42 728 LYS B N 1
ATOM 12079 C CA . LYS B 1 728 ? 33.823 -49.514 42.634 1.00 92.05 728 LYS B CA 1
ATOM 12080 C C . LYS B 1 728 ? 33.576 -50.670 41.664 1.00 97.09 728 LYS B C 1
ATOM 12081 O O . LYS B 1 728 ? 33.457 -51.829 42.072 1.00 64.38 728 LYS B O 1
ATOM 12087 N N . GLY B 1 729 ? 33.512 -50.336 40.378 1.00 97.09 729 GLY B N 1
ATOM 12088 C CA . GLY B 1 729 ? 33.226 -51.299 39.329 1.00 97.09 729 GLY B CA 1
ATOM 12089 C C . GLY B 1 729 ? 32.002 -50.834 38.564 1.00 89.35 729 GLY B C 1
ATOM 12090 O O . GLY B 1 729 ? 31.319 -49.907 38.994 1.00 70.92 729 GLY B O 1
ATOM 12091 N N . GLN B 1 730 ? 31.717 -51.455 37.426 1.00 67.09 730 GLN B N 1
ATOM 12092 C CA . GLN B 1 730 ? 30.543 -51.059 36.655 1.00 70.13 730 GLN B CA 1
ATOM 12093 C C . GLN B 1 730 ? 29.279 -51.776 37.140 1.00 40.80 730 GLN B C 1
ATOM 12094 O O . GLN B 1 730 ? 29.318 -52.947 37.512 1.00 46.13 730 GLN B O 1
ATOM 12100 N N . LEU B 1 731 ? 28.164 -51.057 37.146 1.00 45.62 731 LEU B N 1
ATOM 12101 C CA . LEU B 1 731 ? 26.899 -51.600 37.629 1.00 46.89 731 LEU B CA 1
ATOM 12102 C C . LEU B 1 731 ? 26.341 -52.729 36.773 1.00 30.59 731 LEU B C 1
ATOM 12103 O O . LEU B 1 731 ? 26.550 -52.777 35.560 1.00 43.72 731 LEU B O 1
ATOM 12108 N N . PRO B 1 732 ? 25.623 -53.633 37.428 1.00 41.50 732 PRO B N 1
ATOM 12109 C CA . PRO B 1 732 ? 24.918 -54.729 36.757 1.00 32.59 732 PRO B CA 1
ATOM 12110 C C . PRO B 1 732 ? 23.634 -54.228 36.102 1.00 38.50 732 PRO B C 1
ATOM 12111 O O . PRO B 1 732 ? 22.976 -54.949 35.348 1.00 46.22 732 PRO B O 1
ATOM 12115 N N . THR B 1 733 ? 23.266 -52.994 36.412 1.00 37.30 733 THR B N 1
ATOM 12116 C CA . THR B 1 733 ? 22.054 -52.412 35.860 1.00 40.40 733 THR B CA 1
ATOM 12117 C C . THR B 1 733 ? 22.397 -51.219 35.001 1.00 26.78 733 THR B C 1
ATOM 12118 O O . THR B 1 733 ? 23.510 -50.701 35.032 1.00 27.88 733 THR B O 1
ATOM 12122 N N . ARG B 1 734 ? 21.414 -50.781 34.236 1.00 28.61 734 ARG B N 1
ATOM 12123 C CA . ARG B 1 734 ? 21.539 -49.579 33.448 1.00 29.60 734 ARG B CA 1
ATOM 12124 C C . ARG B 1 734 ? 21.001 -48.444 34.335 1.00 33.90 734 ARG B C 1
ATOM 12125 O O . ARG B 1 734 ? 19.824 -48.436 34.687 1.00 31.76 734 ARG B O 1
ATOM 12133 N N . LEU B 1 735 ? 21.864 -47.514 34.728 1.00 33.08 735 LEU B N 1
ATOM 12134 C CA . LEU B 1 735 ? 21.461 -46.410 35.596 1.00 24.15 735 LEU B CA 1
ATOM 12135 C C . LEU B 1 735 ? 21.250 -45.090 34.846 1.00 23.72 735 LEU B C 1
ATOM 12136 O O . LEU B 1 735 ? 22.126 -44.647 34.106 1.00 31.27 735 LEU B O 1
ATOM 12141 N N . TRP B 1 736 ? 20.086 -44.474 35.037 1.00 22.92 736 TRP B N 1
ATOM 12142 C CA . TRP B 1 736 ? 19.786 -43.178 34.428 1.00 21.37 736 TRP B CA 1
ATOM 12143 C C . TRP B 1 736 ? 19.752 -42.102 35.513 1.00 17.62 736 TRP B C 1
ATOM 12144 O O . TRP B 1 736 ? 18.966 -42.182 36.451 1.00 34.06 736 TRP B O 1
ATOM 12155 N N . VAL B 1 737 ? 20.578 -41.079 35.361 1.00 21.92 737 VAL B N 1
ATOM 12156 C CA . VAL B 1 737 ? 20.653 -40.005 36.328 1.00 24.08 737 VAL B CA 1
ATOM 12157 C C . VAL B 1 737 ? 20.232 -38.716 35.634 1.00 30.60 737 VAL B C 1
ATOM 12158 O O . VAL B 1 737 ? 20.762 -38.372 34.583 1.00 24.36 737 VAL B O 1
ATOM 12162 N N . ALA B 1 738 ? 19.270 -38.009 36.215 1.00 29.74 738 ALA B N 1
ATOM 12163 C CA . ALA B 1 738 ? 18.801 -36.765 35.614 1.00 20.73 738 ALA B CA 1
ATOM 12164 C C . ALA B 1 738 ? 18.504 -35.671 36.642 1.00 24.18 738 ALA B C 1
ATOM 12165 O O . ALA B 1 738 ? 17.393 -35.577 37.177 1.00 21.22 738 ALA B O 1
ATOM 12167 N N . PRO B 1 739 ? 19.498 -34.839 36.918 1.00 22.33 739 PRO B N 1
ATOM 12168 C CA . PRO B 1 739 ? 19.322 -33.723 37.849 1.00 18.16 739 PRO B CA 1
ATOM 12169 C C . PRO B 1 739 ? 18.194 -32.846 37.318 1.00 25.27 739 PRO B C 1
ATOM 12170 O O . PRO B 1 739 ? 18.072 -32.676 36.111 1.00 26.46 739 PRO B O 1
ATOM 12174 N N . PRO B 1 740 ? 17.360 -32.332 38.207 1.00 25.19 740 PRO B N 1
ATOM 12175 C CA . PRO B 1 740 ? 16.187 -31.536 37.819 1.00 26.49 740 PRO B CA 1
ATOM 12176 C C . PRO B 1 740 ? 16.475 -30.164 37.200 1.00 29.04 740 PRO B C 1
ATOM 12177 O O . PRO B 1 740 ? 15.627 -29.693 36.458 1.00 21.88 740 PRO B O 1
ATOM 12181 N N . THR B 1 741 ? 17.597 -29.522 37.527 1.00 19.65 741 THR B N 1
ATOM 12182 C CA . THR B 1 741 ? 17.943 -28.217 36.946 1.00 23.97 741 THR B CA 1
ATOM 12183 C C . THR B 1 741 ? 19.418 -28.126 36.598 1.00 29.67 741 THR B C 1
ATOM 12184 O O . THR B 1 741 ? 20.233 -28.952 37.024 1.00 20.37 741 THR B O 1
ATOM 12188 N N . ARG B 1 742 ? 19.768 -27.090 35.847 1.00 24.49 742 ARG B N 1
ATOM 12189 C CA . ARG B 1 742 ? 21.163 -26.882 35.511 1.00 23.50 742 ARG B CA 1
ATOM 12190 C C . ARG B 1 742 ? 21.972 -26.386 36.703 1.00 18.14 742 ARG B C 1
ATOM 12191 O O . ARG B 1 742 ? 23.182 -26.586 36.748 1.00 25.76 742 ARG B O 1
ATOM 12199 N N . MET B 1 743 ? 21.309 -25.765 37.676 1.00 20.83 743 MET B N 1
ATOM 12200 C CA . MET B 1 743 ? 22.010 -25.353 38.890 1.00 23.07 743 MET B CA 1
ATOM 12201 C C . MET B 1 743 ? 22.445 -26.603 39.663 1.00 18.17 743 MET B C 1
ATOM 12202 O O . MET B 1 743 ? 23.555 -26.664 40.191 1.00 21.59 743 MET B O 1
ATOM 12207 N N . ASP B 1 744 ? 21.574 -27.604 39.719 1.00 22.74 744 ASP B N 1
ATOM 12208 C CA . ASP B 1 744 ? 21.919 -28.853 40.390 1.00 19.88 744 ASP B CA 1
ATOM 12209 C C . ASP B 1 744 ? 23.083 -29.534 39.690 1.00 23.00 744 ASP B C 1
ATOM 12210 O O . ASP B 1 744 ? 24.023 -29.985 40.330 1.00 24.24 744 ASP B O 1
ATOM 12215 N N . ALA B 1 745 ? 23.019 -29.590 38.366 1.00 21.26 745 ALA B N 1
ATOM 12216 C CA . ALA B 1 745 ? 24.052 -30.248 37.581 1.00 20.06 745 ALA B CA 1
ATOM 12217 C C . ALA B 1 745 ? 25.408 -29.591 37.788 1.00 21.74 745 ALA B C 1
ATOM 12218 O O . ALA B 1 745 ? 26.416 -30.257 38.007 1.00 21.87 745 ALA B O 1
ATOM 12220 N N . ALA B 1 746 ? 25.426 -28.270 37.735 1.00 13.01 746 ALA B N 1
ATOM 12221 C CA . ALA B 1 746 ? 26.671 -27.543 37.897 1.00 22.62 746 ALA B CA 1
ATOM 12222 C C . ALA B 1 746 ? 27.291 -27.798 39.269 1.00 23.34 746 ALA B C 1
ATOM 12223 O O . ALA B 1 746 ? 28.498 -27.977 39.376 1.00 23.77 746 ALA B O 1
ATOM 12225 N N . GLN B 1 747 ? 26.470 -27.838 40.316 1.00 24.54 747 GLN B N 1
ATOM 12226 C CA . GLN B 1 747 ? 27.012 -28.037 41.659 1.00 18.61 747 GLN B CA 1
ATOM 12227 C C . GLN B 1 747 ? 27.524 -29.459 41.818 1.00 31.78 747 GLN B C 1
ATOM 12228 O O . GLN B 1 747 ? 28.600 -29.678 42.373 1.00 22.59 747 GLN B O 1
ATOM 12234 N N . LEU B 1 748 ? 26.759 -30.418 41.304 1.00 17.20 748 LEU B N 1
ATOM 12235 C CA . LEU B 1 748 ? 27.162 -31.821 41.317 1.00 28.08 748 LEU B CA 1
ATOM 12236 C C . LEU B 1 748 ? 28.496 -31.983 40.580 1.00 26.34 748 LEU B C 1
ATOM 12237 O O . LEU B 1 748 ? 29.388 -32.708 41.010 1.00 24.64 748 LEU B O 1
ATOM 12242 N N . THR B 1 749 ? 28.629 -31.282 39.464 1.00 19.33 749 THR B N 1
ATOM 12243 C CA . THR B 1 749 ? 29.829 -31.372 38.651 1.00 29.58 749 THR B CA 1
ATOM 12244 C C . THR B 1 749 ? 30.986 -30.796 39.435 1.00 20.67 749 THR B C 1
ATOM 12245 O O . THR B 1 749 ? 32.052 -31.391 39.558 1.00 30.34 749 THR B O 1
ATOM 12249 N N . GLU B 1 750 ? 30.740 -29.614 39.965 1.00 25.54 750 GLU B N 1
ATOM 12250 C CA . GLU B 1 750 ? 31.690 -28.889 40.775 1.00 22.44 750 GLU B CA 1
ATOM 12251 C C . GLU B 1 750 ? 32.261 -29.757 41.900 1.00 36.75 750 GLU B C 1
ATOM 12252 O O . GLU B 1 750 ? 33.462 -29.738 42.165 1.00 30.13 750 GLU B O 1
ATOM 12258 N N . GLU B 1 751 ? 31.392 -30.518 42.557 1.00 31.53 751 GLU B N 1
ATOM 12259 C CA . GLU B 1 751 ? 31.794 -31.359 43.687 1.00 30.93 751 GLU B CA 1
ATOM 12260 C C . GLU B 1 751 ? 32.397 -32.709 43.294 1.00 37.86 751 GLU B C 1
ATOM 12261 O O . GLU B 1 751 ? 32.828 -33.465 44.155 1.00 31.67 751 GLU B O 1
ATOM 12267 N N . GLY B 1 752 ? 32.422 -33.025 42.004 1.00 28.21 752 GLY B N 1
ATOM 12268 C CA . GLY B 1 752 ? 33.055 -34.257 41.560 1.00 18.53 752 GLY B CA 1
ATOM 12269 C C . GLY B 1 752 ? 32.150 -35.462 41.413 1.00 18.49 752 GLY B C 1
ATOM 12270 O O . GLY B 1 752 ? 32.611 -36.571 41.146 1.00 26.63 752 GLY B O 1
ATOM 12271 N N . TYR B 1 753 ? 30.849 -35.256 41.551 1.00 25.64 753 TYR B N 1
ATOM 12272 C CA . TYR B 1 753 ? 29.944 -36.390 41.480 1.00 16.38 753 TYR B CA 1
ATOM 12273 C C . TYR B 1 753 ? 29.771 -36.991 40.073 1.00 27.88 753 TYR B C 1
ATOM 12274 O O . TYR B 1 753 ? 29.419 -38.163 39.938 1.00 28.20 753 TYR B O 1
ATOM 12283 N N . TYR B 1 754 ? 30.024 -36.215 39.025 1.00 22.16 754 TYR B N 1
ATOM 12284 C CA . TYR B 1 754 ? 29.878 -36.768 37.671 1.00 19.12 754 TYR B CA 1
ATOM 12285 C C . TYR B 1 754 ? 30.922 -37.858 37.412 1.00 27.10 754 TYR B C 1
ATOM 12286 O O . TYR B 1 754 ? 30.666 -38.816 36.697 1.00 27.03 754 TYR B O 1
ATOM 12295 N N . SER B 1 755 ? 32.100 -37.698 38.006 1.00 17.80 755 SER B N 1
ATOM 12296 C CA . SER B 1 755 ? 33.141 -38.711 37.931 1.00 33.45 755 SER B CA 1
ATOM 12297 C C . SER B 1 755 ? 32.609 -40.023 38.485 1.00 23.89 755 SER B C 1
ATOM 12298 O O . SER B 1 755 ? 32.816 -41.084 37.905 1.00 25.23 755 SER B O 1
ATOM 12301 N N . VAL B 1 756 ? 31.933 -39.947 39.626 1.00 16.83 756 VAL B N 1
ATOM 12302 C CA . VAL B 1 756 ? 31.366 -41.142 40.234 1.00 20.55 756 VAL B CA 1
ATOM 12303 C C . VAL B 1 756 ? 30.341 -41.779 39.300 1.00 25.30 756 VAL B C 1
ATOM 12304 O O . VAL B 1 756 ? 30.414 -42.967 39.015 1.00 34.18 756 VAL B O 1
ATOM 12308 N N . PHE B 1 757 ? 29.406 -40.984 38.798 1.00 22.28 757 PHE B N 1
ATOM 12309 C CA . PHE B 1 757 ? 28.400 -41.516 37.891 1.00 30.51 757 PHE B CA 1
ATOM 12310 C C . PHE B 1 757 ? 29.017 -42.098 36.622 1.00 34.73 757 PHE B C 1
ATOM 12311 O O . PHE B 1 757 ? 28.642 -43.181 36.181 1.00 18.96 757 PHE B O 1
ATOM 12319 N N . GLY B 1 758 ? 29.969 -41.380 36.040 1.00 18.74 758 GLY B N 1
ATOM 12320 C CA . GLY B 1 758 ? 30.629 -41.846 34.841 1.00 28.41 758 GLY B CA 1
ATOM 12321 C C . GLY B 1 758 ? 31.328 -43.184 35.030 1.00 22.27 758 GLY B C 1
ATOM 12322 O O . GLY B 1 758 ? 31.182 -44.093 34.217 1.00 40.24 758 GLY B O 1
ATOM 12323 N N . LYS B 1 759 ? 32.085 -43.309 36.111 1.00 32.81 759 LYS B N 1
ATOM 12324 C CA . LYS B 1 759 ? 32.836 -44.536 36.366 1.00 32.06 759 LYS B CA 1
ATOM 12325 C C . LYS B 1 759 ? 31.924 -45.721 36.639 1.00 38.93 759 LYS B C 1
ATOM 12326 O O . LYS B 1 759 ? 32.284 -46.859 36.371 1.00 31.79 759 LYS B O 1
ATOM 12332 N N . SER B 1 760 ? 30.740 -45.450 37.175 1.00 31.33 760 SER B N 1
ATOM 12333 C CA . SER B 1 760 ? 29.799 -46.509 37.486 1.00 26.06 760 SER B CA 1
ATOM 12334 C C . SER B 1 760 ? 29.073 -47.001 36.232 1.00 41.62 760 SER B C 1
ATOM 12335 O O . SER B 1 760 ? 28.379 -48.018 36.265 1.00 39.18 760 SER B O 1
ATOM 12338 N N . GLY B 1 761 ? 29.223 -46.275 35.129 1.00 25.81 761 GLY B N 1
ATOM 12339 C CA . GLY B 1 761 ? 28.594 -46.672 33.877 1.00 24.85 761 GLY B CA 1
ATOM 12340 C C . GLY B 1 761 ? 27.269 -45.980 33.635 1.00 32.44 761 GLY B C 1
ATOM 12341 O O . GLY B 1 761 ? 26.601 -46.218 32.638 1.00 20.25 761 GLY B O 1
ATOM 12342 N N . ALA B 1 762 ? 26.896 -45.096 34.545 1.00 20.03 762 ALA B N 1
ATOM 12343 C CA . ALA B 1 762 ? 25.631 -44.398 34.436 1.00 25.86 762 ALA B CA 1
ATOM 12344 C C . ALA B 1 762 ? 25.523 -43.472 33.233 1.00 46.96 762 ALA B C 1
ATOM 12345 O O . ALA B 1 762 ? 26.501 -42.960 32.696 1.00 23.50 762 ALA B O 1
ATOM 12347 N N . ARG B 1 763 ? 24.281 -43.279 32.837 1.00 20.85 763 ARG B N 1
ATOM 12348 C CA . ARG B 1 763 ? 23.881 -42.401 31.761 1.00 29.30 763 ARG B CA 1
ATOM 12349 C C . ARG B 1 763 ? 23.404 -41.103 32.423 1.00 34.52 763 ARG B C 1
ATOM 12350 O O . ARG B 1 763 ? 22.475 -41.133 33.221 1.00 29.38 763 ARG B O 1
ATOM 12358 N N . ILE B 1 764 ? 24.025 -39.971 32.118 1.00 23.54 764 ILE B N 1
ATOM 12359 C CA . ILE B 1 764 ? 23.592 -38.704 32.698 1.00 20.41 764 ILE B CA 1
ATOM 12360 C C . ILE B 1 764 ? 22.797 -37.882 31.686 1.00 21.34 764 ILE B C 1
ATOM 12361 O O . ILE B 1 764 ? 23.327 -37.465 30.663 1.00 25.21 764 ILE B O 1
ATOM 12366 N N . GLU B 1 765 ? 21.523 -37.647 31.976 1.00 24.02 765 GLU B N 1
ATOM 12367 C CA . GLU B 1 765 ? 20.656 -36.908 31.059 1.00 18.83 765 GLU B CA 1
ATOM 12368 C C . GLU B 1 765 ? 20.686 -35.419 31.358 1.00 19.97 765 GLU B C 1
ATOM 12369 O O . GLU B 1 765 ? 21.013 -35.022 32.475 1.00 24.97 765 GLU B O 1
ATOM 12375 N N . ILE B 1 766 ? 20.350 -34.590 30.370 1.00 23.54 766 ILE B N 1
ATOM 12376 C CA . ILE B 1 766 ? 20.321 -33.141 30.598 1.00 17.77 766 ILE B CA 1
ATOM 12377 C C . ILE B 1 766 ? 19.114 -32.784 31.481 1.00 23.22 766 ILE B C 1
ATOM 12378 O O . ILE B 1 766 ? 18.108 -33.499 31.499 1.00 19.27 766 ILE B O 1
ATOM 12383 N N . PRO B 1 767 ? 19.213 -31.683 32.207 1.00 20.61 767 PRO B N 1
ATOM 12384 C CA . PRO B 1 767 ? 18.163 -31.297 33.154 1.00 22.59 767 PRO B CA 1
ATOM 12385 C C . PRO B 1 767 ? 16.807 -31.238 32.487 1.00 19.66 767 PRO B C 1
ATOM 12386 O O . PRO B 1 767 ? 16.655 -30.568 31.475 1.00 20.39 767 PRO B O 1
ATOM 12390 N N . GLY B 1 768 ? 15.837 -31.942 33.060 1.00 20.55 768 GLY B N 1
ATOM 12391 C CA . GLY B 1 768 ? 14.519 -32.041 32.470 1.00 12.69 768 GLY B CA 1
ATOM 12392 C C . GLY B 1 768 ? 13.801 -33.257 32.999 1.00 22.66 768 GLY B C 1
ATOM 12393 O O . GLY B 1 768 ? 14.361 -33.997 33.803 1.00 19.59 768 GLY B O 1
ATOM 12394 N N . CYS B 1 769 ? 12.569 -33.469 32.543 1.00 24.05 769 CYS B N 1
ATOM 12395 C CA . CYS B 1 769 ? 11.748 -34.576 33.030 1.00 17.62 769 CYS B CA 1
ATOM 12396 C C . CYS B 1 769 ? 12.308 -35.940 32.648 1.00 23.20 769 CYS B C 1
ATOM 12397 O O . CYS B 1 769 ? 12.114 -36.909 33.373 1.00 32.41 769 CYS B O 1
ATOM 12400 N N . SER B 1 770 ? 12.991 -36.032 31.512 1.00 20.81 770 SER B N 1
ATOM 12401 C CA . SER B 1 770 ? 13.582 -37.312 31.134 1.00 18.67 770 SER B CA 1
ATOM 12402 C C . SER B 1 770 ? 12.542 -38.452 31.137 1.00 36.48 770 SER B C 1
ATOM 12403 O O . SER B 1 770 ? 11.388 -38.255 30.758 1.00 25.90 770 SER B O 1
ATOM 12406 N N . LEU B 1 771 ? 12.960 -39.638 31.570 1.00 26.03 771 LEU B N 1
ATOM 12407 C CA . LEU B 1 771 ? 12.104 -40.829 31.603 1.00 23.47 771 LEU B CA 1
ATOM 12408 C C . LEU B 1 771 ? 10.789 -40.663 32.348 1.00 26.13 771 LEU B C 1
ATOM 12409 O O . LEU B 1 771 ? 9.870 -41.447 32.151 1.00 32.57 771 LEU B O 1
ATOM 12414 N N . CYS B 1 772 ? 10.703 -39.674 33.230 1.00 24.22 772 CYS B N 1
ATOM 12415 C CA . CYS B 1 772 ? 9.477 -39.483 33.992 1.00 18.96 772 CYS B CA 1
ATOM 12416 C C . CYS B 1 772 ? 8.214 -39.463 33.125 1.00 33.49 772 CYS B C 1
ATOM 12417 O O . CYS B 1 772 ? 7.180 -39.991 33.528 1.00 32.33 772 CYS B O 1
ATOM 12420 N N . MET B 1 773 ? 8.289 -38.856 31.945 1.00 30.55 773 MET B N 1
ATOM 12421 C CA . MET B 1 773 ? 7.119 -38.786 31.077 1.00 24.63 773 MET B CA 1
ATOM 12422 C C . MET B 1 773 ? 7.056 -39.900 30.033 1.00 22.74 773 MET B C 1
ATOM 12423 O O . MET B 1 773 ? 5.972 -40.311 29.633 1.00 28.80 773 MET B O 1
ATOM 12428 N N . GLY B 1 774 ? 8.213 -40.375 29.587 1.00 30.21 774 GLY B N 1
ATOM 12429 C CA . GLY B 1 774 ? 8.259 -41.429 28.587 1.00 24.00 774 GLY B CA 1
ATOM 12430 C C . GLY B 1 774 ? 7.863 -40.971 27.194 1.00 37.87 774 GLY B C 1
ATOM 12431 O O . GLY B 1 774 ? 7.451 -41.781 26.362 1.00 35.41 774 GLY B O 1
ATOM 12432 N N . ASN B 1 775 ? 7.991 -39.675 26.929 1.00 23.64 775 ASN B N 1
ATOM 12433 C CA . ASN B 1 775 ? 7.604 -39.127 25.631 1.00 30.16 775 ASN B CA 1
ATOM 12434 C C . ASN B 1 775 ? 8.789 -39.057 24.681 1.00 29.77 775 ASN B C 1
ATOM 12435 O O . ASN B 1 775 ? 8.627 -38.849 23.480 1.00 41.74 775 ASN B O 1
ATOM 12440 N N . GLN B 1 776 ? 9.985 -39.225 25.232 1.00 31.41 776 GLN B N 1
ATOM 12441 C CA . GLN B 1 776 ? 11.203 -39.215 24.431 1.00 16.62 776 GLN B CA 1
ATOM 12442 C C . GLN B 1 776 ? 12.017 -40.465 24.716 1.00 27.83 776 GLN B C 1
ATOM 12443 O O . GLN B 1 776 ? 11.730 -41.529 24.173 1.00 31.37 776 GLN B O 1
ATOM 12449 N N . ALA B 1 777 ? 13.020 -40.360 25.573 1.00 32.85 777 ALA B N 1
ATOM 12450 C CA . ALA B 1 777 ? 13.794 -41.551 25.886 1.00 31.84 777 ALA B CA 1
ATOM 12451 C C . ALA B 1 777 ? 12.904 -42.533 26.628 1.00 38.79 777 ALA B C 1
ATOM 12452 O O . ALA B 1 777 ? 12.021 -42.143 27.392 1.00 30.76 777 ALA B O 1
ATOM 12454 N N . ARG B 1 778 ? 13.122 -43.812 26.377 1.00 34.79 778 ARG B N 1
ATOM 12455 C CA . ARG B 1 778 ? 12.355 -44.852 27.039 1.00 37.21 778 ARG B CA 1
ATOM 12456 C C . ARG B 1 778 ? 13.268 -45.988 27.430 1.00 24.61 778 ARG B C 1
ATOM 12457 O O . ARG B 1 778 ? 14.316 -46.225 26.829 1.00 31.10 778 ARG B O 1
ATOM 12465 N N . VAL B 1 779 ? 12.842 -46.684 28.459 1.00 24.12 779 VAL B N 1
ATOM 12466 C CA . VAL B 1 779 ? 13.549 -47.819 28.990 1.00 21.34 779 VAL B CA 1
ATOM 12467 C C . VAL B 1 779 ? 13.303 -49.002 28.030 1.00 26.80 779 VAL B C 1
ATOM 12468 O O . VAL B 1 779 ? 12.389 -48.950 27.197 1.00 25.27 779 VAL B O 1
ATOM 12472 N N . ALA B 1 780 ? 14.111 -50.051 28.116 1.00 24.97 780 ALA B N 1
ATOM 12473 C CA . ALA B 1 780 ? 13.914 -51.229 27.263 1.00 51.44 780 ALA B CA 1
ATOM 12474 C C . ALA B 1 780 ? 12.586 -51.956 27.513 1.00 31.89 780 ALA B C 1
ATOM 12475 O O . ALA B 1 780 ? 12.151 -52.100 28.654 1.00 35.58 780 ALA B O 1
ATOM 12477 N N . ASP B 1 781 ? 11.963 -52.430 26.436 1.00 24.70 781 ASP B N 1
ATOM 12478 C CA . ASP B 1 781 ? 10.730 -53.210 26.513 1.00 38.89 781 ASP B CA 1
ATOM 12479 C C . ASP B 1 781 ? 10.801 -54.311 27.565 1.00 36.16 781 ASP B C 1
ATOM 12480 O O . ASP B 1 781 ? 11.794 -55.031 27.666 1.00 35.43 781 ASP B O 1
ATOM 12485 N N . GLY B 1 782 ? 9.733 -54.450 28.339 1.00 27.65 782 GLY B N 1
ATOM 12486 C CA . GLY B 1 782 ? 9.655 -55.498 29.339 1.00 23.15 782 GLY B CA 1
ATOM 12487 C C . GLY B 1 782 ? 10.638 -55.405 30.489 1.00 32.93 782 GLY B C 1
ATOM 12488 O O . GLY B 1 782 ? 10.740 -56.336 31.286 1.00 28.49 782 GLY B O 1
ATOM 12489 N N . ALA B 1 783 ? 11.366 -54.299 30.598 1.00 28.77 783 ALA B N 1
ATOM 12490 C CA . ALA B 1 783 ? 12.327 -54.186 31.693 1.00 20.96 783 ALA B CA 1
ATOM 12491 C C . ALA B 1 783 ? 11.641 -53.978 33.035 1.00 36.16 783 ALA B C 1
ATOM 12492 O O . ALA B 1 783 ? 10.542 -53.425 33.124 1.00 33.47 783 ALA B O 1
ATOM 12494 N N . THR B 1 784 ? 12.300 -54.436 34.085 1.00 20.36 784 THR B N 1
ATOM 12495 C CA . THR B 1 784 ? 11.809 -54.206 35.429 1.00 26.06 784 THR B CA 1
ATOM 12496 C C . THR B 1 784 ? 12.599 -53.008 35.930 1.00 29.45 784 THR B C 1
ATOM 12497 O O . THR B 1 784 ? 13.830 -52.987 35.840 1.00 31.02 784 THR B O 1
ATOM 12501 N N . VAL B 1 785 ? 11.899 -52.004 36.447 1.00 44.39 785 VAL B N 1
ATOM 12502 C CA . VAL B 1 785 ? 12.556 -50.753 36.804 1.00 26.43 785 VAL B CA 1
ATOM 12503 C C . VAL B 1 785 ? 12.301 -50.246 38.219 1.00 38.08 785 VAL B C 1
ATOM 12504 O O . VAL B 1 785 ? 11.213 -50.416 38.765 1.00 34.84 785 VAL B O 1
ATOM 12508 N N . VAL B 1 786 ? 13.320 -49.628 38.810 1.00 27.28 786 VAL B N 1
ATOM 12509 C CA . VAL B 1 786 ? 13.138 -48.898 40.059 1.00 21.74 786 VAL B CA 1
ATOM 12510 C C . VAL B 1 786 ? 13.296 -47.422 39.722 1.00 37.44 786 VAL B C 1
ATOM 12511 O O . VAL B 1 786 ? 14.333 -46.997 39.206 1.00 26.44 786 VAL B O 1
ATOM 12515 N N . SER B 1 787 ? 12.255 -46.645 39.993 1.00 31.34 787 SER B N 1
ATOM 12516 C CA . SER B 1 787 ? 12.258 -45.235 39.642 1.00 21.16 787 SER B CA 1
ATOM 12517 C C . SER B 1 787 ? 11.897 -44.312 40.801 1.00 19.53 787 SER B C 1
ATOM 12518 O O . SER B 1 787 ? 11.062 -44.653 41.641 1.00 29.21 787 SER B O 1
ATOM 12521 N N . THR B 1 788 ? 12.528 -43.142 40.841 1.00 26.19 788 THR B N 1
ATOM 12522 C CA . THR B 1 788 ? 12.169 -42.114 41.816 1.00 28.62 788 THR B CA 1
ATOM 12523 C C . THR B 1 788 ? 11.188 -41.148 41.185 1.00 18.07 788 THR B C 1
ATOM 12524 O O . THR B 1 788 ? 10.888 -40.101 41.761 1.00 18.60 788 THR B O 1
ATOM 12528 N N . SER B 1 789 ? 10.722 -41.473 39.981 1.00 20.79 789 SER B N 1
ATOM 12529 C CA . SER B 1 789 ? 9.755 -40.620 39.301 1.00 26.17 789 SER B CA 1
ATOM 12530 C C . SER B 1 789 ? 8.393 -40.731 40.000 1.00 31.58 789 SER B C 1
ATOM 12531 O O . SER B 1 789 ? 8.270 -41.433 40.997 1.00 23.12 789 SER B O 1
ATOM 12534 N N . THR B 1 790 ? 7.376 -40.058 39.476 1.00 21.35 790 THR B N 1
ATOM 12535 C CA . THR B 1 790 ? 6.080 -39.973 40.168 1.00 20.63 790 THR B CA 1
ATOM 12536 C C . THR B 1 790 ? 5.045 -41.022 39.810 1.00 30.31 790 THR B C 1
ATOM 12537 O O . THR B 1 790 ? 4.149 -41.285 40.606 1.00 27.11 790 THR B O 1
ATOM 12541 N N . ARG B 1 791 ? 5.137 -41.598 38.615 1.00 18.13 791 ARG B N 1
ATOM 12542 C CA . ARG B 1 791 ? 4.084 -42.494 38.151 1.00 19.83 791 ARG B CA 1
ATOM 12543 C C . ARG B 1 791 ? 4.602 -43.748 37.504 1.00 37.60 791 ARG B C 1
ATOM 12544 O O . ARG B 1 791 ? 5.471 -43.693 36.647 1.00 35.82 791 ARG B O 1
ATOM 12552 N N . ASN B 1 792 ? 4.027 -44.877 37.889 1.00 27.65 792 ASN B N 1
ATOM 12553 C CA . ASN B 1 792 ? 4.451 -46.153 37.344 1.00 34.81 792 ASN B CA 1
ATOM 12554 C C . ASN B 1 792 ? 3.310 -46.845 36.612 1.00 29.45 792 ASN B C 1
ATOM 12555 O O . ASN B 1 792 ? 3.251 -48.061 36.563 1.00 40.46 792 ASN B O 1
ATOM 12560 N N . PHE B 1 793 ? 2.418 -46.042 36.038 1.00 25.29 793 PHE B N 1
ATOM 12561 C CA . PHE B 1 793 ? 1.300 -46.533 35.243 1.00 28.46 793 PHE B CA 1
ATOM 12562 C C . PHE B 1 793 ? 1.851 -47.369 34.109 1.00 41.31 793 PHE B C 1
ATOM 12563 O O . PHE B 1 793 ? 2.960 -47.127 33.648 1.00 29.32 793 PHE B O 1
ATOM 12571 N N . PRO B 1 794 ? 1.055 -48.312 33.618 1.00 31.28 794 PRO B N 1
ATOM 12572 C CA . PRO B 1 794 ? 1.501 -49.205 32.545 1.00 32.75 794 PRO B CA 1
ATOM 12573 C C . PRO B 1 794 ? 1.961 -48.405 31.337 1.00 22.24 794 PRO B C 1
ATOM 12574 O O . PRO B 1 794 ? 1.284 -47.440 30.969 1.00 24.09 794 PRO B O 1
ATOM 12578 N N . ASN B 1 795 ? 3.085 -48.803 30.738 1.00 26.31 795 ASN B N 1
ATOM 12579 C CA . ASN B 1 795 ? 3.595 -48.188 29.506 1.00 42.31 795 ASN B CA 1
ATOM 12580 C C . ASN B 1 795 ? 4.091 -46.755 29.631 1.00 44.86 795 ASN B C 1
ATOM 12581 O O . ASN B 1 795 ? 4.193 -46.039 28.641 1.00 46.46 795 ASN B O 1
ATOM 12586 N N . ARG B 1 796 ? 4.407 -46.337 30.844 1.00 39.00 796 ARG B N 1
ATOM 12587 C CA . ARG B 1 796 ? 4.836 -44.968 31.068 1.00 42.64 796 ARG B CA 1
ATOM 12588 C C . ARG B 1 796 ? 6.323 -44.781 30.762 1.00 30.26 796 ARG B C 1
ATOM 12589 O O . ARG B 1 796 ? 6.675 -44.021 29.869 1.00 37.99 796 ARG B O 1
ATOM 12597 N N . LEU B 1 797 ? 7.183 -45.475 31.509 1.00 23.84 797 LEU B N 1
ATOM 12598 C CA . LEU B 1 797 ? 8.633 -45.422 31.304 1.00 36.28 797 LEU B CA 1
ATOM 12599 C C . LEU B 1 797 ? 9.060 -46.276 30.110 1.00 33.09 797 LEU B C 1
ATOM 12600 O O . LEU B 1 797 ? 10.097 -46.030 29.501 1.00 35.34 797 LEU B O 1
ATOM 12605 N N . GLY B 1 798 ? 8.267 -47.293 29.797 1.00 37.17 798 GLY B N 1
ATOM 12606 C CA . GLY B 1 798 ? 8.587 -48.211 28.720 1.00 35.20 798 GLY B CA 1
ATOM 12607 C C . GLY B 1 798 ? 7.435 -49.142 28.378 1.00 37.08 798 GLY B C 1
ATOM 12608 O O . GLY B 1 798 ? 6.459 -49.238 29.118 1.00 39.50 798 GLY B O 1
ATOM 12609 N N . THR B 1 799 ? 7.550 -49.832 27.250 1.00 28.67 799 THR B N 1
ATOM 12610 C CA . THR B 1 799 ? 6.491 -50.710 26.791 1.00 70.28 799 THR B CA 1
ATOM 12611 C C . THR B 1 799 ? 6.549 -52.038 27.524 1.00 39.29 799 THR B C 1
ATOM 12612 O O . THR B 1 799 ? 7.563 -52.731 27.492 1.00 39.04 799 THR B O 1
ATOM 12616 N N . GLY B 1 800 ? 5.452 -52.377 28.197 1.00 41.72 800 GLY B N 1
ATOM 12617 C CA . GLY B 1 800 ? 5.382 -53.597 28.978 1.00 29.28 800 GLY B CA 1
ATOM 12618 C C . GLY B 1 800 ? 6.352 -53.592 30.145 1.00 31.26 800 GLY B C 1
ATOM 12619 O O . GLY B 1 800 ? 6.647 -54.640 30.715 1.00 40.39 800 GLY B O 1
ATOM 12620 N N . ALA B 1 801 ? 6.856 -52.416 30.506 1.00 30.81 801 ALA B N 1
ATOM 12621 C CA . ALA B 1 801 ? 7.789 -52.322 31.625 1.00 37.42 801 ALA B CA 1
ATOM 12622 C C . ALA B 1 801 ? 7.060 -52.384 32.966 1.00 26.29 801 ALA B C 1
ATOM 12623 O O . ALA B 1 801 ? 5.927 -51.922 33.090 1.00 27.14 801 ALA B O 1
ATOM 12625 N N . ASN B 1 802 ? 7.715 -52.976 33.958 1.00 20.59 802 ASN B N 1
ATOM 12626 C CA . ASN B 1 802 ? 7.175 -53.071 35.302 1.00 29.81 802 ASN B CA 1
ATOM 12627 C C . ASN B 1 802 ? 7.976 -52.138 36.186 1.00 35.67 802 ASN B C 1
ATOM 12628 O O . ASN B 1 802 ? 9.175 -52.331 36.378 1.00 32.14 802 ASN B O 1
ATOM 12633 N N . VAL B 1 803 ? 7.315 -51.138 36.748 1.00 36.74 803 VAL B N 1
ATOM 12634 C CA . VAL B 1 803 ? 8.047 -50.120 37.475 1.00 15.50 803 VAL B CA 1
ATOM 12635 C C . VAL B 1 803 ? 7.695 -49.980 38.938 1.00 26.09 803 VAL B C 1
ATOM 12636 O O . VAL B 1 803 ? 6.543 -49.747 39.293 1.00 23.75 803 VAL B O 1
ATOM 12640 N N . PHE B 1 804 ? 8.712 -50.126 39.777 1.00 21.69 804 PHE B N 1
ATOM 12641 C CA . PHE B 1 804 ? 8.598 -49.904 41.208 1.00 27.48 804 PHE B CA 1
ATOM 12642 C C . PHE B 1 804 ? 8.984 -48.452 41.494 1.00 28.45 804 PHE B C 1
ATOM 12643 O O . PHE B 1 804 ? 9.990 -47.965 40.989 1.00 34.36 804 PHE B O 1
ATOM 12651 N N . LEU B 1 805 ? 8.197 -47.774 42.316 1.00 31.33 805 LEU B N 1
ATOM 12652 C CA . LEU B 1 805 ? 8.529 -46.430 42.746 1.00 24.75 805 LEU B CA 1
ATOM 12653 C C . LEU B 1 805 ? 9.262 -46.539 44.078 1.00 29.96 805 LEU B C 1
ATOM 12654 O O . LEU B 1 805 ? 8.859 -47.302 44.949 1.00 24.54 805 LEU B O 1
ATOM 12659 N N . ALA B 1 806 ? 10.337 -45.779 44.245 1.00 26.48 806 ALA B N 1
ATOM 12660 C CA . ALA B 1 806 ? 11.102 -45.851 45.485 1.00 22.29 806 ALA B CA 1
ATOM 12661 C C . ALA B 1 806 ? 11.990 -44.636 45.705 1.00 28.88 806 ALA B C 1
ATOM 12662 O O . ALA B 1 806 ? 12.110 -43.759 44.853 1.00 26.75 806 ALA B O 1
ATOM 12664 N N . SER B 1 807 ? 12.616 -44.600 46.868 1.00 19.71 807 SER B N 1
ATOM 12665 C CA . SER B 1 807 ? 13.506 -43.514 47.230 1.00 22.69 807 SER B CA 1
ATOM 12666 C C . SER B 1 807 ? 14.803 -43.604 46.431 1.00 22.29 807 SER B C 1
ATOM 12667 O O . SER B 1 807 ? 15.165 -44.664 45.914 1.00 25.01 807 SER B O 1
ATOM 12670 N N . ALA B 1 808 ? 15.514 -42.488 46.368 1.00 24.83 808 ALA B N 1
ATOM 12671 C CA . ALA B 1 808 ? 16.774 -42.419 45.658 1.00 40.19 808 ALA B CA 1
ATOM 12672 C C . ALA B 1 808 ? 17.817 -43.343 46.279 1.00 28.26 808 ALA B C 1
ATOM 12673 O O . ALA B 1 808 ? 18.556 -44.027 45.559 1.00 29.91 808 ALA B O 1
ATOM 12675 N N . GLU B 1 809 ? 17.885 -43.365 47.607 1.00 21.81 809 GLU B N 1
ATOM 12676 C CA . GLU B 1 809 ? 18.882 -44.197 48.287 1.00 32.89 809 GLU B CA 1
ATOM 12677 C C . GLU B 1 809 ? 18.620 -45.677 48.067 1.00 36.24 809 GLU B C 1
ATOM 12678 O O . GLU B 1 809 ? 19.540 -46.453 47.806 1.00 29.90 809 GLU B O 1
ATOM 12684 N N . LEU B 1 810 ? 17.358 -46.066 48.143 1.00 29.82 810 LEU B N 1
ATOM 12685 C CA . LEU B 1 810 ? 17.007 -47.440 47.852 1.00 23.36 810 LEU B CA 1
ATOM 12686 C C . LEU B 1 810 ? 17.309 -47.787 46.378 1.00 26.87 810 LEU B C 1
ATOM 12687 O O . LEU B 1 810 ? 17.820 -48.868 46.077 1.00 37.58 810 LEU B O 1
ATOM 12692 N N . ALA B 1 811 ? 17.004 -46.873 45.464 1.00 22.60 811 ALA B N 1
ATOM 12693 C CA . ALA B 1 811 ? 17.227 -47.129 44.035 1.00 22.69 811 ALA B CA 1
ATOM 12694 C C . ALA B 1 811 ? 18.709 -47.298 43.745 1.00 25.65 811 ALA B C 1
ATOM 12695 O O . ALA B 1 811 ? 19.113 -48.137 42.944 1.00 21.78 811 ALA B O 1
ATOM 12697 N N . ALA B 1 812 ? 19.523 -46.502 44.419 1.00 16.49 812 ALA B N 1
ATOM 12698 C CA . ALA B 1 812 ? 20.950 -46.594 44.237 1.00 33.69 812 ALA B CA 1
ATOM 12699 C C . ALA B 1 812 ? 21.402 -47.977 44.673 1.00 34.80 812 ALA B C 1
ATOM 12700 O O . ALA B 1 812 ? 22.193 -48.623 43.997 1.00 26.11 812 ALA B O 1
ATOM 12702 N N . VAL B 1 813 ? 20.879 -48.440 45.797 1.00 28.02 813 VAL B N 1
ATOM 12703 C CA . VAL B 1 813 ? 21.248 -49.753 46.294 1.00 35.76 813 VAL B CA 1
ATOM 12704 C C . VAL B 1 813 ? 20.855 -50.836 45.294 1.00 29.64 813 VAL B C 1
ATOM 12705 O O . VAL B 1 813 ? 21.653 -51.709 44.968 1.00 26.09 813 VAL B O 1
ATOM 12709 N N . ALA B 1 814 ? 19.632 -50.756 44.790 1.00 26.75 814 ALA B N 1
ATOM 12710 C CA . ALA B 1 814 ? 19.148 -51.719 43.815 1.00 22.30 814 ALA B CA 1
ATOM 12711 C C . ALA B 1 814 ? 19.940 -51.647 42.517 1.00 41.32 814 ALA B C 1
ATOM 12712 O O . ALA B 1 814 ? 20.019 -52.625 41.779 1.00 33.83 814 ALA B O 1
ATOM 12714 N N . ALA B 1 815 ? 20.517 -50.487 42.226 1.00 29.71 815 ALA B N 1
ATOM 12715 C CA . ALA B 1 815 ? 21.304 -50.348 41.006 1.00 43.28 815 ALA B CA 1
ATOM 12716 C C . ALA B 1 815 ? 22.602 -51.130 41.135 1.00 33.86 815 ALA B C 1
ATOM 12717 O O . ALA B 1 815 ? 23.076 -51.732 40.169 1.00 25.82 815 ALA B O 1
ATOM 12719 N N . LEU B 1 816 ? 23.155 -51.121 42.346 1.00 27.09 816 LEU B N 1
ATOM 12720 C CA . LEU B 1 816 ? 24.412 -51.788 42.658 1.00 33.98 816 LEU B CA 1
ATOM 12721 C C . LEU B 1 816 ? 24.300 -53.297 42.745 1.00 43.09 816 LEU B C 1
ATOM 12722 O O . LEU B 1 816 ? 25.261 -54.014 42.479 1.00 47.24 816 LEU B O 1
ATOM 12727 N N . ILE B 1 817 ? 23.130 -53.778 43.139 1.00 50.82 817 ILE B N 1
ATOM 12728 C CA . ILE B 1 817 ? 22.963 -55.198 43.417 1.00 48.92 817 ILE B CA 1
ATOM 12729 C C . ILE B 1 817 ? 22.230 -55.953 42.312 1.00 30.80 817 ILE B C 1
ATOM 12730 O O . ILE B 1 817 ? 22.357 -57.170 42.191 1.00 48.37 817 ILE B O 1
ATOM 12735 N N . GLY B 1 818 ? 21.455 -55.232 41.512 1.00 38.32 818 GLY B N 1
ATOM 12736 C CA . GLY B 1 818 ? 20.717 -55.847 40.425 1.00 25.68 818 GLY B CA 1
ATOM 12737 C C . GLY B 1 818 ? 19.385 -56.410 40.876 1.00 23.88 818 GLY B C 1
ATOM 12738 O O . GLY B 1 818 ? 18.663 -57.028 40.095 1.00 34.26 818 GLY B O 1
ATOM 12739 N N . LYS B 1 819 ? 19.054 -56.199 42.145 1.00 31.43 819 LYS B N 1
ATOM 12740 C CA . LYS B 1 819 ? 17.784 -56.679 42.680 1.00 41.34 819 LYS B CA 1
ATOM 12741 C C . LYS B 1 819 ? 17.349 -55.794 43.840 1.00 39.12 819 LYS B C 1
ATOM 12742 O O . LYS B 1 819 ? 18.128 -54.990 44.341 1.00 26.98 819 LYS B O 1
ATOM 12748 N N . LEU B 1 820 ? 16.099 -55.924 44.261 1.00 33.67 820 LEU B N 1
ATOM 12749 C CA . LEU B 1 820 ? 15.648 -55.192 45.431 1.00 30.04 820 LEU B CA 1
ATOM 12750 C C . LEU B 1 820 ? 16.257 -55.876 46.644 1.00 28.36 820 LEU B C 1
ATOM 12751 O O . LEU B 1 820 ? 16.165 -57.091 46.786 1.00 31.51 820 LEU B O 1
ATOM 12756 N N . PRO B 1 821 ? 16.893 -55.097 47.509 1.00 32.56 821 PRO B N 1
ATOM 12757 C CA . PRO B 1 821 ? 17.573 -55.637 48.689 1.00 19.74 821 PRO B CA 1
ATOM 12758 C C . PRO B 1 821 ? 16.594 -56.018 49.786 1.00 68.92 821 PRO B C 1
ATOM 12759 O O . PRO B 1 821 ? 15.419 -55.675 49.704 1.00 34.20 821 PRO B O 1
ATOM 12763 N N . THR B 1 822 ? 17.082 -56.719 50.804 1.00 26.56 822 THR B N 1
ATOM 12764 C CA . THR B 1 822 ? 16.269 -57.024 51.969 1.00 38.97 822 THR B CA 1
ATOM 12765 C C . THR B 1 822 ? 16.500 -55.845 52.881 1.00 22.89 822 THR B C 1
ATOM 12766 O O . THR B 1 822 ? 17.493 -55.136 52.737 1.00 38.54 822 THR B O 1
ATOM 12770 N N . PRO B 1 823 ? 15.604 -55.636 53.835 1.00 43.15 823 PRO B N 1
ATOM 12771 C CA . PRO B 1 823 ? 15.764 -54.544 54.793 1.00 32.09 823 PRO B CA 1
ATOM 12772 C C . PRO B 1 823 ? 17.119 -54.662 55.459 1.00 32.79 823 PRO B C 1
ATOM 12773 O O . PRO B 1 823 ? 17.739 -53.647 55.764 1.00 49.70 823 PRO B O 1
ATOM 12777 N N . GLU B 1 824 ? 17.567 -55.896 55.668 1.00 34.96 824 GLU B N 1
ATOM 12778 C CA . GLU B 1 824 ? 18.859 -56.152 56.283 1.00 50.81 824 GLU B CA 1
ATOM 12779 C C . GLU B 1 824 ? 19.967 -55.584 55.410 1.00 33.79 824 GLU B C 1
ATOM 12780 O O . GLU B 1 824 ? 20.776 -54.783 55.879 1.00 36.67 824 GLU B O 1
ATOM 12786 N N . GLU B 1 825 ? 20.015 -55.984 54.141 1.00 30.13 825 GLU B N 1
ATOM 12787 C CA . GLU B 1 825 ? 21.065 -55.452 53.270 1.00 59.68 825 GLU B CA 1
ATOM 12788 C C . GLU B 1 825 ? 20.903 -53.953 53.028 1.00 37.26 825 GLU B C 1
ATOM 12789 O O . GLU B 1 825 ? 21.889 -53.215 52.993 1.00 46.49 825 GLU B O 1
ATOM 12795 N N . TYR B 1 826 ? 19.662 -53.499 52.892 1.00 27.93 826 TYR B N 1
ATOM 12796 C CA . TYR B 1 826 ? 19.428 -52.082 52.680 1.00 46.85 826 TYR B CA 1
ATOM 12797 C C . TYR B 1 826 ? 20.085 -51.245 53.773 1.00 28.64 826 TYR B C 1
ATOM 12798 O O . TYR B 1 826 ? 20.837 -50.302 53.486 1.00 35.77 826 TYR B O 1
ATOM 12807 N N . GLN B 1 827 ? 19.806 -51.601 55.025 1.00 41.29 827 GLN B N 1
ATOM 12808 C CA . GLN B 1 827 ? 20.323 -50.877 56.182 1.00 57.38 827 GLN B CA 1
ATOM 12809 C C . GLN B 1 827 ? 21.840 -50.836 56.209 1.00 45.26 827 GLN B C 1
ATOM 12810 O O . GLN B 1 827 ? 22.434 -49.809 56.531 1.00 44.05 827 GLN B O 1
ATOM 12816 N N . THR B 1 828 ? 22.460 -51.962 55.876 1.00 34.57 828 THR B N 1
ATOM 12817 C CA . THR B 1 828 ? 23.916 -52.060 55.867 1.00 57.37 828 THR B CA 1
ATOM 12818 C C . THR B 1 828 ? 24.523 -51.058 54.891 1.00 43.27 828 THR B C 1
ATOM 12819 O O . THR B 1 828 ? 25.461 -50.338 55.230 1.00 45.26 828 THR B O 1
ATOM 12823 N N . TYR B 1 829 ? 23.978 -51.015 53.679 1.00 36.41 829 TYR B N 1
ATOM 12824 C CA . TYR B 1 829 ? 24.443 -50.071 52.664 1.00 36.07 829 TYR B CA 1
ATOM 12825 C C . TYR B 1 829 ? 24.249 -48.616 53.094 1.00 39.22 829 TYR B C 1
ATOM 12826 O O . TYR B 1 829 ? 25.182 -47.813 53.043 1.00 46.49 829 TYR B O 1
ATOM 12835 N N . VAL B 1 830 ? 23.045 -48.281 53.543 1.00 33.13 830 VAL B N 1
ATOM 12836 C CA . VAL B 1 830 ? 22.744 -46.897 53.895 1.00 38.38 830 VAL B CA 1
ATOM 12837 C C . VAL B 1 830 ? 23.465 -46.401 55.143 1.00 38.39 830 VAL B C 1
ATOM 12838 O O . VAL B 1 830 ? 23.799 -45.220 55.250 1.00 65.43 830 VAL B O 1
ATOM 12842 N N . ALA B 1 831 ? 23.720 -47.310 56.076 1.00 35.56 831 ALA B N 1
ATOM 12843 C CA . ALA B 1 831 ? 24.400 -46.953 57.312 1.00 93.61 831 ALA B CA 1
ATOM 12844 C C . ALA B 1 831 ? 25.778 -46.355 57.032 1.00 42.01 831 ALA B C 1
ATOM 12845 O O . ALA B 1 831 ? 26.211 -45.429 57.719 1.00 75.63 831 ALA B O 1
ATOM 12847 N N . GLN B 1 832 ? 26.459 -46.883 56.019 1.00 48.45 832 GLN B N 1
ATOM 12848 C CA . GLN B 1 832 ? 27.796 -46.410 55.669 1.00 97.09 832 GLN B CA 1
ATOM 12849 C C . GLN B 1 832 ? 27.747 -45.022 55.048 1.00 51.10 832 GLN B C 1
ATOM 12850 O O . GLN B 1 832 ? 28.747 -44.314 55.002 1.00 97.09 832 GLN B O 1
ATOM 12856 N N . VAL B 1 833 ? 26.576 -44.637 54.572 1.00 46.64 833 VAL B N 1
ATOM 12857 C CA . VAL B 1 833 ? 26.408 -43.357 53.906 1.00 52.60 833 VAL B CA 1
ATOM 12858 C C . VAL B 1 833 ? 25.751 -42.305 54.794 1.00 53.35 833 VAL B C 1
ATOM 12859 O O . VAL B 1 833 ? 25.489 -41.185 54.355 1.00 85.07 833 VAL B O 1
ATOM 12863 N N . ASP B 1 834 ? 25.489 -42.662 56.046 1.00 66.92 834 ASP B N 1
ATOM 12864 C CA . ASP B 1 834 ? 24.828 -41.739 56.965 1.00 76.68 834 ASP B CA 1
ATOM 12865 C C . ASP B 1 834 ? 25.794 -41.061 57.917 1.00 73.84 834 ASP B C 1
ATOM 12866 O O . ASP B 1 834 ? 25.425 -40.137 58.636 1.00 59.41 834 ASP B O 1
ATOM 12871 N N . LYS B 1 835 ? 27.033 -41.529 57.925 1.00 69.13 835 LYS B N 1
ATOM 12872 C CA . LYS B 1 835 ? 28.045 -40.927 58.772 1.00 49.31 835 LYS B CA 1
ATOM 12873 C C . LYS B 1 835 ? 28.306 -39.511 58.262 1.00 84.43 835 LYS B C 1
ATOM 12874 O O . LYS B 1 835 ? 28.582 -38.596 59.036 1.00 65.84 835 LYS B O 1
ATOM 12880 N N . THR B 1 836 ? 28.203 -39.338 56.948 1.00 46.05 836 THR B N 1
ATOM 12881 C CA . THR B 1 836 ? 28.451 -38.046 56.321 1.00 41.91 836 THR B CA 1
ATOM 12882 C C . THR B 1 836 ? 27.129 -37.489 55.830 1.00 41.23 836 THR B C 1
ATOM 12883 O O . THR B 1 836 ? 27.037 -36.937 54.733 1.00 70.24 836 THR B O 1
ATOM 12887 N N . ALA B 1 837 ? 26.102 -37.637 56.654 1.00 38.50 837 ALA B N 1
ATOM 12888 C CA . ALA B 1 837 ? 24.778 -37.200 56.275 1.00 36.35 837 ALA B CA 1
ATOM 12889 C C . ALA B 1 837 ? 24.576 -35.693 56.343 1.00 50.05 837 ALA B C 1
ATOM 12890 O O . ALA B 1 837 ? 23.647 -35.173 55.736 1.00 55.85 837 ALA B O 1
ATOM 12892 N N . VAL B 1 838 ? 25.413 -34.988 57.089 1.00 41.10 838 VAL B N 1
ATOM 12893 C CA . VAL B 1 838 ? 25.256 -33.539 57.183 1.00 26.20 838 VAL B CA 1
ATOM 12894 C C . VAL B 1 838 ? 25.767 -32.903 55.895 1.00 35.87 838 VAL B C 1
ATOM 12895 O O . VAL B 1 838 ? 25.235 -31.897 55.420 1.00 53.77 838 VAL B O 1
ATOM 12899 N N . ASP B 1 839 ? 26.795 -33.526 55.332 1.00 48.84 839 ASP B N 1
ATOM 12900 C CA . ASP B 1 839 ? 27.410 -33.078 54.092 1.00 47.44 839 ASP B CA 1
ATOM 12901 C C . ASP B 1 839 ? 26.556 -33.483 52.899 1.00 46.12 839 ASP B C 1
ATOM 12902 O O . ASP B 1 839 ? 26.396 -32.719 51.950 1.00 34.47 839 ASP B O 1
ATOM 12907 N N . THR B 1 840 ? 26.000 -34.686 52.969 1.00 28.68 840 THR B N 1
ATOM 12908 C CA . THR B 1 840 ? 25.185 -35.240 51.898 1.00 37.91 840 THR B CA 1
ATOM 12909 C C . THR B 1 840 ? 23.935 -34.427 51.622 1.00 43.18 840 THR B C 1
ATOM 12910 O O . THR B 1 840 ? 23.597 -34.155 50.472 1.00 54.38 840 THR B O 1
ATOM 12914 N N . TYR B 1 841 ? 23.254 -34.030 52.685 1.00 39.24 841 TYR B N 1
ATOM 12915 C CA . TYR B 1 841 ? 21.979 -33.351 52.537 1.00 25.31 841 TYR B CA 1
ATOM 12916 C C . TYR B 1 841 ? 22.017 -31.832 52.705 1.00 57.43 841 TYR B C 1
ATOM 12917 O O . TYR B 1 841 ? 21.188 -31.262 53.408 1.00 43.18 841 TYR B O 1
ATOM 12926 N N . ARG B 1 842 ? 22.986 -31.183 52.066 1.00 42.31 842 ARG B N 1
ATOM 12927 C CA . ARG B 1 842 ? 23.039 -29.724 52.052 1.00 32.60 842 ARG B CA 1
ATOM 12928 C C . ARG B 1 842 ? 22.192 -29.289 50.867 1.00 35.66 842 ARG B C 1
ATOM 12929 O O . ARG B 1 842 ? 22.282 -29.887 49.802 1.00 27.49 842 ARG B O 1
ATOM 12937 N N . TYR B 1 843 ? 21.373 -28.259 51.033 1.00 30.72 843 TYR B N 1
ATOM 12938 C CA . TYR B 1 843 ? 20.543 -27.795 49.928 1.00 27.92 843 TYR B CA 1
ATOM 12939 C C . TYR B 1 843 ? 21.160 -26.579 49.252 1.00 41.65 843 TYR B C 1
ATOM 12940 O O . TYR B 1 843 ? 22.024 -25.920 49.810 1.00 37.41 843 TYR B O 1
ATOM 12949 N N . LEU B 1 844 ? 20.730 -26.296 48.033 1.00 27.33 844 LEU B N 1
ATOM 12950 C CA . LEU B 1 844 ? 21.281 -25.179 47.302 1.00 30.48 844 LEU B CA 1
ATOM 12951 C C . LEU B 1 844 ? 20.802 -23.856 47.878 1.00 20.74 844 LEU B C 1
ATOM 12952 O O . LEU B 1 844 ? 19.611 -23.579 47.917 1.00 31.28 844 LEU B O 1
ATOM 12957 N N . ASN B 1 845 ? 21.737 -23.041 48.341 1.00 27.40 845 ASN B N 1
ATOM 12958 C CA . ASN B 1 845 ? 21.398 -21.717 48.820 1.00 28.25 845 ASN B CA 1
ATOM 12959 C C . ASN B 1 845 ? 22.208 -20.752 48.004 1.00 31.53 845 ASN B C 1
ATOM 12960 O O . ASN B 1 845 ? 23.402 -20.587 48.226 1.00 29.06 845 ASN B O 1
ATOM 12965 N N . PHE B 1 846 ? 21.549 -20.133 47.034 1.00 25.41 846 PHE B N 1
ATOM 12966 C CA . PHE B 1 846 ? 22.228 -19.281 46.074 1.00 22.66 846 PHE B CA 1
ATOM 12967 C C . PHE B 1 846 ? 22.855 -18.047 46.702 1.00 24.32 846 PHE B C 1
ATOM 12968 O O . PHE B 1 846 ? 23.785 -17.469 46.147 1.00 34.68 846 PHE B O 1
ATOM 12976 N N . ASN B 1 847 ? 22.374 -17.662 47.878 1.00 38.57 847 ASN B N 1
ATOM 12977 C CA . ASN B 1 847 ? 22.934 -16.500 48.555 1.00 39.93 847 ASN B CA 1
ATOM 12978 C C . ASN B 1 847 ? 24.300 -16.803 49.159 1.00 44.93 847 ASN B C 1
ATOM 12979 O O . ASN B 1 847 ? 25.000 -15.906 49.610 1.00 32.64 847 ASN B O 1
ATOM 12984 N N . GLN B 1 848 ? 24.683 -18.074 49.129 1.00 31.08 848 GLN B N 1
ATOM 12985 C CA . GLN B 1 848 ? 25.964 -18.507 49.676 1.00 44.81 848 GLN B CA 1
ATOM 12986 C C . GLN B 1 848 ? 26.928 -18.906 48.576 1.00 39.86 848 GLN B C 1
ATOM 12987 O O . GLN B 1 848 ? 28.031 -19.376 48.847 1.00 45.84 848 GLN B O 1
ATOM 12993 N N . LEU B 1 849 ? 26.512 -18.716 47.331 1.00 38.76 849 LEU B N 1
ATOM 12994 C CA . LEU B 1 849 ? 27.320 -19.141 46.198 1.00 24.90 849 LEU B CA 1
ATOM 12995 C C . LEU B 1 849 ? 27.836 -17.965 45.379 1.00 40.38 849 LEU B C 1
ATOM 12996 O O . LEU B 1 849 ? 27.087 -17.332 44.633 1.00 42.33 849 LEU B O 1
ATOM 13001 N N . SER B 1 850 ? 29.128 -17.692 45.532 1.00 44.81 850 SER B N 1
ATOM 13002 C CA . SER B 1 850 ? 29.801 -16.584 44.854 1.00 33.48 850 SER B CA 1
ATOM 13003 C C . SER B 1 850 ? 29.346 -16.346 43.406 1.00 28.13 850 SER B C 1
ATOM 13004 O O . SER B 1 850 ? 28.920 -15.243 43.053 1.00 48.55 850 SER B O 1
ATOM 13007 N N . GLN B 1 851 ? 29.415 -17.381 42.579 1.00 32.23 851 GLN B N 1
ATOM 13008 C CA . GLN B 1 851 ? 29.051 -17.249 41.170 1.00 36.29 851 GLN B CA 1
ATOM 13009 C C . GLN B 1 851 ? 27.658 -16.660 40.964 1.00 51.39 851 GLN B C 1
ATOM 13010 O O . GLN B 1 851 ? 27.388 -16.066 39.928 1.00 38.78 851 GLN B O 1
ATOM 13016 N N . TYR B 1 852 ? 26.775 -16.818 41.944 1.00 27.91 852 TYR B N 1
ATOM 13017 C CA . TYR B 1 852 ? 25.427 -16.267 41.824 1.00 27.46 852 TYR B CA 1
ATOM 13018 C C . TYR B 1 852 ? 25.350 -14.864 42.409 1.00 42.59 852 TYR B C 1
ATOM 13019 O O . TYR B 1 852 ? 24.787 -13.955 41.798 1.00 34.77 852 TYR B O 1
ATOM 13028 N N . THR B 1 853 ? 25.922 -14.695 43.596 1.00 22.89 853 THR B N 1
ATOM 13029 C CA . THR B 1 853 ? 25.948 -13.395 44.270 1.00 35.21 853 THR B CA 1
ATOM 13030 C C . THR B 1 853 ? 26.601 -12.327 43.398 1.00 35.51 853 THR B C 1
ATOM 13031 O O . THR B 1 853 ? 26.096 -11.212 43.287 1.00 42.10 853 THR B O 1
ATOM 13035 N N . GLU B 1 854 ? 27.721 -12.682 42.771 1.00 26.47 854 GLU B N 1
ATOM 13036 C CA . GLU B 1 854 ? 28.471 -11.738 41.950 1.00 36.20 854 GLU B CA 1
ATOM 13037 C C . GLU B 1 854 ? 27.584 -11.116 40.889 1.00 42.54 854 GLU B C 1
ATOM 13038 O O . GLU B 1 854 ? 27.552 -9.896 40.737 1.00 48.83 854 GLU B O 1
ATOM 13044 N N . LYS B 1 855 ? 26.862 -11.956 40.157 1.00 37.34 855 LYS B N 1
ATOM 13045 C CA . LYS B 1 855 ? 25.953 -11.470 39.125 1.00 26.71 855 LYS B CA 1
ATOM 13046 C C . LYS B 1 855 ? 24.749 -10.749 39.739 1.00 41.15 855 LYS B C 1
ATOM 13047 O O . LYS B 1 855 ? 24.322 -9.709 39.239 1.00 48.31 855 LYS B O 1
ATOM 13053 N N . ALA B 1 856 ? 24.223 -11.282 40.838 1.00 21.76 856 ALA B N 1
ATOM 13054 C CA . ALA B 1 856 ? 23.059 -10.670 41.484 1.00 38.98 856 ALA B CA 1
ATOM 13055 C C . ALA B 1 856 ? 23.349 -9.282 42.055 1.00 50.03 856 ALA B C 1
ATOM 13056 O O . ALA B 1 856 ? 22.489 -8.398 42.018 1.00 36.79 856 ALA B O 1
ATOM 13058 N N . ASP B 1 857 ? 24.555 -9.094 42.589 1.00 32.47 857 ASP B N 1
ATOM 13059 C CA . ASP B 1 857 ? 24.913 -7.820 43.216 1.00 61.27 857 ASP B CA 1
ATOM 13060 C C . ASP B 1 857 ? 24.980 -6.648 42.243 1.00 37.16 857 ASP B C 1
ATOM 13061 O O . ASP B 1 857 ? 24.862 -5.497 42.652 1.00 51.89 857 ASP B O 1
ATOM 13066 N N . GLY B 1 858 ? 25.162 -6.941 40.960 1.00 43.42 858 GLY B N 1
ATOM 13067 C CA . GLY B 1 858 ? 25.259 -5.894 39.961 1.00 36.49 858 GLY B CA 1
ATOM 13068 C C . GLY B 1 858 ? 23.943 -5.567 39.284 1.00 62.28 858 GLY B C 1
ATOM 13069 O O . GLY B 1 858 ? 23.904 -4.865 38.272 1.00 44.26 858 GLY B O 1
ATOM 13070 N N . VAL B 1 859 ? 22.851 -6.073 39.838 1.00 40.95 859 VAL B N 1
ATOM 13071 C CA . VAL B 1 859 ? 21.555 -5.838 39.231 1.00 32.98 859 VAL B CA 1
ATOM 13072 C C . VAL B 1 859 ? 20.899 -4.584 39.777 1.00 42.78 859 VAL B C 1
ATOM 13073 O O . VAL B 1 859 ? 20.778 -4.413 40.988 1.00 35.26 859 VAL B O 1
ATOM 13077 N N . ILE B 1 860 ? 20.482 -3.709 38.865 1.00 29.48 860 ILE B N 1
ATOM 13078 C CA . ILE B 1 860 ? 19.803 -2.475 39.228 1.00 54.06 860 ILE B CA 1
ATOM 13079 C C . ILE B 1 860 ? 18.362 -2.544 38.753 1.00 33.89 860 ILE B C 1
ATOM 13080 O O . ILE B 1 860 ? 18.102 -2.756 37.573 1.00 38.76 860 ILE B O 1
ATOM 13085 N N . PHE B 1 861 ? 17.426 -2.355 39.671 1.00 51.61 861 PHE B N 1
ATOM 13086 C CA . PHE B 1 861 ? 16.016 -2.426 39.324 1.00 43.54 861 PHE B CA 1
ATOM 13087 C C . PHE B 1 861 ? 15.559 -1.332 38.367 1.00 90.32 861 PHE B C 1
ATOM 13088 O O . PHE B 1 861 ? 15.603 -0.140 38.675 1.00 77.51 861 PHE B O 1
ATOM 13096 N N . GLN B 1 862 ? 15.126 -1.787 37.198 1.00 30.19 862 GLN B N 1
ATOM 13097 C CA . GLN B 1 862 ? 14.587 -0.973 36.122 1.00 61.91 862 GLN B CA 1
ATOM 13098 C C . GLN B 1 862 ? 13.423 -0.114 36.597 1.00 53.00 862 GLN B C 1
ATOM 13099 O O . GLN B 1 862 ? 12.636 -0.532 37.448 1.00 59.33 862 GLN B O 1
#

Organism: Escherichia coli (strain K12) (NCBI:txid83333)

Nearest PDB structures (foldseek):
  1l5j-assembly2_B  TM=1.001E+00  e=0.000E+00  Escherichia coli
  4kp2-assembly1_B-2  TM=8.532E-01  e=1.775E-32  Methanocaldococcus jannaschii DSM 2661
  4kp1-assembly1_A  TM=8.274E-01  e=1.983E-32  Methanocaldococcus jannaschii DSM 2661
  4nqy-assembly1_A  TM=8.348E-01  e=2.048E-31  Methanocaldococcus jannaschii DSM 2661
  1nit-assembly1_A  TM=7.975E-01  e=5.191E-28  Bos taurus

Secondary structure (DSSP, 8-state):
-HHHHHHHHHHHHHTT-PPPPP-HHHHHHHHHHHHSPPTT-HHHHHHHHHHSS--TT-HHHHHHHHHHHHHHTTSS-BTTB-HHHHHHHHTTS-SSTTHHHHHHGGG-TTTHHHHHHHHHT--TTTTHHHHHHHHHHTT-HHHHHHHHHHHTTHHHHTSPPPPS-EEEEEEEEEEEEEHHHHS-GGGGGGTTSHHHHGGGTT-S-BTTB--SBTTTB-SHHHHHHHHTTSS-EEEEEEEEEES---THHHHHHHHHHSEEETTEEEEEE--EEEEEEE-HHHHHHHHHTT-EEEE---TT--TT-EEEEETTTTEEEETTT--EEEE---S-THHHHHHHHTSHHHHHHHHHHHHHHHHHTT-----SSPPPPPP----S---HHHHHHHHTTTSS---TT-EE--B-SEEEE-TTTHHHHHHHHHHTT--S--SS-EEE---SSSSS--HHHHHHHHHHHHHHHTTT-EE--TTSB-HHHHHGGG--TT-EEEESSTT---SSSEE----HHHHHHHHHHSB--EE---EEEEEEES-PPTT--HHHHHHHHHHHHHHTTSB-S-STT--BTTTTSEEEEES-TT--HHHHHHHHHGGGTTT-SEEEE---HHHHHHHHHHHHHHHHHHHHTT-S-HHHHHHHHHHHHHHHHS-------TT---SEEEEEEGGG--S-EEE-TT-TT-EEEGGGTTT-B--EEEE-STT--HHHHHHHHHHHHHS-S--SSEEEE--SBHHHHHHHHHTTHHHHHHHHT-EEPPSS-GGGT-SSS-PPTT-EEEESSS---TTSSSTT-EEEE--HHHHHHHHHHSBPPPHHHHHHHHHHHHTTHHHHTPPP-GGG-HHHHHHHHT----/-HHHHHHHHHHHHTTT-PPPPPPHHHHHHHHHHHHSPPTT-HHHHHHHHHHSS--TT-HHHHHHHHHHHHHHTTSS-BTTB-HHHHHHHHTTS-SSTTHHHHHHGGG-TTTHHHHHHHHHT--TTGGGH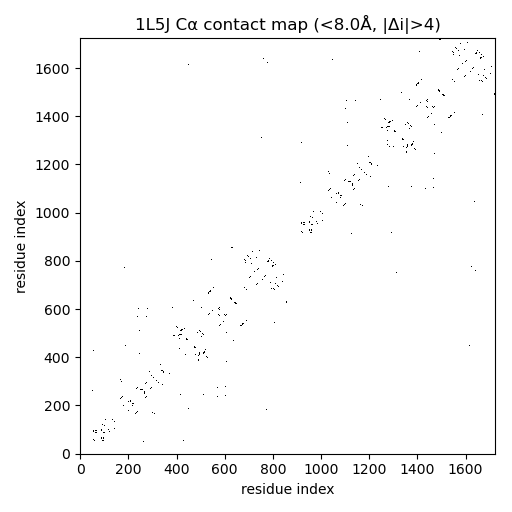HHHHHHHHTT-HHHHHHHHHHHTTHHHHTSPPPPS-EEEEEEEEEEEEEHHHHS-GGGGGGTTSHHHHHTTTT-S-BTTB--SBTTTB-SHHHHHHHHTTSS-EEEEEEEEEES---THHHHHHHHHHSEEETTEEEEEE--EEEEEEE-HHHHHHHHHTT-EEEE---TT--TT-EEEEETTTTEEEESSS--EEEE---S-STHHHHHHHTSHHHHHHHHHHHHHHHHHTTPPPP-SSPPPPPP----S---HHHHHHHHHTTSS---TT-EE--B-SEEEE-TTTHHHHHHHHHHTT-SS--SS-EEE---SSSSS--HHHHHHHHHHHHHHHTTT-EE--TTSB-HHHHHGGG--TT-EEEESSTT---SSSEE----HHHHHHHHHHSB--EEPPPEEEEEEES-PPTT--HHHHHHHHHHHHHHHTSB-S-STT--BTTTTSEEEEES-TT--HHHHHHHHHGGGGGT-SEEEE---HHHHHHHHHHHHHHHHHHHHHT-B-HHHHHHHHHHHHHHHHS-------TT---SEEEEEEGGG--S-EEE-TT-TT-EEEHHHHTT-B-SEEEE-STT--HHHHHHHHHHHHHS-S--SSEEEE--SBHHHHHHHHHTTHHHHHHHHT-EEPPSS-GGGT-SSS-PPTT-EEEE-SS---TTSSSTT-EEEE--HHHHHHHHHHSBPPPHHHHHHHHHTTSTTHHHHTPPP-GGG-HHHHHHHHT----

B-factor: mean 37.58, std 19.92, range [5.09, 97.09]